Protein 8JJ6 (pdb70)

Solvent-accessible surface area: 72058 Å² total; per-residue (Å²): 82,96,69,12,0,89,111,62,75,16,29,10,12,136,51,0,88,149,63,9,67,144,40,128,88,64,102,129,17,6,81,100,14,22,84,98,10,11,14,113,20,111,12,0,96,4,0,14,37,0,0,44,40,12,63,10,63,44,45,68,0,8,46,36,0,5,56,58,2,56,63,96,0,47,118,58,1,49,45,4,19,95,102,64,162,50,148,118,60,61,125,68,0,79,44,1,0,112,93,0,15,42,0,11,101,2,76,19,0,44,54,1,0,22,18,0,0,86,47,4,80,142,0,36,74,169,16,9,74,98,0,43,82,42,148,96,7,22,140,52,17,28,13,63,0,23,46,25,4,0,60,78,9,44,20,20,0,12,81,52,2,63,80,30,5,164,60,14,35,109,84,21,73,59,43,5,22,44,61,104,12,19,32,172,83,48,17,13,52,55,38,5,120,74,31,18,117,35,127,3,3,96,83,0,9,147,0,0,14,136,28,55,98,0,5,82,12,2,19,88,34,2,67,34,37,2,24,133,62,152,43,47,16,18,0,0,0,4,10,8,0,0,4,9,1,43,68,118,125,13,28,90,0,9,112,90,14,103,1,28,125,2,3,128,16,3,26,28,0,16,163,94,130,37,2,56,45,123,82,2,136,74,0,69,40,66,7,89,61,38,163,197,58,97,64,94,31,13,2,19,6,0,4,1,0,10,3,4,8,0,24,9,2,0,0,61,0,0,11,116,23,2,50,94,10,6,66,128,72,36,14,0,42,96,8,113,43,0,49,13,1,0,63,0,0,15,1,0,37,7,0,40,82,13,11,15,51,125,98,40,153,53,50,188,59,85,54,82,0,3,8,71,0,0,0,10,0,0,10,6,19,0,18,20,77,16,29,80,13,26,89,154,34,105,79,72,128,181,88,79,49,93,28,45,122,88,37,49,151,32,2,29,113,16,1,75,92,37,79,21,0,0,14,0,3,2,11,6,1,11,49,5,0,118,94,149,29,62,62,2,0,59,15,2,3,72,19,0,45,118,10,71,68,40,50,0,1,24,48,43,10,0,7,10,0,0,4,12,0,24,74,12,25,107,46,0,46,102,89,115,4,0,22,34,0,0,75,34,0,0,34,53,0,5,108,148,60,77,30,0,7,43,0,0,0,0,0,0,5,64,4,19,65,113,3,31,94,92,20,10,123,54,2,39,132,56,0,69,42,83,65,166,10,34,156,42,2,89,100,19,55,60,61,0,24,120,79,34,132,125,46,121,155,211,127,148,75,61,77,140,29,49,118,95,0,51,119,75,0,47,52,80,5,16,0,10,15,46,58,0,52,92,2,10,129,79,8,90,147,3,61,10,78,65,140,99,8,35,74,41,5,9,128,47,7,8,1,4,1,16,3,1,18,7,0,19,94,4,7,64,80,0,49,30,103,65,69,100,9,67,82,25,4,21,78,29,0,26,68,12,1,79,149,66,16,44,56,199,88,0,45,47,10,51,129,115,103,58,124,20,32,80,35,2,103,101,0,21,76,63,92,31,0,62,63,0,0,100,118,2,22,126,70,55,88,142,7,122,4,0,70,54,0,40,125,49,17,86,104,111,95,72,64,14,1,91,107,56,74,13,28,13,13,134,50,1,91,145,62,9,64,144,41,133,103,61,85,140,19,6,90,104,13,30,89,95,8,12,16,110,20,111,12,0,104,6,0,10,37,0,0,40,56,22,60,12,65,45,47,68,0,10,49,36,0,4,58,59,1,51,67,85,0,46,118,52,0,48,48,7,17,92,127,43,165,49,132,107,68,57,112,67,0,88,42,2,1,105,108,0,17,38,1,10,118,2,77,24,0,45,55,1,0,24,20,0,0,92,48,4,78,155,1,46,93,167,19,11,98,102,0,48,90,39,132,118,8,22,170,48,15,28,10,66,0,26,38,25,2,0,56,107,41,92,75,37,0,12,97,48,2,61,78,27,6,158,56,15,45,100,82,24,70,58,42,5,30,38,72,101,7,24,28,168,82,46,17,13,50,54,35,4,122,72,33,17,119,34,126,3,3,94,90,0,10,152,0,0,17,140,26,61,92,0,4,75,14,2,16,90,38,2,63,53,35,1,53,171,64,151,40,49,18,15,0,0,0,4,9,8,0,0,7,10,1,45,62,124,128,14,28,91,0,9,113,94,15,106,2,25,128,1,4,126,19,2,26,29,0,17,157,94,122,36,2,42,47,61,74,3,53,71,0,56,39,69,8,85,62,38,146,190,52,93,68,105,30,14,0,25,7,0,3,1,0,10,2,7,7,0,20,11,1,0,0,62,0,0,11,106,28,5,49,90,8,6,66,123,68,30,9,0,24,31,7,68,50,0,46,15,2,0,65,0,0,19,1,0,30,14,0,47,76,16,10,76,77,113,100,41,151,51,58,182,56,79,50,87,2,1,9,67,0,0,0,9,2,0,11,5,18,0,21,16,83,14,28,75,10,24,127,139,51,109,74,97,156,193,58,95,52,102,30,42,128,84,36,49,160,31,3,33,115,14,2,73,95,44,81,17,0,0,16,0,2,3,11,7,2,12,48,2,0,106,89,157,29,65,64,1,0,56,18,3,5,87,6,2,38,117,12,72,65,44,56,0,0,22,46,42,10,0,7,10,0,1,3,10,0,28,72,10,22,95,43,1,50,91,95,118,3,1,28,40,0,1,74,34,0,0,32,60,0,4,110,143,54,82,25,0,6,44,0,0,0,1,1,0,2,68,5,8,87,101,4,34,108,82,22,16,121,56,3,41,131,54,0,73,42,97,54,178,15,35,160,40,3,97,98,19,54,66,66,0,25,136,69,43,131,108,93,122,168,253,130,167,97,75,56,125,34,48,126,86,0,48,127,69,0,46,54,74,5,15,0,10,10,50,54,0,54,80,1,10,126,71,6,91,150,8,59,9,70,71,140,71,7,39,73,28,4,10,119,47,7,6,1,4,1,14,3,1,15,6,0,17,99,6,4,66,88,2,48,36,104,65,60,89,8,71,80,16,4,17,77,34,0,33,67,13,1,70,134,73,20,56,50,181,90,0,40,34,13,24,121,142,140,61,136,34,42,72,37,0,106,90,0,22,69,59,80,29,0,64,69,0,0,105,122,3,21,142,70,55,82,143,6,114,0,0,74,63,0,41,125,49,14,79,106,107,211,131,49,80,136,51,71,27,145,24,0,83,43,0,73,141,60,7,101,121,15,104,151,49,124,139,51,60,164,82,176,193,113,45,71,77,40,29,23,145,23,0,51,44,0,50,137,63,7,119,119,21,107,158,46,130,143,43,63,165,75,168

Nearest PDB structures (foldseek):
  8jj6-assembly2_C  TM=9.996E-01  e=1.569E-20  Homo sapiens
  8uha-assembly1_W  TM=9.336E-01  e=2.426E-18  Homo sapiens
  8uhg-assembly1_W  TM=9.211E-01  e=1.443E-16  Homo sapiens
  7pks-assembly1_W  TM=9.280E-01  e=1.260E-07  Homo sapiens
  8jj6-assembly2_C  TM=1.007E+00  e=2.203E-22  Homo sapiens

Sequence (1462 aa):
MFAGLQDLGVANGEDLKETLTNCTEPLKAIEQFQTENGVLLPSLQSALPFLDLHGTPRLEFHQSVFDELRDKLLERVSAIASEGKAEERYKKLEDLLEKSFSLVKMPSLQPVVMCVMKHLPKVPEKKLKLVMADKELYRACAVEVKRQIWQDNQALFGDEVSPLLKQYILEKESALFSTELSVLHNFFSPSPKTRRQGEVVQRLTRMVGKNVKLYDMVLQFLRTLFLRTRNVHYCTLRAELLMSLHDLDVGEICTVDPCHKFTWCLDACIRERFVDSKRARELQGFLDGVKKGQEQVLGDLSMILCDPFAINTLALSTVRHLQELVGQETLPRDSPDLLLLLRLLALGQGAWDMIDSQVFKEPKMEVELITRFLPMLMSFLVDDYTFNVDQKLPAEEKAPVSYPNTLPESFTKFLQEQRMACEVGLYYVLHITKQRNKNALLRLLPGLVETFGDLAFGDIFLHLLTGNLALLADEFALEDFCSSLFDGFFLTASPRKENVHRHALRLLIHLHPRVAPSKLEALQKALEPTGQSGEAVKELYSQLGEKLEQLDHRGEDDAEVQQECLHKFSTRDYIMEPSIFNTLKRYFQAGGSPENVIQLLSENYTAVAQTVNLLAEWLIQTGVEPVQVQETVENHLKSLLIKHFDPRKADSIFTEEGETPAWLEQMIAHTTWRDLFYKLAEAHPDCLMLNFTVKLISDAMFAGLQDLGVANGEDLKETLTNCTEPLKAIEQFQTENGVLLPSLQSALPFLDLHGTPRLEFHQSVFDELRDKLLERVSAIASEGKAEERYKKLEDLLEKSFSLVKMPSLQPVVMCVMKHLPKVPEKKLKLVMADKELYRACAVEVKRQIWQDNQALFGDEVSPLLKQYILEKESALFSTELSVLHNFFSPSPKTRRQGEVVQRLTRMVGKNVKLYDMVLQFLRTLFLRTRNVHYCTLRAELLMSLHDLDVGEICTVDPCHKFTWCLDACIRERFVDSKRARELQGFLDGVKKGQEQVLGDLSMILCDPFAINTLALSTVRHLQELVGQETLPRDSPDLLLLLRLLALGQGAWDMIDSQVFKEPKMEVELITRFLPMLMSFLVDDYTFNVDQKLPAEEKAPVSYPNTLPESFTKFLQEQRMACEVGLYYVLHITKQRNKNALLRLLPGLVETFGDLAFGDIFLHLLTGNLALLADEFALEDFCSSLFDGFFLTASPRKENVHRHALRLLIHLHPRVAPSKLEALQKALEPTGQSGEAVKELYSQLGEKLEQLDHRGEDDAEVQQECLHKFSTRDYIMEPSIFNTLKRYFQAGGSPENVIQLLSENYTAVAQTVNLLAEWLIQTGVEPVQVQETVENHLKSLLIKHFDPRKADSIFTEEGETPAWLEQMIAHTTWRDLFYKLAEAHPDCLMLNFTVKLISDALVIPPGMSEEEEALQKKFMKLKKKKKALMALLVIPPGMSEEEEALQKKFMKLKKKKKALMAL

GO terms:
  GO:0005515 protein binding (F, IPI)
  GO:0005634 nucleus (C, IDA)
  GO:0160239 transcription pausing by RNA polymerase II (P, IDA)
  GO:0140870 RNA polymerase inhibitor activity (F, IDA)
  GO:0032021 NELF complex (C, IDA)
  GO:0005634 nucleus (C, EXP)
  GO:0005654 nucleoplasm (C, TAS)
  GO:0005737 cytoplasm (C, IDA)
  GO:0005654 nucleoplasm (C, IDA)
  GO:0034244 negative regulation of transcription elongation by RNA polymerase II (P, IDA)

Radius of gyration: 52.85 Å; Cα contacts (8 Å, |Δi|>4): 1600; chains: 6; bounding box: 181×110×110 Å

Structure (mmCIF, N/CA/C/O backbone):
data_8JJ6
#
_entry.id   8JJ6
#
_cell.length_a   156.614
_cell.length_b   166.709
_cell.length_c   75.025
_cell.angle_alpha   90.000
_cell.angle_beta   90.000
_cell.angle_gamma   90.000
#
_symmetry.space_group_name_H-M   'P 21 21 2'
#
loop_
_entity.id
_entity.type
_entity.pdbx_description
1 polymer 'Negative elongation factor B'
2 polymer 'Negative elongation factor complex member C/D'
3 polymer NELF-E
4 water water
#
loop_
_atom_site.group_PDB
_atom_site.id
_atom_site.type_symbol
_atom_site.label_atom_id
_atom_site.label_alt_id
_atom_site.label_comp_id
_atom_site.label_asym_id
_atom_site.label_entity_id
_atom_site.label_seq_id
_atom_site.pdbx_PDB_ins_code
_atom_site.Cartn_x
_atom_site.Cartn_y
_atom_site.Cartn_z
_atom_site.occupancy
_atom_site.B_iso_or_equiv
_atom_site.auth_seq_id
_atom_site.auth_comp_id
_atom_site.auth_asym_id
_atom_site.auth_atom_id
_atom_site.pdbx_PDB_model_num
ATOM 1 N N . MET A 1 1 ? -74.34200 62.13300 -48.64300 1.000 51.12000 1 MET A N 1
ATOM 2 C CA . MET A 1 1 ? -74.45500 62.80200 -49.92700 1.000 49.45000 1 MET A CA 1
ATOM 3 C C . MET A 1 1 ? -73.70900 62.03900 -51.00200 1.000 48.91000 1 MET A C 1
ATOM 4 O O . MET A 1 1 ? -73.01900 62.66700 -51.79000 1.000 56.41000 1 MET A O 1
ATOM 9 N N . PHE A 1 2 ? -73.84000 60.70600 -51.04700 1.000 44.43000 2 PHE A N 1
ATOM 10 C CA . PHE A 1 2 ? -72.88300 59.87500 -51.78300 1.000 47.04000 2 PHE A CA 1
ATOM 11 C C . PHE A 1 2 ? -73.55400 58.61000 -52.31800 1.000 44.03000 2 PHE A C 1
ATOM 12 O O . PHE A 1 2 ? -74.73600 58.34100 -52.07600 1.000 39.21000 2 PHE A O 1
ATOM 20 N N . ALA A 1 3 ? -72.75000 57.81800 -53.03300 1.000 42.02000 3 ALA A N 1
ATOM 21 C CA . ALA A 1 3 ? -73.23900 56.64800 -53.75300 1.000 40.22000 3 ALA A CA 1
ATOM 22 C C . ALA A 1 3 ? -73.67100 55.52200 -52.82300 1.000 40.55000 3 ALA A C 1
ATOM 23 O O . ALA A 1 3 ? -74.58700 54.76500 -53.16900 1.000 40.30000 3 ALA A O 1
ATOM 25 N N . GLY A 1 4 ? -73.02500 55.37600 -51.65900 1.000 37.06000 4 GLY A N 1
ATOM 26 C CA . GLY A 1 4 ? -73.28700 54.22900 -50.80000 1.000 30.43000 4 GLY A CA 1
ATOM 27 C C . GLY A 1 4 ? -74.72700 54.10800 -50.33600 1.000 36.69000 4 GLY A C 1
ATOM 28 O O . GLY A 1 4 ? -75.14400 53.03000 -49.90200 1.000 37.69000 4 GLY A O 1
ATOM 29 N N . LEU A 1 5 ? -75.49600 55.19900 -50.40100 1.000 37.49000 5 LEU A N 1
ATOM 30 C CA . LEU A 1 5 ? -76.90600 55.14600 -50.03600 1.000 30.86000 5 LEU A CA 1
ATOM 31 C C . LEU A 1 5 ? -77.66700 54.11700 -50.87200 1.000 36.94000 5 LEU A C 1
ATOM 32 O O . LEU A 1 5 ? -78.56500 53.42900 -50.36300 1.000 37.04000 5 LEU A O 1
ATOM 37 N N . GLN A 1 6 ? -77.33300 53.99300 -52.16000 1.000 36.86000 6 GLN A N 1
ATOM 38 C CA . GLN A 1 6 ? -78.07300 53.06300 -53.00400 1.000 35.26000 6 GLN A CA 1
ATOM 39 C C . GLN A 1 6 ? -77.87100 51.62700 -52.56400 1.000 42.92000 6 GLN A C 1
ATOM 40 O O . GLN A 1 6 ? -78.79000 50.80800 -52.67500 1.000 47.03000 6 GLN A O 1
ATOM 46 N N . ASP A 1 7 ? -76.68400 51.30600 -52.05300 1.000 40.71000 7 ASP A N 1
ATOM 47 C CA . ASP A 1 7 ? -76.43100 49.97800 -51.51700 1.000 39.85000 7 ASP A CA 1
ATOM 48 C C . ASP A 1 7 ? -77.47400 49.54600 -50.49000 1.000 43.46000 7 ASP A C 1
ATOM 49 O O . ASP A 1 7 ? -77.70200 48.34500 -50.32400 1.000 49.29000 7 ASP A O 1
ATOM 54 N N . LEU A 1 8 ? -78.10200 50.49200 -49.77400 1.000 44.51000 8 LEU A N 1
ATOM 55 C CA . LEU A 1 8 ? -79.11600 50.17900 -48.76300 1.000 40.89000 8 LEU A CA 1
ATOM 56 C C . LEU A 1 8 ? -80.54100 50.50500 -49.23300 1.000 39.20000 8 LEU A C 1
ATOM 57 O O . LEU A 1 8 ? -81.45700 50.65400 -48.41000 1.000 34.70000 8 LEU A O 1
ATOM 62 N N . GLY A 1 9 ? -80.75200 50.61600 -50.53800 1.000 37.97000 9 GLY A N 1
ATOM 63 C CA . GLY A 1 9 ? -82.07700 50.91600 -51.02700 1.000 41.37000 9 GLY A CA 1
ATOM 64 C C . GLY A 1 9 ? -82.56500 52.32400 -50.77200 1.000 40.06000 9 GLY A C 1
ATOM 65 O O . GLY A 1 9 ? -83.77500 52.55100 -50.78400 1.000 42.74000 9 GLY A O 1
ATOM 66 N N . VAL A 1 10 ? -81.66900 53.28700 -50.56000 1.000 36.94000 10 VAL A N 1
ATOM 67 C CA . VAL A 1 10 ? -82.05200 54.65600 -50.23800 1.000 35.15000 10 VAL A CA 1
ATOM 68 C C . VAL A 1 10 ? -81.64600 55.55800 -51.39000 1.000 36.47000 10 VAL A C 1
ATOM 69 O O . VAL A 1 10 ? -80.48600 55.54400 -51.81600 1.000 41.66000 10 VAL A O 1
ATOM 73 N N . ALA A 1 11 ? -82.59100 56.34500 -51.89100 1.000 37.81000 11 ALA A N 1
ATOM 74 C CA . ALA A 1 11 ? -82.28900 57.22900 -53.01000 1.000 40.57000 11 ALA A CA 1
ATOM 75 C C . ALA A 1 11 ? -81.25400 58.27900 -52.61300 1.000 36.08000 11 ALA A C 1
ATOM 76 O O . ALA A 1 11 ? -81.19000 58.71900 -51.45900 1.000 32.02000 11 ALA A O 1
ATOM 78 N N . ASN A 1 12 ? -80.42700 58.66700 -53.58100 1.000 35.54000 12 ASN A N 1
ATOM 79 C CA . ASN A 1 12 ? -79.54500 59.81500 -53.41900 1.000 35.67000 12 ASN A CA 1
ATOM 80 C C . ASN A 1 12 ? -79.79900 60.81200 -54.54100 1.000 33.60000 12 ASN A C 1
ATOM 81 O O . ASN A 1 12 ? -80.78600 60.70800 -55.27400 1.000 32.82000 12 ASN A O 1
ATOM 86 N N . GLY A 1 13 ? -78.88300 61.77700 -54.67200 1.000 31.31000 13 GLY A N 1
ATOM 87 C CA . GLY A 1 13 ? -79.10400 62.89500 -55.57500 1.000 33.33000 13 GLY A CA 1
ATOM 88 C C . GLY A 1 13 ? -79.27600 62.48500 -57.02500 1.000 36.55000 13 GLY A C 1
ATOM 89 O O . GLY A 1 13 ? -80.02800 63.11800 -57.77200 1.000 36.31000 13 GLY A O 1
ATOM 90 N N . GLU A 1 14 ? -78.57200 61.44200 -57.45500 1.000 36.76000 14 GLU A N 1
ATOM 91 C CA . GLU A 1 14 ? -78.76200 60.97800 -58.82200 1.000 42.08000 14 GLU A CA 1
ATOM 92 C C . GLU A 1 14 ? -80.11800 60.30400 -58.98400 1.000 38.03000 14 GLU A C 1
ATOM 93 O O . GLU A 1 14 ? -80.77500 60.45800 -60.01800 1.000 35.81000 14 GLU A O 1
ATOM 99 N N . ASP A 1 15 ? -80.56100 59.56900 -57.96300 1.000 37.15000 15 ASP A N 1
ATOM 100 C CA . ASP A 1 15 ? -81.92200 59.05400 -57.97000 1.000 33.61000 15 ASP A CA 1
ATOM 101 C C . ASP A 1 15 ? -82.93600 60.19100 -58.04900 1.000 37.23000 15 ASP A C 1
ATOM 102 O O . ASP A 1 15 ? -83.93600 60.09600 -58.77400 1.000 35.06000 15 ASP A O 1
ATOM 107 N N . LEU A 1 16 ? -82.69000 61.28500 -57.31800 1.000 33.94000 16 LEU A N 1
ATOM 108 C CA . LEU A 1 16 ? -83.62200 62.40500 -57.35900 1.000 31.05000 16 LEU A CA 1
ATOM 109 C C . LEU A 1 16 ? -83.67000 63.00300 -58.75000 1.000 36.55000 16 LEU A C 1
ATOM 110 O O . LEU A 1 16 ? -84.75600 63.26000 -59.28500 1.000 36.75000 16 LEU A O 1
ATOM 115 N N . LYS A 1 17 ? -82.49300 63.19400 -59.36000 1.000 38.58000 17 LYS A N 1
ATOM 116 C CA . LYS A 1 17 ? -82.39300 63.79900 -60.68600 1.000 36.44000 17 LYS A CA 1
ATOM 117 C C . LYS A 1 17 ? -83.14500 62.98300 -61.72700 1.000 36.68000 17 LYS A C 1
ATOM 118 O O . LYS A 1 17 ? -83.91900 63.52600 -62.52600 1.000 34.53000 17 LYS A O 1
ATOM 124 N N . GLU A 1 18 ? -82.91900 61.67100 -61.74200 1.000 33.78000 18 GLU A N 1
ATOM 125 C CA . GLU A 1 18 ? -83.63400 60.82200 -62.68200 1.000 37.69000 18 GLU A CA 1
ATOM 126 C C . GLU A 1 18 ? -85.13700 60.83100 -62.40200 1.000 38.73000 18 GLU A C 1
ATOM 127 O O . GLU A 1 18 ? -85.94100 60.68000 -63.32700 1.000 40.74000 18 GLU A O 1
ATOM 133 N N . THR A 1 19 ? -85.54100 61.04600 -61.14400 1.000 42.31000 19 THR A N 1
ATOM 134 C CA . THR A 1 19 ? -86.96800 61.09600 -60.83100 1.000 37.95000 19 THR A CA 1
ATOM 135 C C . THR A 1 19 ? -87.61400 62.37700 -61.35100 1.000 37.59000 19 THR A C 1
ATOM 136 O O . THR A 1 19 ? -88.72300 62.34100 -61.89600 1.000 36.42000 19 THR A O 1
ATOM 140 N N . LEU A 1 20 ? -86.92700 63.51400 -61.21600 1.000 35.64000 20 LEU A N 1
ATOM 141 C CA . LEU A 1 20 ? -87.50400 64.79400 -61.60700 1.000 35.69000 20 LEU A CA 1
ATOM 142 C C . LEU A 1 20 ? -87.41900 65.06000 -63.11300 1.000 39.65000 20 LEU A C 1
ATOM 143 O O . LEU A 1 20 ? -88.32600 65.69200 -63.67300 1.000 41.93000 20 LEU A O 1
ATOM 148 N N . THR A 1 21 ? -86.34900 64.60300 -63.77200 1.000 38.82000 21 THR A N 1
ATOM 149 C CA . THR A 1 21 ? -86.15300 64.83600 -65.20200 1.000 38.20000 21 THR A CA 1
ATOM 150 C C . THR A 1 21 ? -87.24400 64.16200 -66.02400 1.000 34.44000 21 THR A C 1
ATOM 151 O O . THR A 1 21 ? -87.52100 62.97200 -65.85100 1.000 34.95000 21 THR A O 1
ATOM 155 N N . ASN A 1 22 ? -87.85600 64.92300 -66.92900 1.000 34.84000 22 ASN A N 1
ATOM 156 C CA . ASN A 1 22 ? -88.91200 64.40800 -67.79700 1.000 34.71000 22 ASN A CA 1
ATOM 157 C C . ASN A 1 22 ? -90.08400 63.83500 -67.00700 1.000 40.27000 22 ASN A C 1
ATOM 158 O O . ASN A 1 22 ? -90.78900 62.94100 -67.49300 1.000 42.04000 22 ASN A O 1
ATOM 163 N N . CYS A 1 23 ? -90.31400 64.33400 -65.79200 1.000 37.90000 23 CYS A N 1
ATOM 164 C CA . CYS A 1 23 ? -91.45200 63.86700 -65.01400 1.000 38.01000 23 CYS A CA 1
ATOM 165 C C . CYS A 1 23 ? -92.73200 64.48300 -65.56100 1.000 40.67000 23 CYS A C 1
ATOM 166 O O . CYS A 1 23 ? -92.79700 65.69900 -65.78000 1.000 41.78000 23 CYS A O 1
ATOM 169 N N . THR A 1 24 ? -93.75300 63.65300 -65.78400 1.000 35.35000 24 THR A N 1
ATOM 170 C CA . THR A 1 24 ? -95.00300 64.20900 -66.27800 1.000 37.11000 24 THR A CA 1
ATOM 171 C C . THR A 1 24 ? -95.74800 65.00400 -65.20400 1.000 45.04000 24 THR A C 1
ATOM 172 O O . THR A 1 24 ? -96.59600 65.83600 -65.55100 1.000 47.55000 24 THR A O 1
ATOM 176 N N . GLU A 1 25 ? -95.45800 64.77400 -63.91700 1.000 39.91000 25 GLU A N 1
ATOM 177 C CA . GLU A 1 25 ? -96.12100 65.48000 -62.81800 1.000 41.29000 25 GLU A CA 1
ATOM 178 C C . GLU A 1 25 ? -95.09300 65.82500 -61.74800 1.000 40.65000 25 GLU A C 1
ATOM 179 O O . GLU A 1 25 ? -95.08000 65.24100 -60.65400 1.000 35.22000 25 GLU A O 1
ATOM 185 N N . PRO A 1 26 ? -94.23100 66.80800 -62.02300 1.000 40.14000 26 PRO A N 1
ATOM 186 C CA . PRO A 1 26 ? -93.09300 67.05700 -61.12100 1.000 38.48000 26 PRO A CA 1
ATOM 187 C C . PRO A 1 26 ? -93.48600 67.37400 -59.68400 1.000 37.13000 26 PRO A C 1
ATOM 188 O O . PRO A 1 26 ? -92.87100 66.83700 -58.75000 1.000 33.81000 26 PRO A O 1
ATOM 192 N N . LEU A 1 27 ? -94.48900 68.22800 -59.46900 1.000 37.17000 27 LEU A N 1
ATOM 193 C CA . LEU A 1 27 ? -94.80400 68.62100 -58.09600 1.000 40.32000 27 LEU A CA 1
ATOM 194 C C . LEU A 1 27 ? -95.31300 67.43200 -57.28100 1.000 34.18000 27 LEU A C 1
ATOM 195 O O . LEU A 1 27 ? -94.93500 67.26500 -56.11800 1.000 31.64000 27 LEU A O 1
ATOM 200 N N . LYS A 1 28 ? -96.16700 66.59700 -57.87300 1.000 36.02000 28 LYS A N 1
ATOM 201 C CA . LYS A 1 28 ? -96.54900 65.35700 -57.21500 1.000 30.70000 28 LYS A CA 1
ATOM 202 C C . LYS A 1 28 ? -95.30900 64.51100 -56.90400 1.000 32.56000 28 LYS A C 1
ATOM 203 O O . LYS A 1 28 ? -95.15500 64.00600 -55.78700 1.000 31.07000 28 LYS A O 1
ATOM 209 N N . ALA A 1 29 ? -94.38000 64.39600 -57.85900 1.000 32.60000 29 ALA A N 1
ATOM 210 C CA . ALA A 1 29 ? -93.13900 63.66800 -57.58700 1.000 34.53000 29 ALA A CA 1
ATOM 211 C C . ALA A 1 29 ? -92.40800 64.24100 -56.38400 1.000 32.57000 29 ALA A C 1
ATOM 212 O O . ALA A 1 29 ? -91.88500 63.48700 -55.54900 1.000 29.73000 29 ALA A O 1
ATOM 214 N N . ILE A 1 30 ? -92.35000 65.57100 -56.28200 1.000 31.06000 30 ILE A N 1
ATOM 215 C CA . ILE A 1 30 ? -91.63900 66.17900 -55.16900 1.000 28.85000 30 ILE A CA 1
ATOM 216 C C . ILE A 1 30 ? -92.31200 65.81800 -53.86000 1.000 31.68000 30 ILE A C 1
ATOM 217 O O . ILE A 1 30 ? -91.65800 65.35800 -52.91500 1.000 32.72000 30 ILE A O 1
ATOM 222 N N . GLU A 1 31 ? -93.63300 65.98600 -53.79100 1.000 36.88000 31 GLU A N 1
ATOM 223 C CA . GLU A 1 31 ? -94.32000 65.76200 -52.52500 1.000 34.09000 31 GLU A CA 1
ATOM 224 C C . GLU A 1 31 ? -94.19000 64.31100 -52.09300 1.000 32.73000 31 GLU A C 1
ATOM 225 O O . GLU A 1 31 ? -94.07200 64.02300 -50.89700 1.000 34.48000 31 GLU A O 1
ATOM 231 N N . GLN A 1 32 ? -94.12200 63.38700 -53.05200 1.000 30.34000 32 GLN A N 1
ATOM 232 C CA . GLN A 1 32 ? -93.94100 61.98700 -52.68800 1.000 34.65000 32 GLN A CA 1
ATOM 233 C C . GLN A 1 32 ? -92.53000 61.73100 -52.16900 1.000 37.32000 32 GLN A C 1
ATOM 234 O O . GLN A 1 32 ? -92.34900 61.08500 -51.12500 1.000 34.05000 32 GLN A O 1
ATOM 240 N N . PHE A 1 33 ? -91.52000 62.22800 -52.89100 1.000 30.94000 33 PHE A N 1
ATOM 241 C CA . PHE A 1 33 ? -90.16000 62.21300 -52.37100 1.000 28.85000 33 PHE A CA 1
ATOM 242 C C . PHE A 1 33 ? -90.10000 62.75000 -50.94500 1.000 31.45000 33 PHE A C 1
ATOM 243 O O . PHE A 1 33 ? -89.44700 62.16100 -50.07900 1.000 31.24000 33 PHE A O 1
ATOM 251 N N . GLN A 1 34 ? -90.79900 63.85000 -50.67000 1.000 29.25000 34 GLN A N 1
ATOM 252 C CA . GLN A 1 34 ? -90.75700 64.40600 -49.32500 1.000 30.46000 34 GLN A CA 1
ATOM 253 C C . GLN A 1 34 ? -91.24900 63.40500 -48.28800 1.000 34.87000 34 GLN A C 1
ATOM 254 O O . GLN A 1 34 ? -90.68000 63.31000 -47.19600 1.000 35.77000 34 GLN A O 1
ATOM 260 N N . THR A 1 35 ? -92.29800 62.64400 -48.60200 1.000 35.44000 35 THR A N 1
ATOM 261 C CA . THR A 1 35 ? -92.81600 61.74800 -47.57500 1.000 35.18000 35 THR A CA 1
ATOM 262 C C . THR A 1 35 ? -92.01300 60.45500 -47.53100 1.000 30.48000 35 THR A C 1
ATOM 263 O O . THR A 1 35 ? -91.79700 59.89900 -46.45600 1.000 34.97000 35 THR A O 1
ATOM 267 N N . GLU A 1 36 ? -91.51000 59.99000 -48.67100 1.000 34.59000 36 GLU A N 1
ATOM 268 C CA . GLU A 1 36 ? -90.78600 58.72100 -48.68400 1.000 35.41000 36 GLU A CA 1
ATOM 269 C C . GLU A 1 36 ? -89.40000 58.81400 -48.06300 1.000 31.23000 36 GLU A C 1
ATOM 270 O O . GLU A 1 36 ? -88.85400 57.78100 -47.65700 1.000 28.03000 36 GLU A O 1
ATOM 276 N N . ASN A 1 37 ? -88.82600 60.01300 -47.96500 1.000 29.41000 37 ASN A N 1
ATOM 277 C CA . ASN A 1 37 ? -87.44000 60.16700 -47.54200 1.000 26.99000 37 ASN A CA 1
ATOM 278 C C . ASN A 1 37 ? -87.27900 61.05000 -46.31600 1.000 27.63000 37 ASN A C 1
ATOM 279 O O . ASN A 1 37 ? -86.16000 61.47000 -46.01900 1.000 26.28000 37 ASN A O 1
ATOM 284 N N . GLY A 1 38 ? -88.35900 61.35200 -45.60200 1.000 29.88000 38 GLY A N 1
ATOM 285 C CA . GLY A 1 38 ? -88.26700 62.01200 -44.31500 1.000 29.27000 38 GLY A CA 1
ATOM 286 C C . GLY A 1 38 ? -88.06700 61.01700 -43.18400 1.000 28.42000 38 GLY A C 1
ATOM 287 O O . GLY A 1 38 ? -87.96900 59.80500 -43.38800 1.000 29.17000 38 GLY A O 1
ATOM 288 N N . VAL A 1 39 ? -88.01200 61.54900 -41.96300 1.000 28.65000 39 VAL A N 1
ATOM 289 C CA . VAL A 1 39 ? -87.94100 60.68100 -40.79000 1.000 29.26000 39 VAL A CA 1
ATOM 290 C C . VAL A 1 39 ? -89.21200 59.84200 -40.73300 1.000 28.47000 39 VAL A C 1
ATOM 291 O O . VAL A 1 39 ? -90.32100 60.38100 -40.71500 1.000 28.83000 39 VAL A O 1
ATOM 295 N N . LEU A 1 40 ? -89.05500 58.51600 -40.71800 1.000 29.39000 40 LEU A N 1
ATOM 296 C CA . LEU A 1 40 ? -90.18300 57.59300 -40.86500 1.000 28.86000 40 LEU A CA 1
ATOM 297 C C . LEU A 1 40 ? -90.80400 57.25000 -39.50700 1.000 30.27000 40 LEU A C 1
ATOM 298 O O . LEU A 1 40 ? -90.88600 56.09800 -39.07400 1.000 28.02000 40 LEU A O 1
ATOM 303 N N . LEU A 1 41 ? -91.27600 58.29400 -38.84900 1.000 33.33000 41 LEU A N 1
ATOM 304 C CA . LEU A 1 41 ? -91.89800 58.18300 -37.53400 1.000 32.49000 41 LEU A CA 1
ATOM 305 C C . LEU A 1 41 ? -93.32500 58.67700 -37.65800 1.000 33.63000 41 LEU A C 1
ATOM 306 O O . LEU A 1 41 ? -93.54100 59.89300 -37.83400 1.000 36.05000 41 LEU A O 1
ATOM 311 N N . PRO A 1 42 ? -94.32700 57.79700 -37.59100 1.000 36.66000 42 PRO A N 1
ATOM 312 C CA . PRO A 1 42 ? -95.69600 58.24900 -37.89200 1.000 32.37000 42 PRO A CA 1
ATOM 313 C C . PRO A 1 42 ? -96.17800 59.37700 -36.99700 1.000 33.35000 42 PRO A C 1
ATOM 314 O O . PRO A 1 42 ? -96.87700 60.27700 -37.48200 1.000 36.33000 42 PRO A O 1
ATOM 318 N N . SER A 1 43 ? -95.77700 59.38900 -35.71900 1.000 30.66000 43 SER A N 1
ATOM 319 C CA . SER A 1 43 ? -96.21300 60.43400 -34.79300 1.000 33.53000 43 SER A CA 1
ATOM 320 C C . SER A 1 43 ? -95.70100 61.81700 -35.17400 1.000 34.85000 43 SER A C 1
ATOM 321 O O . SER A 1 43 ? -96.26000 62.81900 -34.71200 1.000 34.87000 43 SER A O 1
ATOM 324 N N . LEU A 1 44 ? -94.64500 61.90000 -35.98200 1.000 31.66000 44 LEU A N 1
ATOM 325 C CA . LEU A 1 44 ? -94.20500 63.19500 -36.48200 1.000 35.43000 44 LEU A CA 1
ATOM 326 C C . LEU A 1 44 ? -95.14600 63.79900 -37.52800 1.000 39.32000 44 LEU A C 1
ATOM 327 O O . LEU A 1 44 ? -95.16200 65.02300 -37.69500 1.000 41.38000 44 LEU A O 1
ATOM 332 N N . GLN A 1 45 ? -95.90900 62.98700 -38.25700 1.000 33.95000 45 GLN A N 1
ATOM 333 C CA . GLN A 1 45 ? -96.62800 63.54400 -39.39600 1.000 39.92000 45 GLN A CA 1
ATOM 334 C C . GLN A 1 45 ? -97.67300 64.57400 -38.96800 1.000 43.48000 45 GLN A C 1
ATOM 335 O O . GLN A 1 45 ? -97.92700 65.54100 -39.70100 1.000 43.39000 45 GLN A O 1
ATOM 341 N N . SER A 1 46 ? -98.25300 64.41800 -37.77800 1.000 38.25000 46 SER A N 1
ATOM 342 C CA . SER A 1 46 ? -99.24400 65.37400 -37.29700 1.000 36.97000 46 SER A CA 1
ATOM 343 C C . SER A 1 46 ? -98.61500 66.62500 -36.69400 1.000 35.75000 46 SER A C 1
ATOM 344 O O . SER A 1 46 ? -99.23500 67.69100 -36.70800 1.000 35.36000 46 SER A O 1
ATOM 347 N N . ALA A 1 47 ? -97.40100 66.51800 -36.16000 1.000 36.42000 47 ALA A N 1
ATOM 348 C CA . ALA A 1 47 ? -96.76100 67.62900 -35.47100 1.000 35.22000 47 ALA A CA 1
ATOM 349 C C . ALA A 1 47 ? -95.82800 68.45300 -36.35500 1.000 35.75000 47 ALA A C 1
ATOM 350 O O . ALA A 1 47 ? -95.56500 69.61500 -36.02300 1.000 32.97000 47 ALA A O 1
ATOM 352 N N . LEU A 1 48 ? -95.30400 67.88300 -37.44400 1.000 32.00000 48 LEU A N 1
ATOM 353 C CA . LEU A 1 48 ? -94.45300 68.66000 -38.34100 1.000 37.72000 48 LEU A CA 1
ATOM 354 C C . LEU A 1 48 ? -95.14200 69.90500 -38.90200 1.000 43.12000 48 LEU A C 1
ATOM 355 O O . LEU A 1 48 ? -94.45200 70.92800 -39.07200 1.000 40.72000 48 LEU A O 1
ATOM 360 N N . PRO A 1 49 ? -96.44400 69.89300 -39.24200 1.000 40.17000 49 PRO A N 1
ATOM 361 C CA . PRO A 1 49 ? -97.11300 71.16800 -39.55400 1.000 38.15000 49 PRO A CA 1
ATOM 362 C C . PRO A 1 49 ? -96.88800 72.24000 -38.50500 1.000 42.48000 49 PRO A C 1
ATOM 363 O O . PRO A 1 49 ? -96.64100 73.39700 -38.86100 1.000 46.20000 49 PRO A O 1
ATOM 367 N N . PHE A 1 50 ? -96.94700 71.88100 -37.21900 1.000 38.76000 50 PHE A N 1
ATOM 368 C CA . PHE A 1 50 ? -96.79400 72.87100 -36.15800 1.000 39.73000 50 PHE A CA 1
ATOM 369 C C . PHE A 1 50 ? -95.42700 73.53500 -36.23000 1.000 42.30000 50 PHE A C 1
ATOM 370 O O . PHE A 1 50 ? -95.29700 74.74400 -36.00400 1.000 43.08000 50 PHE A O 1
ATOM 378 N N . LEU A 1 51 ? -94.39400 72.75800 -36.55500 1.000 44.54000 51 LEU A N 1
ATOM 379 C CA . LEU A 1 51 ? -93.08000 73.33200 -36.80700 1.000 41.50000 51 LEU A CA 1
ATOM 380 C C . LEU A 1 51 ? -93.07100 74.16200 -38.08600 1.000 44.08000 51 LEU A C 1
ATOM 381 O O . LEU A 1 51 ? -92.48700 75.25200 -38.12000 1.000 46.19000 51 LEU A O 1
ATOM 386 N N . ASP A 1 52 ? -93.69000 73.65400 -39.15800 1.000 41.66000 52 ASP A N 1
ATOM 387 C CA . ASP A 1 52 ? -93.70700 74.40000 -40.41200 1.000 42.40000 52 ASP A CA 1
ATOM 388 C C . ASP A 1 52 ? -94.37400 75.75200 -40.23400 1.000 46.53000 52 ASP A C 1
ATOM 389 O O . ASP A 1 52 ? -93.99800 76.73300 -40.88600 1.000 52.12000 52 ASP A O 1
ATOM 394 N N . LEU A 1 53 ? -95.35800 75.81400 -39.34900 1.000 46.25000 53 LEU A N 1
ATOM 395 C CA . LEU A 1 53 ? -96.10500 77.03600 -39.11600 1.000 50.03000 53 LEU A CA 1
ATOM 396 C C . LEU A 1 53 ? -95.24000 78.12700 -38.49700 1.000 51.94000 53 LEU A C 1
ATOM 397 O O . LEU A 1 53 ? -95.51700 79.31600 -38.68900 1.000 54.74000 53 LEU A O 1
ATOM 402 N N . HIS A 1 54 ? -94.19900 77.75300 -37.75700 1.000 48.45000 54 HIS A N 1
ATOM 403 C CA . HIS A 1 54 ? -93.29300 78.71500 -37.15200 1.000 45.25000 54 HIS A CA 1
ATOM 404 C C . HIS A 1 54 ? -92.09100 79.03900 -38.03700 1.000 49.53000 54 HIS A C 1
ATOM 405 O O . HIS A 1 54 ? -91.15100 79.69100 -37.57500 1.000 48.41000 54 HIS A O 1
ATOM 412 N N . GLY A 1 55 ? -92.09700 78.60100 -39.29400 1.000 47.41000 55 GLY A N 1
ATOM 413 C CA . GLY A 1 55 ? -91.00000 78.91300 -40.18300 1.000 50.67000 55 GLY A CA 1
ATOM 414 C C . GLY A 1 55 ? -89.68700 78.22500 -39.87800 1.000 54.18000 55 GLY A C 1
ATOM 415 O O . GLY A 1 55 ? -88.68200 78.52000 -40.53700 1.000 57.33000 55 GLY A O 1
ATOM 416 N N . THR A 1 56 ? -89.65100 77.31800 -38.91200 1.000 47.98000 56 THR A N 1
ATOM 417 C CA . THR A 1 56 ? -88.41500 76.58600 -38.64900 1.000 50.10000 56 THR A CA 1
ATOM 418 C C . THR A 1 56 ? -88.16000 75.56500 -39.75600 1.000 44.54000 56 THR A C 1
ATOM 419 O O . THR A 1 56 ? -89.04700 74.75700 -40.07200 1.000 44.95000 56 THR A O 1
ATOM 423 N N . PRO A 1 57 ? -86.98900 75.57800 -40.37700 1.000 40.21000 57 PRO A N 1
ATOM 424 C CA . PRO A 1 57 ? -86.74500 74.66500 -41.50100 1.000 41.25000 57 PRO A CA 1
ATOM 425 C C . PRO A 1 57 ? -86.70500 73.22500 -41.03200 1.000 36.11000 57 PRO A C 1
ATOM 426 O O . PRO A 1 57 ? -86.28600 72.91800 -39.91600 1.000 35.74000 57 PRO A O 1
ATOM 430 N N . ARG A 1 58 ? -87.13300 72.32500 -41.90900 1.000 34.32000 58 ARG A N 1
ATOM 431 C CA . ARG A 1 58 ? -87.01200 70.91500 -41.57100 1.000 34.97000 58 ARG A CA 1
ATOM 432 C C . ARG A 1 58 ? -85.54900 70.50600 -41.43200 1.000 33.53000 58 ARG A C 1
ATOM 433 O O . ARG A 1 58 ? -85.22900 69.57100 -40.68600 1.000 33.14000 58 ARG A O 1
ATOM 441 N N . LEU A 1 59 ? -84.64900 71.20200 -42.12100 1.000 30.78000 59 LEU A N 1
ATOM 442 C CA . LEU A 1 59 ? -83.23600 70.86100 -42.02900 1.000 32.37000 59 LEU A CA 1
ATOM 443 C C . LEU A 1 59 ? -82.71400 71.01100 -40.60200 1.000 30.51000 59 LEU A C 1
ATOM 444 O O . LEU A 1 59 ? -81.90600 70.19900 -40.14300 1.000 26.73000 59 LEU A O 1
ATOM 449 N N . GLU A 1 60 ? -83.19000 72.02200 -39.87300 1.000 36.00000 60 GLU A N 1
ATOM 450 C CA . GLU A 1 60 ? -82.72500 72.23000 -38.50100 1.000 37.54000 60 GLU A CA 1
ATOM 451 C C . GLU A 1 60 ? -83.27600 71.17000 -37.55900 1.000 34.09000 60 GLU A C 1
ATOM 452 O O . GLU A 1 60 ? -82.60300 70.77500 -36.60200 1.000 34.36000 60 GLU A O 1
ATOM 458 N N . PHE A 1 61 ? -84.50100 70.70600 -37.80200 1.000 29.38000 61 PHE A N 1
ATOM 459 C CA . PHE A 1 61 ? -85.00800 69.57300 -37.04100 1.000 29.49000 61 PHE A CA 1
ATOM 460 C C . PHE A 1 61 ? -84.22100 68.30300 -37.36400 1.000 31.65000 61 PHE A C 1
ATOM 461 O O . PHE A 1 61 ? -83.73300 67.61300 -36.46100 1.000 29.74000 61 PHE A O 1
ATOM 469 N N . HIS A 1 62 ? -84.06700 67.98500 -38.65300 1.000 30.20000 62 HIS A N 1
ATOM 470 C CA . HIS A 1 62 ? -83.37900 66.75100 -39.02500 1.000 30.82000 62 HIS A CA 1
ATOM 471 C C . HIS A 1 62 ? -81.92500 66.75800 -38.55800 1.000 30.11000 62 HIS A C 1
ATOM 472 O O . HIS A 1 62 ? -81.43200 65.76300 -38.00900 1.000 26.44000 62 HIS A O 1
ATOM 479 N N . GLN A 1 63 ? -81.23600 67.88500 -38.72300 1.000 30.77000 63 GLN A N 1
ATOM 480 C CA . GLN A 1 63 ? -79.83300 67.94200 -38.34100 1.000 31.42000 63 GLN A CA 1
ATOM 481 C C . GLN A 1 63 ? -79.65200 67.73900 -36.84200 1.000 34.34000 63 GLN A C 1
ATOM 482 O O . GLN A 1 63 ? -78.72900 67.02900 -36.41600 1.000 33.32000 63 GLN A O 1
ATOM 488 N N . SER A 1 64 ? -80.50900 68.35100 -36.02100 1.000 28.75000 64 SER A N 1
ATOM 489 C CA . SER A 1 64 ? -80.25600 68.26700 -34.59200 1.000 30.97000 64 SER A CA 1
ATOM 490 C C . SER A 1 64 ? -80.60500 66.88600 -34.06300 1.000 29.59000 64 SER A C 1
ATOM 491 O O . SER A 1 64 ? -79.91700 66.37800 -33.17500 1.000 30.02000 64 SER A O 1
ATOM 494 N N . VAL A 1 65 ? -81.63400 66.24600 -34.61600 1.000 27.53000 65 VAL A N 1
ATOM 495 C CA . VAL A 1 65 ? -81.85000 64.82800 -34.34500 1.000 27.33000 65 VAL A CA 1
ATOM 496 C C . VAL A 1 65 ? -80.60200 64.03300 -34.70700 1.000 31.86000 65 VAL A C 1
ATOM 497 O O . VAL A 1 65 ? -80.12200 63.20200 -33.92500 1.000 31.55000 65 VAL A O 1
ATOM 501 N N . PHE A 1 66 ? -80.04200 64.30100 -35.89500 1.000 30.23000 66 PHE A N 1
ATOM 502 C CA . PHE A 1 66 ? -78.90700 63.52600 -36.37900 1.000 27.34000 66 PHE A CA 1
ATOM 503 C C . PHE A 1 66 ? -77.70700 63.65300 -35.46100 1.000 29.54000 66 PHE A C 1
ATOM 504 O O . PHE A 1 66 ? -76.97400 62.68100 -35.26800 1.000 36.42000 66 PHE A O 1
ATOM 512 N N . ASP A 1 67 ? -77.46600 64.83700 -34.90300 1.000 31.00000 67 ASP A N 1
ATOM 513 C CA . ASP A 1 67 ? -76.30400 64.99400 -34.02900 1.000 32.94000 67 ASP A CA 1
ATOM 514 C C . ASP A 1 67 ? -76.45100 64.15900 -32.75900 1.000 37.16000 67 ASP A C 1
ATOM 515 O O . ASP A 1 67 ? -75.51700 63.46100 -32.34900 1.000 39.03000 67 ASP A O 1
ATOM 520 N N . GLU A 1 68 ? -77.62500 64.20300 -32.12800 1.000 34.92000 68 GLU A N 1
ATOM 521 C CA . GLU A 1 68 ? -77.83200 63.43700 -30.90700 1.000 33.51000 68 GLU A CA 1
ATOM 522 C C . GLU A 1 68 ? -77.71900 61.95000 -31.17900 1.000 36.03000 68 GLU A C 1
ATOM 523 O O . GLU A 1 68 ? -76.87400 61.25400 -30.60100 1.000 38.50000 68 GLU A O 1
ATOM 529 N N . LEU A 1 69 ? -78.56500 61.45000 -32.07200 1.000 31.28000 69 LEU A N 1
ATOM 530 C CA . LEU A 1 69 ? -78.55700 60.03600 -32.39800 1.000 31.20000 69 LEU A CA 1
ATOM 531 C C . LEU A 1 69 ? -77.16500 59.54400 -32.79300 1.000 33.47000 69 LEU A C 1
ATOM 532 O O . LEU A 1 69 ? -76.78000 58.41900 -32.45600 1.000 34.12000 69 LEU A O 1
ATOM 537 N N . ARG A 1 70 ? -76.38600 60.36500 -33.50300 1.000 34.41000 70 ARG A N 1
ATOM 538 C CA . ARG A 1 70 ? -75.05300 59.90800 -33.88900 1.000 33.39000 70 ARG A CA 1
ATOM 539 C C . ARG A 1 70 ? -74.15500 59.78500 -32.67400 1.000 35.14000 70 ARG A C 1
ATOM 540 O O . ARG A 1 70 ? -73.43900 58.79100 -32.51500 1.000 35.14000 70 ARG A O 1
ATOM 548 N N . ASP A 1 71 ? -74.18700 60.78500 -31.79400 1.000 39.46000 71 ASP A N 1
ATOM 549 C CA . ASP A 1 71 ? -73.39300 60.70100 -30.57300 1.000 38.25000 71 ASP A CA 1
ATOM 550 C C . ASP A 1 71 ? -73.83900 59.52700 -29.71500 1.000 38.17000 71 ASP A C 1
ATOM 551 O O . ASP A 1 71 ? -72.99900 58.78400 -29.19500 1.000 36.63000 71 ASP A O 1
ATOM 556 N N . LYS A 1 72 ? -75.15600 59.32600 -29.56600 1.000 36.60000 72 LYS A N 1
ATOM 557 C CA . LYS A 1 72 ? -75.61800 58.18500 -28.77900 1.000 37.10000 72 LYS A CA 1
ATOM 558 C C . LYS A 1 72 ? -75.09900 56.88000 -29.36700 1.000 36.68000 72 LYS A C 1
ATOM 559 O O . LYS A 1 72 ? -74.63900 56.00300 -28.62800 1.000 36.87000 72 LYS A O 1
ATOM 565 N N . LEU A 1 73 ? -75.12900 56.74500 -30.70000 1.000 34.12000 73 LEU A N 1
ATOM 566 C CA . LEU A 1 73 ? -74.63400 55.51200 -31.30200 1.000 32.71000 73 LEU A CA 1
ATOM 567 C C . LEU A 1 73 ? -73.12100 55.37300 -31.13000 1.000 35.89000 73 LEU A C 1
ATOM 568 O O . LEU A 1 73 ? -72.62600 54.25900 -30.92600 1.000 35.86000 73 LEU A O 1
ATOM 573 N N . LEU A 1 74 ? -72.35700 56.47300 -31.20200 1.000 33.45000 74 LEU A N 1
ATOM 574 C CA . LEU A 1 74 ? -70.92800 56.34800 -30.90500 1.000 35.09000 74 LEU A CA 1
ATOM 575 C C . LEU A 1 74 ? -70.73200 55.80900 -29.48900 1.000 38.45000 74 LEU A C 1
ATOM 576 O O . LEU A 1 74 ? -70.01300 54.82300 -29.28200 1.000 37.22000 74 LEU A O 1
ATOM 581 N N . GLU A 1 75 ? -71.42400 56.41200 -28.51100 1.000 38.22000 75 GLU A N 1
ATOM 582 C CA . GLU A 1 75 ? -71.35200 55.95000 -27.12800 1.000 36.30000 75 GLU A CA 1
ATOM 583 C C . GLU A 1 75 ? -71.73400 54.48400 -27.01800 1.000 38.26000 75 GLU A C 1
ATOM 584 O O . GLU A 1 75 ? -71.06600 53.71300 -26.32300 1.000 42.85000 75 GLU A O 1
ATOM 590 N N . ARG A 1 76 ? -72.78700 54.07100 -27.72600 1.000 41.00000 76 ARG A N 1
ATOM 591 C CA . ARG A 1 76 ? -73.23000 52.68300 -27.65100 1.000 37.40000 76 ARG A CA 1
ATOM 592 C C . ARG A 1 76 ? -72.17500 51.71900 -28.18700 1.000 36.09000 76 ARG A C 1
ATOM 593 O O . ARG A 1 76 ? -72.04300 50.60200 -27.68400 1.000 35.78000 76 ARG A O 1
ATOM 601 N N . VAL A 1 77 ? -71.41400 52.12200 -29.20000 1.000 37.70000 77 VAL A N 1
ATOM 602 C CA . VAL A 1 77 ? -70.38000 51.23300 -29.71200 1.000 43.98000 77 VAL A CA 1
ATOM 603 C C . VAL A 1 77 ? -69.30000 51.00500 -28.64800 1.000 46.17000 77 VAL A C 1
ATOM 604 O O . VAL A 1 77 ? -68.88600 49.86500 -28.40000 1.000 43.80000 77 VAL A O 1
ATOM 608 N N . SER A 1 78 ? -68.85400 52.07500 -27.97800 1.000 41.02000 78 SER A N 1
ATOM 609 C CA . SER A 1 78 ? -67.92700 51.92300 -26.86000 1.000 41.33000 78 SER A CA 1
ATOM 610 C C . SER A 1 78 ? -68.52900 51.06000 -25.76100 1.000 47.30000 78 SER A C 1
ATOM 611 O O . SER A 1 78 ? -67.85000 50.20000 -25.18600 1.000 50.80000 78 SER A O 1
ATOM 614 N N . ALA A 1 79 ? -69.81000 51.26900 -25.46000 1.000 48.31000 79 ALA A N 1
ATOM 615 C CA . ALA A 1 79 ? -70.46600 50.46200 -24.43900 1.000 48.29000 79 ALA A CA 1
ATOM 616 C C . ALA A 1 79 ? -70.49600 48.98900 -24.82400 1.000 50.97000 79 ALA A C 1
ATOM 617 O O . ALA A 1 79 ? -70.29700 48.12000 -23.97300 1.000 56.00000 79 ALA A O 1
ATOM 619 N N . ILE A 1 80 ? -70.74000 48.68300 -26.10100 1.000 50.71000 80 ILE A N 1
ATOM 620 C CA . ILE A 1 80 ? -70.85800 47.28200 -26.49300 1.000 49.43000 80 ILE A CA 1
ATOM 621 C C . ILE A 1 80 ? -69.49800 46.59500 -26.46700 1.000 53.36000 80 ILE A C 1
ATOM 622 O O . ILE A 1 80 ? -69.40300 45.41500 -26.11900 1.000 59.71000 80 ILE A O 1
ATOM 627 N N . ALA A 1 81 ? -68.42500 47.32600 -26.77600 1.000 53.36000 81 ALA A N 1
ATOM 628 C CA . ALA A 1 81 ? -67.08800 46.74300 -26.79000 1.000 53.26000 81 ALA A CA 1
ATOM 629 C C . ALA A 1 81 ? -66.52700 46.49200 -25.38600 1.000 61.23000 81 ALA A C 1
ATOM 630 O O . ALA A 1 81 ? -65.58300 45.70400 -25.24400 1.000 59.84000 81 ALA A O 1
ATOM 632 N N . SER A 1 82 ? -67.07400 47.13300 -24.34800 1.000 56.43000 82 SER A N 1
ATOM 633 C CA . SER A 1 82 ? -66.66900 46.87300 -22.96200 1.000 60.44000 82 SER A CA 1
ATOM 634 C C . SER A 1 82 ? -67.89100 46.43900 -22.14100 1.000 64.74000 82 SER A C 1
ATOM 635 O O . SER A 1 82 ? -68.32900 47.12500 -21.21600 1.000 64.99000 82 SER A O 1
ATOM 638 N N . GLU A 1 83 ? -68.43500 45.27100 -22.49100 1.000 70.00000 83 GLU A N 1
ATOM 639 C CA . GLU A 1 83 ? -69.68300 44.75700 -21.93300 1.000 77.47000 83 GLU A CA 1
ATOM 640 C C . GLU A 1 83 ? -69.80700 43.28600 -22.30400 1.000 87.97000 83 GLU A C 1
ATOM 641 O O . GLU A 1 83 ? -69.27800 42.84800 -23.33200 1.000 84.76000 83 GLU A O 1
ATOM 647 N N . GLY A 1 84 ? -70.47500 42.52800 -21.42900 1.000 93.87000 84 GLY A N 1
ATOM 648 C CA . GLY A 1 84 ? -70.98500 41.20900 -21.75800 1.000 98.05000 84 GLY A CA 1
ATOM 649 C C . GLY A 1 84 ? -70.00300 40.19300 -22.31400 1.000 99.39000 84 GLY A C 1
ATOM 650 O O . GLY A 1 84 ? -68.77700 40.36200 -22.24100 1.000 88.54000 84 GLY A O 1
ATOM 651 N N . LYS A 1 85 ? -70.55500 39.12000 -22.87800 1.000 99.46000 85 LYS A N 1
ATOM 652 C CA . LYS A 1 85 ? -69.76100 38.00200 -23.37100 1.000 97.50000 85 LYS A CA 1
ATOM 653 C C . LYS A 1 85 ? -69.21000 38.30400 -24.76300 1.000 91.58000 85 LYS A C 1
ATOM 654 O O . LYS A 1 85 ? -69.84200 39.00000 -25.56400 1.000 88.59000 85 LYS A O 1
ATOM 660 N N . ALA A 1 86 ? -68.02400 37.75000 -25.04800 1.000 93.52000 86 ALA A N 1
ATOM 661 C CA . ALA A 1 86 ? -67.23100 38.17900 -26.20500 1.000 90.97000 86 ALA A CA 1
ATOM 662 C C . ALA A 1 86 ? -68.00000 38.04800 -27.51700 1.000 88.75000 86 ALA A C 1
ATOM 663 O O . ALA A 1 86 ? -68.04100 38.98900 -28.31800 1.000 82.06000 86 ALA A O 1
ATOM 665 N N . GLU A 1 87 ? -68.59400 36.88000 -27.77500 1.000 90.12000 87 GLU A N 1
ATOM 666 C CA . GLU A 1 87 ? -69.15100 36.67100 -29.10700 1.000 87.93000 87 GLU A CA 1
ATOM 667 C C . GLU A 1 87 ? -70.40600 37.51000 -29.33400 1.000 83.67000 87 GLU A C 1
ATOM 668 O O . GLU A 1 87 ? -70.61200 38.00900 -30.44500 1.000 75.54000 87 GLU A O 1
ATOM 674 N N . GLU A 1 88 ? -71.23800 37.70300 -28.30300 1.000 90.21000 88 GLU A N 1
ATOM 675 C CA . GLU A 1 88 ? -72.30200 38.70300 -28.40100 1.000 85.59000 88 GLU A CA 1
ATOM 676 C C . GLU A 1 88 ? -71.72100 40.09700 -28.62300 1.000 77.89000 88 GLU A C 1
ATOM 677 O O . GLU A 1 88 ? -72.26600 40.90300 -29.38800 1.000 73.22000 88 GLU A O 1
ATOM 683 N N . ARG A 1 89 ? -70.60400 40.38700 -27.95900 1.000 75.73000 89 ARG A N 1
ATOM 684 C CA . ARG A 1 89 ? -69.94500 41.68000 -28.07400 1.000 71.51000 89 ARG A CA 1
ATOM 685 C C . ARG A 1 89 ? -69.57800 41.98600 -29.52200 1.000 72.60000 89 ARG A C 1
ATOM 686 O O . ARG A 1 89 ? -70.06300 42.95900 -30.12100 1.000 66.76000 89 ARG A O 1
ATOM 694 N N . TYR A 1 90 ? -68.72500 41.15200 -30.10700 1.000 69.12000 90 TYR A N 1
ATOM 695 C CA . TYR A 1 90 ? -68.22700 41.44700 -31.43700 1.000 58.07000 90 TYR A CA 1
ATOM 696 C C . TYR A 1 90 ? -69.22800 41.08500 -32.52600 1.000 57.12000 90 TYR A C 1
ATOM 697 O O . TYR A 1 90 ? -69.12800 41.63900 -33.62400 1.000 55.19000 90 TYR A O 1
ATOM 706 N N . LYS A 1 91 ? -70.20000 40.20100 -32.25600 1.000 57.22000 91 LYS A N 1
ATOM 707 C CA . LYS A 1 91 ? -71.24300 39.94100 -33.25000 1.000 55.11000 91 LYS A CA 1
ATOM 708 C C . LYS A 1 91 ? -72.05600 41.19700 -33.51600 1.000 51.72000 91 LYS A C 1
ATOM 709 O O . LYS A 1 91 ? -72.29400 41.56500 -34.67200 1.000 48.93000 91 LYS A O 1
ATOM 715 N N . LYS A 1 92 ? -72.48000 41.87800 -32.45200 1.000 48.25000 92 LYS A N 1
ATOM 716 C CA . LYS A 1 92 ? -73.20300 43.12900 -32.63100 1.000 50.14000 92 LYS A CA 1
ATOM 717 C C . LYS A 1 92 ? -72.37300 44.13600 -33.42500 1.000 47.12000 92 LYS A C 1
ATOM 718 O O . LYS A 1 92 ? -72.89000 44.79400 -34.33400 1.000 44.83000 92 LYS A O 1
ATOM 724 N N . LEU A 1 93 ? -71.07800 44.25000 -33.11900 1.000 47.91000 93 LEU A N 1
ATOM 725 C CA . LEU A 1 93 ? -70.24800 45.23600 -33.80400 1.000 41.86000 93 LEU A CA 1
ATOM 726 C C . LEU A 1 93 ? -69.91800 44.81800 -35.23000 1.000 40.79000 93 LEU A C 1
ATOM 727 O O . LEU A 1 93 ? -69.78200 45.67600 -36.10600 1.000 41.13000 93 LEU A O 1
ATOM 732 N N . GLU A 1 94 ? -69.77600 43.51900 -35.48700 1.000 45.99000 94 GLU A N 1
ATOM 733 C CA . GLU A 1 94 ? -69.57700 43.05600 -36.85700 1.000 43.25000 94 GLU A CA 1
ATOM 734 C C . GLU A 1 94 ? -70.82600 43.29300 -37.69900 1.000 46.28000 94 GLU A C 1
ATOM 735 O O . GLU A 1 94 ? -70.74200 43.78000 -38.83300 1.000 40.10000 94 GLU A O 1
ATOM 741 N N . ASP A 1 95 ? -72.00100 42.95300 -37.15700 1.000 48.05000 95 ASP A N 1
ATOM 742 C CA . ASP A 1 95 ? -73.24300 43.22500 -37.87200 1.000 38.85000 95 ASP A CA 1
ATOM 743 C C . ASP A 1 95 ? -73.34800 44.70200 -38.23500 1.000 39.57000 95 ASP A C 1
ATOM 744 O O . ASP A 1 95 ? -73.62700 45.05300 -39.39000 1.000 43.72000 95 ASP A O 1
ATOM 749 N N . LEU A 1 96 ? -73.08500 45.58600 -37.27300 1.000 32.24000 96 LEU A N 1
ATOM 750 C CA . LEU A 1 96 ? -73.16600 47.00800 -37.56400 1.000 30.45000 96 LEU A CA 1
ATOM 751 C C . LEU A 1 96 ? -72.13600 47.42800 -38.61400 1.000 33.87000 96 LEU A C 1
ATOM 752 O O . LEU A 1 96 ? -72.39500 48.33800 -39.40900 1.000 31.07000 96 LEU A O 1
ATOM 757 N N . LEU A 1 97 ? -70.98500 46.75900 -38.66300 1.000 33.81000 97 LEU A N 1
ATOM 758 C CA . LEU A 1 97 ? -69.99300 47.06500 -39.69300 1.000 36.70000 97 LEU A CA 1
ATOM 759 C C . LEU A 1 97 ? -70.49300 46.68300 -41.09200 1.000 37.47000 97 LEU A C 1
ATOM 760 O O . LEU A 1 97 ? -70.37500 47.46700 -42.04400 1.000 33.74000 97 LEU A O 1
ATOM 765 N N . GLU A 1 98 ? -71.05100 45.47700 -41.23500 1.000 37.55000 98 GLU A N 1
ATOM 766 C CA . GLU A 1 98 ? -71.61400 45.06100 -42.51400 1.000 35.03000 98 GLU A CA 1
ATOM 767 C C . GLU A 1 98 ? -72.71900 46.00600 -42.98500 1.000 35.78000 98 GLU A C 1
ATOM 768 O O . GLU A 1 98 ? -72.83800 46.27600 -44.18400 1.000 37.07000 98 GLU A O 1
ATOM 774 N N . LYS A 1 99 ? -73.54800 46.51500 -42.06800 1.000 35.09000 99 LYS A N 1
ATOM 775 C CA . LYS A 1 99 ? -74.58800 47.46100 -42.47400 1.000 36.90000 99 LYS A CA 1
ATOM 776 C C . LYS A 1 99 ? -73.97500 48.77900 -42.94800 1.000 37.50000 99 LYS A C 1
ATOM 777 O O . LYS A 1 99 ? -74.16500 49.19200 -44.09800 1.000 42.70000 99 LYS A O 1
ATOM 783 N N . SER A 1 100 ? -73.19000 49.42500 -42.08900 1.000 32.88000 100 SER A N 1
ATOM 784 C CA . SER A 1 100 ? -72.80100 50.82300 -42.25400 1.000 33.56000 100 SER A CA 1
ATOM 785 C C . SER A 1 100 ? -71.57500 51.05000 -43.13900 1.000 36.72000 100 SER A C 1
ATOM 786 O O . SER A 1 100 ? -71.29900 52.20100 -43.50000 1.000 33.44000 100 SER A O 1
ATOM 789 N N . PHE A 1 101 ? -70.80900 50.00900 -43.46300 1.000 35.12000 101 PHE A N 1
ATOM 790 C CA . PHE A 1 101 ? -69.54100 50.23900 -44.13700 1.000 31.42000 101 PHE A CA 1
ATOM 791 C C . PHE A 1 101 ? -69.72300 50.83000 -45.53500 1.000 36.43000 101 PHE A C 1
ATOM 792 O O . PHE A 1 101 ? -68.84700 51.56000 -46.00700 1.000 36.92000 101 PHE A O 1
ATOM 800 N N . SER A 1 102 ? -70.83200 50.52500 -46.22600 1.000 40.16000 102 SER A N 1
ATOM 801 C CA . SER A 1 102 ? -71.03000 51.10400 -47.56000 1.000 35.95000 102 SER A CA 1
ATOM 802 C C . SER A 1 102 ? -71.30100 52.59600 -47.51800 1.000 32.97000 102 SER A C 1
ATOM 803 O O . SER A 1 102 ? -71.35400 53.23600 -48.57100 1.000 29.83000 102 SER A O 1
ATOM 806 N N . LEU A 1 103 ? -71.42900 53.17000 -46.32800 1.000 35.36000 103 LEU A N 1
ATOM 807 C CA . LEU A 1 103 ? -71.60700 54.60100 -46.15900 1.000 35.77000 103 LEU A CA 1
ATOM 808 C C . LEU A 1 103 ? -70.33500 55.28900 -45.67200 1.000 36.06000 103 LEU A C 1
ATOM 809 O O . LEU A 1 103 ? -70.37600 56.47700 -45.33900 1.000 37.48000 103 LEU A O 1
ATOM 814 N N . VAL A 1 104 ? -69.20400 54.57600 -45.65700 1.000 33.66000 104 VAL A N 1
ATOM 815 C CA . VAL A 1 104 ? -67.95400 55.07200 -45.08200 1.000 36.49000 104 VAL A CA 1
ATOM 816 C C . VAL A 1 104 ? -67.44400 56.36400 -45.73400 1.000 42.22000 104 VAL A C 1
ATOM 817 O O . VAL A 1 104 ? -66.65200 57.09700 -45.12100 1.000 37.53000 104 VAL A O 1
ATOM 821 N N . LYS A 1 105 ? -67.84700 56.66900 -46.97000 1.000 40.56000 105 LYS A N 1
ATOM 822 C CA . LYS A 1 105 ? -67.33100 57.89900 -47.55700 1.000 40.35000 105 LYS A CA 1
ATOM 823 C C . LYS A 1 105 ? -68.27200 59.08300 -47.40600 1.000 40.01000 105 LYS A C 1
ATOM 824 O O . LYS A 1 105 ? -67.90800 60.19200 -47.80400 1.000 43.37000 105 LYS A O 1
ATOM 830 N N . MET A 1 106 ? -69.43700 58.89600 -46.80300 1.000 37.51000 106 MET A N 1
ATOM 831 C CA . MET A 1 106 ? -70.25000 60.04000 -46.41200 1.000 36.97000 106 MET A CA 1
ATOM 832 C C . MET A 1 106 ? -69.60700 60.74400 -45.21800 1.000 39.37000 106 MET A C 1
ATOM 833 O O . MET A 1 106 ? -69.32400 60.09700 -44.20100 1.000 35.51000 106 MET A O 1
ATOM 838 N N . PRO A 1 107 ? -69.35800 62.05600 -45.29400 1.000 40.16000 107 PRO A N 1
ATOM 839 C CA . PRO A 1 107 ? -68.69100 62.73200 -44.16400 1.000 32.57000 107 PRO A CA 1
ATOM 840 C C . PRO A 1 107 ? -69.44700 62.62300 -42.85300 1.000 33.47000 107 PRO A C 1
ATOM 841 O O . PRO A 1 107 ? -68.82300 62.48800 -41.79500 1.000 42.78000 107 PRO A O 1
ATOM 845 N N . SER A 1 108 ? -70.77500 62.64300 -42.88400 1.000 33.66000 108 SER A N 1
ATOM 846 C CA . SER A 1 108 ? -71.51600 62.65600 -41.63000 1.000 34.29000 108 SER A CA 1
ATOM 847 C C . SER A 1 108 ? -71.47900 61.30000 -40.93000 1.000 34.69000 108 SER A C 1
ATOM 848 O O . SER A 1 108 ? -71.59800 61.23300 -39.69600 1.000 31.52000 108 SER A O 1
ATOM 851 N N . LEU A 1 109 ? -71.31700 60.21800 -41.69500 1.000 32.83000 109 LEU A N 1
ATOM 852 C CA . LEU A 1 109 ? -71.39400 58.87000 -41.15800 1.000 33.37000 109 LEU A CA 1
ATOM 853 C C . LEU A 1 109 ? -70.04500 58.18800 -40.99200 1.000 36.31000 109 LEU A C 1
ATOM 854 O O . LEU A 1 109 ? -69.93800 57.26700 -40.17400 1.000 35.51000 109 LEU A O 1
ATOM 859 N N . GLN A 1 110 ? -69.02200 58.60800 -41.73200 1.000 36.72000 110 GLN A N 1
ATOM 860 C CA . GLN A 1 110 ? -67.70800 57.98600 -41.59800 1.000 33.74000 110 GLN A CA 1
ATOM 861 C C . GLN A 1 110 ? -67.22700 57.85000 -40.15300 1.000 35.43000 110 GLN A C 1
ATOM 862 O O . GLN A 1 110 ? -66.61800 56.81200 -39.83700 1.000 30.80000 110 GLN A O 1
ATOM 868 N N . PRO A 1 111 ? -67.45500 58.82000 -39.24400 1.000 34.97000 111 PRO A N 1
ATOM 869 C CA . PRO A 1 111 ? -67.05600 58.59900 -37.84400 1.000 29.26000 111 PRO A CA 1
ATOM 870 C C . PRO A 1 111 ? -67.68900 57.37200 -37.22200 1.000 31.20000 111 PRO A C 1
ATOM 871 O O . PRO A 1 111 ? -67.01600 56.66800 -36.45800 1.000 31.93000 111 PRO A O 1
ATOM 875 N N . VAL A 1 112 ? -68.95900 57.08700 -37.51900 1.000 28.14000 112 VAL A N 1
ATOM 876 C CA . VAL A 1 112 ? -69.55700 55.87100 -36.98500 1.000 24.99000 112 VAL A CA 1
ATOM 877 C C . VAL A 1 112 ? -68.77600 54.65700 -37.46300 1.000 31.42000 112 VAL A C 1
ATOM 878 O O . VAL A 1 112 ? -68.42200 53.77100 -36.67400 1.000 32.79000 112 VAL A O 1
ATOM 882 N N . VAL A 1 113 ? -68.48500 54.59700 -38.76300 1.000 32.24000 113 VAL A N 1
ATOM 883 C CA . VAL A 1 113 ? -67.82600 53.40700 -39.28900 1.000 33.32000 113 VAL A CA 1
ATOM 884 C C . VAL A 1 113 ? -66.42100 53.29300 -38.71300 1.000 35.79000 113 VAL A C 1
ATOM 885 O O . VAL A 1 113 ? -65.97600 52.20400 -38.31300 1.000 32.84000 113 VAL A O 1
ATOM 889 N N . MET A 1 114 ? -65.71200 54.42200 -38.64300 1.000 34.20000 114 MET A N 1
ATOM 890 C CA . MET A 1 114 ? -64.37600 54.43600 -38.06700 1.000 29.63000 114 MET A CA 1
ATOM 891 C C . MET A 1 114 ? -64.39900 53.91300 -36.63700 1.000 33.97000 114 MET A C 1
ATOM 892 O O . MET A 1 114 ? -63.62600 53.01400 -36.27800 1.000 35.34000 114 MET A O 1
ATOM 897 N N . CYS A 1 115 ? -65.32500 54.43100 -35.81800 1.000 34.10000 115 CYS A N 1
ATOM 898 C CA . CYS A 1 115 ? -65.42800 53.99200 -34.42700 1.000 31.28000 115 CYS A CA 1
ATOM 899 C C . CYS A 1 115 ? -65.68500 52.49400 -34.33200 1.000 33.20000 115 CYS A C 1
ATOM 900 O O . CYS A 1 115 ? -65.13000 51.81100 -33.46100 1.000 32.32000 115 CYS A O 1
ATOM 903 N N . VAL A 1 116 ? -66.52700 51.96200 -35.21700 1.000 35.17000 116 VAL A N 1
ATOM 904 C CA . VAL A 1 116 ? -66.87100 50.55100 -35.13000 1.000 32.31000 116 VAL A CA 1
ATOM 905 C C . VAL A 1 116 ? -65.65800 49.69700 -35.43700 1.000 35.71000 116 VAL A C 1
ATOM 906 O O . VAL A 1 116 ? -65.36900 48.73800 -34.71000 1.000 40.55000 116 VAL A O 1
ATOM 910 N N . MET A 1 117 ? -64.90600 50.03900 -36.49200 1.000 33.85000 117 MET A N 1
ATOM 911 C CA . MET A 1 117 ? -63.66400 49.31600 -36.75200 1.000 29.92000 117 MET A CA 1
ATOM 912 C C . MET A 1 117 ? -62.67400 49.50200 -35.60900 1.000 35.58000 117 MET A C 1
ATOM 913 O O . MET A 1 117 ? -62.04500 48.53400 -35.16300 1.000 36.19000 117 MET A O 1
ATOM 918 N N . LYS A 1 118 ? -62.54200 50.74100 -35.10900 1.000 32.17000 118 LYS A N 1
ATOM 919 C CA . LYS A 1 118 ? -61.64100 51.02400 -33.99700 1.000 34.95000 118 LYS A CA 1
ATOM 920 C C . LYS A 1 118 ? -61.84700 50.07900 -32.82000 1.000 34.91000 118 LYS A C 1
ATOM 921 O O . LYS A 1 118 ? -60.88900 49.77000 -32.10600 1.000 40.12000 118 LYS A O 1
ATOM 927 N N . HIS A 1 119 ? -63.07100 49.60900 -32.59600 1.000 33.98000 119 HIS A N 1
ATOM 928 C CA . HIS A 1 119 ? -63.36800 48.76300 -31.44600 1.000 35.99000 119 HIS A CA 1
ATOM 929 C C . HIS A 1 119 ? -63.47400 47.29200 -31.81500 1.000 38.84000 119 HIS A C 1
ATOM 930 O O . HIS A 1 119 ? -63.89000 46.47800 -30.98400 1.000 42.23000 119 HIS A O 1
ATOM 937 N N . LEU A 1 120 ? -63.11500 46.93100 -33.03700 1.000 37.95000 120 LEU A N 1
ATOM 938 C CA . LEU A 1 120 ? -63.22800 45.55000 -33.47100 1.000 40.52000 120 LEU A CA 1
ATOM 939 C C . LEU A 1 120 ? -61.85100 44.90800 -33.54800 1.000 40.42000 120 LEU A C 1
ATOM 940 O O . LEU A 1 120 ? -61.07400 45.23000 -34.46500 1.000 36.56000 120 LEU A O 1
ATOM 945 N N . PRO A 1 121 ? -61.51900 43.98600 -32.64800 1.000 40.24000 121 PRO A N 1
ATOM 946 C CA . PRO A 1 121 ? -60.19700 43.34100 -32.70600 1.000 42.09000 121 PRO A CA 1
ATOM 947 C C . PRO A 1 121 ? -59.85300 42.74900 -34.06200 1.000 40.18000 121 PRO A C 1
ATOM 948 O O . PRO A 1 121 ? -58.68800 42.83200 -34.47700 1.000 41.85000 121 PRO A O 1
ATOM 952 N N . LYS A 1 122 ? -60.82500 42.15100 -34.77400 1.000 38.32000 122 LYS A N 1
ATOM 953 C CA . LYS A 1 122 ? -60.55300 41.51200 -36.06600 1.000 39.83000 122 LYS A CA 1
ATOM 954 C C . LYS A 1 122 ? -61.52800 42.05400 -37.12400 1.000 40.68000 122 LYS A C 1
ATOM 955 O O . LYS A 1 122 ? -62.49100 41.39000 -37.50600 1.000 47.60000 122 LYS A O 1
ATOM 961 N N . VAL A 1 123 ? -61.26800 43.26600 -37.61000 1.000 38.91000 123 VAL A N 1
ATOM 962 C CA . VAL A 1 123 ? -62.04000 43.74000 -38.76300 1.000 37.37000 123 VAL A CA 1
ATOM 963 C C . VAL A 1 123 ? -61.89800 42.73100 -39.88300 1.000 40.90000 123 VAL A C 1
ATOM 964 O O . VAL A 1 123 ? -60.78800 42.20400 -40.09600 1.000 46.35000 123 VAL A O 1
ATOM 968 N N . PRO A 1 124 ? -62.96600 42.40000 -40.60500 1.000 44.67000 124 PRO A N 1
ATOM 969 C CA . PRO A 1 124 ? -62.86300 41.35900 -41.63200 1.000 47.02000 124 PRO A CA 1
ATOM 970 C C . PRO A 1 124 ? -62.00000 41.81200 -42.79700 1.000 49.20000 124 PRO A C 1
ATOM 971 O O . PRO A 1 124 ? -62.02800 42.97500 -43.20600 1.000 49.37000 124 PRO A O 1
ATOM 975 N N . GLU A 1 125 ? -61.23700 40.86700 -43.34100 1.000 47.21000 125 GLU A N 1
ATOM 976 C CA . GLU A 1 125 ? -60.14900 41.22100 -44.24100 1.000 48.19000 125 GLU A CA 1
ATOM 977 C C . GLU A 1 125 ? -60.64900 41.82800 -45.53600 1.000 50.80000 125 GLU A C 1
ATOM 978 O O . GLU A 1 125 ? -59.91400 42.60900 -46.16200 1.000 45.14000 125 GLU A O 1
ATOM 984 N N . LYS A 1 126 ? -61.87400 41.47900 -45.94900 1.000 47.31000 126 LYS A N 1
ATOM 985 C CA . LYS A 1 126 ? -62.50500 42.17300 -47.06500 1.000 43.57000 126 LYS A CA 1
ATOM 986 C C . LYS A 1 126 ? -62.58900 43.66500 -46.78000 1.000 44.48000 126 LYS A C 1
ATOM 987 O O . LYS A 1 126 ? -62.19400 44.49900 -47.60500 1.000 43.58000 126 LYS A O 1
ATOM 993 N N . LYS A 1 127 ? -63.08500 44.01500 -45.59600 1.000 40.58000 127 LYS A N 1
ATOM 994 C CA . LYS A 1 127 ? -63.16300 45.41600 -45.22000 1.000 40.60000 127 LYS A CA 1
ATOM 995 C C . LYS A 1 127 ? -61.77300 46.03900 -45.12700 1.000 39.83000 127 LYS A C 1
ATOM 996 O O . LYS A 1 127 ? -61.56100 47.17400 -45.57600 1.000 38.42000 127 LYS A O 1
ATOM 1002 N N . LEU A 1 128 ? -60.81000 45.31200 -44.54900 1.000 42.89000 128 LEU A N 1
ATOM 1003 C CA . LEU A 1 128 ? -59.46700 45.87000 -44.40800 1.000 40.60000 128 LEU A CA 1
ATOM 1004 C C . LEU A 1 128 ? -58.88200 46.20900 -45.76400 1.000 41.17000 128 LEU A C 1
ATOM 1005 O O . LEU A 1 128 ? -58.30600 47.28700 -45.94600 1.000 43.94000 128 LEU A O 1
ATOM 1010 N N . LYS A 1 129 ? -59.04200 45.31700 -46.74200 1.000 42.52000 129 LYS A N 1
ATOM 1011 C CA . LYS A 1 129 ? -58.46600 45.58000 -48.05800 1.000 48.15000 129 LYS A CA 1
ATOM 1012 C C . LYS A 1 129 ? -59.14700 46.76300 -48.73600 1.000 44.50000 129 LYS A C 1
ATOM 1013 O O . LYS A 1 129 ? -58.47400 47.60700 -49.35700 1.000 46.95000 129 LYS A O 1
ATOM 1019 N N . LEU A 1 130 ? -60.47500 46.88400 -48.56000 1.000 40.87000 130 LEU A N 1
ATOM 1020 C CA . LEU A 1 130 ? -61.17500 48.05000 -49.08500 1.000 37.84000 130 LEU A CA 1
ATOM 1021 C C . LEU A 1 130 ? -60.71500 49.33200 -48.40800 1.000 41.56000 130 LEU A C 1
ATOM 1022 O O . LEU A 1 130 ? -60.71500 50.38500 -49.04400 1.000 45.35000 130 LEU A O 1
ATOM 1027 N N . VAL A 1 131 ? -60.35100 49.27700 -47.12400 1.000 41.64000 131 VAL A N 1
ATOM 1028 C CA . VAL A 1 131 ? -59.78600 50.45300 -46.47000 1.000 40.24000 131 VAL A CA 1
ATOM 1029 C C . VAL A 1 131 ? -58.40000 50.75200 -47.02400 1.000 43.16000 131 VAL A C 1
ATOM 1030 O O . VAL A 1 131 ? -58.05400 51.90700 -47.30000 1.000 41.42000 131 VAL A O 1
ATOM 1034 N N . MET A 1 132 ? -57.57900 49.71300 -47.18100 1.000 45.54000 132 MET A N 1
ATOM 1035 C CA . MET A 1 132 ? -56.20400 49.92600 -47.61100 1.000 46.45000 132 MET A CA 1
ATOM 1036 C C . MET A 1 132 ? -56.15000 50.50100 -49.01900 1.000 48.44000 132 MET A C 1
ATOM 1037 O O . MET A 1 132 ? -55.25300 51.29300 -49.33000 1.000 46.21000 132 MET A O 1
ATOM 1042 N N . ALA A 1 133 ? -57.12400 50.14700 -49.86500 1.000 46.70000 133 ALA A N 1
ATOM 1043 C CA . ALA A 1 133 ? -57.11000 50.58600 -51.25700 1.000 43.14000 133 ALA A CA 1
ATOM 1044 C C . ALA A 1 133 ? -57.31100 52.09400 -51.38100 1.000 47.99000 133 ALA A C 1
ATOM 1045 O O . ALA A 1 133 ? -56.72100 52.73500 -52.25900 1.000 57.11000 133 ALA A O 1
ATOM 1047 N N . ASP A 1 134 ? -58.11600 52.68900 -50.51600 1.000 44.49000 134 ASP A N 1
ATOM 1048 C CA . ASP A 1 134 ? -58.42000 54.10700 -50.63800 1.000 52.20000 134 ASP A CA 1
ATOM 1049 C C . ASP A 1 134 ? -57.56200 54.91300 -49.66600 1.000 51.24000 134 ASP A C 1
ATOM 1050 O O . ASP A 1 134 ? -57.59200 54.68100 -48.45700 1.000 46.92000 134 ASP A O 1
ATOM 1055 N N . LYS A 1 135 ? -56.82800 55.88600 -50.20700 1.000 54.00000 135 LYS A N 1
ATOM 1056 C CA . LYS A 1 135 ? -55.82700 56.61700 -49.43200 1.000 63.33000 135 LYS A CA 1
ATOM 1057 C C . LYS A 1 135 ? -56.44200 57.40100 -48.28000 1.000 63.66000 135 LYS A C 1
ATOM 1058 O O . LYS A 1 135 ? -55.86100 57.46100 -47.18200 1.000 61.09000 135 LYS A O 1
ATOM 1064 N N . GLU A 1 136 ? -57.62500 58.00900 -48.50100 1.000 58.70000 136 GLU A N 1
ATOM 1065 C CA . GLU A 1 136 ? -58.13900 58.84900 -47.42700 1.000 63.46000 136 GLU A CA 1
ATOM 1066 C C . GLU A 1 136 ? -58.91500 58.05500 -46.38700 1.000 53.46000 136 GLU A C 1
ATOM 1067 O O . GLU A 1 136 ? -58.97100 58.47700 -45.22900 1.000 55.01000 136 GLU A O 1
ATOM 1073 N N . LEU A 1 137 ? -59.46600 56.89200 -46.74100 1.000 48.58000 137 LEU A N 1
ATOM 1074 C CA . LEU A 1 137 ? -59.94500 55.98900 -45.69800 1.000 48.94000 137 LEU A CA 1
ATOM 1075 C C . LEU A 1 137 ? -58.78800 55.55200 -44.81000 1.000 52.21000 137 LEU A C 1
ATOM 1076 O O . LEU A 1 137 ? -58.80600 55.73700 -43.58400 1.000 48.98000 137 LEU A O 1
ATOM 1081 N N . TYR A 1 138 ? -57.74900 55.00300 -45.44100 1.000 51.80000 138 TYR A N 1
ATOM 1082 C CA . TYR A 1 138 ? -56.59700 54.48500 -44.71900 1.000 44.05000 138 TYR A CA 1
ATOM 1083 C C . TYR A 1 138 ? -55.98600 55.54900 -43.83100 1.000 46.14000 138 TYR A C 1
ATOM 1084 O O . TYR A 1 138 ? -55.72900 55.31100 -42.64500 1.000 47.87000 138 TYR A O 1
ATOM 1093 N N . ARG A 1 139 ? -55.74300 56.73200 -44.38500 1.000 48.17000 139 ARG A N 1
ATOM 1094 C CA . ARG A 1 139 ? -55.00000 57.72000 -43.62000 1.000 51.44000 139 ARG A CA 1
ATOM 1095 C C . ARG A 1 139 ? -55.80400 58.21900 -42.43000 1.000 53.03000 139 ARG A C 1
ATOM 1096 O O . ARG A 1 139 ? -55.23200 58.45900 -41.35200 1.000 48.36000 139 ARG A O 1
ATOM 1104 N N . ALA A 1 140 ? -57.11900 58.33200 -42.58200 1.000 50.48000 140 ALA A N 1
ATOM 1105 C CA . ALA A 1 140 ? -57.95200 58.88900 -41.52000 1.000 50.64000 140 ALA A CA 1
ATOM 1106 C C . ALA A 1 140 ? -58.74200 57.78700 -40.82500 1.000 51.34000 140 ALA A C 1
ATOM 1107 O O . ALA A 1 140 ? -59.96900 57.75100 -40.86100 1.000 60.69000 140 ALA A O 1
ATOM 1109 N N . CYS A 1 141 ? -58.01300 56.88200 -40.17900 1.000 43.80000 141 CYS A N 1
ATOM 1110 C CA . CYS A 1 141 ? -58.65200 55.83200 -39.41000 1.000 42.11000 141 CYS A CA 1
ATOM 1111 C C . CYS A 1 141 ? -57.69200 55.41500 -38.31300 1.000 35.80000 141 CYS A C 1
ATOM 1112 O O . CYS A 1 141 ? -56.49100 55.66200 -38.39200 1.000 44.68000 141 CYS A O 1
ATOM 1115 N N . ALA A 1 142 ? -58.23700 54.80500 -37.27300 1.000 35.40000 142 ALA A N 1
ATOM 1116 C CA . ALA A 1 142 ? -57.50000 54.68100 -36.02700 1.000 31.61000 142 ALA A CA 1
ATOM 1117 C C . ALA A 1 142 ? -56.37300 53.66700 -36.15100 1.000 35.50000 142 ALA A C 1
ATOM 1118 O O . ALA A 1 142 ? -56.45600 52.69200 -36.90700 1.000 38.51000 142 ALA A O 1
ATOM 1120 N N . VAL A 1 143 ? -55.31100 53.91100 -35.38100 1.000 33.95000 143 VAL A N 1
ATOM 1121 C CA . VAL A 1 143 ? -54.13600 53.05400 -35.39200 1.000 35.98000 143 VAL A CA 1
ATOM 1122 C C . VAL A 1 143 ? -54.47600 51.62000 -35.02300 1.000 32.65000 143 VAL A C 1
ATOM 1123 O O . VAL A 1 143 ? -53.74200 50.69700 -35.39800 1.000 32.32000 143 VAL A O 1
ATOM 1127 N N . GLU A 1 144 ? -55.57200 51.40400 -34.29100 1.000 33.01000 144 GLU A N 1
ATOM 1128 C CA . GLU A 1 144 ? -56.00200 50.03800 -34.01100 1.000 33.09000 144 GLU A CA 1
ATOM 1129 C C . GLU A 1 144 ? -56.32700 49.29900 -35.29800 1.000 31.08000 144 GLU A C 1
ATOM 1130 O O . GLU A 1 144 ? -56.08400 48.08900 -35.40400 1.000 29.28000 144 GLU A O 1
ATOM 1136 N N . VAL A 1 145 ? -56.86900 50.01600 -36.28300 1.000 29.05000 145 VAL A N 1
ATOM 1137 C CA . VAL A 1 145 ? -57.17600 49.42900 -37.58100 1.000 32.38000 145 VAL A CA 1
ATOM 1138 C C . VAL A 1 145 ? -55.90400 49.27300 -38.40900 1.000 30.53000 145 VAL A C 1
ATOM 1139 O O . VAL A 1 145 ? -55.66500 48.21600 -39.00900 1.000 27.56000 145 VAL A O 1
ATOM 1143 N N . LYS A 1 146 ? -55.06600 50.32000 -38.43800 1.000 29.67000 146 LYS A N 1
ATOM 1144 C CA . LYS A 1 146 ? -53.81000 50.26600 -39.19100 1.000 32.05000 146 LYS A CA 1
ATOM 1145 C C . LYS A 1 146 ? -52.96700 49.06200 -38.78200 1.000 30.98000 146 LYS A C 1
ATOM 1146 O O . LYS A 1 146 ? -52.46200 48.32600 -39.64200 1.000 25.10000 146 LYS A O 1
ATOM 1152 N N . ARG A 1 147 ? -52.83200 48.83200 -37.46600 1.000 27.33000 147 ARG A N 1
ATOM 1153 C CA . ARG A 1 147 ? -52.04400 47.70400 -36.98800 1.000 27.17000 147 ARG A CA 1
ATOM 1154 C C . ARG A 1 147 ? -52.55500 46.39500 -37.58300 1.000 29.78000 147 ARG A C 1
ATOM 1155 O O . ARG A 1 147 ? -51.76600 45.51800 -37.95600 1.000 30.50000 147 ARG A O 1
ATOM 1163 N N . GLN A 1 148 ? -53.87200 46.26000 -37.72400 1.000 29.83000 148 GLN A N 1
ATOM 1164 C CA . GLN A 1 148 ? -54.40300 45.04600 -38.32500 1.000 28.50000 148 GLN A CA 1
ATOM 1165 C C . GLN A 1 148 ? -54.07000 44.95500 -39.80300 1.000 29.10000 148 GLN A C 1
ATOM 1166 O O . GLN A 1 148 ? -53.90200 43.85400 -40.32300 1.000 30.60000 148 GLN A O 1
ATOM 1172 N N . ILE A 1 149 ? -54.00100 46.09000 -40.49600 1.000 31.20000 149 ILE A N 1
ATOM 1173 C CA . ILE A 1 149 ? -53.53400 46.10200 -41.87900 1.000 27.03000 149 ILE A CA 1
ATOM 1174 C C . ILE A 1 149 ? -52.05100 45.75900 -41.94100 1.000 29.39000 149 ILE A C 1
ATOM 1175 O O . ILE A 1 149 ? -51.63700 44.83500 -42.65100 1.000 30.31000 149 ILE A O 1
ATOM 1180 N N . TRP A 1 150 ? -51.23100 46.49500 -41.18000 1.000 30.35000 150 TRP A N 1
ATOM 1181 C CA . TRP A 1 150 ? -49.78400 46.29800 -41.20100 1.000 28.17000 150 TRP A CA 1
ATOM 1182 C C . TRP A 1 150 ? -49.41800 44.85200 -40.90800 1.000 30.30000 150 TRP A C 1
ATOM 1183 O O . TRP A 1 150 ? -48.53200 44.28400 -41.55900 1.000 27.62000 150 TRP A O 1
ATOM 1194 N N . GLN A 1 151 ? -50.12200 44.23100 -39.95600 1.000 29.07000 151 GLN A N 1
ATOM 1195 C CA . GLN A 1 151 ? -49.81300 42.87200 -39.54200 1.000 30.76000 151 GLN A CA 1
ATOM 1196 C C . GLN A 1 151 ? -49.77100 41.89400 -40.70200 1.000 35.21000 151 GLN A C 1
ATOM 1197 O O . GLN A 1 151 ? -49.07800 40.87100 -40.60800 1.000 35.14000 151 GLN A O 1
ATOM 1203 N N . ASP A 1 152 ? -50.49700 42.18600 -41.78900 1.000 34.10000 152 ASP A N 1
ATOM 1204 C CA . ASP A 1 152 ? -50.61200 41.27500 -42.92200 1.000 39.38000 152 ASP A CA 1
ATOM 1205 C C . ASP A 1 152 ? -50.19600 41.91300 -44.24900 1.000 44.57000 152 ASP A C 1
ATOM 1206 O O . ASP A 1 152 ? -50.45900 41.33000 -45.31500 1.000 48.27000 152 ASP A O 1
ATOM 1211 N N . ASN A 1 153 ? -49.55900 43.09400 -44.21900 1.000 39.67000 153 ASN A N 1
ATOM 1212 C CA . ASN A 1 153 ? -48.93100 43.70700 -45.39900 1.000 34.64000 153 ASN A CA 1
ATOM 1213 C C . ASN A 1 153 ? -47.61400 44.33500 -44.93500 1.000 34.81000 153 ASN A C 1
ATOM 1214 O O . ASN A 1 153 ? -47.56200 45.50900 -44.56200 1.000 35.27000 153 ASN A O 1
ATOM 1219 N N . GLN A 1 154 ? -46.54100 43.54700 -44.96700 1.000 37.23000 154 GLN A N 1
ATOM 1220 C CA . GLN A 1 154 ? -45.26300 44.03600 -44.45700 1.000 30.71000 154 GLN A CA 1
ATOM 1221 C C . GLN A 1 154 ? -44.74500 45.20500 -45.28200 1.000 30.37000 154 GLN A C 1
ATOM 1222 O O . GLN A 1 154 ? -44.20800 46.17200 -44.73100 1.000 32.46000 154 GLN A O 1
ATOM 1228 N N . ALA A 1 155 ? -44.89200 45.14000 -46.60300 1.000 29.11000 155 ALA A N 1
ATOM 1229 C CA . ALA A 1 155 ? -44.38200 46.21800 -47.43800 1.000 25.55000 155 ALA A CA 1
ATOM 1230 C C . ALA A 1 155 ? -45.03900 47.55100 -47.09900 1.000 31.16000 155 ALA A C 1
ATOM 1231 O O . ALA A 1 155 ? -44.37700 48.59800 -47.13000 1.000 28.84000 155 ALA A O 1
ATOM 1233 N N . LEU A 1 156 ? -46.33900 47.53900 -46.77000 1.000 29.54000 156 LEU A N 1
ATOM 1234 C CA . LEU A 1 156 ? -47.00000 48.78000 -46.37700 1.000 29.50000 156 LEU A CA 1
ATOM 1235 C C . LEU A 1 156 ? -46.45700 49.28000 -45.04300 1.000 29.61000 156 LEU A C 1
ATOM 1236 O O . LEU A 1 156 ? -46.16700 50.47500 -44.88800 1.000 27.03000 156 LEU A O 1
ATOM 1241 N N . PHE A 1 157 ? -46.34500 48.38200 -44.05500 1.000 29.47000 157 PHE A N 1
ATOM 1242 C CA . PHE A 1 157 ? -45.63900 48.70900 -42.81800 1.000 29.09000 157 PHE A CA 1
ATOM 1243 C C . PHE A 1 157 ? -44.28900 49.36100 -43.11200 1.000 29.63000 157 PHE A C 1
ATOM 1244 O O . PHE A 1 157 ? -44.00500 50.47500 -42.65000 1.000 25.85000 157 PHE A O 1
ATOM 1252 N N . GLY A 1 158 ? -43.45500 48.67800 -43.91100 1.000 27.70000 158 GLY A N 1
ATOM 1253 C CA . GLY A 1 158 ? -42.15000 49.21700 -44.25700 1.000 25.93000 158 GLY A CA 1
ATOM 1254 C C . GLY A 1 158 ? -42.22400 50.60400 -44.86000 1.000 26.26000 158 GLY A C 1
ATOM 1255 O O . GLY A 1 158 ? -41.41800 51.47800 -44.52900 1.000 26.46000 158 GLY A O 1
ATOM 1256 N N . ASP A 1 159 ? -43.20000 50.83200 -45.73900 1.000 24.32000 159 ASP A N 1
ATOM 1257 C CA . ASP A 1 159 ? -43.36900 52.16100 -46.31100 1.000 27.10000 159 ASP A CA 1
ATOM 1258 C C . ASP A 1 159 ? -43.77000 53.18300 -45.27600 1.000 29.11000 159 ASP A C 1
ATOM 1259 O O . ASP A 1 159 ? -43.57200 54.37900 -45.49700 1.000 35.29000 159 ASP A O 1
ATOM 1264 N N . GLU A 1 160 ? -44.34800 52.74200 -44.16700 1.000 27.70000 160 GLU A N 1
ATOM 1265 C CA . GLU A 1 160 ? -44.64300 53.66100 -43.08900 1.000 25.93000 160 GLU A CA 1
ATOM 1266 C C . GLU A 1 160 ? -43.43600 53.87700 -42.18500 1.000 30.62000 160 GLU A C 1
ATOM 1267 O O . GLU A 1 160 ? -43.24800 54.98900 -41.67900 1.000 31.02000 160 GLU A O 1
ATOM 1273 N N . VAL A 1 161 ? -42.59300 52.85800 -41.97000 1.000 27.14000 161 VAL A N 1
ATOM 1274 C CA . VAL A 1 161 ? -41.51000 53.06500 -41.02200 1.000 29.23000 161 VAL A CA 1
ATOM 1275 C C . VAL A 1 161 ? -40.26000 53.63700 -41.68900 1.000 30.97000 161 VAL A C 1
ATOM 1276 O O . VAL A 1 161 ? -39.44300 54.27700 -41.00300 1.000 28.98000 161 VAL A O 1
ATOM 1280 N N . SER A 1 162 ? -40.10700 53.46800 -43.00700 1.000 32.50000 162 SER A N 1
ATOM 1281 C CA . SER A 1 162 ? -38.93500 54.01500 -43.69500 1.000 29.77000 162 SER A CA 1
ATOM 1282 C C . SER A 1 162 ? -38.77200 55.52300 -43.52100 1.000 29.16000 162 SER A C 1
ATOM 1283 O O . SER A 1 162 ? -37.65600 55.96300 -43.18900 1.000 30.37000 162 SER A O 1
ATOM 1286 N N . PRO A 1 163 ? -39.79600 56.36200 -43.71900 1.000 29.15000 163 PRO A N 1
ATOM 1287 C CA . PRO A 1 163 ? -39.58900 57.80200 -43.50500 1.000 24.55000 163 PRO A CA 1
ATOM 1288 C C . PRO A 1 163 ? -39.27300 58.16100 -42.06500 1.000 26.25000 163 PRO A C 1
ATOM 1289 O O . PRO A 1 163 ? -38.63200 59.19000 -41.83200 1.000 27.68000 163 PRO A O 1
ATOM 1293 N N . LEU A 1 164 ? -39.72000 57.36400 -41.08600 1.000 25.64000 164 LEU A N 1
ATOM 1294 C CA . LEU A 1 164 ? -39.37300 57.64800 -39.69900 1.000 25.08000 164 LEU A CA 1
ATOM 1295 C C . LEU A 1 164 ? -37.91100 57.34500 -39.44900 1.000 26.47000 164 LEU A C 1
ATOM 1296 O O . LEU A 1 164 ? -37.20000 58.14100 -38.82400 1.000 29.80000 164 LEU A O 1
ATOM 1301 N N . LEU A 1 165 ? -37.44100 56.19300 -39.93400 1.000 25.94000 165 LEU A N 1
ATOM 1302 C CA . LEU A 1 165 ? -36.02000 55.89600 -39.84700 1.000 22.22000 165 LEU A CA 1
ATOM 1303 C C . LEU A 1 165 ? -35.20600 56.99700 -40.49700 1.000 27.45000 165 LEU A C 1
ATOM 1304 O O . LEU A 1 165 ? -34.22300 57.47800 -39.91800 1.000 26.72000 165 LEU A O 1
ATOM 1309 N N . LYS A 1 166 ? -35.62200 57.43200 -41.69400 1.000 28.14000 166 LYS A N 1
ATOM 1310 C CA . LYS A 1 166 ? -34.86100 58.44400 -42.41700 1.000 24.71000 166 LYS A CA 1
ATOM 1311 C C . LYS A 1 166 ? -34.71800 59.71400 -41.58700 1.000 27.98000 166 LYS A C 1
ATOM 1312 O O . LYS A 1 166 ? -33.62000 60.27900 -41.48400 1.000 28.08000 166 LYS A O 1
ATOM 1318 N N . GLN A 1 167 ? -35.82100 60.17100 -40.98700 1.000 27.34000 167 GLN A N 1
ATOM 1319 C CA . GLN A 1 167 ? -35.79200 61.33900 -40.11600 1.000 28.64000 167 GLN A CA 1
ATOM 1320 C C . GLN A 1 167 ? -34.82900 61.12100 -38.96000 1.000 30.96000 167 GLN A C 1
ATOM 1321 O O . GLN A 1 167 ? -33.97600 61.97300 -38.67100 1.000 30.94000 167 GLN A O 1
ATOM 1327 N N . TYR A 1 168 ? -34.94900 59.97000 -38.29700 1.000 27.58000 168 TYR A N 1
ATOM 1328 C CA . TYR A 1 168 ? -34.07300 59.62400 -37.18200 1.000 28.46000 168 TYR A CA 1
ATOM 1329 C C . TYR A 1 168 ? -32.59800 59.76200 -37.56700 1.000 26.36000 168 TYR A C 1
ATOM 1330 O O . TYR A 1 168 ? -31.83100 60.48300 -36.92500 1.000 27.63000 168 TYR A O 1
ATOM 1339 N N . ILE A 1 169 ? -32.19300 59.07500 -38.62800 1.000 24.71000 169 ILE A N 1
ATOM 1340 C CA . ILE A 1 169 ? -30.79700 59.07500 -39.03300 1.000 23.75000 169 ILE A CA 1
ATOM 1341 C C . ILE A 1 169 ? -30.34000 60.48400 -39.37200 1.000 25.56000 169 ILE A C 1
ATOM 1342 O O . ILE A 1 169 ? -29.21300 60.87900 -39.06000 1.000 27.23000 169 ILE A O 1
ATOM 1347 N N . LEU A 1 170 ? -31.20400 61.26800 -40.00700 1.000 29.30000 170 LEU A N 1
ATOM 1348 C CA . LEU A 1 170 ? -30.83800 62.64400 -40.30900 1.000 25.95000 170 LEU A CA 1
ATOM 1349 C C . LEU A 1 170 ? -30.68200 63.44700 -39.03000 1.000 27.93000 170 LEU A C 1
ATOM 1350 O O . LEU A 1 170 ? -29.80300 64.31100 -38.94000 1.000 28.41000 170 LEU A O 1
ATOM 1355 N N . GLU A 1 171 ? -31.52800 63.18300 -38.02800 1.000 28.03000 171 GLU A N 1
ATOM 1356 C CA . GLU A 1 171 ? -31.41900 63.93000 -36.78300 1.000 24.20000 171 GLU A CA 1
ATOM 1357 C C . GLU A 1 171 ? -30.10900 63.59500 -36.08500 1.000 26.39000 171 GLU A C 1
ATOM 1358 O O . GLU A 1 171 ? -29.45100 64.47800 -35.51800 1.000 28.03000 171 GLU A O 1
ATOM 1364 N N . LYS A 1 172 ? -29.69500 62.33100 -36.14800 1.000 22.92000 172 LYS A N 1
ATOM 1365 C CA . LYS A 1 172 ? -28.44600 61.94200 -35.51700 1.000 22.17000 172 LYS A CA 1
ATOM 1366 C C . LYS A 1 172 ? -27.26000 62.60500 -36.19900 1.000 26.77000 172 LYS A C 1
ATOM 1367 O O . LYS A 1 172 ? -26.30600 63.02000 -35.53300 1.000 28.07000 172 LYS A O 1
ATOM 1373 N N . GLU A 1 173 ? -27.29200 62.71700 -37.52800 1.000 26.72000 173 GLU A N 1
ATOM 1374 C CA . GLU A 1 173 ? -26.21500 63.42400 -38.20000 1.000 26.49000 173 GLU A CA 1
ATOM 1375 C C . GLU A 1 173 ? -26.23800 64.91300 -37.86900 1.000 28.67000 173 GLU A C 1
ATOM 1376 O O . GLU A 1 173 ? -25.19000 65.51100 -37.60500 1.000 28.48000 173 GLU A O 1
ATOM 1382 N N . SER A 1 174 ? -27.41900 65.53000 -37.84300 1.000 29.34000 174 SER A N 1
ATOM 1383 C CA . SER A 1 174 ? -27.46500 66.94700 -37.49200 1.000 29.62000 174 SER A CA 1
ATOM 1384 C C . SER A 1 174 ? -26.93100 67.19800 -36.09300 1.000 29.05000 174 SER A C 1
ATOM 1385 O O . SER A 1 174 ? -26.41000 68.28200 -35.82200 1.000 33.07000 174 SER A O 1
ATOM 1388 N N . ALA A 1 175 ? -27.04600 66.21400 -35.19600 1.000 28.67000 175 ALA A N 1
ATOM 1389 C CA . ALA A 1 175 ? -26.64000 66.41100 -33.80900 1.000 27.80000 175 ALA A CA 1
ATOM 1390 C C . ALA A 1 175 ? -25.13300 66.30600 -33.64000 1.000 30.55000 175 ALA A C 1
ATOM 1391 O O . ALA A 1 175 ? -24.55900 66.98700 -32.78000 1.000 28.77000 175 ALA A O 1
ATOM 1393 N N . LEU A 1 176 ? -24.49400 65.45000 -34.43900 1.000 26.93000 176 LEU A N 1
ATOM 1394 C CA . LEU A 1 176 ? -23.05200 65.29700 -34.42600 1.000 27.48000 176 LEU A CA 1
ATOM 1395 C C . LEU A 1 176 ? -22.34000 66.42900 -35.16300 1.000 32.83000 176 LEU A C 1
ATOM 1396 O O . LEU A 1 176 ? -21.12500 66.59800 -34.98700 1.000 34.89000 176 LEU A O 1
ATOM 1401 N N . PHE A 1 177 ? -23.07100 67.21100 -35.96600 1.000 32.83000 177 PHE A N 1
ATOM 1402 C CA . PHE A 1 177 ? -22.51200 68.30200 -36.76000 1.000 34.59000 177 PHE A CA 1
ATOM 1403 C C . PHE A 1 177 ? -23.18500 69.64100 -36.49200 1.000 41.98000 177 PHE A C 1
ATOM 1404 O O . PHE A 1 177 ? -23.00300 70.57200 -37.28500 1.000 50.26000 177 PHE A O 1
ATOM 1412 N N . SER A 1 178 ? -23.97600 69.76000 -35.42100 1.000 46.51000 178 SER A N 1
ATOM 1413 C CA . SER A 1 178 ? -24.51100 71.06100 -35.01700 1.000 57.10000 178 SER A CA 1
ATOM 1414 C C . SER A 1 178 ? -23.38200 71.93300 -34.49300 1.000 58.72000 178 SER A C 1
ATOM 1415 O O . SER A 1 178 ? -22.55500 71.47300 -33.69800 1.000 58.90000 178 SER A O 1
ATOM 1418 N N . THR A 1 179 ? -23.34400 73.19400 -34.92000 1.000 65.41000 179 THR A N 1
ATOM 1419 C CA . THR A 1 179 ? -22.29800 74.07000 -34.40500 1.000 73.66000 179 THR A CA 1
ATOM 1420 C C . THR A 1 179 ? -22.71700 74.56600 -33.02400 1.000 71.88000 179 THR A C 1
ATOM 1421 O O . THR A 1 179 ? -22.81000 75.77100 -32.77200 1.000 78.24000 179 THR A O 1
ATOM 1425 N N . GLU A 1 180 ? -22.98900 73.61500 -32.13500 1.000 64.93000 180 GLU A N 1
ATOM 1426 C CA . GLU A 1 180 ? -23.14900 73.83900 -30.70700 1.000 57.50000 180 GLU A CA 1
ATOM 1427 C C . GLU A 1 180 ? -22.02600 73.05800 -30.03000 1.000 60.26000 180 GLU A C 1
ATOM 1428 O O . GLU A 1 180 ? -22.21400 71.94500 -29.53500 1.000 61.59000 180 GLU A O 1
ATOM 1434 N N . LEU A 1 181 ? -20.83400 73.64400 -30.04700 1.000 57.96000 181 LEU A N 1
ATOM 1435 C CA . LEU A 1 181 ? -19.64700 73.05200 -29.44500 1.000 52.06000 181 LEU A CA 1
ATOM 1436 C C . LEU A 1 181 ? -19.58300 73.41300 -27.96500 1.000 55.96000 181 LEU A C 1
ATOM 1437 O O . LEU A 1 181 ? -19.52200 74.59600 -27.61100 1.000 64.76000 181 LEU A O 1
ATOM 1442 N N . SER A 1 182 ? -19.56500 72.40500 -27.10100 1.000 49.71000 182 SER A N 1
ATOM 1443 C CA . SER A 1 182 ? -19.67500 72.68600 -25.68100 1.000 44.18000 182 SER A CA 1
ATOM 1444 C C . SER A 1 182 ? -19.05400 71.55100 -24.89400 1.000 45.52000 182 SER A C 1
ATOM 1445 O O . SER A 1 182 ? -19.08500 70.39000 -25.32100 1.000 43.92000 182 SER A O 1
ATOM 1448 N N . VAL A 1 183 ? -18.48500 71.90300 -23.73900 1.000 50.16000 183 VAL A N 1
ATOM 1449 C CA . VAL A 1 183 ? -18.09000 70.88800 -22.76400 1.000 54.90000 183 VAL A CA 1
ATOM 1450 C C . VAL A 1 183 ? -19.20300 70.61500 -21.75800 1.000 51.78000 183 VAL A C 1
ATOM 1451 O O . VAL A 1 183 ? -19.20100 69.54800 -21.12300 1.000 47.70000 183 VAL A O 1
ATOM 1455 N N . LEU A 1 184 ? -20.17300 71.53200 -21.63000 1.000 49.00000 184 LEU A N 1
ATOM 1456 C CA . LEU A 1 184 ? -21.30300 71.31900 -20.72800 1.000 51.15000 184 LEU A CA 1
ATOM 1457 C C . LEU A 1 184 ? -22.25200 70.23600 -21.24300 1.000 47.05000 184 LEU A C 1
ATOM 1458 O O . LEU A 1 184 ? -22.64800 69.34300 -20.48300 1.000 52.20000 184 LEU A O 1
ATOM 1463 N N . HIS A 1 185 ? -22.64200 70.29700 -22.51900 1.000 42.04000 185 HIS A N 1
ATOM 1464 C CA . HIS A 1 185 ? -23.55100 69.30400 -23.07200 1.000 36.58000 185 HIS A CA 1
ATOM 1465 C C . HIS A 1 185 ? -23.06100 68.86300 -24.43500 1.000 39.61000 185 HIS A C 1
ATOM 1466 O O . HIS A 1 185 ? -22.52500 69.67200 -25.19300 1.000 46.70000 185 HIS A O 1
ATOM 1473 N N . ASN A 1 186 ? -23.24600 67.58200 -24.74600 1.000 34.27000 186 ASN A N 1
ATOM 1474 C CA . ASN A 1 186 ? -22.86800 67.05800 -26.04900 1.000 28.14000 186 ASN A CA 1
ATOM 1475 C C . ASN A 1 186 ? -23.82800 65.93300 -26.43900 1.000 30.62000 186 ASN A C 1
ATOM 1476 O O . ASN A 1 186 ? -24.84500 65.69000 -25.77600 1.000 27.74000 186 ASN A O 1
ATOM 1481 N N . PHE A 1 187 ? -23.45500 65.21800 -27.50900 1.000 28.41000 187 PHE A N 1
ATOM 1482 C CA . PHE A 1 187 ? -24.29100 64.19000 -28.12000 1.000 25.96000 187 PHE A CA 1
ATOM 1483 C C . PHE A 1 187 ? -24.76100 63.13100 -27.12700 1.000 26.70000 187 PHE A C 1
ATOM 1484 O O . PHE A 1 187 ? -25.86100 62.57700 -27.28900 1.000 22.36000 187 PHE A O 1
ATOM 1492 N N . PHE A 1 188 ? -23.94600 62.81600 -26.11800 1.000 24.12000 188 PHE A N 1
ATOM 1493 C CA . PHE A 1 188 ? -24.25600 61.73700 -25.19100 1.000 25.39000 188 PHE A CA 1
ATOM 1494 C C . PHE A 1 188 ? -24.91500 62.24800 -23.90800 1.000 26.64000 188 PHE A C 1
ATOM 1495 O O . PHE A 1 188 ? -25.12600 61.47200 -22.96000 1.000 23.72000 188 PHE A O 1
ATOM 1503 N N . SER A 1 189 ? -25.28200 63.52600 -23.87700 1.000 26.76000 189 SER A N 1
ATOM 1504 C CA . SER A 1 189 ? -25.80800 64.15100 -22.66700 1.000 27.15000 189 SER A CA 1
ATOM 1505 C C . SER A 1 189 ? -27.24100 63.74900 -22.30800 1.000 26.77000 189 SER A C 1
ATOM 1506 O O . SER A 1 189 ? -27.50700 63.51400 -21.12600 1.000 23.71000 189 SER A O 1
ATOM 1509 N N . PRO A 1 190 ? -28.19800 63.66400 -23.24600 1.000 24.32000 190 PRO A N 1
ATOM 1510 C CA . PRO A 1 190 ? -29.58000 63.38900 -22.82700 1.000 21.53000 190 PRO A CA 1
ATOM 1511 C C . PRO A 1 190 ? -29.77600 61.95500 -22.34500 1.000 24.54000 190 PRO A C 1
ATOM 1512 O O . PRO A 1 190 ? -29.25500 60.99800 -22.92600 1.000 22.54000 190 PRO A O 1
ATOM 1516 N N . SER A 1 191 ? -30.56000 61.82200 -21.26600 1.000 22.15000 191 SER A N 1
ATOM 1517 C CA . SER A 1 191 ? -30.81400 60.53400 -20.65000 1.000 22.02000 191 SER A CA 1
ATOM 1518 C C . SER A 1 191 ? -31.55200 59.60700 -21.60500 1.000 22.87000 191 SER A C 1
ATOM 1519 O O . SER A 1 191 ? -32.18800 60.05700 -22.56500 1.000 21.03000 191 SER A O 1
ATOM 1522 N N . PRO A 1 192 ? -31.50300 58.30500 -21.34800 1.000 23.41000 192 PRO A N 1
ATOM 1523 C CA . PRO A 1 192 ? -32.36900 57.39400 -22.11600 1.000 26.79000 192 PRO A CA 1
ATOM 1524 C C . PRO A 1 192 ? -33.84100 57.80200 -22.06900 1.000 23.75000 192 PRO A C 1
ATOM 1525 O O . PRO A 1 192 ? -34.51700 57.84700 -23.11200 1.000 23.73000 192 PRO A O 1
ATOM 1529 N N . LYS A 1 193 ? -34.34400 58.14400 -20.88300 1.000 23.08000 193 LYS A N 1
ATOM 1530 C CA . LYS A 1 193 ? -35.74000 58.54400 -20.76700 1.000 24.82000 193 LYS A CA 1
ATOM 1531 C C . LYS A 1 193 ? -36.04100 59.76900 -21.61100 1.000 22.26000 193 LYS A C 1
ATOM 1532 O O . LYS A 1 193 ? -37.08100 59.83500 -22.26300 1.000 23.78000 193 LYS A O 1
ATOM 1538 N N . THR A 1 194 ? -35.14700 60.75300 -21.60500 1.000 24.65000 194 THR A N 1
ATOM 1539 C CA . THR A 1 194 ? -35.31200 61.90500 -22.48100 1.000 20.60000 194 THR A CA 1
ATOM 1540 C C . THR A 1 194 ? -35.28100 61.49500 -23.94600 1.000 21.84000 194 THR A C 1
ATOM 1541 O O . THR A 1 194 ? -36.13300 61.90900 -24.74100 1.000 23.79000 194 THR A O 1
ATOM 1545 N N . ARG A 1 195 ? -34.28100 60.71100 -24.33800 1.000 22.11000 195 ARG A N 1
ATOM 1546 C CA . ARG A 1 195 ? -34.18800 60.36200 -25.74800 1.000 24.21000 195 ARG A CA 1
ATOM 1547 C C . ARG A 1 195 ? -35.42400 59.59000 -26.17400 1.000 26.10000 195 ARG A C 1
ATOM 1548 O O . ARG A 1 195 ? -35.89100 59.74800 -27.31100 1.000 26.69000 195 ARG A O 1
ATOM 1556 N N . ARG A 1 196 ? -35.99800 58.78800 -25.26400 1.000 22.27000 196 ARG A N 1
ATOM 1557 C CA . ARG A 1 196 ? -37.16000 57.99700 -25.64100 1.000 21.75000 196 ARG A CA 1
ATOM 1558 C C . ARG A 1 196 ? -38.42000 58.83200 -25.76300 1.000 22.22000 196 ARG A C 1
ATOM 1559 O O . ARG A 1 196 ? -39.49200 58.27400 -26.02300 1.000 31.48000 196 ARG A O 1
ATOM 1567 N N . GLN A 1 197 ? -38.33300 60.13800 -25.59600 1.000 21.77000 197 GLN A N 1
ATOM 1568 C CA . GLN A 1 197 ? -39.49200 60.98600 -25.80400 1.000 27.90000 197 GLN A CA 1
ATOM 1569 C C . GLN A 1 197 ? -39.48400 61.59800 -27.18600 1.000 28.58000 197 GLN A C 1
ATOM 1570 O O . GLN A 1 197 ? -40.46400 62.25500 -27.56300 1.000 28.06000 197 GLN A O 1
ATOM 1576 N N . GLY A 1 198 ? -38.40900 61.36500 -27.94900 1.000 24.65000 198 GLY A N 1
ATOM 1577 C CA . GLY A 1 198 ? -38.33600 61.83700 -29.31500 1.000 18.21000 198 GLY A CA 1
ATOM 1578 C C . GLY A 1 198 ? -39.50700 61.36500 -30.15500 1.000 26.75000 198 GLY A C 1
ATOM 1579 O O . GLY A 1 198 ? -40.19200 60.37800 -29.85800 1.000 27.04000 198 GLY A O 1
ATOM 1580 N N . GLU A 1 199 ? -39.74200 62.09700 -31.23900 1.000 24.36000 199 GLU A N 1
ATOM 1581 C CA . GLU A 1 199 ? -40.96800 61.87300 -31.97600 1.000 23.29000 199 GLU A CA 1
ATOM 1582 C C . GLU A 1 199 ? -40.89800 60.62100 -32.84400 1.000 24.63000 199 GLU A C 1
ATOM 1583 O O . GLU A 1 199 ? -41.92200 59.95000 -33.01700 1.000 28.50000 199 GLU A O 1
ATOM 1589 N N . VAL A 1 200 ? -39.72500 60.25800 -33.36200 1.000 19.79000 200 VAL A N 1
ATOM 1590 C CA . VAL A 1 200 ? -39.63400 59.04200 -34.16500 1.000 17.57000 200 VAL A CA 1
ATOM 1591 C C . VAL A 1 200 ? -39.83700 57.80300 -33.29800 1.000 24.10000 200 VAL A C 1
ATOM 1592 O O . VAL A 1 200 ? -40.63200 56.91800 -33.64000 1.000 25.32000 200 VAL A O 1
ATOM 1596 N N . VAL A 1 201 ? -39.11600 57.70700 -32.17100 1.000 24.28000 201 VAL A N 1
ATOM 1597 C CA . VAL A 1 201 ? -39.21200 56.49100 -31.36700 1.000 23.87000 201 VAL A CA 1
ATOM 1598 C C . VAL A 1 201 ? -40.58200 56.40000 -30.69400 1.000 25.38000 201 VAL A C 1
ATOM 1599 O O . VAL A 1 201 ? -41.09400 55.29900 -30.43600 1.000 23.32000 201 VAL A O 1
ATOM 1603 N N . GLN A 1 202 ? -41.21400 57.53800 -30.41600 1.000 25.40000 202 GLN A N 1
ATOM 1604 C CA . GLN A 1 202 ? -42.56500 57.47300 -29.87400 1.000 24.14000 202 GLN A CA 1
ATOM 1605 C C . GLN A 1 202 ? -43.55700 57.05300 -30.94100 1.000 28.88000 202 GLN A C 1
ATOM 1606 O O . GLN A 1 202 ? -44.47600 56.26400 -30.66400 1.000 32.17000 202 GLN A O 1
ATOM 1612 N N . ARG A 1 203 ? -43.39100 57.56100 -32.16900 1.000 22.83000 203 ARG A N 1
ATOM 1613 C CA . ARG A 1 203 ? -44.27300 57.12800 -33.23600 1.000 23.25000 203 ARG A CA 1
ATOM 1614 C C . ARG A 1 203 ? -44.10100 55.63800 -33.50500 1.000 25.89000 203 ARG A C 1
ATOM 1615 O O . ARG A 1 203 ? -45.09500 54.92300 -33.69300 1.000 26.86000 203 ARG A O 1
ATOM 1623 N N . LEU A 1 204 ? -42.85800 55.13600 -33.49200 1.000 24.60000 204 LEU A N 1
ATOM 1624 C CA . LEU A 1 204 ? -42.66000 53.70100 -33.70100 1.000 23.89000 204 LEU A CA 1
ATOM 1625 C C . LEU A 1 204 ? -43.29300 52.89200 -32.56900 1.000 26.30000 204 LEU A C 1
ATOM 1626 O O . LEU A 1 204 ? -43.89700 51.83700 -32.80700 1.000 24.81000 204 LEU A O 1
ATOM 1631 N N . THR A 1 205 ? -43.16900 53.37300 -31.32700 1.000 25.94000 205 THR A N 1
ATOM 1632 C CA . THR A 1 205 ? -43.79900 52.68100 -30.20700 1.000 27.51000 205 THR A CA 1
ATOM 1633 C C . THR A 1 205 ? -45.30900 52.61200 -30.38600 1.000 27.28000 205 THR A C 1
ATOM 1634 O O . THR A 1 205 ? -45.92200 51.56400 -30.14100 1.000 25.49000 205 THR A O 1
ATOM 1638 N N . ARG A 1 206 ? -45.92100 53.71900 -30.83300 1.000 28.24000 206 ARG A N 1
ATOM 1639 C CA . ARG A 1 206 ? -47.36400 53.74800 -31.05200 1.000 27.06000 206 ARG A CA 1
ATOM 1640 C C . ARG A 1 206 ? -47.77700 52.83500 -32.19900 1.000 26.49000 206 ARG A C 1
ATOM 1641 O O . ARG A 1 206 ? -48.79600 52.14800 -32.10900 1.000 30.64000 206 ARG A O 1
ATOM 1649 N N . MET A 1 207 ? -46.99600 52.79900 -33.28000 1.000 27.73000 207 MET A N 1
ATOM 1650 C CA . MET A 1 207 ? -47.32100 51.90300 -34.38400 1.000 25.26000 207 MET A CA 1
ATOM 1651 C C . MET A 1 207 ? -47.27100 50.44800 -33.95400 1.000 25.57000 207 MET A C 1
ATOM 1652 O O . MET A 1 207 ? -48.07100 49.64100 -34.43000 1.000 30.18000 207 MET A O 1
ATOM 1657 N N . VAL A 1 208 ? -46.35300 50.09100 -33.05900 1.000 27.07000 208 VAL A N 1
ATOM 1658 C CA . VAL A 1 208 ? -46.21800 48.69300 -32.65900 1.000 27.43000 208 VAL A CA 1
ATOM 1659 C C . VAL A 1 208 ? -47.31700 48.30100 -31.67800 1.000 26.38000 208 VAL A C 1
ATOM 1660 O O . VAL A 1 208 ? -47.85400 47.18800 -31.74400 1.000 27.35000 208 VAL A O 1
ATOM 1664 N N . GLY A 1 209 ? -47.68300 49.20200 -30.77000 1.000 27.55000 209 GLY A N 1
ATOM 1665 C CA . GLY A 1 209 ? -48.68800 48.84900 -29.77800 1.000 26.97000 209 GLY A CA 1
ATOM 1666 C C . GLY A 1 209 ? -48.22600 47.66300 -28.95600 1.000 27.85000 209 GLY A C 1
ATOM 1667 O O . GLY A 1 209 ? -47.13300 47.67600 -28.37600 1.000 29.97000 209 GLY A O 1
ATOM 1668 N N . LYS A 1 210 ? -49.05700 46.61700 -28.91400 1.000 28.24000 210 LYS A N 1
ATOM 1669 C CA . LYS A 1 210 ? -48.71800 45.35400 -28.26700 1.000 25.98000 210 LYS A CA 1
ATOM 1670 C C . LYS A 1 210 ? -48.55600 44.21800 -29.26800 1.000 25.90000 210 LYS A C 1
ATOM 1671 O O . LYS A 1 210 ? -48.59900 43.04200 -28.88600 1.000 29.85000 210 LYS A O 1
ATOM 1677 N N . ASN A 1 211 ? -48.36500 44.53700 -30.53700 1.000 23.13000 211 ASN A N 1
ATOM 1678 C CA . ASN A 1 211 ? -48.37700 43.53200 -31.58800 1.000 25.07000 211 ASN A CA 1
ATOM 1679 C C . ASN A 1 211 ? -46.95300 42.99000 -31.74900 1.000 27.12000 211 ASN A C 1
ATOM 1680 O O . ASN A 1 211 ? -46.07100 43.67600 -32.27500 1.000 25.46000 211 ASN A O 1
ATOM 1685 N N . VAL A 1 212 ? -46.72600 41.76100 -31.28400 1.000 28.62000 212 VAL A N 1
ATOM 1686 C CA . VAL A 1 212 ? -45.39600 41.15100 -31.36000 1.000 28.21000 212 VAL A CA 1
ATOM 1687 C C . VAL A 1 212 ? -44.91900 41.08000 -32.79600 1.000 28.47000 212 VAL A C 1
ATOM 1688 O O . VAL A 1 212 ? -43.72700 41.23500 -33.08700 1.000 33.70000 212 VAL A O 1
ATOM 1692 N N . LYS A 1 213 ? -45.83800 40.81500 -33.70800 1.000 28.08000 213 LYS A N 1
ATOM 1693 C CA . LYS A 1 213 ? -45.49500 40.63400 -35.10700 1.000 29.75000 213 LYS A CA 1
ATOM 1694 C C . LYS A 1 213 ? -44.99800 41.93900 -35.72400 1.000 28.63000 213 LYS A C 1
ATOM 1695 O O . LYS A 1 213 ? -44.07800 41.93600 -36.54800 1.000 29.00000 213 LYS A O 1
ATOM 1701 N N . LEU A 1 214 ? -45.60600 43.06500 -35.35300 1.000 24.86000 214 LEU A N 1
ATOM 1702 C CA . LEU A 1 214 ? -45.11100 44.34400 -35.84200 1.000 25.55000 214 LEU A CA 1
ATOM 1703 C C . LEU A 1 214 ? -43.73100 44.64300 -35.27300 1.000 29.40000 214 LEU A C 1
ATOM 1704 O O . LEU A 1 214 ? -42.85000 45.13800 -35.99100 1.000 26.65000 214 LEU A O 1
ATOM 1709 N N . TYR A 1 215 ? -43.53200 44.33500 -33.98600 1.000 27.90000 215 TYR A N 1
ATOM 1710 C CA . TYR A 1 215 ? -42.23100 44.50400 -33.35100 1.000 26.71000 215 TYR A CA 1
ATOM 1711 C C . TYR A 1 215 ? -41.15500 43.67600 -34.05400 1.000 28.87000 215 TYR A C 1
ATOM 1712 O O . TYR A 1 215 ? -40.06000 44.18100 -34.34400 1.000 25.99000 215 TYR A O 1
ATOM 1721 N N . ASP A 1 216 ? -41.45100 42.41100 -34.37300 1.000 31.41000 216 ASP A N 1
ATOM 1722 C CA . ASP A 1 216 ? -40.46100 41.62000 -35.10800 1.000 32.80000 216 ASP A CA 1
ATOM 1723 C C . ASP A 1 216 ? -40.12100 42.27200 -36.43800 1.000 26.92000 216 ASP A C 1
ATOM 1724 O O . ASP A 1 216 ? -38.95500 42.29200 -36.83300 1.000 27.25000 216 ASP A O 1
ATOM 1729 N N . MET A 1 217 ? -41.12400 42.81200 -37.14000 1.000 26.52000 217 MET A N 1
ATOM 1730 C CA . MET A 1 217 ? -40.86300 43.45400 -38.42400 1.000 25.18000 217 MET A CA 1
ATOM 1731 C C . MET A 1 217 ? -39.94400 44.65800 -38.25200 1.000 28.48000 217 MET A C 1
ATOM 1732 O O . MET A 1 217 ? -39.03500 44.87200 -39.06500 1.000 27.52000 217 MET A O 1
ATOM 1737 N N . VAL A 1 218 ? -40.14100 45.44000 -37.17900 1.000 30.43000 218 VAL A N 1
ATOM 1738 C CA . VAL A 1 218 ? -39.28300 46.59800 -36.94200 1.000 26.45000 218 VAL A CA 1
ATOM 1739 C C . VAL A 1 218 ? -37.86900 46.14900 -36.59900 1.000 26.26000 218 VAL A C 1
ATOM 1740 O O . VAL A 1 218 ? -36.89300 46.69000 -37.13300 1.000 25.42000 218 VAL A O 1
ATOM 1744 N N . LEU A 1 219 ? -37.72800 45.15200 -35.71600 1.000 25.28000 219 LEU A N 1
ATOM 1745 C CA . LEU A 1 219 ? -36.40300 44.56800 -35.51200 1.000 24.96000 219 LEU A CA 1
ATOM 1746 C C . LEU A 1 219 ? -35.78900 44.17300 -36.84900 1.000 23.62000 219 LEU A C 1
ATOM 1747 O O . LEU A 1 219 ? -34.66200 44.56200 -37.15700 1.000 28.45000 219 LEU A O 1
ATOM 1752 N N . GLN A 1 220 ? -36.54700 43.46600 -37.69200 1.000 24.89000 220 GLN A N 1
ATOM 1753 C CA . GLN A 1 220 ? -35.99800 42.99000 -38.95700 1.000 29.08000 220 GLN A CA 1
ATOM 1754 C C . GLN A 1 220 ? -35.51700 44.15600 -39.82500 1.000 31.12000 220 GLN A C 1
ATOM 1755 O O . GLN A 1 220 ? -34.39200 44.12500 -40.34900 1.000 29.53000 220 GLN A O 1
ATOM 1761 N N . PHE A 1 221 ? -36.33300 45.21700 -39.94500 1.000 27.78000 221 PHE A N 1
ATOM 1762 C CA . PHE A 1 221 ? -35.91500 46.41400 -40.68500 1.000 27.65000 221 PHE A CA 1
ATOM 1763 C C . PHE A 1 221 ? -34.58700 46.97800 -40.16700 1.000 28.03000 221 PHE A C 1
ATOM 1764 O O . PHE A 1 221 ? -33.68700 47.29900 -40.95800 1.000 26.02000 221 PHE A O 1
ATOM 1772 N N . LEU A 1 222 ? -34.45900 47.12200 -38.84000 1.000 24.16000 222 LEU A N 1
ATOM 1773 C CA . LEU A 1 222 ? -33.26300 47.72900 -38.26700 1.000 24.00000 222 LEU A CA 1
ATOM 1774 C C . LEU A 1 222 ? -32.04900 46.86300 -38.51900 1.000 25.75000 222 LEU A C 1
ATOM 1775 O O . LEU A 1 222 ? -30.97000 47.37900 -38.83100 1.000 28.10000 222 LEU A O 1
ATOM 1780 N N . ARG A 1 223 ? -32.20800 45.54300 -38.39300 1.000 25.20000 223 ARG A N 1
ATOM 1781 C CA . ARG A 1 223 ? -31.11900 44.62600 -38.71100 1.000 26.97000 223 ARG A CA 1
ATOM 1782 C C . ARG A 1 223 ? -30.67100 44.78400 -40.16100 1.000 29.89000 223 ARG A C 1
ATOM 1783 O O . ARG A 1 223 ? -29.47200 44.90500 -40.44300 1.000 27.66000 223 ARG A O 1
ATOM 1791 N N . THR A 1 224 ? -31.63100 44.78500 -41.09800 1.000 29.57000 224 THR A N 1
ATOM 1792 C CA . THR A 1 224 ? -31.30600 44.89400 -42.51900 1.000 26.33000 224 THR A CA 1
ATOM 1793 C C . THR A 1 224 ? -30.57200 46.19200 -42.82500 1.000 28.45000 224 THR A C 1
ATOM 1794 O O . THR A 1 224 ? -29.55400 46.19600 -43.53000 1.000 26.09000 224 THR A O 1
ATOM 1798 N N . LEU A 1 225 ? -31.10100 47.31300 -42.32900 1.000 30.36000 225 LEU A N 1
ATOM 1799 C CA . LEU A 1 225 ? -30.46300 48.60400 -42.56400 1.000 28.45000 225 LEU A CA 1
ATOM 1800 C C . LEU A 1 225 ? -29.11900 48.71300 -41.84300 1.000 27.48000 225 LEU A C 1
ATOM 1801 O O . LEU A 1 225 ? -28.16900 49.29900 -42.38000 1.000 27.54000 225 LEU A O 1
ATOM 1806 N N . PHE A 1 226 ? -29.01000 48.16300 -40.63200 1.000 23.96000 226 PHE A N 1
ATOM 1807 C CA . PHE A 1 226 ? -27.70800 48.14400 -39.97100 1.000 25.82000 226 PHE A CA 1
ATOM 1808 C C . PHE A 1 226 ? -26.68800 47.38500 -40.81600 1.000 27.97000 226 PHE A C 1
ATOM 1809 O O . PHE A 1 226 ? -25.57500 47.86300 -41.05200 1.000 29.60000 226 PHE A O 1
ATOM 1817 N N . LEU A 1 227 ? -27.06200 46.20200 -41.29600 1.000 29.20000 227 LEU A N 1
ATOM 1818 C CA . LEU A 1 227 ? -26.18400 45.42400 -42.15600 1.000 27.72000 227 LEU A CA 1
ATOM 1819 C C . LEU A 1 227 ? -25.78700 46.21300 -43.40400 1.000 31.48000 227 LEU A C 1
ATOM 1820 O O . LEU A 1 227 ? -24.60400 46.32700 -43.73400 1.000 35.10000 227 LEU A O 1
ATOM 1825 N N . ARG A 1 228 ? -26.76400 46.78100 -44.10200 1.000 29.12000 228 ARG A N 1
ATOM 1826 C CA . ARG A 1 228 ? -26.48400 47.43100 -45.37900 1.000 30.15000 228 ARG A CA 1
ATOM 1827 C C . ARG A 1 228 ? -25.64500 48.69600 -45.22300 1.000 30.15000 228 ARG A C 1
ATOM 1828 O O . ARG A 1 228 ? -24.85100 49.02000 -46.10700 1.000 32.44000 228 ARG A O 1
ATOM 1836 N N . THR A 1 229 ? -25.81000 49.43600 -44.12900 1.000 33.39000 229 THR A N 1
ATOM 1837 C CA . THR A 1 229 ? -25.18800 50.74800 -44.00400 1.000 28.11000 229 THR A CA 1
ATOM 1838 C C . THR A 1 229 ? -24.09400 50.82000 -42.95000 1.000 24.83000 229 THR A C 1
ATOM 1839 O O . THR A 1 229 ? -23.30200 51.76500 -42.97600 1.000 29.11000 229 THR A O 1
ATOM 1843 N N . ARG A 1 230 ? -24.03300 49.87800 -42.02100 1.000 24.49000 230 ARG A N 1
ATOM 1844 C CA . ARG A 1 230 ? -23.08200 49.93600 -40.91100 1.000 28.75000 230 ARG A CA 1
ATOM 1845 C C . ARG A 1 230 ? -23.30100 51.15000 -40.01300 1.000 29.14000 230 ARG A C 1
ATOM 1846 O O . ARG A 1 230 ? -22.42800 51.50500 -39.22000 1.000 29.79000 230 ARG A O 1
ATOM 1854 N N . ASN A 1 231 ? -24.45600 51.79600 -40.10400 1.000 25.52000 231 ASN A N 1
ATOM 1855 C CA . ASN A 1 231 ? -24.71900 52.98800 -39.31400 1.000 23.32000 231 ASN A CA 1
ATOM 1856 C C . ASN A 1 231 ? -25.13300 52.56600 -37.90000 1.000 25.34000 231 ASN A C 1
ATOM 1857 O O . ASN A 1 231 ? -26.21100 51.99700 -37.69400 1.000 23.01000 231 ASN A O 1
ATOM 1862 N N . VAL A 1 232 ? -24.27500 52.83600 -36.91300 1.000 26.98000 232 VAL A N 1
ATOM 1863 C CA . VAL A 1 232 ? -24.51700 52.29000 -35.57800 1.000 22.69000 232 VAL A CA 1
ATOM 1864 C C . VAL A 1 232 ? -25.70400 52.93900 -34.89500 1.000 25.00000 232 VAL A C 1
ATOM 1865 O O . VAL A 1 232 ? -26.13100 52.45500 -33.84200 1.000 24.35000 232 VAL A O 1
ATOM 1869 N N . HIS A 1 233 ? -26.26400 54.01200 -35.46200 1.000 25.30000 233 HIS A N 1
ATOM 1870 C CA . HIS A 1 233 ? -27.38300 54.64500 -34.78400 1.000 22.31000 233 HIS A CA 1
ATOM 1871 C C . HIS A 1 233 ? -28.64900 53.81300 -34.87300 1.000 24.78000 233 HIS A C 1
ATOM 1872 O O . HIS A 1 233 ? -29.53100 53.95900 -34.01600 1.000 28.02000 233 HIS A O 1
ATOM 1879 N N . TYR A 1 234 ? -28.74700 52.91000 -35.84900 1.000 22.06000 234 TYR A N 1
ATOM 1880 C CA . TYR A 1 234 ? -29.87000 51.98200 -35.84800 1.000 23.83000 234 TYR A CA 1
ATOM 1881 C C . TYR A 1 234 ? -29.85100 51.09300 -34.61500 1.000 25.25000 234 TYR A C 1
ATOM 1882 O O . TYR A 1 234 ? -30.90200 50.60500 -34.18400 1.000 26.68000 234 TYR A O 1
ATOM 1891 N N . CYS A 1 235 ? -28.67800 50.86200 -34.03000 1.000 23.14000 235 CYS A N 1
ATOM 1892 C CA . CYS A 1 235 ? -28.65900 50.05200 -32.81700 1.000 22.19000 235 CYS A CA 1
ATOM 1893 C C . CYS A 1 235 ? -29.29500 50.80300 -31.65700 1.000 22.79000 235 CYS A C 1
ATOM 1894 O O . CYS A 1 235 ? -30.05800 50.21500 -30.88400 1.000 21.10000 235 CYS A O 1
ATOM 1897 N N . THR A 1 236 ? -29.01500 52.10600 -31.52700 1.000 22.51000 236 THR A N 1
ATOM 1898 C CA . THR A 1 236 ? -29.65700 52.87500 -30.46500 1.000 22.75000 236 THR A CA 1
ATOM 1899 C C . THR A 1 236 ? -31.17300 52.76500 -30.56100 1.000 22.71000 236 THR A C 1
ATOM 1900 O O . THR A 1 236 ? -31.85500 52.59200 -29.54600 1.000 22.03000 236 THR A O 1
ATOM 1904 N N . LEU A 1 237 ? -31.71300 52.84600 -31.77900 1.000 25.46000 237 LEU A N 1
ATOM 1905 C CA . LEU A 1 237 ? -33.16000 52.85700 -31.94200 1.000 21.72000 237 LEU A CA 1
ATOM 1906 C C . LEU A 1 237 ? -33.76000 51.51600 -31.56200 1.000 22.27000 237 LEU A C 1
ATOM 1907 O O . LEU A 1 237 ? -34.79500 51.47300 -30.89400 1.000 26.24000 237 LEU A O 1
ATOM 1912 N N . ARG A 1 238 ? -33.10900 50.41200 -31.94000 1.000 21.78000 238 ARG A N 1
ATOM 1913 C CA . ARG A 1 238 ? -33.55300 49.10100 -31.47500 1.000 21.57000 238 ARG A CA 1
ATOM 1914 C C . ARG A 1 238 ? -33.59000 49.02100 -29.95100 1.000 21.58000 238 ARG A C 1
ATOM 1915 O O . ARG A 1 238 ? -34.46800 48.36900 -29.38100 1.000 20.03000 238 ARG A O 1
ATOM 1923 N N . ALA A 1 239 ? -32.62600 49.64400 -29.27400 1.000 22.40000 239 ALA A N 1
ATOM 1924 C CA . ALA A 1 239 ? -32.66600 49.67300 -27.81400 1.000 21.23000 239 ALA A CA 1
ATOM 1925 C C . ALA A 1 239 ? -33.78400 50.57900 -27.32100 1.000 23.64000 239 ALA A C 1
ATOM 1926 O O . ALA A 1 239 ? -34.57300 50.19500 -26.45300 1.000 21.03000 239 ALA A O 1
ATOM 1928 N N . GLU A 1 240 ? -33.87300 51.78800 -27.87900 1.000 25.37000 240 GLU A N 1
ATOM 1929 C CA . GLU A 1 240 ? -34.88700 52.73600 -27.44400 1.000 21.65000 240 GLU A CA 1
ATOM 1930 C C . GLU A 1 240 ? -36.27600 52.15500 -27.62300 1.000 25.74000 240 GLU A C 1
ATOM 1931 O O . GLU A 1 240 ? -37.15300 52.34700 -26.77000 1.000 30.80000 240 GLU A O 1
ATOM 1937 N N . LEU A 1 241 ? -36.49500 51.42600 -28.71500 1.000 23.74000 241 LEU A N 1
ATOM 1938 C CA . LEU A 1 241 ? -37.81100 50.84900 -28.96200 1.000 21.85000 241 LEU A CA 1
ATOM 1939 C C . LEU A 1 241 ? -38.19400 49.88300 -27.84500 1.000 25.81000 241 LEU A C 1
ATOM 1940 O O . LEU A 1 241 ? -39.18900 50.08800 -27.13600 1.000 25.23000 241 LEU A O 1
ATOM 1945 N N . LEU A 1 242 ? -37.38100 48.84100 -27.64600 1.000 23.48000 242 LEU A N 1
ATOM 1946 C CA . LEU A 1 242 ? -37.66200 47.86500 -26.60000 1.000 24.52000 242 LEU A CA 1
ATOM 1947 C C . LEU A 1 242 ? -37.79800 48.53500 -25.23800 1.000 25.23000 242 LEU A C 1
ATOM 1948 O O . LEU A 1 242 ? -38.66000 48.15400 -24.43900 1.000 31.31000 242 LEU A O 1
ATOM 1953 N N . MET A 1 243 ? -36.98400 49.55300 -24.95900 1.000 25.32000 243 MET A N 1
ATOM 1954 C CA . MET A 1 243 ? -37.08300 50.21400 -23.66100 1.000 25.55000 243 MET A CA 1
ATOM 1955 C C . MET A 1 243 ? -38.35100 51.06400 -23.55500 1.000 31.07000 243 MET A C 1
ATOM 1956 O O . MET A 1 243 ? -38.90500 51.19700 -22.45200 1.000 25.69000 243 MET A O 1
ATOM 1961 N N . SER A 1 244 ? -38.83200 51.63100 -24.68000 1.000 26.21000 244 SER A N 1
ATOM 1962 C CA . SER A 1 244 ? -40.11200 52.34400 -24.67200 1.000 23.75000 244 SER A CA 1
ATOM 1963 C C . SER A 1 244 ? -41.25500 51.41500 -24.29100 1.000 25.54000 244 SER A C 1
ATOM 1964 O O . SER A 1 244 ? -42.09200 51.74700 -23.44700 1.000 26.28000 244 SER A O 1
ATOM 1967 N N . LEU A 1 245 ? -41.32000 50.25000 -24.92200 1.000 23.59000 245 LEU A N 1
ATOM 1968 C CA . LEU A 1 245 ? -42.33300 49.28500 -24.53300 1.000 25.76000 245 LEU A CA 1
ATOM 1969 C C . LEU A 1 245 ? -42.11900 48.81900 -23.09700 1.000 28.11000 245 LEU A C 1
ATOM 1970 O O . LEU A 1 245 ? -43.09200 48.55200 -22.37700 1.000 30.72000 245 LEU A O 1
ATOM 1975 N N . HIS A 1 246 ? -40.87200 48.75400 -22.63700 1.000 25.49000 246 HIS A N 1
ATOM 1976 C CA . HIS A 1 246 ? -40.66900 48.49900 -21.21400 1.000 29.31000 246 HIS A CA 1
ATOM 1977 C C . HIS A 1 246 ? -41.36200 49.55600 -20.34300 1.000 28.39000 246 HIS A C 1
ATOM 1978 O O . HIS A 1 246 ? -42.12500 49.22000 -19.43400 1.000 27.78000 246 HIS A O 1
ATOM 1985 N N . ASP A 1 247 ? -41.10900 50.84300 -20.60200 1.000 29.28000 247 ASP A N 1
ATOM 1986 C CA . ASP A 1 247 ? -41.70800 51.88900 -19.77400 1.000 26.75000 247 ASP A CA 1
ATOM 1987 C C . ASP A 1 247 ? -43.22600 51.92900 -19.91200 1.000 28.51000 247 ASP A C 1
ATOM 1988 O O . ASP A 1 247 ? -43.92200 52.33900 -18.98100 1.000 31.26000 247 ASP A O 1
ATOM 1993 N N . LEU A 1 248 ? -43.76500 51.53900 -21.05400 1.000 29.05000 248 LEU A N 1
ATOM 1994 C CA . LEU A 1 248 ? -45.20900 51.45100 -21.19100 1.000 29.91000 248 LEU A CA 1
ATOM 1995 C C . LEU A 1 248 ? -45.76000 50.14200 -20.65700 1.000 34.00000 248 LEU A C 1
ATOM 1996 O O . LEU A 1 248 ? -46.95800 49.87600 -20.81000 1.000 40.97000 248 LEU A O 1
ATOM 2001 N N . ASP A 1 249 ? -44.91800 49.32100 -20.03500 1.000 33.26000 249 ASP A N 1
ATOM 2002 C CA . ASP A 1 249 ? -45.36100 48.09100 -19.39400 1.000 35.75000 249 ASP A CA 1
ATOM 2003 C C . ASP A 1 249 ? -45.97800 47.11000 -20.39400 1.000 32.01000 249 ASP A C 1
ATOM 2004 O O . ASP A 1 249 ? -46.80000 46.27700 -20.03100 1.000 34.99000 249 ASP A O 1
ATOM 2009 N N . VAL A 1 250 ? -45.56500 47.17400 -21.65700 1.000 31.90000 250 VAL A N 1
ATOM 2010 C CA . VAL A 1 250 ? -46.11200 46.31500 -22.70700 1.000 30.54000 250 VAL A CA 1
ATOM 2011 C C . VAL A 1 250 ? -45.55100 44.90400 -22.57000 1.000 37.60000 250 VAL A C 1
ATOM 2012 O O . VAL A 1 250 ? -44.59900 44.53400 -23.27500 1.000 40.76000 250 VAL A O 1
ATOM 2016 N N . GLY A 1 251 ? -46.13800 44.09700 -21.67900 1.000 32.14000 251 GLY A N 1
ATOM 2017 C CA . GLY A 1 251 ? -45.58700 42.77900 -21.40900 1.000 29.32000 251 GLY A CA 1
ATOM 2018 C C . GLY A 1 251 ? -45.66500 41.81200 -22.57500 1.000 34.73000 251 GLY A C 1
ATOM 2019 O O . GLY A 1 251 ? -44.89900 40.83900 -22.61800 1.000 33.20000 251 GLY A O 1
ATOM 2020 N N . GLU A 1 252 ? -46.56400 42.05500 -23.53000 1.000 32.47000 252 GLU A N 1
ATOM 2021 C CA . GLU A 1 252 ? -46.72900 41.11000 -24.63200 1.000 31.98000 252 GLU A CA 1
ATOM 2022 C C . GLU A 1 252 ? -45.47200 41.01600 -25.48400 1.000 34.34000 252 GLU A C 1
ATOM 2023 O O . GLU A 1 252 ? -45.23100 39.98300 -26.12400 1.000 35.96000 252 GLU A O 1
ATOM 2029 N N . ILE A 1 253 ? -44.65900 42.06800 -25.50300 1.000 32.08000 253 ILE A N 1
ATOM 2030 C CA . ILE A 1 253 ? -43.38400 42.04500 -26.20600 1.000 32.43000 253 ILE A CA 1
ATOM 2031 C C . ILE A 1 253 ? -42.22100 41.77500 -25.25500 1.000 33.74000 253 ILE A C 1
ATOM 2032 O O . ILE A 1 253 ? -41.35700 40.93500 -25.53600 1.000 28.12000 253 ILE A O 1
ATOM 2037 N N . CYS A 1 254 ? -42.21200 42.45700 -24.10600 1.000 31.30000 254 CYS A N 1
ATOM 2038 C CA . CYS A 1 254 ? -41.03400 42.42600 -23.25000 1.000 32.26000 254 CYS A CA 1
ATOM 2039 C C . CYS A 1 254 ? -40.80200 41.04000 -22.65700 1.000 31.20000 254 CYS A C 1
ATOM 2040 O O . CYS A 1 254 ? -39.64900 40.62300 -22.48600 1.000 36.16000 254 CYS A O 1
ATOM 2043 N N . THR A 1 255 ? -41.86800 40.29400 -22.38000 1.000 32.65000 255 THR A N 1
ATOM 2044 C CA . THR A 1 255 ? -41.69100 38.98600 -21.76000 1.000 32.15000 255 THR A CA 1
ATOM 2045 C C . THR A 1 255 ? -41.21700 37.92900 -22.74900 1.000 31.67000 255 THR A C 1
ATOM 2046 O O . THR A 1 255 ? -40.94300 36.80400 -22.31900 1.000 35.97000 255 THR A O 1
ATOM 2050 N N . VAL A 1 256 ? -41.12300 38.25000 -24.04400 1.000 29.17000 256 VAL A N 1
ATOM 2051 C CA . VAL A 1 256 ? -40.76100 37.28100 -25.07800 1.000 33.84000 256 VAL A CA 1
ATOM 2052 C C . VAL A 1 256 ? -39.55500 37.71800 -25.89800 1.000 34.28000 256 VAL A C 1
ATOM 2053 O O . VAL A 1 256 ? -39.09000 36.95200 -26.75400 1.000 36.40000 256 VAL A O 1
ATOM 2057 N N . ASP A 1 257 ? -39.03900 38.92300 -25.68300 1.000 32.68000 257 ASP A N 1
ATOM 2058 C CA . ASP A 1 257 ? -37.76400 39.29900 -26.27200 1.000 30.30000 257 ASP A CA 1
ATOM 2059 C C . ASP A 1 257 ? -36.66100 38.86800 -25.31400 1.000 31.21000 257 ASP A C 1
ATOM 2060 O O . ASP A 1 257 ? -36.53100 39.46700 -24.24300 1.000 33.96000 257 ASP A O 1
ATOM 2065 N N . PRO A 1 258 ? -35.85400 37.86700 -25.65300 1.000 31.41000 258 PRO A N 1
ATOM 2066 C CA . PRO A 1 258 ? -34.81800 37.40200 -24.70700 1.000 34.64000 258 PRO A CA 1
ATOM 2067 C C . PRO A 1 258 ? -33.74500 38.44200 -24.39600 1.000 36.94000 258 PRO A C 1
ATOM 2068 O O . PRO A 1 258 ? -32.96600 38.23600 -23.45400 1.000 35.07000 258 PRO A O 1
ATOM 2072 N N . CYS A 1 259 ? -33.67400 39.54600 -25.13500 1.000 30.79000 259 CYS A N 1
ATOM 2073 C CA . CYS A 1 259 ? -32.75300 40.61200 -24.77300 1.000 29.64000 259 CYS A CA 1
ATOM 2074 C C . CYS A 1 259 ? -33.34500 41.62600 -23.78700 1.000 29.31000 259 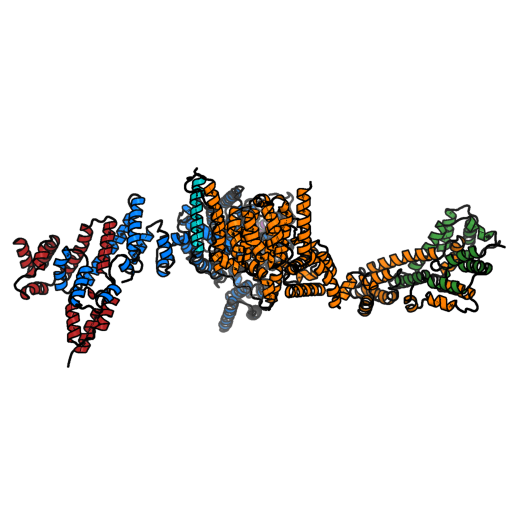CYS A C 1
ATOM 2075 O O . CYS A 1 259 ? -32.68300 42.62100 -23.48200 1.000 26.12000 259 CYS A O 1
ATOM 2078 N N . HIS A 1 260 ? -34.55400 41.39300 -23.26200 1.000 31.20000 260 HIS A N 1
ATOM 2079 C CA . HIS A 1 260 ? -35.24900 42.42700 -22.49300 1.000 29.96000 260 HIS A CA 1
ATOM 2080 C C . HIS A 1 260 ? -34.52800 42.74800 -21.19100 1.000 25.03000 260 HIS A C 1
ATOM 2081 O O . HIS A 1 260 ? -34.17800 43.89800 -20.94100 1.000 26.06000 260 HIS A O 1
ATOM 2088 N N . LYS A 1 261 ? -34.31800 41.74900 -20.33700 1.000 27.90000 261 LYS A N 1
ATOM 2089 C CA . LYS A 1 261 ? -33.64300 42.01400 -19.06700 1.000 29.42000 261 LYS A CA 1
ATOM 2090 C C . LYS A 1 261 ? -32.23500 42.56300 -19.28800 1.000 30.16000 261 LYS A C 1
ATOM 2091 O O . LYS A 1 261 ? -31.79000 43.46000 -18.55800 1.000 33.29000 261 LYS A O 1
ATOM 2097 N N . PHE A 1 262 ? -31.51900 42.04500 -20.29400 1.000 32.79000 262 PHE A N 1
ATOM 2098 C CA . PHE A 1 262 ? -30.21300 42.60100 -20.64200 1.000 26.63000 262 PHE A CA 1
ATOM 2099 C C . PHE A 1 262 ? -30.32200 44.09200 -20.92900 1.000 25.12000 262 PHE A C 1
ATOM 2100 O O . PHE A 1 262 ? -29.62200 44.90400 -20.31800 1.000 30.83000 262 PHE A O 1
ATOM 2108 N N . THR A 1 263 ? -31.22900 44.47600 -21.82800 1.000 25.36000 263 THR A N 1
ATOM 2109 C CA . THR A 1 263 ? -31.30800 45.87500 -22.23700 1.000 24.56000 263 THR A CA 1
ATOM 2110 C C . THR A 1 263 ? -31.67800 46.77800 -21.06600 1.000 26.20000 263 THR A C 1
ATOM 2111 O O . THR A 1 263 ? -31.17100 47.89800 -20.94600 1.000 25.88000 263 THR A O 1
ATOM 2115 N N . TRP A 1 264 ? -32.55100 46.29500 -20.18800 1.000 25.22000 264 TRP A N 1
ATOM 2116 C CA . TRP A 1 264 ? -32.99600 47.05700 -19.02600 1.000 25.31000 264 TRP A CA 1
ATOM 2117 C C . TRP A 1 264 ? -31.83700 47.32200 -18.07000 1.000 25.81000 264 TRP A C 1
ATOM 2118 O O . TRP A 1 264 ? -31.66300 48.44600 -17.57500 1.000 23.15000 264 TRP A O 1
ATOM 2129 N N . CYS A 1 265 ? -31.01900 46.29700 -17.82400 1.000 25.70000 265 CYS A N 1
ATOM 2130 C CA . CYS A 1 265 ? -29.83000 46.46000 -16.99800 1.000 25.21000 265 CYS A CA 1
ATOM 2131 C C . CYS A 1 265 ? -28.85000 47.45500 -17.62200 1.000 26.70000 265 CYS A C 1
ATOM 2132 O O . CYS A 1 265 ? -28.41100 48.41000 -16.96900 1.000 23.12000 265 CYS A O 1
ATOM 2135 N N . LEU A 1 266 ? -28.50200 47.23700 -18.89700 1.000 26.92000 266 LEU A N 1
ATOM 2136 C CA . LEU A 1 266 ? -27.59100 48.12600 -19.61500 1.000 26.79000 266 LEU A CA 1
ATOM 2137 C C . LEU A 1 266 ? -28.07500 49.57800 -19.63300 1.000 25.41000 266 LEU A C 1
ATOM 2138 O O . LEU A 1 266 ? -27.25200 50.50500 -19.64400 1.000 22.92000 266 LEU A O 1
ATOM 2143 N N . ASP A 1 267 ? -29.40100 49.78700 -19.64100 1.000 26.38000 267 ASP A N 1
ATOM 2144 C CA . ASP A 1 267 ? -30.00400 51.11700 -19.70200 1.000 23.70000 267 ASP A CA 1
ATOM 2145 C C . ASP A 1 267 ? -29.75100 51.91000 -18.42800 1.000 26.95000 267 ASP A C 1
ATOM 2146 O O . ASP A 1 267 ? -29.63800 53.14300 -18.47400 1.000 27.70000 267 ASP A O 1
ATOM 2151 N N . ALA A 1 268 ? -29.68700 51.23700 -17.28100 1.000 22.36000 268 ALA A N 1
ATOM 2152 C CA . ALA A 1 268 ? -29.38600 51.96300 -16.05700 1.000 23.70000 268 ALA A CA 1
ATOM 2153 C C . ALA A 1 268 ? -27.93200 52.42600 -16.04300 1.000 24.26000 268 ALA A C 1
ATOM 2154 O O . ALA A 1 268 ? -27.63300 53.54400 -15.60700 1.000 21.92000 268 ALA A O 1
ATOM 2156 N N . CYS A 1 269 ? -27.01300 51.57200 -16.51600 1.000 26.81000 269 CYS A N 1
ATOM 2157 C CA . CYS A 1 269 ? -25.60800 51.96300 -16.62800 1.000 25.30000 269 CYS A CA 1
ATOM 2158 C C . CYS A 1 269 ? -25.44200 53.14200 -17.56800 1.000 20.21000 269 CYS A C 1
ATOM 2159 O O . CYS A 1 269 ? -24.73300 54.10100 -17.24900 1.000 19.77000 269 CYS A O 1
ATOM 2162 N N . ILE A 1 270 ? -26.10700 53.10400 -18.72200 1.000 18.81000 270 ILE A N 1
ATOM 2163 C CA . ILE A 1 270 ? -26.06400 54.25100 -19.62200 1.000 19.52000 270 ILE A CA 1
ATOM 2164 C C . ILE A 1 270 ? -26.52400 55.52700 -18.91300 1.000 22.29000 270 ILE A C 1
ATOM 2165 O O . ILE A 1 270 ? -25.96300 56.60700 -19.13300 1.000 25.37000 270 ILE A O 1
ATOM 2170 N N . ARG A 1 271 ? -27.55000 55.43900 -18.06300 1.000 20.49000 271 ARG A N 1
ATOM 2171 C CA . ARG A 1 271 ? -28.06600 56.65600 -17.44300 1.000 22.16000 271 ARG A CA 1
ATOM 2172 C C . ARG A 1 271 ? -27.04600 57.26500 -16.48500 1.000 23.14000 271 ARG A C 1
ATOM 2173 O O . ARG A 1 271 ? -26.97500 58.48800 -16.34200 1.000 25.01000 271 ARG A O 1
ATOM 2181 N N . GLU A 1 272 ? -26.24400 56.43800 -15.83800 1.000 22.59000 272 GLU A N 1
ATOM 2182 C CA . GLU A 1 272 ? -25.21400 56.90300 -14.92800 1.000 26.39000 272 GLU A CA 1
ATOM 2183 C C . GLU A 1 272 ? -23.89900 57.15600 -15.62400 1.000 25.48000 272 GLU A C 1
ATOM 2184 O O . GLU A 1 272 ? -22.94900 57.58900 -14.96700 1.000 27.87000 272 GLU A O 1
ATOM 2190 N N . ARG A 1 273 ? -23.82300 56.88100 -16.92700 1.000 24.56000 273 ARG A N 1
ATOM 2191 C CA . ARG A 1 273 ? -22.56500 56.87300 -17.67200 1.000 21.83000 273 ARG A CA 1
ATOM 2192 C C . ARG A 1 273 ? -21.50400 56.10500 -16.89600 1.000 20.78000 273 ARG A C 1
ATOM 2193 O O . ARG A 1 273 ? -20.37200 56.56300 -16.72300 1.000 22.01000 273 ARG A O 1
ATOM 2201 N N . PHE A 1 274 ? -21.89900 54.94400 -16.37700 1.000 21.04000 274 PHE A N 1
ATOM 2202 C CA . PHE A 1 274 ? -20.96600 54.09100 -15.65600 1.000 22.43000 274 PHE A CA 1
ATOM 2203 C C . PHE A 1 274 ? -21.58000 52.72400 -15.39300 1.000 23.17000 274 PHE A C 1
ATOM 2204 O O . PHE A 1 274 ? -22.74600 52.61200 -15.00400 1.000 23.58000 274 PHE A O 1
ATOM 2212 N N . VAL A 1 275 ? -20.77300 51.69400 -15.58000 1.000 24.24000 275 VAL A N 1
ATOM 2213 C CA . VAL A 1 275 ? -21.13800 50.33000 -15.23600 1.000 26.95000 275 VAL A CA 1
ATOM 2214 C C . VAL A 1 275 ? -20.54600 50.03700 -13.85700 1.000 32.22000 275 VAL A C 1
ATOM 2215 O O . VAL A 1 275 ? -19.33100 49.82000 -13.72300 1.000 30.87000 275 VAL A O 1
ATOM 2219 N N . ASP A 1 276 ? -21.39100 50.04500 -12.82100 1.000 28.84000 276 ASP A N 1
ATOM 2220 C CA . ASP A 1 276 ? -20.92100 49.68600 -11.48900 1.000 29.74000 276 ASP A CA 1
ATOM 2221 C C . ASP A 1 276 ? -20.72900 48.17800 -11.40900 1.000 31.44000 276 ASP A C 1
ATOM 2222 O O . ASP A 1 276 ? -21.05500 47.43000 -12.33700 1.000 32.34000 276 ASP A O 1
ATOM 2227 N N . SER A 1 277 ? -20.21100 47.71600 -10.27600 1.000 36.57000 277 SER A N 1
ATOM 2228 C CA . SER A 1 277 ? -19.81800 46.31600 -10.19500 1.000 38.47000 277 SER A CA 1
ATOM 2229 C C . SER A 1 277 ? -21.02700 45.38500 -10.26200 1.000 37.26000 277 SER A C 1
ATOM 2230 O O . SER A 1 277 ? -20.96100 44.32900 -10.90700 1.000 34.62000 277 SER A O 1
ATOM 2233 N N . LYS A 1 278 ? -22.15000 45.77500 -9.64400 1.000 32.24000 278 LYS A N 1
ATOM 2234 C CA . LYS A 1 278 ? -23.31300 44.89000 -9.60300 1.000 34.24000 278 LYS A CA 1
ATOM 2235 C C . LYS A 1 278 ? -23.92300 44.69600 -10.98500 1.000 34.89000 278 LYS A C 1
ATOM 2236 O O . LYS A 1 278 ? -24.15700 43.55700 -11.42000 1.000 34.79000 278 LYS A O 1
ATOM 2242 N N . ARG A 1 279 ? -24.21900 45.79100 -11.68700 1.000 33.35000 279 ARG A N 1
ATOM 2243 C CA . ARG A 1 279 ? -24.81900 45.62300 -13.00400 1.000 32.62000 279 ARG A CA 1
ATOM 2244 C C . ARG A 1 279 ? -23.84400 44.96300 -13.97800 1.000 35.22000 279 ARG A C 1
ATOM 2245 O O . ARG A 1 279 ? -24.27500 44.19300 -14.84800 1.000 37.63000 279 ARG A O 1
ATOM 2253 N N . ALA A 1 280 ? -22.53500 45.22100 -13.84600 1.000 32.70000 280 ALA A N 1
ATOM 2254 C CA . ALA A 1 280 ? -21.56300 44.45700 -14.62500 1.000 30.81000 280 ALA A CA 1
ATOM 2255 C C . ALA A 1 280 ? -21.77200 42.96200 -14.43000 1.000 31.20000 280 ALA A C 1
ATOM 2256 O O . ALA A 1 280 ? -21.85600 42.19700 -15.39900 1.000 28.44000 280 ALA A O 1
ATOM 2258 N N . ARG A 1 281 ? -21.86800 42.52900 -13.17200 1.000 33.27000 281 ARG A N 1
ATOM 2259 C CA . ARG A 1 281 ? -21.96900 41.10200 -12.90700 1.000 30.33000 281 ARG A CA 1
ATOM 2260 C C . ARG A 1 281 ? -23.29200 40.53700 -13.39600 1.000 28.99000 281 ARG A C 1
ATOM 2261 O O . ARG A 1 281 ? -23.35400 39.35800 -13.76000 1.000 27.80000 281 ARG A O 1
ATOM 2269 N N . GLU A 1 282 ? -24.33900 41.37000 -13.46100 1.000 31.45000 282 GLU A N 1
ATOM 2270 C CA . GLU A 1 282 ? -25.61200 40.93500 -14.03500 1.000 29.76000 282 GLU A CA 1
ATOM 2271 C C . GLU A 1 282 ? -25.52500 40.81700 -15.55500 1.000 30.45000 282 GLU A C 1
ATOM 2272 O O . GLU A 1 282 ? -25.96100 39.81500 -16.13400 1.000 29.00000 282 GLU A O 1
ATOM 2278 N N . LEU A 1 283 ? -24.97600 41.83400 -16.22400 1.000 26.85000 283 LEU A N 1
ATOM 2279 C CA . LEU A 1 283 ? -24.67300 41.69700 -17.64500 1.000 32.47000 283 LEU A CA 1
ATOM 2280 C C . LEU A 1 283 ? -23.88300 40.42300 -17.93600 1.000 31.95000 283 LEU A C 1
ATOM 2281 O O . LEU A 1 283 ? -24.15200 39.72600 -18.92500 1.000 31.80000 283 LEU A O 1
ATOM 2286 N N . GLN A 1 284 ? -22.88900 40.11300 -17.09600 1.000 30.30000 284 GLN A N 1
ATOM 2287 C CA . GLN A 1 284 ? -22.12200 38.88600 -17.28700 1.000 31.82000 284 GLN A CA 1
ATOM 2288 C C . GLN A 1 284 ? -23.02500 37.66700 -17.27200 1.000 32.25000 284 GLN A C 1
ATOM 2289 O O . GLN A 1 284 ? -22.85800 36.75800 -18.08900 1.000 32.68000 284 GLN A O 1
ATOM 2295 N N . GLY A 1 285 ? -24.00400 37.64600 -16.36500 1.000 28.33000 285 GLY A N 1
ATOM 2296 C CA . GLY A 1 285 ? -24.85300 36.47700 -16.21500 1.000 26.26000 285 GLY A CA 1
ATOM 2297 C C . GLY A 1 285 ? -25.79500 36.27000 -17.38200 1.000 31.12000 285 GLY A C 1
ATOM 2298 O O . GLY A 1 285 ? -26.04900 35.13400 -17.78700 1.000 31.32000 285 GLY A O 1
ATOM 2299 N N . PHE A 1 286 ? -26.33900 37.35800 -17.92700 1.000 29.86000 286 PHE A N 1
ATOM 2300 C CA . PHE A 1 286 ? -27.10200 37.23900 -19.16100 1.000 30.65000 286 PHE A CA 1
ATOM 2301 C C . PHE A 1 286 ? -26.22300 36.72500 -20.29100 1.000 35.68000 286 PHE A C 1
ATOM 2302 O O . PHE A 1 286 ? -26.64400 35.86700 -21.07400 1.000 37.48000 286 PHE A O 1
ATOM 2310 N N . LEU A 1 287 ? -24.99800 37.23400 -20.39700 1.000 32.85000 287 LEU A N 1
ATOM 2311 C CA . LEU A 1 287 ? -24.08600 36.70800 -21.40300 1.000 36.98000 287 LEU A CA 1
ATOM 2312 C C . LEU A 1 287 ? -23.87700 35.21400 -21.20600 1.000 38.98000 287 LEU A C 1
ATOM 2313 O O . LEU A 1 287 ? -24.07700 34.41300 -22.12700 1.000 41.66000 287 LEU A O 1
ATOM 2318 N N . ASP A 1 288 ? -23.47800 34.82000 -19.99300 1.000 40.77000 288 ASP A N 1
ATOM 2319 C CA . ASP A 1 288 ? -23.21400 33.41700 -19.71400 1.000 37.56000 288 ASP A CA 1
ATOM 2320 C C . ASP A 1 288 ? -24.47700 32.57500 -19.80600 1.000 39.70000 288 ASP A C 1
ATOM 2321 O O . ASP A 1 288 ? -24.38600 31.36400 -20.02500 1.000 43.91000 288 ASP A O 1
ATOM 2326 N N . GLY A 1 289 ? -25.64700 33.18800 -19.67600 1.000 37.29000 289 GLY A N 1
ATOM 2327 C CA . GLY A 1 289 ? -26.88600 32.45300 -19.80800 1.000 40.09000 289 GLY A CA 1
ATOM 2328 C C . GLY A 1 289 ? -27.37500 32.30100 -21.23800 1.000 50.69000 289 GLY A C 1
ATOM 2329 O O . GLY A 1 289 ? -28.58400 32.29700 -21.49300 1.000 54.49000 289 GLY A O 1
ATOM 2330 N N . VAL A 1 290 ? -26.46700 32.18700 -22.19400 1.000 48.65000 290 VAL A N 1
ATOM 2331 C CA . VAL A 1 290 ? -26.86500 31.93400 -23.56800 1.000 48.16000 290 VAL A CA 1
ATOM 2332 C C . VAL A 1 290 ? -26.79900 30.43000 -23.77000 1.000 50.81000 290 VAL A C 1
ATOM 2333 O O . VAL A 1 290 ? -25.72000 29.83600 -23.71900 1.000 53.41000 290 VAL A O 1
ATOM 2337 N N . LYS A 1 291 ? -27.95800 29.81200 -23.97100 1.000 57.85000 291 LYS A N 1
ATOM 2338 C CA . LYS A 1 291 ? -28.03600 28.36200 -24.04800 1.000 65.62000 291 LYS A CA 1
ATOM 2339 C C . LYS A 1 291 ? -27.62900 27.87600 -25.43400 1.000 66.56000 291 LYS A C 1
ATOM 2340 O O . LYS A 1 291 ? -27.90000 28.52900 -26.45200 1.000 61.35000 291 LYS A O 1
ATOM 2346 N N . LYS A 1 292 ? -26.96000 26.71900 -25.45900 1.000 65.88000 292 LYS A N 1
ATOM 2347 C CA . LYS A 1 292 ? -26.48000 26.15800 -26.71500 1.000 65.67000 292 LYS A CA 1
ATOM 2348 C C . LYS A 1 292 ? -27.64700 25.93100 -27.66800 1.000 64.59000 292 LYS A C 1
ATOM 2349 O O . LYS A 1 292 ? -28.75500 25.58400 -27.24700 1.000 62.40000 292 LYS A O 1
ATOM 2355 N N . GLY A 1 293 ? -27.39900 26.15100 -28.96100 1.000 61.68000 293 GLY A N 1
ATOM 2356 C CA . GLY A 1 293 ? -28.42600 26.06600 -29.96900 1.000 61.20000 293 GLY A CA 1
ATOM 2357 C C . GLY A 1 293 ? -29.19300 27.35200 -30.20900 1.000 65.17000 293 GLY A C 1
ATOM 2358 O O . GLY A 1 293 ? -29.77000 27.52200 -31.29000 1.000 64.49000 293 GLY A O 1
ATOM 2359 N N . GLN A 1 294 ? -29.22800 28.25700 -29.23400 1.000 67.38000 294 GLN A N 1
ATOM 2360 C CA . GLN A 1 294 ? -29.76700 29.59900 -29.42600 1.000 65.97000 294 GLN A CA 1
ATOM 2361 C C . GLN A 1 294 ? -28.64300 30.63200 -29.45600 1.000 61.55000 294 GLN A C 1
ATOM 2362 O O . GLN A 1 294 ? -28.77400 31.72900 -28.91100 1.000 61.31000 294 GLN A O 1
ATOM 2368 N N . GLU A 1 295 ? -27.52500 30.29800 -30.11000 1.000 54.64000 295 GLU A N 1
ATOM 2369 C CA . GLU A 1 295 ? -26.37700 31.19300 -30.08600 1.000 52.51000 295 GLU A CA 1
ATOM 2370 C C . GLU A 1 295 ? -26.61300 32.47500 -30.86300 1.000 52.46000 295 GLU A C 1
ATOM 2371 O O . GLU A 1 295 ? -25.82600 33.41400 -30.71200 1.000 50.05000 295 GLU A O 1
ATOM 2377 N N . GLN A 1 296 ? -27.65900 32.55300 -31.68500 1.000 49.55000 296 GLN A N 1
ATOM 2378 C CA . GLN A 1 296 ? -27.85000 33.78600 -32.43700 1.000 47.62000 296 GLN A CA 1
ATOM 2379 C C . GLN A 1 296 ? -28.40300 34.92700 -31.58200 1.000 47.15000 296 GLN A C 1
ATOM 2380 O O . GLN A 1 296 ? -28.42700 36.06900 -32.06400 1.000 45.13000 296 GLN A O 1
ATOM 2386 N N . VAL A 1 297 ? -28.83700 34.67000 -30.33900 1.000 39.82000 297 VAL A N 1
ATOM 2387 C CA . VAL A 1 297 ? -29.15800 35.81000 -29.48200 1.000 43.21000 297 VAL A CA 1
ATOM 2388 C C . VAL A 1 297 ? -27.91400 36.61500 -29.16600 1.000 39.18000 297 VAL A C 1
ATOM 2389 O O . VAL A 1 297 ? -28.02700 37.80500 -28.85300 1.000 39.15000 297 VAL A O 1
ATOM 2393 N N . LEU A 1 298 ? -26.73300 35.98900 -29.21800 1.000 38.54000 298 LEU A N 1
ATOM 2394 C CA . LEU A 1 298 ? -25.47300 36.73000 -29.15100 1.000 38.45000 298 LEU A CA 1
ATOM 2395 C C . LEU A 1 298 ? -25.44100 37.87100 -30.15400 1.000 37.73000 298 LEU A C 1
ATOM 2396 O O . LEU A 1 298 ? -25.04000 38.99400 -29.81600 1.000 36.95000 298 LEU A O 1
ATOM 2401 N N . GLY A 1 299 ? -25.83600 37.59700 -31.40000 1.000 33.91000 299 GLY A N 1
ATOM 2402 C CA . GLY A 1 299 ? -25.89000 38.65600 -32.38600 1.000 35.04000 299 GLY A CA 1
ATOM 2403 C C . GLY A 1 299 ? -26.71900 39.83600 -31.91900 1.000 38.29000 299 GLY A C 1
ATOM 2404 O O . GLY A 1 299 ? -26.34800 40.99300 -32.13600 1.000 35.66000 299 GLY A O 1
ATOM 2405 N N . ASP A 1 300 ? -27.83800 39.56000 -31.23300 1.000 39.13000 300 ASP A N 1
ATOM 2406 C CA . ASP A 1 300 ? -28.71400 40.64800 -30.82500 1.000 35.11000 300 ASP A CA 1
ATOM 2407 C C . ASP A 1 300 ? -28.24000 41.34400 -29.54800 1.000 39.53000 300 ASP A C 1
ATOM 2408 O O . ASP A 1 300 ? -28.39100 42.56800 -29.42800 1.000 37.47000 300 ASP A O 1
ATOM 2413 N N . LEU A 1 301 ? -27.69600 40.59400 -28.57300 1.000 37.06000 301 LEU A N 1
ATOM 2414 C CA . LEU A 1 301 ? -26.99100 41.22700 -27.45900 1.000 32.20000 301 LEU A CA 1
ATOM 2415 C C . LEU A 1 301 ? -25.89800 42.16600 -27.96500 1.000 31.55000 301 LEU A C 1
ATOM 2416 O O . LEU A 1 301 ? -25.71000 43.26700 -27.42900 1.000 28.54000 301 LEU A O 1
ATOM 2421 N N . SER A 1 302 ? -25.16800 41.73800 -29.00200 1.000 31.92000 302 SER A N 1
ATOM 2422 C CA . SER A 1 302 ? -24.11900 42.56200 -29.59800 1.000 28.77000 302 SER A CA 1
ATOM 2423 C C . SER A 1 302 ? -24.67600 43.88100 -30.10300 1.000 31.32000 302 SER A C 1
ATOM 2424 O O . SER A 1 302 ? -24.09900 44.94900 -29.86100 1.000 28.94000 302 SER A O 1
ATOM 2427 N N . MET A 1 303 ? -25.77100 43.81300 -30.86000 1.000 29.29000 303 MET A N 1
ATOM 2428 C CA . MET A 1 303 ? -26.32900 45.00900 -31.46200 1.000 25.09000 303 MET A CA 1
ATOM 2429 C C . MET A 1 303 ? -26.66700 46.03200 -30.38700 1.000 27.63000 303 MET A C 1
ATOM 2430 O O . MET A 1 303 ? -26.34500 47.21800 -30.52200 1.000 24.88000 303 MET A O 1
ATOM 2435 N N . ILE A 1 304 ? -27.27000 45.57300 -29.28100 1.000 28.50000 304 ILE A N 1
ATOM 2436 C CA . ILE A 1 304 ? -27.64800 46.46500 -28.19100 1.000 22.88000 304 ILE A CA 1
ATOM 2437 C C . ILE A 1 304 ? -26.40800 47.05200 -27.53900 1.000 25.38000 304 ILE A C 1
ATOM 2438 O O . ILE A 1 304 ? -26.41600 48.20500 -27.08000 1.000 21.64000 304 ILE A O 1
ATOM 2443 N N . LEU A 1 305 ? -25.32000 46.28200 -27.49100 1.000 24.12000 305 LEU A N 1
ATOM 2444 C CA . LEU A 1 305 ? -24.06800 46.84700 -27.01300 1.000 23.87000 305 LEU A CA 1
ATOM 2445 C C . LEU A 1 305 ? -23.42600 47.76500 -28.04200 1.000 23.97000 305 LEU A C 1
ATOM 2446 O O . LEU A 1 305 ? -22.64500 48.64200 -27.66900 1.000 26.68000 305 LEU A O 1
ATOM 2451 N N . CYS A 1 306 ? -23.74400 47.59500 -29.32000 1.000 25.46000 306 CYS A N 1
ATOM 2452 C CA . CYS A 1 306 ? -23.21400 48.45700 -30.36200 1.000 22.73000 306 CYS A CA 1
ATOM 2453 C C . CYS A 1 306 ? -23.86100 49.83700 -30.36800 1.000 25.23000 306 CYS A C 1
ATOM 2454 O O . CYS A 1 306 ? -23.34900 50.74100 -31.03800 1.000 27.90000 306 CYS A O 1
ATOM 2457 N N . ASP A 1 307 ? -24.97500 50.00800 -29.67500 1.000 22.83000 307 ASP A N 1
ATOM 2458 C CA . ASP A 1 307 ? -25.49000 51.31300 -29.28700 1.000 20.24000 307 ASP A CA 1
ATOM 2459 C C . ASP A 1 307 ? -24.32300 52.22900 -28.92300 1.000 19.80000 307 ASP A C 1
ATOM 2460 O O . ASP A 1 307 ? -23.58800 51.94400 -27.97400 1.000 19.69000 307 ASP A O 1
ATOM 2465 N N . PRO A 1 308 ? -24.08100 53.29700 -29.69700 1.000 19.72000 308 PRO A N 1
ATOM 2466 C CA . PRO A 1 308 ? -23.07900 54.29500 -29.29300 1.000 17.43000 308 PRO A CA 1
ATOM 2467 C C . PRO A 1 308 ? -23.22100 54.75800 -27.86900 1.000 19.36000 308 PRO A C 1
ATOM 2468 O O . PRO A 1 308 ? -22.20900 55.01600 -27.21600 1.000 22.72000 308 PRO A O 1
ATOM 2472 N N . PHE A 1 309 ? -24.45300 54.89900 -27.37100 1.000 20.51000 309 PHE A N 1
ATOM 2473 C CA . PHE A 1 309 ? -24.62200 55.27300 -25.97700 1.000 17.12000 309 PHE A CA 1
ATOM 2474 C C . PHE A 1 309 ? -24.10500 54.18700 -25.05900 1.000 19.23000 309 PHE A C 1
ATOM 2475 O O . PHE A 1 309 ? -23.56600 54.49400 -23.99000 1.000 25.21000 309 PHE A O 1
ATOM 2483 N N . ALA A 1 310 ? -24.21700 52.92100 -25.46600 1.000 18.91000 310 ALA A N 1
ATOM 2484 C CA . ALA A 1 310 ? -23.62100 51.85600 -24.67000 1.000 17.32000 310 ALA A CA 1
ATOM 2485 C C . ALA A 1 310 ? -22.10800 51.88500 -24.78800 1.000 19.43000 310 ALA A C 1
ATOM 2486 O O . ALA A 1 310 ? -21.40500 51.82600 -23.77000 1.000 20.80000 310 ALA A O 1
ATOM 2488 N N . ILE A 1 311 ? -21.58900 51.98300 -26.02600 1.000 19.75000 311 ILE A N 1
ATOM 2489 C CA . ILE A 1 311 ? -20.14200 52.09100 -26.24100 1.000 22.03000 311 ILE A CA 1
ATOM 2490 C C . ILE A 1 311 ? -19.56500 53.23700 -25.41300 1.000 20.98000 311 ILE A C 1
ATOM 2491 O O . ILE A 1 311 ? -18.55200 53.08400 -24.73200 1.000 22.16000 311 ILE A O 1
ATOM 2496 N N . ASN A 1 312 ? -20.21600 54.39800 -25.43800 1.000 20.51000 312 ASN A N 1
ATOM 2497 C CA . ASN A 1 312 ? -19.68100 55.52900 -24.69700 1.000 19.69000 312 ASN A CA 1
ATOM 2498 C C . ASN A 1 312 ? -19.58800 55.22500 -23.20600 1.000 21.54000 312 ASN A C 1
ATOM 2499 O O . ASN A 1 312 ? -18.61100 55.61400 -22.56000 1.000 22.53000 312 ASN A O 1
ATOM 2504 N N . THR A 1 313 ? -20.58300 54.51900 -22.64000 1.000 18.86000 313 THR A N 1
ATOM 2505 C CA . THR A 1 313 ? -20.54400 54.20700 -21.20700 1.000 18.89000 313 THR A CA 1
ATOM 2506 C C . THR A 1 313 ? -19.49700 53.14300 -20.87800 1.000 22.53000 313 THR A C 1
ATOM 2507 O O . THR A 1 313 ? -18.85300 53.20200 -19.82300 1.000 24.58000 313 THR A O 1
ATOM 2511 N N . LEU A 1 314 ? -19.30700 52.15100 -21.74800 1.000 19.71000 314 LEU A N 1
ATOM 2512 C CA . LEU A 1 314 ? -18.26100 51.17100 -21.47200 1.000 21.45000 314 LEU A CA 1
ATOM 2513 C C . LEU A 1 314 ? -16.87100 51.80900 -21.55200 1.000 23.07000 314 LEU A C 1
ATOM 2514 O O . LEU A 1 314 ? -16.03100 51.62000 -20.66000 1.000 21.23000 314 LEU A O 1
ATOM 2519 N N . ALA A 1 315 ? -16.60700 52.58200 -22.60500 1.000 21.86000 315 ALA A N 1
ATOM 2520 C CA . ALA A 1 315 ? -15.30100 53.21400 -22.71800 1.000 22.42000 315 ALA A CA 1
ATOM 2521 C C . ALA A 1 315 ? -15.04700 54.15400 -21.54000 1.000 24.54000 315 ALA A C 1
ATOM 2522 O O . ALA A 1 315 ? -13.99200 54.07800 -20.90000 1.000 24.82000 315 ALA A O 1
ATOM 2524 N N . LEU A 1 316 ? -16.02800 55.00400 -21.19300 1.000 20.93000 316 LEU A N 1
ATOM 2525 C CA . LEU A 1 316 ? -15.89100 55.83700 -19.99400 1.000 21.98000 316 LEU A CA 1
ATOM 2526 C C . LEU A 1 316 ? -15.59300 54.99500 -18.76300 1.000 25.59000 316 LEU A C 1
ATOM 2527 O O . LEU A 1 316 ? -14.79100 55.39000 -17.91500 1.000 29.26000 316 LEU A O 1
ATOM 2532 N N . SER A 1 317 ? -16.23700 53.83500 -18.63600 1.000 24.36000 317 SER A N 1
ATOM 2533 C CA . SER A 1 317 ? -16.01000 53.03300 -17.44000 1.000 25.61000 317 SER A CA 1
ATOM 2534 C C . SER A 1 317 ? -14.62100 52.41500 -17.45000 1.000 26.22000 317 SER A C 1
ATOM 2535 O O . SER A 1 317 ? -13.96700 52.33200 -16.40400 1.000 25.43000 317 SER A O 1
ATOM 2538 N N . THR A 1 318 ? -14.15000 51.99000 -18.62500 1.000 29.17000 318 THR A N 1
ATOM 2539 C CA . THR A 1 318 ? -12.80200 51.43800 -18.73400 1.000 28.38000 318 THR A CA 1
ATOM 2540 C C . THR A 1 318 ? -11.75800 52.46500 -18.29500 1.000 26.21000 318 THR A C 1
ATOM 2541 O O . THR A 1 318 ? -10.85900 52.16100 -17.50000 1.000 22.97000 318 THR A O 1
ATOM 2545 N N . VAL A 1 319 ? -11.88600 53.69900 -18.78600 1.000 26.10000 319 VAL A N 1
ATOM 2546 C CA . VAL A 1 319 ? -10.92300 54.74400 -18.47900 1.000 22.29000 319 VAL A CA 1
ATOM 2547 C C . VAL A 1 319 ? -10.99600 55.08800 -17.00800 1.000 23.63000 319 VAL A C 1
ATOM 2548 O O . VAL A 1 319 ? -10.00200 55.51800 -16.42100 1.000 30.23000 319 VAL A O 1
ATOM 2552 N N . ARG A 1 320 ? -12.14600 54.87000 -16.36600 1.000 26.12000 320 ARG A N 1
ATOM 2553 C CA . ARG A 1 320 ? -12.22000 55.17100 -14.94000 1.000 29.30000 320 ARG A CA 1
ATOM 2554 C C . ARG A 1 320 ? -11.52900 54.10800 -14.10700 1.000 33.02000 320 ARG A C 1
ATOM 2555 O O . ARG A 1 320 ? -10.91600 54.42800 -13.08300 1.000 33.05000 320 ARG A O 1
ATOM 2563 N N . HIS A 1 321 ? -11.62000 52.84200 -14.52300 1.000 30.65000 321 HIS A N 1
ATOM 2564 C CA . HIS A 1 321 ? -10.96300 51.78700 -13.76900 1.000 26.03000 321 HIS A CA 1
ATOM 2565 C C . HIS A 1 321 ? -9.44400 51.91300 -13.85300 1.000 34.73000 321 HIS A C 1
ATOM 2566 O O . HIS A 1 321 ? -8.74900 51.70400 -12.84800 1.000 36.98000 321 HIS A O 1
ATOM 2573 N N . LEU A 1 322 ? -8.90400 52.23800 -15.04300 1.000 30.23000 322 LEU A N 1
ATOM 2574 C CA . LEU A 1 322 ? -7.46900 52.51600 -15.15100 1.000 30.43000 322 LEU A CA 1
ATOM 2575 C C . LEU A 1 322 ? -7.05800 53.59700 -14.15400 1.000 32.70000 322 LEU A C 1
ATOM 2576 O O . LEU A 1 322 ? -6.10800 53.42500 -13.38400 1.000 32.35000 322 LEU A O 1
ATOM 2581 N N . GLN A 1 323 ? -7.79300 54.70800 -14.13800 1.000 32.02000 323 GLN A N 1
ATOM 2582 C CA . GLN A 1 323 ? -7.47200 55.82900 -13.26400 1.000 32.10000 323 GLN A CA 1
ATOM 2583 C C . GLN A 1 323 ? -7.41800 55.40500 -11.79800 1.000 31.65000 323 GLN A C 1
ATOM 2584 O O . GLN A 1 323 ? -6.55300 55.86600 -11.04300 1.000 34.81000 323 GLN A O 1
ATOM 2590 N N . GLU A 1 324 ? -8.33400 54.54600 -11.36700 1.000 28.66000 324 GLU A N 1
ATOM 2591 C CA . GLU A 1 324 ? -8.34700 54.14700 -9.97200 1.000 37.97000 324 GLU A CA 1
ATOM 2592 C C . GLU A 1 324 ? -7.60700 52.84100 -9.73900 1.000 39.07000 324 GLU A C 1
ATOM 2593 O O . GLU A 1 324 ? -7.52500 52.38800 -8.59600 1.000 42.73000 324 GLU A O 1
ATOM 2599 N N . LEU A 1 325 ? -7.05300 52.23700 -10.79100 1.000 35.82000 325 LEU A N 1
ATOM 2600 C CA . LEU A 1 325 ? -6.06300 51.18800 -10.59100 1.000 34.95000 325 LEU A CA 1
ATOM 2601 C C . LEU A 1 325 ? -4.68600 51.79400 -10.41500 1.000 32.21000 325 LEU A C 1
ATOM 2602 O O . LEU A 1 325 ? -3.79100 51.14400 -9.87200 1.000 35.03000 325 LEU A O 1
ATOM 2607 N N . VAL A 1 326 ? -4.49000 53.01600 -10.90200 1.000 30.59000 326 VAL A N 1
ATOM 2608 C CA . VAL A 1 326 ? -3.23200 53.70500 -10.66900 1.000 31.61000 326 VAL A CA 1
ATOM 2609 C C . VAL A 1 326 ? -3.10400 54.05900 -9.19400 1.000 33.80000 326 VAL A C 1
ATOM 2610 O O . VAL A 1 326 ? -2.09200 53.76000 -8.54900 1.000 33.86000 326 VAL A O 1
ATOM 2614 N N . GLY A 1 327 ? -4.15800 54.65000 -8.62700 1.000 32.80000 327 GLY A N 1
ATOM 2615 C CA . GLY A 1 327 ? -4.17700 54.91400 -7.20200 1.000 24.54000 327 GLY A CA 1
ATOM 2616 C C . GLY A 1 327 ? -4.00200 53.66600 -6.36400 1.000 29.95000 327 GLY A C 1
ATOM 2617 O O . GLY A 1 327 ? -3.32200 53.69000 -5.34400 1.000 34.71000 327 GLY A O 1
ATOM 2618 N N . GLN A 1 328 ? -4.60600 52.55800 -6.77500 1.000 37.72000 328 GLN A N 1
ATOM 2619 C CA . GLN A 1 328 ? -4.43100 51.30600 -6.03900 1.000 38.33000 328 GLN A CA 1
ATOM 2620 C C . GLN A 1 328 ? -3.14000 50.57500 -6.39800 1.000 35.30000 328 GLN A C 1
ATOM 2621 O O . GLN A 1 328 ? -2.88700 49.50400 -5.83100 1.000 33.45000 328 GLN A O 1
ATOM 2627 N N . GLU A 1 329 ? -2.33500 51.13400 -7.30900 1.000 35.62000 329 GLU A N 1
ATOM 2628 C CA . GLU A 1 329 ? -1.09000 50.53200 -7.81200 1.000 37.46000 329 GLU A CA 1
ATOM 2629 C C . GLU A 1 329 ? -1.24800 49.05600 -8.20100 1.000 37.42000 329 GLU A C 1
ATOM 2630 O O . GLU A 1 329 ? -0.43200 48.20700 -7.83200 1.000 35.59000 329 GLU A O 1
ATOM 2636 N N . THR A 1 330 ? -2.28100 48.76100 -8.99800 1.000 31.97000 330 THR A N 1
ATOM 2637 C CA . THR A 1 330 ? -2.62100 47.40100 -9.41300 1.000 32.18000 330 THR A CA 1
ATOM 2638 C C . THR A 1 330 ? -2.49400 47.25000 -10.92600 1.000 29.24000 330 THR A C 1
ATOM 2639 O O . THR A 1 330 ? -2.78000 48.18200 -11.67300 1.000 35.00000 330 THR A O 1
ATOM 2643 N N . LEU A 1 331 ? -2.06600 46.07300 -11.38800 1.000 28.44000 331 LEU A N 1
ATOM 2644 C CA . LEU A 1 331 ? -1.99300 45.90300 -12.84000 1.000 29.27000 331 LEU A CA 1
ATOM 2645 C C . LEU A 1 331 ? -3.36900 45.53400 -13.41800 1.000 31.10000 331 LEU A C 1
ATOM 2646 O O . LEU A 1 331 ? -4.20300 44.93400 -12.73100 1.000 28.39000 331 LEU A O 1
ATOM 2651 N N . PRO A 1 332 ? -3.63600 45.89000 -14.67700 1.000 28.73000 332 PRO A N 1
ATOM 2652 C CA . PRO A 1 332 ? -4.90000 45.46300 -15.30300 1.000 25.39000 332 PRO A CA 1
ATOM 2653 C C . PRO A 1 332 ? -5.22300 43.97700 -15.15100 1.000 24.49000 332 PRO A C 1
ATOM 2654 O O . PRO A 1 332 ? -6.38800 43.61300 -14.94400 1.000 27.74000 332 PRO A O 1
ATOM 2658 N N . ARG A 1 333 ? -4.22900 43.10400 -15.25300 1.000 24.93000 333 ARG A N 1
ATOM 2659 C CA . ARG A 1 333 ? -4.50900 41.68000 -15.17700 1.000 24.31000 333 ARG A CA 1
ATOM 2660 C C . ARG A 1 333 ? -5.15000 41.30400 -13.84700 1.000 26.93000 333 ARG A C 1
ATOM 2661 O O . ARG A 1 333 ? -5.82600 40.27700 -13.74900 1.000 28.27000 333 ARG A O 1
ATOM 2669 N N . ASP A 1 334 ? -4.96700 42.12300 -12.82200 1.000 28.41000 334 ASP A N 1
ATOM 2670 C CA . ASP A 1 334 ? -5.43200 41.79700 -11.48700 1.000 28.86000 334 ASP A CA 1
ATOM 2671 C C . ASP A 1 334 ? -6.72200 42.53200 -11.13300 1.000 27.65000 334 ASP A C 1
ATOM 2672 O O . ASP A 1 334 ? -7.03200 42.69700 -9.94500 1.000 26.13000 334 ASP A O 1
ATOM 2677 N N . SER A 1 335 ? -7.48400 42.95400 -12.14600 1.000 22.49000 335 SER A N 1
ATOM 2678 C CA . SER A 1 335 ? -8.76700 43.62300 -11.94200 1.000 27.36000 335 SER A CA 1
ATOM 2679 C C . SER A 1 335 ? -9.86500 42.87200 -12.67100 1.000 29.56000 335 SER A C 1
ATOM 2680 O O . SER A 1 335 ? -10.03000 43.05300 -13.88600 1.000 32.84000 335 SER A O 1
ATOM 2683 N N . PRO A 1 336 ? -10.65900 42.04000 -11.99000 1.000 35.65000 336 PRO A N 1
ATOM 2684 C CA . PRO A 1 336 ? -11.68800 41.27700 -12.72100 1.000 32.02000 336 PRO A CA 1
ATOM 2685 C C . PRO A 1 336 ? -12.79200 42.16400 -13.24400 1.000 34.36000 336 PRO A C 1
ATOM 2686 O O . PRO A 1 336 ? -13.39800 41.84800 -14.28100 1.000 33.16000 336 PRO A O 1
ATOM 2690 N N . ASP A 1 337 ? -13.06800 43.27400 -12.55700 1.000 31.65000 337 ASP A N 1
ATOM 2691 C CA . ASP A 1 337 ? -14.06000 44.20300 -13.06900 1.000 29.16000 337 ASP A CA 1
ATOM 2692 C C . ASP A 1 337 ? -13.65300 44.72600 -14.42900 1.000 30.80000 337 ASP A C 1
ATOM 2693 O O . ASP A 1 337 ? -14.48800 44.81500 -15.33400 1.000 36.13000 337 ASP A O 1
ATOM 2698 N N . LEU A 1 338 ? -12.35900 45.01300 -14.61300 1.000 35.59000 338 LEU A N 1
ATOM 2699 C CA . LEU A 1 338 ? -11.88300 45.57200 -15.87900 1.000 31.15000 338 LEU A CA 1
ATOM 2700 C C . LEU A 1 338 ? -12.02600 44.57800 -17.02300 1.000 30.14000 338 LEU A C 1
ATOM 2701 O O . LEU A 1 338 ? -12.43200 44.94800 -18.13300 1.000 34.47000 338 LEU A O 1
ATOM 2706 N N . LEU A 1 339 ? -11.71700 43.30900 -16.77800 1.000 27.76000 339 LEU A N 1
ATOM 2707 C CA . LEU A 1 339 ? -11.84900 42.32700 -17.84400 1.000 31.98000 339 LEU A CA 1
ATOM 2708 C C . LEU A 1 339 ? -13.30100 42.19300 -18.30600 1.000 32.08000 339 LEU A C 1
ATOM 2709 O O . LEU A 1 339 ? -13.55600 41.88900 -19.47700 1.000 31.30000 339 LEU A O 1
ATOM 2714 N N . LEU A 1 340 ? -14.26100 42.45600 -17.41400 1.000 33.61000 340 LEU A N 1
ATOM 2715 C CA . LEU A 1 340 ? -15.67000 42.30900 -17.76200 1.000 27.42000 340 LEU A CA 1
ATOM 2716 C C . LEU A 1 340 ? -16.12400 43.43000 -18.68700 1.000 29.29000 340 LEU A C 1
ATOM 2717 O O . LEU A 1 340 ? -16.80000 43.18500 -19.69900 1.000 26.09000 340 LEU A O 1
ATOM 2722 N N . LEU A 1 341 ? -15.76300 44.67200 -18.35500 1.000 28.40000 341 LEU A N 1
ATOM 2723 C CA . LEU A 1 341 ? -16.01800 45.77700 -19.27200 1.000 29.16000 341 LEU A CA 1
ATOM 2724 C C . LEU A 1 341 ? -15.40500 45.50500 -20.64200 1.000 31.08000 341 LEU A C 1
ATOM 2725 O O . LEU A 1 341 ? -16.03900 45.75100 -21.67200 1.000 29.16000 341 LEU A O 1
ATOM 2730 N N . LEU A 1 342 ? -14.17000 44.99700 -20.67700 1.000 32.81000 342 LEU A N 1
ATOM 2731 C CA . LEU A 1 342 ? -13.54300 44.70100 -21.96000 1.000 26.80000 342 LEU A CA 1
ATOM 2732 C C . LEU A 1 342 ? -14.32100 43.64200 -22.72300 1.000 26.06000 342 LEU A C 1
ATOM 2733 O O . LEU A 1 342 ? -14.45800 43.73200 -23.94400 1.000 31.06000 342 LEU A O 1
ATOM 2738 N N . ARG A 1 343 ? -14.84600 42.62700 -22.03200 1.000 27.92000 343 ARG A N 1
ATOM 2739 C CA . ARG A 1 343 ? -15.65400 41.62200 -22.72300 1.000 32.73000 343 ARG A CA 1
ATOM 2740 C C . ARG A 1 343 ? -16.89200 42.25300 -23.37300 1.000 30.86000 343 ARG A C 1
ATOM 2741 O O . ARG A 1 343 ? -17.15000 42.04800 -24.56700 1.000 33.36000 343 ARG A O 1
ATOM 2749 N N . LEU A 1 344 ? -17.65700 43.04300 -22.60800 1.000 25.75000 344 LEU A N 1
ATOM 2750 C CA . LEU A 1 344 ? -18.82300 43.72700 -23.16600 1.000 20.78000 344 LEU A CA 1
ATOM 2751 C C . LEU A 1 344 ? -18.42500 44.65800 -24.29300 1.000 23.87000 344 LEU A C 1
ATOM 2752 O O . LEU A 1 344 ? -19.03700 44.65200 -25.36300 1.000 27.78000 344 LEU A O 1
ATOM 2757 N N . LEU A 1 345 ? -17.38000 45.45400 -24.08200 1.000 29.10000 345 LEU A N 1
ATOM 2758 C CA . LEU A 1 345 ? -16.96100 46.41300 -25.09800 1.000 25.22000 345 LEU A CA 1
ATOM 2759 C C . LEU A 1 345 ? -16.57900 45.72000 -26.39300 1.000 26.65000 345 LEU A C 1
ATOM 2760 O O . LEU A 1 345 ? -16.89700 46.21300 -27.47900 1.000 30.62000 345 LEU A O 1
ATOM 2765 N N . ALA A 1 346 ? -15.90800 44.57100 -26.30800 1.000 28.56000 346 ALA A N 1
ATOM 2766 C CA . ALA A 1 346 ? -15.48600 43.87400 -27.52500 1.000 29.68000 346 ALA A CA 1
ATOM 2767 C C . ALA A 1 346 ? -16.68100 43.39800 -28.34500 1.000 32.26000 346 ALA A C 1
ATOM 2768 O O . ALA A 1 346 ? -16.65500 43.45900 -29.57800 1.000 32.16000 346 ALA A O 1
ATOM 2770 N N . LEU A 1 347 ? -17.72500 42.90000 -27.67000 1.000 35.59000 347 LEU A N 1
ATOM 2771 C CA . LEU A 1 347 ? -18.94600 42.45900 -28.34300 1.000 31.26000 347 LEU A CA 1
ATOM 2772 C C . LEU A 1 347 ? -19.60500 43.60300 -29.09300 1.000 29.60000 347 LEU A C 1
ATOM 2773 O O . LEU A 1 347 ? -19.94400 43.47600 -30.27500 1.000 30.51000 347 LEU A O 1
ATOM 2778 N N . GLY A 1 348 ? -19.83000 44.72000 -28.39900 1.000 28.81000 348 GLY A N 1
ATOM 2779 C CA . GLY A 1 348 ? -20.43000 45.87500 -29.04500 1.000 27.56000 348 GLY A CA 1
ATOM 2780 C C . GLY A 1 348 ? -19.68900 46.27000 -30.30000 1.000 30.69000 348 GLY A C 1
ATOM 2781 O O . GLY A 1 348 ? -20.28400 46.44400 -31.36800 1.000 32.92000 348 GLY A O 1
ATOM 2782 N N . GLN A 1 349 ? -18.36700 46.38100 -30.20200 1.000 32.83000 349 GLN A N 1
ATOM 2783 C CA . GLN A 1 349 ? -17.59700 46.79900 -31.36200 1.000 33.90000 349 GLN A CA 1
ATOM 2784 C C . GLN A 1 349 ? -17.57600 45.75300 -32.46100 1.000 34.58000 349 GLN A C 1
ATOM 2785 O O . GLN A 1 349 ? -17.30800 46.10300 -33.61200 1.000 37.31000 349 GLN A O 1
ATOM 2791 N N . GLY A 1 350 ? -17.87300 44.49500 -32.14600 1.000 34.29000 350 GLY A N 1
ATOM 2792 C CA . GLY A 1 350 ? -17.91300 43.46800 -33.16200 1.000 37.23000 350 GLY A CA 1
ATOM 2793 C C . GLY A 1 350 ? -19.26500 43.17000 -33.76900 1.000 37.32000 350 GLY A C 1
ATOM 2794 O O . GLY A 1 350 ? -19.33300 42.37000 -34.71300 1.000 37.94000 350 GLY A O 1
ATOM 2795 N N . ALA A 1 351 ? -20.33400 43.80400 -33.26800 1.000 32.62000 351 ALA A N 1
ATOM 2796 C CA . ALA A 1 351 ? -21.69700 43.46600 -33.67000 1.000 27.86000 351 ALA A CA 1
ATOM 2797 C C . ALA A 1 351 ? -21.85400 43.30600 -35.18400 1.000 28.50000 351 ALA A C 1
ATOM 2798 O O . ALA A 1 351 ? -22.37900 42.29500 -35.65300 1.000 30.69000 351 ALA A O 1
ATOM 2800 N N . TRP A 1 352 ? -21.42300 44.29500 -35.96900 1.000 26.72000 352 TRP A N 1
ATOM 2801 C CA . TRP A 1 352 ? -21.64200 44.21500 -37.41200 1.000 27.24000 352 TRP A CA 1
ATOM 2802 C C . TRP A 1 352 ? -20.86500 43.06100 -38.03800 1.000 32.59000 352 TRP A C 1
ATOM 2803 O O . TRP A 1 352 ? -21.34000 42.43100 -38.98700 1.000 32.16000 352 TRP A O 1
ATOM 2814 N N . ASP A 1 353 ? -19.65800 42.78400 -37.55200 1.000 35.34000 353 ASP A N 1
ATOM 2815 C CA . ASP A 1 353 ? -18.93300 41.63800 -38.08000 1.000 34.15000 353 ASP A CA 1
ATOM 2816 C C . ASP A 1 353 ? -19.71200 40.35700 -37.82900 1.000 35.86000 353 ASP A C 1
ATOM 2817 O O . ASP A 1 353 ? -19.79900 39.49600 -38.71100 1.000 41.73000 353 ASP A O 1
ATOM 2822 N N . MET A 1 354 ? -20.30400 40.22500 -36.63700 1.000 33.58000 354 MET A N 1
ATOM 2823 C CA . MET A 1 354 ? -21.10500 39.04800 -36.31400 1.000 29.69000 354 MET A CA 1
ATOM 2824 C C . MET A 1 354 ? -22.29600 38.90400 -37.25900 1.000 35.85000 354 MET A C 1
ATOM 2825 O O . MET A 1 354 ? -22.51000 37.84100 -37.85200 1.000 44.37000 354 MET A O 1
ATOM 2830 N N . ILE A 1 355 ? -23.08300 39.96700 -37.41800 1.000 29.47000 355 ILE A N 1
ATOM 2831 C CA . ILE A 1 355 ? -24.31200 39.84600 -38.19300 1.000 35.61000 355 ILE A CA 1
ATOM 2832 C C . ILE A 1 355 ? -23.98600 39.51200 -39.64000 1.000 38.25000 355 ILE A C 1
ATOM 2833 O O . ILE A 1 355 ? -24.71200 38.74400 -40.28500 1.000 41.26000 355 ILE A O 1
ATOM 2838 N N . ASP A 1 356 ? -22.87300 40.05000 -40.15200 1.000 40.03000 356 ASP A N 1
ATOM 2839 C CA . ASP A 1 356 ? -22.41100 39.92100 -41.53400 1.000 39.89000 356 ASP A CA 1
ATOM 2840 C C . ASP A 1 356 ? -22.32400 38.46000 -41.93500 1.000 42.70000 356 ASP A C 1
ATOM 2841 O O . ASP A 1 356 ? -23.16700 37.97500 -42.70000 1.000 46.81000 356 ASP A O 1
ATOM 2846 N N . SER A 1 357 ? -21.32000 37.74900 -41.42800 1.000 41.36000 357 SER A N 1
ATOM 2847 C CA . SER A 1 357 ? -21.24600 36.30200 -41.59600 1.000 52.09000 357 SER A CA 1
ATOM 2848 C C . SER A 1 357 ? -21.49700 35.70000 -40.23100 1.000 48.44000 357 SER A C 1
ATOM 2849 O O . SER A 1 357 ? -20.68100 35.85400 -39.31500 1.000 54.55000 357 SER A O 1
ATOM 2852 N N . GLN A 1 358 ? -22.61700 35.00300 -40.12300 1.000 45.02000 358 GLN A N 1
ATOM 2853 C CA . GLN A 1 358 ? -23.23600 34.63900 -38.86300 1.000 44.80000 358 GLN A CA 1
ATOM 2854 C C . GLN A 1 358 ? -22.39400 33.66800 -38.04400 1.000 37.96000 358 GLN A C 1
ATOM 2855 O O . GLN A 1 358 ? -22.82900 32.54400 -37.77200 1.000 41.80000 358 GLN A O 1
ATOM 2861 N N . VAL A 1 359 ? -21.21500 34.08600 -37.61100 1.000 34.87000 359 VAL A N 1
ATOM 2862 C CA . VAL A 1 359 ? -20.42300 33.29600 -36.67500 1.000 39.64000 359 VAL A CA 1
ATOM 2863 C C . VAL A 1 359 ? -20.68100 33.84400 -35.27700 1.000 37.80000 359 VAL A C 1
ATOM 2864 O O . VAL A 1 359 ? -20.21400 34.93000 -34.92200 1.000 37.99000 359 VAL A O 1
ATOM 2868 N N . PHE A 1 360 ? -21.43300 33.10100 -34.47900 1.000 36.29000 360 PHE A N 1
ATOM 2869 C CA . PHE A 1 360 ? -21.91800 33.61800 -33.20100 1.000 38.61000 360 PHE A CA 1
ATOM 2870 C C . PHE A 1 360 ? -21.06700 33.10400 -32.04400 1.000 37.19000 360 PHE A C 1
ATOM 2871 O O . PHE A 1 360 ? -21.50700 32.36200 -31.18600 1.000 39.37000 360 PHE A O 1
ATOM 2879 N N . LYS A 1 361 ? -19.81600 33.54100 -32.03700 1.000 42.10000 361 LYS A N 1
ATOM 2880 C CA . LYS A 1 361 ? -18.87900 33.25300 -30.96500 1.000 43.48000 361 LYS A CA 1
ATOM 2881 C C . LYS A 1 361 ? -18.39400 34.57600 -30.39400 1.000 43.51000 361 LYS A C 1
ATOM 2882 O O . LYS A 1 361 ? -18.13900 35.52800 -31.14600 1.000 41.30000 361 LYS A O 1
ATOM 2888 N N . GLU A 1 362 ? -18.28200 34.64000 -29.07100 1.000 40.25000 362 GLU A N 1
ATOM 2889 C CA . GLU A 1 362 ? -17.65900 35.79700 -28.45500 1.000 37.83000 362 GLU A CA 1
ATOM 2890 C C . GLU A 1 362 ? -16.26000 35.97000 -29.02800 1.000 41.70000 362 GLU A C 1
ATOM 2891 O O . GLU A 1 362 ? -15.58900 34.98300 -29.33900 1.000 42.27000 362 GLU A O 1
ATOM 2897 N N . PRO A 1 363 ? -15.79700 37.19500 -29.19500 1.000 46.95000 363 PRO A N 1
ATOM 2898 C CA . PRO A 1 363 ? -14.47100 37.39800 -29.77800 1.000 42.07000 363 PRO A CA 1
ATOM 2899 C C . PRO A 1 363 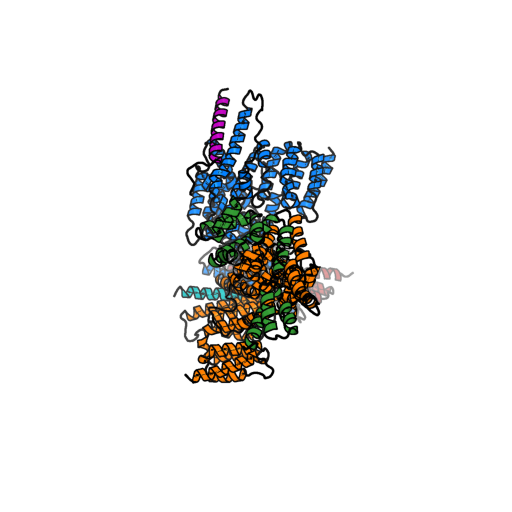? -13.36900 36.93700 -28.83400 1.000 41.01000 363 PRO A C 1
ATOM 2900 O O . PRO A 1 363 ? -13.50000 36.97100 -27.60700 1.000 36.03000 363 PRO A O 1
ATOM 2904 N N . LYS A 1 364 ? -12.26800 36.49800 -29.43400 1.000 44.95000 364 LYS A N 1
ATOM 2905 C CA . LYS A 1 364 ? -11.08500 36.17100 -28.66000 1.000 46.00000 364 LYS A CA 1
ATOM 2906 C C . LYS A 1 364 ? -10.54800 37.42800 -27.98600 1.000 42.00000 364 LYS A C 1
ATOM 2907 O O . LYS A 1 364 ? -10.37500 38.46400 -28.63000 1.000 39.95000 364 LYS A O 1
ATOM 2913 N N . MET A 1 365 ? -10.29800 37.34200 -26.68100 1.000 43.63000 365 MET A N 1
ATOM 2914 C CA . MET A 1 365 ? -9.67300 38.44100 -25.95000 1.000 40.53000 365 MET A CA 1
ATOM 2915 C C . MET A 1 365 ? -8.15300 38.37600 -26.08700 1.000 41.00000 365 MET A C 1
ATOM 2916 O O . MET A 1 365 ? -7.52900 37.37900 -25.70500 1.000 42.18000 365 MET A O 1
ATOM 2921 N N . GLU A 1 366 ? -7.55400 39.44400 -26.60300 1.000 42.10000 366 GLU A N 1
ATOM 2922 C CA . GLU A 1 366 ? -6.10800 39.49300 -26.81400 1.000 38.88000 366 GLU A CA 1
ATOM 2923 C C . GLU A 1 366 ? -5.38800 39.68200 -25.47600 1.000 36.32000 366 GLU A C 1
ATOM 2924 O O . GLU A 1 366 ? -5.51600 40.72800 -24.82500 1.000 37.53000 366 GLU A O 1
ATOM 2930 N N . VAL A 1 367 ? -4.63700 38.65400 -25.07100 1.000 37.42000 367 VAL A N 1
ATOM 2931 C CA . VAL A 1 367 ? -3.80400 38.68400 -23.86600 1.000 33.43000 367 VAL A CA 1
ATOM 2932 C C . VAL A 1 367 ? -2.95000 39.94900 -23.80500 1.000 34.04000 367 VAL A C 1
ATOM 2933 O O . VAL A 1 367 ? -2.80000 40.57100 -22.74400 1.000 32.52000 367 VAL A O 1
ATOM 2937 N N . GLU A 1 368 ? -2.34800 40.33600 -24.92800 1.000 35.81000 368 GLU A N 1
ATOM 2938 C CA . GLU A 1 368 ? -1.38700 41.42700 -24.85200 1.000 36.71000 368 GLU A CA 1
ATOM 2939 C C . GLU A 1 368 ? -2.04800 42.78000 -24.62100 1.000 34.13000 368 GLU A C 1
ATOM 2940 O O . GLU A 1 368 ? -1.38000 43.70200 -24.14800 1.000 36.70000 368 GLU A O 1
ATOM 2946 N N . LEU A 1 369 ? -3.33600 42.92200 -24.93200 1.000 32.52000 369 LEU A N 1
ATOM 2947 C CA . LEU A 1 369 ? -4.02200 44.16900 -24.63400 1.000 26.93000 369 LEU A CA 1
ATOM 2948 C C . LEU A 1 369 ? -4.11500 44.38400 -23.13300 1.000 33.70000 369 LEU A C 1
ATOM 2949 O O . LEU A 1 369 ? -4.11700 45.52500 -22.66000 1.000 33.47000 369 LEU A O 1
ATOM 2954 N N . ILE A 1 370 ? -4.18300 43.30200 -22.36600 1.000 32.81000 370 ILE A N 1
ATOM 2955 C CA . ILE A 1 370 ? -4.27400 43.43300 -20.92200 1.000 31.16000 370 ILE A CA 1
ATOM 2956 C C . ILE A 1 370 ? -2.88200 43.53900 -20.29000 1.000 32.01000 370 ILE A C 1
ATOM 2957 O O . ILE A 1 370 ? -2.69100 44.25800 -19.30300 1.000 26.81000 370 ILE A O 1
ATOM 2962 N N . THR A 1 371 ? -1.88400 42.84500 -20.85100 1.000 32.13000 371 THR A N 1
ATOM 2963 C CA . THR A 1 371 ? -0.54900 42.83500 -20.25700 1.000 32.70000 371 THR A CA 1
ATOM 2964 C C . THR A 1 371 ? 0.37500 43.90500 -20.82100 1.000 31.94000 371 THR A C 1
ATOM 2965 O O . THR A 1 371 ? 1.33600 44.29100 -20.15300 1.000 33.31000 371 THR A O 1
ATOM 2969 N N . ARG A 1 372 ? 0.14600 44.37500 -22.03800 1.000 34.67000 372 ARG A N 1
ATOM 2970 C CA . ARG A 1 372 ? 1.03700 45.36600 -22.62700 1.000 34.08000 372 ARG A CA 1
ATOM 2971 C C . ARG A 1 372 ? 0.34800 46.69700 -22.89500 1.000 33.17000 372 ARG A C 1
ATOM 2972 O O . ARG A 1 372 ? 0.86500 47.74500 -22.49900 1.000 33.52000 372 ARG A O 1
ATOM 2980 N N . PHE A 1 373 ? -0.83800 46.69300 -23.50900 1.000 29.60000 373 PHE A N 1
ATOM 2981 C CA . PHE A 1 373 ? -1.40300 47.96200 -23.95900 1.000 29.43000 373 PHE A CA 1
ATOM 2982 C C . PHE A 1 373 ? -1.97100 48.77400 -22.80700 1.000 28.79000 373 PHE A C 1
ATOM 2983 O O . PHE A 1 373 ? -1.62700 49.95000 -22.64000 1.000 29.09000 373 PHE A O 1
ATOM 2991 N N . LEU A 1 374 ? -2.89600 48.18800 -22.05300 1.000 25.13000 374 LEU A N 1
ATOM 2992 C CA . LEU A 1 374 ? -3.42100 48.88400 -20.88900 1.000 25.73000 374 LEU A CA 1
ATOM 2993 C C . LEU A 1 374 ? -2.30800 49.29200 -19.93000 1.000 27.79000 374 LEU A C 1
ATOM 2994 O O . LEU A 1 374 ? -2.40100 50.39100 -19.35300 1.000 26.30000 374 LEU A O 1
ATOM 2999 N N . PRO A 1 375 ? -1.26500 48.48700 -19.70000 1.000 25.30000 375 PRO A N 1
ATOM 3000 C CA . PRO A 1 375 ? -0.15900 48.99100 -18.88600 1.000 28.32000 375 PRO A CA 1
ATOM 3001 C C . PRO A 1 375 ? 0.50200 50.23800 -19.44900 1.000 31.06000 375 PRO A C 1
ATOM 3002 O O . PRO A 1 375 ? 0.87200 51.13300 -18.67300 1.000 30.94000 375 PRO A O 1
ATOM 3006 N N . MET A 1 376 ? 0.64700 50.35000 -20.76900 1.000 29.21000 376 MET A N 1
ATOM 3007 C CA . MET A 1 376 ? 1.23600 51.57300 -21.30200 1.000 28.79000 376 MET A CA 1
ATOM 3008 C C . MET A 1 376 ? 0.30000 52.75100 -21.11600 1.000 29.92000 376 MET A C 1
ATOM 3009 O O . MET A 1 376 ? 0.74700 53.85900 -20.80300 1.000 35.72000 376 MET A O 1
ATOM 3014 N N . LEU A 1 377 ? -1.00400 52.52400 -21.26400 1.000 34.27000 377 LEU A N 1
ATOM 3015 C CA . LEU A 1 377 ? -1.97100 53.57400 -20.97000 1.000 30.85000 377 LEU A CA 1
ATOM 3016 C C . LEU A 1 377 ? -1.78500 54.11000 -19.55500 1.000 31.06000 377 LEU A C 1
ATOM 3017 O O . LEU A 1 377 ? -1.64300 55.31800 -19.36600 1.000 35.26000 377 LEU A O 1
ATOM 3022 N N . MET A 1 378 ? -1.77900 53.22900 -18.54000 1.000 29.60000 378 MET A N 1
ATOM 3023 C CA . MET A 1 378 ? -1.60800 53.70000 -17.16300 1.000 33.85000 378 MET A CA 1
ATOM 3024 C C . MET A 1 378 ? -0.26100 54.37900 -16.92900 1.000 35.60000 378 MET A C 1
ATOM 3025 O O . MET A 1 378 ? -0.17500 55.29500 -16.09500 1.000 28.86000 378 MET A O 1
ATOM 3030 N N . SER A 1 379 ? 0.78300 53.96700 -17.66100 1.000 34.10000 379 SER A N 1
ATOM 3031 C CA . SER A 1 379 ? 2.07400 54.64400 -17.56400 1.000 32.79000 379 SER A CA 1
ATOM 3032 C C . SER A 1 379 ? 1.95500 56.12200 -17.92500 1.000 38.39000 379 SER A C 1
ATOM 3033 O O . SER A 1 379 ? 2.49600 56.98700 -17.22100 1.000 38.94000 379 SER A O 1
ATOM 3036 N N . PHE A 1 380 ? 1.23100 56.43900 -19.00800 1.000 31.43000 380 PHE A N 1
ATOM 3037 C CA . PHE A 1 380 ? 1.00700 57.84200 -19.34300 1.000 33.15000 380 PHE A CA 1
ATOM 3038 C C . PHE A 1 380 ? 0.37200 58.58900 -18.17500 1.000 39.93000 380 PHE A C 1
ATOM 3039 O O . PHE A 1 380 ? 0.73300 59.74200 -17.90200 1.000 42.40000 380 PHE A O 1
ATOM 3047 N N . LEU A 1 381 ? -0.56900 57.94900 -17.46600 1.000 38.35000 381 LEU A N 1
ATOM 3048 C CA . LEU A 1 381 ? -1.12600 58.55600 -16.26000 1.000 35.67000 381 LEU A CA 1
ATOM 3049 C C . LEU A 1 381 ? -0.06500 58.75600 -15.20000 1.000 38.06000 381 LEU A C 1
ATOM 3050 O O . LEU A 1 381 ? 0.06000 59.84500 -14.63200 1.000 38.45000 381 LEU A O 1
ATOM 3055 N N . VAL A 1 382 ? 0.67400 57.69500 -14.87900 1.000 36.99000 382 VAL A N 1
ATOM 3056 C CA . VAL A 1 382 ? 1.65000 57.79400 -13.80800 1.000 37.74000 382 VAL A CA 1
ATOM 3057 C C . VAL A 1 382 ? 2.72500 58.80000 -14.18300 1.000 44.44000 382 VAL A C 1
ATOM 3058 O O . VAL A 1 382 ? 3.21100 59.56100 -13.33100 1.000 48.42000 382 VAL A O 1
ATOM 3062 N N . ASP A 1 383 ? 3.09500 58.83700 -15.46700 1.000 35.28000 383 ASP A N 1
ATOM 3063 C CA . ASP A 1 383 ? 4.00000 59.87100 -15.94600 1.000 33.00000 383 ASP A CA 1
ATOM 3064 C C . ASP A 1 383 ? 3.45900 61.24300 -15.59000 1.000 39.31000 383 ASP A C 1
ATOM 3065 O O . ASP A 1 383 ? 4.14300 62.06000 -14.96700 1.000 45.03000 383 ASP A O 1
ATOM 3070 N N . ASP A 1 384 ? 2.21000 61.49900 -15.96500 1.000 38.78000 384 ASP A N 1
ATOM 3071 C CA . ASP A 1 384 ? 1.61700 62.80800 -15.76400 1.000 35.38000 384 ASP A CA 1
ATOM 3072 C C . ASP A 1 384 ? 1.44900 63.12300 -14.28600 1.000 45.04000 384 ASP A C 1
ATOM 3073 O O . ASP A 1 384 ? 1.55100 64.29100 -13.88900 1.000 46.77000 384 ASP A O 1
ATOM 3078 N N . TYR A 1 385 ? 1.19400 62.10700 -13.45500 1.000 42.55000 385 TYR A N 1
ATOM 3079 C CA . TYR A 1 385 ? 1.17700 62.34500 -12.01600 1.000 47.09000 385 TYR A CA 1
ATOM 3080 C C . TYR A 1 385 ? 2.56600 62.71100 -11.51400 1.000 43.04000 385 TYR A C 1
ATOM 3081 O O . TYR A 1 385 ? 2.71600 63.59000 -10.65700 1.000 35.41000 385 TYR A O 1
ATOM 3090 N N . THR A 1 386 ? 3.59200 62.04500 -12.05000 1.000 42.39000 386 THR A N 1
ATOM 3091 C CA . THR A 1 386 ? 4.95600 62.32700 -11.62000 1.000 47.54000 386 THR A CA 1
ATOM 3092 C C . THR A 1 386 ? 5.40000 63.71500 -12.07900 1.000 52.33000 386 THR A C 1
ATOM 3093 O O . THR A 1 386 ? 6.08100 64.43100 -11.33600 1.000 54.11000 386 THR A O 1
ATOM 3097 N N . PHE A 1 387 ? 4.99700 64.13400 -13.28000 1.000 51.27000 387 PHE A N 1
ATOM 3098 C CA . PHE A 1 387 ? 5.32300 65.48500 -13.72600 1.000 52.92000 387 PHE A CA 1
ATOM 3099 C C . PHE A 1 387 ? 4.72600 66.53200 -12.79300 1.000 57.52000 387 PHE A C 1
ATOM 3100 O O . PHE A 1 387 ? 5.41100 67.48200 -12.39500 1.000 64.72000 387 PHE A O 1
ATOM 3108 N N . ASN A 1 388 ? 3.44500 66.37800 -12.43600 1.000 54.37000 388 ASN A N 1
ATOM 3109 C CA . ASN A 1 388 ? 2.79700 67.32300 -11.52800 1.000 51.25000 388 ASN A CA 1
ATOM 3110 C C . ASN A 1 388 ? 3.57100 67.46100 -10.21600 1.000 63.15000 388 ASN A C 1
ATOM 3111 O O . ASN A 1 388 ? 3.81600 68.57600 -9.73700 1.000 68.57000 388 ASN A O 1
ATOM 3116 N N . VAL A 1 389 ? 3.96500 66.33500 -9.61600 1.000 56.60000 389 VAL A N 1
ATOM 3117 C CA . VAL A 1 389 ? 4.68100 66.38800 -8.34700 1.000 59.29000 389 VAL A CA 1
ATOM 3118 C C . VAL A 1 389 ? 6.11100 66.89200 -8.54900 1.000 63.92000 389 VAL A C 1
ATOM 3119 O O . VAL A 1 389 ? 6.67000 67.56800 -7.67800 1.000 62.93000 389 VAL A O 1
ATOM 3123 N N . ASP A 1 390 ? 6.71800 66.60300 -9.70000 1.000 66.80000 390 ASP A N 1
ATOM 3124 C CA . ASP A 1 390 ? 8.04300 67.14300 -9.98900 1.000 67.32000 390 ASP A CA 1
ATOM 3125 C C . ASP A 1 390 ? 8.03900 68.66700 -10.01600 1.000 70.45000 390 ASP A C 1
ATOM 3126 O O . ASP A 1 390 ? 9.06500 69.29700 -9.73600 1.000 73.89000 390 ASP A O 1
ATOM 3131 N N . GLN A 1 391 ? 6.90800 69.28200 -10.34800 1.000 67.54000 391 GLN A N 1
ATOM 3132 C CA . GLN A 1 391 ? 6.88300 70.73700 -10.35600 1.000 72.54000 391 GLN A CA 1
ATOM 3133 C C . GLN A 1 391 ? 6.71900 71.29700 -8.94800 1.000 74.94000 391 GLN A C 1
ATOM 3134 O O . GLN A 1 391 ? 7.33600 72.31200 -8.60800 1.000 82.58000 391 GLN A O 1
ATOM 3140 N N . LYS A 1 392 ? 5.91300 70.64300 -8.10900 1.000 70.15000 392 LYS A N 1
ATOM 3141 C CA . LYS A 1 392 ? 5.72000 71.09500 -6.73200 1.000 71.13000 392 LYS A CA 1
ATOM 3142 C C . LYS A 1 392 ? 6.95800 70.84100 -5.86400 1.000 77.50000 392 LYS A C 1
ATOM 3143 O O . LYS A 1 392 ? 6.91200 70.97800 -4.63500 1.000 75.51000 392 LYS A O 1
ATOM 3149 N N . LEU A 1 393 ? 8.06400 70.45100 -6.48800 1.000 74.15000 393 LEU A N 1
ATOM 3150 C CA . LEU A 1 393 ? 9.26700 70.24000 -5.71700 1.000 78.22000 393 LEU A CA 1
ATOM 3151 C C . LEU A 1 393 ? 10.31100 71.29300 -6.05900 1.000 86.26000 393 LEU A C 1
ATOM 3152 O O . LEU A 1 393 ? 10.41600 71.72400 -7.21200 1.000 84.88000 393 LEU A O 1
ATOM 3157 N N . PRO A 1 394 ? 11.08900 71.74300 -5.06500 1.000 97.40000 394 PRO A N 1
ATOM 3158 C CA . PRO A 1 394 ? 12.03300 72.83800 -5.30600 1.000 97.26000 394 PRO A CA 1
ATOM 3159 C C . PRO A 1 394 ? 13.36000 72.33800 -5.84000 1.000 99.75000 394 PRO A C 1
ATOM 3160 O O . PRO A 1 394 ? 13.58600 71.12500 -5.93100 1.000 90.70000 394 PRO A O 1
ATOM 3164 N N . ALA A 1 395 ? 14.23900 73.28200 -6.17300 1.000 108.67000 395 ALA A N 1
ATOM 3165 C CA . ALA A 1 395 ? 15.54500 73.01000 -6.77500 1.000 114.17000 395 ALA A CA 1
ATOM 3166 C C . ALA A 1 395 ? 15.39600 72.14100 -8.02700 1.000 112.50000 395 ALA A C 1
ATOM 3167 O O . ALA A 1 395 ? 15.91400 71.02400 -8.12200 1.000 111.18000 395 ALA A O 1
ATOM 3169 N N . GLU A 1 396 ? 14.64400 72.68000 -8.99300 1.000 110.11000 396 GLU A N 1
ATOM 3170 C CA . GLU A 1 396 ? 14.63300 72.09700 -10.33000 1.000 113.10000 396 GLU A CA 1
ATOM 3171 C C . GLU A 1 396 ? 16.02800 72.12000 -10.94600 1.000 115.72000 396 GLU A C 1
ATOM 3172 O O . GLU A 1 396 ? 16.35000 71.26300 -11.78000 1.000 113.72000 396 GLU A O 1
ATOM 3178 N N . GLU A 1 397 ? 16.81900 73.12200 -10.57800 1.000 114.03000 397 GLU A N 1
ATOM 3179 C CA . GLU A 1 397 ? 18.20400 73.20500 -11.01200 1.000 114.56000 397 GLU A CA 1
ATOM 3180 C C . GLU A 1 397 ? 18.34900 73.11300 -12.51500 1.000 107.78000 397 GLU A C 1
ATOM 3181 O O . GLU A 1 397 ? 17.64600 73.76300 -13.24400 1.000 101.26000 397 GLU A O 1
ATOM 3187 N N . LYS A 1 398 ? 19.32600 72.33900 -12.95800 1.000 109.98000 398 LYS A N 1
ATOM 3188 C CA . LYS A 1 398 ? 19.45700 72.03900 -14.37900 1.000 111.87000 398 LYS A CA 1
ATOM 3189 C C . LYS A 1 398 ? 18.42700 70.98700 -14.77600 1.000 112.60000 398 LYS A C 1
ATOM 3190 O O . LYS A 1 398 ? 18.13900 70.05400 -14.01400 1.000 109.61000 398 LYS A O 1
ATOM 3196 N N . ALA A 1 399 ? 17.88300 71.13600 -15.98500 1.000 110.26000 399 ALA A N 1
ATOM 3197 C CA . ALA A 1 399 ? 16.75400 70.34400 -16.46200 1.000 108.67000 399 ALA A CA 1
ATOM 3198 C C . ALA A 1 399 ? 15.56600 70.46700 -15.50700 1.000 106.82000 399 ALA A C 1
ATOM 3199 O O . ALA A 1 399 ? 15.23100 69.50200 -14.80200 1.000 99.76000 399 ALA A O 1
ATOM 3201 N N . PRO A 1 400 ? 14.90900 71.64800 -15.43800 1.000 106.25000 400 PRO A N 1
ATOM 3202 C CA . PRO A 1 400 ? 13.53500 71.66800 -14.93000 1.000 102.18000 400 PRO A CA 1
ATOM 3203 C C . PRO A 1 400 ? 12.72300 70.74200 -15.81200 1.000 96.68000 400 PRO A C 1
ATOM 3204 O O . PRO A 1 400 ? 12.55700 71.02100 -17.00400 1.000 95.32000 400 PRO A O 1
ATOM 3208 N N . VAL A 1 401 ? 12.25500 69.63200 -15.23900 1.000 92.98000 401 VAL A N 1
ATOM 3209 C CA . VAL A 1 401 ? 11.80800 68.45100 -15.97600 1.000 88.45000 401 VAL A CA 1
ATOM 3210 C C . VAL A 1 401 ? 11.01200 68.79200 -17.23600 1.000 79.52000 401 VAL A C 1
ATOM 3211 O O . VAL A 1 401 ? 10.08500 69.61000 -17.20700 1.000 77.30000 401 VAL A O 1
ATOM 3215 N N . SER A 1 402 ? 11.40000 68.18400 -18.35600 1.000 75.98000 402 SER A N 1
ATOM 3216 C CA . SER A 1 402 ? 10.67000 68.32700 -19.60900 1.000 75.96000 402 SER A CA 1
ATOM 3217 C C . SER A 1 402 ? 9.52100 67.32800 -19.65400 1.000 71.01000 402 SER A C 1
ATOM 3218 O O . SER A 1 402 ? 9.69100 66.15700 -19.29500 1.000 69.17000 402 SER A O 1
ATOM 3221 N N . TYR A 1 403 ? 8.34400 67.79100 -20.08600 1.000 60.54000 403 TYR A N 1
ATOM 3222 C CA . TYR A 1 403 ? 7.21100 66.88300 -20.16100 1.000 54.28000 403 TYR A CA 1
ATOM 3223 C C . TYR A 1 403 ? 7.52900 65.78300 -21.16900 1.000 50.13000 403 TYR A C 1
ATOM 3224 O O . TYR A 1 403 ? 7.98800 66.08500 -22.28100 1.000 49.56000 403 TYR A O 1
ATOM 3233 N N . PRO A 1 404 ? 7.34000 64.51100 -20.81300 1.000 44.23000 404 PRO A N 1
ATOM 3234 C CA . PRO A 1 404 ? 7.67100 63.41700 -21.74300 1.000 45.34000 404 PRO A CA 1
ATOM 3235 C C . PRO A 1 404 ? 6.80400 63.47700 -22.98800 1.000 42.63000 404 PRO A C 1
ATOM 3236 O O . PRO A 1 404 ? 5.58100 63.41000 -22.90800 1.000 47.87000 404 PRO A O 1
ATOM 3240 N N . ASN A 1 405 ? 7.44100 63.61500 -24.15000 1.000 40.14000 405 ASN A N 1
ATOM 3241 C CA . ASN A 1 405 ? 6.67100 63.69200 -25.38800 1.000 44.82000 405 ASN A CA 1
ATOM 3242 C C . ASN A 1 405 ? 6.99900 62.51600 -26.30000 1.000 52.52000 405 ASN A C 1
ATOM 3243 O O . ASN A 1 405 ? 7.19700 62.68300 -27.51200 1.000 54.04000 405 ASN A O 1
ATOM 3248 N N . THR A 1 406 ? 7.04200 61.32100 -25.72100 1.000 50.55000 406 THR A N 1
ATOM 3249 C CA . THR A 1 406 ? 7.47200 60.11500 -26.40800 1.000 48.87000 406 THR A CA 1
ATOM 3250 C C . THR A 1 406 ? 6.36500 59.07800 -26.36200 1.000 46.76000 406 THR A C 1
ATOM 3251 O O . THR A 1 406 ? 5.73000 58.88100 -25.31900 1.000 45.13000 406 THR A O 1
ATOM 3255 N N . LEU A 1 407 ? 6.15300 58.41500 -27.49500 1.000 40.08000 407 LEU A N 1
ATOM 3256 C CA . LEU A 1 407 ? 5.17700 57.33800 -27.61500 1.000 34.88000 407 LEU A CA 1
ATOM 3257 C C . LEU A 1 407 ? 5.88800 56.02800 -27.92400 1.000 35.45000 407 LEU A C 1
ATOM 3258 O O . LEU A 1 407 ? 6.48500 55.89800 -29.00800 1.000 38.83000 407 LEU A O 1
ATOM 3263 N N . PRO A 1 408 ? 5.85200 55.03200 -27.04000 1.000 43.41000 408 PRO A N 1
ATOM 3264 C CA . PRO A 1 408 ? 6.44500 53.72500 -27.37400 1.000 40.14000 408 PRO A CA 1
ATOM 3265 C C . PRO A 1 408 ? 5.88700 53.17300 -28.68300 1.000 41.48000 408 PRO A C 1
ATOM 3266 O O . PRO A 1 408 ? 4.68000 53.17100 -28.91500 1.000 43.92000 408 PRO A O 1
ATOM 3270 N N . GLU A 1 409 ? 6.77500 52.72500 -29.56600 1.000 50.28000 409 GLU A N 1
ATOM 3271 C CA . GLU A 1 409 ? 6.31100 52.29300 -30.88100 1.000 46.84000 409 GLU A CA 1
ATOM 3272 C C . GLU A 1 409 ? 5.21200 51.24200 -30.77000 1.000 45.20000 409 GLU A C 1
ATOM 3273 O O . GLU A 1 409 ? 4.28600 51.22000 -31.59100 1.000 47.30000 409 GLU A O 1
ATOM 3279 N N . SER A 1 410 ? 5.28200 50.38100 -29.75400 1.000 38.84000 410 SER A N 1
ATOM 3280 C CA . SER A 1 410 ? 4.29200 49.32500 -29.62700 1.000 34.57000 410 SER A CA 1
ATOM 3281 C C . SER A 1 410 ? 2.91200 49.90400 -29.38400 1.000 38.01000 410 SER A C 1
ATOM 3282 O O . SER A 1 410 ? 1.90800 49.33100 -29.82800 1.000 37.02000 410 SER A O 1
ATOM 3285 N N . PHE A 1 411 ? 2.85300 51.04300 -28.69300 1.000 37.25000 411 PHE A N 1
ATOM 3286 C CA . PHE A 1 411 ? 1.59000 51.72800 -28.44700 1.000 30.78000 411 PHE A CA 1
ATOM 3287 C C . PHE A 1 411 ? 0.85900 51.97900 -29.75000 1.000 31.33000 411 PHE A C 1
ATOM 3288 O O . PHE A 1 411 ? -0.25400 51.48200 -29.95400 1.000 31.96000 411 PHE A O 1
ATOM 3296 N N . THR A 1 412 ? 1.49000 52.72900 -30.66400 1.000 30.61000 412 THR A N 1
ATOM 3297 C CA . THR A 1 412 ? 0.79400 53.11200 -31.88700 1.000 32.65000 412 THR A CA 1
ATOM 3298 C C . THR A 1 412 ? 0.48700 51.90000 -32.74400 1.000 34.72000 412 THR A C 1
ATOM 3299 O O . THR A 1 412 ? -0.50900 51.89600 -33.47800 1.000 34.25000 412 THR A O 1
ATOM 3303 N N . LYS A 1 413 ? 1.30200 50.84900 -32.63100 1.000 33.66000 413 LYS A N 1
ATOM 3304 C CA . LYS A 1 413 ? 0.96200 49.59900 -33.29900 1.000 36.59000 413 LYS A CA 1
ATOM 3305 C C . LYS A 1 413 ? -0.37700 49.04700 -32.80200 1.000 34.66000 413 LYS A C 1
ATOM 3306 O O . LYS A 1 413 ? -1.20900 48.62800 -33.61000 1.000 35.20000 413 LYS A O 1
ATOM 3312 N N . PHE A 1 414 ? -0.60900 49.04200 -31.47800 1.000 32.76000 414 PHE A N 1
ATOM 3313 C CA . PHE A 1 414 ? -1.91500 48.63100 -30.95800 1.000 31.41000 414 PHE A CA 1
ATOM 3314 C C . PHE A 1 414 ? -3.01100 49.53400 -31.49800 1.000 35.44000 414 PHE A C 1
ATOM 3315 O O . PHE A 1 414 ? -4.08100 49.05700 -31.91300 1.000 33.76000 414 PHE A O 1
ATOM 3323 N N . LEU A 1 415 ? -2.75700 50.84700 -31.49900 1.000 30.99000 415 LEU A N 1
ATOM 3324 C CA . LEU A 1 415 ? -3.75300 51.80000 -31.96900 1.000 29.47000 415 LEU A CA 1
ATOM 3325 C C . LEU A 1 415 ? -4.16200 51.49700 -33.40600 1.000 34.98000 415 LEU A C 1
ATOM 3326 O O . LEU A 1 415 ? -5.33700 51.62600 -33.76700 1.000 32.09000 415 LEU A O 1
ATOM 3331 N N . GLN A 1 416 ? -3.21700 51.07500 -34.24200 1.000 36.29000 416 GLN A N 1
ATOM 3332 C CA . GLN A 1 416 ? -3.54100 50.91000 -35.64600 1.000 40.05000 416 GLN A CA 1
ATOM 3333 C C . GLN A 1 416 ? -3.89400 49.46900 -36.01900 1.000 41.77000 416 GLN A C 1
ATOM 3334 O O . GLN A 1 416 ? -4.29900 49.22500 -37.16100 1.000 44.06000 416 GLN A O 1
ATOM 3340 N N . GLU A 1 417 ? -3.86000 48.52500 -35.07500 1.000 36.96000 417 GLU A N 1
ATOM 3341 C CA . GLU A 1 417 ? -4.17700 47.14400 -35.41400 1.000 35.57000 417 GLU A CA 1
ATOM 3342 C C . GLU A 1 417 ? -5.23700 46.48400 -34.54000 1.000 37.09000 417 GLU A C 1
ATOM 3343 O O . GLU A 1 417 ? -5.49600 45.29300 -34.72700 1.000 42.48000 417 GLU A O 1
ATOM 3349 N N . GLN A 1 418 ? -5.87500 47.20300 -33.61600 1.000 35.30000 418 GLN A N 1
ATOM 3350 C CA . GLN A 1 418 ? -6.80200 46.57800 -32.67900 1.000 31.17000 418 GLN A CA 1
ATOM 3351 C C . GLN A 1 418 ? -7.96400 47.50700 -32.34100 1.000 34.66000 418 GLN A C 1
ATOM 3352 O O . GLN A 1 418 ? -7.76900 48.54600 -31.69300 1.000 27.88000 418 GLN A O 1
ATOM 3358 N N . ARG A 1 419 ? -9.17300 47.09100 -32.75100 1.000 35.29000 419 ARG A N 1
ATOM 3359 C CA . ARG A 1 419 ? -10.40100 47.84500 -32.48900 1.000 33.95000 419 ARG A CA 1
ATOM 3360 C C . ARG A 1 419 ? -10.46700 48.34300 -31.05000 1.000 30.46000 419 ARG A C 1
ATOM 3361 O O . ARG A 1 419 ? -10.73200 49.52300 -30.79000 1.000 29.50000 419 ARG A O 1
ATOM 3369 N N . MET A 1 420 ? -10.24700 47.45300 -30.09700 1.000 27.41000 420 MET A N 1
ATOM 3370 C CA . MET A 1 420 ? -10.53500 47.83800 -28.73200 1.000 27.08000 420 MET A CA 1
ATOM 3371 C C . MET A 1 420 ? -9.43800 48.69900 -28.12200 1.000 27.78000 420 MET A C 1
ATOM 3372 O O . MET A 1 420 ? -9.74500 49.59000 -27.32600 1.000 27.34000 420 MET A O 1
ATOM 3377 N N . ALA A 1 421 ? -8.17000 48.45600 -28.48000 1.000 30.58000 421 ALA A N 1
ATOM 3378 C CA . ALA A 1 421 ? -7.09100 49.31400 -28.01000 1.000 22.84000 421 ALA A CA 1
ATOM 3379 C C . ALA A 1 421 ? -7.27900 50.72200 -28.52600 1.000 24.28000 421 ALA A C 1
ATOM 3380 O O . ALA A 1 421 ? -7.14200 51.70400 -27.78500 1.000 26.08000 421 ALA A O 1
ATOM 3382 N N . CYS A 1 422 ? -7.61700 50.83300 -29.79900 1.000 23.52000 422 CYS A N 1
ATOM 3383 C CA . CYS A 1 422 ? -7.88400 52.12900 -30.37400 1.000 22.18000 422 CYS A CA 1
ATOM 3384 C C . CYS A 1 422 ? -8.97700 52.84800 -29.60100 1.000 30.01000 422 CYS A C 1
ATOM 3385 O O . CYS A 1 422 ? -8.82900 54.02200 -29.22800 1.000 27.99000 422 CYS A O 1
ATOM 3388 N N . GLU A 1 423 ? -10.08300 52.14000 -29.33800 1.000 29.60000 423 GLU A N 1
ATOM 3389 C CA . GLU A 1 423 ? -11.23700 52.74800 -28.69600 1.000 27.09000 423 GLU A CA 1
ATOM 3390 C C . GLU A 1 423 ? -10.89000 53.27700 -27.31500 1.000 29.62000 423 GLU A C 1
ATOM 3391 O O . GLU A 1 423 ? -11.30500 54.38900 -26.95300 1.000 29.64000 423 GLU A O 1
ATOM 3397 N N . VAL A 1 424 ? -10.14900 52.50200 -26.50800 1.000 23.75000 424 VAL A N 1
ATOM 3398 C CA . VAL A 1 424 ? -9.99800 53.02500 -25.15700 1.000 25.97000 424 VAL A CA 1
ATOM 3399 C C . VAL A 1 424 ? -8.91500 54.07400 -25.14900 1.000 25.42000 424 VAL A C 1
ATOM 3400 O O . VAL A 1 424 ? -8.98700 55.02500 -24.35900 1.000 24.75000 424 VAL A O 1
ATOM 3404 N N . GLY A 1 425 ? -7.95100 53.97400 -26.07200 1.000 24.33000 425 GLY A N 1
ATOM 3405 C CA . GLY A 1 425 ? -6.98900 55.05200 -26.22800 1.000 20.29000 425 GLY A CA 1
ATOM 3406 C C . GLY A 1 425 ? -7.65300 56.34900 -26.64600 1.000 23.69000 425 GLY A C 1
ATOM 3407 O O . GLY A 1 425 ? -7.32800 57.42500 -26.12700 1.000 21.60000 425 GLY A O 1
ATOM 3408 N N . LEU A 1 426 ? -8.59400 56.26500 -27.59500 1.000 25.11000 426 LEU A N 1
ATOM 3409 C CA . LEU A 1 426 ? -9.38100 57.43700 -27.95800 1.000 26.72000 426 LEU A CA 1
ATOM 3410 C C . LEU A 1 426 ? -10.02700 58.07600 -26.73500 1.000 25.68000 426 LEU A C 1
ATOM 3411 O O . LEU A 1 426 ? -9.97600 59.29900 -26.56700 1.000 26.22000 426 LEU A O 1
ATOM 3416 N N . TYR A 1 427 ? -10.63100 57.26400 -25.86200 1.000 25.70000 427 TYR A N 1
ATOM 3417 C CA . TYR A 1 427 ? -11.32500 57.82300 -24.70400 1.000 23.43000 427 TYR A CA 1
ATOM 3418 C C . TYR A 1 427 ? -10.34800 58.34100 -23.66200 1.000 24.82000 427 TYR A C 1
ATOM 3419 O O . TYR A 1 427 ? -10.65600 59.29800 -22.93200 1.000 23.53000 427 TYR A O 1
ATOM 3428 N N . TYR A 1 428 ? -9.16900 57.73500 -23.57500 1.000 22.72000 428 TYR A N 1
ATOM 3429 C CA . TYR A 1 428 ? -8.15400 58.33000 -22.73100 1.000 27.13000 428 TYR A CA 1
ATOM 3430 C C . TYR A 1 428 ? -7.70700 59.69300 -23.28500 1.000 26.60000 428 TYR A C 1
ATOM 3431 O O . TYR A 1 428 ? -7.42600 60.61600 -22.51300 1.000 22.98000 428 TYR A O 1
ATOM 3440 N N . VAL A 1 429 ? -7.65700 59.84500 -24.60900 1.000 27.91000 429 VAL A N 1
ATOM 3441 C CA . VAL A 1 429 ? -7.41900 61.16500 -25.20000 1.000 28.39000 429 VAL A CA 1
ATOM 3442 C C . VAL A 1 429 ? -8.55700 62.12200 -24.86800 1.000 24.66000 429 VAL A C 1
ATOM 3443 O O . VAL A 1 429 ? -8.32300 63.29400 -24.55000 1.000 25.52000 429 VAL A O 1
ATOM 3447 N N . LEU A 1 430 ? -9.80700 61.65000 -24.95300 1.000 25.10000 430 LEU A N 1
ATOM 3448 C CA . LEU A 1 430 ? -10.95100 62.49300 -24.60100 1.000 23.90000 430 LEU A CA 1
ATOM 3449 C C . LEU A 1 430 ? -10.87800 62.94800 -23.15200 1.000 26.76000 430 LEU A C 1
ATOM 3450 O O . LEU A 1 430 ? -11.27300 64.07200 -22.82200 1.000 27.40000 430 LEU A O 1
ATOM 3455 N N . HIS A 1 431 ? -10.35800 62.09100 -22.27700 1.000 26.37000 431 HIS A N 1
ATOM 3456 C CA . HIS A 1 431 ? -10.22200 62.44800 -20.87600 1.000 26.76000 431 HIS A CA 1
ATOM 3457 C C . HIS A 1 431 ? -9.20000 63.56700 -20.67300 1.000 32.80000 431 HIS A C 1
ATOM 3458 O O . HIS A 1 431 ? -9.49800 64.58100 -20.03300 1.000 36.76000 431 HIS A O 1
ATOM 3465 N N . ILE A 1 432 ? -7.98800 63.41300 -21.20400 1.000 29.78000 432 ILE A N 1
ATOM 3466 C CA . ILE A 1 432 ? -6.98200 64.43500 -20.93600 1.000 30.29000 432 ILE A CA 1
ATOM 3467 C C . ILE A 1 432 ? -7.34800 65.76600 -21.59300 1.000 33.85000 432 ILE A C 1
ATOM 3468 O O . ILE A 1 432 ? -7.02400 66.83000 -21.05400 1.000 36.55000 432 ILE A O 1
ATOM 3473 N N . THR A 1 433 ? -8.02900 65.75000 -22.74600 1.000 34.54000 433 THR A N 1
ATOM 3474 C CA . THR A 1 433 ? -8.52500 67.00400 -23.32000 1.000 29.44000 433 THR A CA 1
ATOM 3475 C C . THR A 1 433 ? -9.48500 67.70000 -22.36800 1.000 36.13000 433 THR A C 1
ATOM 3476 O O . THR A 1 433 ? -9.34900 68.89900 -22.09700 1.000 33.77000 433 THR A O 1
ATOM 3480 N N . LYS A 1 434 ? -10.49300 66.95300 -21.88000 1.000 37.81000 434 LYS A N 1
ATOM 3481 C CA . LYS A 1 434 ? -11.44600 67.46800 -20.90400 1.000 31.95000 434 LYS A CA 1
ATOM 3482 C C . LYS A 1 434 ? -10.74200 68.01800 -19.66700 1.000 38.77000 434 LYS A C 1
ATOM 3483 O O . LYS A 1 434 ? -11.25400 68.93400 -19.01800 1.000 40.97000 434 LYS A O 1
ATOM 3489 N N . GLN A 1 435 ? -9.57800 67.47200 -19.31900 1.000 41.32000 435 GLN A N 1
ATOM 3490 C CA . GLN A 1 435 ? -8.75500 68.01200 -18.24300 1.000 40.13000 435 GLN A CA 1
ATOM 3491 C C . GLN A 1 435 ? -7.88700 69.17000 -18.69900 1.000 37.52000 435 GLN A C 1
ATOM 3492 O O . GLN A 1 435 ? -7.07600 69.65700 -17.90600 1.000 37.21000 435 GLN A O 1
ATOM 3498 N N . ARG A 1 436 ? -8.07300 69.63000 -19.94300 1.000 38.67000 436 ARG A N 1
ATOM 3499 C CA . ARG A 1 436 ? -7.19500 70.57300 -20.64400 1.000 40.06000 436 ARG A CA 1
ATOM 3500 C C . ARG A 1 436 ? -5.73500 70.36600 -20.26800 1.000 32.00000 436 ARG A C 1
ATOM 3501 O O . ARG A 1 436 ? -5.02200 71.30200 -19.90400 1.000 31.12000 436 ARG A O 1
ATOM 3509 N N . ASN A 1 437 ? -5.30100 69.11800 -20.35400 1.000 31.04000 437 ASN A N 1
ATOM 3510 C CA . ASN A 1 437 ? -3.90100 68.74800 -20.22500 1.000 31.04000 437 ASN A CA 1
ATOM 3511 C C . ASN A 1 437 ? -3.24300 68.91000 -21.59600 1.000 32.35000 437 ASN A C 1
ATOM 3512 O O . ASN A 1 437 ? -3.06400 67.95700 -22.36100 1.000 31.79000 437 ASN A O 1
ATOM 3517 N N . LYS A 1 438 ? -2.89600 70.15800 -21.91500 1.000 29.80000 438 LYS A N 1
ATOM 3518 C CA . LYS A 1 438 ? -2.24400 70.45000 -23.18600 1.000 30.95000 438 LYS A CA 1
ATOM 3519 C C . LYS A 1 438 ? -0.99900 69.58800 -23.40300 1.000 35.76000 438 LYS A C 1
ATOM 3520 O O . LYS A 1 438 ? -0.71000 69.19000 -24.54000 1.000 35.27000 438 LYS A O 1
ATOM 3526 N N . ASN A 1 439 ? -0.26100 69.26200 -22.34100 1.000 29.36000 439 ASN A N 1
ATOM 3527 C CA . ASN A 1 439 ? 0.94700 68.46200 -22.53700 1.000 35.90000 439 ASN A CA 1
ATOM 3528 C C . ASN A 1 439 ? 0.60700 67.02500 -22.90500 1.000 36.37000 439 ASN A C 1
ATOM 3529 O O . ASN A 1 439 ? 1.17000 66.47200 -23.86100 1.000 34.87000 439 ASN A O 1
ATOM 3534 N N . ALA A 1 440 ? -0.29000 66.39100 -22.13700 1.000 33.22000 440 ALA A N 1
ATOM 3535 C CA . ALA A 1 440 ? -0.68400 65.02200 -22.46100 1.000 31.96000 440 ALA A CA 1
ATOM 3536 C C . ALA A 1 440 ? -1.27100 64.94600 -23.86300 1.000 27.96000 440 ALA A C 1
ATOM 3537 O O . ALA A 1 440 ? -0.94400 64.04200 -24.63800 1.000 27.63000 440 ALA A O 1
ATOM 3539 N N . LEU A 1 441 ? -2.10400 65.91700 -24.21800 1.000 25.73000 441 LEU A N 1
ATOM 3540 C CA . LEU A 1 441 ? -2.75900 65.90200 -25.51300 1.000 23.51000 441 LEU A CA 1
ATOM 3541 C C . LEU A 1 441 ? -1.73900 65.92100 -26.64300 1.000 31.48000 441 LEU A C 1
ATOM 3542 O O . LEU A 1 441 ? -1.76000 65.05500 -27.52700 1.000 33.08000 441 LEU A O 1
ATOM 3547 N N . LEU A 1 442 ? -0.82200 66.89800 -26.62600 1.000 33.55000 442 LEU A N 1
ATOM 3548 C CA . LEU A 1 442 ? 0.20700 66.97400 -27.66100 1.000 29.02000 442 LEU A CA 1
ATOM 3549 C C . LEU A 1 442 ? 1.09800 65.73300 -27.68200 1.000 30.47000 442 LEU A C 1
ATOM 3550 O O . LEU A 1 442 ? 1.65700 65.39300 -28.73400 1.000 32.56000 442 LEU A O 1
ATOM 3555 N N . ARG A 1 443 ? 1.24900 65.04200 -26.54700 1.000 26.40000 443 ARG A N 1
ATOM 3556 C CA . ARG A 1 443 ? 2.02400 63.80700 -26.55800 1.000 24.28000 443 ARG A CA 1
ATOM 3557 C C . ARG A 1 443 ? 1.28500 62.70800 -27.30900 1.000 30.74000 443 ARG A C 1
ATOM 3558 O O . ARG A 1 443 ? 1.89900 61.97000 -28.08600 1.000 32.80000 443 ARG A O 1
ATOM 3566 N N . LEU A 1 444 ? -0.04200 62.61600 -27.14300 1.000 29.81000 444 LEU A N 1
ATOM 3567 C CA . LEU A 1 444 ? -0.79300 61.50400 -27.72700 1.000 29.49000 444 LEU A CA 1
ATOM 3568 C C . LEU A 1 444 ? -1.32600 61.78000 -29.12400 1.000 31.35000 444 LEU A C 1
ATOM 3569 O O . LEU A 1 444 ? -1.54300 60.83200 -29.89300 1.000 26.11000 444 LEU A O 1
ATOM 3574 N N . LEU A 1 445 ? -1.56300 63.04400 -29.46400 1.000 33.54000 445 LEU A N 1
ATOM 3575 C CA . LEU A 1 445 ? -2.12400 63.37100 -30.77200 1.000 30.45000 445 LEU A CA 1
ATOM 3576 C C . LEU A 1 445 ? -1.34100 62.74100 -31.91500 1.000 30.55000 445 LEU A C 1
ATOM 3577 O O . LEU A 1 445 ? -1.95800 62.04700 -32.73400 1.000 35.52000 445 LEU A O 1
ATOM 3582 N N . PRO A 1 446 ? -0.01900 62.89000 -32.02200 1.000 30.62000 446 PRO A N 1
ATOM 3583 C CA . PRO A 1 446 ? 0.71400 62.06000 -32.98700 1.000 29.99000 446 PRO A CA 1
ATOM 3584 C C . PRO A 1 446 ? 0.43500 60.59200 -32.69500 1.000 36.17000 446 PRO A C 1
ATOM 3585 O O . PRO A 1 446 ? 0.29900 60.18400 -31.54300 1.000 42.10000 446 PRO A O 1
ATOM 3589 N N . GLY A 1 447 ? 0.30200 59.78600 -33.71800 1.000 31.65000 447 GLY A N 1
ATOM 3590 C CA . GLY A 1 447 ? -0.11100 58.43000 -33.42200 1.000 38.03000 447 GLY A CA 1
ATOM 3591 C C . GLY A 1 447 ? -1.61000 58.22700 -33.25800 1.000 33.25000 447 GLY A C 1
ATOM 3592 O O . GLY A 1 447 ? -2.04400 57.08500 -33.08800 1.000 30.33000 447 GLY A O 1
ATOM 3593 N N . LEU A 1 448 ? -2.41000 59.28900 -33.29900 1.000 30.04000 448 LEU A N 1
ATOM 3594 C CA . LEU A 1 448 ? -3.80100 59.17700 -33.70200 1.000 27.38000 448 LEU A CA 1
ATOM 3595 C C . LEU A 1 448 ? -3.96300 59.31100 -35.20800 1.000 32.08000 448 LEU A C 1
ATOM 3596 O O . LEU A 1 448 ? -5.08100 59.18500 -35.72200 1.000 33.91000 448 LEU A O 1
ATOM 3601 N N . VAL A 1 449 ? -2.86100 59.53900 -35.92200 1.000 35.65000 449 VAL A N 1
ATOM 3602 C CA . VAL A 1 449 ? -2.89800 59.84700 -37.34900 1.000 35.40000 449 VAL A CA 1
ATOM 3603 C C . VAL A 1 449 ? -3.23200 58.61300 -38.17100 1.000 36.22000 449 VAL A C 1
ATOM 3604 O O . VAL A 1 449 ? -3.73200 58.72400 -39.29900 1.000 36.49000 449 VAL A O 1
ATOM 3608 N N . GLU A 1 450 ? -2.96700 57.42700 -37.61900 1.000 38.88000 450 GLU A N 1
ATOM 3609 C CA . GLU A 1 450 ? -3.20700 56.14000 -38.26500 1.000 37.36000 450 GLU A CA 1
ATOM 3610 C C . GLU A 1 450 ? -3.81900 55.22300 -37.21400 1.000 37.56000 450 GLU A C 1
ATOM 3611 O O . GLU A 1 450 ? -3.13100 54.81900 -36.27100 1.000 40.46000 450 GLU A O 1
ATOM 3617 N N . THR A 1 451 ? -5.10600 54.90200 -37.35100 1.000 36.33000 451 THR A N 1
ATOM 3618 C CA . THR A 1 451 ? -5.78200 54.06700 -36.36000 1.000 37.03000 451 THR A CA 1
ATOM 3619 C C . THR A 1 451 ? -6.63500 53.02000 -37.06300 1.000 36.82000 451 THR A C 1
ATOM 3620 O O . THR A 1 451 ? -7.07500 53.21700 -38.19800 1.000 39.68000 451 THR A O 1
ATOM 3624 N N . PHE A 1 452 ? -6.85500 51.89700 -36.37600 1.000 40.80000 452 PHE A N 1
ATOM 3625 C CA . PHE A 1 452 ? -7.68400 50.81400 -36.90500 1.000 39.63000 452 PHE A CA 1
ATOM 3626 C C . PHE A 1 452 ? -9.02400 51.34500 -37.38900 1.000 38.54000 452 PHE A C 1
ATOM 3627 O O . PHE A 1 452 ? -9.77500 51.95800 -36.62400 1.000 36.04000 452 PHE A O 1
ATOM 3635 N N . GLY A 1 453 ? -9.32500 51.09300 -38.65900 1.000 38.43000 453 GLY A N 1
ATOM 3636 C CA . GLY A 1 453 ? -10.61900 51.46300 -39.18000 1.000 32.95000 453 GLY A CA 1
ATOM 3637 C C . GLY A 1 453 ? -10.88200 52.94200 -39.22800 1.000 35.40000 453 GLY A C 1
ATOM 3638 O O . GLY A 1 453 ? -12.04800 53.34200 -39.25500 1.000 38.00000 453 GLY A O 1
ATOM 3639 N N . ASP A 1 454 ? -9.83200 53.76800 -39.24100 1.000 36.21000 454 ASP A N 1
ATOM 3640 C CA . ASP A 1 454 ? -9.97200 55.22800 -39.19000 1.000 37.90000 454 ASP A CA 1
ATOM 3641 C C . ASP A 1 454 ? -10.87000 55.65300 -38.02900 1.000 34.07000 454 ASP A C 1
ATOM 3642 O O . ASP A 1 454 ? -11.66600 56.59200 -38.13500 1.000 32.00000 454 ASP A O 1
ATOM 3647 N N . LEU A 1 455 ? -10.74700 54.93900 -36.90900 1.000 33.68000 455 LEU A N 1
ATOM 3648 C CA . LEU A 1 455 ? -11.61500 55.21300 -35.77200 1.000 31.98000 455 LEU A CA 1
ATOM 3649 C C . LEU A 1 455 ? -11.36100 56.59800 -35.20100 1.000 29.64000 455 LEU A C 1
ATOM 3650 O O . LEU A 1 455 ? -12.29900 57.26400 -34.75000 1.000 27.35000 455 LEU A O 1
ATOM 3655 N N . ALA A 1 456 ? -10.11200 57.06200 -35.22400 1.000 28.43000 456 ALA A N 1
ATOM 3656 C CA . ALA A 1 456 ? -9.88800 58.41700 -34.74300 1.000 28.20000 456 ALA A CA 1
ATOM 3657 C C . ALA A 1 456 ? -10.46500 59.46700 -35.68000 1.000 28.33000 456 ALA A C 1
ATOM 3658 O O . ALA A 1 456 ? -10.39200 60.65800 -35.37300 1.000 29.05000 456 ALA A O 1
ATOM 3660 N N . PHE A 1 457 ? -11.05300 59.07500 -36.80700 1.000 29.12000 457 PHE A N 1
ATOM 3661 C CA . PHE A 1 457 ? -11.72200 60.03900 -37.66500 1.000 30.61000 457 PHE A CA 1
ATOM 3662 C C . PHE A 1 457 ? -13.21400 59.76800 -37.76900 1.000 27.22000 457 PHE A C 1
ATOM 3663 O O . PHE A 1 457 ? -13.87800 60.32900 -38.64900 1.000 24.88000 457 PHE A O 1
ATOM 3671 N N . GLY A 1 458 ? -13.75700 58.94000 -36.88200 1.000 27.19000 458 GLY A N 1
ATOM 3672 C CA . GLY A 1 458 ? -15.18800 58.73800 -36.84500 1.000 23.20000 458 GLY A CA 1
ATOM 3673 C C . GLY A 1 458 ? -15.92200 59.97800 -36.37100 1.000 28.33000 458 GLY A C 1
ATOM 3674 O O . GLY A 1 458 ? -15.37100 60.84100 -35.68400 1.000 31.46000 458 GLY A O 1
ATOM 3675 N N . ASP A 1 459 ? -17.19400 60.06800 -36.75200 1.000 27.87000 459 ASP A N 1
ATOM 3676 C CA . ASP A 1 459 ? -17.97700 61.24000 -36.39200 1.000 28.72000 459 ASP A CA 1
ATOM 3677 C C . ASP A 1 459 ? -18.12200 61.35800 -34.88000 1.000 30.81000 459 ASP A C 1
ATOM 3678 O O . ASP A 1 459 ? -18.07000 62.46400 -34.32400 1.000 31.34000 459 ASP A O 1
ATOM 3683 N N . ILE A 1 460 ? -18.26400 60.23100 -34.18900 1.000 27.81000 460 ILE A N 1
ATOM 3684 C CA . ILE A 1 460 ? -18.50100 60.29300 -32.75100 1.000 29.76000 460 ILE A CA 1
ATOM 3685 C C . ILE A 1 460 ? -17.26500 60.82800 -32.02800 1.000 28.35000 460 ILE A C 1
ATOM 3686 O O . ILE A 1 460 ? -17.35900 61.77000 -31.23200 1.000 28.96000 460 ILE A O 1
ATOM 3691 N N . PHE A 1 461 ? -16.09000 60.25300 -32.29400 1.000 27.48000 461 PHE A N 1
ATOM 3692 C CA . PHE A 1 461 ? -14.89700 60.73800 -31.60600 1.000 27.80000 461 PHE A CA 1
ATOM 3693 C C . PHE A 1 461 ? -14.60600 62.18800 -31.97200 1.000 30.29000 461 PHE A C 1
ATOM 3694 O O . PHE A 1 461 ? -14.23500 62.98800 -31.10300 1.000 29.21000 461 PHE A O 1
ATOM 3702 N N . LEU A 1 462 ? -14.77800 62.55000 -33.25200 1.000 28.61000 462 LEU A N 1
ATOM 3703 C CA . LEU A 1 462 ? -14.46300 63.91600 -33.66500 1.000 28.25000 462 LEU A CA 1
ATOM 3704 C C . LEU A 1 462 ? -15.46000 64.91400 -33.10900 1.000 28.46000 462 LEU A C 1
ATOM 3705 O O . LEU A 1 462 ? -15.09900 66.07500 -32.89100 1.000 28.61000 462 LEU A O 1
ATOM 3710 N N . HIS A 1 463 ? -16.71300 64.49300 -32.88800 1.000 29.10000 463 HIS A N 1
ATOM 3711 C CA . HIS A 1 463 ? -17.68800 65.38200 -32.26200 1.000 26.29000 463 HIS A CA 1
ATOM 3712 C C . HIS A 1 463 ? -17.31100 65.64600 -30.82000 1.000 28.92000 463 HIS A C 1
ATOM 3713 O O . HIS A 1 463 ? -17.37200 66.78900 -30.35700 1.000 33.21000 463 HIS A O 1
ATOM 3720 N N . LEU A 1 464 ? -16.90900 64.59900 -30.09800 1.000 28.09000 464 LEU A N 1
ATOM 3721 C CA . LEU A 1 464 ? -16.53400 64.76800 -28.70100 1.000 26.31000 464 LEU A CA 1
ATOM 3722 C C . LEU A 1 464 ? -15.20000 65.48700 -28.57700 1.000 27.76000 464 LEU A C 1
ATOM 3723 O O . LEU A 1 464 ? -15.03700 66.35600 -27.71200 1.000 28.93000 464 LEU A O 1
ATOM 3728 N N . LEU A 1 465 ? -14.23000 65.13300 -29.42500 1.000 28.19000 465 LEU A N 1
ATOM 3729 C CA . LEU A 1 465 ? -12.91400 65.76100 -29.33900 1.000 27.44000 465 LEU A CA 1
ATOM 3730 C C . LEU A 1 465 ? -13.01200 67.25900 -29.58500 1.000 28.44000 465 LEU A C 1
ATOM 3731 O O . LEU A 1 465 ? -12.45500 68.05700 -28.82300 1.000 25.59000 465 LEU A O 1
ATOM 3736 N N . THR A 1 466 ? -13.73600 67.66400 -30.63700 1.000 28.40000 466 THR A N 1
ATOM 3737 C CA . THR A 1 466 ? -13.87200 69.09200 -30.90700 1.000 28.70000 466 THR A CA 1
ATOM 3738 C C . THR A 1 466 ? -14.69800 69.77900 -29.83900 1.000 32.39000 466 THR A C 1
ATOM 3739 O O . THR A 1 466 ? -14.43300 70.93600 -29.49800 1.000 38.17000 466 THR A O 1
ATOM 3743 N N . GLY A 1 467 ? -15.69000 69.09100 -29.28900 1.000 30.80000 467 GLY A N 1
ATOM 3744 C CA . GLY A 1 467 ? -16.43100 69.67800 -28.18600 1.000 38.93000 467 GLY A CA 1
ATOM 3745 C C . GLY A 1 467 ? -15.55000 69.92500 -26.98000 1.000 37.88000 467 GLY A C 1
ATOM 3746 O O . GLY A 1 467 ? -15.57200 71.00500 -26.38400 1.000 36.95000 467 GLY A O 1
ATOM 3747 N N . ASN A 1 468 ? -14.74700 68.92700 -26.61400 1.000 37.18000 468 ASN A N 1
ATOM 3748 C CA . ASN A 1 468 ? -13.82500 69.11300 -25.50600 1.000 33.40000 468 ASN A CA 1
ATOM 3749 C C . ASN A 1 468 ? -12.74100 70.13900 -25.83600 1.000 39.47000 468 ASN A C 1
ATOM 3750 O O . ASN A 1 468 ? -12.23200 70.80700 -24.92900 1.000 43.66000 468 ASN A O 1
ATOM 3755 N N . LEU A 1 469 ? -12.40800 70.33400 -27.11900 1.000 36.07000 469 LEU A N 1
ATOM 3756 C CA . LEU A 1 469 ? -11.35500 71.29700 -27.43700 1.000 33.97000 469 LEU A CA 1
ATOM 3757 C C . LEU A 1 469 ? -11.77600 72.73600 -27.20900 1.000 40.40000 469 LEU A C 1
ATOM 3758 O O . LEU A 1 469 ? -10.94000 73.62800 -27.35100 1.000 46.35000 469 LEU A O 1
ATOM 3763 N N . ALA A 1 470 ? -13.04100 72.99500 -26.89200 1.000 48.23000 470 ALA A N 1
ATOM 3764 C CA . ALA A 1 470 ? -13.43000 74.35500 -26.54200 1.000 49.23000 470 ALA A CA 1
ATOM 3765 C C . ALA A 1 470 ? -12.87400 74.74300 -25.18000 1.000 47.17000 470 ALA A C 1
ATOM 3766 O O . ALA A 1 470 ? -12.51700 75.90500 -24.95600 1.000 47.94000 470 ALA A O 1
ATOM 3768 N N . LEU A 1 471 ? -12.76800 73.78000 -24.27100 1.000 45.12000 471 LEU A N 1
ATOM 3769 C CA . LEU A 1 471 ? -12.15100 74.04000 -22.97900 1.000 51.82000 471 LEU A CA 1
ATOM 3770 C C . LEU A 1 471 ? -10.70900 74.55500 -23.11800 1.000 48.74000 471 LEU A C 1
ATOM 3771 O O . LEU A 1 471 ? -10.17200 75.15400 -22.17800 1.000 47.81000 471 LEU A O 1
ATOM 3776 N N . LEU A 1 472 ? -10.08700 74.34900 -24.27700 1.000 43.65000 472 LEU A N 1
ATOM 3777 C CA . LEU A 1 472 ? -8.72500 74.77300 -24.56900 1.000 43.77000 472 LEU A CA 1
ATOM 3778 C C . LEU A 1 472 ? -8.69600 75.89000 -25.61700 1.000 47.95000 472 LEU A C 1
ATOM 3779 O O . LEU A 1 472 ? -7.70200 76.07300 -26.32800 1.000 43.34000 472 LEU A O 1
ATOM 3784 N N . ALA A 1 473 ? -9.78200 76.65600 -25.71600 1.000 46.46000 473 ALA A N 1
ATOM 3785 C CA . ALA A 1 473 ? -9.92900 77.55800 -26.84700 1.000 47.69000 473 ALA A CA 1
ATOM 3786 C C . ALA A 1 473 ? -8.84400 78.63200 -26.88000 1.000 51.51000 473 ALA A C 1
ATOM 3787 O O . ALA A 1 473 ? -8.50100 79.12600 -27.95900 1.000 57.43000 473 ALA A O 1
ATOM 3789 N N . ASP A 1 474 ? -8.28500 79.01000 -25.73100 1.000 55.97000 474 ASP A N 1
ATOM 3790 C CA . ASP A 1 474 ? -7.27900 80.07000 -25.74900 1.000 57.22000 474 ASP A CA 1
ATOM 3791 C C . ASP A 1 474 ? -5.99200 79.59000 -26.40500 1.000 55.47000 474 ASP A C 1
ATOM 3792 O O . ASP A 1 474 ? -5.36400 80.32900 -27.17500 1.000 49.68000 474 ASP A O 1
ATOM 3797 N N . GLU A 1 475 ? -5.61700 78.33600 -26.15800 1.000 52.94000 475 GLU A N 1
ATOM 3798 C CA . GLU A 1 475 ? -4.40100 77.77300 -26.72700 1.000 49.45000 475 GLU A CA 1
ATOM 3799 C C . GLU A 1 475 ? -4.32300 77.90800 -28.24900 1.000 49.65000 475 GLU A C 1
ATOM 3800 O O . GLU A 1 475 ? -3.23900 77.73800 -28.81800 1.000 48.36000 475 GLU A O 1
ATOM 3806 N N . PHE A 1 476 ? -5.42600 78.21100 -28.92700 1.000 46.69000 476 PHE A N 1
ATOM 3807 C CA . PHE A 1 476 ? -5.38400 78.28900 -30.37900 1.000 49.50000 476 PHE A CA 1
ATOM 3808 C C . PHE A 1 476 ? -4.77000 79.58800 -30.88300 1.000 50.43000 476 PHE A C 1
ATOM 3809 O O . PHE A 1 476 ? -4.57900 79.73900 -32.09500 1.000 51.16000 476 PHE A O 1
ATOM 3817 N N . ALA A 1 477 ? -4.46400 80.52300 -29.98500 1.000 53.01000 477 ALA A N 1
ATOM 3818 C CA . ALA A 1 477 ? -3.71800 81.70900 -30.38100 1.000 52.70000 477 ALA A CA 1
ATOM 3819 C C . ALA A 1 477 ? -2.29600 81.34100 -30.78300 1.000 46.88000 477 ALA A C 1
ATOM 3820 O O . ALA A 1 477 ? -1.81300 81.77700 -31.83500 1.000 52.00000 477 ALA A O 1
ATOM 3822 N N . LEU A 1 478 ? -1.61900 80.53300 -29.96600 1.000 46.63000 478 LEU A N 1
ATOM 3823 C CA . LEU A 1 478 ? -0.31800 79.98700 -30.34200 1.000 49.76000 478 LEU A CA 1
ATOM 3824 C C . LEU A 1 478 ? -0.45500 79.10600 -31.58200 1.000 47.28000 478 LEU A C 1
ATOM 3825 O O . LEU A 1 478 ? -1.36300 78.28300 -31.67500 1.000 50.58000 478 LEU A O 1
ATOM 3830 N N . GLU A 1 479 ? 0.46200 79.26500 -32.53500 1.000 46.89000 479 GLU A N 1
ATOM 3831 C CA . GLU A 1 479 ? 0.31200 78.57700 -33.81100 1.000 46.79000 479 GLU A CA 1
ATOM 3832 C C . GLU A 1 479 ? 0.89800 77.16100 -33.80900 1.000 47.87000 479 GLU A C 1
ATOM 3833 O O . GLU A 1 479 ? 0.47400 76.32900 -34.62300 1.000 51.82000 479 GLU A O 1
ATOM 3839 N N . ASP A 1 480 ? 1.81300 76.80700 -32.89600 1.000 46.37000 480 ASP A N 1
ATOM 3840 C CA . ASP A 1 480 ? 2.22700 75.40000 -32.92200 1.000 56.03000 480 ASP A CA 1
ATOM 3841 C C . ASP A 1 480 ? 1.21900 74.48800 -32.20800 1.000 48.57000 480 ASP A C 1
ATOM 3842 O O . ASP A 1 480 ? 1.10300 73.30900 -32.56500 1.000 49.69000 480 ASP A O 1
ATOM 3847 N N . PHE A 1 481 ? 0.41600 75.01100 -31.27600 1.000 48.14000 481 PHE A N 1
ATOM 3848 C CA . PHE A 1 481 ? -0.76000 74.24300 -30.86800 1.000 45.78000 481 PHE A CA 1
ATOM 3849 C C . PHE A 1 481 ? -1.76600 74.15400 -32.00900 1.000 45.02000 481 PHE A C 1
ATOM 3850 O O . PHE A 1 481 ? -2.36700 73.09800 -32.25100 1.000 40.19000 481 PHE A O 1
ATOM 3858 N N . CYS A 1 482 ? -1.94300 75.26100 -32.72700 1.000 43.86000 482 CYS A N 1
ATOM 3859 C CA . CYS A 1 482 ? -2.88500 75.30200 -33.83500 1.000 42.87000 482 CYS A CA 1
ATOM 3860 C C . CYS A 1 482 ? -2.49900 74.30900 -34.92300 1.000 41.07000 482 CYS A C 1
ATOM 3861 O O . CYS A 1 482 ? -3.34700 73.56900 -35.44000 1.000 38.22000 482 CYS A O 1
ATOM 3864 N N . SER A 1 483 ? -1.22200 74.28000 -35.28600 1.000 44.37000 483 SER A N 1
ATOM 3865 C CA . SER A 1 483 ? -0.77500 73.37200 -36.32900 1.000 43.67000 483 SER A CA 1
ATOM 3866 C C . SER A 1 483 ? -0.63500 71.95100 -35.82700 1.000 40.10000 483 SER A C 1
ATOM 3867 O O . SER A 1 483 ? -0.66300 71.02400 -36.63800 1.000 36.67000 483 SER A O 1
ATOM 3870 N N . SER A 1 484 ? -0.48000 71.75600 -34.51500 1.000 39.63000 484 SER A N 1
ATOM 3871 C CA . SER A 1 484 ? -0.48800 70.39800 -33.98700 1.000 38.83000 484 SER A CA 1
ATOM 3872 C C . SER A 1 484 ? -1.84200 69.73600 -34.18500 1.000 39.42000 484 SER A C 1
ATOM 3873 O O . SER A 1 484 ? -1.91500 68.53500 -34.44800 1.000 39.76000 484 SER A O 1
ATOM 3876 N N . LEU A 1 485 ? -2.92300 70.50100 -34.06100 1.000 38.33000 485 LEU A N 1
ATOM 3877 C CA . LEU A 1 485 ? -4.26300 69.95800 -34.20800 1.000 36.39000 485 LEU A CA 1
ATOM 3878 C C . LEU A 1 485 ? -4.72800 69.93400 -35.65600 1.000 38.65000 485 LEU A C 1
ATOM 3879 O O . LEU A 1 485 ? -5.41300 68.99200 -36.07700 1.000 35.89000 485 LEU A O 1
ATOM 3884 N N . PHE A 1 486 ? -4.38900 70.95900 -36.43300 1.000 40.79000 486 PHE A N 1
ATOM 3885 C CA . PHE A 1 486 ? -4.82800 70.97600 -37.82300 1.000 37.30000 486 PHE A CA 1
ATOM 3886 C C . PHE A 1 486 ? -3.81700 70.27600 -38.73300 1.000 33.86000 486 PHE A C 1
ATOM 3887 O O . PHE A 1 486 ? -4.11500 69.23600 -39.32000 1.000 33.98000 486 PHE A O 1
ATOM 3895 N N . ASP A 1 487 ? -2.60200 70.80100 -38.81400 1.000 36.69000 487 ASP A N 1
ATOM 3896 C CA . ASP A 1 487 ? -1.59600 70.19600 -39.68200 1.000 36.29000 487 ASP A CA 1
ATOM 3897 C C . ASP A 1 487 ? -1.15300 68.81700 -39.19000 1.000 38.37000 487 ASP A C 1
ATOM 3898 O O . ASP A 1 487 ? -0.81400 67.95400 -40.00600 1.000 38.93000 487 ASP A O 1
ATOM 3903 N N . GLY A 1 488 ? -1.14100 68.58300 -37.87300 1.000 41.52000 488 GLY A N 1
ATOM 3904 C CA . GLY A 1 488 ? -0.71400 67.29300 -37.35600 1.000 34.14000 488 GLY A CA 1
ATOM 3905 C C . GLY A 1 488 ? -1.79800 66.23300 -37.29000 1.000 40.04000 488 GLY A C 1
ATOM 3906 O O . GLY A 1 488 ? -1.46800 65.04500 -37.23100 1.000 44.55000 488 GLY A O 1
ATOM 3907 N N . PHE A 1 489 ? -3.08200 66.62700 -37.29700 1.000 36.71000 489 PHE A N 1
ATOM 3908 C CA . PHE A 1 489 ? -4.17700 65.67500 -37.11500 1.000 33.31000 489 PHE A CA 1
ATOM 3909 C C . PHE A 1 489 ? -5.28900 65.81800 -38.14800 1.000 33.60000 489 PHE A C 1
ATOM 3910 O O . PHE A 1 489 ? -5.51400 64.90000 -38.94400 1.000 34.39000 489 PHE A O 1
ATOM 3918 N N . PHE A 1 490 ? -6.00800 66.94300 -38.13600 1.000 30.48000 490 PHE A N 1
ATOM 3919 C CA . PHE A 1 490 ? -7.18900 67.06400 -38.99300 1.000 33.41000 490 PHE A CA 1
ATOM 3920 C C . PHE A 1 490 ? -6.82800 67.02600 -40.47300 1.000 33.31000 490 PHE A C 1
ATOM 3921 O O . PHE A 1 490 ? -7.48500 66.34000 -41.26600 1.000 34.37000 490 PHE A O 1
ATOM 3929 N N . LEU A 1 491 ? -5.79900 67.77200 -40.87300 1.000 31.78000 491 LEU A N 1
ATOM 3930 C CA . LEU A 1 491 ? -5.45400 67.84200 -42.28500 1.000 29.36000 491 LEU A CA 1
ATOM 3931 C C . LEU A 1 491 ? -4.76100 66.58200 -42.77600 1.000 31.61000 491 LEU A C 1
ATOM 3932 O O . LEU A 1 491 ? -4.55400 66.43000 -43.98200 1.000 36.66000 491 LEU A O 1
ATOM 3937 N N . THR A 1 492 ? -4.42100 65.67500 -41.87400 1.000 30.37000 492 THR A N 1
ATOM 3938 C CA . THR A 1 492 ? -3.96900 64.35000 -42.26600 1.000 32.78000 492 THR A CA 1
ATOM 3939 C C . THR A 1 492 ? -5.02100 63.62100 -43.08600 1.000 36.73000 492 THR A C 1
ATOM 3940 O O . THR A 1 492 ? -4.69500 62.90400 -44.03500 1.000 39.21000 492 THR A O 1
ATOM 3944 N N . ALA A 1 493 ? -6.28900 63.78200 -42.73300 1.000 37.08000 493 ALA A N 1
ATOM 3945 C CA . ALA A 1 493 ? -7.34800 62.99600 -43.33800 1.000 41.56000 493 ALA A CA 1
ATOM 3946 C C . ALA A 1 493 ? -8.40200 63.83100 -44.04600 1.000 42.66000 493 ALA A C 1
ATOM 3947 O O . ALA A 1 493 ? -9.28800 63.25000 -44.68900 1.000 45.28000 493 ALA A O 1
ATOM 3949 N N . SER A 1 494 ? -8.33600 65.16000 -43.95700 1.000 38.99000 494 SER A N 1
ATOM 3950 C CA . SER A 1 494 ? -9.38800 65.99000 -44.53800 1.000 42.17000 494 SER A CA 1
ATOM 3951 C C . SER A 1 494 ? -9.48700 65.92100 -46.06700 1.000 43.92000 494 SER A C 1
ATOM 3952 O O . SER A 1 494 ? -10.61700 66.03600 -46.57300 1.000 46.79000 494 SER A O 1
ATOM 3955 N N . PRO A 1 495 ? -8.41000 65.73600 -46.84900 1.000 49.07000 495 PRO A N 1
ATOM 3956 C CA . PRO A 1 495 ? -8.61700 65.52200 -48.29700 1.000 50.90000 495 PRO A CA 1
ATOM 3957 C C . PRO A 1 495 ? -9.32300 64.21100 -48.64800 1.000 52.29000 495 PRO A C 1
ATOM 3958 O O . PRO A 1 495 ? -10.05100 64.17000 -49.65300 1.000 46.09000 495 PRO A O 1
ATOM 3962 N N . ARG A 1 496 ? -9.13800 63.14100 -47.85800 1.000 48.25000 496 ARG A N 1
ATOM 3963 C CA . ARG A 1 496 ? -9.65100 61.83100 -48.24700 1.000 45.14000 496 ARG A CA 1
ATOM 3964 C C . ARG A 1 496 ? -11.01200 61.52700 -47.64800 1.000 42.90000 496 ARG A C 1
ATOM 3965 O O . ARG A 1 496 ? -11.82400 60.86200 -48.29800 1.000 47.79000 496 ARG A O 1
ATOM 3973 N N . LYS A 1 497 ? -11.28300 61.98100 -46.42600 1.000 41.08000 497 LYS A N 1
ATOM 3974 C CA . LYS A 1 497 ? -12.53200 61.67500 -45.73300 1.000 39.24000 497 LYS A CA 1
ATOM 3975 C C . LYS A 1 497 ? -13.36500 62.94600 -45.61000 1.000 36.16000 497 LYS A C 1
ATOM 3976 O O . LYS A 1 497 ? -12.95100 63.90000 -44.94500 1.000 39.33000 497 LYS A O 1
ATOM 3982 N N . GLU A 1 498 ? -14.54400 62.94800 -46.23200 1.000 35.86000 498 GLU A N 1
ATOM 3983 C CA . GLU A 1 498 ? -15.37000 64.15200 -46.23700 1.000 37.45000 498 GLU A CA 1
ATOM 3984 C C . GLU A 1 498 ? -15.71500 64.61000 -44.82200 1.000 39.11000 498 GLU A C 1
ATOM 3985 O O . GLU A 1 498 ? -15.61300 65.80000 -44.50900 1.000 38.44000 498 GLU A O 1
ATOM 3991 N N . ASN A 1 499 ? -16.12300 63.68600 -43.94600 1.000 38.46000 499 ASN A N 1
ATOM 3992 C CA . ASN A 1 499 ? -16.59600 64.10100 -42.62600 1.000 36.82000 499 ASN A CA 1
ATOM 3993 C C . ASN A 1 499 ? -15.48700 64.76000 -41.81400 1.000 34.97000 499 ASN A C 1
ATOM 3994 O O . ASN A 1 499 ? -15.76300 65.57500 -40.92000 1.000 29.97000 499 ASN A O 1
ATOM 3999 N N . VAL A 1 500 ? -14.23200 64.41500 -42.09300 1.000 29.96000 500 VAL A N 1
ATOM 4000 C CA . VAL A 1 500 ? -13.15100 65.09100 -41.40200 1.000 30.79000 500 VAL A CA 1
ATOM 4001 C C . VAL A 1 500 ? -13.02400 66.51800 -41.90900 1.000 34.29000 500 VAL A C 1
ATOM 4002 O O . VAL A 1 500 ? -12.79600 67.45400 -41.13100 1.000 31.86000 500 VAL A O 1
ATOM 4006 N N . HIS A 1 501 ? -13.18300 66.70400 -43.22400 1.000 38.95000 501 HIS A N 1
ATOM 4007 C CA . HIS A 1 501 ? -13.29100 68.03400 -43.81400 1.000 34.90000 501 HIS A CA 1
ATOM 4008 C C . HIS A 1 501 ? -14.37200 68.83200 -43.10000 1.000 32.13000 501 HIS A C 1
ATOM 4009 O O . HIS A 1 501 ? -14.15800 69.97400 -42.68000 1.000 33.04000 501 HIS A O 1
ATOM 4016 N N . ARG A 1 502 ? -15.52300 68.20600 -42.89200 1.000 32.73000 502 ARG A N 1
ATOM 4017 C CA . ARG A 1 502 ? -16.63900 68.88700 -42.25600 1.000 31.53000 502 ARG A CA 1
ATOM 4018 C C . ARG A 1 502 ? -16.31600 69.24500 -40.81500 1.000 28.97000 502 ARG A C 1
ATOM 4019 O O . ARG A 1 502 ? -16.50300 70.38900 -40.39500 1.000 32.13000 502 ARG A O 1
ATOM 4027 N N . HIS A 1 503 ? -15.82200 68.28200 -40.04100 1.000 30.04000 503 HIS A N 1
ATOM 4028 C CA . HIS A 1 503 ? -15.47800 68.56300 -38.64700 1.000 31.69000 503 HIS A CA 1
ATOM 4029 C C . HIS A 1 503 ? -14.45800 69.68400 -38.53700 1.000 29.96000 503 HIS A C 1
ATOM 4030 O O . HIS A 1 503 ? -14.63300 70.61600 -37.74400 1.000 28.11000 503 HIS A O 1
ATOM 4037 N N . ALA A 1 504 ? -13.39100 69.61800 -39.34000 1.000 30.98000 504 ALA A N 1
ATOM 4038 C CA . ALA A 1 504 ? -12.36100 70.65200 -39.29600 1.000 32.30000 504 ALA A CA 1
ATOM 4039 C C . ALA A 1 504 ? -12.95200 72.04200 -39.52000 1.000 33.22000 504 ALA A C 1
ATOM 4040 O O . ALA A 1 504 ? -12.68600 72.97200 -38.75200 1.000 36.65000 504 ALA A O 1
ATOM 4042 N N . LEU A 1 505 ? -13.77200 72.20500 -40.55400 1.000 32.05000 505 LEU A N 1
ATOM 4043 C CA . LEU A 1 505 ? -14.41200 73.50000 -40.76100 1.000 35.93000 505 LEU A CA 1
ATOM 4044 C C . LEU A 1 505 ? -15.34600 73.86100 -39.59700 1.000 37.16000 505 LEU A C 1
ATOM 4045 O O . LEU A 1 505 ? -15.45200 75.03400 -39.21100 1.000 38.73000 505 LEU A O 1
ATOM 4050 N N . ARG A 1 506 ? -16.01700 72.87400 -39.01000 1.000 30.50000 506 ARG A N 1
ATOM 4051 C CA . ARG A 1 506 ? -16.92700 73.18000 -37.91300 1.000 36.03000 506 ARG A CA 1
ATOM 4052 C C . ARG A 1 506 ? -16.15900 73.63800 -36.67000 1.000 40.77000 506 ARG A C 1
ATOM 4053 O O . ARG A 1 506 ? -16.63800 74.48800 -35.90800 1.000 40.94000 506 ARG A O 1
ATOM 4061 N N . LEU A 1 507 ? -14.96000 73.09500 -36.45000 1.000 38.88000 507 LEU A N 1
ATOM 4062 C CA . LEU A 1 507 ? -14.15600 73.53600 -35.31400 1.000 39.33000 507 LEU A CA 1
ATOM 4063 C C . LEU A 1 507 ? -13.62500 74.94300 -35.54400 1.000 42.69000 507 LEU A C 1
ATOM 4064 O O . LEU A 1 507 ? -13.63400 75.77700 -34.63000 1.000 44.92000 507 LEU A O 1
ATOM 4069 N N . LEU A 1 508 ? -13.16400 75.22200 -36.76600 1.000 38.75000 508 LEU A N 1
ATOM 4070 C CA . LEU A 1 508 ? -12.69000 76.55600 -37.11400 1.000 40.01000 508 LEU A CA 1
ATOM 4071 C C . LEU A 1 508 ? -13.76800 77.61000 -36.90300 1.000 43.46000 508 LEU A C 1
ATOM 4072 O O . LEU A 1 508 ? -13.52400 78.64400 -36.27300 1.000 45.76000 508 LEU A O 1
ATOM 4077 N N . ILE A 1 509 ? -14.96100 77.37700 -37.44800 1.000 42.97000 509 ILE A N 1
ATOM 4078 C CA . ILE A 1 509 ? -16.04600 78.34300 -37.29400 1.000 47.69000 509 ILE A CA 1
ATOM 4079 C C . ILE A 1 509 ? -16.25700 78.68900 -35.82000 1.000 45.50000 509 ILE A C 1
ATOM 4080 O O . ILE A 1 509 ? -16.37900 79.86000 -35.44900 1.000 49.99000 509 ILE A O 1
ATOM 4085 N N . HIS A 1 510 ? -16.27600 77.67500 -34.95400 1.000 42.87000 510 HIS A N 1
ATOM 4086 C CA . HIS A 1 510 ? -16.48100 77.92800 -33.52900 1.000 45.91000 510 HIS A CA 1
ATOM 4087 C C . HIS A 1 510 ? -15.32400 78.70700 -32.92300 1.000 47.16000 510 HIS A C 1
ATOM 4088 O O . HIS A 1 510 ? -15.52900 79.51600 -32.00900 1.000 44.77000 510 HIS A O 1
ATOM 4095 N N . LEU A 1 511 ? -14.11100 78.47500 -33.42000 1.000 49.65000 511 LEU A N 1
ATOM 4096 C CA . LEU A 1 511 ? -12.89500 79.03200 -32.85000 1.000 47.65000 511 LEU A CA 1
ATOM 4097 C C . LEU A 1 511 ? -12.31600 80.16300 -33.67800 1.000 51.94000 511 LEU A C 1
ATOM 4098 O O . LEU A 1 511 ? -11.17400 80.55800 -33.43700 1.000 55.62000 511 LEU A O 1
ATOM 4103 N N . HIS A 1 512 ? -13.07200 80.70500 -34.63200 1.000 53.55000 512 HIS A N 1
ATOM 4104 C CA . HIS A 1 512 ? -12.46700 81.63100 -35.58400 1.000 62.87000 512 HIS A CA 1
ATOM 4105 C C . HIS A 1 512 ? -11.77900 82.82500 -34.92600 1.000 67.94000 512 HIS A C 1
ATOM 4106 O O . HIS A 1 512 ? -10.64300 83.13400 -35.33400 1.000 69.18000 512 HIS A O 1
ATOM 4113 N N . PRO A 1 513 ? -12.33600 83.49800 -33.90800 1.000 64.01000 513 PRO A N 1
ATOM 4114 C CA . PRO A 1 513 ? -11.63200 84.68200 -33.39600 1.000 71.86000 513 PRO A CA 1
ATOM 4115 C C . PRO A 1 513 ? -10.32100 84.34300 -32.70300 1.000 68.41000 513 PRO A C 1
ATOM 4116 O O . PRO A 1 513 ? -9.35600 85.11200 -32.81000 1.000 69.61000 513 PRO A O 1
ATOM 4120 N N . ARG A 1 514 ? -10.24500 83.20200 -32.02000 1.000 62.80000 514 ARG A N 1
ATOM 4121 C CA . ARG A 1 514 ? -9.05600 82.88700 -31.24600 1.000 57.89000 514 ARG A CA 1
ATOM 4122 C C . ARG A 1 514 ? -7.86000 82.50900 -32.11300 1.000 59.33000 514 ARG A C 1
ATOM 4123 O O . ARG A 1 514 ? -6.73300 82.46800 -31.60100 1.000 59.24000 514 ARG A O 1
ATOM 4131 N N . VAL A 1 515 ? -8.06400 82.25400 -33.39900 1.000 55.40000 515 VAL A N 1
ATOM 4132 C CA . VAL A 1 515 ? -7.02100 81.70100 -34.25600 1.000 53.50000 515 VAL A CA 1
ATOM 4133 C C . VAL A 1 515 ? -6.27100 82.83000 -34.94100 1.000 54.78000 515 VAL A C 1
ATOM 4134 O O . VAL A 1 515 ? -6.88200 83.77600 -35.45000 1.000 58.64000 515 VAL A O 1
ATOM 4138 N N . ALA A 1 516 ? -4.94200 82.72400 -34.96000 1.000 55.23000 516 ALA A N 1
ATOM 4139 C CA . ALA A 1 516 ? -4.10200 83.79300 -35.48500 1.000 54.03000 516 ALA A CA 1
ATOM 4140 C C . ALA A 1 516 ? -4.44300 84.05800 -36.94600 1.000 51.88000 516 ALA A C 1
ATOM 4141 O O . ALA A 1 516 ? -4.38600 83.13200 -37.76800 1.000 51.84000 516 ALA A O 1
ATOM 4143 N N . PRO A 1 517 ? -4.77300 85.30100 -37.31000 1.000 57.52000 517 PRO A N 1
ATOM 4144 C CA . PRO A 1 517 ? -5.37800 85.57200 -38.63800 1.000 57.55000 517 PRO A CA 1
ATOM 4145 C C . PRO A 1 517 ? -4.60100 85.02900 -39.82600 1.000 57.61000 517 PRO A C 1
ATOM 4146 O O . PRO A 1 517 ? -5.21800 84.54600 -40.78400 1.000 59.23000 517 PRO A O 1
ATOM 4150 N N . SER A 1 518 ? -3.27000 85.11700 -39.81500 1.000 55.37000 518 SER A N 1
ATOM 4151 C CA . SER A 1 518 ? -2.52100 84.57000 -40.93800 1.000 55.66000 518 SER A CA 1
ATOM 4152 C C . SER A 1 518 ? -2.60600 83.04600 -40.96100 1.000 54.16000 518 SER A C 1
ATOM 4153 O O . SER A 1 518 ? -2.54900 82.43900 -42.04100 1.000 48.40000 518 SER A O 1
ATOM 4156 N N . LYS A 1 519 ? -2.77200 82.41100 -39.79400 1.000 48.73000 519 LYS A N 1
ATOM 4157 C CA . LYS A 1 519 ? -2.99900 80.96900 -39.78500 1.000 51.02000 519 LYS A CA 1
ATOM 4158 C C . LYS A 1 519 ? -4.41500 80.63800 -40.23300 1.000 45.91000 519 LYS A C 1
ATOM 4159 O O . LYS A 1 519 ? -4.62800 79.66200 -40.96100 1.000 38.66000 519 LYS A O 1
ATOM 4165 N N . LEU A 1 520 ? -5.39000 81.44000 -39.79600 1.000 48.90000 520 LEU A N 1
ATOM 4166 C CA . LEU A 1 520 ? -6.76800 81.28300 -40.24700 1.000 46.52000 520 LEU A CA 1
ATOM 4167 C C . LEU A 1 520 ? -6.84000 81.25500 -41.76200 1.000 49.92000 520 LEU A C 1
ATOM 4168 O O . LEU A 1 520 ? -7.48200 80.37900 -42.36000 1.000 46.78000 520 LEU A O 1
ATOM 4173 N N . GLU A 1 521 ? -6.16600 82.20100 -42.40400 1.000 50.61000 521 GLU A N 1
ATOM 4174 C CA . GLU A 1 521 ? -6.25500 82.29100 -43.85000 1.000 48.45000 521 GLU A CA 1
ATOM 4175 C C . GLU A 1 521 ? -5.60100 81.07900 -44.50600 1.000 43.78000 521 GLU A C 1
ATOM 4176 O O . GLU A 1 521 ? -6.13700 80.51400 -45.46900 1.000 50.51000 521 GLU A O 1
ATOM 4182 N N . ALA A 1 522 ? -4.48700 80.60900 -43.93300 1.000 38.90000 522 ALA A N 1
ATOM 4183 C CA . ALA A 1 522 ? -3.83000 79.41000 -44.44800 1.000 39.00000 522 ALA A CA 1
ATOM 4184 C C . ALA A 1 522 ? -4.71400 78.17800 -44.30400 1.000 42.52000 522 ALA A C 1
ATOM 4185 O O . ALA A 1 522 ? -4.87100 77.39900 -45.25000 1.000 40.62000 522 ALA A O 1
ATOM 4187 N N . LEU A 1 523 ? -5.27500 77.97000 -43.11200 1.000 41.91000 523 LEU A N 1
ATOM 4188 C CA . LEU A 1 523 ? -6.20000 76.86300 -42.90600 1.000 36.06000 523 LEU A CA 1
ATOM 4189 C C . LEU A 1 523 ? -7.39800 76.97800 -43.82700 1.000 41.64000 523 LEU A C 1
ATOM 4190 O O . LEU A 1 523 ? -7.82400 75.98600 -44.43700 1.000 38.86000 523 LEU A O 1
ATOM 4195 N N . GLN A 1 524 ? -7.96100 78.18500 -43.93800 1.000 43.46000 524 GLN A N 1
ATOM 4196 C CA . GLN A 1 524 ? -9.06500 78.39600 -44.86400 1.000 42.33000 524 GLN A CA 1
ATOM 4197 C C . GLN A 1 524 ? -8.71000 77.88100 -46.25300 1.000 45.78000 524 GLN A C 1
ATOM 4198 O O . GLN A 1 524 ? -9.48000 77.13400 -46.86300 1.000 50.96000 524 GLN A O 1
ATOM 4204 N N . LYS A 1 525 ? -7.52200 78.23200 -46.75300 1.000 45.17000 525 LYS A N 1
ATOM 4205 C CA . LYS A 1 525 ? -7.11200 77.74800 -48.06800 1.000 47.87000 525 LYS A CA 1
ATOM 4206 C C . LYS A 1 525 ? -6.97500 76.22900 -48.08400 1.000 45.79000 525 LYS A C 1
ATOM 4207 O O . LYS A 1 525 ? -7.36300 75.57700 -49.05900 1.000 53.80000 525 LYS A O 1
ATOM 4213 N N . ALA A 1 526 ? -6.43600 75.63900 -47.01700 1.000 43.78000 526 ALA A N 1
ATOM 4214 C CA . ALA A 1 526 ? -6.28700 74.18500 -46.99100 1.000 38.37000 526 ALA A CA 1
ATOM 4215 C C . ALA A 1 526 ? -7.61100 73.44400 -46.87300 1.000 39.91000 526 ALA A C 1
ATOM 4216 O O . ALA A 1 526 ? -7.63200 72.23100 -47.09100 1.000 36.16000 526 ALA A O 1
ATOM 4218 N N . LEU A 1 527 ? -8.70900 74.11600 -46.53000 1.000 37.55000 527 LEU A N 1
ATOM 4219 C CA . LEU A 1 527 ? -9.98500 73.43300 -46.37400 1.000 40.52000 527 LEU A CA 1
ATOM 4220 C C . LEU A 1 527 ? -10.98000 73.80200 -47.46900 1.000 43.01000 527 LEU A C 1
ATOM 4221 O O . LEU A 1 527 ? -12.18800 73.66800 -47.26800 1.000 41.27000 527 LEU A O 1
ATOM 4226 N N . GLU A 1 528 ? -10.49900 74.25200 -48.62600 1.000 47.76000 528 GLU A N 1
ATOM 4227 C CA . GLU A 1 528 ? -11.40000 74.64700 -49.69900 1.000 50.36000 528 GLU A CA 1
ATOM 4228 C C . GLU A 1 528 ? -12.18500 73.45000 -50.21800 1.000 46.26000 528 GLU A C 1
ATOM 4229 O O . GLU A 1 528 ? -11.70400 72.31800 -50.18100 1.000 49.34000 528 GLU A O 1
ATOM 4235 N N . PRO A 1 529 ? -13.39500 73.67900 -50.71200 1.000 50.71000 529 PRO A N 1
ATOM 4236 C CA . PRO A 1 529 ? -14.14500 72.59200 -51.34600 1.000 55.31000 529 PRO A CA 1
ATOM 4237 C C . PRO A 1 529 ? -13.39400 72.05200 -52.55400 1.000 53.56000 529 PRO A C 1
ATOM 4238 O O . PRO A 1 529 ? -13.00600 72.79500 -53.45400 1.000 45.79000 529 PRO A O 1
ATOM 4242 N N . THR A 1 530 ? -13.18000 70.74200 -52.54800 1.000 62.01000 530 THR A N 1
ATOM 4243 C CA . THR A 1 530 ? -12.33000 70.05300 -53.50500 1.000 66.41000 530 THR A CA 1
ATOM 4244 C C . THR A 1 530 ? -13.05600 69.73500 -54.81900 1.000 71.60000 530 THR A C 1
ATOM 4245 O O . THR A 1 530 ? -12.59100 68.88200 -55.59000 1.000 77.27000 530 THR A O 1
ATOM 4249 N N . GLY A 1 531 ? -14.17200 70.41200 -55.10000 1.000 67.76000 531 GLY A N 1
ATOM 4250 C CA . GLY A 1 531 ? -14.84000 70.25900 -56.38200 1.000 75.44000 531 GLY A CA 1
ATOM 4251 C C . GLY A 1 531 ? -15.69900 69.01400 -56.48700 1.000 77.75000 531 GLY A C 1
ATOM 4252 O O . GLY A 1 531 ? -16.78400 69.03600 -57.07900 1.000 72.68000 531 GLY A O 1
ATOM 4253 N N . GLN A 1 532 ? -15.20500 67.91500 -55.92200 1.000 78.24000 532 GLN A N 1
ATOM 4254 C CA . GLN A 1 532 ? -15.94900 66.67300 -55.79400 1.000 78.10000 532 GLN A CA 1
ATOM 4255 C C . GLN A 1 532 ? -16.59700 66.53000 -54.41600 1.000 77.14000 532 GLN A C 1
ATOM 4256 O O . GLN A 1 532 ? -17.01700 65.42800 -54.04400 1.000 80.21000 532 GLN A O 1
ATOM 4262 N N . SER A 1 533 ? -16.69300 67.61700 -53.65700 1.000 69.49000 533 SER A N 1
ATOM 4263 C CA . SER A 1 533 ? -17.21800 67.56500 -52.30400 1.000 63.19000 533 SER A CA 1
ATOM 4264 C C . SER A 1 533 ? -18.71700 67.86800 -52.29100 1.000 61.27000 533 SER A C 1
ATOM 4265 O O . SER A 1 533 ? -19.28900 68.38100 -53.25500 1.000 57.82000 533 SER A O 1
ATOM 4268 N N . GLY A 1 534 ? -19.35000 67.55600 -51.15900 1.000 58.55000 534 GLY A N 1
ATOM 4269 C CA . GLY A 1 534 ? -20.78900 67.62600 -51.04700 1.000 53.79000 534 GLY A CA 1
ATOM 4270 C C . GLY A 1 534 ? -21.28300 68.96300 -50.53000 1.000 51.12000 534 GLY A C 1
ATOM 4271 O O . GLY A 1 534 ? -20.51400 69.85300 -50.17000 1.000 46.85000 534 GLY A O 1
ATOM 4272 N N . GLU A 1 535 ? -22.61400 69.08100 -50.48200 1.000 50.62000 535 GLU A N 1
ATOM 4273 C CA . GLU A 1 535 ? -23.25400 70.34400 -50.12600 1.000 46.06000 535 GLU A CA 1
ATOM 4274 C C . GLU A 1 535 ? -22.89900 70.78900 -48.71200 1.000 45.45000 535 GLU A C 1
ATOM 4275 O O . GLU A 1 535 ? -22.78900 71.99400 -48.45800 1.000 45.96000 535 GLU A O 1
ATOM 4281 N N . ALA A 1 536 ? -22.70100 69.84000 -47.78600 1.000 50.41000 536 ALA A N 1
ATOM 4282 C CA . ALA A 1 536 ? -22.47600 70.18200 -46.37800 1.000 48.15000 536 ALA A CA 1
ATOM 4283 C C . ALA A 1 536 ? -21.18000 70.96900 -46.17500 1.000 44.66000 536 ALA A C 1
ATOM 4284 O O . ALA A 1 536 ? -21.18300 72.00000 -45.49100 1.000 45.65000 536 ALA A O 1
ATOM 4286 N N . VAL A 1 537 ? -20.05900 70.50200 -46.74600 1.000 39.06000 537 VAL A N 1
ATOM 4287 C CA . VAL A 1 537 ? -18.81600 71.25900 -46.58000 1.000 39.94000 537 VAL A CA 1
ATOM 4288 C C . VAL A 1 537 ? -18.82400 72.53100 -47.41400 1.000 42.59000 537 VAL A C 1
ATOM 4289 O O . VAL A 1 537 ? -18.13800 73.49500 -47.06600 1.000 42.95000 537 VAL A O 1
ATOM 4293 N N . LYS A 1 538 ? -19.60200 72.58800 -48.49500 1.000 44.28000 538 LYS A N 1
ATOM 4294 C CA . LYS A 1 538 ? -19.67600 73.84400 -49.22900 1.000 44.95000 538 LYS A CA 1
ATOM 4295 C C . LYS A 1 538 ? -20.38000 74.91800 -48.40500 1.000 48.19000 538 LYS A C 1
ATOM 4296 O O . LYS A 1 538 ? -19.90100 76.05600 -48.32400 1.000 50.79000 538 LYS A O 1
ATOM 4302 N N . GLU A 1 539 ? -21.49600 74.56900 -47.75500 1.000 48.49000 539 GLU A N 1
ATOM 4303 C CA . GLU A 1 539 ? -22.19800 75.54500 -46.92300 1.000 50.95000 539 GLU A CA 1
ATOM 4304 C C . GLU A 1 539 ? -21.35900 75.92800 -45.71500 1.000 51.61000 539 GLU A C 1
ATOM 4305 O O . GLU A 1 539 ? -21.35300 77.09000 -45.29000 1.000 55.35000 539 GLU A O 1
ATOM 4311 N N . LEU A 1 540 ? -20.62600 74.96600 -45.16200 1.000 49.25000 540 LEU A N 1
ATOM 4312 C CA . LEU A 1 540 ? -19.73100 75.26800 -44.05500 1.000 49.33000 540 LEU A CA 1
ATOM 4313 C C . LEU A 1 540 ? -18.59700 76.19200 -44.50200 1.000 46.80000 540 LEU A C 1
ATOM 4314 O O . LEU A 1 540 ? -18.24800 77.14100 -43.79300 1.000 47.58000 540 LEU A O 1
ATOM 4319 N N . TYR A 1 541 ? -18.02200 75.94400 -45.68600 1.000 45.85000 541 TYR A N 1
ATOM 4320 C CA . TYR A 1 541 ? -16.97500 76.82700 -46.19500 1.000 46.33000 541 TYR A CA 1
ATOM 4321 C C . TYR A 1 541 ? -17.49600 78.23700 -46.41400 1.000 50.34000 541 TYR A C 1
ATOM 4322 O O . TYR A 1 541 ? -16.75100 79.20500 -46.24000 1.000 52.13000 541 TYR A O 1
ATOM 4331 N N . SER A 1 542 ? -18.76600 78.37400 -46.79900 1.000 54.13000 542 SER A N 1
ATOM 4332 C CA . SER A 1 542 ? -19.36600 79.69800 -46.91500 1.000 52.33000 542 SER A CA 1
ATOM 4333 C C . SER A 1 542 ? -19.51300 80.35500 -45.54800 1.000 59.26000 542 SER A C 1
ATOM 4334 O O . SER A 1 542 ? -19.27800 81.56100 -45.40800 1.000 63.88000 542 SER A O 1
ATOM 4337 N N . GLN A 1 543 ? -19.91100 79.57900 -44.52800 1.000 57.30000 543 GLN A N 1
ATOM 4338 C CA . GLN A 1 543 ? -20.07100 80.13500 -43.18600 1.000 54.20000 543 GLN A CA 1
ATOM 4339 C C . GLN A 1 543 ? -18.75700 80.69400 -42.66800 1.000 57.99000 543 GLN A C 1
ATOM 4340 O O . GLN A 1 543 ? -18.73600 81.74400 -42.01800 1.000 66.46000 543 GLN A O 1
ATOM 4346 N N . LEU A 1 544 ? -17.65000 79.99700 -42.92900 1.000 58.99000 544 LEU A N 1
ATOM 4347 C CA . LEU A 1 544 ? -16.33300 80.56000 -42.64700 1.000 66.17000 544 LEU A CA 1
ATOM 4348 C C . LEU A 1 544 ? -16.16700 81.92200 -43.30700 1.000 71.91000 544 LEU A C 1
ATOM 4349 O O . LEU A 1 544 ? -15.69400 82.87500 -42.68000 1.000 77.97000 544 LEU A O 1
ATOM 4354 N N . GLY A 1 545 ? -16.55000 82.02500 -44.58400 1.000 66.73000 545 GLY A N 1
ATOM 4355 C CA . GLY A 1 545 ? -16.33900 83.26400 -45.31800 1.000 68.29000 545 GLY A CA 1
ATOM 4356 C C . GLY A 1 545 ? -16.96800 84.46700 -44.64200 1.000 71.63000 545 GLY A C 1
ATOM 4357 O O . GLY A 1 545 ? -16.30700 85.47900 -44.40700 1.000 79.38000 545 GLY A O 1
ATOM 4358 N N . GLU A 1 546 ? -18.25200 84.37000 -44.30800 1.000 73.48000 546 GLU A N 1
ATOM 4359 C CA . GLU A 1 546 ? -18.93200 85.50900 -43.70200 1.000 77.03000 546 GLU A CA 1
ATOM 4360 C C . GLU A 1 546 ? -18.38600 85.82400 -42.31200 1.000 83.05000 546 GLU A C 1
ATOM 4361 O O . GLU A 1 546 ? -18.26200 87.00000 -41.94600 1.000 88.23000 546 GLU A O 1
ATOM 4367 N N . LYS A 1 547 ? -18.04400 84.79800 -41.52500 1.000 81.84000 547 LYS A N 1
ATOM 4368 C CA . LYS A 1 547 ? -17.50600 85.06400 -40.19300 1.000 84.97000 547 LYS A CA 1
ATOM 4369 C C . LYS A 1 547 ? -16.14200 85.74500 -40.25700 1.000 89.56000 547 LYS A C 1
ATOM 4370 O O . LYS A 1 547 ? -15.81800 86.56000 -39.38200 1.000 93.28000 547 LYS A O 1
ATOM 4376 N N . LEU A 1 548 ? -15.34000 85.44200 -41.28800 1.000 86.08000 548 LEU A N 1
ATOM 4377 C CA . LEU A 1 548 ? -13.99900 86.00900 -41.41200 1.000 86.18000 548 LEU A CA 1
ATOM 4378 C C . LEU A 1 548 ? -13.99900 87.42200 -41.98500 1.000 90.79000 548 LEU A C 1
ATOM 4379 O O . LEU A 1 548 ? -13.00800 88.14300 -41.81900 1.000 88.08000 548 LEU A O 1
ATOM 4384 N N . GLU A 1 549 ? -15.07600 87.82600 -42.66000 1.000 90.96000 549 GLU A N 1
ATOM 4385 C CA . GLU A 1 549 ? -15.24700 89.20800 -43.09100 1.000 92.42000 549 GLU A CA 1
ATOM 4386 C C . GLU A 1 549 ? -15.97500 90.05200 -42.05100 1.000 101.89000 549 GLU A C 1
ATOM 4387 O O . GLU A 1 549 ? -15.79500 91.27700 -42.01900 1.000 103.10000 549 GLU A O 1
ATOM 4393 N N . GLN A 1 550 ? -16.79900 89.42000 -41.20300 1.000 102.98000 550 GLN A N 1
ATOM 4394 C CA . GLN A 1 550 ? -17.44000 90.12400 -40.09600 1.000 103.30000 550 GLN A CA 1
ATOM 4395 C C . GLN A 1 550 ? -16.46500 90.40000 -38.95900 1.000 106.87000 550 GLN A C 1
ATOM 4396 O O . GLN A 1 550 ? -16.59500 91.42000 -38.27300 1.000 111.48000 550 GLN A O 1
ATOM 4402 N N . LEU A 1 551 ? -15.49100 89.51000 -38.74300 1.000 103.99000 551 LEU A N 1
ATOM 4403 C CA . LEU A 1 551 ? -14.48000 89.73200 -37.71500 1.000 107.83000 551 LEU A CA 1
ATOM 4404 C C . LEU A 1 551 ? -13.56200 90.91000 -38.04900 1.000 113.73000 551 LEU A C 1
ATOM 4405 O O . LEU A 1 551 ? -12.93400 91.46500 -37.13800 1.000 114.94000 551 LEU A O 1
ATOM 4410 N N . ASP A 1 552 ? -13.49000 91.32100 -39.32300 1.000 111.86000 552 ASP A N 1
ATOM 4411 C CA . ASP A 1 552 ? -12.57300 92.37300 -39.76300 1.000 117.97000 552 ASP A CA 1
ATOM 4412 C C . ASP A 1 552 ? -13.02400 93.78300 -39.37700 1.000 119.84000 552 ASP A C 1
ATOM 4413 O O . ASP A 1 552 ? -12.27500 94.74000 -39.61700 1.000 118.61000 552 ASP A O 1
ATOM 4418 N N . HIS A 1 553 ? -14.21500 93.93900 -38.78700 1.000 121.90000 553 HIS A N 1
ATOM 4419 C CA . HIS A 1 553 ? -14.71400 95.24600 -38.36600 1.000 123.52000 553 HIS A CA 1
ATOM 4420 C C . HIS A 1 553 ? -14.25300 95.64000 -36.96500 1.000 124.46000 553 HIS A C 1
ATOM 4421 O O . HIS A 1 553 ? -14.47700 96.78600 -36.55400 1.000 123.12000 553 HIS A O 1
ATOM 4428 N N . ARG A 1 554 ? -13.63200 94.72200 -36.22700 1.000 124.67000 554 ARG A N 1
ATOM 4429 C CA . ARG A 1 554 ? -13.04800 95.00300 -34.91500 1.000 128.51000 554 ARG A CA 1
ATOM 4430 C C . ARG A 1 554 ? -11.85300 95.96000 -35.04200 1.000 127.61000 554 ARG A C 1
ATOM 4431 O O . ARG A 1 554 ? -11.61100 96.81200 -34.17700 1.000 119.83000 554 ARG A O 1
ATOM 4439 N N . GLY B 2 2 ? -88.87300 98.57500 -63.34300 1.000 95.74000 37 GLY D N 1
ATOM 4440 C CA . GLY B 2 2 ? -90.19100 97.99100 -63.50100 1.000 100.36000 37 GLY D CA 1
ATOM 4441 C C . GLY B 2 2 ? -90.37500 96.66100 -62.79100 1.000 105.35000 37 GLY D C 1
ATOM 4442 O O . GLY B 2 2 ? -90.77700 96.62800 -61.62300 1.000 105.02000 37 GLY D O 1
ATOM 4443 N N . GLU B 2 3 ? -90.07300 95.56100 -63.48300 1.000 105.59000 38 GLU D N 1
ATOM 4444 C CA . GLU B 2 3 ? -90.42400 94.23800 -62.98200 1.000 101.74000 38 GLU D CA 1
ATOM 4445 C C . GLU B 2 3 ? -89.29400 93.60600 -62.17500 1.000 98.83000 38 GLU D C 1
ATOM 4446 O O . GLU B 2 3 ? -88.10400 93.84200 -62.41300 1.000 95.98000 38 GLU D O 1
ATOM 4452 N N . ASP B 2 4 ? -89.70700 92.78200 -61.21200 1.000 96.28000 39 ASP D N 1
ATOM 4453 C CA . ASP B 2 4 ? -88.86700 92.09800 -60.23900 1.000 87.35000 39 ASP D CA 1
ATOM 4454 C C . ASP B 2 4 ? -87.98100 91.02000 -60.84700 1.000 81.25000 39 ASP D C 1
ATOM 4455 O O . ASP B 2 4 ? -87.00100 90.62900 -60.20300 1.000 78.02000 39 ASP D O 1
ATOM 4460 N N . ASP B 2 5 ? -88.27800 90.58200 -62.07800 1.000 81.05000 40 ASP D N 1
ATOM 4461 C CA . ASP B 2 5 ? -88.08200 89.18900 -62.49000 1.000 76.12000 40 ASP D CA 1
ATOM 4462 C C . ASP B 2 5 ? -86.69500 88.63700 -62.16700 1.000 73.78000 40 ASP D C 1
ATOM 4463 O O . ASP B 2 5 ? -86.56700 87.46900 -61.78100 1.000 75.71000 40 ASP D O 1
ATOM 4468 N N . ALA B 2 6 ? -85.64200 89.43100 -62.33800 1.000 67.52000 41 ALA D N 1
ATOM 4469 C CA . ALA B 2 6 ? -84.31800 88.84700 -62.17200 1.000 62.87000 41 ALA D CA 1
ATOM 4470 C C . ALA B 2 6 ? -83.89800 88.78200 -60.70500 1.000 63.57000 41 ALA D C 1
ATOM 4471 O O . ALA B 2 6 ? -83.11400 87.90400 -60.32900 1.000 59.27000 41 ALA D O 1
ATOM 4473 N N . GLU B 2 7 ? -84.40800 89.68500 -59.86400 1.000 66.66000 42 GLU D N 1
ATOM 4474 C CA . GLU B 2 7 ? -84.14400 89.60100 -58.42800 1.000 69.62000 42 GLU D CA 1
ATOM 4475 C C . GLU B 2 7 ? -84.80700 88.36200 -57.82800 1.000 66.12000 42 GLU D C 1
ATOM 4476 O O . GLU B 2 7 ? -84.14200 87.53600 -57.18900 1.000 64.79000 42 GLU D O 1
ATOM 4482 N N . VAL B 2 8 ? -86.12100 88.21400 -58.05200 1.000 66.94000 43 VAL D N 1
ATOM 4483 C CA . VAL B 2 8 ? -86.88200 87.05100 -57.59300 1.000 61.80000 43 VAL D CA 1
ATOM 4484 C C . VAL B 2 8 ? -86.23600 85.74900 -58.05600 1.000 60.55000 43 VAL D C 1
ATOM 4485 O O . VAL B 2 8 ? -86.17600 84.76700 -57.30800 1.000 58.15000 43 VAL D O 1
ATOM 4489 N N . GLN B 2 9 ? -85.72500 85.72400 -59.28500 1.000 59.66000 44 GLN D N 1
ATOM 4490 C CA . GLN B 2 9 ? -85.17500 84.48500 -59.83000 1.000 58.37000 44 GLN D CA 1
ATOM 4491 C C . GLN B 2 9 ? -84.02300 83.95300 -58.98300 1.000 57.66000 44 GLN D C 1
ATOM 4492 O O . GLN B 2 9 ? -83.94700 82.75100 -58.68400 1.000 56.78000 44 GLN D O 1
ATOM 4498 N N . GLN B 2 10 ? -83.11000 84.84200 -58.60400 1.000 61.82000 45 GLN D N 1
ATOM 4499 C CA . GLN B 2 10 ? -81.91300 84.49200 -57.85500 1.000 60.44000 45 GLN D CA 1
ATOM 4500 C C . GLN B 2 10 ? -82.20400 84.26000 -56.36900 1.000 60.73000 45 GLN D C 1
ATOM 4501 O O . GLN B 2 10 ? -81.60500 83.36300 -55.74700 1.000 57.87000 45 GLN D O 1
ATOM 4507 N N . GLU B 2 11 ? -83.14500 85.02500 -55.80200 1.000 56.49000 46 GLU D N 1
ATOM 4508 C CA . GLU B 2 11 ? -83.69300 84.68700 -54.49600 1.000 53.44000 46 GLU D CA 1
ATOM 4509 C C . GLU B 2 11 ? -84.09600 83.21600 -54.43300 1.000 55.81000 46 GLU D C 1
ATOM 4510 O O . GLU B 2 11 ? -83.84000 82.53500 -53.43200 1.000 56.49000 46 GLU D O 1
ATOM 4516 N N . CYS B 2 12 ? -84.70400 82.70500 -55.51100 1.000 55.26000 47 CYS D N 1
ATOM 4517 C CA . CYS B 2 12 ? -85.14400 81.31400 -55.57200 1.000 46.65000 47 CYS D CA 1
ATOM 4518 C C . CYS B 2 12 ? -83.99600 80.36700 -55.86100 1.000 46.53000 47 CYS D C 1
ATOM 4519 O O . CYS B 2 12 ? -83.91800 79.28400 -55.26800 1.000 47.07000 47 CYS D O 1
ATOM 4522 N N . LEU B 2 13 ? -83.11000 80.74100 -56.78600 1.000 49.42000 48 LEU D N 1
ATOM 4523 C CA . LEU B 2 13 ? -81.96800 79.88700 -57.06300 1.000 47.74000 48 LEU D CA 1
ATOM 4524 C C . LEU B 2 13 ? -81.10300 79.70700 -55.82800 1.000 47.15000 48 LEU D C 1
ATOM 4525 O O . LEU B 2 13 ? -80.37100 78.71700 -55.72400 1.000 44.15000 48 LEU D O 1
ATOM 4530 N N . HIS B 2 14 ? -81.14700 80.66100 -54.89700 1.000 45.83000 49 HIS D N 1
ATOM 4531 C CA . HIS B 2 14 ? -80.36000 80.51700 -53.68300 1.000 45.64000 49 HIS D CA 1
ATOM 4532 C C . HIS B 2 14 ? -80.90300 79.38400 -52.83400 1.000 44.65000 49 HIS D C 1
ATOM 4533 O O . HIS B 2 14 ? -80.17600 78.44700 -52.48300 1.000 46.36000 49 HIS D O 1
ATOM 4540 N N . LYS B 2 15 ? -82.18400 79.47100 -52.47200 1.000 41.63000 50 LYS D N 1
ATOM 4541 C CA . LYS B 2 15 ? -82.82300 78.37700 -51.75100 1.000 42.12000 50 LYS D CA 1
ATOM 4542 C C . LYS B 2 15 ? -82.60700 77.03100 -52.45400 1.000 38.28000 50 LYS D C 1
ATOM 4543 O O . LYS B 2 15 ? -82.37700 76.00900 -51.79600 1.000 34.54000 50 LYS D O 1
ATOM 4549 N N . PHE B 2 16 ? -82.63000 77.01300 -53.79100 1.000 39.37000 51 PHE D N 1
ATOM 4550 C CA . PHE B 2 16 ? -82.44400 75.74400 -54.49200 1.000 38.40000 51 PHE D CA 1
ATOM 4551 C C . PHE B 2 16 ? -81.08500 75.14000 -54.18100 1.000 37.18000 51 PHE D C 1
ATOM 4552 O O . PHE B 2 16 ? -80.91400 73.91600 -54.25900 1.000 37.15000 51 PHE D O 1
ATOM 4560 N N . SER B 2 17 ? -80.11400 75.98400 -53.82200 1.000 38.84000 52 SER D N 1
ATOM 4561 C CA . SER B 2 17 ? -78.75100 75.54600 -53.54000 1.000 38.25000 52 SER D CA 1
ATOM 4562 C C . SER B 2 17 ? -78.56900 75.03600 -52.12100 1.000 38.51000 52 SER D C 1
ATOM 4563 O O . SER B 2 17 ? -77.61600 74.29500 -51.86000 1.000 37.16000 52 SER D O 1
ATOM 4566 N N . THR B 2 18 ? -79.43900 75.42200 -51.20000 1.000 32.35000 53 THR D N 1
ATOM 4567 C CA . THR B 2 18 ? -79.21100 75.07300 -49.81800 1.000 30.24000 53 THR D CA 1
ATOM 4568 C C . THR B 2 18 ? -79.40300 73.57300 -49.60500 1.000 30.93000 53 THR D C 1
ATOM 4569 O O . THR B 2 18 ? -79.96100 72.86500 -50.44400 1.000 36.81000 53 THR D O 1
ATOM 4573 N N . ARG B 2 19 ? -78.89100 73.08700 -48.47600 1.000 32.24000 54 ARG D N 1
ATOM 4574 C CA . ARG B 2 19 ? -78.87100 71.65700 -48.19500 1.000 31.17000 54 ARG D CA 1
ATOM 4575 C C . ARG B 2 19 ? -80.28300 71.10500 -48.12200 1.000 30.45000 54 ARG D C 1
ATOM 4576 O O . ARG B 2 19 ? -81.13400 71.64200 -47.40400 1.000 30.27000 54 ARG D O 1
ATOM 4584 N N . ASP B 2 20 ? -80.52600 70.04000 -48.88500 1.000 24.42000 55 ASP D N 1
ATOM 4585 C CA . ASP B 2 20 ? -81.76800 69.27100 -48.80300 1.000 27.23000 55 ASP D CA 1
ATOM 4586 C C . ASP B 2 20 ? -82.99800 70.15000 -48.93700 1.000 26.14000 55 ASP D C 1
ATOM 4587 O O . ASP B 2 20 ? -83.99300 69.94900 -48.24200 1.000 29.61000 55 ASP D O 1
ATOM 4592 N N . TYR B 2 21 ? -82.94000 71.13700 -49.83300 1.000 25.53000 56 TYR D N 1
ATOM 4593 C CA . TYR B 2 21 ? -84.12400 71.96300 -50.05200 1.000 28.45000 56 TYR D CA 1
ATOM 4594 C C . TYR B 2 21 ? -85.27000 71.16800 -50.66200 1.000 27.49000 56 TYR D C 1
ATOM 4595 O O . TYR B 2 21 ? -86.42900 71.57000 -50.53300 1.000 27.30000 56 TYR D O 1
ATOM 4604 N N . ILE B 2 22 ? -84.97300 70.04300 -51.31200 1.000 26.32000 57 ILE D N 1
ATOM 4605 C CA . ILE B 2 22 ? -86.02400 69.18200 -51.82300 1.000 26.10000 57 ILE D CA 1
ATOM 4606 C C . ILE B 2 22 ? -86.95600 68.74200 -50.70200 1.000 27.47000 57 ILE D C 1
ATOM 4607 O O . ILE B 2 22 ? -88.14800 68.51500 -50.94300 1.000 30.05000 57 ILE D O 1
ATOM 4612 N N . MET B 2 23 ? -86.46100 68.66400 -49.46400 1.000 27.92000 58 MET D N 1
ATOM 4613 C CA . MET B 2 23 ? -87.31400 68.34200 -48.32800 1.000 25.73000 58 MET D CA 1
ATOM 4614 C C . MET B 2 23 ? -88.03300 69.55900 -47.77300 1.000 25.90000 58 MET D C 1
ATOM 4615 O O . MET B 2 23 ? -88.73600 69.44300 -46.77500 1.000 30.08000 58 MET D O 1
ATOM 4620 N N . GLU B 2 24 ? -87.89800 70.70300 -48.38100 1.000 27.65000 59 GLU D N 1
ATOM 4621 C CA . GLU B 2 24 ? -88.54100 71.65900 -47.48600 1.000 28.38000 59 GLU D CA 1
ATOM 4622 C C . GLU B 2 24 ? -89.98100 71.92700 -47.92300 1.000 31.02000 59 GLU D C 1
ATOM 4623 O O . GLU B 2 24 ? -90.25800 72.01800 -49.11700 1.000 32.69000 59 GLU D O 1
ATOM 4629 N N . PRO B 2 25 ? -90.92300 72.03400 -46.98300 1.000 36.55000 60 PRO D N 1
ATOM 4630 C CA . PRO B 2 25 ? -92.30100 72.40200 -47.36200 1.000 36.08000 60 PRO D CA 1
ATOM 4631 C C . PRO B 2 25 ? -92.39000 73.65900 -48.21400 1.000 33.68000 60 PRO D C 1
ATOM 4632 O O . PRO B 2 25 ? -93.22600 73.72100 -49.12400 1.000 40.08000 60 PRO D O 1
ATOM 4636 N N . SER B 2 26 ? -91.54000 74.65400 -47.96700 1.000 32.41000 61 SER D N 1
ATOM 4637 C CA . SER B 2 26 ? -91.58600 75.89600 -48.72500 1.000 34.39000 61 SER D CA 1
ATOM 4638 C C . SER B 2 26 ? -91.21400 75.73400 -50.20000 1.000 40.23000 61 SER D C 1
ATOM 4639 O O . SER B 2 26 ? -91.36000 76.70900 -50.95200 1.000 40.26000 61 SER D O 1
ATOM 4642 N N . ILE B 2 27 ? -90.76700 74.54400 -50.63700 1.000 35.09000 62 ILE D N 1
ATOM 4643 C CA . ILE B 2 27 ? -90.24600 74.40600 -52.00000 1.000 38.00000 62 ILE D CA 1
ATOM 4644 C C . ILE B 2 27 ? -91.34200 74.63700 -53.03100 1.000 36.84000 62 ILE D C 1
ATOM 4645 O O . ILE B 2 27 ? -91.06100 75.11500 -54.13700 1.000 38.64000 62 ILE D O 1
ATOM 4650 N N . PHE B 2 28 ? -92.59800 74.32800 -52.69700 1.000 35.42000 63 PHE D N 1
ATOM 4651 C CA . PHE B 2 28 ? -93.67500 74.52400 -53.66400 1.000 40.66000 63 PHE D CA 1
ATOM 4652 C C . PHE B 2 28 ? -93.94500 76.00600 -53.86900 1.000 38.11000 63 PHE D C 1
ATOM 4653 O O . PHE B 2 28 ? -93.99700 76.48800 -55.00500 1.000 39.48000 63 PHE D O 1
ATOM 4661 N N . ASN B 2 29 ? -94.05400 76.75200 -52.77500 1.000 42.29000 64 ASN D N 1
ATOM 4662 C CA . ASN B 2 29 ? -94.13900 78.20300 -52.88000 1.000 48.51000 64 ASN D CA 1
ATOM 4663 C C . ASN B 2 29 ? -92.94500 78.78000 -53.64200 1.000 44.68000 64 ASN D C 1
ATOM 4664 O O . ASN B 2 29 ? -93.10100 79.70400 -54.44600 1.000 46.71000 64 ASN D O 1
ATOM 4669 N N . THR B 2 30 ? -91.74700 78.24900 -53.41000 1.000 39.85000 65 THR D N 1
ATOM 4670 C CA . THR B 2 30 ? -90.56800 78.83600 -54.03300 1.000 41.13000 65 THR D CA 1
ATOM 4671 C C . THR B 2 30 ? -90.53800 78.55900 -55.52800 1.000 44.30000 65 THR D C 1
ATOM 4672 O O . THR B 2 30 ? -90.07200 79.39400 -56.31200 1.000 37.93000 65 THR D O 1
ATOM 4676 N N . LEU B 2 31 ? -91.01300 77.38200 -55.93800 1.000 44.10000 66 LEU D N 1
ATOM 4677 C CA . LEU B 2 31 ? -91.02400 77.04500 -57.35400 1.000 42.32000 66 LEU D CA 1
ATOM 4678 C C . LEU B 2 31 ? -92.02300 77.90900 -58.11300 1.000 46.72000 66 LEU D C 1
ATOM 4679 O O . LEU B 2 31 ? -91.76800 78.29800 -59.26100 1.000 44.32000 66 LEU D O 1
ATOM 4684 N N . LYS B 2 32 ? -93.15700 78.23100 -57.48000 1.000 42.17000 67 LYS D N 1
ATOM 4685 C CA . LYS B 2 32 ? -94.13800 79.09200 -58.12500 1.000 48.64000 67 LYS D CA 1
ATOM 4686 C C . LYS B 2 32 ? -93.61000 80.51900 -58.27000 1.000 50.33000 67 LYS D C 1
ATOM 4687 O O . LYS B 2 32 ? -93.76200 81.13100 -59.33600 1.000 53.60000 67 LYS D O 1
ATOM 4693 N N . ARG B 2 33 ? -92.97800 81.06400 -57.22300 1.000 47.59000 68 ARG D N 1
ATOM 4694 C CA . ARG B 2 33 ? -92.34400 82.37700 -57.35000 1.000 48.37000 68 ARG D CA 1
ATOM 4695 C C . ARG B 2 33 ? -91.32600 82.38200 -58.48300 1.000 49.29000 68 ARG D C 1
ATOM 4696 O O . ARG B 2 33 ? -91.25300 83.34100 -59.26100 1.000 57.20000 68 ARG D O 1
ATOM 4704 N N . TYR B 2 34 ? -90.55400 81.30000 -58.60200 1.000 44.86000 69 TYR D N 1
ATOM 4705 C CA . TYR B 2 34 ? -89.53900 81.17500 -59.64200 1.000 45.50000 69 TYR D CA 1
ATOM 4706 C C . TYR B 2 34 ? -90.14200 81.24900 -61.04100 1.000 49.52000 69 TYR D C 1
ATOM 4707 O O . TYR B 2 34 ? -89.61900 81.94300 -61.91800 1.000 49.64000 69 TYR D O 1
ATOM 4716 N N . PHE B 2 35 ? -91.23500 80.53300 -61.27700 1.000 55.03000 70 PHE D N 1
ATOM 4717 C CA . PHE B 2 35 ? -91.76900 80.45700 -62.63000 1.000 52.12000 70 PHE D CA 1
ATOM 4718 C C . PHE B 2 35 ? -92.59800 81.69100 -62.99000 1.000 51.29000 70 PHE D C 1
ATOM 4719 O O . PHE B 2 35 ? -92.45200 82.21900 -64.09800 1.000 48.57000 70 PHE D O 1
ATOM 4727 N N . GLN B 2 36 ? -93.43200 82.19000 -62.05900 1.000 51.59000 71 GLN D N 1
ATOM 4728 C CA . GLN B 2 36 ? -94.12700 83.46900 -62.25300 1.000 56.07000 71 GLN D CA 1
ATOM 4729 C C . GLN B 2 36 ? -93.16100 84.60900 -62.56200 1.000 58.85000 71 GLN D C 1
ATOM 4730 O O . GLN B 2 36 ? -93.58500 85.65100 -63.07800 1.000 56.85000 71 GLN D O 1
ATOM 4736 N N . ALA B 2 37 ? -91.88100 84.44400 -62.22600 1.000 57.15000 72 ALA D N 1
ATOM 4737 C CA . ALA B 2 37 ? -90.82700 85.37700 -62.59300 1.000 63.34000 72 ALA D CA 1
ATOM 4738 C C . ALA B 2 37 ? -90.03600 84.89000 -63.79500 1.000 63.21000 72 ALA D C 1
ATOM 4739 O O . ALA B 2 37 ? -88.89000 85.31500 -63.99500 1.000 61.35000 72 ALA D O 1
ATOM 4741 N N . GLY B 2 38 ? -90.61500 83.98100 -64.57400 1.000 55.90000 73 GLY D N 1
ATOM 4742 C CA . GLY B 2 38 ? -90.01900 83.54000 -65.81600 1.000 58.67000 73 GLY D CA 1
ATOM 4743 C C . GLY B 2 38 ? -88.66300 82.89500 -65.68700 1.000 56.88000 73 GLY D C 1
ATOM 4744 O O . GLY B 2 38 ? -87.72500 83.24900 -66.39900 1.000 65.82000 73 GLY D O 1
ATOM 4745 N N . GLY B 2 39 ? -88.54300 81.91300 -64.78100 1.000 58.12000 74 GLY D N 1
ATOM 4746 C CA . GLY B 2 39 ? -87.30200 81.18700 -64.62400 1.000 55.05000 74 GLY D CA 1
ATOM 4747 C C . GLY B 2 39 ? -87.26900 79.94700 -65.49300 1.000 52.92000 74 GLY D C 1
ATOM 4748 O O . GLY B 2 39 ? -88.20500 79.14600 -65.48500 1.000 53.20000 74 GLY D O 1
ATOM 4749 N N . SER B 2 40 ? -86.19300 79.80600 -66.25900 1.000 65.58000 75 SER D N 1
ATOM 4750 C CA . SER B 2 40 ? -85.93200 78.55900 -66.96400 1.000 66.61000 75 SER D CA 1
ATOM 4751 C C . SER B 2 40 ? -85.78500 77.42600 -65.95000 1.000 67.24000 75 SER D C 1
ATOM 4752 O O . SER B 2 40 ? -85.25500 77.64100 -64.85000 1.000 64.07000 75 SER D O 1
ATOM 4755 N N . PRO B 2 41 ? -86.24900 76.22000 -66.26600 1.000 67.37000 76 PRO D N 1
ATOM 4756 C CA . PRO B 2 41 ? -86.30700 75.18200 -65.23400 1.000 66.45000 76 PRO D CA 1
ATOM 4757 C C . PRO B 2 41 ? -85.13800 74.20200 -65.24700 1.000 63.71000 76 PRO D C 1
ATOM 4758 O O . PRO B 2 41 ? -84.88600 73.54800 -64.22900 1.000 61.41000 76 PRO D O 1
ATOM 4762 N N . GLU B 2 42 ? -84.40800 74.09000 -66.36000 1.000 69.26000 77 GLU D N 1
ATOM 4763 C CA . GLU B 2 42 ? -83.47100 72.97100 -66.51200 1.000 74.89000 77 GLU D CA 1
ATOM 4764 C C . GLU B 2 42 ? -82.42900 72.93500 -65.39400 1.000 73.01000 77 GLU D C 1
ATOM 4765 O O . GLU B 2 42 ? -82.10400 71.85700 -64.87200 1.000 69.83000 77 GLU D O 1
ATOM 4771 N N . ASN B 2 43 ? -81.91000 74.09300 -64.99000 1.000 63.74000 78 ASN D N 1
ATOM 4772 C CA . ASN B 2 43 ? -80.89800 74.07000 -63.94200 1.000 64.87000 78 ASN D CA 1
ATOM 4773 C C . ASN B 2 43 ? -81.47100 73.91000 -62.53400 1.000 54.10000 78 ASN D C 1
ATOM 4774 O O . ASN B 2 43 ? -80.69300 73.79000 -61.57900 1.000 49.18000 78 ASN D O 1
ATOM 4779 N N . VAL B 2 44 ? -82.79600 73.88400 -62.38000 1.000 47.38000 79 VAL D N 1
ATOM 4780 C CA . VAL B 2 44 ? -83.37600 73.67000 -61.06000 1.000 44.28000 79 VAL D CA 1
ATOM 4781 C C . VAL B 2 44 ? -83.20800 72.22000 -60.62400 1.000 42.43000 79 VAL D C 1
ATOM 4782 O O . VAL B 2 44 ? -82.84800 71.94300 -59.47200 1.000 38.19000 79 VAL D O 1
ATOM 4786 N N . ILE B 2 45 ? -83.46600 71.27400 -61.52900 1.000 39.07000 80 ILE D N 1
ATOM 4787 C CA . ILE B 2 45 ? -83.20500 69.87100 -61.22900 1.000 36.83000 80 ILE D CA 1
ATOM 4788 C C . ILE B 2 45 ? -81.74800 69.67100 -60.82700 1.000 41.55000 80 ILE D C 1
ATOM 4789 O O . ILE B 2 45 ? -81.43300 68.82400 -59.98200 1.000 40.60000 80 ILE D O 1
ATOM 4794 N N . GLN B 2 46 ? -80.83200 70.42000 -61.44800 1.000 41.78000 81 GLN D N 1
ATOM 4795 C CA . GLN B 2 46 ? -7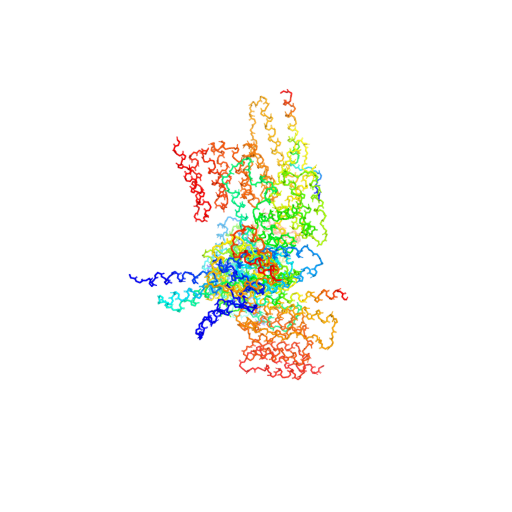9.41700 70.27600 -61.12100 1.000 38.83000 81 GLN D CA 1
ATOM 4796 C C . GLN B 2 46 ? -79.14300 70.70200 -59.68600 1.000 40.54000 81 GLN D C 1
ATOM 4797 O O . GLN B 2 46 ? -78.51400 69.96500 -58.91500 1.000 37.03000 81 GLN D O 1
ATOM 4803 N N . LEU B 2 47 ? -79.61600 71.89300 -59.31000 1.000 36.43000 82 LEU D N 1
ATOM 4804 C CA . LEU B 2 47 ? -79.35700 72.41000 -57.97300 1.000 35.27000 82 LEU D CA 1
ATOM 4805 C C . LEU B 2 47 ? -79.95000 71.50200 -56.89800 1.000 37.04000 82 LEU D C 1
ATOM 4806 O O . LEU B 2 47 ? -79.28500 71.18000 -55.90500 1.000 34.74000 82 LEU D O 1
ATOM 4811 N N . LEU B 2 48 ? -81.19600 71.05800 -57.08900 1.000 33.67000 83 LEU D N 1
ATOM 4812 C CA . LEU B 2 48 ? -81.85000 70.26000 -56.05800 1.000 33.00000 83 LEU D CA 1
ATOM 4813 C C . LEU B 2 48 ? -81.15500 68.91900 -55.85100 1.000 30.74000 83 LEU D C 1
ATOM 4814 O O . LEU B 2 48 ? -81.00600 68.45700 -54.71500 1.000 31.28000 83 LEU D O 1
ATOM 4819 N N . SER B 2 49 ? -80.72000 68.27200 -56.92500 1.000 32.89000 84 SER D N 1
ATOM 4820 C CA . SER B 2 49 ? -80.09900 66.96800 -56.74000 1.000 33.46000 84 SER D CA 1
ATOM 4821 C C . SER B 2 49 ? -78.62800 67.07800 -56.32900 1.000 38.62000 84 SER D C 1
ATOM 4822 O O . SER B 2 49 ? -78.14800 66.24300 -55.54600 1.000 35.64000 84 SER D O 1
ATOM 4825 N N . GLU B 2 50 ? -77.89500 68.08400 -56.83200 1.000 41.58000 85 GLU D N 1
ATOM 4826 C CA . GLU B 2 50 ? -76.49400 68.23000 -56.43400 1.000 40.06000 85 GLU D CA 1
ATOM 4827 C C . GLU B 2 50 ? -76.36700 68.48400 -54.93700 1.000 44.64000 85 GLU D C 1
ATOM 4828 O O . GLU B 2 50 ? -75.40600 68.02600 -54.30600 1.000 44.73000 85 GLU D O 1
ATOM 4834 N N . ASN B 2 51 ? -77.32900 69.19400 -54.35000 1.000 39.31000 86 ASN D N 1
ATOM 4835 C CA . ASN B 2 51 ? -77.27100 69.57200 -52.94900 1.000 35.22000 86 ASN D CA 1
ATOM 4836 C C . ASN B 2 51 ? -78.12200 68.68000 -52.05200 1.000 32.56000 86 ASN D C 1
ATOM 4837 O O . ASN B 2 51 ? -78.46300 69.07800 -50.93600 1.000 30.56000 86 ASN D O 1
ATOM 4842 N N . TYR B 2 52 ? -78.47200 67.48800 -52.51300 1.000 32.86000 87 TYR D N 1
ATOM 4843 C CA . TYR B 2 52 ? -79.20200 66.54000 -51.68900 1.000 32.76000 87 TYR D CA 1
ATOM 4844 C C . TYR B 2 52 ? -78.22500 65.64200 -50.93500 1.000 34.43000 87 TYR D C 1
ATOM 4845 O O . TYR B 2 52 ? -77.39800 64.94700 -51.54500 1.000 32.85000 87 TYR D O 1
ATOM 4854 N N . THR B 2 53 ? -78.36500 65.63500 -49.61100 1.000 32.95000 88 THR D N 1
ATOM 4855 C CA . THR B 2 53 ? -77.51300 64.91400 -48.68300 1.000 34.84000 88 THR D CA 1
ATOM 4856 C C . THR B 2 53 ? -78.25300 63.80400 -47.95900 1.000 37.17000 88 THR D C 1
ATOM 4857 O O . THR B 2 53 ? -77.61000 62.90400 -47.39300 1.000 40.01000 88 THR D O 1
ATOM 4861 N N . ALA B 2 54 ? -79.58500 63.84700 -47.97800 1.000 29.03000 89 ALA D N 1
ATOM 4862 C CA . ALA B 2 54 ? -80.41000 62.83900 -47.34200 1.000 26.68000 89 ALA D CA 1
ATOM 4863 C C . ALA B 2 54 ? -80.16200 62.79800 -45.83300 1.000 27.25000 89 ALA D C 1
ATOM 4864 O O . ALA B 2 54 ? -80.06000 61.72600 -45.23700 1.000 25.22000 89 ALA D O 1
ATOM 4866 N N . VAL B 2 55 ? -80.06900 63.97500 -45.20700 1.000 25.12000 90 VAL D N 1
ATOM 4867 C CA . VAL B 2 55 ? -79.93600 64.01700 -43.75300 1.000 27.88000 90 VAL D CA 1
ATOM 4868 C C . VAL B 2 55 ? -81.04700 63.20100 -43.10100 1.000 29.54000 90 VAL D C 1
ATOM 4869 O O . VAL B 2 55 ? -80.79500 62.35800 -42.22700 1.000 30.35000 90 VAL D O 1
ATOM 4873 N N . ALA B 2 56 ? -82.29200 63.41700 -43.53400 1.000 26.36000 91 ALA D N 1
ATOM 4874 C CA . ALA B 2 56 ? -83.40700 62.74700 -42.87800 1.000 22.63000 91 ALA D CA 1
ATOM 4875 C C . ALA B 2 56 ? -83.32000 61.23200 -43.04300 1.000 25.34000 91 ALA D C 1
ATOM 4876 O O . ALA B 2 56 ? -83.54500 60.48600 -42.08400 1.000 25.80000 91 ALA D O 1
ATOM 4878 N N . GLN B 2 57 ? -82.96500 60.74400 -44.23800 1.000 27.98000 92 GLN D N 1
ATOM 4879 C CA . GLN B 2 57 ? -82.79100 59.29900 -44.37900 1.000 27.09000 92 GLN D CA 1
ATOM 4880 C C . GLN B 2 57 ? -81.63100 58.80900 -43.53400 1.000 26.84000 92 GLN D C 1
ATOM 4881 O O . GLN B 2 57 ? -81.61700 57.66200 -43.08200 1.000 28.43000 92 GLN D O 1
ATOM 4887 N N . THR B 2 58 ? -80.65900 59.67300 -43.30900 1.000 26.97000 93 THR D N 1
ATOM 4888 C CA . THR B 2 58 ? -79.51200 59.33100 -42.48800 1.000 27.63000 93 THR D CA 1
ATOM 4889 C C . THR B 2 58 ? -79.89700 59.19300 -41.01200 1.000 32.02000 93 THR D C 1
ATOM 4890 O O . THR B 2 58 ? -79.31700 58.36000 -40.29000 1.000 27.53000 93 THR D O 1
ATOM 4894 N N . VAL B 2 59 ? -80.91800 59.94500 -40.57400 1.000 29.29000 94 VAL D N 1
ATOM 4895 C CA . VAL B 2 59 ? -81.51800 59.73200 -39.26100 1.000 26.89000 94 VAL D CA 1
ATOM 4896 C C . VAL B 2 59 ? -82.21100 58.37100 -39.18900 1.000 29.36000 94 VAL D C 1
ATOM 4897 O O . VAL B 2 59 ? -82.11500 57.66800 -38.17600 1.000 30.34000 94 VAL D O 1
ATOM 4901 N N . ASN B 2 60 ? -82.93400 57.98000 -40.24500 1.000 28.21000 95 ASN D N 1
ATOM 4902 C CA . ASN B 2 60 ? -83.56900 56.66100 -40.25300 1.000 27.03000 95 ASN D CA 1
ATOM 4903 C C . ASN B 2 60 ? -82.52300 55.56900 -40.07900 1.000 28.34000 95 ASN D C 1
ATOM 4904 O O . ASN B 2 60 ? -82.69800 54.64000 -39.28700 1.000 28.06000 95 ASN D O 1
ATOM 4909 N N . LEU B 2 61 ? -81.42000 55.67600 -40.81900 1.000 31.35000 96 LEU D N 1
ATOM 4910 C CA . LEU B 2 61 ? -80.34200 54.70300 -40.72600 1.000 29.83000 96 LEU D CA 1
ATOM 4911 C C . LEU B 2 61 ? -79.79600 54.61600 -39.30400 1.000 32.57000 96 LEU D C 1
ATOM 4912 O O . LEU B 2 61 ? -79.65600 53.52000 -38.74300 1.000 29.04000 96 LEU D O 1
ATOM 4917 N N . LEU B 2 62 ? -79.46800 55.76500 -38.70600 1.000 31.35000 97 LEU D N 1
ATOM 4918 C CA . LEU B 2 62 ? -78.93100 55.74000 -37.35000 1.000 29.74000 97 LEU D CA 1
ATOM 4919 C C . LEU B 2 62 ? -79.90400 55.05900 -36.40300 1.000 33.77000 97 LEU D C 1
ATOM 4920 O O . LEU B 2 62 ? -79.49300 54.27500 -35.53200 1.000 33.58000 97 LEU D O 1
ATOM 4925 N N . ALA B 2 63 ? -81.20400 55.32200 -36.58200 1.000 27.17000 98 ALA D N 1
ATOM 4926 C CA . ALA B 2 63 ? -82.20600 54.74900 -35.69700 1.000 26.06000 98 ALA D CA 1
ATOM 4927 C C . ALA B 2 63 ? -82.25100 53.23400 -35.82100 1.000 29.57000 98 ALA D C 1
ATOM 4928 O O . ALA B 2 63 ? -82.27800 52.52100 -34.81200 1.000 30.89000 98 ALA D O 1
ATOM 4930 N N . GLU B 2 64 ? -82.25800 52.70900 -37.04400 1.000 30.67000 99 GLU D N 1
ATOM 4931 C CA . GLU B 2 64 ? -82.31400 51.25600 -37.14400 1.000 34.59000 99 GLU D CA 1
ATOM 4932 C C . GLU B 2 64 ? -81.00900 50.62800 -36.68200 1.000 35.50000 99 GLU D C 1
ATOM 4933 O O . GLU B 2 64 ? -81.02100 49.54400 -36.08000 1.000 35.56000 99 GLU D O 1
ATOM 4939 N N . TRP B 2 65 ? -79.88500 51.31000 -36.89100 1.000 34.26000 100 TRP D N 1
ATOM 4940 C CA . TRP B 2 65 ? -78.63200 50.78100 -36.37500 1.000 32.34000 100 TRP D CA 1
ATOM 4941 C C . TRP B 2 65 ? -78.68700 50.68600 -34.85500 1.000 37.75000 100 TRP D C 1
ATOM 4942 O O . TRP B 2 65 ? -78.40700 49.62500 -34.27900 1.000 38.22000 100 TRP D O 1
ATOM 4953 N N . LEU B 2 66 ? -79.08500 51.78000 -34.18900 1.000 35.59000 101 LEU D N 1
ATOM 4954 C CA . LEU B 2 66 ? -79.19500 51.76400 -32.73300 1.000 32.75000 101 LEU D CA 1
ATOM 4955 C C . LEU B 2 66 ? -80.09800 50.62500 -32.27300 1.000 37.09000 101 LEU D C 1
ATOM 4956 O O . LEU B 2 66 ? -79.76000 49.87900 -31.33800 1.000 36.55000 101 LEU D O 1
ATOM 4961 N N . ILE B 2 67 ? -81.23600 50.45900 -32.94800 1.000 34.98000 102 ILE D N 1
ATOM 4962 C CA . ILE B 2 67 ? -82.19400 49.42000 -32.59300 1.000 33.51000 102 ILE D CA 1
ATOM 4963 C C . ILE B 2 67 ? -81.58700 48.03800 -32.78600 1.000 36.67000 102 ILE D C 1
ATOM 4964 O O . ILE B 2 67 ? -81.80300 47.13200 -31.96700 1.000 34.98000 102 ILE D O 1
ATOM 4969 N N . GLN B 2 68 ? -80.80700 47.85400 -33.86200 1.000 40.96000 103 GLN D N 1
ATOM 4970 C CA . GLN B 2 68 ? -80.16600 46.56200 -34.09100 1.000 39.55000 103 GLN D CA 1
ATOM 4971 C C . GLN B 2 68 ? -79.12400 46.25900 -33.01500 1.000 40.14000 103 GLN D C 1
ATOM 4972 O O . GLN B 2 68 ? -78.93900 45.09100 -32.65700 1.000 47.17000 103 GLN D O 1
ATOM 4978 N N . THR B 2 69 ? -78.47900 47.28100 -32.44500 1.000 34.31000 104 THR D N 1
ATOM 4979 C CA . THR B 2 69 ? -77.53800 47.03200 -31.36100 1.000 36.74000 104 THR D CA 1
ATOM 4980 C C . THR B 2 69 ? -78.21300 46.82800 -30.00600 1.000 43.70000 104 THR D C 1
ATOM 4981 O O . THR B 2 69 ? -77.51500 46.61600 -29.00700 1.000 44.50000 104 THR D O 1
ATOM 4985 N N . GLY B 2 70 ? -79.53300 46.91900 -29.92100 1.000 40.22000 105 GLY D N 1
ATOM 4986 C CA . GLY B 2 70 ? -80.23700 46.57000 -28.70600 1.000 41.91000 105 GLY D CA 1
ATOM 4987 C C . GLY B 2 70 ? -81.00600 47.69200 -28.03100 1.000 40.88000 105 GLY D C 1
ATOM 4988 O O . GLY B 2 70 ? -81.70300 47.41800 -27.03700 1.000 37.03000 105 GLY D O 1
ATOM 4989 N N . VAL B 2 71 ? -80.91300 48.94000 -28.50200 1.000 36.92000 106 VAL D N 1
ATOM 4990 C CA . VAL B 2 71 ? -81.80000 49.98200 -27.99700 1.000 31.81000 106 VAL D CA 1
ATOM 4991 C C . VAL B 2 71 ? -83.25600 49.60600 -28.27500 1.000 31.88000 106 VAL D C 1
ATOM 4992 O O . VAL B 2 71 ? -83.59600 49.05300 -29.32900 1.000 30.06000 106 VAL D O 1
ATOM 4996 N N . GLU B 2 72 ? -84.11400 49.87600 -27.30200 1.000 34.41000 107 GLU D N 1
ATOM 4997 C CA . GLU B 2 72 ? -85.54800 49.69800 -27.47300 1.000 33.77000 107 GLU D CA 1
ATOM 4998 C C . GLU B 2 72 ? -86.05800 50.67500 -28.52400 1.000 32.07000 107 GLU D C 1
ATOM 4999 O O . GLU B 2 72 ? -85.72500 51.86000 -28.45700 1.000 30.36000 107 GLU D O 1
ATOM 5005 N N . PRO B 2 73 ? -86.85600 50.22600 -29.50600 1.000 36.89000 108 PRO D N 1
ATOM 5006 C CA . PRO B 2 73 ? -87.31100 51.17000 -30.55200 1.000 30.49000 108 PRO D CA 1
ATOM 5007 C C . PRO B 2 73 ? -88.05300 52.37100 -30.00400 1.000 34.15000 108 PRO D C 1
ATOM 5008 O O . PRO B 2 73 ? -87.77500 53.50800 -30.41400 1.000 35.85000 108 PRO D O 1
ATOM 5012 N N . VAL B 2 74 ? -88.97500 52.16100 -29.06000 1.000 37.00000 109 VAL D N 1
ATOM 5013 C CA . VAL B 2 74 ? -89.77700 53.27800 -28.58100 1.000 40.62000 109 VAL D CA 1
ATOM 5014 C C . VAL B 2 74 ? -88.89900 54.36900 -27.97500 1.000 35.83000 109 VAL D C 1
ATOM 5015 O O . VAL B 2 74 ? -89.31500 55.52300 -27.87300 1.000 36.59000 109 VAL D O 1
ATOM 5019 N N . GLN B 2 75 ? -87.67300 54.03700 -27.60300 1.000 36.01000 110 GLN D N 1
ATOM 5020 C CA . GLN B 2 75 ? -86.79200 55.01700 -26.99000 1.000 35.25000 110 GLN D CA 1
ATOM 5021 C C . GLN B 2 75 ? -86.10600 55.89500 -28.02700 1.000 39.83000 110 GLN D C 1
ATOM 5022 O O . GLN B 2 75 ? -85.92800 57.09500 -27.79900 1.000 44.53000 110 GLN D O 1
ATOM 5028 N N . VAL B 2 76 ? -85.67700 55.31700 -29.15600 1.000 37.87000 111 VAL D N 1
ATOM 5029 C CA . VAL B 2 76 ? -85.21100 56.14500 -30.25900 1.000 35.41000 111 VAL D CA 1
ATOM 5030 C C . VAL B 2 76 ? -86.33000 57.06800 -30.71600 1.000 39.25000 111 VAL D C 1
ATOM 5031 O O . VAL B 2 76 ? -86.10700 58.25400 -30.99900 1.000 40.65000 111 VAL D O 1
ATOM 5035 N N . GLN B 2 77 ? -87.55500 56.54400 -30.77100 1.000 36.58000 112 GLN D N 1
ATOM 5036 C CA . GLN B 2 77 ? -88.69800 57.37400 -31.13200 1.000 37.23000 112 GLN D CA 1
ATOM 5037 C C . GLN B 2 77 ? -88.85300 58.55300 -30.17400 1.000 37.56000 112 GLN D C 1
ATOM 5038 O O . GLN B 2 77 ? -89.14500 59.67700 -30.60000 1.000 32.21000 112 GLN D O 1
ATOM 5044 N N . GLU B 2 78 ? -88.64100 58.31900 -28.87100 1.000 40.75000 113 GLU D N 1
ATOM 5045 C CA . GLU B 2 78 ? -88.84100 59.37300 -27.88300 1.000 33.18000 113 GLU D CA 1
ATOM 5046 C C . GLU B 2 78 ? -87.76000 60.44000 -27.97900 1.000 34.98000 113 GLU D C 1
ATOM 5047 O O . GLU B 2 78 ? -88.05300 61.63500 -27.85200 1.000 36.18000 113 GLU D O 1
ATOM 5053 N N . THR B 2 79 ? -86.51100 60.04300 -28.23600 1.000 34.33000 114 THR D N 1
ATOM 5054 C CA . THR B 2 79 ? -85.47600 61.03700 -28.52300 1.000 32.81000 114 THR D CA 1
ATOM 5055 C C . THR B 2 79 ? -85.85600 61.91300 -29.71400 1.000 33.26000 114 THR D C 1
ATOM 5056 O O . THR B 2 79 ? -85.76000 63.14400 -29.65000 1.000 34.71000 114 THR D O 1
ATOM 5060 N N . VAL B 2 80 ? -86.29700 61.29400 -30.81400 1.000 32.53000 115 VAL D N 1
ATOM 5061 C CA . VAL B 2 80 ? -86.66100 62.06700 -31.99900 1.000 29.75000 115 VAL D CA 1
ATOM 5062 C C . VAL B 2 80 ? -87.79500 63.03100 -31.68500 1.000 35.07000 115 VAL D C 1
ATOM 5063 O O . VAL B 2 80 ? -87.75100 64.20500 -32.07500 1.000 29.58000 115 VAL D O 1
ATOM 5067 N N . GLU B 2 81 ? -88.82900 62.54800 -30.97500 1.000 37.61000 116 GLU D N 1
ATOM 5068 C CA . GLU B 2 81 ? -89.97400 63.39200 -30.64600 1.000 30.86000 116 GLU D CA 1
ATOM 5069 C C . GLU B 2 81 ? -89.55100 64.55100 -29.75400 1.000 33.11000 116 GLU D C 1
ATOM 5070 O O . GLU B 2 81 ? -89.98800 65.69400 -29.95800 1.000 33.18000 116 GLU D O 1
ATOM 5076 N N . ASN B 2 82 ? -88.66500 64.29800 -28.78900 1.000 29.67000 117 ASN D N 1
ATOM 5077 C CA . ASN B 2 82 ? -88.27600 65.40100 -27.92200 1.000 32.68000 117 ASN D CA 1
ATOM 5078 C C . ASN B 2 82 ? -87.49200 66.46200 -28.67400 1.000 33.16000 117 ASN D C 1
ATOM 5079 O O . ASN B 2 82 ? -87.49100 67.62000 -28.25200 1.000 37.06000 117 ASN D O 1
ATOM 5084 N N . HIS B 2 83 ? -86.83500 66.11000 -29.77900 1.000 28.06000 118 HIS D N 1
ATOM 5085 C CA . HIS B 2 83 ? -86.15100 67.15100 -30.52700 1.000 30.65000 118 HIS D CA 1
ATOM 5086 C C . HIS B 2 83 ? -87.14200 68.06100 -31.23600 1.000 36.22000 118 HIS D C 1
ATOM 5087 O O . HIS B 2 83 ? -86.96500 69.28700 -31.25000 1.000 36.71000 118 HIS D O 1
ATOM 5094 N N . LEU B 2 84 ? -88.19100 67.48100 -31.84000 1.000 37.08000 119 LEU D N 1
ATOM 5095 C CA . LEU B 2 84 ? -89.27000 68.31000 -32.36400 1.000 33.27000 119 LEU D CA 1
ATOM 5096 C C . LEU B 2 84 ? -89.84400 69.16700 -31.26000 1.000 36.12000 119 LEU D C 1
ATOM 5097 O O . LEU B 2 84 ? -90.11300 70.35500 -31.46200 1.000 39.01000 119 LEU D O 1
ATOM 5102 N N . LYS B 2 85 ? -90.02400 68.57700 -30.07700 1.000 33.79000 120 LYS D N 1
ATOM 5103 C CA . LYS B 2 85 ? -90.67500 69.29800 -28.99700 1.000 35.61000 120 LYS D CA 1
ATOM 5104 C C . LYS B 2 85 ? -89.79900 70.42600 -28.51100 1.000 36.47000 120 LYS D C 1
ATOM 5105 O O . LYS B 2 85 ? -90.29100 71.51100 -28.17900 1.000 40.67000 120 LYS D O 1
ATOM 5111 N N . SER B 2 86 ? -88.49300 70.19400 -28.48600 1.000 39.20000 121 SER D N 1
ATOM 5112 C CA . SER B 2 86 ? -87.58100 71.23700 -28.05100 1.000 38.38000 121 SER D CA 1
ATOM 5113 C C . SER B 2 86 ? -87.59800 72.41500 -29.01300 1.000 41.67000 121 SER D C 1
ATOM 5114 O O . SER B 2 86 ? -87.61300 73.57100 -28.58200 1.000 46.78000 121 SER D O 1
ATOM 5117 N N . LEU B 2 87 ? -87.61300 72.14400 -30.32100 1.000 37.90000 122 LEU D N 1
ATOM 5118 C CA . LEU B 2 87 ? -87.61100 73.23000 -31.29400 1.000 42.96000 122 LEU D CA 1
ATOM 5119 C C . LEU B 2 87 ? -88.88300 74.05000 -31.19100 1.000 43.61000 122 LEU D C 1
ATOM 5120 O O . LEU B 2 87 ? -88.84100 75.28300 -31.19200 1.000 49.06000 122 LEU D O 1
ATOM 5125 N N . LEU B 2 88 ? -90.01900 73.36900 -31.09000 1.000 43.26000 123 LEU D N 1
ATOM 5126 C CA . LEU B 2 88 ? -91.31100 74.03100 -31.03100 1.000 42.38000 123 LEU D CA 1
ATOM 5127 C C . LEU B 2 88 ? -91.41600 74.94000 -29.81400 1.000 48.91000 123 LEU D C 1
ATOM 5128 O O . LEU B 2 88 ? -92.00900 76.02000 -29.88900 1.000 53.32000 123 LEU D O 1
ATOM 5133 N N . ILE B 2 89 ? -90.84200 74.52600 -28.68200 1.000 45.77000 124 ILE D N 1
ATOM 5134 C CA . ILE B 2 89 ? -90.89500 75.36000 -27.48500 1.000 46.16000 124 ILE D CA 1
ATOM 5135 C C . ILE B 2 89 ? -89.97900 76.57200 -27.62900 1.000 51.25000 124 ILE D C 1
ATOM 5136 O O . ILE B 2 89 ? -90.29200 77.66200 -27.12900 1.000 53.63000 124 ILE D O 1
ATOM 5141 N N . LYS B 2 90 ? -88.84400 76.41300 -28.31700 1.000 53.43000 125 LYS D N 1
ATOM 5142 C CA . LYS B 2 90 ? -87.88400 77.50700 -28.43000 1.000 52.88000 125 LYS D CA 1
ATOM 5143 C C . LYS B 2 90 ? -88.42800 78.62700 -29.29800 1.000 57.83000 125 LYS D C 1
ATOM 5144 O O . LYS B 2 90 ? -88.27800 79.81100 -28.96600 1.000 63.01000 125 LYS D O 1
ATOM 5150 N N . HIS B 2 91 ? -89.05900 78.27200 -30.41300 1.000 53.45000 126 HIS D N 1
ATOM 5151 C CA . HIS B 2 91 ? -89.49100 79.23300 -31.41200 1.000 51.66000 126 HIS D CA 1
ATOM 5152 C C . HIS B 2 91 ? -90.96300 79.57800 -31.29300 1.000 54.97000 126 HIS D C 1
ATOM 5153 O O . HIS B 2 91 ? -91.52000 80.16400 -32.22800 1.000 54.42000 126 HIS D O 1
ATOM 5160 N N . PHE B 2 92 ? -91.61500 79.22100 -30.18400 1.000 61.18000 127 PHE D N 1
ATOM 5161 C CA . PHE B 2 92 ? -93.06900 79.35700 -30.11500 1.000 58.97000 127 PHE D CA 1
ATOM 5162 C C . PHE B 2 92 ? -93.46600 80.82400 -30.16900 1.000 60.96000 127 PHE D C 1
ATOM 5163 O O . PHE B 2 92 ? -93.10000 81.60800 -29.28700 1.000 66.37000 127 PHE D O 1
ATOM 5171 N N . ASP B 2 93 ? -94.23300 81.18600 -31.18700 1.000 57.74000 128 ASP D N 1
ATOM 5172 C CA . ASP B 2 93 ? -94.71200 82.54700 -31.34900 1.000 64.38000 128 ASP D CA 1
ATOM 5173 C C . ASP B 2 93 ? -96.23000 82.54800 -31.20900 1.000 65.93000 128 ASP D C 1
ATOM 5174 O O . ASP B 2 93 ? -96.91700 81.84300 -31.97000 1.000 67.88000 128 ASP D O 1
ATOM 5179 N N . PRO B 2 94 ? -96.80300 83.29400 -30.26200 1.000 66.97000 129 PRO D N 1
ATOM 5180 C CA . PRO B 2 94 ? -98.26400 83.24100 -30.09400 1.000 65.54000 129 PRO D CA 1
ATOM 5181 C C . PRO B 2 94 ? -99.01100 83.80600 -31.28300 1.000 69.83000 129 PRO D C 1
ATOM 5182 O O . PRO B 2 94 ? -100.11500 83.33400 -31.58800 1.000 70.50000 129 PRO D O 1
ATOM 5186 N N . ARG B 2 95 ? -98.43500 84.79400 -31.97800 1.000 68.22000 130 ARG D N 1
ATOM 5187 C CA . ARG B 2 95 ? -99.13000 85.39700 -33.11000 1.000 69.85000 130 ARG D CA 1
ATOM 5188 C C . ARG B 2 95 ? -99.24300 84.42400 -34.27700 1.000 68.16000 130 ARG D C 1
ATOM 5189 O O . ARG B 2 95 ? -100.26200 84.40600 -34.97900 1.000 68.59000 130 ARG D O 1
ATOM 5197 N N . LYS B 2 96 ? -98.20900 83.60800 -34.50100 1.000 65.92000 131 LYS D N 1
ATOM 5198 C CA . LYS B 2 96 ? -98.30300 82.56500 -35.51900 1.000 69.89000 131 LYS D CA 1
ATOM 5199 C C . LYS B 2 96 ? -99.38800 81.55600 -35.17100 1.000 68.47000 131 LYS D C 1
ATOM 5200 O O . LYS B 2 96 ? -100.18000 81.15700 -36.03300 1.000 68.61000 131 LYS D O 1
ATOM 5206 N N . ALA B 2 97 ? -99.43100 81.13900 -33.90500 1.000 64.87000 132 ALA D N 1
ATOM 5207 C CA . ALA B 2 97 ? -100.42100 80.17500 -33.44200 1.000 65.30000 132 ALA D CA 1
ATOM 5208 C C . ALA B 2 97 ? -101.83800 80.68100 -33.66200 1.000 70.03000 132 ALA D C 1
ATOM 5209 O O . ALA B 2 97 ? -102.68500 79.96700 -34.21200 1.000 70.84000 132 ALA D O 1
ATOM 5211 N N . ASP B 2 98 ? -102.11400 81.91500 -33.23100 1.000 73.67000 133 ASP D N 1
ATOM 5212 C CA . ASP B 2 98 ? -103.42000 82.52700 -33.45700 1.000 75.73000 133 ASP D CA 1
ATOM 5213 C C . ASP B 2 98 ? -103.73000 82.68200 -34.93800 1.000 78.66000 133 ASP D C 1
ATOM 5214 O O . ASP B 2 98 ? -104.90400 82.78500 -35.31000 1.000 82.86000 133 ASP D O 1
ATOM 5219 N N . SER B 2 99 ? -102.70400 82.69800 -35.79000 1.000 81.69000 134 SER D N 1
ATOM 5220 C CA . SER B 2 99 ? -102.94400 82.78000 -37.22500 1.000 84.97000 134 SER D CA 1
ATOM 5221 C C . SER B 2 99 ? -103.52900 81.48500 -37.76200 1.000 82.58000 134 SER D C 1
ATOM 5222 O O . SER B 2 99 ? -104.30600 81.51700 -38.71700 1.000 88.58000 134 SER D O 1
ATOM 5225 N N . ILE B 2 100 ? -103.16100 80.34300 -37.17100 1.000 81.74000 135 ILE D N 1
ATOM 5226 C CA . ILE B 2 100 ? -103.80800 79.07000 -37.49200 1.000 81.67000 135 ILE D CA 1
ATOM 5227 C C . ILE B 2 100 ? -105.31100 79.21300 -37.39400 1.000 89.43000 135 ILE D C 1
ATOM 5228 O O . ILE B 2 100 ? -106.06700 78.59500 -38.15900 1.000 88.45000 135 ILE D O 1
ATOM 5233 N N . PHE B 2 101 ? -105.76700 80.05200 -36.47100 1.000 92.41000 136 PHE D N 1
ATOM 5234 C CA . PHE B 2 101 ? -107.17900 80.18300 -36.16500 1.000 91.50000 136 PHE D CA 1
ATOM 5235 C C . PHE B 2 101 ? -107.88500 81.16000 -37.09800 1.000 97.46000 136 PHE D C 1
ATOM 5236 O O . PHE B 2 101 ? -108.93900 80.83400 -37.64900 1.000 98.65000 136 PHE D O 1
ATOM 5244 N N . THR B 2 102 ? -107.31800 82.35500 -37.29500 1.000 100.07000 137 THR D N 1
ATOM 5245 C CA . THR B 2 102 ? -107.95500 83.36000 -38.14000 1.000 101.35000 137 THR D CA 1
ATOM 5246 C C . THR B 2 102 ? -107.74400 83.10700 -39.63600 1.000 105.79000 137 THR D C 1
ATOM 5247 O O . THR B 2 102 ? -108.38100 83.78200 -40.45700 1.000 104.27000 137 THR D O 1
ATOM 5251 N N . GLU B 2 103 ? -106.88600 82.14800 -40.01400 1.000 105.39000 138 GLU D N 1
ATOM 5252 C CA . GLU B 2 103 ? -106.80000 81.73600 -41.41500 1.000 108.36000 138 GLU D CA 1
ATOM 5253 C C . GLU B 2 103 ? -107.96700 80.83600 -41.82000 1.000 109.62000 138 GLU D C 1
ATOM 5254 O O . GLU B 2 103 ? -108.25700 80.71700 -43.01800 1.000 109.17000 138 GLU D O 1
ATOM 5260 N N . GLU B 2 104 ? -108.65200 80.22800 -40.84400 1.000 107.33000 139 GLU D N 1
ATOM 5261 C CA . GLU B 2 104 ? -109.88700 79.47600 -41.04900 1.000 104.97000 139 GLU D CA 1
ATOM 5262 C C . GLU B 2 104 ? -110.53400 79.21300 -39.69200 1.000 108.21000 139 GLU D C 1
ATOM 5263 O O . GLU B 2 104 ? -109.87200 78.70200 -38.78000 1.000 109.09000 139 GLU D O 1
ATOM 5269 N N . GLY B 2 105 ? -111.81600 79.57500 -39.54200 1.000 105.46000 140 GLY D N 1
ATOM 5270 C CA . GLY B 2 105 ? -112.49900 79.37800 -38.26600 1.000 102.25000 140 GLY D CA 1
ATOM 5271 C C . GLY B 2 105 ? -112.44900 77.94100 -37.77600 1.000 102.96000 140 GLY D C 1
ATOM 5272 O O . GLY B 2 105 ? -112.22500 77.68600 -36.58900 1.000 98.24000 140 GLY D O 1
ATOM 5273 N N . GLU B 2 106 ? -112.66300 76.98600 -38.68000 1.000 103.88000 141 GLU D N 1
ATOM 5274 C CA . GLU B 2 106 ? -112.44100 75.57700 -38.37700 1.000 101.51000 141 GLU D CA 1
ATOM 5275 C C . GLU B 2 106 ? -110.96300 75.32900 -38.06200 1.000 95.29000 141 GLU D C 1
ATOM 5276 O O . GLU B 2 106 ? -110.07400 76.02400 -38.56200 1.000 93.85000 141 GLU D O 1
ATOM 5282 N N . THR B 2 107 ? -110.69200 74.32600 -37.20500 1.000 88.90000 142 THR D N 1
ATOM 5283 C CA . THR B 2 107 ? -109.29400 74.02000 -36.91300 1.000 82.19000 142 THR D CA 1
ATOM 5284 C C . THR B 2 107 ? -108.70500 73.06800 -37.95600 1.000 77.53000 142 THR D C 1
ATOM 5285 O O . THR B 2 107 ? -109.43500 72.30000 -38.59400 1.000 75.70000 142 THR D O 1
ATOM 5289 N N . PRO B 2 108 ? -107.38800 73.10400 -38.15000 1.000 67.30000 143 PRO D N 1
ATOM 5290 C CA . PRO B 2 108 ? -106.76900 72.19600 -39.12000 1.000 67.26000 143 PRO D CA 1
ATOM 5291 C C . PRO B 2 108 ? -106.78000 70.76300 -38.61300 1.000 61.21000 143 PRO D C 1
ATOM 5292 O O . PRO B 2 108 ? -106.92300 70.48700 -37.41800 1.000 57.20000 143 PRO D O 1
ATOM 5296 N N . ALA B 2 109 ? -106.64200 69.83400 -39.56300 1.000 58.57000 144 ALA D N 1
ATOM 5297 C CA . ALA B 2 109 ? -106.79500 68.42300 -39.22200 1.000 60.74000 144 ALA D CA 1
ATOM 5298 C C . ALA B 2 109 ? -105.66300 67.92800 -38.32700 1.000 54.87000 144 ALA D C 1
ATOM 5299 O O . ALA B 2 109 ? -105.85400 66.98700 -37.55300 1.000 53.30000 144 ALA D O 1
ATOM 5301 N N . TRP B 2 110 ? -104.49100 68.55300 -38.40300 1.000 46.72000 145 TRP D N 1
ATOM 5302 C CA . TRP B 2 110 ? -103.33700 68.03600 -37.69400 1.000 45.24000 145 TRP D CA 1
ATOM 5303 C C . TRP B 2 110 ? -103.39000 68.34100 -36.20300 1.000 49.41000 145 TRP D C 1
ATOM 5304 O O . TRP B 2 110 ? -102.76700 67.61700 -35.41200 1.000 46.00000 145 TRP D O 1
ATOM 5315 N N . LEU B 2 111 ? -104.11000 69.39600 -35.80600 1.000 47.90000 146 LEU D N 1
ATOM 5316 C CA . LEU B 2 111 ? -104.26700 69.70100 -34.38900 1.000 42.44000 146 LEU D CA 1
ATOM 5317 C C . LEU B 2 111 ? -104.97300 68.55800 -33.67300 1.000 42.86000 146 LEU D C 1
ATOM 5318 O O . LEU B 2 111 ? -104.48200 68.04100 -32.66500 1.000 39.75000 146 LEU D O 1
ATOM 5323 N N . GLU B 2 112 ? -106.12100 68.13000 -34.20300 1.000 50.73000 147 GLU D N 1
ATOM 5324 C CA . GLU B 2 112 ? -106.85200 67.01900 -33.60800 1.000 49.85000 147 GLU D CA 1
ATOM 5325 C C . GLU B 2 112 ? -106.08000 65.71700 -33.73300 1.000 44.77000 147 GLU D C 1
ATOM 5326 O O . GLU B 2 112 ? -106.39900 64.74000 -33.04600 1.000 47.89000 147 GLU D O 1
ATOM 5332 N N . GLN B 2 113 ? -105.06000 65.68700 -34.57000 1.000 39.44000 148 GLN D N 1
ATOM 5333 C CA . GLN B 2 113 ? -104.27800 64.47200 -34.68900 1.000 44.35000 148 GLN D CA 1
ATOM 5334 C C . GLN B 2 113 ? -103.11100 64.46500 -33.71600 1.000 42.01000 148 GLN D C 1
ATOM 5335 O O . GLN B 2 113 ? -102.79400 63.41800 -33.13900 1.000 38.20000 148 GLN D O 1
ATOM 5341 N N . MET B 2 114 ? -102.45900 65.61800 -33.54600 1.000 41.50000 149 MET D N 1
ATOM 5342 C CA . MET B 2 114 ? -101.44400 65.76500 -32.51000 1.000 38.47000 149 MET D CA 1
ATOM 5343 C C . MET B 2 114 ? -101.98300 65.32600 -31.15100 1.000 39.58000 149 MET D C 1
ATOM 5344 O O . MET B 2 114 ? -101.29400 64.62600 -30.39900 1.000 34.89000 149 MET D O 1
ATOM 5349 N N . ILE B 2 115 ? -103.23200 65.70200 -30.84300 1.000 37.36000 150 ILE D N 1
ATOM 5350 C CA . ILE B 2 115 ? -103.84400 65.48300 -29.53400 1.000 31.76000 150 ILE D CA 1
ATOM 5351 C C . ILE B 2 115 ? -104.02200 64.00000 -29.22400 1.000 36.11000 150 ILE D C 1
ATOM 5352 O O . ILE B 2 115 ? -104.17200 63.61700 -28.05700 1.000 35.58000 150 ILE D O 1
ATOM 5357 N N . ALA B 2 116 ? -104.00600 63.13800 -30.23600 1.000 32.04000 151 ALA D N 1
ATOM 5358 C CA . ALA B 2 116 ? -104.15400 61.72400 -29.93300 1.000 31.75000 151 ALA D CA 1
ATOM 5359 C C . ALA B 2 116 ? -102.90100 61.16400 -29.26700 1.000 33.30000 151 ALA D C 1
ATOM 5360 O O . ALA B 2 116 ? -102.99700 60.23500 -28.46100 1.000 37.81000 151 ALA D O 1
ATOM 5362 N N . HIS B 2 117 ? -101.72700 61.71800 -29.56700 1.000 31.67000 152 HIS D N 1
ATOM 5363 C CA . HIS B 2 117 ? -100.48700 61.28900 -28.92500 1.000 34.09000 152 HIS D CA 1
ATOM 5364 C C . HIS B 2 117 ? -100.29700 61.99100 -27.58400 1.000 33.68000 152 HIS D C 1
ATOM 5365 O O . HIS B 2 117 ? -100.49300 63.20700 -27.45800 1.000 30.99000 152 HIS D O 1
ATOM 5372 N N . THR B 2 118 ? -99.89900 61.22100 -26.57800 1.000 29.55000 153 THR D N 1
ATOM 5373 C CA . THR B 2 118 ? -99.84000 61.82700 -25.26400 1.000 30.56000 153 THR D CA 1
ATOM 5374 C C . THR B 2 118 ? -98.58700 62.68600 -25.09600 1.000 29.70000 153 THR D C 1
ATOM 5375 O O . THR B 2 118 ? -98.61400 63.64600 -24.32800 1.000 33.86000 153 THR D O 1
ATOM 5379 N N . THR B 2 119 ? -97.51200 62.42600 -25.84000 1.000 28.68000 154 THR D N 1
ATOM 5380 C CA . THR B 2 119 ? -96.38000 63.34300 -25.76600 1.000 27.76000 154 THR D CA 1
ATOM 5381 C C . THR B 2 119 ? -96.73900 64.72700 -26.31100 1.000 32.33000 154 THR D C 1
ATOM 5382 O O . THR B 2 119 ? -96.33300 65.74200 -25.73200 1.000 33.80000 154 THR D O 1
ATOM 5386 N N . TRP B 2 120 ? -97.52900 64.80400 -27.39500 1.000 31.45000 155 TRP D N 1
ATOM 5387 C CA . TRP B 2 120 ? -97.91800 66.11900 -27.90900 1.000 32.26000 155 TRP D CA 1
ATOM 5388 C C . TRP B 2 120 ? -98.82100 66.86000 -26.92500 1.000 33.48000 155 TRP D C 1
ATOM 5389 O O . TRP B 2 120 ? -98.66700 68.06800 -26.73100 1.000 34.07000 155 TRP D O 1
ATOM 5400 N N . ARG B 2 121 ? -99.75200 66.15500 -26.28000 1.000 33.44000 156 ARG D N 1
ATOM 5401 C CA . ARG B 2 121 ? -100.53800 66.79100 -25.23100 1.000 36.69000 156 ARG D CA 1
ATOM 5402 C C . ARG B 2 121 ? -99.64600 67.34100 -24.12600 1.000 39.06000 156 ARG D C 1
ATOM 5403 O O . ARG B 2 121 ? -99.91100 68.42900 -23.59800 1.000 40.58000 156 ARG D O 1
ATOM 5411 N N . ASP B 2 122 ? -98.57300 66.62000 -23.77200 1.000 37.47000 157 ASP D N 1
ATOM 5412 C CA . ASP B 2 122 ? -97.63300 67.17100 -22.79800 1.000 39.56000 157 ASP D CA 1
ATOM 5413 C C . ASP B 2 122 ? -97.00800 68.45600 -23.32200 1.000 42.68000 157 ASP D C 1
ATOM 5414 O O . ASP B 2 122 ? -96.84400 69.42800 -22.57400 1.000 41.68000 157 ASP D O 1
ATOM 5419 N N . LEU B 2 123 ? -96.64900 68.47900 -24.60900 1.000 38.19000 158 LEU D N 1
ATOM 5420 C CA . LEU B 2 123 ? -96.08400 69.69300 -25.18100 1.000 39.10000 158 LEU D CA 1
ATOM 5421 C C . LEU B 2 123 ? -97.07200 70.84800 -25.09200 1.000 38.39000 158 LEU D C 1
ATOM 5422 O O . LEU B 2 123 ? -96.68600 71.98900 -24.82200 1.000 40.43000 158 LEU D O 1
ATOM 5427 N N . PHE B 2 124 ? -98.35100 70.57800 -25.31200 1.000 37.46000 159 PHE D N 1
ATOM 5428 C CA . PHE B 2 124 ? -99.31800 71.66500 -25.26900 1.000 39.95000 159 PHE D CA 1
ATOM 5429 C C . PHE B 2 124 ? -99.49700 72.18700 -23.84700 1.000 42.33000 159 PHE D C 1
ATOM 5430 O O . PHE B 2 124 ? -99.56600 73.40500 -23.63500 1.000 38.72000 159 PHE D O 1
ATOM 5438 N N . TYR B 2 125 ? -99.53400 71.28000 -22.86200 1.000 44.68000 160 TYR D N 1
ATOM 5439 C CA . TYR B 2 125 ? -99.57000 71.67500 -21.45500 1.000 44.52000 160 TYR D CA 1
ATOM 5440 C C . TYR B 2 125 ? -98.34700 72.52300 -21.08000 1.000 48.61000 160 TYR D C 1
ATOM 5441 O O . TYR B 2 125 ? -98.48200 73.59900 -20.48500 1.000 51.08000 160 TYR D O 1
ATOM 5450 N N . LYS B 2 126 ? -97.13700 72.05000 -21.40900 1.000 46.03000 161 LYS D N 1
ATOM 5451 C CA . LYS B 2 126 ? -95.95100 72.85000 -21.11000 1.000 48.97000 161 LYS D CA 1
ATOM 5452 C C . LYS B 2 126 ? -95.99100 74.18200 -21.84500 1.000 50.16000 161 LYS D C 1
ATOM 5453 O O . LYS B 2 126 ? -95.43800 75.17600 -21.36200 1.000 57.19000 161 LYS D O 1
ATOM 5459 N N . LEU B 2 127 ? -96.63400 74.22300 -23.01400 1.000 49.09000 162 LEU D N 1
ATOM 5460 C CA . LEU B 2 127 ? -96.77300 75.48300 -23.73300 1.000 49.31000 162 LEU D CA 1
ATOM 5461 C C . LEU B 2 127 ? -97.79900 76.38500 -23.06200 1.000 53.62000 162 LEU D C 1
ATOM 5462 O O . LEU B 2 127 ? -97.61900 77.60700 -23.01200 1.000 57.96000 162 LEU D O 1
ATOM 5467 N N . ALA B 2 128 ? -98.87800 75.80200 -22.53400 1.000 49.30000 163 ALA D N 1
ATOM 5468 C CA . ALA B 2 128 ? -99.93200 76.59500 -21.91400 1.000 49.21000 163 ALA D CA 1
ATOM 5469 C C . ALA B 2 128 ? -99.49100 77.24900 -20.60700 1.000 57.17000 163 ALA D C 1
ATOM 5470 O O . ALA B 2 128 ? -100.10900 78.23300 -20.18700 1.000 60.13000 163 ALA D O 1
ATOM 5472 N N . GLU B 2 129 ? -98.45500 76.72800 -19.94700 1.000 51.43000 164 GLU D N 1
ATOM 5473 C CA . GLU B 2 129 ? -97.93000 77.41300 -18.77300 1.000 57.64000 164 GLU D CA 1
ATOM 5474 C C . GLU B 2 129 ? -97.03700 78.58200 -19.17000 1.000 59.71000 164 GLU D C 1
ATOM 5475 O O . GLU B 2 129 ? -97.22400 79.71100 -18.70100 1.000 65.94000 164 GLU D O 1
ATOM 5481 N N . ALA B 2 130 ? -96.05000 78.32200 -20.02800 1.000 53.08000 165 ALA D N 1
ATOM 5482 C CA . ALA B 2 130 ? -95.09200 79.35500 -20.40600 1.000 61.69000 165 ALA D CA 1
ATOM 5483 C C . ALA B 2 130 ? -95.74100 80.52500 -21.13500 1.000 62.62000 165 ALA D C 1
ATOM 5484 O O . ALA B 2 130 ? -95.11700 81.58300 -21.26600 1.000 63.90000 165 ALA D O 1
ATOM 5486 N N . HIS B 2 131 ? -96.96600 80.35900 -21.62300 1.000 61.91000 166 HIS D N 1
ATOM 5487 C CA . HIS B 2 131 ? -97.68000 81.40800 -22.35000 1.000 64.38000 166 HIS D CA 1
ATOM 5488 C C . HIS B 2 131 ? -99.15000 81.32300 -21.96800 1.000 66.91000 166 HIS D C 1
ATOM 5489 O O . HIS B 2 131 ? -99.99400 80.91700 -22.77500 1.000 65.63000 166 HIS D O 1
ATOM 5496 N N . PRO B 2 132 ? -99.49600 81.72200 -20.73600 1.000 68.34000 167 PRO D N 1
ATOM 5497 C CA . PRO B 2 132 ? -100.84800 81.43200 -20.22600 1.000 65.21000 167 PRO D CA 1
ATOM 5498 C C . PRO B 2 132 ? -101.94900 82.17500 -20.95200 1.000 69.34000 167 PRO D C 1
ATOM 5499 O O . PRO B 2 132 ? -103.08700 81.68400 -20.99300 1.000 68.13000 167 PRO D O 1
ATOM 5503 N N . ASP B 2 133 ? -101.65800 83.33400 -21.53800 1.000 70.51000 168 ASP D N 1
ATOM 5504 C CA . ASP B 2 133 ? -102.68800 84.15400 -22.16500 1.000 74.42000 168 ASP D CA 1
ATOM 5505 C C . ASP B 2 133 ? -102.58900 84.14500 -23.68600 1.000 72.02000 168 ASP D C 1
ATOM 5506 O O . ASP B 2 133 ? -102.84700 85.15600 -24.34300 1.000 72.18000 168 ASP D O 1
ATOM 5511 N N . CYS B 2 134 ? -102.22200 82.99500 -24.25600 1.000 72.60000 169 CYS D N 1
ATOM 5512 C CA . CYS B 2 134 ? -102.29000 82.78000 -25.69400 1.000 65.10000 169 CYS D CA 1
ATOM 5513 C C . CYS B 2 134 ? -103.58100 82.05500 -26.04300 1.000 62.68000 169 CYS D C 1
ATOM 5514 O O . CYS B 2 134 ? -103.99300 81.12200 -25.34900 1.000 57.75000 169 CYS D O 1
ATOM 5517 N N . LEU B 2 135 ? -104.20100 82.47600 -27.14400 1.000 64.33000 170 LEU D N 1
ATOM 5518 C CA . LEU B 2 135 ? -105.50900 81.94400 -27.49100 1.000 63.60000 170 LEU D CA 1
ATOM 5519 C C . LEU B 2 135 ? -105.42200 80.52500 -28.04900 1.000 62.69000 170 LEU D C 1
ATOM 5520 O O . LEU B 2 135 ? -106.29100 79.69500 -27.76000 1.000 61.93000 170 LEU D O 1
ATOM 5525 N N . MET B 2 136 ? -104.41200 80.22000 -28.86700 1.000 63.37000 171 MET D N 1
ATOM 5526 C CA . MET B 2 136 ? -104.40900 78.91300 -29.51700 1.000 58.26000 171 MET D CA 1
ATOM 5527 C C . MET B 2 136 ? -104.17800 77.80900 -28.49700 1.000 53.88000 171 MET D C 1
ATOM 5528 O O . MET B 2 136 ? -104.79200 76.73800 -28.57400 1.000 48.53000 171 MET D O 1
ATOM 5533 N N . LEU B 2 137 ? -103.31700 78.06200 -27.51800 1.000 55.45000 172 LEU D N 1
ATOM 5534 C CA . LEU B 2 137 ? -103.09800 77.08300 -26.45900 1.000 56.49000 172 LEU D CA 1
ATOM 5535 C C . LEU B 2 137 ? -104.34800 76.88300 -25.60400 1.000 55.41000 172 LEU D C 1
ATOM 5536 O O . LEU B 2 137 ? -104.75000 75.74100 -25.34200 1.000 58.42000 172 LEU D O 1
ATOM 5541 N N . ASN B 2 138 ? -104.99000 77.98100 -25.16700 1.000 58.08000 173 ASN D N 1
ATOM 5542 C CA . ASN B 2 138 ? -106.20300 77.84000 -24.35500 1.000 59.14000 173 ASN D CA 1
ATOM 5543 C C . ASN B 2 138 ? -107.27400 77.06400 -25.10300 1.000 53.85000 173 ASN D C 1
ATOM 5544 O O . ASN B 2 138 ? -107.97400 76.23600 -24.51400 1.000 59.23000 173 ASN D O 1
ATOM 5549 N N . PHE B 2 139 ? -107.38600 77.28700 -26.41100 1.000 51.62000 174 PHE D N 1
ATOM 5550 C CA . PHE B 2 139 ? -108.29200 76.48700 -27.22900 1.000 52.37000 174 PHE D CA 1
ATOM 5551 C C . PHE B 2 139 ? -107.88000 75.01900 -27.22600 1.000 50.80000 174 PHE D C 1
ATOM 5552 O O . PHE B 2 139 ? -108.71600 74.12500 -27.04400 1.000 47.74000 174 PHE D O 1
ATOM 5560 N N . THR B 2 140 ? -106.58200 74.75500 -27.41500 1.000 53.60000 175 THR D N 1
ATOM 5561 C CA . THR B 2 140 ? -106.09900 73.38100 -27.55100 1.000 51.47000 175 THR D CA 1
ATOM 5562 C C . THR B 2 140 ? -106.25000 72.60700 -26.25100 1.000 49.04000 175 THR D C 1
ATOM 5563 O O . THR B 2 140 ? -106.64900 71.43700 -26.26200 1.000 44.78000 175 THR D O 1
ATOM 5567 N N . VAL B 2 141 ? -105.92200 73.24300 -25.12200 1.000 51.58000 176 VAL D N 1
ATOM 5568 C CA . VAL B 2 141 ? -106.08600 72.59800 -23.82200 1.000 53.08000 176 VAL D CA 1
ATOM 5569 C C . VAL B 2 141 ? -107.55200 72.27400 -23.56800 1.000 52.78000 176 VAL D C 1
ATOM 5570 O O . VAL B 2 141 ? -107.88400 71.21800 -23.01600 1.000 52.43000 176 VAL D O 1
ATOM 5574 N N . LYS B 2 142 ? -108.45400 73.17200 -23.98300 1.000 54.42000 177 LYS D N 1
ATOM 5575 C CA . LYS B 2 142 ? -109.88400 72.90800 -23.86200 1.000 53.77000 177 LYS D CA 1
ATOM 5576 C C . LYS B 2 142 ? -110.31800 71.78800 -24.80300 1.000 52.04000 177 LYS D C 1
ATOM 5577 O O . LYS B 2 142 ? -111.13700 70.94000 -24.43000 1.000 49.21000 177 LYS D O 1
ATOM 5583 N N . LEU B 2 143 ? -109.76300 71.75400 -26.01700 1.000 50.68000 178 LEU D N 1
ATOM 5584 C CA . LEU B 2 143 ? -110.04300 70.64800 -26.92700 1.000 46.18000 178 LEU D CA 1
ATOM 5585 C C . LEU B 2 143 ? -109.66100 69.31600 -26.30000 1.000 48.60000 178 LEU D C 1
ATOM 5586 O O . LEU B 2 143 ? -110.42800 68.34700 -26.36600 1.000 47.37000 178 LEU D O 1
ATOM 5591 N N . ILE B 2 144 ? -108.47600 69.25800 -25.67700 1.000 50.12000 179 ILE D N 1
ATOM 5592 C CA . ILE B 2 144 ? -108.03000 68.05600 -24.97200 1.000 47.11000 179 ILE D CA 1
ATOM 5593 C C . ILE B 2 144 ? -108.98500 67.72000 -23.83300 1.000 55.04000 179 ILE D C 1
ATOM 5594 O O . ILE B 2 144 ? -109.46400 66.58600 -23.71600 1.000 53.59000 179 ILE D O 1
ATOM 5599 N N . SER B 2 145 ? -109.24600 68.70000 -22.95800 1.000 52.02000 180 SER D N 1
ATOM 5600 C CA . SER B 2 145 ? -110.15800 68.49100 -21.83800 1.000 48.53000 180 SER D CA 1
ATOM 5601 C C . SER B 2 145 ? -111.52100 68.02700 -22.32300 1.000 53.50000 180 SER D C 1
ATOM 5602 O O . SER B 2 145 ? -112.09100 67.07500 -21.78000 1.000 56.16000 180 SER D O 1
ATOM 5605 N N . ASP B 2 146 ? -112.05400 68.67700 -23.36200 1.000 52.56000 181 ASP D N 1
ATOM 5606 C CA . ASP B 2 146 ? -113.39500 68.36800 -23.85300 1.000 55.52000 181 ASP D CA 1
ATOM 5607 C C . ASP B 2 146 ? -113.44700 66.96500 -24.45300 1.000 54.81000 181 ASP D C 1
ATOM 5608 O O . ASP B 2 146 ? -114.51400 66.49900 -24.87200 1.000 52.16000 181 ASP D O 1
ATOM 5613 N N . ALA B 2 147 ? -112.29700 66.29600 -24.51500 1.000 54.85000 182 ALA D N 1
ATOM 5614 C CA . ALA B 2 147 ? -112.23500 64.91300 -24.96700 1.000 57.05000 182 ALA D CA 1
ATOM 5615 C C . ALA B 2 147 ? -112.54200 63.97900 -23.79500 1.000 63.27000 182 ALA D C 1
ATOM 5616 O O . ALA B 2 147 ? -111.78800 63.04400 -23.51900 1.000 68.28000 182 ALA D O 1
ATOM 5618 N N . MET C 1 1 ? 28.30200 21.28100 -86.01400 1.000 45.06000 1 MET B N 1
ATOM 5619 C CA . MET C 1 1 ? 28.75100 20.63100 -87.22800 1.000 49.03000 1 MET B CA 1
ATOM 5620 C C . MET C 1 1 ? 28.23900 21.39000 -88.44900 1.000 48.65000 1 MET B C 1
ATOM 5621 O O . MET C 1 1 ? 27.84100 20.75100 -89.41000 1.000 55.97000 1 MET B O 1
ATOM 5626 N N . PHE C 1 2 ? 28.27200 22.73000 -88.42300 1.000 43.83000 2 PHE B N 1
ATOM 5627 C CA . PHE C 1 2 ? 27.34500 23.55500 -89.21800 1.000 46.24000 2 PHE B CA 1
ATOM 5628 C C . PHE C 1 2 ? 28.05600 24.79300 -89.76800 1.000 42.97000 2 PHE B C 1
ATOM 5629 O O . PHE C 1 2 ? 29.26200 24.99000 -89.58800 1.000 38.13000 2 PHE B O 1
ATOM 5637 N N . ALA C 1 3 ? 27.25600 25.65900 -90.40100 1.000 42.48000 3 ALA B N 1
ATOM 5638 C CA . ALA C 1 3 ? 27.74200 26.81200 -91.15600 1.000 42.48000 3 ALA B CA 1
ATOM 5639 C C . ALA C 1 3 ? 28.17900 27.97000 -90.25900 1.000 42.79000 3 ALA B C 1
ATOM 5640 O O . ALA C 1 3 ? 29.14900 28.67100 -90.58200 1.000 37.07000 3 ALA B O 1
ATOM 5642 N N . GLY C 1 4 ? 27.46700 28.20800 -89.15100 1.000 38.03000 4 GLY B N 1
ATOM 5643 C CA . GLY C 1 4 ? 27.76500 29.33100 -88.27900 1.000 32.19000 4 GLY B CA 1
ATOM 5644 C C . GLY C 1 4 ? 29.21500 29.42900 -87.83800 1.000 36.86000 4 GLY B C 1
ATOM 5645 O O . GLY C 1 4 ? 29.65900 30.49900 -87.40400 1.000 36.60000 4 GLY B O 1
ATOM 5646 N N . LEU C 1 5 ? 29.96600 28.32400 -87.94300 1.000 34.54000 5 LEU B N 1
ATOM 5647 C CA . LEU C 1 5 ? 31.38100 28.35100 -87.58600 1.000 30.63000 5 LEU B CA 1
ATOM 5648 C C . LEU C 1 5 ? 32.14400 29.39700 -88.39900 1.000 33.80000 5 LEU B C 1
ATOM 5649 O O . LEU C 1 5 ? 33.03900 30.07700 -87.87500 1.000 32.14000 5 LEU B O 1
ATOM 5654 N N . GLN C 1 6 ? 31.81300 29.53600 -89.68600 1.000 35.47000 6 GLN B N 1
ATOM 5655 C CA . GLN C 1 6 ? 32.51800 30.50500 -90.51500 1.000 34.37000 6 GLN B CA 1
ATOM 5656 C C . GLN C 1 6 ? 32.28500 31.92700 -90.03600 1.000 37.48000 6 GLN B C 1
ATOM 5657 O O . GLN C 1 6 ? 33.16500 32.77900 -90.18200 1.000 44.86000 6 GLN B O 1
ATOM 5663 N N . ASP C 1 7 ? 31.11900 32.20200 -89.46100 1.000 35.99000 7 ASP B N 1
ATOM 5664 C CA . ASP C 1 7 ? 30.86800 33.51700 -88.88800 1.000 37.43000 7 ASP B CA 1
ATOM 5665 C C . ASP C 1 7 ? 31.93200 33.90800 -87.87300 1.000 39.02000 7 ASP B C 1
ATOM 5666 O O . ASP C 1 7 ? 32.13800 35.10000 -87.63100 1.000 43.90000 7 ASP B O 1
ATOM 5671 N N . LEU C 1 8 ? 32.58800 32.93200 -87.23700 1.000 42.02000 8 LEU B N 1
ATOM 5672 C CA . LEU C 1 8 ? 33.54900 33.19300 -86.16600 1.000 37.84000 8 LEU B CA 1
ATOM 5673 C C . LEU C 1 8 ? 34.99200 32.92800 -86.59300 1.000 34.53000 8 LEU B C 1
ATOM 5674 O O . LEU C 1 8 ? 35.88200 32.82000 -85.74100 1.000 31.51000 8 LEU B O 1
ATOM 5679 N N . GLY C 1 9 ? 35.24400 32.82200 -87.89200 1.000 35.73000 9 GLY B N 1
ATOM 5680 C CA . GLY C 1 9 ? 36.57000 32.54400 -88.38100 1.000 36.84000 9 GLY B CA 1
ATOM 5681 C C . GLY C 1 9 ? 37.03500 31.11700 -88.22300 1.000 36.70000 9 GLY B C 1
ATOM 5682 O O . GLY C 1 9 ? 38.23800 30.86500 -88.30800 1.000 40.63000 9 GLY B O 1
ATOM 5683 N N . VAL C 1 10 ? 36.13300 30.16500 -88.01700 1.000 34.23000 10 VAL B N 1
ATOM 5684 C CA . VAL C 1 10 ? 36.51900 28.78800 -87.73700 1.000 35.69000 10 VAL B CA 1
ATOM 5685 C C . VAL C 1 10 ? 36.12300 27.91500 -88.91600 1.000 32.95000 10 VAL B C 1
ATOM 5686 O O . VAL C 1 10 ? 34.96500 27.93300 -89.34700 1.000 36.14000 10 VAL B O 1
ATOM 5690 N N . ALA C 1 11 ? 37.08400 27.16000 -89.44300 1.000 34.85000 11 ALA B N 1
ATOM 5691 C CA . ALA C 1 11 ? 36.80000 26.28300 -90.57200 1.000 37.74000 11 ALA B CA 1
ATOM 5692 C C . ALA C 1 11 ? 35.73500 25.26000 -90.19300 1.000 34.32000 11 ALA B C 1
ATOM 5693 O O . ALA C 1 11 ? 35.56900 24.90600 -89.02300 1.000 34.42000 11 ALA B O 1
ATOM 5695 N N . ASN C 1 12 ? 34.99200 24.79600 -91.19100 1.000 33.01000 12 ASN B N 1
ATOM 5696 C CA . ASN C 1 12 ? 34.05200 23.70400 -90.98200 1.000 32.36000 12 ASN B CA 1
ATOM 5697 C C . ASN C 1 12 ? 34.27300 22.68200 -92.09000 1.000 35.38000 12 ASN B C 1
ATOM 5698 O O . ASN C 1 12 ? 35.27500 22.73100 -92.81700 1.000 31.54000 12 ASN B O 1
ATOM 5703 N N . GLY C 1 13 ? 33.31000 21.75800 -92.23000 1.000 31.52000 13 GLY B N 1
ATOM 5704 C CA . GLY C 1 13 ? 33.49000 20.63500 -93.13400 1.000 29.77000 13 GLY B CA 1
ATOM 5705 C C . GLY C 1 13 ? 33.70900 21.05200 -94.57500 1.000 36.39000 13 GLY B C 1
ATOM 5706 O O . GLY C 1 13 ? 34.41500 20.37600 -95.32600 1.000 34.21000 13 GLY B O 1
ATOM 5707 N N . GLU C 1 14 ? 33.09700 22.15500 -94.99300 1.000 40.20000 14 GLU B N 1
ATOM 5708 C CA . GLU C 1 14 ? 33.28000 22.57200 -96.37400 1.000 40.46000 14 GLU B CA 1
ATOM 5709 C C . GLU C 1 14 ? 34.59900 23.29000 -96.55600 1.000 37.56000 14 GLU B C 1
ATOM 5710 O O . GLU C 1 14 ? 35.21500 23.17100 -97.61100 1.000 40.37000 14 GLU B O 1
ATOM 5716 N N . ASP C 1 15 ? 35.06200 24.01300 -95.53800 1.000 40.14000 15 ASP B N 1
ATOM 5717 C CA . ASP C 1 15 ? 36.43400 24.49800 -95.56600 1.000 38.26000 15 ASP B CA 1
ATOM 5718 C C . ASP C 1 15 ? 37.41400 23.33200 -95.64300 1.000 38.72000 15 ASP B C 1
ATOM 5719 O O . ASP C 1 15 ? 38.44000 23.41100 -96.33000 1.000 37.12000 15 ASP B O 1
ATOM 5724 N N . LEU C 1 16 ? 37.10000 22.23400 -94.95200 1.000 38.68000 16 LEU B N 1
ATOM 5725 C CA . LEU C 1 16 ? 37.98100 21.07400 -94.94000 1.000 34.86000 16 LEU B CA 1
ATOM 5726 C C . LEU C 1 16 ? 38.06600 20.45300 -96.32100 1.000 36.50000 16 LEU B C 1
ATOM 5727 O O . LEU C 1 16 ? 39.16500 20.23900 -96.85000 1.000 38.19000 16 LEU B O 1
ATOM 5732 N N . LYS C 1 17 ? 36.90300 20.16600 -96.91600 1.000 35.67000 17 LYS B N 1
ATOM 5733 C CA . LYS C 1 17 ? 36.82900 19.59300 -98.25500 1.000 34.62000 17 LYS B CA 1
ATOM 5734 C C . LYS C 1 17 ? 37.54600 20.46300 -99.28000 1.000 36.78000 17 LYS B C 1
ATOM 5735 O O . LYS C 1 17 ? 38.26600 19.95100 -100.14400 1.000 38.74000 17 LYS B O 1
ATOM 5741 N N . GLU C 1 18 ? 37.37800 21.78000 -99.19200 1.000 33.92000 18 GLU B N 1
ATOM 5742 C CA . GLU C 1 18 ? 38.11200 22.66700 -100.09100 1.000 39.98000 18 GLU B CA 1
ATOM 5743 C C . GLU C 1 18 ? 39.62000 22.55100 -99.87400 1.000 37.16000 18 GLU B C 1
ATOM 5744 O O . GLU C 1 18 ? 40.39200 22.57400 -100.83500 1.000 42.55000 18 GLU B O 1
ATOM 5750 N N . THR C 1 19 ? 40.06400 22.41100 -98.62100 1.000 41.26000 19 THR B N 1
ATOM 5751 C CA . THR C 1 19 ? 41.49700 22.30100 -98.35500 1.000 36.50000 19 THR B CA 1
ATOM 5752 C C . THR C 1 19 ? 42.06800 21.01000 -98.92700 1.000 36.64000 19 THR B C 1
ATOM 5753 O O . THR C 1 19 ? 43.14300 21.02100 -99.53700 1.000 37.43000 19 THR B O 1
ATOM 5757 N N . LEU C 1 20 ? 41.34800 19.89400 -98.76900 1.000 35.72000 20 LEU B N 1
ATOM 5758 C CA . LEU C 1 20 ? 41.86500 18.59200 -99.17500 1.000 32.92000 20 LEU B CA 1
ATOM 5759 C C . LEU C 1 20 ? 41.75700 18.34300 -100.67700 1.000 36.52000 20 LEU B C 1
ATOM 5760 O O . LEU C 1 20 ? 42.61100 17.64600 -101.23800 1.000 40.39000 20 LEU B O 1
ATOM 5765 N N . THR C 1 21 ? 40.72300 18.87800 -101.33600 1.000 38.88000 21 THR B N 1
ATOM 5766 C CA . THR C 1 21 ? 40.52200 18.64500 -102.76500 1.000 36.03000 21 THR B CA 1
ATOM 5767 C C . THR C 1 21 ? 41.64400 19.28500 -103.56600 1.000 31.74000 21 THR B C 1
ATOM 5768 O O . THR C 1 21 ? 41.98300 20.45100 -103.35200 1.000 33.69000 21 THR B O 1
ATOM 5772 N N . ASN C 1 22 ? 42.22400 18.51900 -104.48100 1.000 30.53000 22 ASN B N 1
ATOM 5773 C CA . ASN C 1 22 ? 43.28200 19.02100 -105.35000 1.000 33.04000 22 ASN B CA 1
ATOM 5774 C C . ASN C 1 22 ? 44.44600 19.62900 -104.56700 1.000 36.08000 22 ASN B C 1
ATOM 5775 O O . ASN C 1 22 ? 45.02800 20.63200 -104.97900 1.000 38.60000 22 ASN B O 1
ATOM 5780 N N . CYS C 1 23 ? 44.79800 19.03200 -103.42700 1.000 38.01000 23 CYS B N 1
ATOM 5781 C CA . CYS C 1 23 ? 45.94800 19.51000 -102.66000 1.000 42.14000 23 CYS B CA 1
ATOM 5782 C C . CYS C 1 23 ? 47.21800 18.84600 -103.18200 1.000 45.00000 23 CYS B C 1
ATOM 5783 O O . CYS C 1 23 ? 47.25100 17.62400 -103.38200 1.000 43.33000 23 CYS B O 1
ATOM 5786 N N . THR C 1 24 ? 48.26200 19.65200 -103.40700 1.000 40.16000 24 THR B N 1
ATOM 5787 C CA . THR C 1 24 ? 49.50200 19.06600 -103.89900 1.000 40.42000 24 THR B CA 1
ATOM 5788 C C . THR C 1 24 ? 50.23700 18.29600 -102.80200 1.000 44.40000 24 THR B C 1
ATOM 5789 O O . THR C 1 24 ? 50.98200 17.35900 -103.11100 1.000 44.16000 24 THR B O 1
ATOM 5793 N N . GLU C 1 25 ? 50.02500 18.64500 -101.52600 1.000 43.20000 25 GLU B N 1
ATOM 5794 C CA . GLU C 1 25 ? 50.65800 17.95300 -100.39800 1.000 44.39000 25 GLU B CA 1
ATOM 5795 C C . GLU C 1 25 ? 49.61200 17.60000 -99.34000 1.000 41.25000 25 GLU B C 1
ATOM 5796 O O . GLU C 1 25 ? 49.62000 18.14500 -98.22700 1.000 37.08000 25 GLU B O 1
ATOM 5802 N N . PRO C 1 26 ? 48.72900 16.63400 -99.64200 1.000 42.37000 26 PRO B N 1
ATOM 5803 C CA . PRO C 1 26 ? 47.55400 16.39600 -98.77200 1.000 43.29000 26 PRO B CA 1
ATOM 5804 C C . PRO C 1 26 ? 47.88200 16.09100 -97.31400 1.000 37.62000 26 PRO B C 1
ATOM 5805 O O . PRO C 1 26 ? 47.23400 16.64200 -96.41900 1.000 34.85000 26 PRO B O 1
ATOM 5809 N N . LEU C 1 27 ? 48.86200 15.22800 -97.03700 1.000 38.87000 27 LEU B N 1
ATOM 5810 C CA . LEU C 1 27 ? 49.11500 14.83700 -95.64700 1.000 38.85000 27 LEU B CA 1
ATOM 5811 C C . LEU C 1 27 ? 49.78800 15.94300 -94.84600 1.000 34.61000 27 LEU B C 1
ATOM 5812 O O . LEU C 1 27 ? 49.60100 16.03000 -93.62600 1.000 32.45000 27 LEU B O 1
ATOM 5817 N N . LYS C 1 28 ? 50.58700 16.78600 -95.50200 1.000 36.36000 28 LYS B N 1
ATOM 5818 C CA . LYS C 1 28 ? 51.01200 18.01200 -94.84600 1.000 33.90000 28 LYS B CA 1
ATOM 5819 C C . LYS C 1 28 ? 49.79500 18.86300 -94.49900 1.000 36.10000 28 LYS B C 1
ATOM 5820 O O . LYS C 1 28 ? 49.68900 19.38600 -93.38400 1.000 35.32000 28 LYS B O 1
ATOM 5826 N N . ALA C 1 29 ? 48.82300 18.94000 -95.41600 1.000 35.76000 29 ALA B N 1
ATOM 5827 C CA . ALA C 1 29 ? 47.63400 19.74900 -95.16900 1.000 33.28000 29 ALA B CA 1
ATOM 5828 C C . ALA C 1 29 ? 46.82300 19.19500 -94.00500 1.000 32.45000 29 ALA B C 1
ATOM 5829 O O . ALA C 1 29 ? 46.32400 19.96300 -93.16600 1.000 30.33000 29 ALA B O 1
ATOM 5831 N N . ILE C 1 30 ? 46.69600 17.86700 -93.92100 1.000 29.94000 30 ILE B N 1
ATOM 5832 C CA . ILE C 1 30 ? 45.98600 17.27400 -92.79100 1.000 29.06000 30 ILE B CA 1
ATOM 5833 C C . ILE C 1 30 ? 46.70200 17.60300 -91.49000 1.000 30.64000 30 ILE B C 1
ATOM 5834 O O . ILE C 1 30 ? 46.07700 18.02500 -90.50900 1.000 31.84000 30 ILE B O 1
ATOM 5839 N N . GLU C 1 31 ? 48.02700 17.43100 -91.46600 1.000 32.33000 31 GLU B N 1
ATOM 5840 C CA . GLU C 1 31 ? 48.78800 17.67300 -90.24200 1.000 35.35000 31 GLU B CA 1
ATOM 5841 C C . GLU C 1 31 ? 48.57500 19.09600 -89.74200 1.000 34.48000 31 GLU B C 1
ATOM 5842 O O . GLU C 1 31 ? 48.32400 19.31800 -88.55100 1.000 31.61000 31 GLU B O 1
ATOM 5848 N N . GLN C 1 32 ? 48.60900 20.06600 -90.65000 1.000 33.49000 32 GLN B N 1
ATOM 5849 C CA . GLN C 1 32 ? 48.38900 21.44800 -90.25400 1.000 35.94000 32 GLN B CA 1
ATOM 5850 C C . GLN C 1 32 ? 46.97200 21.66100 -89.73000 1.000 38.61000 32 GLN B C 1
ATOM 5851 O O . GLN C 1 32 ? 46.78100 22.28400 -88.67700 1.000 37.14000 32 GLN B O 1
ATOM 5857 N N . PHE C 1 33 ? 45.96600 21.16200 -90.46000 1.000 31.25000 33 PHE B N 1
ATOM 5858 C CA . PHE C 1 33 ? 44.58700 21.24100 -89.98800 1.000 29.23000 33 PHE B CA 1
ATOM 5859 C C . PHE C 1 33 ? 44.46300 20.70600 -88.57100 1.000 32.17000 33 PHE B C 1
ATOM 5860 O O . PHE C 1 33 ? 43.87200 21.35100 -87.70000 1.000 33.73000 33 PHE B O 1
ATOM 5868 N N . GLN C 1 34 ? 45.03100 19.52700 -88.31300 1.000 33.07000 34 GLN B N 1
ATOM 5869 C CA . GLN C 1 34 ? 45.06300 19.02300 -86.94400 1.000 32.73000 34 GLN B CA 1
ATOM 5870 C C . GLN C 1 34 ? 45.62300 20.06800 -85.98900 1.000 36.25000 34 GLN B C 1
ATOM 5871 O O . GLN C 1 34 ? 45.07600 20.29000 -84.90200 1.000 40.85000 34 GLN B O 1
ATOM 5877 N N . THR C 1 35 ? 46.69700 20.74300 -86.39500 1.000 36.89000 35 THR B N 1
ATOM 5878 C CA . THR C 1 35 ? 47.38300 21.66000 -85.49600 1.000 36.35000 35 THR B CA 1
ATOM 5879 C C . THR C 1 35 ? 46.52600 22.88400 -85.20500 1.000 34.34000 35 THR B C 1
ATOM 5880 O O . THR C 1 35 ? 46.40900 23.30800 -84.05300 1.000 35.77000 35 THR B O 1
ATOM 5884 N N . GLU C 1 36 ? 45.91700 23.47500 -86.22400 1.000 35.14000 36 GLU B N 1
ATOM 5885 C CA . GLU C 1 36 ? 45.29500 24.76500 -85.96800 1.000 40.69000 36 GLU B CA 1
ATOM 5886 C C . GLU C 1 36 ? 43.82300 24.67200 -85.60600 1.000 33.25000 36 GLU B C 1
ATOM 5887 O O . GLU C 1 36 ? 43.19400 25.71500 -85.38900 1.000 30.67000 36 GLU B O 1
ATOM 5893 N N . ASN C 1 37 ? 43.28700 23.46100 -85.44700 1.000 31.42000 37 ASN B N 1
ATOM 5894 C CA . ASN C 1 37 ? 41.88300 23.29300 -85.10100 1.000 28.31000 37 ASN B CA 1
ATOM 5895 C C . ASN C 1 37 ? 41.66900 22.42100 -83.87400 1.000 31.22000 37 ASN B C 1
ATOM 5896 O O . ASN C 1 37 ? 40.52400 22.03300 -83.60000 1.000 28.98000 37 ASN B O 1
ATOM 5901 N N . GLY C 1 38 ? 42.73000 22.09400 -83.13100 1.000 31.23000 38 GLY B N 1
ATOM 5902 C CA . GLY C 1 38 ? 42.57800 21.45700 -81.84000 1.000 27.46000 38 GLY B CA 1
ATOM 5903 C C . GLY C 1 38 ? 42.40100 22.47300 -80.72700 1.000 26.07000 38 GLY B C 1
ATOM 5904 O O . GLY C 1 38 ? 42.33300 23.68000 -80.95100 1.000 27.73000 38 GLY B O 1
ATOM 5905 N N . VAL C 1 39 ? 42.32700 21.96200 -79.49800 1.000 26.73000 39 VAL B N 1
ATOM 5906 C CA . VAL C 1 39 ? 42.30200 22.83700 -78.32800 1.000 27.13000 39 VAL B CA 1
ATOM 5907 C C . VAL C 1 39 ? 43.56100 23.68400 -78.32500 1.000 28.24000 39 VAL B C 1
ATOM 5908 O O . VAL C 1 39 ? 44.67600 23.15200 -78.37000 1.000 32.47000 39 VAL B O 1
ATOM 5912 N N . LEU C 1 40 ? 43.39700 25.00100 -78.28000 1.000 29.94000 40 LEU B N 1
ATOM 5913 C CA . LEU C 1 40 ? 44.53000 25.91800 -78.43000 1.000 29.58000 40 LEU B CA 1
ATOM 5914 C C . LEU C 1 40 ? 45.19400 26.23400 -77.09100 1.000 30.81000 40 LEU B C 1
ATOM 5915 O O . LEU C 1 40 ? 45.33800 27.38400 -76.69200 1.000 35.25000 40 LEU B O 1
ATOM 5920 N N . LEU C 1 41 ? 45.62400 25.19000 -76.39700 1.000 31.40000 41 LEU B N 1
ATOM 5921 C CA . LEU C 1 41 ? 46.24000 25.30400 -75.08300 1.000 31.79000 41 LEU B CA 1
ATOM 5922 C C . LEU C 1 41 ? 47.68700 24.85600 -75.16900 1.000 31.58000 41 LEU B C 1
ATOM 5923 O O . LEU C 1 41 ? 47.95300 23.65500 -75.33700 1.000 32.36000 41 LEU B O 1
ATOM 5928 N N . PRO C 1 42 ? 48.64700 25.76000 -75.05100 1.000 32.37000 42 PRO B N 1
ATOM 5929 C CA . PRO C 1 42 ? 50.03900 25.36100 -75.29500 1.000 30.43000 42 PRO B CA 1
ATOM 5930 C C . PRO C 1 42 ? 50.52700 24.23200 -74.39200 1.000 35.87000 42 PRO B C 1
ATOM 5931 O O . PRO C 1 42 ? 51.32300 23.40600 -74.85100 1.000 44.90000 42 PRO B O 1
ATOM 5935 N N . SER C 1 43 ? 50.05800 24.12900 -73.14500 1.000 32.59000 43 SER B N 1
ATOM 5936 C CA . SER C 1 43 ? 50.52400 23.04900 -72.27500 1.000 33.71000 43 SER B CA 1
ATOM 5937 C C . SER C 1 43 ? 50.03600 21.67200 -72.71800 1.000 37.64000 43 SER B C 1
ATOM 5938 O O . SER C 1 43 ? 50.60900 20.65300 -72.29400 1.000 31.99000 43 SER B O 1
ATOM 5941 N N . LEU C 1 44 ? 48.98900 21.61700 -73.54900 1.000 36.97000 44 LEU B N 1
ATOM 5942 C CA . LEU C 1 44 ? 48.47400 20.33300 -74.01100 1.000 36.40000 44 LEU B CA 1
ATOM 5943 C C . LEU C 1 44 ? 49.42000 19.66200 -75.00000 1.000 38.93000 44 LEU B C 1
ATOM 5944 O O . LEU C 1 44 ? 49.45300 18.42800 -75.09000 1.000 38.18000 44 LEU B O 1
ATOM 5949 N N . GLN C 1 45 ? 50.19700 20.45500 -75.73700 1.000 36.66000 45 GLN B N 1
ATOM 5950 C CA . GLN C 1 45 ? 50.98400 19.91900 -76.83800 1.000 38.97000 45 GLN B CA 1
ATOM 5951 C C . GLN C 1 45 ? 51.97300 18.86300 -76.35600 1.000 39.34000 45 GLN B C 1
ATOM 5952 O O . GLN C 1 45 ? 52.02700 17.75200 -76.89500 1.000 44.08000 45 GLN B O 1
ATOM 5958 N N . SER C 1 46 ? 52.75400 19.18700 -75.32800 1.000 41.30000 46 SER B N 1
ATOM 5959 C CA . SER C 1 46 ? 53.68400 18.22500 -74.74000 1.000 38.58000 46 SER B CA 1
ATOM 5960 C C . SER C 1 46 ? 52.99400 16.94700 -74.25200 1.000 41.85000 46 SER B C 1
ATOM 5961 O O . SER C 1 46 ? 53.58500 15.86200 -74.32000 1.000 39.85000 46 SER B O 1
ATOM 5964 N N . ALA C 1 47 ? 51.75800 17.04400 -73.75400 1.000 39.16000 47 ALA B N 1
ATOM 5965 C CA . ALA C 1 47 ? 51.14600 15.92300 -73.04600 1.000 37.92000 47 ALA B CA 1
ATOM 5966 C C . ALA C 1 47 ? 50.26400 15.03100 -73.91300 1.000 37.43000 47 ALA B C 1
ATOM 5967 O O . ALA C 1 47 ? 50.05000 13.86900 -73.54500 1.000 34.06000 47 ALA B O 1
ATOM 5969 N N . LEU C 1 48 ? 49.73200 15.53600 -75.02900 1.000 35.63000 48 LEU B N 1
ATOM 5970 C CA . LEU C 1 48 ? 48.83800 14.71000 -75.84400 1.000 41.58000 48 LEU B CA 1
ATOM 5971 C C . LEU C 1 48 ? 49.49800 13.46800 -76.42100 1.000 39.56000 48 LEU B C 1
ATOM 5972 O O . LEU C 1 48 ? 48.80700 12.43800 -76.52900 1.000 37.75000 48 LEU B O 1
ATOM 5977 N N . PRO C 1 49 ? 50.77500 13.48500 -76.82500 1.000 39.74000 49 PRO B N 1
ATOM 5978 C CA . PRO C 1 49 ? 51.46600 12.21700 -77.12900 1.000 38.83000 49 PRO B CA 1
ATOM 5979 C C . PRO C 1 49 ? 51.29800 11.14300 -76.06400 1.000 43.30000 49 PRO B C 1
ATOM 5980 O O . PRO C 1 49 ? 51.21200 9.96000 -76.40800 1.000 49.66000 49 PRO B O 1
ATOM 5984 N N . PHE C 1 50 ? 51.24200 11.52200 -74.78400 1.000 40.02000 50 PHE B N 1
ATOM 5985 C CA . PHE C 1 50 ? 51.11600 10.54500 -73.70800 1.000 41.89000 50 PHE B CA 1
ATOM 5986 C C . PHE C 1 50 ? 49.73100 9.91700 -73.68700 1.000 45.65000 50 PHE B C 1
ATOM 5987 O O . PHE C 1 50 ? 49.58200 8.74600 -73.32100 1.000 46.63000 50 PHE B O 1
ATOM 5995 N N . LEU C 1 51 ? 48.70600 10.68600 -74.04700 1.000 47.28000 51 LEU B N 1
ATOM 5996 C CA . LEU C 1 51 ? 47.38800 10.10300 -74.25900 1.000 45.70000 51 LEU B CA 1
ATOM 5997 C C . LEU C 1 51 ? 47.32100 9.33200 -75.57600 1.000 44.81000 51 LEU B C 1
ATOM 5998 O O . LEU C 1 51 ? 46.61300 8.32100 -75.66600 1.000 46.38000 51 LEU B O 1
ATOM 6003 N N . ASP C 1 52 ? 48.04900 9.78400 -76.60100 1.000 40.86000 52 ASP B N 1
ATOM 6004 C CA . ASP C 1 52 ? 48.07100 9.06300 -77.87100 1.000 44.32000 52 ASP B CA 1
ATOM 6005 C C . ASP C 1 52 ? 48.72100 7.69900 -77.71700 1.000 51.16000 52 ASP B C 1
ATOM 6006 O O . ASP C 1 52 ? 48.28500 6.71600 -78.32900 1.000 55.85000 52 ASP B O 1
ATOM 6011 N N . LEU C 1 53 ? 49.77900 7.63200 -76.91500 1.000 50.87000 53 LEU B N 1
ATOM 6012 C CA . LEU C 1 53 ? 50.49700 6.38700 -76.68400 1.000 49.37000 53 LEU B CA 1
ATOM 6013 C C . LEU C 1 53 ? 49.58100 5.27200 -76.17900 1.000 51.88000 53 LEU B C 1
ATOM 6014 O O . LEU C 1 53 ? 49.77600 4.09900 -76.52200 1.000 55.54000 53 LEU B O 1
ATOM 6019 N N . HIS C 1 54 ? 48.59200 5.61100 -75.34900 1.000 44.06000 54 HIS B N 1
ATOM 6020 C CA . HIS C 1 54 ? 47.68700 4.64000 -74.75200 1.000 47.20000 54 HIS B CA 1
ATOM 6021 C C . HIS C 1 54 ? 46.45100 4.38900 -75.60600 1.000 55.65000 54 HIS B C 1
ATOM 6022 O O . HIS C 1 54 ? 45.45200 3.84200 -75.10500 1.000 51.68000 54 HIS B O 1
ATOM 6029 N N . GLY C 1 55 ? 46.49500 4.80100 -76.87200 1.000 53.44000 55 GLY B N 1
ATOM 6030 C CA . GLY C 1 55 ? 45.42100 4.57300 -77.81400 1.000 55.99000 55 GLY B CA 1
ATOM 6031 C C . GLY C 1 55 ? 44.10200 5.23800 -77.47300 1.000 56.50000 55 GLY B C 1
ATOM 6032 O O . GLY C 1 55 ? 43.07300 4.88500 -78.05700 1.000 60.77000 55 GLY B O 1
ATOM 6033 N N . THR C 1 56 ? 44.10100 6.18400 -76.53700 1.000 47.59000 56 THR B N 1
ATOM 6034 C CA . THR C 1 56 ? 42.86800 6.91400 -76.26400 1.000 48.43000 56 THR B CA 1
ATOM 6035 C C . THR C 1 56 ? 42.64800 7.96500 -77.34800 1.000 44.03000 56 THR B C 1
ATOM 6036 O O . THR C 1 56 ? 43.56000 8.74000 -77.65100 1.000 45.18000 56 THR B O 1
ATOM 6040 N N . PRO C 1 57 ? 41.49100 7.99100 -77.98700 1.000 41.18000 57 PRO B N 1
ATOM 6041 C CA . PRO C 1 57 ? 41.30800 8.92000 -79.10300 1.000 40.63000 57 PRO B CA 1
ATOM 6042 C C . PRO C 1 57 ? 41.18800 10.34900 -78.60600 1.000 36.56000 57 PRO B C 1
ATOM 6043 O O . PRO C 1 57 ? 40.77000 10.61400 -77.47800 1.000 35.81000 57 PRO B O 1
ATOM 6047 N N . ARG C 1 58 ? 41.57600 11.28100 -79.47000 1.000 34.48000 58 ARG B N 1
ATOM 6048 C CA . ARG C 1 58 ? 41.42300 12.68800 -79.13000 1.000 35.78000 58 ARG B CA 1
ATOM 6049 C C . ARG C 1 58 ? 39.95800 13.07900 -78.99400 1.000 33.77000 58 ARG B C 1
ATOM 6050 O O . ARG C 1 58 ? 39.61000 13.94800 -78.18300 1.000 31.70000 58 ARG B O 1
ATOM 6058 N N . LEU C 1 59 ? 39.08500 12.45400 -79.77400 1.000 31.66000 59 LEU B N 1
ATOM 6059 C CA . LEU C 1 59 ? 37.67500 12.78900 -79.67500 1.000 34.59000 59 LEU B CA 1
ATOM 6060 C C . LEU C 1 59 ? 37.15300 12.58100 -78.25300 1.000 37.53000 59 LEU B C 1
ATOM 6061 O O . LEU C 1 59 ? 36.33400 13.36600 -77.76300 1.000 36.12000 59 LEU B O 1
ATOM 6066 N N . GLU C 1 60 ? 37.65900 11.55900 -77.55600 1.000 38.41000 60 GLU B N 1
ATOM 6067 C CA . GLU C 1 60 ? 37.21400 11.31000 -76.18700 1.000 39.98000 60 GLU B CA 1
ATOM 6068 C C . GLU C 1 60 ? 37.71800 12.38200 -75.23400 1.000 37.50000 60 GLU B C 1
ATOM 6069 O O . GLU C 1 60 ? 37.00000 12.78700 -74.31200 1.000 34.27000 60 GLU B O 1
ATOM 6075 N N . PHE C 1 61 ? 38.95900 12.83100 -75.42000 1.000 32.75000 61 PHE B N 1
ATOM 6076 C CA . PHE C 1 61 ? 39.44500 13.95800 -74.63500 1.000 31.75000 61 PHE B CA 1
ATOM 6077 C C . PHE C 1 61 ? 38.63700 15.21400 -74.94500 1.000 31.17000 61 PHE B C 1
ATOM 6078 O O . PHE C 1 61 ? 38.11200 15.86800 -74.03700 1.000 30.06000 61 PHE B O 1
ATOM 6086 N N . HIS C 1 62 ? 38.48200 15.53400 -76.23200 1.000 29.58000 62 HIS B N 1
ATOM 6087 C CA . HIS C 1 62 ? 37.77600 16.75400 -76.61100 1.000 30.11000 62 HIS B CA 1
ATOM 6088 C C . HIS C 1 62 ? 36.32200 16.73800 -76.15000 1.000 28.83000 62 HIS B C 1
ATOM 6089 O O . HIS C 1 62 ? 35.80400 17.75200 -75.66900 1.000 25.81000 62 HIS B O 1
ATOM 6096 N N . GLN C 1 63 ? 35.65000 15.59600 -76.26500 1.000 28.68000 63 GLN B N 1
ATOM 6097 C CA . GLN C 1 63 ? 34.24400 15.57600 -75.90500 1.000 30.85000 63 GLN B CA 1
ATOM 6098 C C . GLN C 1 63 ? 34.05900 15.77300 -74.41300 1.000 35.74000 63 GLN B C 1
ATOM 6099 O O . GLN C 1 63 ? 33.17700 16.52900 -73.98900 1.000 35.91000 63 GLN B O 1
ATOM 6105 N N . SER C 1 64 ? 34.89400 15.12300 -73.60100 1.000 32.47000 64 SER B N 1
ATOM 6106 C CA . SER C 1 64 ? 34.68400 15.18000 -72.16500 1.000 29.68000 64 SER B CA 1
ATOM 6107 C C . SER C 1 64 ? 35.02100 16.56000 -71.62900 1.000 29.40000 64 SER B C 1
ATOM 6108 O O . SER C 1 64 ? 34.36700 17.04800 -70.70400 1.000 35.27000 64 SER B O 1
ATOM 6111 N N . VAL C 1 65 ? 36.00700 17.22500 -72.22500 1.000 28.53000 65 VAL B N 1
ATOM 6112 C CA . VAL C 1 65 ? 36.24400 18.63100 -71.91400 1.000 28.62000 65 VAL B CA 1
ATOM 6113 C C . VAL C 1 65 ? 35.02700 19.47400 -72.29000 1.000 34.91000 65 VAL B C 1
ATOM 6114 O O . VAL C 1 65 ? 34.60600 20.37000 -71.54300 1.000 34.43000 65 VAL B O 1
ATOM 6118 N N . PHE C 1 66 ? 34.44700 19.19900 -73.46300 1.000 30.10000 66 PHE B N 1
ATOM 6119 C CA . PHE C 1 66 ? 33.30200 19.97000 -73.92400 1.000 31.02000 66 PHE B CA 1
ATOM 6120 C C . PHE C 1 66 ? 32.12600 19.87700 -72.96000 1.000 35.26000 66 PHE B C 1
ATOM 6121 O O . PHE C 1 66 ? 31.44800 20.87800 -72.70100 1.000 36.80000 66 PHE B O 1
ATOM 6129 N N . ASP C 1 67 ? 31.84300 18.67600 -72.44700 1.000 39.17000 67 ASP B N 1
ATOM 6130 C CA . ASP C 1 67 ? 30.69200 18.50400 -71.56600 1.000 37.49000 67 ASP B CA 1
ATOM 6131 C C . ASP C 1 67 ? 30.87000 19.28900 -70.27500 1.000 37.23000 67 ASP B C 1
ATOM 6132 O O . ASP C 1 67 ? 29.93000 19.94000 -69.80300 1.000 35.72000 67 ASP B O 1
ATOM 6137 N N . GLU C 1 68 ? 32.07400 19.26400 -69.70500 1.000 34.04000 68 GLU B N 1
ATOM 6138 C CA . GLU C 1 68 ? 32.31800 20.03400 -68.49300 1.000 36.49000 68 GLU B CA 1
ATOM 6139 C C . GLU C 1 68 ? 32.25200 21.52500 -68.77300 1.000 35.42000 68 GLU B C 1
ATOM 6140 O O . GLU C 1 68 ? 31.56800 22.27000 -68.06400 1.000 40.96000 68 GLU B O 1
ATOM 6146 N N . LEU C 1 69 ? 32.94100 21.98400 -69.81000 1.000 30.81000 69 LEU B N 1
ATOM 6147 C CA . LEU C 1 69 ? 32.97300 23.41700 -70.06300 1.000 33.49000 69 LEU B CA 1
ATOM 6148 C C . LEU C 1 69 ? 31.58300 23.96900 -70.36700 1.000 33.17000 69 LEU B C 1
ATOM 6149 O O . LEU C 1 69 ? 31.26700 25.10400 -69.99200 1.000 31.20000 69 LEU B O 1
ATOM 6154 N N . ARG C 1 70 ? 30.73200 23.17300 -71.03300 1.000 35.34000 70 ARG B N 1
ATOM 6155 C CA . ARG C 1 70 ? 29.40000 23.64500 -71.40700 1.000 32.43000 70 ARG B CA 1
ATOM 6156 C C . ARG C 1 70 ? 28.49800 23.77500 -70.19600 1.000 35.00000 70 ARG B C 1
ATOM 6157 O O . ARG C 1 70 ? 27.76400 24.76200 -70.06800 1.000 35.40000 70 ARG B O 1
ATOM 6165 N N . ASP C 1 71 ? 28.52000 22.77700 -69.30900 1.000 39.64000 71 ASP B N 1
ATOM 6166 C CA . ASP C 1 71 ? 27.77500 22.87800 -68.05700 1.000 37.11000 71 ASP B CA 1
ATOM 6167 C C . ASP C 1 71 ? 28.21900 24.09500 -67.26100 1.000 39.05000 71 ASP B C 1
ATOM 6168 O O . ASP C 1 71 ? 27.38600 24.86200 -66.75900 1.000 37.61000 71 ASP B O 1
ATOM 6173 N N . LYS C 1 72 ? 29.53600 24.29200 -67.14000 1.000 33.85000 72 LYS B N 1
ATOM 6174 C CA . LYS C 1 72 ? 30.02200 25.43200 -66.37300 1.000 34.59000 72 LYS B CA 1
ATOM 6175 C C . LYS C 1 72 ? 29.55500 26.74200 -66.99200 1.000 36.07000 72 LYS B C 1
ATOM 6176 O O . LYS C 1 72 ? 29.21800 27.69000 -66.27500 1.000 39.47000 72 LYS B O 1
ATOM 6182 N N . LEU C 1 73 ? 29.49700 26.81000 -68.32200 1.000 33.47000 73 LEU B N 1
ATOM 6183 C CA . LEU C 1 73 ? 28.96000 28.01700 -68.93100 1.000 33.45000 73 LEU B CA 1
ATOM 6184 C C . LEU C 1 73 ? 27.45300 28.12900 -68.69700 1.000 34.99000 73 LEU B C 1
ATOM 6185 O O . LEU C 1 73 ? 26.94400 29.22900 -68.46000 1.000 33.17000 73 LEU B O 1
ATOM 6190 N N . LEU C 1 74 ? 26.71100 27.01700 -68.74200 1.000 33.36000 74 LEU B N 1
ATOM 6191 C CA . LEU C 1 74 ? 25.28500 27.15100 -68.45300 1.000 35.44000 74 LEU B CA 1
ATOM 6192 C C . LEU C 1 74 ? 25.08300 27.68700 -67.03900 1.000 38.66000 74 LEU B C 1
ATOM 6193 O O . LEU C 1 74 ? 24.32700 28.64200 -66.83300 1.000 39.28000 74 LEU B O 1
ATOM 6198 N N . GLU C 1 75 ? 25.80500 27.13300 -66.06200 1.000 38.14000 75 GLU B N 1
ATOM 6199 C CA . GLU C 1 75 ? 25.61200 27.57300 -64.68700 1.000 38.30000 75 GLU B CA 1
ATOM 6200 C C . GLU C 1 75 ? 26.08000 29.00000 -64.49300 1.000 37.83000 75 GLU B C 1
ATOM 6201 O O . GLU C 1 75 ? 25.49300 29.74100 -63.69800 1.000 43.95000 75 GLU B O 1
ATOM 6207 N N . ARG C 1 76 ? 27.12000 29.41200 -65.20300 1.000 37.61000 76 ARG B N 1
ATOM 6208 C CA . ARG C 1 76 ? 27.56000 30.78600 -65.03700 1.000 38.80000 76 ARG B CA 1
ATOM 6209 C C . ARG C 1 76 ? 26.54500 31.76400 -65.62600 1.000 38.87000 76 ARG B C 1
ATOM 6210 O O . ARG C 1 76 ? 26.37700 32.87700 -65.11000 1.000 39.75000 76 ARG B O 1
ATOM 6218 N N . VAL C 1 77 ? 25.82300 31.35200 -66.66400 1.000 37.23000 77 VAL B N 1
ATOM 6219 C CA . VAL C 1 77 ? 24.79900 32.22000 -67.22900 1.000 41.97000 77 VAL B CA 1
ATOM 6220 C C . VAL C 1 77 ? 23.68000 32.47200 -66.20900 1.000 44.07000 77 VAL B C 1
ATOM 6221 O O . VAL C 1 77 ? 23.25000 33.61700 -66.02500 1.000 44.18000 77 VAL B O 1
ATOM 6225 N N . SER C 1 78 ? 23.22600 31.42400 -65.49600 1.000 39.57000 78 SER B N 1
ATOM 6226 C CA . SER C 1 78 ? 22.23900 31.61200 -64.42400 1.000 44.88000 78 SER B CA 1
ATOM 6227 C C . SER C 1 78 ? 22.81300 32.42600 -63.26900 1.000 51.50000 78 SER B C 1
ATOM 6228 O O . SER C 1 78 ? 22.09300 33.19700 -62.61800 1.000 51.06000 78 SER B O 1
ATOM 6231 N N . ALA C 1 79 ? 24.10500 32.24900 -62.98700 1.000 51.58000 79 ALA B N 1
ATOM 6232 C CA . ALA C 1 79 ? 24.74400 32.99900 -61.91200 1.000 48.79000 79 ALA B CA 1
ATOM 6233 C C . ALA C 1 79 ? 24.89300 34.47400 -62.26800 1.000 52.91000 79 ALA B C 1
ATOM 6234 O O . ALA C 1 79 ? 24.76800 35.33500 -61.39500 1.000 55.58000 79 ALA B O 1
ATOM 6236 N N . ILE C 1 80 ? 25.16700 34.79100 -63.53800 1.000 47.41000 80 ILE B N 1
ATOM 6237 C CA . ILE C 1 80 ? 25.25800 36.19600 -63.93000 1.000 48.25000 80 ILE B CA 1
ATOM 6238 C C . ILE C 1 80 ? 23.87000 36.83600 -63.96300 1.000 55.82000 80 ILE B C 1
ATOM 6239 O O . ILE C 1 80 ? 23.72000 38.04100 -63.71300 1.000 57.48000 80 ILE B O 1
ATOM 6244 N N . ALA C 1 81 ? 22.83400 36.03900 -64.23700 1.000 52.34000 81 ALA B N 1
ATOM 6245 C CA . ALA C 1 81 ? 21.46500 36.53000 -64.24600 1.000 49.35000 81 ALA B CA 1
ATOM 6246 C C . ALA C 1 81 ? 20.97700 36.95600 -62.85800 1.000 60.47000 81 ALA B C 1
ATOM 6247 O O . ALA C 1 81 ? 20.01800 37.73200 -62.76600 1.000 57.91000 81 ALA B O 1
ATOM 6249 N N . SER C 1 82 ? 21.61500 36.46800 -61.76400 1.000 62.30000 82 SER B N 1
ATOM 6250 C CA . SER C 1 82 ? 21.29400 36.88700 -60.38800 1.000 62.09000 82 SER B CA 1
ATOM 6251 C C . SER C 1 82 ? 22.60000 37.11100 -59.60200 1.000 67.91000 82 SER B C 1
ATOM 6252 O O . SER C 1 82 ? 22.93800 36.36400 -58.67900 1.000 67.23000 82 SER B O 1
ATOM 6255 N N . GLU C 1 83 ? 23.32100 38.16500 -59.96600 1.000 73.16000 83 GLU B N 1
ATOM 6256 C CA . GLU C 1 83 ? 24.60800 38.44200 -59.32800 1.000 86.56000 83 GLU B CA 1
ATOM 6257 C C . GLU C 1 83 ? 24.95800 39.87900 -58.95600 1.000 97.69000 83 GLU B C 1
ATOM 6258 O O . GLU C 1 83 ? 24.97000 40.22000 -57.77600 1.000 97.53000 83 GLU B O 1
ATOM 6264 N N . GLY C 1 84 ? 25.24800 40.71500 -59.95200 1.000 96.83000 84 GLY B N 1
ATOM 6265 C CA . GLY C 1 84 ? 25.65700 42.07100 -59.68900 1.000 95.67000 84 GLY B CA 1
ATOM 6266 C C . GLY C 1 84 ? 24.65900 43.10000 -60.17500 1.000 93.73000 84 GLY B C 1
ATOM 6267 O O . GLY C 1 84 ? 23.47200 42.81100 -60.39100 1.000 92.76000 84 GLY B O 1
ATOM 6268 N N . LYS C 1 85 ? 25.14900 44.32700 -60.35000 1.000 93.42000 85 LYS B N 1
ATOM 6269 C CA . LYS C 1 85 ? 24.29400 45.44000 -60.74800 1.000 98.06000 85 LYS B CA 1
ATOM 6270 C C . LYS C 1 85 ? 23.75200 45.23000 -62.16700 1.000 94.14000 85 LYS B C 1
ATOM 6271 O O . LYS C 1 85 ? 24.43100 44.68000 -63.04000 1.000 90.65000 85 LYS B O 1
ATOM 6277 N N . ALA C 1 86 ? 22.51900 45.70700 -62.39100 1.000 94.73000 86 ALA B N 1
ATOM 6278 C CA . ALA C 1 86 ? 21.71200 45.26200 -63.53400 1.000 91.40000 86 ALA B CA 1
ATOM 6279 C C . ALA C 1 86 ? 22.42100 45.44700 -64.87600 1.000 87.81000 86 ALA B C 1
ATOM 6280 O O . ALA C 1 86 ? 22.27900 44.60800 -65.77400 1.000 80.79000 86 ALA B O 1
ATOM 6282 N N . GLU C 1 87 ? 23.17900 46.53600 -65.04300 1.000 92.70000 87 GLU B N 1
ATOM 6283 C CA . GLU C 1 87 ? 23.74900 46.83700 -66.35800 1.000 89.19000 87 GLU B CA 1
ATOM 6284 C C . GLU C 1 87 ? 24.93100 45.92700 -66.68000 1.000 83.61000 87 GLU B C 1
ATOM 6285 O O . GLU C 1 87 ? 25.00700 45.36900 -67.78000 1.000 79.11000 87 GLU B O 1
ATOM 6291 N N . GLU C 1 88 ? 25.87600 45.77500 -65.74700 1.000 84.82000 88 GLU B N 1
ATOM 6292 C CA . GLU C 1 88 ? 26.88900 44.73900 -65.93400 1.000 85.45000 88 GLU B CA 1
ATOM 6293 C C . GLU C 1 88 ? 26.24700 43.35600 -65.98600 1.000 82.96000 88 GLU B C 1
ATOM 6294 O O . GLU C 1 88 ? 26.75300 42.45400 -66.67200 1.000 75.00000 88 GLU B O 1
ATOM 6300 N N . ARG C 1 89 ? 25.11300 43.19000 -65.29500 1.000 81.96000 89 ARG B N 1
ATOM 6301 C CA . ARG C 1 89 ? 24.41100 41.91200 -65.27400 1.000 73.90000 89 ARG B CA 1
ATOM 6302 C C . ARG C 1 89 ? 23.93800 41.52500 -66.66900 1.000 71.56000 89 ARG B C 1
ATOM 6303 O O . ARG C 1 89 ? 24.27700 40.44900 -67.18000 1.000 72.42000 89 ARG B O 1
ATOM 6311 N N . TYR C 1 90 ? 23.18600 42.40300 -67.32200 1.000 71.23000 90 TYR B N 1
ATOM 6312 C CA . TYR C 1 90 ? 22.60500 42.03400 -68.60300 1.000 63.00000 90 TYR B CA 1
ATOM 6313 C C . TYR C 1 90 ? 23.52200 42.33000 -69.78700 1.000 58.38000 90 TYR B C 1
ATOM 6314 O O . TYR C 1 90 ? 23.39600 41.65800 -70.81600 1.000 55.12000 90 TYR B O 1
ATOM 6323 N N . LYS C 1 91 ? 24.46200 43.27700 -69.66500 1.000 57.82000 91 LYS B N 1
ATOM 6324 C CA . LYS C 1 91 ? 25.38500 43.53400 -70.76900 1.000 51.47000 91 LYS B CA 1
ATOM 6325 C C . LYS C 1 91 ? 26.30400 42.34000 -71.02100 1.000 51.20000 91 LYS B C 1
ATOM 6326 O O . LYS C 1 91 ? 26.58800 41.99900 -72.17800 1.000 45.66000 91 LYS B O 1
ATOM 6332 N N . LYS C 1 92 ? 26.78000 41.68800 -69.96000 1.000 51.11000 92 LYS B N 1
ATOM 6333 C CA . LYS C 1 92 ? 27.56600 40.47700 -70.15700 1.000 46.70000 92 LYS B CA 1
ATOM 6334 C C . LYS C 1 92 ? 26.77900 39.43300 -70.94200 1.000 42.83000 92 LYS B C 1
ATOM 6335 O O . LYS C 1 92 ? 27.32000 38.76900 -71.83100 1.000 40.21000 92 LYS B O 1
ATOM 6341 N N . LEU C 1 93 ? 25.49600 39.27900 -70.63500 1.000 44.87000 93 LEU B N 1
ATOM 6342 C CA . LEU C 1 93 ? 24.70200 38.29100 -71.35100 1.000 41.93000 93 LEU B CA 1
ATOM 6343 C C . LEU C 1 93 ? 24.39500 38.75500 -72.76800 1.000 38.93000 93 LEU B C 1
ATOM 6344 O O . LEU C 1 93 ? 24.45400 37.95900 -73.70900 1.000 35.79000 93 LEU B O 1
ATOM 6349 N N . GLU C 1 94 ? 24.07300 40.03800 -72.94100 1.000 44.57000 94 GLU B N 1
ATOM 6350 C CA . GLU C 1 94 ? 23.92100 40.59300 -74.28100 1.000 42.71000 94 GLU B CA 1
ATOM 6351 C C . GLU C 1 94 ? 25.15000 40.28200 -75.13300 1.000 43.34000 94 GLU B C 1
ATOM 6352 O O . GLU C 1 94 ? 25.03900 39.67800 -76.20800 1.000 33.58000 94 GLU B O 1
ATOM 6358 N N . ASP C 1 95 ? 26.34200 40.64600 -74.63400 1.000 47.29000 95 ASP B N 1
ATOM 6359 C CA . ASP C 1 95 ? 27.57900 40.36300 -75.35900 1.000 34.66000 95 ASP B CA 1
ATOM 6360 C C . ASP C 1 95 ? 27.69300 38.88400 -75.69300 1.000 33.79000 95 ASP B C 1
ATOM 6361 O O . ASP C 1 95 ? 27.99800 38.51900 -76.83200 1.000 40.25000 95 ASP B O 1
ATOM 6366 N N . LEU C 1 96 ? 27.42700 38.01300 -74.72600 1.000 30.28000 96 LEU B N 1
ATOM 6367 C CA . LEU C 1 96 ? 27.52400 36.58600 -74.99800 1.000 30.44000 96 LEU B CA 1
ATOM 6368 C C . LEU C 1 96 ? 26.50700 36.13200 -76.05300 1.000 35.94000 96 LEU B C 1
ATOM 6369 O O . LEU C 1 96 ? 26.78200 35.21300 -76.82900 1.000 35.25000 96 LEU B O 1
ATOM 6374 N N . LEU C 1 97 ? 25.33900 36.76800 -76.12000 1.000 35.53000 97 LEU B N 1
ATOM 6375 C CA . LEU C 1 97 ? 24.37400 36.41500 -77.16000 1.000 35.45000 97 LEU B CA 1
ATOM 6376 C C . LEU C 1 97 ? 24.88100 36.81400 -78.54400 1.000 35.68000 97 LEU B C 1
ATOM 6377 O O . LEU C 1 97 ? 24.74600 36.05400 -79.51100 1.000 33.45000 97 LEU B O 1
ATOM 6382 N N . GLU C 1 98 ? 25.45600 38.01300 -78.65400 1.000 37.41000 98 GLU B N 1
ATOM 6383 C CA . GLU C 1 98 ? 25.97000 38.48400 -79.93200 1.000 38.41000 98 GLU B CA 1
ATOM 6384 C C . GLU C 1 98 ? 27.01100 37.52500 -80.50200 1.000 40.52000 98 GLU B C 1
ATOM 6385 O O . GLU C 1 98 ? 27.05200 37.30200 -81.71900 1.000 42.95000 98 GLU B O 1
ATOM 6391 N N . LYS C 1 99 ? 27.84600 36.92600 -79.63900 1.000 34.51000 99 LYS B N 1
ATOM 6392 C CA . LYS C 1 99 ? 28.88100 36.02700 -80.14300 1.000 34.53000 99 LYS B CA 1
ATOM 6393 C C . LYS C 1 99 ? 28.31200 34.65200 -80.46000 1.000 36.31000 99 LYS B C 1
ATOM 6394 O O . LYS C 1 99 ? 28.48900 34.15000 -81.57400 1.000 47.46000 99 LYS B O 1
ATOM 6400 N N . SER C 1 100 ? 27.57400 34.05400 -79.52100 1.000 34.04000 100 SER B N 1
ATOM 6401 C CA . SER C 1 100 ? 27.15500 32.65400 -79.63900 1.000 37.04000 100 SER B CA 1
ATOM 6402 C C . SER C 1 100 ? 25.97400 32.41500 -80.59100 1.000 39.56000 100 SER B C 1
ATOM 6403 O O . SER C 1 100 ? 25.75300 31.26800 -80.99900 1.000 36.72000 100 SER B O 1
ATOM 6406 N N . PHE C 1 101 ? 25.20600 33.45000 -80.94700 1.000 37.04000 101 PHE B N 1
ATOM 6407 C CA . PHE C 1 101 ? 23.96600 33.21100 -81.67700 1.000 36.44000 101 PHE B CA 1
ATOM 6408 C C . PHE C 1 101 ? 24.20900 32.64700 -83.08000 1.000 40.63000 101 PHE B C 1
ATOM 6409 O O . PHE C 1 101 ? 23.35300 31.92800 -83.60900 1.000 39.97000 101 PHE B O 1
ATOM 6417 N N . SER C 1 102 ? 25.35000 32.96300 -83.70600 1.000 39.37000 102 SER B N 1
ATOM 6418 C CA . SER C 1 102 ? 25.64400 32.40900 -85.02600 1.000 37.24000 102 SER B CA 1
ATOM 6419 C C . SER C 1 102 ? 25.72000 30.89100 -85.00000 1.000 38.91000 102 SER B C 1
ATOM 6420 O O . SER C 1 102 ? 25.64300 30.25200 -86.05800 1.000 31.24000 102 SER B O 1
ATOM 6423 N N . LEU C 1 103 ? 25.86700 30.30300 -83.81200 1.000 40.36000 103 LEU B N 1
ATOM 6424 C CA . LEU C 1 103 ? 26.01700 28.86500 -83.64800 1.000 40.00000 103 LEU B CA 1
ATOM 6425 C C . LEU C 1 103 ? 24.73200 28.18200 -83.20100 1.000 36.01000 103 LEU B C 1
ATOM 6426 O O . LEU C 1 103 ? 24.77000 26.99800 -82.85200 1.000 35.08000 103 LEU B O 1
ATOM 6431 N N . VAL C 1 104 ? 23.60000 28.89300 -83.22600 1.000 35.10000 104 VAL B N 1
ATOM 6432 C CA . VAL C 1 104 ? 22.35500 28.41100 -82.62100 1.000 36.33000 104 VAL B CA 1
ATOM 6433 C C . VAL C 1 104 ? 21.83900 27.13600 -83.27900 1.000 37.81000 104 VAL B C 1
ATOM 6434 O O . VAL C 1 104 ? 21.08400 26.37400 -82.65800 1.000 33.37000 104 VAL B O 1
ATOM 6438 N N . LYS C 1 105 ? 22.21900 26.87600 -84.53300 1.000 39.15000 105 LYS B N 1
ATOM 6439 C CA . LYS C 1 105 ? 21.74300 25.67000 -85.19400 1.000 36.07000 105 LYS B CA 1
ATOM 6440 C C . LYS C 1 105 ? 22.64100 24.46400 -84.95600 1.000 38.06000 105 LYS B C 1
ATOM 6441 O O . LYS C 1 105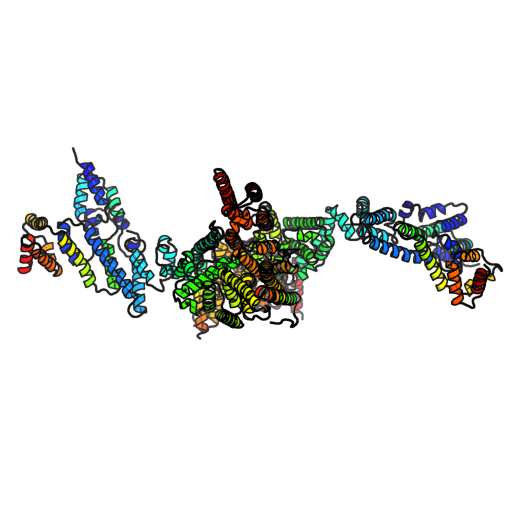 ? 22.23700 23.34900 -85.29000 1.000 38.20000 105 LYS B O 1
ATOM 6447 N N . MET C 1 106 ? 23.83100 24.65100 -84.38200 1.000 35.44000 106 MET B N 1
ATOM 6448 C CA . MET C 1 106 ? 24.67300 23.52100 -83.98700 1.000 35.63000 106 MET B CA 1
ATOM 6449 C C . MET C 1 106 ? 24.04800 22.78900 -82.80600 1.000 33.45000 106 MET B C 1
ATOM 6450 O O . MET C 1 106 ? 23.88000 23.39000 -81.73700 1.000 31.43000 106 MET B O 1
ATOM 6455 N N . PRO C 1 107 ? 23.70700 21.50800 -82.93400 1.000 34.39000 107 PRO B N 1
ATOM 6456 C CA . PRO C 1 107 ? 23.02800 20.82900 -81.82100 1.000 33.27000 107 PRO B CA 1
ATOM 6457 C C . PRO C 1 107 ? 23.78900 20.87600 -80.51500 1.000 33.02000 107 PRO B C 1
ATOM 6458 O O . PRO C 1 107 ? 23.16300 20.89300 -79.45100 1.000 41.57000 107 PRO B O 1
ATOM 6462 N N . SER C 1 108 ? 25.11200 20.93400 -80.54100 1.000 31.93000 108 SER B N 1
ATOM 6463 C CA . SER C 1 108 ? 25.82500 20.85300 -79.28000 1.000 30.58000 108 SER B CA 1
ATOM 6464 C C . SER C 1 108 ? 25.89700 22.19300 -78.55100 1.000 31.11000 108 SER B C 1
ATOM 6465 O O . SER C 1 108 ? 26.05700 22.20200 -77.32100 1.000 28.31000 108 SER B O 1
ATOM 6468 N N . LEU C 1 109 ? 25.76700 23.31700 -79.27000 1.000 28.82000 109 LEU B N 1
ATOM 6469 C CA . LEU C 1 109 ? 25.83600 24.63900 -78.65900 1.000 27.58000 109 LEU B CA 1
ATOM 6470 C C . LEU C 1 109 ? 24.48500 25.32600 -78.52900 1.000 33.01000 109 LEU B C 1
ATOM 6471 O O . LEU C 1 109 ? 24.36100 26.28100 -77.74800 1.000 31.06000 109 LEU B O 1
ATOM 6476 N N . GLN C 1 110 ? 23.47900 24.87800 -79.27100 1.000 34.45000 110 GLN B N 1
ATOM 6477 C CA . GLN C 1 110 ? 22.15200 25.46400 -79.13200 1.000 33.97000 110 GLN B CA 1
ATOM 6478 C C . GLN C 1 110 ? 21.67900 25.56500 -77.68400 1.000 32.78000 110 GLN B C 1
ATOM 6479 O O . GLN C 1 110 ? 21.09400 26.60100 -77.32900 1.000 31.82000 110 GLN B O 1
ATOM 6485 N N . PRO C 1 111 ? 21.88600 24.57500 -76.81100 1.000 31.11000 111 PRO B N 1
ATOM 6486 C CA . PRO C 1 111 ? 21.50900 24.78100 -75.40000 1.000 29.08000 111 PRO B CA 1
ATOM 6487 C C . PRO C 1 111 ? 22.13300 26.02700 -74.78300 1.000 32.46000 111 PRO B C 1
ATOM 6488 O O . PRO C 1 111 ? 21.48700 26.70700 -73.97900 1.000 34.15000 111 PRO B O 1
ATOM 6492 N N . VAL C 1 112 ? 23.37500 26.35200 -75.13500 1.000 32.57000 112 VAL B N 1
ATOM 6493 C CA . VAL C 1 112 ? 23.98700 27.56000 -74.60000 1.000 29.61000 112 VAL B CA 1
ATOM 6494 C C . VAL C 1 112 ? 23.20400 28.78500 -75.05900 1.000 34.12000 112 VAL B C 1
ATOM 6495 O O . VAL C 1 112 ? 22.81800 29.64200 -74.25100 1.000 33.33000 112 VAL B O 1
ATOM 6499 N N . VAL C 1 113 ? 22.92900 28.87200 -76.36300 1.000 32.58000 113 VAL B N 1
ATOM 6500 C CA . VAL C 1 113 ? 22.21000 30.03600 -76.87000 1.000 32.86000 113 VAL B CA 1
ATOM 6501 C C . VAL C 1 113 ? 20.80500 30.08600 -76.27700 1.000 36.64000 113 VAL B C 1
ATOM 6502 O O . VAL C 1 113 ? 20.32700 31.15300 -75.85700 1.000 36.58000 113 VAL B O 1
ATOM 6506 N N . MET C 1 114 ? 20.12800 28.93500 -76.21500 1.000 32.23000 114 MET B N 1
ATOM 6507 C CA . MET C 1 114 ? 18.80700 28.89400 -75.60600 1.000 30.02000 114 MET B CA 1
ATOM 6508 C C . MET C 1 114 ? 18.85400 29.44100 -74.18500 1.000 35.79000 114 MET B C 1
ATOM 6509 O O . MET C 1 114 ? 18.02400 30.28100 -73.80800 1.000 39.42000 114 MET B O 1
ATOM 6514 N N . CYS C 1 115 ? 19.85900 29.02500 -73.40300 1.000 34.24000 115 CYS B N 1
ATOM 6515 C CA . CYS C 1 115 ? 19.93400 29.44300 -72.00800 1.000 28.88000 115 CYS B CA 1
ATOM 6516 C C . CYS C 1 115 ? 20.14200 30.94500 -71.89200 1.000 33.07000 115 CYS B C 1
ATOM 6517 O O . CYS C 1 115 ? 19.56600 31.59100 -71.00500 1.000 31.27000 115 CYS B O 1
ATOM 6520 N N . VAL C 1 116 ? 20.95600 31.52200 -72.77800 1.000 31.00000 116 VAL B N 1
ATOM 6521 C CA . VAL C 1 116 ? 21.24200 32.94800 -72.68400 1.000 32.34000 116 VAL B CA 1
ATOM 6522 C C . VAL C 1 116 ? 19.98600 33.75300 -72.96900 1.000 37.91000 116 VAL B C 1
ATOM 6523 O O . VAL C 1 116 ? 19.64100 34.67900 -72.22400 1.000 40.72000 116 VAL B O 1
ATOM 6527 N N . MET C 1 117 ? 19.28200 33.41500 -74.05500 1.000 35.51000 117 MET B N 1
ATOM 6528 C CA . MET C 1 117 ? 18.05700 34.13600 -74.38200 1.000 31.85000 117 MET B CA 1
ATOM 6529 C C . MET C 1 117 ? 17.01800 33.97700 -73.27600 1.000 36.55000 117 MET B C 1
ATOM 6530 O O . MET C 1 117 ? 16.25900 34.91400 -72.98800 1.000 35.09000 117 MET B O 1
ATOM 6535 N N . LYS C 1 118 ? 16.99600 32.80700 -72.62200 1.000 30.90000 118 LYS B N 1
ATOM 6536 C CA . LYS C 1 118 ? 16.02100 32.56100 -71.56600 1.000 35.88000 118 LYS B CA 1
ATOM 6537 C C . LYS C 1 118 ? 16.20400 33.51400 -70.39200 1.000 36.33000 118 LYS B C 1
ATOM 6538 O O . LYS C 1 118 ? 15.22000 33.97900 -69.80700 1.000 38.10000 118 LYS B O 1
ATOM 6544 N N . HIS C 1 119 ? 17.45000 33.80700 -70.02300 1.000 37.68000 119 HIS B N 1
ATOM 6545 C CA . HIS C 1 119 ? 17.74700 34.64300 -68.86600 1.000 33.57000 119 HIS B CA 1
ATOM 6546 C C . HIS C 1 119 ? 17.86300 36.11300 -69.22200 1.000 35.11000 119 HIS B C 1
ATOM 6547 O O . HIS C 1 119 ? 18.29000 36.91100 -68.38300 1.000 42.15000 119 HIS B O 1
ATOM 6554 N N . LEU C 1 120 ? 17.50800 36.48900 -70.44300 1.000 37.65000 120 LEU B N 1
ATOM 6555 C CA . LEU C 1 120 ? 17.62600 37.87300 -70.87700 1.000 44.69000 120 LEU B CA 1
ATOM 6556 C C . LEU C 1 120 ? 16.24400 38.50100 -70.94700 1.000 42.49000 120 LEU B C 1
ATOM 6557 O O . LEU C 1 120 ? 15.46600 38.15700 -71.85200 1.000 39.53000 120 LEU B O 1
ATOM 6562 N N . PRO C 1 121 ? 15.89900 39.42600 -70.05000 1.000 45.04000 121 PRO B N 1
ATOM 6563 C CA . PRO C 1 121 ? 14.56200 40.03600 -70.11100 1.000 48.47000 121 PRO B CA 1
ATOM 6564 C C . PRO C 1 121 ? 14.23600 40.66100 -71.45700 1.000 44.80000 121 PRO B C 1
ATOM 6565 O O . PRO C 1 121 ? 13.06600 40.63800 -71.86500 1.000 44.50000 121 PRO B O 1
ATOM 6569 N N . LYS C 1 122 ? 15.22700 41.19700 -72.17900 1.000 41.36000 122 LYS B N 1
ATOM 6570 C CA . LYS C 1 122 ? 14.96000 41.89700 -73.43800 1.000 40.25000 122 LYS B CA 1
ATOM 6571 C C . LYS C 1 122 ? 15.93400 41.41900 -74.52300 1.000 43.65000 122 LYS B C 1
ATOM 6572 O O . LYS C 1 122 ? 16.87700 42.12200 -74.89500 1.000 49.69000 122 LYS B O 1
ATOM 6578 N N . VAL C 1 123 ? 15.69800 40.21800 -75.04300 1.000 40.25000 123 VAL B N 1
ATOM 6579 C CA . VAL C 1 123 ? 16.48900 39.77000 -76.19200 1.000 40.20000 123 VAL B CA 1
ATOM 6580 C C . VAL C 1 123 ? 16.32400 40.78100 -77.31600 1.000 39.48000 123 VAL B C 1
ATOM 6581 O O . VAL C 1 123 ? 15.18400 41.14200 -77.64600 1.000 43.64000 123 VAL B O 1
ATOM 6585 N N . PRO C 1 124 ? 17.40300 41.28100 -77.91500 1.000 42.21000 124 PRO B N 1
ATOM 6586 C CA . PRO C 1 124 ? 17.26500 42.30400 -78.95700 1.000 42.62000 124 PRO B CA 1
ATOM 6587 C C . PRO C 1 124 ? 16.37900 41.82800 -80.10100 1.000 49.57000 124 PRO B C 1
ATOM 6588 O O . PRO C 1 124 ? 16.36500 40.64500 -80.45700 1.000 48.41000 124 PRO B O 1
ATOM 6592 N N . GLU C 1 125 ? 15.64200 42.77900 -80.69100 1.000 50.58000 125 GLU B N 1
ATOM 6593 C CA . GLU C 1 125 ? 14.55400 42.41800 -81.59500 1.000 52.65000 125 GLU B CA 1
ATOM 6594 C C . GLU C 1 125 ? 15.04800 41.67200 -82.83400 1.000 54.57000 125 GLU B C 1
ATOM 6595 O O . GLU C 1 125 ? 14.31700 40.82600 -83.37400 1.000 47.83000 125 GLU B O 1
ATOM 6601 N N . LYS C 1 126 ? 16.27200 41.97100 -83.30200 1.000 49.95000 126 LYS B N 1
ATOM 6602 C CA . LYS C 1 126 ? 16.80600 41.30100 -84.48900 1.000 46.43000 126 LYS B CA 1
ATOM 6603 C C . LYS C 1 126 ? 16.90600 39.79400 -84.28100 1.000 46.45000 126 LYS B C 1
ATOM 6604 O O . LYS C 1 126 ? 16.54500 39.00300 -85.16400 1.000 43.77000 126 LYS B O 1
ATOM 6610 N N . LYS C 1 127 ? 17.41200 39.37300 -83.12600 1.000 44.96000 127 LYS B N 1
ATOM 6611 C CA . LYS C 1 127 ? 17.47200 37.94700 -82.85400 1.000 42.70000 127 LYS B CA 1
ATOM 6612 C C . LYS C 1 127 ? 16.07500 37.35700 -82.67600 1.000 41.45000 127 LYS B C 1
ATOM 6613 O O . LYS C 1 127 ? 15.80200 36.24900 -83.15300 1.000 40.54000 127 LYS B O 1
ATOM 6619 N N . LEU C 1 128 ? 15.17100 38.08300 -82.00900 1.000 43.13000 128 LEU B N 1
ATOM 6620 C CA . LEU C 1 128 ? 13.79200 37.61100 -81.89500 1.000 42.40000 128 LEU B CA 1
ATOM 6621 C C . LEU C 1 128 ? 13.21000 37.30100 -83.26500 1.000 44.11000 128 LEU B C 1
ATOM 6622 O O . LEU C 1 128 ? 12.65900 36.21300 -83.48700 1.000 39.96000 128 LEU B O 1
ATOM 6627 N N . LYS C 1 129 ? 13.34200 38.25200 -84.20200 1.000 46.23000 129 LYS B N 1
ATOM 6628 C CA . LYS C 1 129 ? 12.86900 38.04100 -85.56700 1.000 44.91000 129 LYS B CA 1
ATOM 6629 C C . LYS C 1 129 ? 13.48900 36.78400 -86.15900 1.000 44.60000 129 LYS B C 1
ATOM 6630 O O . LYS C 1 129 ? 12.78500 35.94200 -86.73200 1.000 45.61000 129 LYS B O 1
ATOM 6636 N N . LEU C 1 130 ? 14.80900 36.62100 -85.98700 1.000 42.80000 130 LEU B N 1
ATOM 6637 C CA . LEU C 1 130 ? 15.51200 35.47100 -86.55100 1.000 39.99000 130 LEU B CA 1
ATOM 6638 C C . LEU C 1 130 ? 15.06600 34.15900 -85.92300 1.000 42.53000 130 LEU B C 1
ATOM 6639 O O . LEU C 1 130 ? 15.03100 33.13200 -86.60600 1.000 46.42000 130 LEU B O 1
ATOM 6644 N N . VAL C 1 131 ? 14.73600 34.16200 -84.63300 1.000 42.56000 131 VAL B N 1
ATOM 6645 C CA . VAL C 1 131 ? 14.20300 32.95600 -84.00700 1.000 41.38000 131 VAL B CA 1
ATOM 6646 C C . VAL C 1 131 ? 12.80900 32.65500 -84.54100 1.000 41.73000 131 VAL B C 1
ATOM 6647 O O . VAL C 1 131 ? 12.45900 31.49500 -84.80000 1.000 41.36000 131 VAL B O 1
ATOM 6651 N N . MET C 1 132 ? 11.98900 33.69200 -84.71400 1.000 43.93000 132 MET B N 1
ATOM 6652 C CA . MET C 1 132 ? 10.61900 33.48600 -85.17200 1.000 45.32000 132 MET B CA 1
ATOM 6653 C C . MET C 1 132 ? 10.58800 32.88900 -86.57000 1.000 44.67000 132 MET B C 1
ATOM 6654 O O . MET C 1 132 ? 9.72000 32.06100 -86.87100 1.000 40.32000 132 MET B O 1
ATOM 6659 N N . ALA C 1 133 ? 11.54600 33.27000 -87.42300 1.000 41.22000 133 ALA B N 1
ATOM 6660 C CA . ALA C 1 133 ? 11.53100 32.81000 -88.80700 1.000 36.80000 133 ALA B CA 1
ATOM 6661 C C . ALA C 1 133 ? 11.82200 31.32100 -88.93500 1.000 42.28000 133 ALA B C 1
ATOM 6662 O O . ALA C 1 133 ? 11.39600 30.68700 -89.90700 1.000 46.69000 133 ALA B O 1
ATOM 6664 N N . ASP C 1 134 ? 12.52100 30.73400 -87.98100 1.000 43.73000 134 ASP B N 1
ATOM 6665 C CA . ASP C 1 134 ? 12.94200 29.35200 -88.11200 1.000 49.32000 134 ASP B CA 1
ATOM 6666 C C . ASP C 1 134 ? 12.08800 28.48500 -87.19800 1.000 47.24000 134 ASP B C 1
ATOM 6667 O O . ASP C 1 134 ? 12.14600 28.62300 -85.97300 1.000 46.64000 134 ASP B O 1
ATOM 6672 N N . LYS C 1 135 ? 11.33500 27.56500 -87.80000 1.000 50.49000 135 LYS B N 1
ATOM 6673 C CA . LYS C 1 135 ? 10.31100 26.84000 -87.05900 1.000 59.31000 135 LYS B CA 1
ATOM 6674 C C . LYS C 1 135 ? 10.90300 26.03100 -85.90300 1.000 55.76000 135 LYS B C 1
ATOM 6675 O O . LYS C 1 135 ? 10.25700 25.88200 -84.85800 1.000 53.86000 135 LYS B O 1
ATOM 6681 N N . GLU C 1 136 ? 12.13100 25.53000 -86.04800 1.000 54.35000 136 GLU B N 1
ATOM 6682 C CA . GLU C 1 136 ? 12.68900 24.63300 -85.03300 1.000 56.99000 136 GLU B CA 1
ATOM 6683 C C . GLU C 1 136 ? 13.46100 25.36100 -83.94000 1.000 49.37000 136 GLU B C 1
ATOM 6684 O O . GLU C 1 136 ? 13.50800 24.86500 -82.80900 1.000 47.87000 136 GLU B O 1
ATOM 6690 N N . LEU C 1 137 ? 14.05700 26.52000 -84.23400 1.000 47.92000 137 LEU B N 1
ATOM 6691 C CA . LEU C 1 137 ? 14.45500 27.42400 -83.15900 1.000 46.34000 137 LEU B CA 1
ATOM 6692 C C . LEU C 1 137 ? 13.24900 27.81300 -82.30500 1.000 48.04000 137 LEU B C 1
ATOM 6693 O O . LEU C 1 137 ? 13.24200 27.62400 -81.08300 1.000 46.21000 137 LEU B O 1
ATOM 6698 N N . TYR C 1 138 ? 12.21900 28.37500 -82.94600 1.000 47.78000 138 TYR B N 1
ATOM 6699 C CA . TYR C 1 138 ? 11.03200 28.83200 -82.23100 1.000 43.42000 138 TYR B CA 1
ATOM 6700 C C . TYR C 1 138 ? 10.45500 27.74100 -81.34800 1.000 40.94000 138 TYR B C 1
ATOM 6701 O O . TYR C 1 138 ? 10.16000 27.97300 -80.17500 1.000 39.42000 138 TYR B O 1
ATOM 6710 N N . ARG C 1 139 ? 10.30700 26.53400 -81.89100 1.000 45.19000 139 ARG B N 1
ATOM 6711 C CA . ARG C 1 139 ? 9.63800 25.47800 -81.13800 1.000 51.10000 139 ARG B CA 1
ATOM 6712 C C . ARG C 1 139 ? 10.42500 25.09200 -79.88800 1.000 55.67000 139 ARG B C 1
ATOM 6713 O O . ARG C 1 139 ? 9.84100 24.92500 -78.80500 1.000 53.59000 139 ARG B O 1
ATOM 6721 N N . ALA C 1 140 ? 11.74300 24.95700 -80.00700 1.000 52.18000 140 ALA B N 1
ATOM 6722 C CA . ALA C 1 140 ? 12.56400 24.48000 -78.89300 1.000 52.00000 140 ALA B CA 1
ATOM 6723 C C . ALA C 1 140 ? 13.27700 25.64100 -78.20800 1.000 51.93000 140 ALA B C 1
ATOM 6724 O O . ALA C 1 140 ? 14.50400 25.69500 -78.12500 1.000 57.27000 140 ALA B O 1
ATOM 6726 N N . CYS C 1 141 ? 12.49300 26.58500 -77.70600 1.000 44.90000 141 CYS B N 1
ATOM 6727 C CA . CYS C 1 141 ? 13.05800 27.68500 -76.94900 1.000 44.80000 141 CYS B CA 1
ATOM 6728 C C . CYS C 1 141 ? 12.07500 28.07100 -75.85800 1.000 40.48000 141 CYS B C 1
ATOM 6729 O O . CYS C 1 141 ? 10.88300 27.76700 -75.93200 1.000 44.34000 141 CYS B O 1
ATOM 6732 N N . ALA C 1 142 ? 12.59600 28.72800 -74.83100 1.000 40.08000 142 ALA B N 1
ATOM 6733 C CA . ALA C 1 142 ? 11.87600 28.81600 -73.57100 1.000 41.08000 142 ALA B CA 1
ATOM 6734 C C . ALA C 1 142 ? 10.71300 29.79500 -73.67200 1.000 38.20000 142 ALA B C 1
ATOM 6735 O O . ALA C 1 142 ? 10.76800 30.79500 -74.39400 1.000 37.51000 142 ALA B O 1
ATOM 6737 N N . VAL C 1 143 ? 9.65300 29.48700 -72.92000 1.000 32.88000 143 VAL B N 1
ATOM 6738 C CA . VAL C 1 143 ? 8.45800 30.32000 -72.88500 1.000 34.74000 143 VAL B CA 1
ATOM 6739 C C . VAL C 1 143 ? 8.80200 31.76400 -72.55000 1.000 32.20000 143 VAL B C 1
ATOM 6740 O O . VAL C 1 143 ? 8.08100 32.68600 -72.94600 1.000 31.79000 143 VAL B O 1
ATOM 6744 N N . GLU C 1 144 ? 9.90000 31.98900 -71.82400 1.000 31.44000 144 GLU B N 1
ATOM 6745 C CA . GLU C 1 144 ? 10.32300 33.35800 -71.54500 1.000 30.59000 144 GLU B CA 1
ATOM 6746 C C . GLU C 1 144 ? 10.68600 34.08800 -72.82900 1.000 30.63000 144 GLU B C 1
ATOM 6747 O O . GLU C 1 144 ? 10.49500 35.30600 -72.93100 1.000 27.36000 144 GLU B O 1
ATOM 6753 N N . VAL C 1 145 ? 11.20800 33.35400 -73.81200 1.000 31.57000 145 VAL B N 1
ATOM 6754 C CA . VAL C 1 145 ? 11.53200 33.92900 -75.11300 1.000 34.30000 145 VAL B CA 1
ATOM 6755 C C . VAL C 1 145 ? 10.26800 34.08400 -75.96100 1.000 32.03000 145 VAL B C 1
ATOM 6756 O O . VAL C 1 145 ? 9.96700 35.17900 -76.46400 1.000 29.32000 145 VAL B O 1
ATOM 6760 N N . LYS C 1 146 ? 9.49600 32.99900 -76.10200 1.000 30.47000 146 LYS B N 1
ATOM 6761 C CA . LYS C 1 146 ? 8.22900 33.06200 -76.83000 1.000 32.44000 146 LYS B CA 1
ATOM 6762 C C . LYS C 1 146 ? 7.40500 34.25400 -76.37000 1.000 30.43000 146 LYS B C 1
ATOM 6763 O O . LYS C 1 146 ? 6.91700 35.05200 -77.18200 1.000 28.25000 146 LYS B O 1
ATOM 6769 N N . ARG C 1 147 ? 7.28300 34.39900 -75.05300 1.000 29.73000 147 ARG B N 1
ATOM 6770 C CA . ARG C 1 147 ? 6.54900 35.49800 -74.45100 1.000 27.99000 147 ARG B CA 1
ATOM 6771 C C . ARG C 1 147 ? 6.94500 36.83300 -75.08300 1.000 31.03000 147 ARG B C 1
ATOM 6772 O O . ARG C 1 147 ? 6.08800 37.64600 -75.45500 1.000 31.82000 147 ARG B O 1
ATOM 6780 N N . GLN C 1 148 ? 8.24900 37.05400 -75.25700 1.000 32.29000 148 GLN B N 1
ATOM 6781 C CA . GLN C 1 148 ? 8.71000 38.30700 -75.84300 1.000 30.48000 148 GLN B CA 1
ATOM 6782 C C . GLN C 1 148 ? 8.41400 38.38700 -77.33200 1.000 29.91000 148 GLN B C 1
ATOM 6783 O O . GLN C 1 148 ? 8.21600 39.48200 -77.86000 1.000 30.02000 148 GLN B O 1
ATOM 6789 N N . ILE C 1 149 ? 8.41100 37.25500 -78.03100 1.000 30.53000 149 ILE B N 1
ATOM 6790 C CA . ILE C 1 149 ? 7.95400 37.24900 -79.41600 1.000 27.68000 149 ILE B CA 1
ATOM 6791 C C . ILE C 1 149 ? 6.47700 37.60900 -79.47900 1.000 29.13000 149 ILE B C 1
ATOM 6792 O O . ILE C 1 149 ? 6.08900 38.58700 -80.12300 1.000 30.50000 149 ILE B O 1
ATOM 6797 N N . TRP C 1 150 ? 5.64100 36.83700 -78.76800 1.000 31.18000 150 TRP B N 1
ATOM 6798 C CA . TRP C 1 150 ? 4.19100 37.04100 -78.77300 1.000 29.53000 150 TRP B CA 1
ATOM 6799 C C . TRP C 1 150 ? 3.80500 38.47500 -78.43900 1.000 30.50000 150 TRP B C 1
ATOM 6800 O O . TRP C 1 150 ? 2.85000 39.01800 -79.00800 1.000 28.63000 150 TRP B O 1
ATOM 6811 N N . GLN C 1 151 ? 4.53200 39.10000 -77.51100 1.000 29.88000 151 GLN B N 1
ATOM 6812 C CA . GLN C 1 151 ? 4.23100 40.46600 -77.11600 1.000 30.55000 151 GLN B CA 1
ATOM 6813 C C . GLN C 1 151 ? 4.26000 41.43100 -78.28400 1.000 35.99000 151 GLN B C 1
ATOM 6814 O O . GLN C 1 151 ? 3.63200 42.49600 -78.20600 1.000 31.80000 151 GLN B O 1
ATOM 6820 N N . ASP C 1 152 ? 4.97500 41.08000 -79.36200 1.000 36.99000 152 ASP B N 1
ATOM 6821 C CA . ASP C 1 152 ? 5.20300 41.99400 -80.47100 1.000 41.06000 152 ASP B CA 1
ATOM 6822 C C . ASP C 1 152 ? 4.70100 41.42400 -81.79700 1.000 45.23000 152 ASP B C 1
ATOM 6823 O O . ASP C 1 152 ? 4.86100 42.07400 -82.84100 1.000 50.75000 152 ASP B O 1
ATOM 6828 N N . ASN C 1 153 ? 4.08500 40.23700 -81.78400 1.000 38.79000 153 ASN B N 1
ATOM 6829 C CA . ASN C 1 153 ? 3.46100 39.63500 -82.96400 1.000 36.18000 153 ASN B CA 1
ATOM 6830 C C . ASN C 1 153 ? 2.14400 39.03600 -82.47700 1.000 34.83000 153 ASN B C 1
ATOM 6831 O O . ASN C 1 153 ? 2.10200 37.89400 -82.00900 1.000 34.94000 153 ASN B O 1
ATOM 6836 N N . GLN C 1 154 ? 1.06700 39.81400 -82.57800 1.000 35.77000 154 GLN B N 1
ATOM 6837 C CA . GLN C 1 154 ? -0.21400 39.35500 -82.04700 1.000 32.77000 154 GLN B CA 1
ATOM 6838 C C . GLN C 1 154 ? -0.75300 38.18100 -82.84000 1.000 31.53000 154 GLN B C 1
ATOM 6839 O O . GLN C 1 154 ? -1.24900 37.20500 -82.26700 1.000 30.41000 154 GLN B O 1
ATOM 6845 N N . ALA C 1 155 ? -0.69100 38.27300 -84.16400 1.000 35.56000 155 ALA B N 1
ATOM 6846 C CA . ALA C 1 155 ? -1.19900 37.20000 -85.00600 1.000 33.18000 155 ALA B CA 1
ATOM 6847 C C . ALA C 1 155 ? -0.59600 35.85300 -84.62000 1.000 31.50000 155 ALA B C 1
ATOM 6848 O O . ALA C 1 155 ? -1.29200 34.82700 -84.63400 1.000 28.06000 155 ALA B O 1
ATOM 6850 N N . LEU C 1 156 ? 0.69400 35.84100 -84.25500 1.000 29.00000 156 LEU B N 1
ATOM 6851 C CA . LEU C 1 156 ? 1.33600 34.58900 -83.85900 1.000 31.85000 156 LEU B CA 1
ATOM 6852 C C . LEU C 1 156 ? 0.79800 34.08000 -82.52500 1.000 31.48000 156 LEU B C 1
ATOM 6853 O O . LEU C 1 156 ? 0.55600 32.87700 -82.37000 1.000 28.51000 156 LEU B O 1
ATOM 6858 N N . PHE C 1 157 ? 0.64000 34.97500 -81.53900 1.000 31.46000 157 PHE B N 1
ATOM 6859 C CA . PHE C 1 157 ? -0.05200 34.61300 -80.30100 1.000 29.79000 157 PHE B CA 1
ATOM 6860 C C . PHE C 1 157 ? -1.40100 33.96000 -80.59100 1.000 29.99000 157 PHE B C 1
ATOM 6861 O O . PHE C 1 157 ? -1.69700 32.86200 -80.10300 1.000 26.76000 157 PHE B O 1
ATOM 6869 N N . GLY C 1 158 ? -2.23100 34.63200 -81.39700 1.000 29.83000 158 GLY B N 1
ATOM 6870 C CA . GLY C 1 158 ? -3.52600 34.08200 -81.73900 1.000 26.25000 158 GLY B CA 1
ATOM 6871 C C . GLY C 1 158 ? -3.41800 32.70000 -82.34100 1.000 25.50000 158 GLY B C 1
ATOM 6872 O O . GLY C 1 158 ? -4.17800 31.79700 -81.98300 1.000 26.20000 158 GLY B O 1
ATOM 6873 N N . ASP C 1 159 ? -2.45100 32.51000 -83.24100 1.000 26.17000 159 ASP B N 1
ATOM 6874 C CA . ASP C 1 159 ? -2.22800 31.19800 -83.84200 1.000 27.41000 159 ASP B CA 1
ATOM 6875 C C . ASP C 1 159 ? -1.84300 30.18000 -82.79800 1.000 27.73000 159 ASP B C 1
ATOM 6876 O O . ASP C 1 159 ? -2.09600 28.98500 -82.96700 1.000 32.62000 159 ASP B O 1
ATOM 6881 N N . GLU C 1 160 ? -1.22300 30.63300 -81.71700 1.000 30.22000 160 GLU B N 1
ATOM 6882 C CA . GLU C 1 160 ? -0.91700 29.74100 -80.61300 1.000 28.56000 160 GLU B CA 1
ATOM 6883 C C . GLU C 1 160 ? -2.14000 29.47100 -79.74900 1.000 29.18000 160 GLU B C 1
ATOM 6884 O O . GLU C 1 160 ? -2.34800 28.33300 -79.32200 1.000 30.72000 160 GLU B O 1
ATOM 6890 N N . VAL C 1 161 ? -2.96800 30.48600 -79.47700 1.000 26.67000 161 VAL B N 1
ATOM 6891 C CA . VAL C 1 161 ? -4.05100 30.27100 -78.52900 1.000 27.76000 161 VAL B CA 1
ATOM 6892 C C . VAL C 1 161 ? -5.30600 29.69800 -79.18700 1.000 30.39000 161 VAL B C 1
ATOM 6893 O O . VAL C 1 161 ? -6.14700 29.11200 -78.48900 1.000 29.61000 161 VAL B O 1
ATOM 6897 N N . SER C 1 162 ? -5.45000 29.83000 -80.50800 1.000 31.15000 162 SER B N 1
ATOM 6898 C CA . SER C 1 162 ? -6.64800 29.32500 -81.17800 1.000 25.77000 162 SER B CA 1
ATOM 6899 C C . SER C 1 162 ? -6.83700 27.82000 -81.04400 1.000 26.35000 162 SER B C 1
ATOM 6900 O O . SER C 1 162 ? -7.96100 27.39300 -80.72900 1.000 29.23000 162 SER B O 1
ATOM 6903 N N . PRO C 1 163 ? -5.83700 26.96600 -81.27700 1.000 26.27000 163 PRO B N 1
ATOM 6904 C CA . PRO C 1 163 ? -6.07900 25.52600 -81.08000 1.000 24.00000 163 PRO B CA 1
ATOM 6905 C C . PRO C 1 163 ? -6.35500 25.16100 -79.62600 1.000 28.69000 163 PRO B C 1
ATOM 6906 O O . PRO C 1 163 ? -6.99600 24.13500 -79.36700 1.000 28.57000 163 PRO B O 1
ATOM 6910 N N . LEU C 1 164 ? -5.88000 25.96200 -78.66300 1.000 25.44000 164 LEU B N 1
ATOM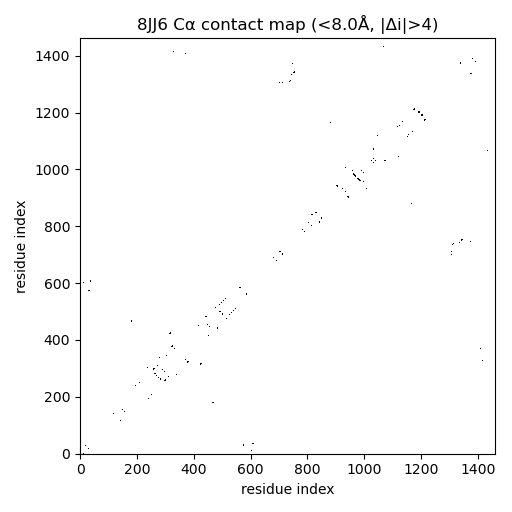 6911 C CA . LEU C 1 164 ? -6.20300 25.69900 -77.26700 1.000 25.62000 164 LEU B CA 1
ATOM 6912 C C . LEU C 1 164 ? -7.67600 25.95500 -76.99800 1.000 28.06000 164 LEU B C 1
ATOM 6913 O O . LEU C 1 164 ? -8.37200 25.09300 -76.44300 1.000 28.74000 164 LEU B O 1
ATOM 6918 N N . LEU C 1 165 ? -8.16700 27.14300 -77.37900 1.000 26.54000 165 LEU B N 1
ATOM 6919 C CA . LEU C 1 165 ? -9.58900 27.42100 -77.25200 1.000 22.85000 165 LEU B CA 1
ATOM 6920 C C . LEU C 1 165 ? -10.39100 26.33500 -77.93600 1.000 28.06000 165 LEU B C 1
ATOM 6921 O O . LEU C 1 165 ? -11.38400 25.84100 -77.38600 1.000 31.01000 165 LEU B O 1
ATOM 6926 N N . LYS C 1 166 ? -9.95100 25.92400 -79.13000 1.000 27.81000 166 LYS B N 1
ATOM 6927 C CA . LYS C 1 166 ? -10.71800 24.95600 -79.90400 1.000 27.72000 166 LYS B CA 1
ATOM 6928 C C . LYS C 1 166 ? -10.87600 23.64700 -79.14000 1.000 30.51000 166 LYS B C 1
ATOM 6929 O O . LYS C 1 166 ? -11.97500 23.07500 -79.09500 1.000 30.51000 166 LYS B O 1
ATOM 6935 N N . GLN C 1 167 ? -9.78300 23.16000 -78.53900 1.000 29.49000 167 GLN B N 1
ATOM 6936 C CA . GLN C 1 167 ? -9.85200 21.98300 -77.68000 1.000 28.82000 167 GLN B CA 1
ATOM 6937 C C . GLN C 1 167 ? -10.77400 22.23400 -76.50100 1.000 29.72000 167 GLN B C 1
ATOM 6938 O O . GLN C 1 167 ? -11.56600 21.36300 -76.11400 1.000 29.69000 167 GLN B O 1
ATOM 6944 N N . TYR C 1 168 ? -10.69300 23.42900 -75.92800 1.000 27.59000 168 TYR B N 1
ATOM 6945 C CA . TYR C 1 168 ? -11.51200 23.75800 -74.76800 1.000 27.89000 168 TYR B CA 1
ATOM 6946 C C . TYR C 1 168 ? -13.00000 23.61600 -75.08500 1.000 28.64000 168 TYR B C 1
ATOM 6947 O O . TYR C 1 168 ? -13.71500 22.83200 -74.45300 1.000 28.55000 168 TYR B O 1
ATOM 6956 N N . ILE C 1 169 ? -13.49500 24.35800 -76.07400 1.000 27.28000 169 ILE B N 1
ATOM 6957 C CA . ILE C 1 169 ? -14.93500 24.34800 -76.24400 1.000 31.03000 169 ILE B CA 1
ATOM 6958 C C . ILE C 1 169 ? -15.41200 23.03200 -76.84100 1.000 30.38000 169 ILE B C 1
ATOM 6959 O O . ILE C 1 169 ? -16.61600 22.74300 -76.80300 1.000 31.38000 169 ILE B O 1
ATOM 6964 N N . LEU C 1 170 ? -14.49700 22.21800 -77.37100 1.000 32.98000 170 LEU B N 1
ATOM 6965 C CA . LEU C 1 170 ? -14.84400 20.85500 -77.76700 1.000 28.18000 170 LEU B CA 1
ATOM 6966 C C . LEU C 1 170 ? -14.92300 19.94300 -76.55200 1.000 29.27000 170 LEU B C 1
ATOM 6967 O O . LEU C 1 170 ? -15.79000 19.06400 -76.48500 1.000 29.44000 170 LEU B O 1
ATOM 6972 N N . GLU C 1 171 ? -14.04600 20.15100 -75.56700 1.000 30.84000 171 GLU B N 1
ATOM 6973 C CA . GLU C 1 171 ? -14.14700 19.36400 -74.34300 1.000 31.32000 171 GLU B CA 1
ATOM 6974 C C . GLU C 1 171 ? -15.44500 19.67700 -73.61900 1.000 28.44000 171 GLU B C 1
ATOM 6975 O O . GLU C 1 171 ? -16.10000 18.77100 -73.09300 1.000 30.09000 171 GLU B O 1
ATOM 6981 N N . LYS C 1 172 ? -15.85700 20.94600 -73.61900 1.000 25.75000 172 LYS B N 1
ATOM 6982 C CA . LYS C 1 172 ? -17.13000 21.29500 -73.00800 1.000 23.88000 172 LYS B CA 1
ATOM 6983 C C . LYS C 1 172 ? -18.28700 20.59900 -73.71000 1.000 26.69000 172 LYS B C 1
ATOM 6984 O O . LYS C 1 172 ? -19.16300 20.03200 -73.05600 1.000 29.45000 172 LYS B O 1
ATOM 6990 N N . GLU C 1 173 ? -18.29300 20.59900 -75.04200 1.000 30.89000 173 GLU B N 1
ATOM 6991 C CA . GLU C 1 173 ? -19.35800 19.91000 -75.76800 1.000 34.80000 173 GLU B CA 1
ATOM 6992 C C . GLU C 1 173 ? -19.36000 18.40800 -75.47200 1.000 34.30000 173 GLU B C 1
ATOM 6993 O O . GLU C 1 173 ? -20.42700 17.79700 -75.34100 1.000 33.52000 173 GLU B O 1
ATOM 6999 N N . SER C 1 174 ? -18.18100 17.79700 -75.33000 1.000 32.96000 174 SER B N 1
ATOM 7000 C CA . SER C 1 174 ? -18.15300 16.37300 -74.99200 1.000 33.75000 174 SER B CA 1
ATOM 7001 C C . SER C 1 174 ? -18.68600 16.10200 -73.59000 1.000 33.06000 174 SER B C 1
ATOM 7002 O O . SER C 1 174 ? -19.20500 15.01000 -73.33000 1.000 32.98000 174 SER B O 1
ATOM 7005 N N . ALA C 1 175 ? -18.55800 17.07000 -72.67300 1.000 32.09000 175 ALA B N 1
ATOM 7006 C CA . ALA C 1 175 ? -18.98200 16.85200 -71.29500 1.000 31.38000 175 ALA B CA 1
ATOM 7007 C C . ALA C 1 175 ? -20.49000 16.97400 -71.15000 1.000 31.50000 175 ALA B C 1
ATOM 7008 O O . ALA C 1 175 ? -21.09300 16.27000 -70.33200 1.000 29.33000 175 ALA B O 1
ATOM 7010 N N . LEU C 1 176 ? -21.10300 17.85400 -71.94400 1.000 28.04000 176 LEU B N 1
ATOM 7011 C CA . LEU C 1 176 ? -22.54700 18.01000 -71.97200 1.000 29.33000 176 LEU B CA 1
ATOM 7012 C C . LEU C 1 176 ? -23.25800 16.87100 -72.69600 1.000 33.73000 176 LEU B C 1
ATOM 7013 O O . LEU C 1 176 ? -24.44800 16.63900 -72.43100 1.000 35.95000 176 LEU B O 1
ATOM 7018 N N . PHE C 1 177 ? -22.56500 16.14800 -73.57900 1.000 33.57000 177 PHE B N 1
ATOM 7019 C CA . PHE C 1 177 ? -23.11000 15.00900 -74.31400 1.000 35.78000 177 PHE B CA 1
ATOM 7020 C C . PHE C 1 177 ? -22.35400 13.70800 -74.02800 1.000 45.75000 177 PHE B C 1
ATOM 7021 O O . PHE C 1 177 ? -22.16100 12.88600 -74.92800 1.000 47.15000 177 PHE B O 1
ATOM 7029 N N . SER C 1 178 ? -21.90400 13.49000 -72.78400 1.000 51.21000 178 SER B N 1
ATOM 7030 C CA . SER C 1 178 ? -21.23400 12.24500 -72.39500 1.000 57.05000 178 SER B CA 1
ATOM 7031 C C . SER C 1 178 ? -22.26200 11.26000 -71.85000 1.000 63.07000 178 SER B C 1
ATOM 7032 O O . SER C 1 178 ? -23.09800 11.63200 -71.01900 1.000 64.42000 178 SER B O 1
ATOM 7035 N N . THR C 1 179 ? -22.20900 10.00700 -72.31400 1.000 71.80000 179 THR B N 1
ATOM 7036 C CA . THR C 1 179 ? -23.07400 8.98600 -71.72100 1.000 77.55000 179 THR B CA 1
ATOM 7037 C C . THR C 1 179 ? -22.51400 8.61900 -70.35100 1.000 76.23000 179 THR B C 1
ATOM 7038 O O . THR C 1 179 ? -22.03100 7.50500 -70.12800 1.000 82.92000 179 THR B O 1
ATOM 7042 N N . GLU C 1 180 ? -22.54000 9.58600 -69.45200 1.000 66.21000 180 GLU B N 1
ATOM 7043 C CA . GLU C 1 180 ? -22.23700 9.41200 -68.05600 1.000 59.83000 180 GLU B CA 1
ATOM 7044 C C . GLU C 1 180 ? -23.34200 10.23500 -67.40400 1.000 62.61000 180 GLU B C 1
ATOM 7045 O O . GLU C 1 180 ? -23.15200 11.39000 -67.01600 1.000 63.96000 180 GLU B O 1
ATOM 7051 N N . LEU C 1 181 ? -24.53100 9.64400 -67.34700 1.000 63.20000 181 LEU B N 1
ATOM 7052 C CA . LEU C 1 181 ? -25.73800 10.33400 -66.89300 1.000 56.21000 181 LEU B CA 1
ATOM 7053 C C . LEU C 1 181 ? -26.02300 10.04800 -65.41800 1.000 59.43000 181 LEU B C 1
ATOM 7054 O O . LEU C 1 181 ? -27.07400 9.52600 -65.05200 1.000 71.65000 181 LEU B O 1
ATOM 7059 N N . SER C 1 182 ? -25.09300 10.41400 -64.54900 1.000 56.50000 182 SER B N 1
ATOM 7060 C CA . SER C 1 182 ? -25.31200 10.23100 -63.12200 1.000 57.73000 182 SER B CA 1
ATOM 7061 C C . SER C 1 182 ? -26.08000 11.41800 -62.53400 1.000 54.32000 182 SER B C 1
ATOM 7062 O O . SER C 1 182 ? -26.26600 12.45100 -63.18200 1.000 52.38000 182 SER B O 1
ATOM 7065 N N . VAL C 1 183 ? -26.56000 11.24700 -61.29600 1.000 57.45000 183 VAL B N 1
ATOM 7066 C CA . VAL C 1 183 ? -27.02200 12.37400 -60.47800 1.000 61.87000 183 VAL B CA 1
ATOM 7067 C C . VAL C 1 183 ? -26.07300 12.62000 -59.30500 1.000 56.09000 183 VAL B C 1
ATOM 7068 O O . VAL C 1 183 ? -26.10600 13.71100 -58.70500 1.000 57.11000 183 VAL B O 1
ATOM 7072 N N . LEU C 1 184 ? -25.17300 11.67400 -59.01900 1.000 53.78000 184 LEU B N 1
ATOM 7073 C CA . LEU C 1 184 ? -24.03800 11.96200 -58.14900 1.000 56.45000 184 LEU B CA 1
ATOM 7074 C C . LEU C 1 184 ? -23.13500 13.03800 -58.75100 1.000 52.82000 184 LEU B C 1
ATOM 7075 O O . LEU C 1 184 ? -22.77900 14.00400 -58.06800 1.000 51.82000 184 LEU B O 1
ATOM 7080 N N . HIS C 1 185 ? -22.76200 12.90400 -60.02500 1.000 47.73000 185 HIS B N 1
ATOM 7081 C CA . HIS C 1 185 ? -21.90700 13.88800 -60.67600 1.000 46.07000 185 HIS B CA 1
ATOM 7082 C C . HIS C 1 185 ? -22.54400 14.35700 -61.97900 1.000 46.09000 185 HIS B C 1
ATOM 7083 O O . HIS C 1 185 ? -23.29300 13.61200 -62.61800 1.000 49.32000 185 HIS B O 1
ATOM 7090 N N . ASN C 1 186 ? -22.26900 15.61000 -62.34700 1.000 34.15000 186 ASN B N 1
ATOM 7091 C CA . ASN C 1 186 ? -22.68700 16.15900 -63.63000 1.000 28.44000 186 ASN B CA 1
ATOM 7092 C C . ASN C 1 186 ? -21.74600 17.29900 -64.01500 1.000 30.46000 186 ASN B C 1
ATOM 7093 O O . ASN C 1 186 ? -20.73200 17.55200 -63.35100 1.000 27.52000 186 ASN B O 1
ATOM 7098 N N . PHE C 1 187 ? -22.14300 18.02500 -65.06900 1.000 28.99000 187 PHE B N 1
ATOM 7099 C CA . PHE C 1 187 ? -21.31400 19.06000 -65.67500 1.000 26.76000 187 PHE B CA 1
ATOM 7100 C C . PHE C 1 187 ? -20.87100 20.13800 -64.68100 1.000 27.33000 187 PHE B C 1
ATOM 7101 O O . PHE C 1 187 ? -19.82500 20.78000 -64.88800 1.000 21.71000 187 PHE B O 1
ATOM 7109 N N . PHE C 1 188 ? -21.63900 20.37600 -63.61800 1.000 21.42000 188 PHE B N 1
ATOM 7110 C CA . PHE C 1 188 ? -21.29500 21.46100 -62.71000 1.000 24.86000 188 PHE B CA 1
ATOM 7111 C C . PHE C 1 188 ? -20.63700 20.95900 -61.41800 1.000 26.94000 188 PHE B C 1
ATOM 7112 O O . PHE C 1 188 ? -20.38400 21.75300 -60.50000 1.000 25.76000 188 PHE B O 1
ATOM 7120 N N . SER C 1 189 ? -20.31600 19.66500 -61.34900 1.000 26.43000 189 SER B N 1
ATOM 7121 C CA . SER C 1 189 ? -19.75900 19.03500 -60.15400 1.000 24.23000 189 SER B CA 1
ATOM 7122 C C . SER C 1 189 ? -18.32000 19.44200 -59.83800 1.000 24.39000 189 SER B C 1
ATOM 7123 O O . SER C 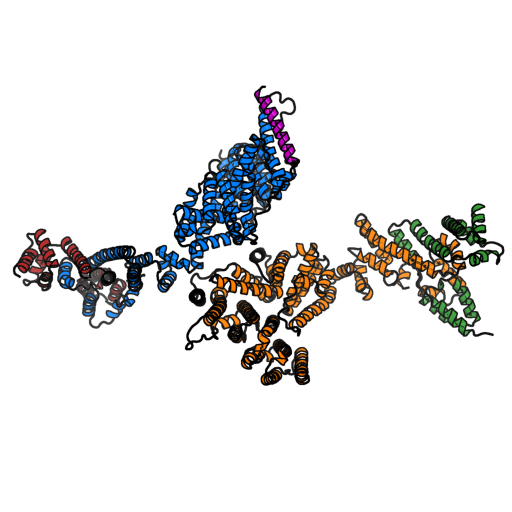1 189 ? -17.99600 19.58600 -58.65900 1.000 23.14000 189 SER B O 1
ATOM 7126 N N . PRO C 1 190 ? -17.41700 19.59700 -60.81500 1.000 22.37000 190 PRO B N 1
ATOM 7127 C CA . PRO C 1 190 ? -16.02500 19.89000 -60.46100 1.000 19.86000 190 PRO B CA 1
ATOM 7128 C C . PRO C 1 190 ? -15.84600 21.29500 -59.90600 1.000 23.12000 190 PRO B C 1
ATOM 7129 O O . PRO C 1 190 ? -16.36400 22.27500 -60.44600 1.000 21.95000 190 PRO B O 1
ATOM 7133 N N . SER C 1 191 ? -15.07000 21.38300 -58.82000 1.000 26.06000 191 SER B N 1
ATOM 7134 C CA . SER C 1 191 ? -14.81200 22.65300 -58.15900 1.000 24.99000 191 SER B CA 1
ATOM 7135 C C . SER C 1 191 ? -14.04100 23.59800 -59.07100 1.000 22.74000 191 SER B C 1
ATOM 7136 O O . SER C 1 191 ? -13.39900 23.16600 -60.02900 1.000 21.31000 191 SER B O 1
ATOM 7139 N N . PRO C 1 192 ? -14.07200 24.89600 -58.77100 1.000 21.54000 192 PRO B N 1
ATOM 7140 C CA . PRO C 1 192 ? -13.22400 25.83900 -59.52700 1.000 23.81000 192 PRO B CA 1
ATOM 7141 C C . PRO C 1 192 ? -11.74000 25.49900 -59.47900 1.000 21.92000 192 PRO B C 1
ATOM 7142 O O . PRO C 1 192 ? -11.07100 25.42100 -60.52200 1.000 22.31000 192 PRO B O 1
ATOM 7146 N N . LYS C 1 193 ? -11.20400 25.31800 -58.27500 1.000 25.88000 193 LYS B N 1
ATOM 7147 C CA . LYS C 1 193 ? -9.87000 24.76600 -58.09300 1.000 26.01000 193 LYS B CA 1
ATOM 7148 C C . LYS C 1 193 ? -9.58100 23.62600 -59.07200 1.000 25.24000 193 LYS B C 1
ATOM 7149 O O . LYS C 1 193 ? -8.55500 23.62000 -59.76300 1.000 27.19000 193 LYS B O 1
ATOM 7155 N N . THR C 1 194 ? -10.49100 22.65400 -59.15300 1.000 26.05000 194 THR B N 1
ATOM 7156 C CA . THR C 1 194 ? -10.26200 21.49200 -60.00800 1.000 26.35000 194 THR B CA 1
ATOM 7157 C C . THR C 1 194 ? -10.34400 21.85100 -61.48500 1.000 24.60000 194 THR B C 1
ATOM 7158 O O . THR C 1 194 ? -9.51700 21.40300 -62.28700 1.000 28.60000 194 THR B O 1
ATOM 7162 N N . ARG C 1 195 ? -11.34000 22.63500 -61.87500 1.000 20.41000 195 ARG B N 1
ATOM 7163 C CA . ARG C 1 195 ? -11.40600 22.99800 -63.28000 1.000 24.10000 195 ARG B CA 1
ATOM 7164 C C . ARG C 1 195 ? -10.16300 23.77300 -63.67800 1.000 27.85000 195 ARG B C 1
ATOM 7165 O O . ARG C 1 195 ? -9.64000 23.57400 -64.78300 1.000 30.25000 195 ARG B O 1
ATOM 7173 N N . ARG C 1 196 ? -9.62100 24.58800 -62.76800 1.000 26.44000 196 ARG B N 1
ATOM 7174 C CA . ARG C 1 196 ? -8.44700 25.36800 -63.14800 1.000 24.98000 196 ARG B CA 1
ATOM 7175 C C . ARG C 1 196 ? -7.19100 24.51600 -63.30800 1.000 25.43000 196 ARG B C 1
ATOM 7176 O O . ARG C 1 196 ? -6.11900 25.08000 -63.56600 1.000 33.23000 196 ARG B O 1
ATOM 7184 N N . GLN C 1 197 ? -7.28800 23.19000 -63.19300 1.000 27.13000 197 GLN B N 1
ATOM 7185 C CA . GLN C 1 197 ? -6.16700 22.29000 -63.44200 1.000 30.38000 197 GLN B CA 1
ATOM 7186 C C . GLN C 1 197 ? -6.23700 21.63500 -64.81600 1.000 30.80000 197 GLN B C 1
ATOM 7187 O O . GLN C 1 197 ? -5.35900 20.82500 -65.14000 1.000 29.53000 197 GLN B O 1
ATOM 7193 N N . GLY C 1 198 ? -7.24200 21.97600 -65.63100 1.000 25.41000 198 GLY B N 1
ATOM 7194 C CA . GLY C 1 198 ? -7.30200 21.44800 -66.98100 1.000 19.86000 198 GLY B CA 1
ATOM 7195 C C . GLY C 1 198 ? -6.12000 21.91100 -67.80900 1.000 27.70000 198 GLY B C 1
ATOM 7196 O O . GLY C 1 198 ? -5.52500 22.95900 -67.55500 1.000 28.75000 198 GLY B O 1
ATOM 7197 N N . GLU C 1 199 ? -5.76900 21.12000 -68.82300 1.000 25.97000 199 GLU B N 1
ATOM 7198 C CA . GLU C 1 199 ? -4.54000 21.44600 -69.52400 1.000 26.74000 199 GLU B CA 1
ATOM 7199 C C . GLU C 1 199 ? -4.64900 22.75200 -70.30900 1.000 26.39000 199 GLU B C 1
ATOM 7200 O O . GLU C 1 199 ? -3.65300 23.48700 -70.39400 1.000 29.07000 199 GLU B O 1
ATOM 7206 N N . VAL C 1 200 ? -5.82900 23.08600 -70.85600 1.000 23.58000 200 VAL B N 1
ATOM 7207 C CA . VAL C 1 200 ? -5.94400 24.30700 -71.66000 1.000 20.86000 200 VAL B CA 1
ATOM 7208 C C . VAL C 1 200 ? -5.74300 25.54300 -70.79400 1.000 24.44000 200 VAL B C 1
ATOM 7209 O O . VAL C 1 200 ? -4.92700 26.41500 -71.11900 1.000 27.49000 200 VAL B O 1
ATOM 7213 N N . VAL C 1 201 ? -6.46300 25.64300 -69.67200 1.000 25.06000 201 VAL B N 1
ATOM 7214 C CA . VAL C 1 201 ? -6.31600 26.86500 -68.89200 1.000 24.68000 201 VAL B CA 1
ATOM 7215 C C . VAL C 1 201 ? -4.93800 26.92600 -68.22800 1.000 24.66000 201 VAL B C 1
ATOM 7216 O O . VAL C 1 201 ? -4.40100 28.01600 -67.98800 1.000 25.54000 201 VAL B O 1
ATOM 7220 N N . GLN C 1 202 ? -4.32300 25.78000 -67.95000 1.000 25.64000 202 GLN B N 1
ATOM 7221 C CA . GLN C 1 202 ? -2.94100 25.80000 -67.47200 1.000 27.08000 202 GLN B CA 1
ATOM 7222 C C . GLN C 1 202 ? -1.98800 26.28100 -68.56200 1.000 29.84000 202 GLN B C 1
ATOM 7223 O O . GLN C 1 202 ? -1.09600 27.10400 -68.30000 1.000 30.61000 202 GLN B O 1
ATOM 7229 N N . ARG C 1 203 ? -2.15200 25.76200 -69.79000 1.000 22.82000 203 ARG B N 1
ATOM 7230 C CA . ARG C 1 203 ? -1.33000 26.21800 -70.90600 1.000 25.85000 203 ARG B CA 1
ATOM 7231 C C . ARG C 1 203 ? -1.48100 27.72000 -71.10300 1.000 30.94000 203 ARG B C 1
ATOM 7232 O O . ARG C 1 203 ? -0.48500 28.43400 -71.30700 1.000 27.46000 203 ARG B O 1
ATOM 7240 N N . LEU C 1 204 ? -2.72500 28.22100 -71.03400 1.000 28.58000 204 LEU B N 1
ATOM 7241 C CA . LEU C 1 204 ? -2.94200 29.65000 -71.22100 1.000 25.89000 204 LEU B CA 1
ATOM 7242 C C . LEU C 1 204 ? -2.32000 30.43900 -70.07700 1.000 27.33000 204 LEU B C 1
ATOM 7243 O O . LEU C 1 204 ? -1.73700 31.50900 -70.29400 1.000 27.32000 204 LEU B O 1
ATOM 7248 N N . THR C 1 205 ? -2.41600 29.92200 -68.85000 1.000 25.50000 205 THR B N 1
ATOM 7249 C CA . THR C 1 205 ? -1.80100 30.62300 -67.73000 1.000 27.57000 205 THR B CA 1
ATOM 7250 C C . THR C 1 205 ? -0.29100 30.68500 -67.89400 1.000 26.93000 205 THR B C 1
ATOM 7251 O O . THR C 1 205 ? 0.32100 31.73700 -67.68600 1.000 27.05000 205 THR B O 1
ATOM 7255 N N . ARG C 1 206 ? 0.32900 29.57100 -68.29900 1.000 27.68000 206 ARG B N 1
ATOM 7256 C CA . ARG C 1 206 ? 1.77400 29.58500 -68.53700 1.000 29.93000 206 ARG B CA 1
ATOM 7257 C C . ARG C 1 206 ? 2.14500 30.47600 -69.71900 1.000 27.01000 206 ARG B C 1
ATOM 7258 O O . ARG C 1 206 ? 3.16900 31.15400 -69.68300 1.000 28.89000 206 ARG B O 1
ATOM 7266 N N . MET C 1 207 ? 1.33400 30.50100 -70.77600 1.000 26.69000 207 MET B N 1
ATOM 7267 C CA . MET C 1 207 ? 1.66400 31.39900 -71.87100 1.000 24.56000 207 MET B CA 1
ATOM 7268 C C . MET C 1 207 ? 1.62800 32.84400 -71.41300 1.000 24.41000 207 MET B C 1
ATOM 7269 O O . MET C 1 207 ? 2.46200 33.64800 -71.83000 1.000 30.65000 207 MET B O 1
ATOM 7274 N N . VAL C 1 208 ? 0.69700 33.19300 -70.53100 1.000 27.11000 208 VAL B N 1
ATOM 7275 C CA . VAL C 1 208 ? 0.57800 34.59100 -70.13200 1.000 28.08000 208 VAL B CA 1
ATOM 7276 C C . VAL C 1 208 ? 1.68400 34.99200 -69.15000 1.000 24.79000 208 VAL B C 1
ATOM 7277 O O . VAL C 1 208 ? 2.16100 36.13400 -69.18500 1.000 24.92000 208 VAL B O 1
ATOM 7281 N N . GLY C 1 209 ? 2.12300 34.07800 -68.28300 1.000 25.06000 209 GLY B N 1
ATOM 7282 C CA . GLY C 1 209 ? 3.07900 34.42900 -67.24600 1.000 24.41000 209 GLY B CA 1
ATOM 7283 C C . GLY C 1 209 ? 2.63400 35.64100 -66.45100 1.000 25.46000 209 GLY B C 1
ATOM 7284 O O . GLY C 1 209 ? 1.53100 35.64900 -65.89000 1.000 28.04000 209 GLY B O 1
ATOM 7285 N N . LYS C 1 210 ? 3.46300 36.68400 -66.41300 1.000 22.62000 210 LYS B N 1
ATOM 7286 C CA . LYS C 1 210 ? 3.10700 37.94200 -65.76900 1.000 22.58000 210 LYS B CA 1
ATOM 7287 C C . LYS C 1 210 ? 2.93700 39.07000 -66.78400 1.000 23.92000 210 LYS B C 1
ATOM 7288 O O . LYS C 1 210 ? 3.12200 40.24000 -66.45900 1.000 28.32000 210 LYS B O 1
ATOM 7294 N N . ASN C 1 211 ? 2.57500 38.74900 -68.01000 1.000 23.17000 211 ASN B N 1
ATOM 7295 C CA . ASN C 1 211 ? 2.64300 39.72200 -69.09200 1.000 26.44000 211 ASN B CA 1
ATOM 7296 C C . ASN C 1 211 ? 1.23800 40.27000 -69.31100 1.000 25.78000 211 ASN B C 1
ATOM 7297 O O . ASN C 1 211 ? 0.39500 39.62000 -69.93500 1.000 25.88000 211 ASN B O 1
ATOM 7302 N N . VAL C 1 212 ? 0.99800 41.48100 -68.80500 1.000 25.81000 212 VAL B N 1
ATOM 7303 C CA . VAL C 1 212 ? -0.34500 42.04500 -68.84100 1.000 26.66000 212 VAL B CA 1
ATOM 7304 C C . VAL C 1 212 ? -0.80500 42.20800 -70.27600 1.000 30.67000 212 VAL B C 1
ATOM 7305 O O . VAL C 1 212 ? -1.98200 41.98000 -70.58900 1.000 32.52000 212 VAL B O 1
ATOM 7309 N N . LYS C 1 213 ? 0.11800 42.53400 -71.18000 1.000 31.78000 213 LYS B N 1
ATOM 7310 C CA . LYS C 1 213 ? -0.25400 42.75400 -72.56800 1.000 27.34000 213 LYS B CA 1
ATOM 7311 C C . LYS C 1 213 ? -0.60900 41.43500 -73.26600 1.000 27.26000 213 LYS B C 1
ATOM 7312 O O . LYS C 1 213 ? -1.44200 41.42100 -74.18400 1.000 27.93000 213 LYS B O 1
ATOM 7318 N N . LEU C 1 214 ? -0.00700 40.31400 -72.85000 1.000 26.09000 214 LEU B N 1
ATOM 7319 C CA . LEU C 1 214 ? -0.46200 39.02700 -73.36900 1.000 26.16000 214 LEU B CA 1
ATOM 7320 C C . LEU C 1 214 ? -1.81800 38.65900 -72.78800 1.000 30.03000 214 LEU B C 1
ATOM 7321 O O . LEU C 1 214 ? -2.68400 38.12200 -73.49200 1.000 27.26000 214 LEU B O 1
ATOM 7326 N N . TYR C 1 215 ? -2.00900 38.94400 -71.49600 1.000 30.03000 215 TYR B N 1
ATOM 7327 C CA . TYR C 1 215 ? -3.28900 38.70800 -70.84700 1.000 25.99000 215 TYR B CA 1
ATOM 7328 C C . TYR C 1 215 ? -4.39200 39.52600 -71.50900 1.000 28.62000 215 TYR B C 1
ATOM 7329 O O . TYR C 1 215 ? -5.49700 39.02400 -71.75100 1.000 28.76000 215 TYR B O 1
ATOM 7338 N N . ASP C 1 216 ? -4.10300 40.78300 -71.84400 1.000 29.04000 216 ASP B N 1
ATOM 7339 C CA . ASP C 1 216 ? -5.10800 41.57500 -72.53900 1.000 31.33000 216 ASP B CA 1
ATOM 7340 C C . ASP C 1 216 ? -5.41600 41.00700 -73.91700 1.000 25.31000 216 ASP B C 1
ATOM 7341 O O . ASP C 1 216 ? -6.57300 41.02800 -74.33700 1.000 26.06000 216 ASP B O 1
ATOM 7346 N N . MET C 1 217 ? -4.41900 40.47100 -74.62000 1.000 25.49000 217 MET B N 1
ATOM 7347 C CA . MET C 1 217 ? -4.69300 39.87100 -75.92400 1.000 24.97000 217 MET B CA 1
ATOM 7348 C C . MET C 1 217 ? -5.60800 38.65600 -75.78900 1.000 28.94000 217 MET B C 1
ATOM 7349 O O . MET C 1 217 ? -6.53300 38.47700 -76.59500 1.000 28.07000 217 MET B O 1
ATOM 7354 N N . VAL C 1 218 ? -5.37700 37.81000 -74.76700 1.000 28.28000 218 VAL B N 1
ATOM 7355 C CA . VAL C 1 218 ? -6.25400 36.65800 -74.54100 1.000 25.07000 218 VAL B CA 1
ATOM 7356 C C . VAL C 1 218 ? -7.66700 37.11400 -74.19500 1.000 26.54000 218 VAL B C 1
ATOM 7357 O O . VAL C 1 218 ? -8.64800 36.57300 -74.72000 1.000 24.40000 218 VAL B O 1
ATOM 7361 N N . LEU C 1 219 ? -7.80200 38.11200 -73.31200 1.000 25.92000 219 LEU B N 1
ATOM 7362 C CA . LEU C 1 219 ? -9.12700 38.66800 -73.05700 1.000 24.61000 219 LEU B CA 1
ATOM 7363 C C . LEU C 1 219 ? -9.78100 39.14000 -74.35300 1.000 24.36000 219 LEU B C 1
ATOM 7364 O O . LEU C 1 219 ? -10.94600 38.82400 -74.61400 1.000 30.02000 219 LEU B O 1
ATOM 7369 N N . GLN C 1 220 ? -9.03500 39.84100 -75.20900 1.000 26.17000 220 GLN B N 1
ATOM 7370 C CA . GLN C 1 220 ? -9.61700 40.31500 -76.46500 1.000 31.53000 220 GLN B CA 1
ATOM 7371 C C . GLN C 1 220 ? -10.09100 39.14900 -77.34000 1.000 32.36000 220 GLN B C 1
ATOM 7372 O O . GLN C 1 220 ? -11.21300 39.17500 -77.86700 1.000 30.00000 220 GLN B O 1
ATOM 7378 N N . PHE C 1 221 ? -9.26500 38.10200 -77.47600 1.000 30.36000 221 PHE B N 1
ATOM 7379 C CA . PHE C 1 221 ? -9.66300 36.90800 -78.22600 1.000 30.03000 221 PHE B CA 1
ATOM 7380 C C . PHE C 1 221 ? -10.98300 36.32800 -77.72100 1.000 29.45000 221 PHE B C 1
ATOM 7381 O O . PHE C 1 221 ? -11.87600 36.00900 -78.51500 1.000 26.43000 221 PHE B O 1
ATOM 7389 N N . LEU C 1 222 ? -11.11300 36.16500 -76.39800 1.000 29.66000 222 LEU B N 1
ATOM 7390 C CA . LEU C 1 222 ? -12.31300 35.55300 -75.84200 1.000 27.17000 222 LEU B CA 1
ATOM 7391 C C . LEU C 1 222 ? -13.53000 36.42200 -76.09600 1.000 29.23000 222 LEU B C 1
ATOM 7392 O O . LEU C 1 222 ? -14.59000 35.91300 -76.47400 1.000 32.02000 222 LEU B O 1
ATOM 7397 N N . ARG C 1 223 ? -13.39700 37.73600 -75.91100 1.000 29.94000 223 ARG B N 1
ATOM 7398 C CA . ARG C 1 223 ? -14.50900 38.63300 -76.20900 1.000 30.97000 223 ARG B CA 1
ATOM 7399 C C . ARG C 1 223 ? -14.93800 38.50700 -77.66800 1.000 30.24000 223 ARG B C 1
ATOM 7400 O O . ARG C 1 223 ? -16.13300 38.42200 -77.97000 1.000 29.80000 223 ARG B O 1
ATOM 7408 N N . THR C 1 224 ? -13.97100 38.46600 -78.58800 1.000 32.37000 224 THR B N 1
ATOM 7409 C CA . THR C 1 224 ? -14.28900 38.34700 -80.00600 1.000 28.26000 224 THR B CA 1
ATOM 7410 C C . THR C 1 224 ? -15.04900 37.06300 -80.28600 1.000 29.39000 224 THR B C 1
ATOM 7411 O O . THR C 1 224 ? -16.09700 37.07800 -80.94500 1.000 29.07000 224 THR B O 1
ATOM 7415 N N . LEU C 1 225 ? -14.52600 35.93600 -79.79900 1.000 28.90000 225 LEU B N 1
ATOM 7416 C CA . LEU C 1 225 ? -15.17000 34.65400 -80.04900 1.000 29.66000 225 LEU B CA 1
ATOM 7417 C C . LEU C 1 225 ? -16.50800 34.54900 -79.31100 1.000 29.75000 225 LEU B C 1
ATOM 7418 O O . LEU C 1 225 ? -17.47100 33.96500 -79.83200 1.000 28.17000 225 LEU B O 1
ATOM 7423 N N . PHE C 1 226 ? -16.59700 35.11500 -78.10700 1.000 24.67000 226 PHE B N 1
ATOM 7424 C CA . PHE C 1 226 ? -17.88600 35.16800 -77.43700 1.000 24.40000 226 PHE B CA 1
ATOM 7425 C C . PHE C 1 226 ? -18.90000 35.92400 -78.28600 1.000 30.30000 226 PHE B C 1
ATOM 7426 O O . PHE C 1 226 ? -20.01500 35.44200 -78.52800 1.000 29.87000 226 PHE B O 1
ATOM 7434 N N . LEU C 1 227 ? -18.51900 37.10900 -78.76900 1.000 31.51000 227 LEU B N 1
ATOM 7435 C CA . LEU C 1 227 ? -19.42600 37.91000 -79.58400 1.000 28.26000 227 LEU B CA 1
ATOM 7436 C C . LEU C 1 227 ? -19.83500 37.15800 -80.84900 1.000 30.12000 227 LEU B C 1
ATOM 7437 O O . LEU C 1 227 ? -21.02200 37.04700 -81.16300 1.000 32.58000 227 LEU B O 1
ATOM 7442 N N . ARG C 1 228 ? -18.87000 36.57900 -81.55700 1.000 29.91000 228 ARG B N 1
ATOM 7443 C CA . ARG C 1 228 ? -19.18900 35.98300 -82.84700 1.000 31.22000 228 ARG B CA 1
ATOM 7444 C C . ARG C 1 228 ? -19.93400 34.65000 -82.72000 1.000 30.52000 228 ARG B C 1
ATOM 7445 O O . ARG C 1 228 ? -20.73500 34.31500 -83.59600 1.000 31.17000 228 ARG B O 1
ATOM 7453 N N . THR C 1 229 ? -19.70600 33.87300 -81.65900 1.000 31.11000 229 THR B N 1
ATOM 7454 C CA . THR C 1 229 ? -20.33300 32.55600 -81.56100 1.000 28.96000 229 THR B CA 1
ATOM 7455 C C . THR C 1 229 ? -21.45500 32.46300 -80.53400 1.000 27.83000 229 THR B C 1
ATOM 7456 O O . THR C 1 229 ? -22.23600 31.50200 -80.58200 1.000 23.76000 229 THR B O 1
ATOM 7460 N N . ARG C 1 230 ? -21.54400 33.40900 -79.60200 1.000 26.99000 230 ARG B N 1
ATOM 7461 C CA . ARG C 1 230 ? -22.50000 33.37200 -78.50100 1.000 30.98000 230 ARG B CA 1
ATOM 7462 C C . ARG C 1 230 ? -22.24800 32.21000 -77.53800 1.000 30.81000 230 ARG B C 1
ATOM 7463 O O . ARG C 1 230 ? -23.09900 31.93100 -76.68200 1.000 28.73000 230 ARG B O 1
ATOM 7471 N N . ASN C 1 231 ? -21.10400 31.53100 -77.63500 1.000 23.75000 231 ASN B N 1
ATOM 7472 C CA . ASN C 1 231 ? -20.85600 30.34600 -76.82800 1.000 22.99000 231 ASN B CA 1
ATOM 7473 C C . ASN C 1 231 ? -20.44200 30.76000 -75.41400 1.000 25.44000 231 ASN B C 1
ATOM 7474 O O . ASN C 1 231 ? -19.34500 31.29600 -75.20300 1.000 22.05000 231 ASN B O 1
ATOM 7479 N N . VAL C 1 232 ? -21.29900 30.48000 -74.43000 1.000 21.80000 232 VAL B N 1
ATOM 7480 C CA . VAL C 1 232 ? -21.04800 31.01900 -73.10200 1.000 22.63000 232 VAL B CA 1
ATOM 7481 C C . VAL C 1 232 ? -19.85900 30.36600 -72.41300 1.000 24.58000 232 VAL B C 1
ATOM 7482 O O . VAL C 1 232 ? -19.40800 30.88000 -71.38600 1.000 23.29000 232 VAL B O 1
ATOM 7486 N N . HIS C 1 233 ? -19.31600 29.26800 -72.94300 1.000 22.02000 233 HIS B N 1
ATOM 7487 C CA . HIS C 1 233 ? -18.16500 28.68500 -72.26600 1.000 20.69000 233 HIS B CA 1
ATOM 7488 C C . HIS C 1 233 ? -16.89600 29.51800 -72.42000 1.000 23.76000 233 HIS B C 1
ATOM 7489 O O . HIS C 1 233 ? -15.94900 29.31600 -71.65100 1.000 23.00000 233 HIS B O 1
ATOM 7496 N N . TYR C 1 234 ? -16.83200 30.44700 -73.38000 1.000 22.64000 234 TYR B N 1
ATOM 7497 C CA . TYR C 1 234 ? -15.69800 31.36100 -73.35900 1.000 22.11000 234 TYR B CA 1
ATOM 7498 C C . TYR C 1 234 ? -15.74300 32.23700 -72.12100 1.000 25.19000 234 TYR B C 1
ATOM 7499 O O . TYR C 1 234 ? -14.70000 32.72400 -71.67000 1.000 28.20000 234 TYR B O 1
ATOM 7508 N N . CYS C 1 235 ? -16.92200 32.43900 -71.53600 1.000 24.41000 235 CYS B N 1
ATOM 7509 C CA . CYS C 1 235 ? -16.95100 33.25800 -70.33200 1.000 23.89000 235 CYS B CA 1
ATOM 7510 C C . CYS C 1 235 ? -16.32500 32.51600 -69.16300 1.000 23.83000 235 CYS B C 1
ATOM 7511 O O . CYS C 1 235 ? -15.58600 33.11300 -68.37000 1.000 25.74000 235 CYS B O 1
ATOM 7514 N N . THR C 1 236 ? -16.59900 31.21400 -69.04300 1.000 22.33000 236 THR B N 1
ATOM 7515 C CA . THR C 1 236 ? -15.95900 30.41600 -67.99700 1.000 24.07000 236 THR B CA 1
ATOM 7516 C C . THR C 1 236 ? -14.43700 30.51400 -68.08500 1.000 23.95000 236 THR B C 1
ATOM 7517 O O . THR C 1 236 ? -13.75800 30.73000 -67.07400 1.000 20.99000 236 THR B O 1
ATOM 7521 N N . LEU C 1 237 ? -13.89100 30.39900 -69.30500 1.000 24.85000 237 LEU B N 1
ATOM 7522 C CA . LEU C 1 237 ? -12.44500 30.40900 -69.48900 1.000 21.79000 237 LEU B CA 1
ATOM 7523 C C . LEU C 1 237 ? -11.84700 31.74100 -69.06200 1.000 22.43000 237 LEU B C 1
ATOM 7524 O O . LEU C 1 237 ? -10.80300 31.77500 -68.40400 1.000 23.15000 237 LEU B O 1
ATOM 7529 N N . ARG C 1 238 ? -12.50700 32.84900 -69.41300 1.000 23.84000 238 ARG B N 1
ATOM 7530 C CA . ARG C 1 238 ? -12.05600 34.16600 -68.97500 1.000 22.94000 238 ARG B CA 1
ATOM 7531 C C . ARG C 1 238 ? -12.03300 34.28100 -67.45400 1.000 23.51000 238 ARG B C 1
ATOM 7532 O O . ARG C 1 238 ? -11.17600 34.96800 -66.89000 1.000 21.87000 238 ARG B O 1
ATOM 7540 N N . ALA C 1 239 ? -12.99200 33.65900 -66.77500 1.000 21.11000 239 ALA B N 1
ATOM 7541 C CA . ALA C 1 239 ? -12.94000 33.61900 -65.32100 1.000 21.40000 239 ALA B CA 1
ATOM 7542 C C . ALA C 1 239 ? -11.80700 32.72300 -64.84100 1.000 24.17000 239 ALA B C 1
ATOM 7543 O O . ALA C 1 239 ? -11.00300 33.11700 -63.98500 1.000 21.08000 239 ALA B O 1
ATOM 7545 N N . GLU C 1 240 ? -11.74000 31.50400 -65.38600 1.000 26.64000 240 GLU B N 1
ATOM 7546 C CA . GLU C 1 240 ? -10.72100 30.54200 -64.98000 1.000 26.31000 240 GLU B CA 1
ATOM 7547 C C . GLU C 1 240 ? -9.32500 31.11500 -65.15900 1.000 26.57000 240 GLU B C 1
ATOM 7548 O O . GLU C 1 240 ? -8.46300 30.95900 -64.28400 1.000 29.94000 240 GLU B O 1
ATOM 7554 N N . LEU C 1 241 ? -9.08700 31.79300 -66.28000 1.000 23.51000 241 LEU B N 1
ATOM 7555 C CA . LEU C 1 241 ? -7.78200 32.39400 -66.51300 1.000 21.65000 241 LEU B CA 1
ATOM 7556 C C . LEU C 1 241 ? -7.41200 33.33500 -65.37300 1.000 25.19000 241 LEU B C 1
ATOM 7557 O O . LEU C 1 241 ? -6.40800 33.13000 -64.68500 1.000 26.74000 241 LEU B O 1
ATOM 7562 N N . LEU C 1 242 ? -8.23900 34.35400 -65.13000 1.000 25.26000 242 LEU B N 1
ATOM 7563 C CA . LEU C 1 242 ? -7.94500 35.32500 -64.07900 1.000 24.04000 242 LEU B CA 1
ATOM 7564 C C . LEU C 1 242 ? -7.79900 34.65200 -62.72800 1.000 26.97000 242 LEU B C 1
ATOM 7565 O O . LEU C 1 242 ? -6.90200 35.00000 -61.95300 1.000 33.19000 242 LEU B O 1
ATOM 7570 N N . MET C 1 243 ? -8.65200 33.67500 -62.42400 1.000 26.48000 243 MET B N 1
ATOM 7571 C CA . MET C 1 243 ? -8.52800 33.02300 -61.12400 1.000 27.12000 243 MET B CA 1
ATOM 7572 C C . MET C 1 243 ? -7.24600 32.20000 -61.03100 1.000 30.27000 243 MET B C 1
ATOM 7573 O O . MET C 1 243 ? -6.67600 32.08200 -59.93700 1.000 28.19000 243 MET B O 1
ATOM 7578 N N . SER C 1 244 ? -6.77500 31.63200 -62.15900 1.000 29.00000 244 SER B N 1
ATOM 7579 C CA . SER C 1 244 ? -5.49500 30.91800 -62.17100 1.000 22.97000 244 SER B CA 1
ATOM 7580 C C . SER C 1 244 ? -4.35500 31.85400 -61.80800 1.000 25.16000 244 SER B C 1
ATOM 7581 O O . SER C 1 244 ? -3.48200 31.52100 -61.00300 1.000 25.03000 244 SER B O 1
ATOM 7584 N N . LEU C 1 245 ? -4.33800 33.03300 -62.41200 1.000 25.05000 245 LEU B N 1
ATOM 7585 C CA . LEU C 1 245 ? -3.30800 33.98700 -62.07100 1.000 26.75000 245 LEU B CA 1
ATOM 7586 C C . LEU C 1 245 ? -3.48100 34.43700 -60.63400 1.000 28.04000 245 LEU B C 1
ATOM 7587 O O . LEU C 1 245 ? -2.49400 34.66100 -59.92100 1.000 28.45000 245 LEU B O 1
ATOM 7592 N N . HIS C 1 246 ? -4.72000 34.50700 -60.16500 1.000 29.24000 246 HIS B N 1
ATOM 7593 C CA . HIS C 1 246 ? -4.91600 34.76300 -58.74100 1.000 31.79000 246 HIS B CA 1
ATOM 7594 C C . HIS C 1 246 ? -4.19100 33.72000 -57.88100 1.000 30.90000 246 HIS B C 1
ATOM 7595 O O . HIS C 1 246 ? -3.37600 34.07000 -57.01900 1.000 28.61000 246 HIS B O 1
ATOM 7602 N N . ASP C 1 247 ? -4.46200 32.42800 -58.11900 1.000 28.91000 247 ASP B N 1
ATOM 7603 C CA . ASP C 1 247 ? -3.86100 31.37100 -57.31200 1.000 24.65000 247 ASP B CA 1
ATOM 7604 C C . ASP C 1 247 ? -2.34000 31.33400 -57.43600 1.000 28.79000 247 ASP B C 1
ATOM 7605 O O . ASP C 1 247 ? -1.64800 31.01100 -56.47100 1.000 31.86000 247 ASP B O 1
ATOM 7610 N N . LEU C 1 248 ? -1.79200 31.65800 -58.59100 1.000 28.29000 248 LEU B N 1
ATOM 7611 C CA . LEU C 1 248 ? -0.34500 31.75000 -58.67600 1.000 28.60000 248 LEU B CA 1
ATOM 7612 C C . LEU C 1 248 ? 0.20100 33.07700 -58.13400 1.000 32.78000 248 LEU B C 1
ATOM 7613 O O . LEU C 1 248 ? 1.39000 33.35400 -58.31100 1.000 38.90000 248 LEU B O 1
ATOM 7618 N N . ASP C 1 249 ? -0.62800 33.89000 -57.47300 1.000 34.16000 249 ASP B N 1
ATOM 7619 C CA . ASP C 1 249 ? -0.20300 35.14300 -56.82500 1.000 34.40000 249 ASP B CA 1
ATOM 7620 C C . ASP C 1 249 ? 0.38600 36.14700 -57.82200 1.000 35.27000 249 ASP B C 1
ATOM 7621 O O . ASP C 1 249 ? 1.16700 37.02400 -57.45400 1.000 36.31000 249 ASP B O 1
ATOM 7626 N N . VAL C 1 250 ? -0.01900 36.06400 -59.08600 1.000 31.78000 250 VAL B N 1
ATOM 7627 C CA . VAL C 1 250 ? 0.51700 36.93000 -60.12700 1.000 30.43000 250 VAL B CA 1
ATOM 7628 C C . VAL C 1 250 ? -0.04200 38.34500 -60.02600 1.000 36.20000 250 VAL B C 1
ATOM 7629 O O . VAL C 1 250 ? -0.96300 38.71400 -60.76900 1.000 35.43000 250 VAL B O 1
ATOM 7633 N N . GLY C 1 251 ? 0.54100 39.16000 -59.13100 1.000 33.08000 251 GLY B N 1
ATOM 7634 C CA . GLY C 1 251 ? 0.01600 40.49900 -58.88900 1.000 31.54000 251 GLY B CA 1
ATOM 7635 C C . GLY C 1 251 ? 0.01900 41.40900 -60.10700 1.000 33.16000 251 GLY B C 1
ATOM 7636 O O . GLY C 1 251 ? -0.85800 42.26700 -60.24400 1.000 32.23000 251 GLY B O 1
ATOM 7637 N N . GLU C 1 252 ? 0.99500 41.24000 -61.00700 1.000 33.83000 252 GLU B N 1
ATOM 7638 C CA . GLU C 1 252 ? 1.14100 42.13300 -62.15500 1.000 28.94000 252 GLU B CA 1
ATOM 7639 C C . GLU C 1 252 ? -0.09000 42.16000 -63.03600 1.000 34.81000 252 GLU B C 1
ATOM 7640 O O . GLU C 1 252 ? -0.25900 43.10900 -63.81300 1.000 37.80000 252 GLU B O 1
ATOM 7646 N N . ILE C 1 253 ? -0.94200 41.14400 -62.96300 1.000 33.45000 253 ILE B N 1
ATOM 7647 C CA . ILE C 1 253 ? -2.21200 41.16300 -63.68000 1.000 30.32000 253 ILE B CA 1
ATOM 7648 C C . ILE C 1 253 ? -3.38000 41.43100 -62.74300 1.000 29.46000 253 ILE B C 1
ATOM 7649 O O . ILE C 1 253 ? -4.21700 42.29400 -63.01400 1.000 28.27000 253 ILE B O 1
ATOM 7654 N N . CYS C 1 254 ? -3.42600 40.73600 -61.60200 1.000 32.60000 254 CYS B N 1
ATOM 7655 C CA . CYS C 1 254 ? -4.62800 40.79500 -60.77400 1.000 33.32000 254 CYS B CA 1
ATOM 7656 C C . CYS C 1 254 ? -4.85500 42.18400 -60.19500 1.000 31.10000 254 CYS B C 1
ATOM 7657 O O . CYS C 1 254 ? -6.00200 42.63400 -60.12200 1.000 32.24000 254 CYS B O 1
ATOM 7660 N N . THR C 1 255 ? -3.78700 42.90200 -59.84600 1.000 32.67000 255 THR B N 1
ATOM 7661 C CA . THR C 1 255 ? -3.95100 44.21100 -59.22300 1.000 31.06000 255 THR B CA 1
ATOM 7662 C C . THR C 1 255 ? -4.37600 45.28900 -60.20700 1.000 31.48000 255 THR B C 1
ATOM 7663 O O . THR C 1 255 ? -4.69500 46.39600 -59.76000 1.000 35.36000 255 THR B O 1
ATOM 7667 N N . VAL C 1 256 ? -4.40100 45.00100 -61.51300 1.000 31.07000 256 VAL B N 1
ATOM 7668 C CA . VAL C 1 256 ? -4.81400 45.96900 -62.52900 1.000 31.60000 256 VAL B CA 1
ATOM 7669 C C . VAL C 1 256 ? -6.04900 45.52700 -63.30600 1.000 29.14000 256 VAL B C 1
ATOM 7670 O O . VAL C 1 256 ? -6.54700 46.29200 -64.13800 1.000 32.63000 256 VAL B O 1
ATOM 7674 N N . ASP C 1 257 ? -6.56400 44.32600 -63.08300 1.000 31.02000 257 ASP B N 1
ATOM 7675 C CA . ASP C 1 257 ? -7.83100 43.95900 -63.70600 1.000 30.95000 257 ASP B CA 1
ATOM 7676 C C . ASP C 1 257 ? -8.96300 44.41900 -62.79200 1.000 33.46000 257 ASP B C 1
ATOM 7677 O O . ASP C 1 257 ? -9.09900 43.88100 -61.68300 1.000 34.44000 257 ASP B O 1
ATOM 7682 N N . PRO C 1 258 ? -9.79500 45.37700 -63.20300 1.000 32.86000 258 PRO B N 1
ATOM 7683 C CA . PRO C 1 258 ? -10.84900 45.87800 -62.29800 1.000 35.66000 258 PRO B CA 1
ATOM 7684 C C . PRO C 1 258 ? -11.84000 44.81700 -61.86500 1.000 37.25000 258 PRO B C 1
ATOM 7685 O O . PRO C 1 258 ? -12.52000 45.00100 -60.84500 1.000 35.88000 258 PRO B O 1
ATOM 7689 N N . CYS C 1 259 ? -11.95500 43.71900 -62.59700 1.000 33.00000 259 CYS B N 1
ATOM 7690 C CA . CYS C 1 259 ? -12.88600 42.67600 -62.20400 1.000 33.41000 259 CYS B CA 1
ATOM 7691 C C . CYS C 1 259 ? -12.28400 41.66300 -61.24200 1.000 29.91000 259 CYS B C 1
ATOM 7692 O O . CYS C 1 259 ? -12.97600 40.70100 -60.88200 1.000 25.05000 259 CYS B O 1
ATOM 7695 N N . HIS C 1 260 ? -11.03400 41.86200 -60.80700 1.000 30.55000 260 HIS B N 1
ATOM 7696 C CA . HIS C 1 260 ? -10.34100 40.83800 -60.02000 1.000 30.05000 260 HIS B CA 1
ATOM 7697 C C . HIS C 1 260 ? -11.08400 40.51400 -58.73000 1.000 27.21000 260 HIS B C 1
ATOM 7698 O O . HIS C 1 260 ? -11.47200 39.36800 -58.50000 1.000 26.99000 260 HIS B O 1
ATOM 7705 N N . LYS C 1 261 ? -11.27400 41.50600 -57.86100 1.000 27.86000 261 LYS B N 1
ATOM 7706 C CA . LYS C 1 261 ? -11.93800 41.21500 -56.59300 1.000 30.14000 261 LYS B CA 1
ATOM 7707 C C . LYS C 1 261 ? -13.34600 40.65100 -56.81600 1.000 31.11000 261 LYS B C 1
ATOM 7708 O O . LYS C 1 261 ? -13.75900 39.70900 -56.12600 1.000 27.37000 261 LYS B O 1
ATOM 7714 N N . PHE C 1 262 ? -14.08700 41.19300 -57.79600 1.000 31.66000 262 PHE B N 1
ATOM 7715 C CA . PHE C 1 262 ? -15.39700 40.63800 -58.13800 1.000 25.57000 262 PHE B CA 1
ATOM 7716 C C . PHE C 1 262 ? -15.30100 39.14700 -58.45500 1.000 25.22000 262 PHE B C 1
ATOM 7717 O O . PHE C 1 262 ? -16.03400 38.33300 -57.88700 1.000 28.94000 262 PHE B O 1
ATOM 7725 N N . THR C 1 263 ? -14.39200 38.76400 -59.34700 1.000 22.77000 263 THR B N 1
ATOM 7726 C CA . THR C 1 263 ? -14.32600 37.36900 -59.73700 1.000 21.36000 263 THR B CA 1
ATOM 7727 C C . THR C 1 263 ? -13.95000 36.49200 -58.55300 1.000 24.75000 263 THR B C 1
ATOM 7728 O O . THR C 1 263 ? -14.49800 35.39800 -58.37300 1.000 28.10000 263 THR B O 1
ATOM 7732 N N . TRP C 1 264 ? -13.05300 36.97900 -57.70900 1.000 24.10000 264 TRP B N 1
ATOM 7733 C CA . TRP C 1 264 ? -12.59000 36.21200 -56.55700 1.000 27.18000 264 TRP B CA 1
ATOM 7734 C C . TRP C 1 264 ? -13.73000 35.95200 -55.56000 1.000 29.43000 264 TRP B C 1
ATOM 7735 O O . TRP C 1 264 ? -13.89700 34.83000 -55.05600 1.000 24.99000 264 TRP B O 1
ATOM 7746 N N . CYS C 1 265 ? -14.53600 36.98000 -55.28000 1.000 26.14000 265 CYS B N 1
ATOM 7747 C CA . CYS C 1 265 ? -15.72300 36.78700 -54.45900 1.000 22.30000 265 CYS B CA 1
ATOM 7748 C C . CYS C 1 265 ? -16.67900 35.78300 -55.09900 1.000 29.15000 265 CYS B C 1
ATOM 7749 O O . CYS C 1 265 ? -17.13300 34.83400 -54.44300 1.000 26.73000 265 CYS B O 1
ATOM 7752 N N . LEU C 1 266 ? -16.99800 35.98000 -56.39000 1.000 27.67000 266 LEU B N 1
ATOM 7753 C CA . LEU C 1 266 ? -17.92300 35.08200 -57.08100 1.000 25.79000 266 LEU B CA 1
ATOM 7754 C C . LEU C 1 266 ? -17.40700 33.64200 -57.12300 1.000 27.13000 266 LEU B C 1
ATOM 7755 O O . LEU C 1 266 ? -18.20700 32.70400 -57.11000 1.000 23.59000 266 LEU B O 1
ATOM 7760 N N . ASP C 1 267 ? -16.07700 33.44900 -57.15300 1.000 30.86000 267 ASP B N 1
ATOM 7761 C CA . ASP C 1 267 ? -15.50000 32.10000 -57.13700 1.000 25.96000 267 ASP B CA 1
ATOM 7762 C C . ASP C 1 267 ? -15.86500 31.34700 -55.85700 1.000 28.61000 267 ASP B C 1
ATOM 7763 O O . ASP C 1 267 ? -16.14600 30.13800 -55.90100 1.000 25.39000 267 ASP B O 1
ATOM 7768 N N . ALA C 1 268 ? -15.85800 32.03100 -54.70300 1.000 23.19000 268 ALA B N 1
ATOM 7769 C CA . ALA C 1 268 ? -16.24600 31.34800 -53.47200 1.000 26.32000 268 ALA B CA 1
ATOM 7770 C C . ALA C 1 268 ? -17.68300 30.82900 -53.55400 1.000 27.87000 268 ALA B C 1
ATOM 7771 O O . ALA C 1 268 ? -17.97300 29.70300 -53.12500 1.000 25.52000 268 ALA B O 1
ATOM 7773 N N . CYS C 1 269 ? -18.59600 31.62800 -54.12000 1.000 23.85000 269 CYS B N 1
ATOM 7774 C CA . CYS C 1 269 ? -19.98900 31.20300 -54.19300 1.000 22.02000 269 CYS B CA 1
ATOM 7775 C C . CYS C 1 269 ? -20.12500 29.96300 -55.05300 1.000 19.70000 269 CYS B C 1
ATOM 7776 O O . CYS C 1 269 ? -20.73600 28.97300 -54.64300 1.000 22.18000 269 CYS B O 1
ATOM 7779 N N . ILE C 1 270 ? -19.52800 29.99600 -56.24000 1.000 18.63000 270 ILE B N 1
ATOM 7780 C CA . ILE C 1 270 ? -19.58200 28.86800 -57.15900 1.000 18.76000 270 ILE B CA 1
ATOM 7781 C C . ILE C 1 270 ? -19.12000 27.58100 -56.48400 1.000 21.95000 270 ILE B C 1
ATOM 7782 O O . ILE C 1 270 ? -19.69000 26.50000 -56.72000 1.000 22.39000 270 ILE B O 1
ATOM 7787 N N . ARG C 1 271 ? -18.09200 27.66700 -55.62700 1.000 21.50000 271 ARG B N 1
ATOM 7788 C CA . ARG C 1 271 ? -17.58100 26.45500 -55.00100 1.000 20.89000 271 ARG B CA 1
ATOM 7789 C C . ARG C 1 271 ? -18.59700 25.88900 -54.03000 1.000 22.68000 271 ARG B C 1
ATOM 7790 O O . ARG C 1 271 ? -18.73100 24.66100 -53.89900 1.000 21.36000 271 ARG B O 1
ATOM 7798 N N . GLU C 1 272 ? -19.31600 26.77400 -53.34000 1.000 21.97000 272 GLU B N 1
ATOM 7799 C CA . GLU C 1 272 ? -20.37500 26.34900 -52.43900 1.000 27.25000 272 GLU B CA 1
ATOM 7800 C C . GLU C 1 272 ? -21.66100 26.05500 -53.17100 1.000 24.86000 272 GLU B C 1
ATOM 7801 O O . GLU C 1 272 ? -22.58500 25.52100 -52.55300 1.000 28.47000 272 GLU B O 1
ATOM 7807 N N . ARG C 1 273 ? -21.73700 26.39700 -54.45700 1.000 21.93000 273 ARG B N 1
ATOM 7808 C CA . ARG C 1 273 ? -22.99300 26.38300 -55.19700 1.000 23.89000 273 ARG B CA 1
ATOM 7809 C C . ARG C 1 273 ? -24.07300 27.16200 -54.44100 1.000 22.52000 273 ARG B C 1
ATOM 7810 O O . ARG C 1 273 ? -25.23100 26.74500 -54.35100 1.000 22.72000 273 ARG B O 1
ATOM 7818 N N . PHE C 1 274 ? -23.68200 28.30300 -53.87600 1.000 19.46000 274 PHE B N 1
ATOM 7819 C CA . PHE C 1 274 ? -24.62200 29.13800 -53.14500 1.000 21.34000 274 PHE B CA 1
ATOM 7820 C C . PHE C 1 274 ? -24.01800 30.51300 -52.91400 1.000 26.26000 274 PHE B C 1
ATOM 7821 O O . PHE C 1 274 ? -22.83000 30.63900 -52.59600 1.000 26.74000 274 PHE B O 1
ATOM 7829 N N . VAL C 1 275 ? -24.84200 31.54100 -53.06700 1.000 23.23000 275 VAL B N 1
ATOM 7830 C CA . VAL C 1 275 ? -24.42800 32.91000 -52.79400 1.000 27.43000 275 VAL B CA 1
ATOM 7831 C C . VAL C 1 275 ? -25.01900 33.24700 -51.42800 1.000 30.86000 275 VAL B C 1
ATOM 7832 O O . VAL C 1 275 ? -26.22600 33.47100 -51.30400 1.000 32.05000 275 VAL B O 1
ATOM 7836 N N . ASP C 1 276 ? -24.18400 33.24000 -50.39000 1.000 25.92000 276 ASP B N 1
ATOM 7837 C CA . ASP C 1 276 ? -24.66500 33.58600 -49.06200 1.000 30.12000 276 ASP B CA 1
ATOM 7838 C C . ASP C 1 276 ? -24.84300 35.08900 -48.95700 1.000 29.38000 276 ASP B C 1
ATOM 7839 O O . ASP C 1 276 ? -24.45700 35.84800 -49.84500 1.000 30.88000 276 ASP B O 1
ATOM 7844 N N . SER C 1 277 ? -25.42500 35.52000 -47.84200 1.000 34.19000 277 SER B N 1
ATOM 7845 C CA . SER C 1 277 ? -25.79700 36.92700 -47.70900 1.000 39.56000 277 SER B CA 1
ATOM 7846 C C . SER C 1 277 ? -24.57300 37.84600 -47.80100 1.000 40.87000 277 SER B C 1
ATOM 7847 O O . SER C 1 277 ? -24.61500 38.88500 -48.47700 1.000 38.68000 277 SER B O 1
ATOM 7850 N N . LYS C 1 278 ? -23.46300 37.45600 -47.16900 1.000 34.36000 278 LYS B N 1
ATOM 7851 C CA . LYS C 1 278 ? -22.27700 38.30600 -47.12300 1.000 34.47000 278 LYS B CA 1
ATOM 7852 C C . LYS C 1 278 ? -21.65900 38.50300 -48.50800 1.000 35.03000 278 LYS B C 1
ATOM 7853 O O . LYS C 1 278 ? -21.37400 39.63500 -48.91700 1.000 32.94000 278 LYS B O 1
ATOM 7859 N N . ARG C 1 279 ? -21.43000 37.42400 -49.25100 1.000 34.21000 279 ARG B N 1
ATOM 7860 C CA . ARG C 1 279 ? -20.84100 37.62600 -50.57200 1.000 34.96000 279 ARG B CA 1
ATOM 7861 C C . ARG C 1 279 ? -21.84300 38.26600 -51.52700 1.000 34.32000 279 ARG B C 1
ATOM 7862 O O . ARG C 1 279 ? -21.44600 39.00000 -52.44400 1.000 35.71000 279 ARG B O 1
ATOM 7870 N N . ALA C 1 280 ? -23.14000 38.02000 -51.32900 1.000 32.73000 280 ALA B N 1
ATOM 7871 C CA . ALA C 1 280 ? -24.13400 38.76400 -52.09300 1.000 34.53000 280 ALA B CA 1
ATOM 7872 C C . ALA C 1 280 ? -23.92800 40.26700 -51.92700 1.000 32.85000 280 ALA B C 1
ATOM 7873 O O . ALA C 1 280 ? -23.88000 41.02300 -52.91100 1.000 27.06000 280 ALA B O 1
ATOM 7875 N N . ARG C 1 281 ? -23.76700 40.70800 -50.67400 1.000 35.43000 281 ARG B N 1
ATOM 7876 C CA . ARG C 1 281 ? -23.64800 42.13200 -50.38400 1.000 32.95000 281 ARG B CA 1
ATOM 7877 C C . ARG C 1 281 ? -22.32900 42.69800 -50.87500 1.000 30.55000 281 ARG B C 1
ATOM 7878 O O . ARG C 1 281 ? -22.25700 43.89000 -51.19700 1.000 30.59000 281 ARG B O 1
ATOM 7886 N N . GLU C 1 282 ? -21.29000 41.85800 -50.95400 1.000 32.55000 282 GLU B N 1
ATOM 7887 C CA . GLU C 1 282 ? -20.00100 42.27700 -51.49800 1.000 30.66000 282 GLU B CA 1
ATOM 7888 C C . GLU C 1 282 ? -20.07200 42.40500 -53.01200 1.000 33.16000 282 GLU B C 1
ATOM 7889 O O . GLU C 1 282 ? -19.59700 43.39500 -53.58300 1.000 32.03000 282 GLU B O 1
ATOM 7895 N N . LEU C 1 283 ? -20.67600 41.41500 -53.67700 1.000 30.35000 283 LEU B N 1
ATOM 7896 C CA . LEU C 1 283 ? -20.92500 41.54000 -55.10300 1.000 28.44000 283 LEU B CA 1
ATOM 7897 C C . LEU C 1 283 ? -21.72300 42.80300 -55.40600 1.000 32.11000 283 LEU B C 1
ATOM 7898 O O . LEU C 1 283 ? -21.44600 43.50200 -56.39100 1.000 32.29000 283 LEU B O 1
ATOM 7903 N N . GLN C 1 284 ? -22.72100 43.11400 -54.56800 1.000 30.54000 284 GLN B N 1
ATOM 7904 C CA . GLN C 1 284 ? -23.48900 44.34000 -54.76600 1.000 32.66000 284 GLN B CA 1
ATOM 7905 C C . GLN C 1 284 ? -22.58600 45.56800 -54.76200 1.000 33.90000 284 GLN B C 1
ATOM 7906 O O . GLN C 1 284 ? -22.76600 46.48200 -55.57300 1.000 32.00000 284 GLN B O 1
ATOM 7912 N N . GLY C 1 285 ? -21.60600 45.60300 -53.85500 1.000 30.18000 285 GLY B N 1
ATOM 7913 C CA . GLY C 1 285 ? -20.79300 46.79600 -53.70300 1.000 27.06000 285 GLY B CA 1
ATOM 7914 C C . GLY C 1 285 ? -19.84400 47.00200 -54.86100 1.000 32.12000 285 GLY B C 1
ATOM 7915 O O . GLY C 1 285 ? -19.62700 48.13200 -55.30100 1.000 34.22000 285 GLY B O 1
ATOM 7916 N N . PHE C 1 286 ? -19.26000 45.91900 -55.37000 1.000 30.51000 286 PHE B N 1
ATOM 7917 C CA . PHE C 1 286 ? -18.49900 46.03100 -56.60600 1.000 35.06000 286 PHE B CA 1
ATOM 7918 C C . PHE C 1 286 ? -19.38200 46.55900 -57.73100 1.000 36.14000 286 PHE B C 1
ATOM 7919 O O . PHE C 1 286 ? -18.99400 47.47800 -58.46500 1.000 39.77000 286 PHE B O 1
ATOM 7927 N N . LEU C 1 287 ? -20.57900 45.98700 -57.87800 1.000 31.82000 287 LEU B N 1
ATOM 7928 C CA . LEU C 1 287 ? -21.54100 46.50500 -58.84200 1.000 36.41000 287 LEU B CA 1
ATOM 7929 C C . LEU C 1 287 ? -21.74500 48.00300 -58.66900 1.000 39.16000 287 LEU B C 1
ATOM 7930 O O . LEU C 1 287 ? -21.58400 48.78300 -59.61300 1.000 44.96000 287 LEU B O 1
ATOM 7935 N N . ASP C 1 288 ? -22.09900 48.42100 -57.45600 1.000 41.00000 288 ASP B N 1
ATOM 7936 C CA . ASP C 1 288 ? -22.34000 49.82700 -57.18900 1.000 38.37000 288 ASP B CA 1
ATOM 7937 C C . ASP C 1 288 ? -21.07100 50.65500 -57.33500 1.000 41.10000 288 ASP B C 1
ATOM 7938 O O . ASP C 1 288 ? -21.15600 51.84500 -57.65100 1.000 46.99000 288 ASP B O 1
ATOM 7943 N N . GLY C 1 289 ? -19.90100 50.04900 -57.15300 1.000 41.16000 289 GLY B N 1
ATOM 7944 C CA . GLY C 1 289 ? -18.65000 50.76700 -57.29900 1.000 43.30000 289 GLY B CA 1
ATOM 7945 C C . GLY C 1 289 ? -18.15200 50.87800 -58.73100 1.000 53.82000 289 GLY B C 1
ATOM 7946 O O . GLY C 1 289 ? -16.95600 50.70400 -58.99600 1.000 57.76000 289 GLY B O 1
ATOM 7947 N N . VAL C 1 290 ? -19.04500 51.15300 -59.67400 1.000 52.78000 290 VAL B N 1
ATOM 7948 C CA . VAL C 1 290 ? -18.65000 51.42800 -61.04800 1.000 51.72000 290 VAL B CA 1
ATOM 7949 C C . VAL C 1 290 ? -18.73800 52.93100 -61.24200 1.000 55.79000 290 VAL B C 1
ATOM 7950 O O . VAL C 1 290 ? -19.82800 53.50600 -61.19200 1.000 55.21000 290 VAL B O 1
ATOM 7954 N N . LYS C 1 291 ? -17.58300 53.56700 -61.43100 1.000 63.54000 291 LYS B N 1
ATOM 7955 C CA . LYS C 1 291 ? -17.49600 55.02000 -61.49100 1.000 68.18000 291 LYS B CA 1
ATOM 7956 C C . LYS C 1 291 ? -18.00900 55.53000 -62.83000 1.000 71.71000 291 LYS B C 1
ATOM 7957 O O . LYS C 1 291 ? -17.87000 54.86700 -63.86700 1.000 65.74000 291 LYS B O 1
ATOM 7963 N N . LYS C 1 292 ? -18.61600 56.71900 -62.80200 1.000 70.66000 292 LYS B N 1
ATOM 7964 C CA . LYS C 1 292 ? -19.09200 57.31600 -64.04100 1.000 71.92000 292 LYS B CA 1
ATOM 7965 C C . LYS C 1 292 ? -17.92700 57.50000 -65.00900 1.000 71.64000 292 LYS B C 1
ATOM 7966 O O . LYS C 1 292 ? -16.79400 57.78700 -64.60700 1.000 70.47000 292 LYS B O 1
ATOM 7972 N N . GLY C 1 293 ? -18.20200 57.28400 -66.29400 1.000 65.57000 293 GLY B N 1
ATOM 7973 C CA . GLY C 1 293 ? -17.16100 57.20800 -67.29200 1.000 71.00000 293 GLY B CA 1
ATOM 7974 C C . GLY C 1 293 ? -16.43700 55.88000 -67.35500 1.000 71.80000 293 GLY B C 1
ATOM 7975 O O . GLY C 1 293 ? -15.69000 55.64100 -68.31200 1.000 65.50000 293 GLY B O 1
ATOM 7976 N N . GLN C 1 294 ? -16.62000 55.01300 -66.35600 1.000 73.44000 294 GLN B N 1
ATOM 7977 C CA . GLN C 1 294 ? -16.08100 53.66000 -66.36800 1.000 69.04000 294 GLN B CA 1
ATOM 7978 C C . GLN C 1 294 ? -17.15200 52.62600 -66.68400 1.000 62.91000 294 GLN B C 1
ATOM 7979 O O . GLN C 1 294 ? -17.06300 51.48500 -66.22400 1.000 61.28000 294 GLN B O 1
ATOM 7985 N N . GLU C 1 295 ? -18.16400 53.00300 -67.47200 1.000 61.26000 295 GLU B N 1
ATOM 7986 C CA . GLU C 1 295 ? -19.34400 52.15800 -67.61600 1.000 58.70000 295 GLU B CA 1
ATOM 7987 C C . GLU C 1 295 ? -19.03900 50.83400 -68.30300 1.000 52.62000 295 GLU B C 1
ATOM 7988 O O . GLU C 1 295 ? -19.77600 49.86400 -68.09700 1.000 49.12000 295 GLU B O 1
ATOM 7994 N N . GLN C 1 296 ? -17.97300 50.75900 -69.09800 1.000 48.73000 296 GLN B N 1
ATOM 7995 C CA . GLN C 1 296 ? -17.71800 49.53400 -69.84500 1.000 46.43000 296 GLN B CA 1
ATOM 7996 C C . GLN C 1 296 ? -17.19800 48.39200 -68.97400 1.000 48.28000 296 GLN B C 1
ATOM 7997 O O . GLN C 1 296 ? -17.14000 47.25700 -69.46200 1.000 48.29000 296 GLN B O 1
ATOM 8003 N N . VAL C 1 297 ? -16.81000 48.64000 -67.71600 1.000 44.46000 297 VAL B N 1
ATOM 8004 C CA . VAL C 1 297 ? -16.43900 47.50800 -66.87600 1.000 42.17000 297 VAL B CA 1
ATOM 8005 C C . VAL C 1 297 ? -17.65300 46.66300 -66.56800 1.000 41.91000 297 VAL B C 1
ATOM 8006 O O . VAL C 1 297 ? -17.51400 45.49600 -66.18400 1.000 40.41000 297 VAL B O 1
ATOM 8010 N N . LEU C 1 298 ? -18.84300 47.25000 -66.69600 1.000 41.85000 298 LEU B N 1
ATOM 8011 C CA . LEU C 1 298 ? -20.08400 46.50700 -66.54400 1.000 38.01000 298 LEU B CA 1
ATOM 8012 C C . LEU C 1 298 ? -20.20800 45.40800 -67.59400 1.000 38.22000 298 LEU B C 1
ATOM 8013 O O . LEU C 1 298 ? -20.70700 44.31300 -67.30300 1.000 38.86000 298 LEU B O 1
ATOM 8018 N N . GLY C 1 299 ? -19.75000 45.66600 -68.81300 1.000 37.36000 299 GLY B N 1
ATOM 8019 C CA . GLY C 1 299 ? -19.68000 44.59600 -69.78800 1.000 37.74000 299 GLY B CA 1
ATOM 8020 C C . GLY C 1 299 ? -18.80100 43.44600 -69.33000 1.000 39.90000 299 GLY B C 1
ATOM 8021 O O . GLY C 1 299 ? -19.15100 42.27900 -69.51500 1.000 36.05000 299 GLY B O 1
ATOM 8022 N N . ASP C 1 300 ? -17.64200 43.75300 -68.72300 1.000 39.00000 300 ASP B N 1
ATOM 8023 C CA . ASP C 1 300 ? -16.77800 42.65100 -68.32100 1.000 39.51000 300 ASP B CA 1
ATOM 8024 C C . ASP C 1 300 ? -17.25000 41.98400 -67.03000 1.000 40.59000 300 ASP B C 1
ATOM 8025 O O . ASP C 1 300 ? -17.09900 40.76600 -66.88200 1.000 39.64000 300 ASP B O 1
ATOM 8030 N N . LEU C 1 301 ? -17.80800 42.75300 -66.08400 1.000 38.25000 301 LEU B N 1
ATOM 8031 C CA . LEU C 1 301 ? -18.45600 42.14200 -64.92600 1.000 34.34000 301 LEU B CA 1
ATOM 8032 C C . LEU C 1 301 ? -19.54800 41.16600 -65.36400 1.000 37.08000 301 LEU B C 1
ATOM 8033 O O . LEU C 1 301 ? -19.70500 40.08300 -64.77900 1.000 32.49000 301 LEU B O 1
ATOM 8038 N N . SER C 1 302 ? -20.30200 41.52100 -66.40900 1.000 32.26000 302 SER B N 1
ATOM 8039 C CA . SER C 1 302 ? -21.42100 40.67600 -66.79700 1.000 31.24000 302 SER B CA 1
ATOM 8040 C C . SER C 1 302 ? -20.96000 39.45500 -67.57800 1.000 31.31000 302 SER B C 1
ATOM 8041 O O . SER C 1 302 ? -21.60400 38.40000 -67.50700 1.000 29.63000 302 SER B O 1
ATOM 8044 N N . MET C 1 303 ? -19.85100 39.56600 -68.30900 1.000 32.29000 303 MET B N 1
ATOM 8045 C CA . MET C 1 303 ? -19.29100 38.38200 -68.93900 1.000 26.67000 303 MET B CA 1
ATOM 8046 C C . MET C 1 303 ? -18.93200 37.34900 -67.88300 1.000 29.33000 303 MET B C 1
ATOM 8047 O O . MET C 1 303 ? -19.22200 36.15500 -68.04600 1.000 26.41000 303 MET B O 1
ATOM 8052 N N . ILE C 1 304 ? -18.35700 37.80100 -66.76000 1.000 29.34000 304 ILE B N 1
ATOM 8053 C CA . ILE C 1 304 ? -17.94200 36.87900 -65.71100 1.000 22.67000 304 ILE B CA 1
ATOM 8054 C C . ILE C 1 304 ? -19.15600 36.21800 -65.08600 1.000 25.22000 304 ILE B C 1
ATOM 8055 O O . ILE C 1 304 ? -19.11000 35.04000 -64.70900 1.000 25.55000 304 ILE B O 1
ATOM 8060 N N . LEU C 1 305 ? -20.26900 36.95900 -64.97300 1.000 25.00000 305 LEU B N 1
ATOM 8061 C CA . LEU C 1 305 ? -21.50400 36.36600 -64.47600 1.000 23.51000 305 LEU B CA 1
ATOM 8062 C C . LEU C 1 305 ? -22.19000 35.50700 -65.52200 1.000 25.01000 305 LEU B C 1
ATOM 8063 O O . LEU C 1 305 ? -23.02600 34.66500 -65.17200 1.000 25.61000 305 LEU B O 1
ATOM 8068 N N . CYS C 1 306 ? -21.86200 35.70600 -66.79200 1.000 25.94000 306 CYS B N 1
ATOM 8069 C CA . CYS C 1 306 ? -22.42300 34.89000 -67.85500 1.000 23.59000 306 CYS B CA 1
ATOM 8070 C C . CYS C 1 306 ? -21.82800 33.49000 -67.89800 1.000 25.33000 306 CYS B C 1
ATOM 8071 O O . CYS C 1 306 ? -22.46200 32.58700 -68.45600 1.000 27.45000 306 CYS B O 1
ATOM 8074 N N . ASP C 1 307 ? -20.61900 33.30400 -67.35500 1.000 22.17000 307 ASP B N 1
ATOM 8075 C CA . ASP C 1 307 ? -20.06500 32.00400 -66.98900 1.000 22.89000 307 ASP B CA 1
ATOM 8076 C C . ASP C 1 307 ? -21.19800 31.10300 -66.51700 1.000 20.72000 307 ASP B C 1
ATOM 8077 O O . ASP C 1 307 ? -21.82600 31.39700 -65.49700 1.000 18.47000 307 ASP B O 1
ATOM 8082 N N . PRO C 1 308 ? -21.49700 30.02400 -67.25600 1.000 19.83000 308 PRO B N 1
ATOM 8083 C CA . PRO C 1 308 ? -22.53700 29.07300 -66.82900 1.000 17.53000 308 PRO B CA 1
ATOM 8084 C C . PRO C 1 308 ? -22.39200 28.59200 -65.41200 1.000 19.04000 308 PRO B C 1
ATOM 8085 O O . PRO C 1 308 ? -23.40900 28.32200 -64.75900 1.000 19.74000 308 PRO B O 1
ATOM 8089 N N . PHE C 1 309 ? -21.16300 28.45600 -64.91400 1.000 18.46000 309 PHE B N 1
ATOM 8090 C CA . PHE C 1 309 ? -20.99300 28.04500 -63.52400 1.000 19.72000 309 PHE B CA 1
ATOM 8091 C C . PHE C 1 309 ? -21.51100 29.11600 -62.57800 1.000 19.38000 309 PHE B C 1
ATOM 8092 O O . PHE C 1 309 ? -22.06800 28.80000 -61.51700 1.000 16.62000 309 PHE B O 1
ATOM 8100 N N . ALA C 1 310 ? -21.33300 30.39000 -62.94200 1.000 18.38000 310 ALA B N 1
ATOM 8101 C CA . ALA C 1 310 ? -21.91400 31.45000 -62.12500 1.000 20.41000 310 ALA B CA 1
ATOM 8102 C C . ALA C 1 310 ? -23.43300 31.44300 -62.24000 1.000 20.18000 310 ALA B C 1
ATOM 8103 O O . ALA C 1 310 ? -24.13400 31.56800 -61.22600 1.000 21.55000 310 ALA B O 1
ATOM 8105 N N . ILE C 1 311 ? -23.95300 31.29200 -63.46600 1.000 18.93000 311 ILE B N 1
ATOM 8106 C CA . ILE C 1 311 ? -25.39700 31.22100 -63.67900 1.000 20.44000 311 ILE B CA 1
ATOM 8107 C C . ILE C 1 311 ? -25.99500 30.05600 -62.88300 1.000 20.50000 311 ILE B C 1
ATOM 8108 O O . ILE C 1 311 ? -26.95300 30.22600 -62.12000 1.000 18.83000 311 ILE B O 1
ATOM 8113 N N . ASN C 1 312 ? -25.42000 28.85900 -63.02100 1.000 18.57000 312 ASN B N 1
ATOM 8114 C CA . ASN C 1 312 ? -25.93100 27.73800 -62.24300 1.000 20.35000 312 ASN B CA 1
ATOM 8115 C C . ASN C 1 312 ? -26.02700 28.08600 -60.76300 1.000 22.46000 312 ASN B C 1
ATOM 8116 O O . ASN C 1 312 ? -27.05500 27.82800 -60.12600 1.000 24.96000 312 ASN B O 1
ATOM 8121 N N . THR C 1 313 ? -24.97200 28.68000 -60.19600 1.000 19.72000 313 THR B N 1
ATOM 8122 C CA . THR C 1 313 ? -24.99300 29.00500 -58.77000 1.000 21.05000 313 THR B CA 1
ATOM 8123 C C . THR C 1 313 ? -26.06500 30.04300 -58.44900 1.000 22.54000 313 THR B C 1
ATOM 8124 O O . THR C 1 313 ? -26.74500 29.93700 -57.42400 1.000 24.94000 313 THR B O 1
ATOM 8128 N N . LEU C 1 314 ? -26.24300 31.05100 -59.31000 1.000 19.84000 314 LEU B N 1
ATOM 8129 C CA . LEU C 1 314 ? -27.23800 32.07600 -59.01500 1.000 18.60000 314 LEU B CA 1
ATOM 8130 C C . LEU C 1 314 ? -28.65600 31.51800 -59.10200 1.000 22.46000 314 LEU B C 1
ATOM 8131 O O . LEU C 1 314 ? -29.51100 31.84200 -58.27000 1.000 21.78000 314 LEU B O 1
ATOM 8136 N N . ALA C 1 315 ? -28.93100 30.68800 -60.11000 1.000 23.87000 315 ALA B N 1
ATOM 8137 C CA . ALA C 1 315 ? -30.25800 30.10600 -60.24500 1.000 20.93000 315 ALA B CA 1
ATOM 8138 C C . ALA C 1 315 ? -30.56500 29.16700 -59.08500 1.000 24.07000 315 ALA B C 1
ATOM 8139 O O . ALA C 1 315 ? -31.68200 29.18400 -58.55300 1.000 23.09000 315 ALA B O 1
ATOM 8141 N N . LEU C 1 316 ? -29.58000 28.36000 -58.66200 1.000 21.25000 316 LEU B N 1
ATOM 8142 C CA . LEU C 1 316 ? -29.76000 27.51300 -57.48400 1.000 21.36000 316 LEU B CA 1
ATOM 8143 C C . LEU C 1 316 ? -30.05400 28.34500 -56.24400 1.000 25.69000 316 LEU B C 1
ATOM 8144 O O . LEU C 1 316 ? -30.85200 27.94100 -55.39300 1.000 30.82000 316 LEU B O 1
ATOM 8149 N N . SER C 1 317 ? -29.40500 29.49800 -56.10600 1.000 23.00000 317 SER B N 1
ATOM 8150 C CA . SER C 1 317 ? -29.60700 30.28900 -54.90200 1.000 23.38000 317 SER B CA 1
ATOM 8151 C C . SER C 1 317 ? -30.96700 30.96200 -54.92400 1.000 25.04000 317 SER B C 1
ATOM 8152 O O . SER C 1 317 ? -31.63000 31.07400 -53.88800 1.000 26.60000 317 SER B O 1
ATOM 8155 N N . THR C 1 318 ? -31.39900 31.40300 -56.10200 1.000 25.59000 318 THR B N 1
ATOM 8156 C CA . THR C 1 318 ? -32.75200 31.92300 -56.27000 1.000 26.47000 318 THR B CA 1
ATOM 8157 C C . THR C 1 318 ? -33.79200 30.91000 -55.79600 1.000 28.97000 318 THR B C 1
ATOM 8158 O O . THR C 1 318 ? -34.69700 31.24100 -55.01200 1.000 26.75000 318 THR B O 1
ATOM 8162 N N . VAL C 1 319 ? -33.65400 29.65600 -56.23900 1.000 26.21000 319 VAL B N 1
ATOM 8163 C CA . VAL C 1 319 ? -34.64400 28.63200 -55.93200 1.000 23.13000 319 VAL B CA 1
ATOM 8164 C C . VAL C 1 319 ? -34.58700 28.25100 -54.46200 1.000 26.49000 319 VAL B C 1
ATOM 8165 O O . VAL C 1 319 ? -35.58800 27.80800 -53.89100 1.000 32.76000 319 VAL B O 1
ATOM 8169 N N . ARG C 1 320 ? -33.45100 28.44300 -53.79800 1.000 30.41000 320 ARG B N 1
ATOM 8170 C CA . ARG C 1 320 ? -33.45500 28.11000 -52.37900 1.000 33.10000 320 ARG B CA 1
ATOM 8171 C C . ARG C 1 320 ? -34.06400 29.20900 -51.53400 1.000 31.87000 320 ARG B C 1
ATOM 8172 O O . ARG C 1 320 ? -34.67100 28.91500 -50.49700 1.000 31.23000 320 ARG B O 1
ATOM 8180 N N . HIS C 1 321 ? -33.94000 30.46300 -51.96200 1.000 27.67000 321 HIS B N 1
ATOM 8181 C CA . HIS C 1 321 ? -34.63200 31.53000 -51.25600 1.000 31.03000 321 HIS B CA 1
ATOM 8182 C C . HIS C 1 321 ? -36.15200 31.38700 -51.38000 1.000 34.83000 321 HIS B C 1
ATOM 8183 O O . HIS C 1 321 ? -36.88100 31.60500 -50.40200 1.000 34.65000 321 HIS B O 1
ATOM 8190 N N . LEU C 1 322 ? -36.65500 31.01400 -52.56000 1.000 31.28000 322 LEU B N 1
ATOM 8191 C CA . LEU C 1 322 ? -38.08600 30.75500 -52.67700 1.000 30.25000 322 LEU B CA 1
ATOM 8192 C C . LEU C 1 322 ? -38.52700 29.69600 -51.66800 1.000 31.48000 322 LEU B C 1
ATOM 8193 O O . LEU C 1 322 ? -39.42700 29.92900 -50.85300 1.000 31.90000 322 LEU B O 1
ATOM 8198 N N . GLN C 1 323 ? -37.89200 28.52500 -51.70900 1.000 30.33000 323 GLN B N 1
ATOM 8199 C CA . GLN C 1 323 ? -38.15700 27.48300 -50.72200 1.000 32.20000 323 GLN B CA 1
ATOM 8200 C C . GLN C 1 323 ? -38.10400 28.03400 -49.29400 1.000 34.90000 323 GLN B C 1
ATOM 8201 O O . GLN C 1 323 ? -38.97900 27.74200 -48.47200 1.000 35.13000 323 GLN B O 1
ATOM 8207 N N . GLU C 1 324 ? -37.09100 28.84700 -48.98400 1.000 33.59000 324 GLU B N 1
ATOM 8208 C CA . GLU C 1 324 ? -36.97500 29.37800 -47.63300 1.000 36.29000 324 GLU B CA 1
ATOM 8209 C C . GLU C 1 324 ? -38.04600 30.41600 -47.35200 1.000 37.85000 324 GLU B C 1
ATOM 8210 O O . GLU C 1 324 ? -38.47200 30.56700 -46.19900 1.000 40.59000 324 GLU B O 1
ATOM 8216 N N . LEU C 1 325 ? -38.47600 31.15100 -48.37800 1.000 33.35000 325 LEU B N 1
ATOM 8217 C CA . LEU C 1 325 ? -39.50400 32.15700 -48.16200 1.000 33.49000 325 LEU B CA 1
ATOM 8218 C C . LEU C 1 325 ? -40.84900 31.50800 -47.89600 1.000 35.12000 325 LEU B C 1
ATOM 8219 O O . LEU C 1 325 ? -41.67200 32.07500 -47.16600 1.000 37.05000 325 LEU B O 1
ATOM 8224 N N . VAL C 1 326 ? -41.07900 30.32000 -48.46500 1.000 34.70000 326 VAL B N 1
ATOM 8225 C CA . VAL C 1 326 ? -42.33600 29.61300 -48.22600 1.000 35.26000 326 VAL B CA 1
ATOM 8226 C C . VAL C 1 326 ? -42.45500 29.25300 -46.75600 1.000 33.20000 326 VAL B C 1
ATOM 8227 O O . VAL C 1 326 ? -43.51100 29.44000 -46.14000 1.000 33.42000 326 VAL B O 1
ATOM 8231 N N . GLY C 1 327 ? -41.36700 28.75100 -46.16600 1.000 34.47000 327 GLY B N 1
ATOM 8232 C CA . GLY C 1 327 ? -41.38100 28.43700 -44.74800 1.000 29.99000 327 GLY B CA 1
ATOM 8233 C C . GLY C 1 327 ? -41.58200 29.66600 -43.88800 1.000 33.72000 327 GLY B C 1
ATOM 8234 O O . GLY C 1 327 ? -42.21600 29.60300 -42.83600 1.000 35.27000 327 GLY B O 1
ATOM 8235 N N . GLN C 1 328 ? -41.06800 30.80400 -44.33000 1.000 36.08000 328 GLN B N 1
ATOM 8236 C CA . GLN C 1 328 ? -41.27700 32.03300 -43.57900 1.000 41.44000 328 GLN B CA 1
ATOM 8237 C C . GLN C 1 328 ? -42.57900 32.73700 -43.93100 1.000 39.31000 328 GLN B C 1
ATOM 8238 O O . GLN C 1 328 ? -42.87000 33.78500 -43.34000 1.000 36.45000 328 GLN B O 1
ATOM 8244 N N . GLU C 1 329 ? -43.36600 32.18600 -44.85300 1.000 35.83000 329 GLU B N 1
ATOM 8245 C CA . GLU C 1 329 ? -44.59400 32.81500 -45.32600 1.000 37.48000 329 GLU B CA 1
ATOM 8246 C C . GLU C 1 329 ? -44.36400 34.29900 -45.67000 1.000 36.40000 329 GLU B C 1
ATOM 8247 O O . GLU C 1 329 ? -45.03000 35.20300 -45.16000 1.000 31.42000 329 GLU B O 1
ATOM 8253 N N . THR C 1 330 ? -43.40200 34.53500 -46.56900 1.000 31.50000 330 THR B N 1
ATOM 8254 C CA . THR C 1 330 ? -42.96000 35.88100 -46.92500 1.000 30.14000 330 THR B CA 1
ATOM 8255 C C . THR C 1 330 ? -43.03400 36.08700 -48.43700 1.000 25.60000 330 THR B C 1
ATOM 8256 O O . THR C 1 330 ? -42.69600 35.19100 -49.20800 1.000 30.63000 330 THR B O 1
ATOM 8260 N N . LEU C 1 331 ? -43.46200 37.24600 -48.86400 1.000 23.17000 331 LEU B N 1
ATOM 8261 C CA . LEU C 1 331 ? -43.54700 37.43900 -50.30800 1.000 27.76000 331 LEU B CA 1
ATOM 8262 C C . LEU C 1 331 ? -42.18100 37.79100 -50.91100 1.000 27.67000 331 LEU B C 1
ATOM 8263 O O . LEU C 1 331 ? -41.36100 38.45900 -50.27400 1.000 27.54000 331 LEU B O 1
ATOM 8268 N N . PRO C 1 332 ? -41.91500 37.35100 -52.13800 1.000 26.29000 332 PRO B N 1
ATOM 8269 C CA . PRO C 1 332 ? -40.69000 37.77400 -52.84000 1.000 25.12000 332 PRO B CA 1
ATOM 8270 C C . PRO C 1 332 ? -40.36800 39.26300 -52.73500 1.000 23.33000 332 PRO B C 1
ATOM 8271 O O . PRO C 1 332 ? -39.20400 39.62700 -52.58700 1.000 26.70000 332 PRO B O 1
ATOM 8275 N N . ARG C 1 333 ? -41.36800 40.13600 -52.81700 1.000 25.02000 333 ARG B N 1
ATOM 8276 C CA . ARG C 1 333 ? -41.10100 41.56800 -52.73300 1.000 25.33000 333 ARG B CA 1
ATOM 8277 C C . ARG C 1 333 ? -40.44700 41.96000 -51.41700 1.000 25.47000 333 ARG B C 1
ATOM 8278 O O . ARG C 1 333 ? -39.79700 43.00400 -51.33800 1.000 24.82000 333 ARG B O 1
ATOM 8286 N N . ASP C 1 334 ? -40.60500 41.15300 -50.38000 1.000 29.28000 334 ASP B N 1
ATOM 8287 C CA . ASP C 1 334 ? -40.11100 41.49400 -49.05800 1.000 28.58000 334 ASP B CA 1
ATOM 8288 C C . ASP C 1 334 ? -38.80900 40.78400 -48.73500 1.000 29.26000 334 ASP B C 1
ATOM 8289 O O . ASP C 1 334 ? -38.49100 40.59700 -47.55800 1.000 31.25000 334 ASP B O 1
ATOM 8294 N N . SER C 1 335 ? -38.05100 40.38600 -49.75400 1.000 23.09000 335 SER B N 1
ATOM 8295 C CA . SER C 1 335 ? -36.78500 39.69200 -49.54300 1.000 29.25000 335 SER B CA 1
ATOM 8296 C C . SER C 1 335 ? -35.67900 40.44300 -50.26100 1.000 29.79000 335 SER B C 1
ATOM 8297 O O . SER C 1 335 ? -35.49100 40.24500 -51.47100 1.000 32.54000 335 SER B O 1
ATOM 8300 N N . PRO C 1 336 ? -34.90700 41.27700 -49.55200 1.000 34.36000 336 PRO B N 1
ATOM 8301 C CA . PRO C 1 336 ? -33.84400 42.04900 -50.22600 1.000 31.00000 336 PRO B CA 1
ATOM 8302 C C . PRO C 1 336 ? -32.76300 41.16500 -50.80000 1.000 34.78000 336 PRO B C 1
ATOM 8303 O O . PRO C 1 336 ? -32.21600 41.46200 -51.87500 1.000 30.92000 336 PRO B O 1
ATOM 8307 N N . ASP C 1 337 ? -32.45300 40.06900 -50.10100 1.000 32.05000 337 ASP B N 1
ATOM 8308 C CA . ASP C 1 337 ? -31.49800 39.10200 -50.62800 1.000 31.55000 337 ASP B CA 1
ATOM 8309 C C . ASP C 1 337 ? -31.97700 38.52500 -51.94700 1.000 29.71000 337 ASP B C 1
ATOM 8310 O O . ASP C 1 337 ? -31.19100 38.38700 -52.89000 1.000 32.37000 337 ASP B O 1
ATOM 8315 N N . LEU C 1 338 ? -33.26800 38.21400 -52.04900 1.000 34.56000 338 LEU B N 1
ATOM 8316 C CA . LEU C 1 338 ? -33.78800 37.66900 -53.30200 1.000 34.65000 338 LEU B CA 1
ATOM 8317 C C . LEU C 1 338 ? -33.66300 38.66700 -54.44400 1.000 31.72000 338 LEU B C 1
ATOM 8318 O O . LEU C 1 338 ? -33.28900 38.29300 -55.56200 1.000 35.68000 338 LEU B O 1
ATOM 8323 N N . LEU C 1 339 ? -33.94200 39.94500 -54.18900 1.000 28.55000 339 LEU B N 1
ATOM 8324 C CA . LEU C 1 339 ? -33.81700 40.90200 -55.28400 1.000 34.28000 339 LEU B CA 1
ATOM 8325 C C . LEU C 1 339 ? -32.36100 41.07400 -55.72300 1.000 32.72000 339 LEU B C 1
ATOM 8326 O O . LEU C 1 339 ? -32.09600 41.32200 -56.90300 1.000 32.43000 339 LEU B O 1
ATOM 8331 N N . LEU C 1 340 ? -31.40500 40.89500 -54.81100 1.000 37.80000 340 LEU B N 1
ATOM 8332 C CA . LEU C 1 340 ? -29.99900 41.02500 -55.18100 1.000 31.66000 340 LEU B CA 1
ATOM 8333 C C . LEU C 1 340 ? -29.57100 39.89600 -56.11400 1.000 33.70000 340 LEU B C 1
ATOM 8334 O O . LEU C 1 340 ? -28.91100 40.13600 -57.13800 1.000 29.37000 340 LEU B O 1
ATOM 8339 N N . LEU C 1 341 ? -29.93400 38.65100 -55.77200 1.000 32.24000 341 LEU B N 1
ATOM 8340 C CA . LEU C 1 341 ? -29.63300 37.53300 -56.65800 1.000 28.35000 341 LEU B CA 1
ATOM 8341 C C . LEU C 1 341 ? -30.23300 37.76500 -58.04100 1.000 30.85000 341 LEU B C 1
ATOM 8342 O O . LEU C 1 341 ? -29.56100 37.56300 -59.05500 1.000 29.67000 341 LEU B O 1
ATOM 8347 N N . LEU C 1 342 ? -31.48500 38.22700 -58.10200 1.000 30.84000 342 LEU B N 1
ATOM 8348 C CA . LEU C 1 342 ? -32.10500 38.51100 -59.39400 1.000 31.48000 342 LEU B CA 1
ATOM 8349 C C . LEU C 1 342 ? -31.34000 39.58500 -60.16100 1.000 29.27000 342 LEU B C 1
ATOM 8350 O O . LEU C 1 342 ? -31.23400 39.52400 -61.39100 1.000 31.76000 342 LEU B O 1
ATOM 8355 N N . ARG C 1 343 ? -30.81100 40.58500 -59.46000 1.000 26.70000 343 ARG B N 1
ATOM 8356 C CA . ARG C 1 343 ? -30.04400 41.63300 -60.12800 1.000 28.63000 343 ARG B CA 1
ATOM 8357 C C . ARG C 1 343 ? -28.78500 41.06200 -60.78700 1.000 31.23000 343 ARG B C 1
ATOM 8358 O O . ARG C 1 343 ? -28.49800 41.35000 -61.95500 1.000 34.64000 343 ARG B O 1
ATOM 8366 N N . LEU C 1 344 ? -28.04500 40.21000 -60.06900 1.000 26.73000 344 LEU B N 1
ATOM 8367 C CA . LEU C 1 344 ? -26.86800 39.56600 -60.64900 1.000 23.85000 344 LEU B CA 1
ATOM 8368 C C . LEU C 1 344 ? -27.23800 38.62700 -61.79400 1.000 26.77000 344 LEU B C 1
ATOM 8369 O O . LEU C 1 344 ? -26.59300 38.63400 -62.84800 1.000 31.58000 344 LEU B O 1
ATOM 8374 N N . LEU C 1 345 ? -28.25800 37.78700 -61.59900 1.000 28.60000 345 LEU B N 1
ATOM 8375 C CA . LEU C 1 345 ? -28.66100 36.84400 -62.63800 1.000 23.51000 345 LEU B CA 1
ATOM 8376 C C . LEU C 1 345 ? -29.05300 37.56200 -63.91100 1.000 24.78000 345 LEU B C 1
ATOM 8377 O O . LEU C 1 345 ? -28.74100 37.09100 -65.00700 1.000 28.44000 345 LEU B O 1
ATOM 8382 N N . ALA C 1 346 ? -29.74300 38.70100 -63.79400 1.000 28.14000 346 ALA B N 1
ATOM 8383 C CA . ALA C 1 346 ? -30.15600 39.45000 -64.98600 1.000 28.75000 346 ALA B CA 1
ATOM 8384 C C . ALA C 1 346 ? -28.95100 39.94100 -65.79000 1.000 32.76000 346 ALA B C 1
ATOM 8385 O O . ALA C 1 346 ? -28.96100 39.91500 -67.02700 1.000 31.23000 346 ALA B O 1
ATOM 8387 N N . LEU C 1 347 ? -27.90600 40.40400 -65.09400 1.000 32.29000 347 LEU B N 1
ATOM 8388 C CA . LEU C 1 347 ? -26.70200 40.89000 -65.75500 1.000 28.76000 347 LEU B CA 1
ATOM 8389 C C . LEU C 1 347 ? -26.01500 39.77900 -66.52600 1.000 29.69000 347 LEU B C 1
ATOM 8390 O O . LEU C 1 347 ? -25.68400 39.94200 -67.70500 1.000 29.79000 347 LEU B O 1
ATOM 8395 N N . GLY C 1 348 ? -25.75200 38.65100 -65.85600 1.000 31.30000 348 GLY B N 1
ATOM 8396 C CA . GLY C 1 348 ? -25.12200 37.53000 -66.53200 1.000 26.27000 348 GLY B CA 1
ATOM 8397 C C . GLY C 1 348 ? -25.89000 37.09900 -67.76400 1.000 29.35000 348 GLY B C 1
ATOM 8398 O O . GLY C 1 348 ? -25.31600 36.94100 -68.84700 1.000 29.75000 348 GLY B O 1
ATOM 8399 N N . GLN C 1 349 ? -27.20600 36.93100 -67.62600 1.000 30.96000 349 GLN B N 1
ATOM 8400 C CA . GLN C 1 349 ? -27.99900 36.48600 -68.76300 1.000 32.51000 349 GLN B CA 1
ATOM 8401 C C . GLN C 1 349 ? -28.03600 37.49900 -69.88300 1.000 30.48000 349 GLN B C 1
ATOM 8402 O O . GLN C 1 349 ? -28.33000 37.12500 -71.01700 1.000 35.88000 349 GLN B O 1
ATOM 8408 N N . GLY C 1 350 ? -27.74700 38.75900 -69.60100 1.000 29.49000 350 GLY B N 1
ATOM 8409 C CA . GLY C 1 350 ? -27.76900 39.77400 -70.62200 1.000 33.28000 350 GLY B CA 1
ATOM 8410 C C . GLY C 1 350 ? -26.43300 40.12900 -71.22400 1.000 32.88000 350 GLY B C 1
ATOM 8411 O O . GLY C 1 350 ? -26.39000 41.03700 -72.06200 1.000 36.30000 350 GLY B O 1
ATOM 8412 N N . ALA C 1 351 ? -25.35100 39.42800 -70.85300 1.000 30.90000 351 ALA B N 1
ATOM 8413 C CA . ALA C 1 351 ? -24.00200 39.86300 -71.21600 1.000 28.17000 351 ALA B CA 1
ATOM 8414 C C . ALA C 1 351 ? -23.82200 40.00200 -72.72900 1.000 30.33000 351 ALA B C 1
ATOM 8415 O O . ALA C 1 351 ? -23.39600 41.05600 -73.20900 1.000 29.82000 351 ALA B O 1
ATOM 8417 N N . TRP C 1 352 ? -24.13300 38.95200 -73.50100 1.000 26.72000 352 TRP B N 1
ATOM 8418 C CA . TRP C 1 352 ? -23.94500 39.04000 -74.95000 1.000 27.90000 352 TRP B CA 1
ATOM 8419 C C . TRP C 1 352 ? -24.73700 40.19300 -75.55500 1.000 35.67000 352 TRP B C 1
ATOM 8420 O O . TRP C 1 352 ? -24.24800 40.87800 -76.45700 1.000 34.65000 352 TRP B O 1
ATOM 8431 N N . ASP C 1 353 ? -25.97100 40.41100 -75.09800 1.000 37.24000 353 ASP B N 1
ATOM 8432 C CA . ASP C 1 353 ? -26.70800 41.57700 -75.57300 1.000 35.64000 353 ASP B CA 1
ATOM 8433 C C . ASP C 1 353 ? -25.93500 42.85600 -75.28700 1.000 34.68000 353 ASP B C 1
ATOM 8434 O O . ASP C 1 353 ? -25.87500 43.75200 -76.13200 1.000 37.33000 353 ASP B O 1
ATOM 8439 N N . MET C 1 354 ? -25.33900 42.96000 -74.09700 1.000 34.46000 354 MET B N 1
ATOM 8440 C CA . MET C 1 354 ? -24.60300 44.16700 -73.73800 1.000 33.29000 354 MET B CA 1
ATOM 8441 C C . MET C 1 354 ? -23.39700 44.37000 -74.65300 1.000 39.72000 354 MET B C 1
ATOM 8442 O O . MET C 1 354 ? -23.16300 45.47600 -75.15900 1.000 42.63000 354 MET B O 1
ATOM 8447 N N . ILE C 1 355 ? -22.62900 43.30200 -74.88900 1.000 36.99000 355 ILE B N 1
ATOM 8448 C CA . ILE C 1 355 ? -21.41300 43.40700 -75.68600 1.000 36.95000 355 ILE B CA 1
ATOM 8449 C C . ILE C 1 355 ? -21.75900 43.69000 -77.13300 1.000 38.62000 355 ILE B C 1
ATOM 8450 O O . ILE C 1 355 ? -20.98600 44.34200 -77.84300 1.000 43.10000 355 ILE B O 1
ATOM 8455 N N . ASP C 1 356 ? -22.92600 43.22200 -77.58100 1.000 39.58000 356 ASP B N 1
ATOM 8456 C CA . ASP C 1 356 ? -23.31800 43.32600 -78.98300 1.000 39.32000 356 ASP B CA 1
ATOM 8457 C C . ASP C 1 356 ? -23.37500 44.77700 -79.42100 1.000 43.18000 356 ASP B C 1
ATOM 8458 O O . ASP C 1 356 ? -22.65400 45.18900 -80.33700 1.000 50.11000 356 ASP B O 1
ATOM 8463 N N . SER C 1 357 ? -24.22000 45.57400 -78.78000 1.000 40.55000 357 SER B N 1
ATOM 8464 C CA . SER C 1 357 ? -24.15200 47.01200 -78.98500 1.000 51.23000 357 SER B CA 1
ATOM 8465 C C . SER C 1 357 ? -23.99900 47.67200 -77.63300 1.000 52.23000 357 SER B C 1
ATOM 8466 O O . SER C 1 357 ? -24.84900 47.51100 -76.74600 1.000 53.35000 357 SER B O 1
ATOM 8469 N N . GLN C 1 358 ? -22.91700 48.43000 -77.51200 1.000 48.71000 358 GLN B N 1
ATOM 8470 C CA . GLN C 1 358 ? -22.28700 48.79600 -76.26100 1.000 44.38000 358 GLN B CA 1
ATOM 8471 C C . GLN C 1 358 ? -23.13600 49.76900 -75.44200 1.000 45.15000 358 GLN B C 1
ATOM 8472 O O . GLN C 1 358 ? -22.72100 50.90900 -75.17900 1.000 44.37000 358 GLN B O 1
ATOM 8478 N N . VAL C 1 359 ? -24.32000 49.32700 -75.02600 1.000 39.38000 359 VAL B N 1
ATOM 8479 C CA . VAL C 1 359 ? -25.15400 50.08300 -74.09100 1.000 42.35000 359 VAL B CA 1
ATOM 8480 C C . VAL C 1 359 ? -24.90900 49.47800 -72.71600 1.000 36.31000 359 VAL B C 1
ATOM 8481 O O . VAL C 1 359 ? -25.52700 48.49300 -72.32300 1.000 37.74000 359 VAL B O 1
ATOM 8485 N N . PHE C 1 360 ? -23.97300 50.07200 -71.98700 1.000 36.22000 360 PHE B N 1
ATOM 8486 C CA . PHE C 1 360 ? -23.53600 49.51400 -70.71300 1.000 36.53000 360 PHE B CA 1
ATOM 8487 C C . PHE C 1 360 ? -24.37000 50.11400 -69.58800 1.000 37.23000 360 PHE B C 1
ATOM 8488 O O . PHE C 1 360 ? -23.90300 50.89500 -68.76200 1.000 38.69000 360 PHE B O 1
ATOM 8496 N N . LYS C 1 361 ? -25.64800 49.74400 -69.60000 1.000 42.18000 361 LYS B N 1
ATOM 8497 C CA . LYS C 1 361 ? -26.59100 50.07600 -68.54300 1.000 39.12000 361 LYS B CA 1
ATOM 8498 C C . LYS C 1 361 ? -27.15200 48.78000 -67.98800 1.000 39.60000 361 LYS B C 1
ATOM 8499 O O . LYS C 1 361 ? -27.53400 47.88800 -68.75500 1.000 39.80000 361 LYS B O 1
ATOM 8505 N N . GLU C 1 362 ? -27.17700 48.67300 -66.66900 1.000 37.22000 362 GLU B N 1
ATOM 8506 C CA . GLU C 1 362 ? -27.81500 47.53800 -66.02700 1.000 35.97000 362 GLU B CA 1
ATOM 8507 C C . GLU C 1 362 ? -29.22400 47.34300 -66.58900 1.000 39.83000 362 GLU B C 1
ATOM 8508 O O . GLU C 1 362 ? -29.89300 48.32300 -66.95400 1.000 39.47000 362 GLU B O 1
ATOM 8514 N N . PRO C 1 363 ? -29.68400 46.10800 -66.73900 1.000 43.35000 363 PRO B N 1
ATOM 8515 C CA . PRO C 1 363 ? -31.01800 45.90200 -67.31500 1.000 40.78000 363 PRO B CA 1
ATOM 8516 C C . PRO C 1 363 ? -32.11700 46.27000 -66.33100 1.000 39.23000 363 PRO B C 1
ATOM 8517 O O . PRO C 1 363 ? -31.95900 46.19800 -65.10700 1.000 36.52000 363 PRO B O 1
ATOM 8521 N N . LYS C 1 364 ? -33.24200 46.68300 -66.89500 1.000 42.25000 364 LYS B N 1
ATOM 8522 C CA . LYS C 1 364 ? -34.38300 47.06900 -66.09000 1.000 45.93000 364 LYS B CA 1
ATOM 8523 C C . LYS C 1 364 ? -34.98200 45.83000 -65.43700 1.000 46.85000 364 LYS B C 1
ATOM 8524 O O . LYS C 1 364 ? -35.20100 44.80800 -66.10000 1.000 41.22000 364 LYS B O 1
ATOM 8530 N N . MET C 1 365 ? -35.22000 45.91600 -64.12800 1.000 41.87000 365 MET B N 1
ATOM 8531 C CA . MET C 1 365 ? -35.88800 44.84300 -63.41000 1.000 38.32000 365 MET B CA 1
ATOM 8532 C C . MET C 1 365 ? -37.39800 44.95300 -63.61200 1.000 43.98000 365 MET B C 1
ATOM 8533 O O . MET C 1 365 ? -37.98500 46.02500 -63.42600 1.000 47.23000 365 MET B O 1
ATOM 8538 N N . GLU C 1 366 ? -38.02600 43.84800 -64.00400 1.000 42.27000 366 GLU B N 1
ATOM 8539 C CA . GLU C 1 366 ? -39.45900 43.82900 -64.25700 1.000 34.25000 366 GLU B CA 1
ATOM 8540 C C . GLU C 1 366 ? -40.20900 43.66600 -62.93800 1.000 35.10000 366 GLU B C 1
ATOM 8541 O O . GLU C 1 366 ? -40.07600 42.63800 -62.26400 1.000 34.45000 366 GLU B O 1
ATOM 8547 N N . VAL C 1 367 ? -40.97900 44.69500 -62.56700 1.000 37.12000 367 VAL B N 1
ATOM 8548 C CA . VAL C 1 367 ? -41.79400 44.66000 -61.34900 1.000 35.09000 367 VAL B CA 1
ATOM 8549 C C . VAL C 1 367 ? -42.61900 43.38000 -61.29100 1.000 34.59000 367 VAL B C 1
ATOM 8550 O O . VAL C 1 367 ? -42.68000 42.69700 -60.25700 1.000 29.92000 367 VAL B O 1
ATOM 8554 N N . GLU C 1 368 ? -43.26900 43.03600 -62.40900 1.000 33.96000 368 GLU B N 1
ATOM 8555 C CA . GLU C 1 368 ? -44.21600 41.93300 -62.39000 1.000 34.52000 368 GLU B CA 1
ATOM 8556 C C . GLU C 1 368 ? -43.53300 40.58600 -62.19700 1.000 33.30000 368 GLU B C 1
ATOM 8557 O O . GLU C 1 368 ? -44.20500 39.61500 -61.83600 1.000 37.33000 368 GLU B O 1
ATOM 8563 N N . LEU C 1 369 ? -42.22500 40.49500 -62.42100 1.000 30.84000 369 LEU B N 1
ATOM 8564 C CA . LEU C 1 369 ? -41.53700 39.25100 -62.11200 1.000 29.24000 369 LEU B CA 1
ATOM 8565 C C . LEU C 1 369 ? -41.49200 39.02800 -60.61200 1.000 31.20000 369 LEU B C 1
ATOM 8566 O O . LEU C 1 369 ? -41.60600 37.89200 -60.14800 1.000 34.09000 369 LEU B O 1
ATOM 8571 N N . ILE C 1 370 ? -41.33300 40.10300 -59.84000 1.000 31.31000 370 ILE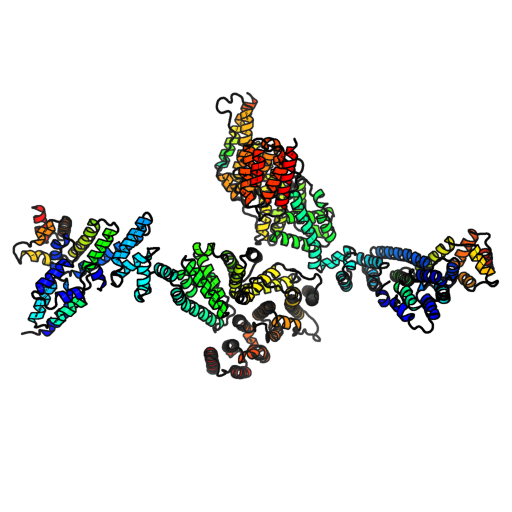 B N 1
ATOM 8572 C CA . ILE C 1 370 ? -41.29300 39.99000 -58.38500 1.000 33.70000 370 ILE B CA 1
ATOM 8573 C C . ILE C 1 370 ? -42.69500 39.80600 -57.79100 1.000 31.54000 370 ILE B C 1
ATOM 8574 O O . ILE C 1 370 ? -42.85900 39.18400 -56.73500 1.000 27.66000 370 ILE B O 1
ATOM 8579 N N . THR C 1 371 ? -43.71000 40.32700 -58.46500 1.000 33.87000 371 THR B N 1
ATOM 8580 C CA . THR C 1 371 ? -45.05500 40.52400 -57.94900 1.000 31.72000 371 THR B CA 1
ATOM 8581 C C . THR C 1 371 ? -46.03700 39.45100 -58.40000 1.000 33.08000 371 THR B C 1
ATOM 8582 O O . THR C 1 371 ? -46.97900 39.13500 -57.66700 1.000 33.26000 371 THR B O 1
ATOM 8586 N N . ARG C 1 372 ? -45.83400 38.86800 -59.57900 1.000 35.79000 372 ARG B N 1
ATOM 8587 C CA . ARG C 1 372 ? -46.71300 37.82900 -60.10600 1.000 34.46000 372 ARG B CA 1
ATOM 8588 C C . ARG C 1 372 ? -45.98900 36.53200 -60.43700 1.000 34.41000 372 ARG B C 1
ATOM 8589 O O . ARG C 1 372 ? -46.48400 35.45000 -60.08900 1.000 30.37000 372 ARG B O 1
ATOM 8597 N N . PHE C 1 373 ? -44.81400 36.58900 -61.07400 1.000 30.85000 373 PHE B N 1
ATOM 8598 C CA . PHE C 1 373 ? -44.23500 35.33500 -61.52600 1.000 27.96000 373 PHE B CA 1
ATOM 8599 C C . PHE C 1 373 ? -43.67200 34.55400 -60.35900 1.000 26.46000 373 PHE B C 1
ATOM 8600 O O . PHE C 1 373 ? -44.02600 33.38700 -60.15200 1.000 26.61000 373 PHE B O 1
ATOM 8608 N N . LEU C 1 374 ? -42.79100 35.17800 -59.58800 1.000 24.39000 374 LEU B N 1
ATOM 8609 C CA . LEU C 1 374 ? -42.25000 34.49200 -58.41700 1.000 29.48000 374 LEU B CA 1
ATOM 8610 C C . LEU C 1 374 ? -43.34300 34.07900 -57.42200 1.000 28.58000 374 LEU B C 1
ATOM 8611 O O . LEU C 1 374 ? -43.25300 32.96100 -56.88800 1.000 27.38000 374 LEU B O 1
ATOM 8616 N N . PRO C 1 375 ? -44.38200 34.87700 -57.14300 1.000 27.04000 375 PRO B N 1
ATOM 8617 C CA . PRO C 1 375 ? -45.47200 34.33700 -56.32500 1.000 28.61000 375 PRO B CA 1
ATOM 8618 C C . PRO C 1 375 ? -46.13700 33.11800 -56.93500 1.000 31.40000 375 PRO B C 1
ATOM 8619 O O . PRO C 1 375 ? -46.51100 32.20800 -56.18600 1.000 29.37000 375 PRO B O 1
ATOM 8623 N N . MET C 1 376 ? -46.29300 33.04900 -58.26500 1.000 31.15000 376 MET B N 1
ATOM 8624 C CA . MET C 1 376 ? -46.87300 31.83500 -58.83600 1.000 27.86000 376 MET B CA 1
ATOM 8625 C C . MET C 1 376 ? -45.96600 30.63300 -58.60800 1.000 30.43000 376 MET B C 1
ATOM 8626 O O . MET C 1 376 ? -46.44300 29.54500 -58.27100 1.000 34.30000 376 MET B O 1
ATOM 8631 N N . LEU C 1 377 ? -44.65100 30.81900 -58.75400 1.000 33.98000 377 LEU B N 1
ATOM 8632 C CA . LEU C 1 377 ? -43.70700 29.73100 -58.51200 1.000 29.44000 377 LEU B CA 1
ATOM 8633 C C . LEU C 1 377 ? -43.82900 29.21600 -57.08700 1.000 29.29000 377 LEU B C 1
ATOM 8634 O O . LEU C 1 377 ? -43.96400 28.01100 -56.86100 1.000 35.42000 377 LEU B O 1
ATOM 8639 N N . MET C 1 378 ? -43.78100 30.11800 -56.10800 1.000 26.85000 378 MET B N 1
ATOM 8640 C CA . MET C 1 378 ? -43.94500 29.69700 -54.72400 1.000 28.28000 378 MET B CA 1
ATOM 8641 C C . MET C 1 378 ? -45.28800 29.00800 -54.50500 1.000 32.29000 378 MET B C 1
ATOM 8642 O O . MET C 1 378 ? -45.38900 28.08800 -53.68800 1.000 31.58000 378 MET B O 1
ATOM 8647 N N . SER C 1 379 ? -46.31800 29.40900 -55.25100 1.000 33.61000 379 SER B N 1
ATOM 8648 C CA . SER C 1 379 ? -47.62200 28.77600 -55.10700 1.000 32.61000 379 SER B CA 1
ATOM 8649 C C . SER C 1 379 ? -47.56500 27.30100 -55.46900 1.000 37.45000 379 SER B C 1
ATOM 8650 O O . SER C 1 379 ? -48.15700 26.46700 -54.77200 1.000 40.43000 379 SER B O 1
ATOM 8653 N N . PHE C 1 380 ? -46.84500 26.95700 -56.54300 1.000 33.28000 380 PHE B N 1
ATOM 8654 C CA . PHE C 1 380 ? -46.65200 25.55000 -56.88100 1.000 34.80000 380 PHE B CA 1
ATOM 8655 C C . PHE C 1 380 ? -46.01700 24.79400 -55.72100 1.000 38.76000 380 PHE B C 1
ATOM 8656 O O . PHE C 1 380 ? -46.38700 23.64800 -55.44200 1.000 41.63000 380 PHE B O 1
ATOM 8664 N N . LEU C 1 381 ? -45.05000 25.41500 -55.04100 1.000 36.88000 381 LEU B N 1
ATOM 8665 C CA . LEU C 1 381 ? -44.44700 24.79800 -53.86100 1.000 38.39000 381 LEU B CA 1
ATOM 8666 C C . LEU C 1 381 ? -45.48100 24.50900 -52.78100 1.000 38.79000 381 LEU B C 1
ATOM 8667 O O . LEU C 1 381 ? -45.58000 23.38100 -52.29000 1.000 41.74000 381 LEU B O 1
ATOM 8672 N N . VAL C 1 382 ? -46.26400 25.52000 -52.39200 1.000 37.00000 382 VAL B N 1
ATOM 8673 C CA . VAL C 1 382 ? -47.17200 25.30000 -51.27900 1.000 39.07000 382 VAL B CA 1
ATOM 8674 C C . VAL C 1 382 ? -48.33500 24.41600 -51.70800 1.000 40.77000 382 VAL B C 1
ATOM 8675 O O . VAL C 1 382 ? -48.93400 23.73800 -50.86800 1.000 44.65000 382 VAL B O 1
ATOM 8679 N N . ASP C 1 383 ? -48.66900 24.38600 -52.99900 1.000 39.49000 383 ASP B N 1
ATOM 8680 C CA . ASP C 1 383 ? -49.60900 23.37500 -53.46700 1.000 40.44000 383 ASP B CA 1
ATOM 8681 C C . ASP C 1 383 ? -49.06100 21.98400 -53.18300 1.000 47.29000 383 ASP B C 1
ATOM 8682 O O . ASP C 1 383 ? -49.75300 21.12700 -52.61600 1.000 49.79000 383 ASP B O 1
ATOM 8687 N N . ASP C 1 384 ? -47.78900 21.76300 -53.52500 1.000 42.10000 384 ASP B N 1
ATOM 8688 C CA . ASP C 1 384 ? -47.18700 20.45600 -53.31000 1.000 40.66000 384 ASP B CA 1
ATOM 8689 C C . ASP C 1 384 ? -47.12400 20.10800 -51.83300 1.000 45.46000 384 ASP B C 1
ATOM 8690 O O . ASP C 1 384 ? -47.37200 18.96000 -51.45000 1.000 48.49000 384 ASP B O 1
ATOM 8695 N N . TYR C 1 385 ? -46.76900 21.07500 -50.99000 1.000 43.69000 385 TYR B N 1
ATOM 8696 C CA . TYR C 1 385 ? -46.79000 20.83300 -49.55300 1.000 49.06000 385 TYR B CA 1
ATOM 8697 C C . TYR C 1 385 ? -48.20000 20.49000 -49.08900 1.000 48.24000 385 TYR B C 1
ATOM 8698 O O . TYR C 1 385 ? -48.40000 19.56500 -48.29300 1.000 43.74000 385 TYR B O 1
ATOM 8707 N N . THR C 1 386 ? -49.19600 21.22000 -49.59600 1.000 48.71000 386 THR B N 1
ATOM 8708 C CA . THR C 1 386 ? -50.57000 20.99600 -49.16600 1.000 50.09000 386 THR B CA 1
ATOM 8709 C C . THR C 1 386 ? -51.06700 19.63300 -49.62000 1.000 54.04000 386 THR B C 1
ATOM 8710 O O . THR C 1 386 ? -51.71300 18.91300 -48.85000 1.000 54.15000 386 THR B O 1
ATOM 8714 N N . PHE C 1 387 ? -50.75000 19.24800 -50.85800 1.000 54.74000 387 PHE B N 1
ATOM 8715 C CA . PHE C 1 387 ? -51.09300 17.91000 -51.32800 1.000 55.57000 387 PHE B CA 1
ATOM 8716 C C . PHE C 1 387 ? -50.41200 16.83500 -50.48700 1.000 53.99000 387 PHE B C 1
ATOM 8717 O O . PHE C 1 387 ? -51.01500 15.80100 -50.18100 1.000 56.78000 387 PHE B O 1
ATOM 8725 N N . ASN C 1 388 ? -49.14900 17.05700 -50.11300 1.000 55.29000 388 ASN B N 1
ATOM 8726 C CA . ASN C 1 388 ? -48.44200 16.09700 -49.26900 1.000 54.17000 388 ASN B CA 1
ATOM 8727 C C . ASN C 1 388 ? -49.14700 15.91200 -47.93100 1.000 62.61000 388 ASN B C 1
ATOM 8728 O O . ASN C 1 388 ? -49.31500 14.78300 -47.45400 1.000 68.63000 388 ASN B O 1
ATOM 8733 N N . VAL C 1 389 ? -49.57300 17.01000 -47.31100 1.000 58.10000 389 VAL B N 1
ATOM 8734 C CA . VAL C 1 389 ? -50.23100 16.91100 -46.01800 1.000 59.09000 389 VAL B CA 1
ATOM 8735 C C . VAL C 1 389 ? -51.64400 16.35600 -46.17000 1.000 64.36000 389 VAL B C 1
ATOM 8736 O O . VAL C 1 389 ? -52.15200 15.67900 -45.26900 1.000 70.35000 389 VAL B O 1
ATOM 8740 N N . ASP C 1 390 ? -52.29100 16.59800 -47.31100 1.000 65.57000 390 ASP B N 1
ATOM 8741 C CA . ASP C 1 390 ? -53.61500 16.02700 -47.55000 1.000 65.32000 390 ASP B CA 1
ATOM 8742 C C . ASP C 1 390 ? -53.56400 14.50600 -47.58200 1.000 72.52000 390 ASP B C 1
ATOM 8743 O O . ASP C 1 390 ? -54.41800 13.82900 -47.00000 1.000 75.65000 390 ASP B O 1
ATOM 8748 N N . GLN C 1 391 ? -52.57100 13.94600 -48.26900 1.000 72.15000 391 GLN B N 1
ATOM 8749 C CA . GLN C 1 391 ? -52.50000 12.50000 -48.37900 1.000 74.30000 391 GLN B CA 1
ATOM 8750 C C . GLN C 1 391 ? -51.96100 11.85000 -47.11600 1.000 80.44000 391 GLN B C 1
ATOM 8751 O O . GLN C 1 391 ? -52.19500 10.65600 -46.90500 1.000 87.88000 391 GLN B O 1
ATOM 8757 N N . LYS C 1 392 ? -51.25500 12.60500 -46.27100 1.000 78.59000 392 LYS B N 1
ATOM 8758 C CA . LYS C 1 392 ? -50.77600 12.11500 -44.98300 1.000 74.98000 392 LYS B CA 1
ATOM 8759 C C . LYS C 1 392 ? -51.78100 12.36700 -43.87200 1.000 80.18000 392 LYS B C 1
ATOM 8760 O O . LYS C 1 392 ? -51.38900 12.63000 -42.72700 1.000 85.10000 392 LYS B O 1
ATOM 8766 N N . LEU C 1 393 ? -53.07300 12.30100 -44.18300 1.000 76.03000 393 LEU B N 1
ATOM 8767 C CA . LEU C 1 393 ? -54.11400 12.61900 -43.21900 1.000 76.93000 393 LEU B CA 1
ATOM 8768 C C . LEU C 1 393 ? -55.40500 11.96200 -43.68200 1.000 86.29000 393 LEU B C 1
ATOM 8769 O O . LEU C 1 393 ? -55.56200 11.66700 -44.87400 1.000 85.78000 393 LEU B O 1
ATOM 8774 N N . PRO C 1 394 ? -56.34100 11.68800 -42.75900 1.000 95.00000 394 PRO B N 1
ATOM 8775 C CA . PRO C 1 394 ? -57.56100 10.96700 -43.14900 1.000 95.94000 394 PRO B CA 1
ATOM 8776 C C . PRO C 1 394 ? -58.68300 11.88000 -43.61300 1.000 97.90000 394 PRO B C 1
ATOM 8777 O O . PRO C 1 394 ? -59.01700 12.87600 -42.96000 1.000 91.13000 394 PRO B O 1
ATOM 8781 N N . ALA C 1 395 ? -59.26300 11.53900 -44.75600 1.000 100.85000 395 ALA B N 1
ATOM 8782 C CA . ALA C 1 395 ? -60.46700 12.19500 -45.24900 1.000 103.47000 395 ALA B CA 1
ATOM 8783 C C . ALA C 1 395 ? -61.33900 11.10800 -45.86500 1.000 112.18000 395 ALA B C 1
ATOM 8784 O O . ALA C 1 395 ? -61.16800 9.91400 -45.58800 1.000 113.11000 395 ALA B O 1
ATOM 8786 N N . GLU C 1 396 ? -62.28500 11.51100 -46.70700 1.000 114.28000 396 GLU B N 1
ATOM 8787 C CA . GLU C 1 396 ? -63.21700 10.56500 -47.29700 1.000 114.41000 396 GLU B CA 1
ATOM 8788 C C . GLU C 1 396 ? -62.65000 9.98200 -48.58900 1.000 115.96000 396 GLU B C 1
ATOM 8789 O O . GLU C 1 396 ? -61.61400 10.41600 -49.10300 1.000 112.46000 396 GLU B O 1
ATOM 8795 N N . GLU C 1 397 ? -63.34500 8.96400 -49.10000 1.000 117.54000 397 GLU B N 1
ATOM 8796 C CA . GLU C 1 397 ? -63.04700 8.36500 -50.39300 1.000 116.55000 397 GLU B CA 1
ATOM 8797 C C . GLU C 1 397 ? -63.88400 8.95300 -51.52500 1.000 116.04000 397 GLU B C 1
ATOM 8798 O O . GLU C 1 397 ? -63.62800 8.63000 -52.69200 1.000 113.63000 397 GLU B O 1
ATOM 8804 N N . LYS C 1 398 ? -64.87600 9.80200 -51.21000 1.000 115.27000 398 LYS B N 1
ATOM 8805 C CA . LYS C 1 398 ? -65.62700 10.52600 -52.23200 1.000 113.12000 398 LYS B CA 1
ATOM 8806 C C . LYS C 1 398 ? -64.91100 11.79700 -52.68600 1.000 112.43000 398 LYS B C 1
ATOM 8807 O O . LYS C 1 398 ? -65.37600 12.45200 -53.62800 1.000 106.19000 398 LYS B O 1
ATOM 8813 N N . ALA C 1 399 ? -63.79100 12.15800 -52.05000 1.000 112.35000 399 ALA B N 1
ATOM 8814 C CA . ALA C 1 399 ? -62.90900 13.22300 -52.53900 1.000 105.41000 399 ALA B CA 1
ATOM 8815 C C . ALA C 1 399 ? -61.45100 12.88500 -52.22300 1.000 103.94000 399 ALA B C 1
ATOM 8816 O O . ALA C 1 399 ? -60.77000 13.61200 -51.49100 1.000 100.76000 399 ALA B O 1
ATOM 8818 N N . PRO C 1 400 ? -60.93000 11.78300 -52.77700 1.000 106.64000 400 PRO B N 1
ATOM 8819 C CA . PRO C 1 400 ? -59.50000 11.48200 -52.59700 1.000 100.65000 400 PRO B CA 1
ATOM 8820 C C . PRO C 1 400 ? -58.67300 12.45600 -53.42500 1.000 95.44000 400 PRO B C 1
ATOM 8821 O O . PRO C 1 400 ? -58.84100 12.55300 -54.64400 1.000 91.01000 400 PRO B O 1
ATOM 8825 N N . VAL C 1 401 ? -57.78000 13.17900 -52.74200 1.000 92.59000 401 VAL B N 1
ATOM 8826 C CA . VAL C 1 401 ? -57.19200 14.39700 -53.28900 1.000 85.22000 401 VAL B CA 1
ATOM 8827 C C . VAL C 1 401 ? -56.62900 14.15400 -54.67900 1.000 78.86000 401 VAL B C 1
ATOM 8828 O O . VAL C 1 401 ? -56.10100 13.07700 -54.98200 1.000 82.89000 401 VAL B O 1
ATOM 8832 N N . SER C 1 402 ? -56.77100 15.15300 -55.54400 1.000 73.75000 402 SER B N 1
ATOM 8833 C CA . SER C 1 402 ? -56.30000 15.06900 -56.92100 1.000 77.68000 402 SER B CA 1
ATOM 8834 C C . SER C 1 402 ? -55.23200 16.13400 -57.13400 1.000 71.95000 402 SER B C 1
ATOM 8835 O O . SER C 1 402 ? -55.51300 17.33100 -56.98400 1.000 70.55000 402 SER B O 1
ATOM 8838 N N . TYR C 1 403 ? -54.01300 15.69600 -57.48000 1.000 56.12000 403 TYR B N 1
ATOM 8839 C CA . TYR C 1 403 ? -52.90300 16.62600 -57.64600 1.000 52.56000 403 TYR B CA 1
ATOM 8840 C C . TYR C 1 403 ? -53.26200 17.70400 -58.66200 1.000 50.04000 403 TYR B C 1
ATOM 8841 O O . TYR C 1 403 ? -53.78700 17.38400 -59.73800 1.000 56.28000 403 TYR B O 1
ATOM 8850 N N . PRO C 1 404 ? -53.00100 18.97400 -58.36800 1.000 40.92000 404 PRO B N 1
ATOM 8851 C CA . PRO C 1 404 ? -53.30000 20.03800 -59.34000 1.000 44.05000 404 PRO B CA 1
ATOM 8852 C C . PRO C 1 404 ? -52.47500 19.87400 -60.60700 1.000 43.87000 404 PRO B C 1
ATOM 8853 O O . PRO C 1 404 ? -51.24800 19.79300 -60.56600 1.000 50.08000 404 PRO B O 1
ATOM 8857 N N . ASN C 1 405 ? -53.15500 19.81700 -61.74300 1.000 40.49000 405 ASN B N 1
ATOM 8858 C CA . ASN C 1 405 ? -52.49900 19.64900 -63.03100 1.000 44.45000 405 ASN B CA 1
ATOM 8859 C C . ASN C 1 405 ? -52.67100 20.89000 -63.90800 1.000 48.54000 405 ASN B C 1
ATOM 8860 O O . ASN C 1 405 ? -52.70800 20.80000 -65.13900 1.000 51.78000 405 ASN B O 1
ATOM 8865 N N . THR C 1 406 ? -52.76200 22.05800 -63.28500 1.000 44.57000 406 THR B N 1
ATOM 8866 C CA . THR C 1 406 ? -53.09900 23.29500 -63.96900 1.000 44.02000 406 THR B CA 1
ATOM 8867 C C . THR C 1 406 ? -51.91900 24.25700 -63.93700 1.000 43.02000 406 THR B C 1
ATOM 8868 O O . THR C 1 406 ? -51.20600 24.34600 -62.92700 1.000 43.37000 406 THR B O 1
ATOM 8872 N N . LEU C 1 407 ? -51.71700 24.96600 -65.05000 1.000 38.86000 407 LEU B N 1
ATOM 8873 C CA . LEU C 1 407 ? -50.77900 26.07800 -65.15000 1.000 34.87000 407 LEU B CA 1
ATOM 8874 C C . LEU C 1 407 ? -51.55400 27.34800 -65.47600 1.000 34.61000 407 LEU B C 1
ATOM 8875 O O . LEU C 1 407 ? -52.23700 27.39700 -66.51300 1.000 42.08000 407 LEU B O 1
ATOM 8880 N N . PRO C 1 408 ? -51.48400 28.39600 -64.66000 1.000 37.36000 408 PRO B N 1
ATOM 8881 C CA . PRO C 1 408 ? -52.14700 29.65800 -65.03100 1.000 38.17000 408 PRO B CA 1
ATOM 8882 C C . PRO C 1 408 ? -51.57200 30.24100 -66.31900 1.000 40.36000 408 PRO B C 1
ATOM 8883 O O . PRO C 1 408 ? -50.36000 30.28100 -66.51900 1.000 38.66000 408 PRO B O 1
ATOM 8887 N N . GLU C 1 409 ? -52.46000 30.70600 -67.20200 1.000 47.61000 409 GLU B N 1
ATOM 8888 C CA . GLU C 1 409 ? -52.01100 31.20300 -68.50000 1.000 41.02000 409 GLU B CA 1
ATOM 8889 C C . GLU C 1 409 ? -50.89300 32.23500 -68.37700 1.000 41.82000 409 GLU B C 1
ATOM 8890 O O . GLU C 1 409 ? -50.03800 32.32800 -69.26900 1.000 43.29000 409 GLU B O 1
ATOM 8896 N N . SER C 1 410 ? -50.87500 33.01900 -67.29000 1.000 37.94000 410 SER B N 1
ATOM 8897 C CA . SER C 1 410 ? -49.84700 34.04700 -67.17400 1.000 33.54000 410 SER B CA 1
ATOM 8898 C C . SER C 1 410 ? -48.48300 33.43800 -66.88400 1.000 35.81000 410 SER B C 1
ATOM 8899 O O . SER C 1 410 ? -47.45300 33.98200 -67.31300 1.000 35.47000 410 SER B O 1
ATOM 8902 N N . PHE C 1 411 ? -48.45400 32.30600 -66.18100 1.000 34.08000 411 PHE B N 1
ATOM 8903 C CA . PHE C 1 411 ? -47.19400 31.61200 -65.93500 1.000 30.52000 411 PHE B CA 1
ATOM 8904 C C . PHE C 1 411 ? -46.46300 31.33900 -67.24100 1.000 29.02000 411 PHE B C 1
ATOM 8905 O O . PHE C 1 411 ? -45.35200 31.83100 -67.46000 1.000 29.73000 411 PHE B O 1
ATOM 8913 N N . THR C 1 412 ? -47.09700 30.58400 -68.14300 1.000 31.35000 412 THR B N 1
ATOM 8914 C CA . THR C 1 412 ? -46.46600 30.26600 -69.42200 1.000 34.21000 412 THR B CA 1
ATOM 8915 C C . THR C 1 412 ? -46.13400 31.51800 -70.20800 1.000 33.21000 412 THR B C 1
ATOM 8916 O O . THR C 1 412 ? -45.16200 31.52900 -70.97200 1.000 30.27000 412 THR B O 1
ATOM 8920 N N . LYS C 1 413 ? -46.92000 32.58200 -70.03900 1.000 33.45000 413 LYS B N 1
ATOM 8921 C CA . LYS C 1 413 ? -46.57400 33.81800 -70.72400 1.000 39.15000 413 LYS B CA 1
ATOM 8922 C C . LYS C 1 413 ? -45.22600 34.35300 -70.23500 1.000 35.62000 413 LYS B C 1
ATOM 8923 O O . LYS C 1 413 ? -44.39400 34.78800 -71.04200 1.000 31.39000 413 LYS B O 1
ATOM 8929 N N . PHE C 1 414 ? -44.97700 34.29900 -68.91800 1.000 33.45000 414 PHE B N 1
ATOM 8930 C CA . PHE C 1 414 ? -43.67500 34.71700 -68.39900 1.000 31.23000 414 PHE B CA 1
ATOM 8931 C C . PHE C 1 414 ? -42.56100 33.84500 -68.96800 1.000 32.61000 414 PHE B C 1
ATOM 8932 O O . PHE C 1 414 ? -41.51600 34.35500 -69.40400 1.000 31.05000 414 PHE B O 1
ATOM 8940 N N . LEU C 1 415 ? -42.76400 32.52400 -68.96500 1.000 29.32000 415 LEU B N 1
ATOM 8941 C CA . LEU C 1 415 ? -41.77000 31.62300 -69.53200 1.000 29.51000 415 LEU B CA 1
ATOM 8942 C C . LEU C 1 415 ? -41.48500 31.95000 -70.99200 1.000 33.90000 415 LEU B C 1
ATOM 8943 O O . LEU C 1 415 ? -40.36800 31.71000 -71.46400 1.000 32.64000 415 LEU B O 1
ATOM 8948 N N . GLN C 1 416 ? -42.48000 32.49600 -71.71700 1.000 32.86000 416 GLN B N 1
ATOM 8949 C CA . GLN C 1 416 ? -42.34600 32.78100 -73.14200 1.000 31.74000 416 GLN B CA 1
ATOM 8950 C C . GLN C 1 416 ? -41.64300 34.09900 -73.43600 1.000 33.34000 416 GLN B C 1
ATOM 8951 O O . GLN C 1 416 ? -40.97100 34.21000 -74.46400 1.000 37.10000 416 GLN B O 1
ATOM 8957 N N . GLU C 1 417 ? -41.79300 35.11600 -72.59100 1.000 32.78000 417 GLU B N 1
ATOM 8958 C CA . GLU C 1 417 ? -41.35200 36.45100 -72.97200 1.000 31.74000 417 GLU B CA 1
ATOM 8959 C C . GLU C 1 417 ? -40.35600 37.08100 -72.00800 1.000 37.37000 417 GLU B C 1
ATOM 8960 O O . GLU C 1 417 ? -40.09900 38.28600 -72.12100 1.000 40.78000 417 GLU B O 1
ATOM 8966 N N . GLN C 1 418 ? -39.76000 36.31600 -71.09000 1.000 35.87000 418 GLN B N 1
ATOM 8967 C CA . GLN C 1 418 ? -38.83900 36.90300 -70.12000 1.000 31.13000 418 GLN B CA 1
ATOM 8968 C C . GLN C 1 418 ? -37.73400 35.91400 -69.76700 1.000 32.62000 418 GLN B C 1
ATOM 8969 O O . GLN C 1 418 ? -38.00200 34.88200 -69.14400 1.000 30.81000 418 GLN B O 1
ATOM 8975 N N . ARG C 1 419 ? -36.48900 36.25200 -70.13400 1.000 32.86000 419 ARG B N 1
ATOM 8976 C CA . ARG C 1 419 ? -35.38500 35.31500 -69.96200 1.000 31.11000 419 ARG B CA 1
ATOM 8977 C C . ARG C 1 419 ? -35.17500 34.96500 -68.49600 1.000 30.03000 419 ARG B C 1
ATOM 8978 O O . ARG C 1 419 ? -34.82300 33.82700 -68.17400 1.000 29.77000 419 ARG B O 1
ATOM 8986 N N . MET C 1 420 ? -35.36300 35.91100 -67.58500 1.000 28.41000 420 MET B N 1
ATOM 8987 C CA . MET C 1 420 ? -35.05100 35.55700 -66.21300 1.000 26.53000 420 MET B CA 1
ATOM 8988 C C . MET C 1 420 ? -36.12100 34.68000 -65.59000 1.000 28.61000 420 MET B C 1
ATOM 8989 O O . MET C 1 420 ? -35.79000 33.80500 -64.77300 1.000 30.63000 420 MET B O 1
ATOM 8994 N N . ALA C 1 421 ? -37.39600 34.90100 -65.95200 1.000 28.45000 421 ALA B N 1
ATOM 8995 C CA . ALA C 1 421 ? -38.47500 34.04300 -65.46800 1.000 25.06000 421 ALA B CA 1
ATOM 8996 C C . ALA C 1 421 ? -38.32000 32.63900 -66.01200 1.000 23.75000 421 ALA B C 1
ATOM 8997 O O . ALA C 1 421 ? -38.58600 31.65500 -65.32000 1.000 23.54000 421 ALA B O 1
ATOM 8999 N N . CYS C 1 422 ? -37.87700 32.53300 -67.25300 1.000 26.46000 422 CYS B N 1
ATOM 9000 C CA . CYS C 1 422 ? -37.65200 31.22600 -67.82600 1.000 26.47000 422 CYS B CA 1
ATOM 9001 C C . CYS C 1 422 ? -36.56700 30.48200 -67.06300 1.000 30.25000 422 CYS B C 1
ATOM 9002 O O . CYS C 1 422 ? -36.74800 29.31700 -66.68500 1.000 30.08000 422 CYS B O 1
ATOM 9005 N N . GLU C 1 423 ? -35.43300 31.15500 -66.81400 1.000 29.66000 423 GLU B N 1
ATOM 9006 C CA . GLU C 1 423 ? -34.29700 30.51400 -66.16000 1.000 30.95000 423 GLU B CA 1
ATOM 9007 C C . GLU C 1 423 ? -34.66300 30.02100 -64.77000 1.000 29.67000 423 GLU B C 1
ATOM 9008 O O . GLU C 1 423 ? -34.24800 28.92600 -64.35900 1.000 27.15000 423 GLU B O 1
ATOM 9014 N N . VAL C 1 424 ? -35.42600 30.82200 -64.02300 1.000 24.02000 424 VAL B N 1
ATOM 9015 C CA . VAL C 1 424 ? -35.76500 30.42500 -62.66300 1.000 24.98000 424 VAL B CA 1
ATOM 9016 C C . VAL C 1 424 ? -36.74300 29.26100 -62.69000 1.000 24.98000 424 VAL B C 1
ATOM 9017 O O . VAL C 1 424 ? -36.59900 28.29600 -61.92600 1.000 22.30000 424 VAL B O 1
ATOM 9021 N N . GLY C 1 425 ? -37.73200 29.31800 -63.60000 1.000 24.26000 425 GLY B N 1
ATOM 9022 C CA . GLY C 1 425 ? -38.65600 28.20500 -63.77400 1.000 20.50000 425 GLY B CA 1
ATOM 9023 C C . GLY C 1 425 ? -37.95500 26.92100 -64.17100 1.000 25.22000 425 GLY B C 1
ATOM 9024 O O . GLY C 1 425 ? -38.24600 25.84500 -63.62900 1.000 24.19000 425 GLY B O 1
ATOM 9025 N N . LEU C 1 426 ? -37.00600 27.01700 -65.11500 1.000 25.02000 426 LEU B N 1
ATOM 9026 C CA . LEU C 1 426 ? -36.20400 25.86000 -65.49000 1.000 26.60000 426 LEU B CA 1
ATOM 9027 C C . LEU C 1 426 ? -35.53300 25.23100 -64.27100 1.000 30.42000 426 LEU B C 1
ATOM 9028 O O . LEU C 1 426 ? -35.56800 24.00400 -64.09500 1.000 28.72000 426 LEU B O 1
ATOM 9033 N N . TYR C 1 427 ? -34.93600 26.05500 -63.40000 1.000 26.25000 427 TYR B N 1
ATOM 9034 C CA . TYR C 1 427 ? -34.29800 25.49900 -62.21300 1.000 24.05000 427 TYR B CA 1
ATOM 9035 C C . TYR C 1 427 ? -35.32000 24.97800 -61.20900 1.000 27.33000 427 TYR B C 1
ATOM 9036 O O . TYR C 1 427 ? -35.01500 24.05400 -60.43900 1.000 26.09000 427 TYR B O 1
ATOM 9045 N N . TYR C 1 428 ? -36.53800 25.53200 -61.20500 1.000 26.52000 428 TYR B N 1
ATOM 9046 C CA . TYR C 1 428 ? -37.58200 24.91500 -60.39200 1.000 29.51000 428 TYR B CA 1
ATOM 9047 C C . TYR C 1 428 ? -37.96800 23.54200 -60.94800 1.000 31.87000 428 TYR B C 1
ATOM 9048 O O . TYR C 1 428 ? -38.22700 22.60900 -60.18000 1.000 29.35000 428 TYR B O 1
ATOM 9057 N N . VAL C 1 429 ? -37.99900 23.39300 -62.28100 1.000 30.27000 429 VAL B N 1
ATOM 9058 C CA . VAL C 1 429 ? -38.19200 22.06400 -62.86500 1.000 31.18000 429 VAL B CA 1
ATOM 9059 C C . VAL C 1 429 ? -37.03700 21.13000 -62.51200 1.000 28.38000 429 VAL B C 1
ATOM 9060 O O . VAL C 1 429 ? -37.25400 19.95500 -62.19000 1.000 28.78000 429 VAL B O 1
ATOM 9064 N N . LEU C 1 430 ? -35.79200 21.61900 -62.60200 1.000 23.35000 430 LEU B N 1
ATOM 9065 C CA . LEU C 1 430 ? -34.65100 20.78700 -62.22400 1.000 28.47000 430 LEU B CA 1
ATOM 9066 C C . LEU C 1 430 ? -34.77300 20.30800 -60.78100 1.000 29.64000 430 LEU B C 1
ATOM 9067 O O . LEU C 1 430 ? -34.47200 19.15100 -60.46800 1.000 27.61000 430 LEU B O 1
ATOM 9072 N N . HIS C 1 431 ? -35.25900 21.17700 -59.90100 1.000 29.49000 431 HIS B N 1
ATOM 9073 C CA . HIS C 1 431 ? -35.34000 20.84500 -58.48900 1.000 31.74000 431 HIS B CA 1
ATOM 9074 C C . HIS C 1 431 ? -36.38700 19.76500 -58.20600 1.000 35.47000 431 HIS B C 1
ATOM 9075 O O . HIS C 1 431 ? -36.12000 18.80700 -57.47200 1.000 35.12000 431 HIS B O 1
ATOM 9082 N N . ILE C 1 432 ? -37.59500 19.90900 -58.75300 1.000 34.44000 432 ILE B N 1
ATOM 9083 C CA . ILE C 1 432 ? -38.61000 18.89300 -58.48300 1.000 37.63000 432 ILE B CA 1
ATOM 9084 C C . ILE C 1 432 ? -38.21500 17.55900 -59.11100 1.000 37.33000 432 ILE B C 1
ATOM 9085 O O . ILE C 1 432 ? -38.51500 16.49900 -58.54600 1.000 37.39000 432 ILE B O 1
ATOM 9090 N N . THR C 1 433 ? -37.52900 17.57100 -60.26600 1.000 35.34000 433 THR B N 1
ATOM 9091 C CA . THR C 1 433 ? -37.06800 16.30600 -60.84500 1.000 34.48000 433 THR B CA 1
ATOM 9092 C C . THR C 1 433 ? -36.09800 15.60200 -59.91000 1.000 35.75000 433 THR B C 1
ATOM 9093 O O . THR C 1 433 ? -36.27600 14.42100 -59.59300 1.000 33.03000 433 THR B O 1
ATOM 9097 N N . LYS C 1 434 ? -35.06500 16.32300 -59.45200 1.000 37.75000 434 LYS B N 1
ATOM 9098 C CA . LYS C 1 434 ? -34.12700 15.75700 -58.48800 1.000 37.94000 434 LYS B CA 1
ATOM 9099 C C . LYS C 1 434 ? -34.85600 15.26400 -57.24300 1.000 37.83000 434 LYS B C 1
ATOM 9100 O O . LYS C 1 434 ? -34.42100 14.29600 -56.60400 1.000 35.95000 434 LYS B O 1
ATOM 9106 N N . GLN C 1 435 ? -35.98800 15.88700 -56.91400 1.000 37.41000 435 GLN B N 1
ATOM 9107 C CA . GLN C 1 435 ? -36.87200 15.40900 -55.86400 1.000 34.46000 435 GLN B CA 1
ATOM 9108 C C . GLN C 1 435 ? -37.72800 14.23800 -56.30400 1.000 35.44000 435 GLN B C 1
ATOM 9109 O O . GLN C 1 435 ? -38.44600 13.68100 -55.47000 1.000 36.99000 435 GLN B O 1
ATOM 9115 N N . ARG C 1 436 ? -37.65300 13.85700 -57.58100 1.000 35.48000 436 ARG B N 1
ATOM 9116 C CA . ARG C 1 436 ? -38.48700 12.81200 -58.18200 1.000 37.12000 436 ARG B CA 1
ATOM 9117 C C . ARG C 1 436 ? -39.96100 12.99700 -57.81800 1.000 35.25000 436 ARG B C 1
ATOM 9118 O O . ARG C 1 436 ? -40.69700 12.05300 -57.52500 1.000 33.73000 436 ARG B O 1
ATOM 9126 N N . ASN C 1 437 ? -40.38600 14.25200 -57.87100 1.000 36.83000 437 ASN B N 1
ATOM 9127 C CA . ASN C 1 437 ? -41.77800 14.67000 -57.81600 1.000 31.93000 437 ASN B CA 1
ATOM 9128 C C . ASN C 1 437 ? -42.39500 14.47500 -59.19600 1.000 34.66000 437 ASN B C 1
ATOM 9129 O O . ASN C 1 437 ? -42.45200 15.39600 -60.01300 1.000 32.16000 437 ASN B O 1
ATOM 9134 N N . LYS C 1 438 ? -42.86700 13.25100 -59.45200 1.000 35.39000 438 LYS B N 1
ATOM 9135 C CA . LYS C 1 438 ? -43.49100 12.93200 -60.73200 1.000 36.16000 438 LYS B CA 1
ATOM 9136 C C . LYS C 1 438 ? -44.72600 13.79200 -60.99400 1.000 36.13000 438 LYS B C 1
ATOM 9137 O O . LYS C 1 438 ? -44.97800 14.19000 -62.13700 1.000 36.86000 438 LYS B O 1
ATOM 9143 N N . ASN C 1 439 ? -45.51200 14.09700 -59.95900 1.000 34.11000 439 ASN B N 1
ATOM 9144 C CA . ASN C 1 439 ? -46.72300 14.88700 -60.19200 1.000 36.90000 439 ASN B CA 1
ATOM 9145 C C . ASN C 1 439 ? -46.38800 16.31600 -60.58200 1.000 39.31000 439 ASN B C 1
ATOM 9146 O O . ASN C 1 439 ? -47.01700 16.88300 -61.49200 1.000 37.60000 439 ASN B O 1
ATOM 9151 N N . ALA C 1 440 ? -45.42000 16.92400 -59.88100 1.000 36.25000 440 ALA B N 1
ATOM 9152 C CA . ALA C 1 440 ? -45.04900 18.30400 -60.17400 1.000 35.33000 440 ALA B CA 1
ATOM 9153 C C . ALA C 1 440 ? -44.39300 18.41200 -61.54200 1.000 34.26000 440 ALA B C 1
ATOM 9154 O O . ALA C 1 440 ? -44.67200 19.34800 -62.30200 1.000 33.52000 440 ALA B O 1
ATOM 9156 N N . LEU C 1 441 ? -43.52500 17.45500 -61.87100 1.000 30.21000 441 LEU B N 1
ATOM 9157 C CA . LEU C 1 441 ? -42.84700 17.47900 -63.15600 1.000 28.79000 441 LEU B CA 1
ATOM 9158 C C . LEU C 1 441 ? -43.85000 17.43100 -64.30400 1.000 33.62000 441 LEU B C 1
ATOM 9159 O O . LEU C 1 441 ? -43.75300 18.21300 -65.25500 1.000 33.38000 441 LEU B O 1
ATOM 9164 N N . LEU C 1 442 ? -44.84400 16.53300 -64.21700 1.000 36.49000 442 LEU B N 1
ATOM 9165 C CA . LEU C 1 442 ? -45.87100 16.43100 -65.25600 1.000 30.40000 442 LEU B CA 1
ATOM 9166 C C . LEU C 1 442 ? -46.75000 17.67300 -65.31300 1.000 29.91000 442 LEU B C 1
ATOM 9167 O O . LEU C 1 442 ? -47.30100 17.98400 -66.37400 1.000 32.51000 442 LEU B O 1
ATOM 9172 N N . ARG C 1 443 ? -46.90000 18.38900 -64.19400 1.000 29.39000 443 ARG B N 1
ATOM 9173 C CA . ARG C 1 443 ? -47.65000 19.64000 -64.21500 1.000 27.07000 443 ARG B CA 1
ATOM 9174 C C . ARG C 1 443 ? -46.87000 20.73400 -64.93100 1.000 31.44000 443 ARG B C 1
ATOM 9175 O O . ARG C 1 443 ? -47.44600 21.50000 -65.71400 1.000 30.68000 443 ARG B O 1
ATOM 9183 N N . LEU C 1 444 ? -45.55100 20.80600 -64.70100 1.000 32.14000 444 LEU B N 1
ATOM 9184 C CA . LEU C 1 444 ? -44.75000 21.90500 -65.24700 1.000 31.10000 444 LEU B CA 1
ATOM 9185 C C . LEU C 1 444 ? -44.32600 21.65800 -66.68500 1.000 30.15000 444 LEU B C 1
ATOM 9186 O O . LEU C 1 444 ? -44.16400 22.61300 -67.45800 1.000 28.98000 444 LEU B O 1
ATOM 9191 N N . LEU C 1 445 ? -44.13900 20.39300 -67.04600 1.000 30.14000 445 LEU B N 1
ATOM 9192 C CA . LEU C 1 445 ? -43.61500 20.06000 -68.36300 1.000 29.81000 445 LEU B CA 1
ATOM 9193 C C . LEU C 1 445 ? -44.39600 20.69200 -69.51000 1.000 31.87000 445 LEU B C 1
ATOM 9194 O O . LEU C 1 445 ? -43.75600 21.18000 -70.45500 1.000 36.97000 445 LEU B O 1
ATOM 9199 N N . PRO C 1 446 ? -45.72800 20.72500 -69.50900 1.000 30.51000 446 PRO B N 1
ATOM 9200 C CA . PRO C 1 446 ? -46.43500 21.39500 -70.61300 1.000 30.44000 446 PRO B CA 1
ATOM 9201 C C . PRO C 1 446 ? -46.05400 22.85700 -70.82800 1.000 34.69000 446 PRO B C 1
ATOM 9202 O O . PRO C 1 446 ? -46.17300 23.35800 -71.95300 1.000 36.34000 446 PRO B O 1
ATOM 9206 N N . GLY C 1 447 ? -45.63300 23.57400 -69.79800 1.000 33.24000 447 GLY B N 1
ATOM 9207 C CA . GLY C 1 447 ? -45.29100 24.95600 -70.06900 1.000 31.16000 447 GLY B CA 1
ATOM 9208 C C . GLY C 1 447 ? -43.90700 25.22000 -70.62500 1.000 32.66000 447 GLY B C 1
ATOM 9209 O O . GLY C 1 447 ? -43.56300 26.37900 -70.86000 1.000 33.33000 447 GLY B O 1
ATOM 9210 N N . LEU C 1 448 ? -43.09000 24.19500 -70.83400 1.000 31.24000 448 LEU B N 1
ATOM 9211 C CA . LEU C 1 448 ? -41.74100 24.37100 -71.34800 1.000 32.17000 448 LEU B CA 1
ATOM 9212 C C . LEU C 1 448 ? -41.66600 24.24700 -72.86300 1.000 36.04000 448 LEU B C 1
ATOM 9213 O O . LEU C 1 448 ? -40.59700 24.46800 -73.44100 1.000 42.22000 448 LEU B O 1
ATOM 9218 N N . VAL C 1 449 ? -42.78100 23.92100 -73.51000 1.000 38.98000 449 VAL B N 1
ATOM 9219 C CA . VAL C 1 449 ? -42.78900 23.61500 -74.93900 1.000 40.21000 449 VAL B CA 1
ATOM 9220 C C . VAL C 1 449 ? -42.38300 24.83400 -75.76500 1.000 39.37000 449 VAL B C 1
ATOM 9221 O O . VAL C 1 449 ? -41.77000 24.70100 -76.83200 1.000 35.34000 449 VAL B O 1
ATOM 9225 N N . GLU C 1 450 ? -42.74000 26.03600 -75.30200 1.000 42.51000 450 GLU B N 1
ATOM 9226 C CA . GLU C 1 450 ? -42.32200 27.29600 -75.91100 1.000 41.69000 450 GLU B CA 1
ATOM 9227 C C . GLU C 1 450 ? -41.72200 28.16400 -74.82100 1.000 35.68000 450 GLU B C 1
ATOM 9228 O O . GLU C 1 450 ? -42.42900 28.57400 -73.89800 1.000 43.57000 450 GLU B O 1
ATOM 9234 N N . THR C 1 451 ? -40.43500 28.45300 -74.93100 1.000 31.24000 451 THR B N 1
ATOM 9235 C CA . THR C 1 451 ? -39.72600 29.22200 -73.92400 1.000 32.12000 451 THR B CA 1
ATOM 9236 C C . THR C 1 451 ? -38.91600 30.31700 -74.59800 1.000 32.92000 451 THR B C 1
ATOM 9237 O O . THR C 1 451 ? -38.44600 30.15300 -75.72700 1.000 37.58000 451 THR B O 1
ATOM 9241 N N . PHE C 1 452 ? -38.75400 31.43800 -73.89700 1.000 35.16000 452 PHE B N 1
ATOM 9242 C CA . PHE C 1 452 ? -37.96400 32.55300 -74.41400 1.000 33.20000 452 PHE B CA 1
ATOM 9243 C C . PHE C 1 452 ? -36.60800 32.06700 -74.90200 1.000 35.67000 452 PHE B C 1
ATOM 9244 O O . PHE C 1 452 ? -35.87700 31.38500 -74.17400 1.000 36.49000 452 PHE B O 1
ATOM 9252 N N . GLY C 1 453 ? -36.27300 32.43000 -76.13800 1.000 35.81000 453 GLY B N 1
ATOM 9253 C CA . GLY C 1 453 ? -34.97400 32.07800 -76.67400 1.000 35.79000 453 GLY B CA 1
ATOM 9254 C C . GLY C 1 453 ? -34.72000 30.59700 -76.76800 1.000 35.51000 453 GLY B C 1
ATOM 9255 O O . GLY C 1 453 ? -33.55800 30.18500 -76.83100 1.000 36.59000 453 GLY B O 1
ATOM 9256 N N . ASP C 1 454 ? -35.78400 29.78500 -76.76400 1.000 32.81000 454 ASP B N 1
ATOM 9257 C CA . ASP C 1 454 ? -35.69000 28.32500 -76.76300 1.000 34.15000 454 ASP B CA 1
ATOM 9258 C C . ASP C 1 454 ? -34.85100 27.81200 -75.59500 1.000 36.04000 454 ASP B C 1
ATOM 9259 O O . ASP C 1 454 ? -34.16500 26.78900 -75.70800 1.000 35.96000 454 ASP B O 1
ATOM 9264 N N . LEU C 1 455 ? -34.90900 28.50600 -74.45400 1.000 37.88000 455 LEU B N 1
ATOM 9265 C CA . LEU C 1 455 ? -33.99900 28.18000 -73.35800 1.000 35.75000 455 LEU B CA 1
ATOM 9266 C C . LEU C 1 455 ? -34.26100 26.79300 -72.78300 1.000 31.97000 455 LEU B C 1
ATOM 9267 O O . LEU C 1 455 ? -33.31600 26.11700 -72.37100 1.000 33.31000 455 LEU B O 1
ATOM 9272 N N . ALA C 1 456 ? -35.50600 26.33200 -72.76400 1.000 27.62000 456 ALA B N 1
ATOM 9273 C CA . ALA C 1 456 ? -35.70400 24.97400 -72.26800 1.000 30.39000 456 ALA B CA 1
ATOM 9274 C C . ALA C 1 456 ? -35.16100 23.91500 -73.21200 1.000 31.33000 456 ALA B C 1
ATOM 9275 O O . ALA C 1 456 ? -35.27800 22.72000 -72.90500 1.000 29.73000 456 ALA B O 1
ATOM 9277 N N . PHE C 1 457 ? -34.58400 24.30200 -74.34800 1.000 26.42000 457 PHE B N 1
ATOM 9278 C CA . PHE C 1 457 ? -33.93100 23.33600 -75.21500 1.000 28.71000 457 PHE B CA 1
ATOM 9279 C C . PHE C 1 457 ? -32.44700 23.61500 -75.34200 1.000 28.34000 457 PHE B C 1
ATOM 9280 O O . PHE C 1 457 ? -31.81000 23.13200 -76.28100 1.000 29.39000 457 PHE B O 1
ATOM 9288 N N . GLY C 1 458 ? -31.89000 24.40200 -74.42600 1.000 28.93000 458 GLY B N 1
ATOM 9289 C CA . GLY C 1 458 ? -30.46000 24.60600 -74.41200 1.000 26.18000 458 GLY B CA 1
ATOM 9290 C C . GLY C 1 458 ? -29.73100 23.37500 -73.91500 1.000 27.98000 458 GLY B C 1
ATOM 9291 O O . GLY C 1 458 ? -30.28100 22.53300 -73.20600 1.000 32.64000 458 GLY B O 1
ATOM 9292 N N . ASP C 1 459 ? -28.46300 23.26400 -74.30100 1.000 27.34000 459 ASP B N 1
ATOM 9293 C CA . ASP C 1 459 ? -27.68000 22.09800 -73.90800 1.000 29.78000 459 ASP B CA 1
ATOM 9294 C C . ASP C 1 459 ? -27.50600 22.01800 -72.39600 1.000 29.67000 459 ASP B C 1
ATOM 9295 O O . ASP C 1 459 ? -27.54600 20.92300 -71.82300 1.000 29.73000 459 ASP B O 1
ATOM 9300 N N . ILE C 1 460 ? -27.31600 23.16200 -71.73100 1.000 26.19000 460 ILE B N 1
ATOM 9301 C CA . ILE C 1 460 ? -27.14100 23.15400 -70.27800 1.000 31.12000 460 ILE B CA 1
ATOM 9302 C C . ILE C 1 460 ? -28.37600 22.55900 -69.60300 1.000 28.00000 460 ILE B C 1
ATOM 9303 O O . ILE C 1 460 ? -28.28700 21.57900 -68.85300 1.000 26.76000 460 ILE B O 1
ATOM 9308 N N . PHE C 1 461 ? -29.54900 23.14900 -69.85000 1.000 25.75000 461 PHE B N 1
ATOM 9309 C CA . PHE C 1 461 ? -30.73800 22.67000 -69.15600 1.000 28.21000 461 PHE B CA 1
ATOM 9310 C C . PHE C 1 461 ? -31.04600 21.21700 -69.51500 1.000 32.04000 461 PHE B C 1
ATOM 9311 O O . PHE C 1 461 ? -31.45200 20.42600 -68.64700 1.000 29.49000 461 PHE B O 1
ATOM 9319 N N . LEU C 1 462 ? -30.86000 20.84900 -70.79100 1.000 26.39000 462 LEU B N 1
ATOM 9320 C CA . LEU C 1 462 ? -31.17200 19.49200 -71.22300 1.000 27.43000 462 LEU B CA 1
ATOM 9321 C C . LEU C 1 462 ? -30.19900 18.46700 -70.65100 1.000 29.69000 462 LEU B C 1
ATOM 9322 O O . LEU C 1 462 ? -30.59500 17.31500 -70.43200 1.000 27.69000 462 LEU B O 1
ATOM 9327 N N . HIS C 1 463 ? -28.93700 18.86200 -70.39600 1.000 29.76000 463 HIS B N 1
ATOM 9328 C CA . HIS C 1 463 ? -27.96100 17.95400 -69.78600 1.000 26.60000 463 HIS B CA 1
ATOM 9329 C C . HIS C 1 463 ? -28.30400 17.66800 -68.33400 1.000 27.03000 463 HIS B C 1
ATOM 9330 O O . HIS C 1 463 ? -28.17700 16.53000 -67.87800 1.000 27.05000 463 HIS B O 1
ATOM 9337 N N . LEU C 1 464 ? -28.69700 18.71000 -67.59400 1.000 29.40000 464 LEU B N 1
ATOM 9338 C CA . LEU C 1 464 ? -29.14900 18.57900 -66.21300 1.000 25.47000 464 LEU B CA 1
ATOM 9339 C C . LEU C 1 464 ? -30.49900 17.88100 -66.12000 1.000 27.31000 464 LEU B C 1
ATOM 9340 O O . LEU C 1 464 ? -30.70100 17.04500 -65.23400 1.000 28.47000 464 LEU B O 1
ATOM 9345 N N . LEU C 1 465 ? -31.44800 18.22100 -67.00100 1.000 27.94000 465 LEU B N 1
ATOM 9346 C CA . LEU C 1 465 ? -32.75900 17.56700 -66.94600 1.000 28.39000 465 LEU B CA 1
ATOM 9347 C C . LEU C 1 465 ? -32.64700 16.07700 -67.22900 1.000 27.75000 465 LEU B C 1
ATOM 9348 O O . LEU C 1 465 ? -33.22500 15.26500 -66.50700 1.000 28.41000 465 LEU B O 1
ATOM 9353 N N . THR C 1 466 ? -31.91100 15.69500 -68.27700 1.000 26.71000 466 THR B N 1
ATOM 9354 C CA . THR C 1 466 ? -31.72500 14.27000 -68.53300 1.000 29.91000 466 THR B CA 1
ATOM 9355 C C . THR C 1 466 ? -30.92000 13.62600 -67.41700 1.000 30.80000 466 THR B C 1
ATOM 9356 O O . THR C 1 466 ? -31.15600 12.47100 -67.05100 1.000 32.08000 466 THR B O 1
ATOM 9360 N N . GLY C 1 467 ? -29.96000 14.35400 -66.86300 1.000 32.87000 467 GLY B N 1
ATOM 9361 C CA . GLY C 1 467 ? -29.19700 13.79100 -65.76700 1.000 37.78000 467 GLY B CA 1
ATOM 9362 C C . GLY C 1 467 ? -30.09500 13.43000 -64.60900 1.000 38.52000 467 GLY B C 1
ATOM 9363 O O . GLY C 1 467 ? -30.07300 12.30100 -64.11700 1.000 39.68000 467 GLY B O 1
ATOM 9364 N N . ASN C 1 468 ? -30.94500 14.37500 -64.20300 1.000 37.45000 468 ASN B N 1
ATOM 9365 C CA . ASN C 1 468 ? -31.86300 14.17600 -63.09400 1.000 32.86000 468 ASN B CA 1
ATOM 9366 C C . ASN C 1 468 ? -33.01100 13.22700 -63.43400 1.000 36.98000 468 ASN B C 1
ATOM 9367 O O . ASN C 1 468 ? -33.66500 12.72500 -62.51300 1.000 39.07000 468 ASN B O 1
ATOM 9372 N N . LEU C 1 469 ? -33.26000 12.94100 -64.71500 1.000 33.98000 469 LEU B N 1
ATOM 9373 C CA . LEU C 1 469 ? -34.35100 12.04000 -65.08200 1.000 34.06000 469 LEU B CA 1
ATOM 9374 C C . LEU C 1 469 ? -34.03000 10.57700 -64.82600 1.000 40.99000 469 LEU B C 1
ATOM 9375 O O . LEU C 1 469 ? -34.85800 9.71700 -65.13400 1.000 42.75000 469 LEU B O 1
ATOM 9380 N N . ALA C 1 470 ? -32.85000 10.26700 -64.29600 1.000 44.41000 470 ALA B N 1
ATOM 9381 C CA . ALA C 1 470 ? -32.51700 8.87900 -64.00900 1.000 47.41000 470 ALA B CA 1
ATOM 9382 C C . ALA C 1 470 ? -33.02200 8.45600 -62.63200 1.000 45.98000 470 ALA B C 1
ATOM 9383 O O . ALA C 1 470 ? -33.25900 7.26800 -62.40400 1.000 49.53000 470 ALA B O 1
ATOM 9385 N N . LEU C 1 471 ? -33.19300 9.40000 -61.70600 1.000 42.07000 471 LEU B N 1
ATOM 9386 C CA . LEU C 1 471 ? -33.89600 9.08300 -60.47100 1.000 47.11000 471 LEU B CA 1
ATOM 9387 C C . LEU C 1 471 ? -35.34800 8.69600 -60.73100 1.000 49.51000 471 LEU B C 1
ATOM 9388 O O . LEU C 1 471 ? -35.98900 8.09300 -59.86000 1.000 53.38000 471 LEU B O 1
ATOM 9393 N N . LEU C 1 472 ? -35.88200 9.04200 -61.90300 1.000 44.19000 472 LEU B N 1
ATOM 9394 C CA . LEU C 1 472 ? -37.22500 8.66800 -62.31600 1.000 43.26000 472 LEU B CA 1
ATOM 9395 C C . LEU C 1 472 ? -37.21200 7.54000 -63.34100 1.000 45.45000 472 LEU B C 1
ATOM 9396 O O . LEU C 1 472 ? -38.16200 7.39400 -64.11800 1.000 47.41000 472 LEU B O 1
ATOM 9401 N N . ALA C 1 473 ? -36.15000 6.73500 -63.34800 1.000 47.95000 473 ALA B N 1
ATOM 9402 C CA . ALA C 1 473 ? -35.95600 5.76200 -64.41600 1.000 53.06000 473 ALA B CA 1
ATOM 9403 C C . ALA C 1 473 ? -37.08700 4.74400 -64.45600 1.000 58.78000 473 ALA B C 1
ATOM 9404 O O . ALA C 1 473 ? -37.54700 4.35900 -65.54100 1.000 59.86000 473 ALA B O 1
ATOM 9406 N N . ASP C 1 474 ? -37.55000 4.30400 -63.27900 1.000 61.40000 474 ASP B N 1
ATOM 9407 C CA . ASP C 1 474 ? -38.64800 3.34400 -63.19900 1.000 59.72000 474 ASP B CA 1
ATOM 9408 C C . ASP C 1 474 ? -39.86100 3.83000 -63.97900 1.000 59.81000 474 ASP B C 1
ATOM 9409 O O . ASP C 1 474 ? -40.51400 3.05000 -64.68400 1.000 58.62000 474 ASP B O 1
ATOM 9414 N N . GLU C 1 475 ? -40.15300 5.12900 -63.89300 1.000 56.07000 475 GLU B N 1
ATOM 9415 C CA . GLU C 1 475 ? -41.37400 5.68600 -64.45600 1.000 54.35000 475 GLU B CA 1
ATOM 9416 C C . GLU C 1 475 ? -41.44900 5.57600 -65.96900 1.000 51.60000 475 GLU B C 1
ATOM 9417 O O . GLU C 1 475 ? -42.50600 5.87600 -66.53600 1.000 52.87000 475 GLU B O 1
ATOM 9423 N N . PHE C 1 476 ? -40.37300 5.17700 -66.64000 1.000 50.29000 476 PHE B N 1
ATOM 9424 C CA . PHE C 1 476 ? -40.41400 5.06900 -68.09200 1.000 53.39000 476 PHE B CA 1
ATOM 9425 C C . PHE C 1 476 ? -41.03300 3.75700 -68.55100 1.000 53.75000 476 PHE B C 1
ATOM 9426 O O . PHE C 1 476 ? -41.20200 3.55500 -69.75700 1.000 53.29000 476 PHE B O 1
ATOM 9434 N N . ALA C 1 477 ? -41.37000 2.86800 -67.61500 1.000 58.43000 477 ALA B N 1
ATOM 9435 C CA . ALA C 1 477 ? -42.18400 1.70400 -67.94700 1.000 58.80000 477 ALA B CA 1
ATOM 9436 C C . ALA C 1 477 ? -43.54000 2.13300 -68.49600 1.000 56.69000 477 ALA B C 1
ATOM 9437 O O . ALA C 1 477 ? -44.01300 1.59800 -69.50500 1.000 61.21000 477 ALA B O 1
ATOM 9439 N N . LEU C 1 478 ? -44.16400 3.11700 -67.85200 1.000 55.89000 478 LEU B N 1
ATOM 9440 C CA . LEU C 1 478 ? -45.47500 3.59900 -68.26600 1.000 62.05000 478 LEU B CA 1
ATOM 9441 C C . LEU C 1 478 ? -45.39500 4.34300 -69.59800 1.000 54.65000 478 LEU B C 1
ATOM 9442 O O . LEU C 1 478 ? -44.53100 5.19600 -69.80200 1.000 52.07000 478 LEU B O 1
ATOM 9447 N N . GLU C 1 479 ? -46.32500 4.03100 -70.50300 1.000 58.93000 479 GLU B N 1
ATOM 9448 C CA . GLU C 1 479 ? -46.33900 4.71200 -71.79100 1.000 56.55000 479 GLU B CA 1
ATOM 9449 C C . GLU C 1 479 ? -46.75500 6.17500 -71.67200 1.000 53.15000 479 GLU B C 1
ATOM 9450 O O . GLU C 1 479 ? -46.35700 6.98800 -72.51000 1.000 56.51000 479 GLU B O 1
ATOM 9456 N N . ASP C 1 480 ? -47.54200 6.53900 -70.65700 1.000 54.37000 480 ASP B N 1
ATOM 9457 C CA . ASP C 1 480 ? -47.98700 7.93000 -70.54300 1.000 57.85000 480 ASP B CA 1
ATOM 9458 C C . ASP C 1 480 ? -46.85200 8.85200 -70.12400 1.000 53.73000 480 ASP B C 1
ATOM 9459 O O . ASP C 1 480 ? -46.65000 9.91500 -70.72700 1.000 52.70000 480 ASP B O 1
ATOM 9464 N N . PHE C 1 481 ? -46.12100 8.47400 -69.07500 1.000 48.83000 481 PHE B N 1
ATOM 9465 C CA . PHE C 1 481 ? -44.93200 9.22200 -68.69500 1.000 46.87000 481 PHE B CA 1
ATOM 9466 C C . PHE C 1 481 ? -43.94600 9.31200 -69.85700 1.000 47.54000 481 PHE B C 1
ATOM 9467 O O . PHE C 1 481 ? -43.34900 10.37000 -70.09400 1.000 45.30000 481 PHE B O 1
ATOM 9475 N N . CYS C 1 482 ? -43.77000 8.21800 -70.59800 1.000 45.01000 482 CYS B N 1
ATOM 9476 C CA . CYS C 1 482 ? -42.94600 8.27000 -71.79700 1.000 44.88000 482 CYS B CA 1
ATOM 9477 C C . CYS C 1 482 ? -43.48800 9.27700 -72.79200 1.000 42.33000 482 CYS B C 1
ATOM 9478 O O . CYS C 1 482 ? -42.73300 10.06700 -73.36500 1.000 44.87000 482 CYS B O 1
ATOM 9481 N N . SER C 1 483 ? -44.79400 9.26100 -73.01600 1.000 42.19000 483 SER B N 1
ATOM 9482 C CA . SER C 1 483 ? -45.36800 10.17700 -73.98700 1.000 45.05000 483 SER B CA 1
ATOM 9483 C C . SER C 1 483 ? -45.25700 11.61500 -73.51900 1.000 42.52000 483 SER B C 1
ATOM 9484 O O . SER C 1 483 ? -45.12800 12.52300 -74.34500 1.000 39.08000 483 SER B O 1
ATOM 9487 N N . SER C 1 484 ? -45.31500 11.84300 -72.20600 1.000 38.60000 484 SER B N 1
ATOM 9488 C CA . SER C 1 484 ? -45.14200 13.19800 -71.70000 1.000 40.20000 484 SER B CA 1
ATOM 9489 C C . SER C 1 484 ? -43.72200 13.69800 -71.94500 1.000 40.29000 484 SER B C 1
ATOM 9490 O O . SER C 1 484 ? -43.52100 14.79800 -72.46200 1.000 41.33000 484 SER B O 1
ATOM 9493 N N . LEU C 1 485 ? -42.72000 12.89600 -71.59400 1.000 38.13000 485 LEU B N 1
ATOM 9494 C CA . LEU C 1 485 ? -41.34600 13.34100 -71.76100 1.000 35.87000 485 LEU B CA 1
ATOM 9495 C C . LEU C 1 485 ? -40.99700 13.49600 -73.23100 1.000 37.45000 485 LEU B C 1
ATOM 9496 O O . LEU C 1 485 ? -40.36200 14.47900 -73.63400 1.000 38.02000 485 LEU B O 1
ATOM 9501 N N . PHE C 1 486 ? -41.39400 12.53400 -74.05600 1.000 41.07000 486 PHE B N 1
ATOM 9502 C CA . PHE C 1 486 ? -40.92800 12.53500 -75.44000 1.000 39.86000 486 PHE B CA 1
ATOM 9503 C C . PHE C 1 486 ? -41.92600 13.21800 -76.37300 1.000 37.20000 486 PHE B C 1
ATOM 9504 O O . PHE C 1 486 ? -41.60900 14.23300 -76.99800 1.000 36.88000 486 PHE B O 1
ATOM 9512 N N . ASP C 1 487 ? -43.13900 12.68800 -76.46100 1.000 37.83000 487 ASP B N 1
ATOM 9513 C CA . ASP C 1 487 ? -44.11900 13.29200 -77.35300 1.000 35.18000 487 ASP B CA 1
ATOM 9514 C C . ASP C 1 487 ? -44.52900 14.68200 -76.88200 1.000 36.90000 487 ASP B C 1
ATOM 9515 O O . ASP C 1 487 ? -44.74400 15.57400 -77.70800 1.000 40.01000 487 ASP B O 1
ATOM 9520 N N . GLY C 1 488 ? -44.63400 14.89400 -75.57000 1.000 40.32000 488 GLY B N 1
ATOM 9521 C CA . GLY C 1 488 ? -45.00800 16.18800 -75.03200 1.000 36.00000 488 GLY B CA 1
ATOM 9522 C C . GLY C 1 488 ? -43.89300 17.21100 -74.90200 1.000 41.08000 488 GLY B C 1
ATOM 9523 O O . GLY C 1 488 ? -44.20100 18.39200 -74.72500 1.000 40.82000 488 GLY B O 1
ATOM 9524 N N . PHE C 1 489 ? -42.61500 16.79900 -74.97400 1.000 37.77000 489 PHE B N 1
ATOM 9525 C CA . PHE C 1 489 ? -41.49200 17.72300 -74.81400 1.000 34.78000 489 PHE B CA 1
ATOM 9526 C C . PHE C 1 489 ? -40.37500 17.52400 -75.84600 1.000 36.53000 489 PHE B C 1
ATOM 9527 O O . PHE C 1 489 ? -40.24200 18.34100 -76.76200 1.000 37.60000 489 PHE B O 1
ATOM 9535 N N . PHE C 1 490 ? -39.56200 16.46600 -75.72900 1.000 32.61000 490 PHE B N 1
ATOM 9536 C CA . PHE C 1 490 ? -38.36600 16.36900 -76.57700 1.000 34.21000 490 PHE B CA 1
ATOM 9537 C C . PHE C 1 490 ? -38.70700 16.41000 -78.06500 1.000 35.58000 490 PHE B C 1
ATOM 9538 O O . PHE C 1 490 ? -38.01500 17.07200 -78.84600 1.000 35.15000 490 PHE B O 1
ATOM 9546 N N . LEU C 1 491 ? -39.76700 15.71500 -78.48000 1.000 33.66000 491 LEU B N 1
ATOM 9547 C CA . LEU C 1 491 ? -40.10200 15.64500 -79.89200 1.000 31.47000 491 LEU B CA 1
ATOM 9548 C C . LEU C 1 491 ? -40.81000 16.89900 -80.38500 1.000 34.46000 491 LEU B C 1
ATOM 9549 O O . LEU C 1 491 ? -41.03500 17.04000 -81.59300 1.000 37.24000 491 LEU B O 1
ATOM 9554 N N . THR C 1 492 ? -41.16000 17.80500 -79.47700 1.000 34.67000 492 THR B N 1
ATOM 9555 C CA . THR C 1 492 ? -41.67700 19.11200 -79.85900 1.000 33.52000 492 THR B CA 1
ATOM 9556 C C . THR C 1 492 ? -40.63700 19.91500 -80.61300 1.000 36.11000 492 THR B C 1
ATOM 9557 O O . THR C 1 492 ? -40.97200 20.68800 -81.51600 1.000 42.45000 492 THR B O 1
ATOM 9561 N N . ALA C 1 493 ? -39.37000 19.75500 -80.24200 1.000 37.12000 493 ALA B N 1
ATOM 9562 C CA . ALA C 1 493 ? -38.27700 20.53000 -80.80100 1.000 42.71000 493 ALA B CA 1
ATOM 9563 C C . ALA C 1 493 ? -37.27700 19.68500 -81.57000 1.000 47.44000 493 ALA B C 1
ATOM 9564 O O . ALA C 1 493 ? -36.39700 20.25200 -82.23500 1.000 48.25000 493 ALA B O 1
ATOM 9566 N N . SER C 1 494 ? -37.39700 18.35600 -81.50800 1.000 42.68000 494 SER B N 1
ATOM 9567 C CA . SER C 1 494 ? -36.36700 17.48900 -82.06900 1.000 43.08000 494 SER B CA 1
ATOM 9568 C C . SER C 1 494 ? -36.16500 17.64900 -83.57700 1.000 50.29000 494 SER B C 1
ATOM 9569 O O . SER C 1 494 ? -34.99700 17.70000 -84.00400 1.000 52.16000 494 SER B O 1
ATOM 9572 N N . PRO C 1 495 ? -37.20200 17.69900 -84.43000 1.000 49.37000 495 PRO B N 1
ATOM 9573 C CA . PRO C 1 495 ? -36.92900 17.91200 -85.86700 1.000 51.29000 495 PRO B CA 1
ATOM 9574 C C . PRO C 1 495 ? -36.19200 19.20700 -86.17500 1.000 51.97000 495 PRO B C 1
ATOM 9575 O O . PRO C 1 495 ? -35.34300 19.23500 -87.08200 1.000 56.94000 495 PRO B O 1
ATOM 9579 N N . ARG C 1 496 ? -36.47900 20.26500 -85.41600 1.000 51.90000 496 ARG B N 1
ATOM 9580 C CA . ARG C 1 496 ? -35.97500 21.59700 -85.68800 1.000 48.10000 496 ARG B CA 1
ATOM 9581 C C . ARG C 1 496 ? -34.57500 21.81900 -85.11300 1.000 49.20000 496 ARG B C 1
ATOM 9582 O O . ARG C 1 496 ? -33.73000 22.43300 -85.77800 1.000 49.67000 496 ARG B O 1
ATOM 9590 N N . LYS C 1 497 ? -34.32100 21.38400 -83.86800 1.000 49.56000 497 LYS B N 1
ATOM 9591 C CA . LYS C 1 497 ? -33.08200 21.67000 -83.13900 1.000 44.59000 497 LYS B CA 1
ATOM 9592 C C . LYS C 1 497 ? -32.21600 20.40700 -83.08100 1.000 42.42000 497 LYS B C 1
ATOM 9593 O O . LYS C 1 497 ? -32.56600 19.43300 -82.40600 1.000 40.58000 497 LYS B O 1
ATOM 9599 N N . GLU C 1 498 ? -31.06600 20.43200 -83.75200 1.000 41.47000 498 GLU B N 1
ATOM 9600 C CA . GLU C 1 498 ? -30.24500 19.22800 -83.79200 1.000 44.92000 498 GLU B CA 1
ATOM 9601 C C . GLU C 1 498 ? -29.84200 18.77600 -82.39200 1.000 42.33000 498 GLU B C 1
ATOM 9602 O O . GLU C 1 498 ? -29.84400 17.57500 -82.10300 1.000 43.65000 498 GLU B O 1
ATOM 9608 N N . ASN C 1 499 ? -29.51400 19.71700 -81.49800 1.000 40.86000 499 ASN B N 1
ATOM 9609 C CA . ASN C 1 499 ? -29.00300 19.32300 -80.18300 1.000 37.34000 499 ASN B CA 1
ATOM 9610 C C . ASN C 1 499 ? -30.06800 18.62500 -79.34200 1.000 36.14000 499 ASN B C 1
ATOM 9611 O O . ASN C 1 499 ? -29.73700 17.83900 -78.44200 1.000 35.10000 499 ASN B O 1
ATOM 9616 N N . VAL C 1 500 ? -31.34200 18.90300 -79.60600 1.000 33.14000 500 VAL B N 1
ATOM 9617 C CA . VAL C 1 500 ? -32.40000 18.24600 -78.85600 1.000 32.28000 500 VAL B CA 1
ATOM 9618 C C . VAL C 1 500 ? -32.52400 16.80200 -79.30400 1.000 35.83000 500 VAL B C 1
ATOM 9619 O O . VAL C 1 500 ? -32.73900 15.89300 -78.48600 1.000 31.40000 500 VAL B O 1
ATOM 9623 N N . HIS C 1 501 ? -32.42000 16.58600 -80.62100 1.000 38.09000 501 HIS B N 1
ATOM 9624 C CA . HIS C 1 501 ? -32.32900 15.25500 -81.21200 1.000 38.24000 501 HIS B CA 1
ATOM 9625 C C . HIS C 1 501 ? -31.26700 14.42600 -80.49600 1.000 36.36000 501 HIS B C 1
ATOM 9626 O O . HIS C 1 501 ? -31.51900 13.30000 -80.04700 1.000 34.03000 501 HIS B O 1
ATOM 9633 N N . ARG C 1 502 ? -30.08200 15.00900 -80.34400 1.000 33.47000 502 ARG B N 1
ATOM 9634 C CA . ARG C 1 502 ? -28.97700 14.36500 -79.65300 1.000 31.25000 502 ARG B CA 1
ATOM 9635 C C . ARG C 1 502 ? -29.34200 14.00600 -78.21500 1.000 31.38000 502 ARG B C 1
ATOM 9636 O O . ARG C 1 502 ? -29.19700 12.85300 -77.79400 1.000 32.00000 502 ARG B O 1
ATOM 9644 N N . HIS C 1 503 ? -29.79400 14.99200 -77.43200 1.000 31.70000 503 HIS B N 1
ATOM 9645 C CA . HIS C 1 503 ? -30.16000 14.71800 -76.04300 1.000 32.93000 503 HIS B CA 1
ATOM 9646 C C . HIS C 1 503 ? -31.24400 13.66000 -75.95000 1.000 32.08000 503 HIS B C 1
ATOM 9647 O O . HIS C 1 503 ? -31.17400 12.76800 -75.09800 1.000 33.79000 503 HIS B O 1
ATOM 9654 N N . ALA C 1 504 ? -32.26500 13.75800 -76.80200 1.000 29.50000 504 ALA B N 1
ATOM 9655 C CA . ALA C 1 504 ? -33.30000 12.73600 -76.83100 1.000 31.36000 504 ALA B CA 1
ATOM 9656 C C . ALA C 1 504 ? -32.70200 11.35500 -77.07700 1.000 31.50000 504 ALA B C 1
ATOM 9657 O O . ALA C 1 504 ? -32.99600 10.39900 -76.35000 1.000 32.94000 504 ALA B O 1
ATOM 9659 N N . LEU C 1 505 ? -31.83400 11.23400 -78.07900 1.000 30.57000 505 LEU B N 1
ATOM 9660 C CA . LEU C 1 505 ? -31.18900 9.94600 -78.31200 1.000 35.92000 505 LEU B CA 1
ATOM 9661 C C . LEU C 1 505 ? -30.29500 9.51700 -77.14200 1.000 38.68000 505 LEU B C 1
ATOM 9662 O O . LEU C 1 505 ? -30.23700 8.32300 -76.81600 1.000 40.21000 505 LEU B O 1
ATOM 9667 N N . ARG C 1 506 ? -29.59800 10.44500 -76.48000 1.000 33.26000 506 ARG B N 1
ATOM 9668 C CA . ARG C 1 506 ? -28.72200 9.94700 -75.42700 1.000 36.09000 506 ARG B CA 1
ATOM 9669 C C . ARG C 1 506 ? -29.48100 9.63900 -74.14500 1.000 37.34000 506 ARG B C 1
ATOM 9670 O O . ARG C 1 506 ? -29.08600 8.72800 -73.41000 1.000 42.38000 506 ARG B O 1
ATOM 9678 N N . LEU C 1 507 ? -30.56700 10.35500 -73.85700 1.000 35.70000 507 LEU B N 1
ATOM 9679 C CA . LEU C 1 507 ? -31.44400 9.91600 -72.78000 1.000 34.40000 507 LEU B CA 1
ATOM 9680 C C . LEU C 1 507 ? -31.96600 8.51300 -73.06800 1.000 39.63000 507 LEU B C 1
ATOM 9681 O O . LEU C 1 507 ? -31.96700 7.64200 -72.19100 1.000 43.28000 507 LEU B O 1
ATOM 9686 N N . LEU C 1 508 ? -32.37600 8.27300 -74.31700 1.000 36.95000 508 LEU B N 1
ATOM 9687 C CA . LEU C 1 508 ? -32.90600 6.97400 -74.72600 1.000 39.83000 508 LEU B CA 1
ATOM 9688 C C . LEU C 1 508 ? -31.89700 5.85500 -74.50600 1.000 42.75000 508 LEU B C 1
ATOM 9689 O O . LEU C 1 508 ? -32.21100 4.82600 -73.90200 1.000 43.94000 508 LEU B O 1
ATOM 9694 N N . ILE C 1 509 ? -30.68800 6.02600 -75.03700 1.000 45.30000 509 ILE B N 1
ATOM 9695 C CA . ILE C 1 509 ? -29.64700 5.01500 -74.89900 1.000 45.43000 509 ILE B CA 1
ATOM 9696 C C . ILE C 1 509 ? -29.46900 4.61700 -73.44200 1.000 46.50000 509 ILE B C 1
ATOM 9697 O O . ILE C 1 509 ? -29.31700 3.43500 -73.11400 1.000 51.32000 509 ILE B O 1
ATOM 9702 N N . HIS C 1 510 ? -29.51300 5.59700 -72.54400 1.000 48.56000 510 HIS B N 1
ATOM 9703 C CA . HIS C 1 510 ? -29.23900 5.35000 -71.13600 1.000 49.40000 510 HIS B CA 1
ATOM 9704 C C . HIS C 1 510 ? -30.40800 4.66500 -70.44200 1.000 50.02000 510 HIS B C 1
ATOM 9705 O O . HIS C 1 510 ? -30.19600 3.83200 -69.54900 1.000 50.26000 510 HIS B O 1
ATOM 9712 N N . LEU C 1 511 ? -31.63300 4.99400 -70.84700 1.000 48.62000 511 LEU B N 1
ATOM 9713 C CA . LEU C 1 511 ? -32.85400 4.44600 -70.27000 1.000 51.45000 511 LEU B CA 1
ATOM 9714 C C . LEU C 1 511 ? -33.37500 3.23800 -71.02800 1.000 58.24000 511 LEU B C 1
ATOM 9715 O O . LEU C 1 511 ? -34.52500 2.83600 -70.82500 1.000 60.87000 511 LEU B O 1
ATOM 9720 N N . HIS C 1 512 ? -32.55500 2.66100 -71.89100 1.000 59.60000 512 HIS B N 1
ATOM 9721 C CA . HIS C 1 512 ? -32.86200 1.54700 -72.77500 1.000 63.11000 512 HIS B CA 1
ATOM 9722 C C . HIS C 1 512 ? -33.78100 0.50200 -72.14200 1.000 67.38000 512 HIS B C 1
ATOM 9723 O O . HIS C 1 512 ? -34.94400 0.37900 -72.55800 1.000 65.92000 512 HIS B O 1
ATOM 9730 N N . PRO C 1 513 ? -33.31600 -0.25300 -71.13700 1.000 66.84000 513 PRO B N 1
ATOM 9731 C CA . PRO C 1 513 ? -34.09300 -1.42400 -70.70000 1.000 70.10000 513 PRO B CA 1
ATOM 9732 C C . PRO C 1 513 ? -35.43100 -1.07400 -70.06800 1.000 68.99000 513 PRO B C 1
ATOM 9733 O O . PRO C 1 513 ? -36.36200 -1.89000 -70.11800 1.000 66.48000 513 PRO B O 1
ATOM 9737 N N . ARG C 1 514 ? -35.55500 0.11600 -69.48100 1.000 69.11000 514 ARG B N 1
ATOM 9738 C CA . ARG C 1 514 ? -36.73400 0.47000 -68.70400 1.000 63.03000 514 ARG B CA 1
ATOM 9739 C C . ARG C 1 514 ? -37.91900 0.89500 -69.56200 1.000 57.63000 514 ARG B C 1
ATOM 9740 O O . ARG C 1 514 ? -39.01400 1.06800 -69.02000 1.000 58.67000 514 ARG B O 1
ATOM 9748 N N . VAL C 1 515 ? -37.74000 1.05300 -70.87500 1.000 60.32000 515 VAL B N 1
ATOM 9749 C CA . VAL C 1 515 ? -38.75300 1.64200 -71.75400 1.000 60.16000 515 VAL B CA 1
ATOM 9750 C C . VAL C 1 515 ? -39.53200 0.53600 -72.45700 1.000 59.25000 515 VAL B C 1
ATOM 9751 O O . VAL C 1 515 ? -38.93800 -0.33500 -73.10600 1.000 62.02000 515 VAL B O 1
ATOM 9755 N N . ALA C 1 516 ? -40.86100 0.58300 -72.34100 1.000 60.54000 516 ALA B N 1
ATOM 9756 C CA . ALA C 1 516 ? -41.71100 -0.45800 -72.90900 1.000 62.25000 516 ALA B CA 1
ATOM 9757 C C . ALA C 1 516 ? -41.47400 -0.56000 -74.41100 1.000 60.53000 516 ALA B C 1
ATOM 9758 O O . ALA C 1 516 ? -41.56100 0.45400 -75.11700 1.000 60.36000 516 ALA B O 1
ATOM 9760 N N . PRO C 1 517 ? -41.19700 -1.75700 -74.93700 1.000 66.03000 517 PRO B N 1
ATOM 9761 C CA . PRO C 1 517 ? -40.59700 -1.85400 -76.28600 1.000 64.66000 517 PRO B CA 1
ATOM 9762 C C . PRO C 1 517 ? -41.50200 -1.38600 -77.41600 1.000 62.72000 517 PRO B C 1
ATOM 9763 O O . PRO C 1 517 ? -40.98300 -1.07700 -78.49800 1.000 65.42000 517 PRO B O 1
ATOM 9767 N N . SER C 1 518 ? -42.82000 -1.31900 -77.21200 1.000 59.95000 518 SER B N 1
ATOM 9768 C CA . SER C 1 518 ? -43.68000 -0.67800 -78.20300 1.000 64.04000 518 SER B CA 1
ATOM 9769 C C . SER C 1 518 ? -43.28800 0.78800 -78.38900 1.000 62.82000 518 SER B C 1
ATOM 9770 O O . SER C 1 518 ? -43.02700 1.23600 -79.51500 1.000 57.41000 518 SER B O 1
ATOM 9773 N N . LYS C 1 519 ? -43.23000 1.54700 -77.28600 1.000 62.10000 519 LYS B N 1
ATOM 9774 C CA . LYS C 1 519 ? -42.76500 2.93200 -77.35200 1.000 60.51000 519 LYS B CA 1
ATOM 9775 C C . LYS C 1 519 ? -41.34600 3.01300 -77.88400 1.000 56.08000 519 LYS B C 1
ATOM 9776 O O . LYS C 1 519 ? -41.02400 3.90800 -78.67400 1.000 54.30000 519 LYS B O 1
ATOM 9782 N N . LEU C 1 520 ? -40.48600 2.08500 -77.45800 1.000 55.05000 520 LEU B N 1
ATOM 9783 C CA . LEU C 1 520 ? -39.07000 2.15000 -77.80400 1.000 57.12000 520 LEU B CA 1
ATOM 9784 C C . LEU C 1 520 ? -38.87700 2.20700 -79.31200 1.000 56.39000 520 LEU B C 1
ATOM 9785 O O . LEU C 1 520 ? -38.15100 3.06700 -79.82800 1.000 53.74000 520 LEU B O 1
ATOM 9790 N N . GLU C 1 521 ? -39.54400 1.31600 -80.04100 1.000 61.37000 521 GLU B N 1
ATOM 9791 C CA . GLU C 1 521 ? -39.40700 1.34900 -81.48800 1.000 60.98000 521 GLU B CA 1
ATOM 9792 C C . GLU C 1 521 ? -40.10000 2.56900 -82.08900 1.000 56.28000 521 GLU B C 1
ATOM 9793 O O . GLU C 1 521 ? -39.57600 3.15700 -83.04400 1.000 57.55000 521 GLU B O 1
ATOM 9799 N N . ALA C 1 522 ? -41.24400 2.98500 -81.53300 1.000 48.49000 522 ALA B N 1
ATOM 9800 C CA . ALA C 1 522 ? -41.91200 4.18400 -82.03800 1.000 51.53000 522 ALA B CA 1
ATOM 9801 C C . ALA C 1 522 ? -41.03000 5.42200 -81.87200 1.000 50.14000 522 ALA B C 1
ATOM 9802 O O . ALA C 1 522 ? -40.92400 6.25900 -82.77800 1.000 43.31000 522 ALA B O 1
ATOM 9804 N N . LEU C 1 523 ? -40.39200 5.55600 -80.71000 1.000 45.66000 523 LEU B N 1
ATOM 9805 C CA . LEU C 1 523 ? -39.46200 6.65400 -80.50400 1.000 40.68000 523 LEU B CA 1
ATOM 9806 C C . LEU C 1 523 ? -38.26900 6.52800 -81.43000 1.000 46.15000 523 LEU B C 1
ATOM 9807 O O . LEU C 1 523 ? -37.78800 7.52500 -81.98500 1.000 43.29000 523 LEU B O 1
ATOM 9812 N N . GLN C 1 524 ? -37.77100 5.30300 -81.60100 1.000 50.75000 524 GLN B N 1
ATOM 9813 C CA . GLN C 1 524 ? -36.65500 5.07200 -82.50500 1.000 50.85000 524 GLN B CA 1
ATOM 9814 C C . GLN C 1 524 ? -36.93800 5.63100 -83.89500 1.000 49.17000 524 GLN B C 1
ATOM 9815 O O . GLN C 1 524 ? -36.07500 6.27500 -84.50100 1.000 50.30000 524 GLN B O 1
ATOM 9821 N N . LYS C 1 525 ? -38.14900 5.41500 -84.40900 1.000 50.37000 525 LYS B N 1
ATOM 9822 C CA . LYS C 1 525 ? -38.49700 5.96000 -85.71600 1.000 52.81000 525 LYS B CA 1
ATOM 9823 C C . LYS C 1 525 ? -38.65800 7.47500 -85.66500 1.000 48.44000 525 LYS B C 1
ATOM 9824 O O . LYS C 1 525 ? -38.27200 8.17500 -86.60600 1.000 52.78000 525 LYS B O 1
ATOM 9830 N N . ALA C 1 526 ? -39.24100 8.00200 -84.58700 1.000 45.76000 526 ALA B N 1
ATOM 9831 C CA . ALA C 1 526 ? -39.41800 9.44500 -84.48700 1.000 40.52000 526 ALA B CA 1
ATOM 9832 C C . ALA C 1 526 ? -38.09300 10.17200 -84.36600 1.000 40.25000 526 ALA B C 1
ATOM 9833 O O . ALA C 1 526 ? -38.03700 11.36800 -84.65400 1.000 41.19000 526 ALA B O 1
ATOM 9835 N N . LEU C 1 527 ? -37.02900 9.48300 -83.94800 1.000 39.52000 527 LEU B N 1
ATOM 9836 C CA . LEU C 1 527 ? -35.71300 10.09100 -83.81200 1.000 39.62000 527 LEU B CA 1
ATOM 9837 C C . LEU C 1 527 ? -34.75600 9.66000 -84.91400 1.000 43.77000 527 LEU B C 1
ATOM 9838 O O . LEU C 1 527 ? -33.54300 9.77200 -84.74500 1.000 47.25000 527 LEU B O 1
ATOM 9843 N N . GLU C 1 528 ? -35.27200 9.18500 -86.04600 1.000 51.85000 528 GLU B N 1
ATOM 9844 C CA . GLU C 1 528 ? -34.40400 8.74900 -87.13100 1.000 51.94000 528 GLU B CA 1
ATOM 9845 C C . GLU C 1 528 ? -33.64300 9.93600 -87.70600 1.000 50.61000 528 GLU B C 1
ATOM 9846 O O . GLU C 1 528 ? -34.13400 11.06800 -87.68300 1.000 52.53000 528 GLU B O 1
ATOM 9852 N N . PRO C 1 529 ? -32.44300 9.70000 -88.22800 1.000 53.49000 529 PRO B N 1
ATOM 9853 C CA . PRO C 1 529 ? -31.65700 10.80000 -88.80700 1.000 60.80000 529 PRO B CA 1
ATOM 9854 C C . PRO C 1 529 ? -32.34400 11.42600 -90.02000 1.000 63.18000 529 PRO B C 1
ATOM 9855 O O . PRO C 1 529 ? -32.73100 10.74100 -90.97000 1.000 51.93000 529 PRO B O 1
ATOM 9859 N N . THR C 1 530 ? -32.49600 12.75400 -89.96200 1.000 72.89000 530 THR B N 1
ATOM 9860 C CA . THR C 1 530 ? -33.23300 13.50700 -90.97400 1.000 74.93000 530 THR B CA 1
ATOM 9861 C C . THR C 1 530 ? -32.62900 13.34800 -92.35800 1.000 78.12000 530 THR B C 1
ATOM 9862 O O . THR C 1 530 ? -33.33400 13.51600 -93.36100 1.000 91.33000 530 THR B O 1
ATOM 9866 N N . GLY C 1 531 ? -31.35100 13.00700 -92.44200 1.000 68.92000 531 GLY B N 1
ATOM 9867 C CA . GLY C 1 531 ? -30.70500 12.97300 -93.73500 1.000 76.74000 531 GLY B CA 1
ATOM 9868 C C . GLY C 1 531 ? -29.82700 14.19000 -93.94300 1.000 78.27000 531 GLY B C 1
ATOM 9869 O O . GLY C 1 531 ? -28.67200 14.05600 -94.36000 1.000 79.94000 531 GLY B O 1
ATOM 9870 N N . GLN C 1 532 ? -30.34700 15.38400 -93.65000 1.000 74.05000 532 GLN B N 1
ATOM 9871 C CA . GLN C 1 532 ? -29.51400 16.57800 -93.65500 1.000 79.05000 532 GLN B CA 1
ATOM 9872 C C . GLN C 1 532 ? -28.84900 16.83400 -92.29900 1.000 76.95000 532 GLN B C 1
ATOM 9873 O O . GLN C 1 532 ? -28.38800 17.95500 -92.04400 1.000 77.97000 532 GLN B O 1
ATOM 9879 N N . SER C 1 533 ? -28.76200 15.81600 -91.44100 1.000 72.45000 533 SER B N 1
ATOM 9880 C CA . SER C 1 533 ? -28.20200 15.96200 -90.10500 1.000 66.94000 533 SER B CA 1
ATOM 9881 C C . SER C 1 533 ? -26.72500 15.56200 -90.06400 1.000 58.82000 533 SER B C 1
ATOM 9882 O O . SER C 1 533 ? -26.15000 15.07000 -91.03900 1.000 57.75000 533 SER B O 1
ATOM 9885 N N . GLY C 1 534 ? -26.11600 15.76000 -88.89500 1.000 49.75000 534 GLY B N 1
ATOM 9886 C CA . GLY C 1 534 ? -24.68400 15.67000 -88.74700 1.000 49.79000 534 GLY B CA 1
ATOM 9887 C C . GLY C 1 534 ? -24.21800 14.35200 -88.15000 1.000 47.52000 534 GLY B C 1
ATOM 9888 O O . GLY C 1 534 ? -24.98800 13.43100 -87.89700 1.000 46.69000 534 GLY B O 1
ATOM 9889 N N . GLU C 1 535 ? -22.90700 14.29400 -87.91100 1.000 45.56000 535 GLU B N 1
ATOM 9890 C CA . GLU C 1 535 ? -22.26800 13.03700 -87.53800 1.000 45.85000 535 GLU B CA 1
ATOM 9891 C C . GLU C 1 535 ? -22.59700 12.61000 -86.10700 1.000 46.43000 535 GLU B C 1
ATOM 9892 O O . GLU C 1 535 ? -22.55300 11.41400 -85.79500 1.000 46.40000 535 GLU B O 1
ATOM 9898 N N . ALA C 1 536 ? -22.92100 13.55300 -85.22200 1.000 41.47000 536 ALA B N 1
ATOM 9899 C CA . ALA C 1 536 ? -23.20800 13.17200 -83.84200 1.000 47.13000 536 ALA B CA 1
ATOM 9900 C C . ALA C 1 536 ? -24.52200 12.39500 -83.75000 1.000 47.51000 536 ALA B C 1
ATOM 9901 O O . ALA C 1 536 ? -24.55700 11.26100 -83.24900 1.000 43.70000 536 ALA B O 1
ATOM 9903 N N . VAL C 1 537 ? -25.61100 13.00400 -84.24100 1.000 46.81000 537 VAL B N 1
ATOM 9904 C CA . VAL C 1 537 ? -26.93100 12.37300 -84.28100 1.000 38.86000 537 VAL B CA 1
ATOM 9905 C C . VAL C 1 537 ? -26.86000 11.00000 -84.94000 1.000 45.93000 537 VAL B C 1
ATOM 9906 O O . VAL C 1 537 ? -27.44300 10.02200 -84.45100 1.000 43.21000 537 VAL B O 1
ATOM 9910 N N . LYS C 1 538 ? -26.15200 10.90700 -86.07300 1.000 48.65000 538 LYS B N 1
ATOM 9911 C CA . LYS C 1 538 ? -26.03200 9.62300 -86.76400 1.000 48.44000 538 LYS B CA 1
ATOM 9912 C C . LYS C 1 538 ? -25.29500 8.59900 -85.90500 1.000 49.55000 538 LYS B C 1
ATOM 9913 O O . LYS C 1 538 ? -25.72500 7.44400 -85.79600 1.000 50.73000 538 LYS B O 1
ATOM 9919 N N . GLU C 1 539 ? -24.18500 9.00600 -85.27400 1.000 50.93000 539 GLU B N 1
ATOM 9920 C CA . GLU C 1 539 ? -23.42500 8.07200 -84.44600 1.000 50.62000 539 GLU B CA 1
ATOM 9921 C C . GLU C 1 539 ? -24.25100 7.60900 -83.26200 1.000 51.11000 539 GLU B C 1
ATOM 9922 O O . GLU C 1 539 ? -24.17400 6.44200 -82.85700 1.000 54.86000 539 GLU B O 1
ATOM 9928 N N . LEU C 1 540 ? -25.05500 8.51000 -82.69600 1.000 49.97000 540 LEU B N 1
ATOM 9929 C CA . LEU C 1 540 ? -25.92000 8.11500 -81.58900 1.000 52.23000 540 LEU B CA 1
ATOM 9930 C C . LEU C 1 540 ? -27.04000 7.19400 -82.06800 1.000 51.33000 540 LEU B C 1
ATOM 9931 O O . LEU C 1 540 ? -27.44000 6.27100 -81.34900 1.000 50.40000 540 LEU B O 1
ATOM 9936 N N . TYR C 1 541 ? -27.55200 7.42000 -83.28400 1.000 50.01000 541 TYR B N 1
ATOM 9937 C CA . TYR C 1 541 ? -28.59500 6.54400 -83.80600 1.000 48.88000 541 TYR B CA 1
ATOM 9938 C C . TYR C 1 541 ? -28.07800 5.12400 -83.96700 1.000 50.80000 541 TYR B C 1
ATOM 9939 O O . TYR C 1 541 ? -28.81000 4.15900 -83.71100 1.000 49.43000 541 TYR B O 1
ATOM 9948 N N . SER C 1 542 ? -26.80900 4.97900 -84.36400 1.000 49.30000 542 SER B N 1
ATOM 9949 C CA . SER C 1 542 ? -26.20400 3.65400 -84.46300 1.000 50.41000 542 SER B CA 1
ATOM 9950 C C . SER C 1 542 ? -26.04200 3.01200 -83.09300 1.000 58.81000 542 SER B C 1
ATOM 9951 O O . SER C 1 542 ? -26.28800 1.81000 -82.94100 1.000 66.00000 542 SER B O 1
ATOM 9954 N N . GLN C 1 543 ? -25.60800 3.78500 -82.08700 1.000 57.72000 543 GLN B N 1
ATOM 9955 C CA . GLN C 1 543 ? -25.47300 3.22500 -80.74400 1.000 56.04000 543 GLN B CA 1
ATOM 9956 C C . GLN C 1 543 ? -26.80500 2.69800 -80.24300 1.000 59.81000 543 GLN B C 1
ATOM 9957 O O . GLN C 1 543 ? -26.85900 1.64400 -79.60100 1.000 65.03000 543 GLN B O 1
ATOM 9963 N N . LEU C 1 544 ? -27.89400 3.41500 -80.53400 1.000 60.64000 544 LEU B N 1
ATOM 9964 C CA . LEU C 1 544 ? -29.21400 2.97800 -80.08800 1.000 65.43000 544 LEU B CA 1
ATOM 9965 C C . LEU C 1 544 ? -29.57300 1.62900 -80.69700 1.000 73.85000 544 LEU B C 1
ATOM 9966 O O . LEU C 1 544 ? -30.02400 0.72100 -79.99100 1.000 78.25000 544 LEU B O 1
ATOM 9971 N N . GLY C 1 545 ? -29.35200 1.47200 -82.00700 1.000 67.96000 545 GLY B N 1
ATOM 9972 C CA . GLY C 1 545 ? -29.65200 0.19800 -82.65100 1.000 73.86000 545 GLY B CA 1
ATOM 9973 C C . GLY C 1 545 ? -28.81600 -0.94900 -82.11200 1.000 76.20000 545 GLY B C 1
ATOM 9974 O O . GLY C 1 545 ? -29.34400 -2.01100 -81.76800 1.000 79.27000 545 GLY B O 1
ATOM 9975 N N . GLU C 1 546 ? -27.49400 -0.75300 -82.04300 1.000 77.08000 546 GLU B N 1
ATOM 9976 C CA . GLU C 1 546 ? -26.60000 -1.77000 -81.49000 1.000 78.41000 546 GLU B CA 1
ATOM 9977 C C . GLU C 1 546 ? -27.03600 -2.21700 -80.09600 1.000 84.80000 546 GLU B C 1
ATOM 9978 O O . GLU C 1 546 ? -26.91100 -3.39600 -79.74600 1.000 91.38000 546 GLU B O 1
ATOM 9984 N N . LYS C 1 547 ? -27.55300 -1.29000 -79.28500 1.000 84.11000 547 LYS B N 1
ATOM 9985 C CA . LYS C 1 547 ? -28.01100 -1.65000 -77.94600 1.000 86.90000 547 LYS B CA 1
ATOM 9986 C C . LYS C 1 547 ? -29.25900 -2.52600 -77.99700 1.000 90.51000 547 LYS B C 1
ATOM 9987 O O . LYS C 1 547 ? -29.37200 -3.49700 -77.24200 1.000 95.85000 547 LYS B O 1
ATOM 9993 N N . LEU C 1 548 ? -30.22200 -2.19700 -78.86800 1.000 87.49000 548 LEU B N 1
ATOM 9994 C CA . LEU C 1 548 ? -31.49100 -2.92500 -78.84900 1.000 89.14000 548 LEU B CA 1
ATOM 9995 C C . LEU C 1 548 ? -31.34300 -4.39100 -79.23700 1.000 95.45000 548 LEU B C 1
ATOM 9996 O O . LEU C 1 548 ? -32.24600 -5.18400 -78.94400 1.000 95.34000 548 LEU B O 1
ATOM 10001 N N . GLU C 1 549 ? -30.24100 -4.77000 -79.89100 1.000 94.60000 549 GLU B N 1
ATOM 10002 C CA . GLU C 1 549 ? -29.95500 -6.18200 -80.12000 1.000 96.08000 549 GLU B CA 1
ATOM 10003 C C . GLU C 1 549 ? -29.08600 -6.80700 -79.02900 1.000 101.43000 549 GLU B C 1
ATOM 10004 O O . GLU C 1 549 ? -29.17100 -8.02300 -78.80900 1.000 102.87000 549 GLU B O 1
ATOM 10010 N N . GLN C 1 550 ? -28.25600 -6.01700 -78.33300 1.000 101.87000 550 GLN B N 1
ATOM 10011 C CA . GLN C 1 550 ? -27.52000 -6.56300 -77.19400 1.000 101.00000 550 GLN B CA 1
ATOM 10012 C C . GLN C 1 550 ? -28.46700 -6.93100 -76.05200 1.000 105.04000 550 GLN B C 1
ATOM 10013 O O . GLN C 1 550 ? -28.27800 -7.96600 -75.40000 1.000 107.72000 550 GLN B O 1
ATOM 10019 N N . LEU C 1 551 ? -29.49900 -6.10900 -75.80600 1.000 102.61000 551 LEU B N 1
ATOM 10020 C CA . LEU C 1 551 ? -30.47600 -6.43300 -74.76800 1.000 103.45000 551 LEU B CA 1
ATOM 10021 C C . LEU C 1 551 ? -31.11600 -7.79000 -75.03400 1.000 105.10000 551 LEU B C 1
ATOM 10022 O O . LEU C 1 551 ? -31.18600 -8.64300 -74.13900 1.000 106.91000 551 LEU B O 1
ATOM 10027 N N . ASP C 1 552 ? -31.56700 -8.01400 -76.27400 1.000 100.37000 552 ASP B N 1
ATOM 10028 C CA . ASP C 1 552 ? -32.28100 -9.24600 -76.59500 1.000 98.49000 552 ASP B CA 1
ATOM 10029 C C . ASP C 1 552 ? -31.38100 -10.47300 -76.47000 1.000 99.15000 552 ASP B C 1
ATOM 10030 O O . ASP C 1 552 ? -31.83400 -11.51700 -75.99400 1.000 93.58000 552 ASP B O 1
ATOM 10035 N N . HIS C 1 553 ? -30.09400 -10.35100 -76.82500 1.000 101.25000 553 HIS B N 1
ATOM 10036 C CA . HIS C 1 553 ? -29.25000 -11.52600 -77.07200 1.000 98.64000 553 HIS B CA 1
ATOM 10037 C C . HIS C 1 553 ? -28.93600 -12.30700 -75.78900 1.000 100.75000 553 HIS B C 1
ATOM 10038 O O . HIS C 1 553 ? -29.16100 -13.52500 -75.72100 1.000 89.33000 553 HIS B O 1
ATOM 10045 N N . ARG C 1 554 ? -28.37600 -11.64100 -74.77500 1.000 109.12000 554 ARG B N 1
ATOM 10046 C CA . ARG C 1 554 ? -27.95000 -12.33800 -73.54800 1.000 102.07000 554 ARG B CA 1
ATOM 10047 C C . ARG C 1 554 ? -28.94700 -12.14900 -72.39400 1.000 102.02000 554 ARG B C 1
ATOM 10048 O O . ARG C 1 554 ? -29.89700 -11.36700 -72.48600 1.000 102.81000 554 ARG B O 1
ATOM 10056 N N . GLY D 2 2 ? 48.71600 -13.10700 -101.97000 1.000 98.51000 37 GLY C N 1
ATOM 10057 C CA . GLY D 2 2 ? 48.34100 -11.79100 -101.47500 1.000 104.88000 37 GLY C CA 1
ATOM 10058 C C . GLY D 2 2 ? 47.35100 -11.84000 -100.32400 1.000 107.74000 37 GLY C C 1
ATOM 10059 O O . GLY D 2 2 ? 47.44900 -12.71300 -99.46000 1.000 111.45000 37 GLY C O 1
ATOM 10060 N N . GLU D 2 3 ? 46.40200 -10.90400 -100.30600 1.000 108.92000 38 GLU C N 1
ATOM 10061 C CA . GLU D 2 3 ? 45.33500 -10.91100 -99.31000 1.000 110.80000 38 GLU C CA 1
ATOM 10062 C C . GLU D 2 3 ? 44.18600 -10.04800 -99.82000 1.000 102.51000 38 GLU C C 1
ATOM 10063 O O . GLU D 2 3 ? 44.31700 -9.32700 -100.81300 1.000 97.39000 38 GLU C O 1
ATOM 10069 N N . ASP D 2 4 ? 43.05100 -10.13300 -99.12300 1.000 105.17000 39 ASP C N 1
ATOM 10070 C CA . ASP D 2 4 ? 41.84000 -9.42000 -99.52800 1.000 101.37000 39 ASP C CA 1
ATOM 10071 C C . ASP D 2 4 ? 41.94300 -7.95500 -99.11300 1.000 93.04000 39 ASP C C 1
ATOM 10072 O O . ASP D 2 4 ? 41.82100 -7.61800 -97.92700 1.000 83.87000 39 ASP C O 1
ATOM 10077 N N . ASP D 2 5 ? 42.16300 -7.08200 -100.10000 1.000 89.56000 40 ASP C N 1
ATOM 10078 C CA . ASP D 2 5 ? 42.17900 -5.64600 -99.86200 1.000 82.92000 40 ASP C CA 1
ATOM 10079 C C . ASP D 2 5 ? 40.79000 -5.08700 -99.57100 1.000 85.00000 40 ASP C C 1
ATOM 10080 O O . ASP D 2 5 ? 40.68200 -3.98200 -99.02700 1.000 86.61000 40 ASP C O 1
ATOM 10085 N N . ALA D 2 6 ? 39.72700 -5.81200 -99.92900 1.000 82.78000 41 ALA C N 1
ATOM 10086 C CA . ALA D 2 6 ? 38.38300 -5.27900 -99.75300 1.000 77.21000 41 ALA C CA 1
ATOM 10087 C C . ALA D 2 6 ? 37.95700 -5.25700 -98.29200 1.000 74.54000 41 ALA C C 1
ATOM 10088 O O . ALA D 2 6 ? 37.03200 -4.52000 -97.94300 1.000 74.92000 41 ALA C O 1
ATOM 10090 N N . GLU D 2 7 ? 38.61100 -6.04300 -97.43500 1.000 78.16000 42 GLU C N 1
ATOM 10091 C CA . GLU D 2 7 ? 38.27300 -6.05500 -96.01500 1.000 81.74000 42 GLU C CA 1
ATOM 10092 C C . GLU D 2 7 ? 38.83200 -4.82100 -95.31100 1.000 78.18000 42 GLU C C 1
ATOM 10093 O O . GLU D 2 7 ? 38.10300 -4.11900 -94.59600 1.000 74.03000 42 GLU C O 1
ATOM 10099 N N . VAL D 2 8 ? 40.12400 -4.53900 -95.51600 1.000 75.58000 43 VAL C N 1
ATOM 10100 C CA . VAL D 2 8 ? 40.74600 -3.35500 -94.92800 1.000 76.23000 43 VAL C CA 1
ATOM 10101 C C . VAL D 2 8 ? 40.15500 -2.07500 -95.51300 1.000 74.56000 43 VAL C C 1
ATOM 10102 O O . VAL D 2 8 ? 40.12900 -1.03400 -94.84500 1.000 72.77000 43 VAL C O 1
ATOM 10106 N N . GLN D 2 9 ? 39.63600 -2.13200 -96.73900 1.000 71.60000 44 GLN C N 1
ATOM 10107 C CA . GLN D 2 9 ? 38.99700 -0.96100 -97.32800 1.000 68.52000 44 GLN C CA 1
ATOM 10108 C C . GLN D 2 9 ? 37.79300 -0.51300 -96.50400 1.000 66.18000 44 GLN C C 1
ATOM 10109 O O . GLN D 2 9 ? 37.72000 0.64100 -96.07000 1.000 64.48000 44 GLN C O 1
ATOM 10115 N N . GLN D 2 10 ? 36.82700 -1.41300 -96.28600 1.000 68.63000 45 GLN C N 1
ATOM 10116 C CA . GLN D 2 10 ? 35.65400 -1.05400 -95.49200 1.000 66.81000 45 GLN C CA 1
ATOM 10117 C C . GLN D 2 10 ? 36.01200 -0.84100 -94.03100 1.000 63.30000 45 GLN C C 1
ATOM 10118 O O . GLN D 2 10 ? 35.23600 -0.22600 -93.29100 1.000 62.89000 45 GLN C O 1
ATOM 10124 N N . GLU D 2 11 ? 37.18100 -1.31600 -93.61100 1.000 66.59000 46 GLU C N 1
ATOM 10125 C CA . GLU D 2 11 ? 37.70600 -0.96000 -92.30000 1.000 66.04000 46 GLU C CA 1
ATOM 10126 C C . GLU D 2 11 ? 38.08600 0.51700 -92.24300 1.000 62.16000 46 GLU C C 1
ATOM 10127 O O . GLU D 2 11 ? 37.64900 1.25100 -91.34900 1.000 62.43000 46 GLU C O 1
ATOM 10133 N N . CYS D 2 12 ? 38.90500 0.97000 -93.19000 1.000 60.08000 47 CYS C N 1
ATOM 10134 C CA . CYS D 2 12 ? 39.32100 2.36600 -93.20200 1.000 53.86000 47 CYS C CA 1
ATOM 10135 C C . CYS D 2 12 ? 38.16000 3.29100 -93.54500 1.000 52.77000 47 CYS C C 1
ATOM 10136 O O . CYS D 2 12 ? 38.08100 4.40900 -93.02200 1.000 51.34000 47 CYS C O 1
ATOM 10139 N N . LEU D 2 13 ? 37.25200 2.85000 -94.42300 1.000 55.30000 48 LEU C N 1
ATOM 10140 C CA . LEU D 2 13 ? 36.06000 3.64500 -94.71200 1.000 50.53000 48 LEU C CA 1
ATOM 10141 C C . LEU D 2 13 ? 35.22300 3.85400 -93.45700 1.000 48.29000 48 LEU C C 1
ATOM 10142 O O . LEU D 2 13 ? 34.60500 4.91000 -93.28400 1.000 44.72000 48 LEU C O 1
ATOM 10147 N N . HIS D 2 14 ? 35.18400 2.86000 -92.57100 1.000 46.87000 49 HIS C N 1
ATOM 10148 C CA . HIS D 2 14 ? 34.41500 3.01800 -91.34300 1.000 50.92000 49 HIS C CA 1
ATOM 10149 C C . HIS D 2 14 ? 35.01500 4.10200 -90.45400 1.000 49.36000 49 HIS C C 1
ATOM 10150 O O . HIS D 2 14 ? 34.30300 4.99600 -89.97600 1.000 47.01000 49 HIS C O 1
ATOM 10157 N N . LYS D 2 15 ? 36.32600 4.03200 -90.21800 1.000 47.93000 50 LYS C N 1
ATOM 10158 C CA . LYS D 2 15 ? 36.99600 5.05600 -89.42800 1.000 41.53000 50 LYS C CA 1
ATOM 10159 C C . LYS D 2 15 ? 36.84300 6.43900 -90.05600 1.000 39.52000 50 LYS C C 1
ATOM 10160 O O . LYS D 2 15 ? 36.62600 7.42400 -89.34100 1.000 38.69000 50 LYS C O 1
ATOM 10166 N N . PHE D 2 16 ? 36.92300 6.53300 -91.38900 1.000 38.14000 51 PHE C N 1
ATOM 10167 C CA . PHE D 2 16 ? 36.75500 7.82500 -92.05200 1.000 36.45000 51 PHE C CA 1
ATOM 10168 C C . PHE D 2 16 ? 35.39200 8.43000 -91.77900 1.000 38.02000 51 PHE C C 1
ATOM 10169 O O . PHE D 2 16 ? 35.21900 9.64400 -91.93800 1.000 38.17000 51 PHE C O 1
ATOM 10177 N N . SER D 2 17 ? 34.42500 7.61000 -91.36700 1.000 40.66000 52 SER C N 1
ATOM 10178 C CA . SER D 2 17 ? 33.06700 8.06800 -91.11400 1.000 39.30000 52 SER C CA 1
ATOM 10179 C C . SER D 2 17 ? 32.85000 8.57000 -89.69800 1.000 38.75000 52 SER C C 1
ATOM 10180 O O . SER D 2 17 ? 31.84500 9.24700 -89.45000 1.000 38.29000 52 SER C O 1
ATOM 10183 N N . THR D 2 18 ? 33.74500 8.24600 -88.76800 1.000 35.91000 53 THR C N 1
ATOM 10184 C CA . THR D 2 18 ? 33.50700 8.55900 -87.36900 1.000 35.70000 53 THR C CA 1
ATOM 10185 C C . THR D 2 18 ? 33.65600 10.05800 -87.11100 1.000 33.43000 53 THR C C 1
ATOM 10186 O O . THR D 2 18 ? 34.24500 10.79900 -87.90100 1.000 38.31000 53 THR C O 1
ATOM 10190 N N . ARG D 2 19 ? 33.10900 10.50400 -85.98500 1.000 31.51000 54 ARG C N 1
ATOM 10191 C CA . ARG D 2 19 ? 33.14000 11.92300 -85.64900 1.000 32.19000 54 ARG C CA 1
ATOM 10192 C C . ARG D 2 19 ? 34.57000 12.46200 -85.61400 1.000 35.06000 54 ARG C C 1
ATOM 10193 O O . ARG D 2 19 ? 35.41500 11.97500 -84.84600 1.000 34.69000 54 ARG C O 1
ATOM 10201 N N . ASP D 2 20 ? 34.84200 13.44800 -86.47500 1.000 27.25000 55 ASP C N 1
ATOM 10202 C CA . ASP D 2 20 ? 36.06500 14.24600 -86.41800 1.000 29.45000 55 ASP C CA 1
ATOM 10203 C C . ASP D 2 20 ? 37.32200 13.41300 -86.61100 1.000 28.31000 55 ASP C C 1
ATOM 10204 O O . ASP D 2 20 ? 38.37300 13.73700 -86.04800 1.000 27.83000 55 ASP C O 1
ATOM 10209 N N . TYR D 2 21 ? 37.24000 12.34400 -87.40300 1.000 25.21000 56 TYR C N 1
ATOM 10210 C CA . TYR D 2 21 ? 38.42300 11.50700 -87.58500 1.000 28.28000 56 TYR C CA 1
ATOM 10211 C C . TYR D 2 21 ? 39.58900 12.27800 -88.19800 1.000 28.81000 56 TYR C C 1
ATOM 10212 O O . TYR D 2 21 ? 40.74500 11.88000 -88.00800 1.000 29.22000 56 TYR C O 1
ATOM 10221 N N . ILE D 2 22 ? 39.31400 13.37500 -88.90900 1.000 25.49000 57 ILE C N 1
ATOM 10222 C CA . ILE D 2 22 ? 40.37600 14.23900 -89.41800 1.000 29.66000 57 ILE C CA 1
ATOM 10223 C C . ILE D 2 22 ? 41.32100 14.66800 -88.29600 1.000 30.20000 57 ILE C C 1
ATOM 10224 O O . ILE D 2 22 ? 42.51300 14.90600 -88.53100 1.000 32.29000 57 ILE C O 1
ATOM 10229 N N . MET D 2 23 ? 40.82300 14.74800 -87.06500 1.000 26.20000 58 MET C N 1
ATOM 10230 C CA . MET D 2 23 ? 41.65000 15.15100 -85.94200 1.000 27.98000 58 MET C CA 1
ATOM 10231 C C . MET D 2 23 ? 42.41800 13.99400 -85.32600 1.000 28.74000 58 MET C C 1
ATOM 10232 O O . MET D 2 23 ? 43.25300 14.21500 -84.44800 1.000 31.48000 58 MET C O 1
ATOM 10237 N N . GLU D 2 24 ? 42.17200 12.82200 -85.73500 1.000 31.21000 59 GLU C N 1
ATOM 10238 C CA . GLU D 2 24 ? 42.83400 11.76600 -84.99200 1.000 34.86000 59 GLU C CA 1
ATOM 10239 C C . GLU D 2 24 ? 44.26300 11.57900 -85.49700 1.000 36.78000 59 GLU C C 1
ATOM 10240 O O . GLU D 2 24 ? 44.50900 11.61200 -86.70300 1.000 34.86000 59 GLU C O 1
ATOM 10246 N N . PRO D 2 25 ? 45.22900 11.41000 -84.59800 1.000 41.50000 60 PRO C N 1
ATOM 10247 C CA . PRO D 2 25 ? 46.57700 11.03300 -85.05000 1.000 43.26000 60 PRO C CA 1
ATOM 10248 C C . PRO D 2 25 ? 46.61300 9.69600 -85.77200 1.000 38.21000 60 PRO C C 1
ATOM 10249 O O . PRO D 2 25 ? 47.54200 9.46700 -86.55000 1.000 38.69000 60 PRO C O 1
ATOM 10253 N N . SER D 2 26 ? 45.61900 8.82300 -85.55800 1.000 40.22000 61 SER C N 1
ATOM 10254 C CA . SER D 2 26 ? 45.55400 7.54500 -86.26400 1.000 37.93000 61 SER C CA 1
ATOM 10255 C C . SER D 2 26 ? 45.48600 7.71400 -87.77200 1.000 42.15000 61 SER C C 1
ATOM 10256 O O . SER D 2 26 ? 45.84300 6.77500 -88.49400 1.000 43.26000 61 SER C O 1
ATOM 10259 N N . ILE D 2 27 ? 45.04000 8.88300 -88.25600 1.000 39.29000 62 ILE C N 1
ATOM 10260 C CA . ILE D 2 27 ? 44.52100 8.99600 -89.62200 1.000 40.39000 62 ILE C CA 1
ATOM 10261 C C . ILE D 2 27 ? 45.60400 8.70900 -90.65200 1.000 41.91000 62 ILE C C 1
ATOM 10262 O O . ILE D 2 27 ? 45.33000 8.11900 -91.70500 1.000 40.06000 62 ILE C O 1
ATOM 10267 N N . PHE D 2 28 ? 46.84700 9.11700 -90.36800 1.000 36.71000 63 PHE C N 1
ATOM 10268 C CA . PHE D 2 28 ? 47.91700 8.89700 -91.32900 1.000 35.85000 63 PHE C CA 1
ATOM 10269 C C . PHE D 2 28 ? 48.17100 7.41200 -91.53500 1.000 42.42000 63 PHE C C 1
ATOM 10270 O O . PHE D 2 28 ? 48.36000 6.96000 -92.67100 1.000 43.83000 63 PHE C O 1
ATOM 10278 N N . ASN D 2 29 ? 48.15700 6.63500 -90.45500 1.000 44.31000 64 ASN C N 1
ATOM 10279 C CA . ASN D 2 29 ? 48.27900 5.19200 -90.59300 1.000 44.57000 64 ASN C CA 1
ATOM 10280 C C . ASN D 2 29 ? 47.11100 4.61800 -91.38400 1.000 50.46000 64 ASN C C 1
ATOM 10281 O O . ASN D 2 29 ? 47.30000 3.77300 -92.26700 1.000 56.61000 64 ASN C O 1
ATOM 10286 N N . THR D 2 30 ? 45.88800 5.05800 -91.07200 1.000 44.54000 65 THR C N 1
ATOM 10287 C CA . THR D 2 30 ? 44.72100 4.52600 -91.76700 1.000 45.63000 65 THR C CA 1
ATOM 10288 C C . THR D 2 30 ? 44.73000 4.90300 -93.24300 1.000 49.41000 65 THR C C 1
ATOM 10289 O O . THR D 2 30 ? 44.20900 4.15600 -94.07600 1.000 47.36000 65 THR C O 1
ATOM 10293 N N . LEU D 2 31 ? 45.31700 6.05400 -93.58400 1.000 50.12000 66 LEU C N 1
ATOM 10294 C CA . LEU D 2 31 ? 45.40900 6.45400 -94.98400 1.000 47.48000 66 LEU C CA 1
ATOM 10295 C C . LEU D 2 31 ? 46.40400 5.58500 -95.74600 1.000 52.38000 66 LEU C C 1
ATOM 10296 O O . LEU D 2 31 ? 46.11900 5.15900 -96.86900 1.000 52.55000 66 LEU C O 1
ATOM 10301 N N . LYS D 2 32 ? 47.57500 5.31700 -95.15500 1.000 50.06000 67 LYS C N 1
ATOM 10302 C CA . LYS D 2 32 ? 48.50200 4.33900 -95.72400 1.000 54.26000 67 LYS C CA 1
ATOM 10303 C C . LYS D 2 32 ? 47.83000 2.98000 -95.91900 1.000 57.17000 67 LYS C C 1
ATOM 10304 O O . LYS D 2 32 ? 47.85800 2.41800 -97.02100 1.000 56.23000 67 LYS C O 1
ATOM 10310 N N . ARG D 2 33 ? 47.23600 2.42700 -94.85000 1.000 52.67000 68 ARG C N 1
ATOM 10311 C CA . ARG D 2 33 ? 46.57700 1.12400 -94.94100 1.000 56.78000 68 ARG C CA 1
ATOM 10312 C C . ARG D 2 33 ? 45.52300 1.10600 -96.04100 1.000 59.29000 68 ARG C C 1
ATOM 10313 O O . ARG D 2 33 ? 45.29200 0.07100 -96.67500 1.000 66.20000 68 ARG C O 1
ATOM 10321 N N . TYR D 2 34 ? 44.89000 2.24800 -96.29200 1.000 57.15000 69 TYR C N 1
ATOM 10322 C CA . TYR D 2 34 ? 43.81100 2.32300 -97.26700 1.000 55.88000 69 TYR C CA 1
ATOM 10323 C C . TYR D 2 34 ? 44.33600 2.26200 -98.69600 1.000 56.33000 69 TYR C C 1
ATOM 10324 O O . TYR D 2 34 ? 43.74100 1.60300 -99.55200 1.000 59.36000 69 TYR C O 1
ATOM 10333 N N . PHE D 2 35 ? 45.44300 2.94500 -98.97300 1.000 58.42000 70 PHE C N 1
ATOM 10334 C CA . PHE D 2 35 ? 45.96500 3.00600 -100.33100 1.000 58.33000 70 PHE C CA 1
ATOM 10335 C C . PHE D 2 35 ? 46.83100 1.79900 -100.67900 1.000 62.04000 70 PHE C C 1
ATOM 10336 O O . PHE D 2 35 ? 46.87500 1.40000 -101.84700 1.000 64.39000 70 PHE C O 1
ATOM 10344 N N . GLN D 2 36 ? 47.52200 1.20100 -99.70000 1.000 63.49000 71 GLN C N 1
ATOM 10345 C CA . GLN D 2 36 ? 48.20300 -0.06500 -99.96000 1.000 64.90000 71 GLN C CA 1
ATOM 10346 C C . GLN D 2 36 ? 47.21400 -1.17700 -100.27600 1.000 69.67000 71 GLN C C 1
ATOM 10347 O O . GLN D 2 36 ? 47.61100 -2.20700 -100.83500 1.000 76.22000 71 GLN C O 1
ATOM 10353 N N . ALA D 2 37 ? 45.94200 -0.99700 -99.91900 1.000 60.54000 72 ALA C N 1
ATOM 10354 C CA . ALA D 2 37 ? 44.86800 -1.87200 -100.35900 1.000 64.42000 72 ALA C CA 1
ATOM 10355 C C . ALA D 2 37 ? 44.12500 -1.29500 -101.55000 1.000 67.25000 72 ALA C C 1
ATOM 10356 O O . ALA D 2 37 ? 42.95000 -1.62500 -101.76200 1.000 68.42000 72 ALA C O 1
ATOM 10358 N N . GLY D 2 38 ? 44.78300 -0.42200 -102.31200 1.000 60.20000 73 GLY C N 1
ATOM 10359 C CA . GLY D 2 38 ? 44.20000 0.15800 -103.50300 1.000 62.46000 73 GLY C CA 1
ATOM 10360 C C . GLY D 2 38 ? 42.82200 0.73000 -103.27200 1.000 65.31000 73 GLY C C 1
ATOM 10361 O O . GLY D 2 38 ? 41.83400 0.25000 -103.83300 1.000 71.65000 73 GLY C O 1
ATOM 10362 N N . GLY D 2 39 ? 42.74100 1.74300 -102.41700 1.000 65.09000 74 GLY C N 1
ATOM 10363 C CA . GLY D 2 39 ? 41.48900 2.41800 -102.16900 1.000 62.59000 74 GLY C CA 1
ATOM 10364 C C . GLY D 2 39 ? 41.35700 3.62800 -103.07500 1.000 63.37000 74 GLY C C 1
ATOM 10365 O O . GLY D 2 39 ? 42.33200 4.32500 -103.34900 1.000 64.27000 74 GLY C O 1
ATOM 10366 N N . SER D 2 40 ? 40.13800 3.85000 -103.55300 1.000 68.66000 75 SER C N 1
ATOM 10367 C CA . SER D 2 40 ? 39.84800 5.05600 -104.30700 1.000 67.62000 75 SER C CA 1
ATOM 10368 C C . SER D 2 40 ? 39.91400 6.26700 -103.37800 1.000 69.41000 75 SER C C 1
ATOM 10369 O O . SER D 2 40 ? 39.41800 6.21400 -102.24500 1.000 66.11000 75 SER C O 1
ATOM 10372 N N . PRO D 2 41 ? 40.51800 7.36100 -103.81700 1.000 68.61000 76 PRO C N 1
ATOM 10373 C CA . PRO D 2 41 ? 40.71400 8.50300 -102.91600 1.000 66.30000 76 PRO C CA 1
ATOM 10374 C C . PRO D 2 41 ? 39.51800 9.43800 -102.79300 1.000 64.44000 76 PRO C C 1
ATOM 10375 O O . PRO D 2 41 ? 39.30500 10.00700 -101.71900 1.000 62.62000 76 PRO C O 1
ATOM 10379 N N . GLU D 2 42 ? 38.73000 9.61700 -103.85600 1.000 67.66000 77 GLU C N 1
ATOM 10380 C CA . GLU D 2 42 ? 37.77800 10.73100 -103.87800 1.000 68.71000 77 GLU C CA 1
ATOM 10381 C C . GLU D 2 42 ? 36.78300 10.65300 -102.72400 1.000 65.49000 77 GLU C C 1
ATOM 10382 O O . GLU D 2 42 ? 36.49800 11.66900 -102.07600 1.000 63.26000 77 GLU C O 1
ATOM 10388 N N . ASN D 2 43 ? 36.25700 9.45900 -102.43800 1.000 60.95000 78 ASN C N 1
ATOM 10389 C CA . ASN D 2 43 ? 35.25700 9.34500 -101.38700 1.000 54.20000 78 ASN C CA 1
ATOM 10390 C C . ASN D 2 43 ? 35.85000 9.57200 -99.99700 1.000 51.88000 78 ASN C C 1
ATOM 10391 O O . ASN D 2 43 ? 35.10000 9.87100 -99.05700 1.000 45.88000 78 ASN C O 1
ATOM 10396 N N . VAL D 2 44 ? 37.17400 9.46600 -99.84100 1.000 47.98000 79 VAL C N 1
ATOM 10397 C CA . VAL D 2 44 ? 37.78500 9.76500 -98.54800 1.000 45.84000 79 VAL C CA 1
ATOM 10398 C C . VAL D 2 44 ? 37.52300 11.22000 -98.16100 1.000 45.60000 79 VAL C C 1
ATOM 10399 O O . VAL D 2 44 ? 37.07300 11.51400 -97.04400 1.000 39.13000 79 VAL C O 1
ATOM 10403 N N . ILE D 2 45 ? 37.78600 12.15300 -99.08100 1.000 39.92000 80 ILE C N 1
ATOM 10404 C CA . ILE D 2 45 ? 37.56900 13.55800 -98.75900 1.000 38.21000 80 ILE C CA 1
ATOM 10405 C C . ILE D 2 45 ? 36.10400 13.81800 -98.43400 1.000 40.65000 80 ILE C C 1
ATOM 10406 O O . ILE D 2 45 ? 35.78400 14.68400 -97.61000 1.000 38.23000 80 ILE C O 1
ATOM 10411 N N . GLN D 2 46 ? 35.19200 13.06900 -99.05400 1.000 42.95000 81 GLN C N 1
ATOM 10412 C CA . GLN D 2 46 ? 33.77600 13.22100 -98.73600 1.000 44.23000 81 GLN C CA 1
ATOM 10413 C C . GLN D 2 46 ? 33.49100 12.79200 -97.30200 1.000 41.49000 81 GLN C C 1
ATOM 10414 O O . GLN D 2 46 ? 32.88400 13.53900 -96.52400 1.000 37.45000 81 GLN C O 1
ATOM 10420 N N . LEU D 2 47 ? 33.93600 11.58600 -96.93900 1.000 39.46000 82 LEU C N 1
ATOM 10421 C CA . LEU D 2 47 ? 33.69900 11.05000 -95.60400 1.000 37.46000 82 LEU C CA 1
ATOM 10422 C C . LEU D 2 47 ? 34.25500 11.97300 -94.51900 1.000 35.20000 82 LEU C C 1
ATOM 10423 O O . LEU D 2 47 ? 33.56900 12.29100 -93.54200 1.000 33.14000 82 LEU C O 1
ATOM 10428 N N . LEU D 2 48 ? 35.49400 12.42800 -94.68600 1.000 33.72000 83 LEU C N 1
ATOM 10429 C CA . LEU D 2 48 ? 36.14000 13.21400 -93.64300 1.000 31.03000 83 LEU C CA 1
ATOM 10430 C C . LEU D 2 48 ? 35.43800 14.54700 -93.41600 1.000 30.94000 83 LEU C C 1
ATOM 10431 O O . LEU D 2 48 ? 35.29700 14.99400 -92.27400 1.000 33.05000 83 LEU C O 1
ATOM 10436 N N . SER D 2 49 ? 35.00900 15.21600 -94.47600 1.000 32.79000 84 SER C N 1
ATOM 10437 C CA . SER D 2 49 ? 34.47000 16.55300 -94.27200 1.000 32.64000 84 SER C CA 1
ATOM 10438 C C . SER D 2 49 ? 33.00800 16.52000 -93.84000 1.000 35.23000 84 SER C C 1
ATOM 10439 O O . SER D 2 49 ? 32.54000 17.43900 -93.15300 1.000 30.40000 84 SER C O 1
ATOM 10442 N N . GLU D 2 50 ? 32.28000 15.47500 -94.23400 1.000 38.05000 85 GLU C N 1
ATOM 10443 C CA . GLU D 2 50 ? 30.87800 15.34200 -93.85700 1.000 37.76000 85 GLU C CA 1
ATOM 10444 C C . GLU D 2 50 ? 30.72900 15.07100 -92.36800 1.000 40.28000 85 GLU C C 1
ATOM 10445 O O . GLU D 2 50 ? 29.77500 15.54000 -91.73100 1.000 37.89000 85 GLU C O 1
ATOM 10451 N N . ASN D 2 51 ? 31.66100 14.31800 -91.79300 1.000 35.23000 86 ASN C N 1
ATOM 10452 C CA . ASN D 2 51 ? 31.58700 13.96700 -90.39100 1.000 31.36000 86 ASN C CA 1
ATOM 10453 C C . ASN D 2 51 ? 32.46800 14.84400 -89.52200 1.000 32.32000 86 ASN C C 1
ATOM 10454 O O . ASN D 2 51 ? 32.73200 14.48700 -88.37100 1.000 32.86000 86 ASN C O 1
ATOM 10459 N N . TYR D 2 52 ? 32.90600 15.99200 -90.03600 1.000 29.56000 87 TYR C N 1
ATOM 10460 C CA . TYR D 2 52 ? 33.66300 16.94600 -89.24200 1.000 30.13000 87 TYR C CA 1
ATOM 10461 C C . TYR D 2 52 ? 32.69900 17.84500 -88.47400 1.000 31.17000 87 TYR C C 1
ATOM 10462 O O . TYR D 2 52 ? 31.90200 18.57000 -89.07200 1.000 33.90000 87 TYR C O 1
ATOM 10471 N N . THR D 2 53 ? 32.80000 17.81600 -87.15200 1.000 33.16000 88 THR C N 1
ATOM 10472 C CA . THR D 2 53 ? 31.92000 18.55900 -86.26400 1.000 34.08000 88 THR C CA 1
ATOM 10473 C C . THR D 2 53 ? 32.64400 19.67000 -85.51900 1.000 33.56000 88 THR C C 1
ATOM 10474 O O . THR D 2 53 ? 31.98900 20.54400 -84.93100 1.000 35.14000 88 THR C O 1
ATOM 10478 N N . ALA D 2 54 ? 33.97600 19.67500 -85.55900 1.000 28.65000 89 ALA C N 1
ATOM 10479 C CA . ALA D 2 54 ? 34.77500 20.72700 -84.95400 1.000 26.60000 89 ALA C CA 1
ATOM 10480 C C . ALA D 2 54 ? 34.58900 20.76200 -83.43200 1.000 27.79000 89 ALA C C 1
ATOM 10481 O O . ALA D 2 54 ? 34.56300 21.82500 -82.81200 1.000 24.44000 89 ALA C O 1
ATOM 10483 N N . VAL D 2 55 ? 34.48500 19.57900 -82.81900 1.000 27.52000 90 VAL C N 1
ATOM 10484 C CA . VAL D 2 55 ? 34.37100 19.50800 -81.36200 1.000 28.07000 90 VAL C CA 1
ATOM 10485 C C . VAL D 2 55 ? 35.48400 20.30600 -80.69700 1.000 29.58000 90 VAL C C 1
ATOM 10486 O O . VAL D 2 55 ? 35.23000 21.16500 -79.84500 1.000 29.40000 90 VAL C O 1
ATOM 10490 N N . ALA D 2 56 ? 36.73700 20.03800 -81.08300 1.000 26.57000 91 ALA C N 1
ATOM 10491 C CA . ALA D 2 56 ? 37.86500 20.71600 -80.44600 1.000 24.10000 91 ALA C CA 1
ATOM 10492 C C . ALA D 2 56 ? 37.76700 22.23900 -80.57800 1.000 24.76000 91 ALA C C 1
ATOM 10493 O O . ALA D 2 56 ? 37.98300 22.95900 -79.59900 1.000 25.63000 91 ALA C O 1
ATOM 10495 N N . GLN D 2 57 ? 37.42600 22.76000 -81.76400 1.000 26.84000 92 GLN C N 1
ATOM 10496 C CA . GLN D 2 57 ? 37.24500 24.21200 -81.86700 1.000 26.76000 92 GLN C CA 1
ATOM 10497 C C . GLN D 2 57 ? 36.04400 24.67300 -81.06400 1.000 24.10000 92 GLN C C 1
ATOM 10498 O O . GLN D 2 57 ? 35.96900 25.82300 -80.63100 1.000 24.60000 92 GLN C O 1
ATOM 10504 N N . THR D 2 58 ? 35.10300 23.78400 -80.85100 1.000 25.28000 93 THR C N 1
ATOM 10505 C CA . THR D 2 58 ? 33.96000 24.10300 -80.02200 1.000 26.13000 93 THR C CA 1
ATOM 10506 C C . THR D 2 58 ? 34.35800 24.25100 -78.55100 1.000 28.92000 93 THR C C 1
ATOM 10507 O O . THR D 2 58 ? 33.74800 25.03900 -77.81000 1.000 24.29000 93 THR C O 1
ATOM 10511 N N . VAL D 2 59 ? 35.40800 23.54100 -78.12800 1.000 28.02000 94 VAL C N 1
ATOM 10512 C CA . VAL D 2 59 ? 35.96500 23.73800 -76.79800 1.000 23.83000 94 VAL C CA 1
ATOM 10513 C C . VAL D 2 59 ? 36.68500 25.08100 -76.71400 1.000 29.21000 94 VAL C C 1
ATOM 10514 O O . VAL D 2 59 ? 36.60200 25.77800 -75.69400 1.000 31.88000 94 VAL C O 1
ATOM 10518 N N . ASN D 2 60 ? 37.39600 25.47400 -77.77800 1.000 25.06000 95 ASN C N 1
ATOM 10519 C CA . ASN D 2 60 ? 38.02800 26.79000 -77.77500 1.000 25.11000 95 ASN C CA 1
ATOM 10520 C C . ASN D 2 60 ? 36.99100 27.88500 -77.60300 1.000 27.97000 95 ASN C C 1
ATOM 10521 O O . ASN D 2 60 ? 37.21800 28.85100 -76.87200 1.000 27.13000 95 ASN C O 1
ATOM 10526 N N . LEU D 2 61 ? 35.84000 27.74200 -78.26800 1.000 28.44000 96 LEU C N 1
ATOM 10527 C CA . LEU D 2 61 ? 34.80700 28.77200 -78.22300 1.000 31.23000 96 LEU C CA 1
ATOM 10528 C C . LEU D 2 61 ? 34.20900 28.89500 -76.82000 1.000 31.58000 96 LEU C C 1
ATOM 10529 O O . LEU D 2 61 ? 34.09800 30.00100 -76.27300 1.000 30.30000 96 LEU C O 1
ATOM 10534 N N . LEU D 2 62 ? 33.83400 27.76400 -76.21500 1.000 28.41000 97 LEU C N 1
ATOM 10535 C CA . LEU D 2 62 ? 33.34100 27.80400 -74.84800 1.000 25.98000 97 LEU C CA 1
ATOM 10536 C C . LEU D 2 62 ? 34.35300 28.45500 -73.91700 1.000 29.49000 97 LEU C C 1
ATOM 10537 O O . LEU D 2 62 ? 33.96700 29.18900 -72.99900 1.000 28.12000 97 LEU C O 1
ATOM 10542 N N . ALA D 2 63 ? 35.65000 28.23300 -74.15700 1.000 27.63000 98 ALA C N 1
ATOM 10543 C CA . ALA D 2 63 ? 36.66900 28.80500 -73.28100 1.000 27.26000 98 ALA C CA 1
ATOM 10544 C C . ALA D 2 63 ? 36.73800 30.31800 -73.42200 1.000 32.15000 98 ALA C C 1
ATOM 10545 O O . ALA D 2 63 ? 36.84900 31.03500 -72.41500 1.000 31.27000 98 ALA C O 1
ATOM 10547 N N . GLU D 2 64 ? 36.69300 30.83300 -74.66300 1.000 30.98000 99 GLU C N 1
ATOM 10548 C CA . GLU D 2 64 ? 36.63100 32.28500 -74.82700 1.000 31.45000 99 GLU C CA 1
ATOM 10549 C C . GLU D 2 64 ? 35.38000 32.83800 -74.16200 1.000 35.34000 99 GLU C C 1
ATOM 10550 O O . GLU D 2 64 ? 35.43600 33.85300 -73.45100 1.000 32.27000 99 GLU C O 1
ATOM 10556 N N . TRP D 2 65 ? 34.24300 32.17200 -74.37300 1.000 31.61000 100 TRP C N 1
ATOM 10557 C CA . TRP D 2 65 ? 32.99300 32.69300 -73.85000 1.000 33.06000 100 TRP C CA 1
ATOM 10558 C C . TRP D 2 65 ? 33.05600 32.78800 -72.33400 1.000 34.72000 100 TRP C C 1
ATOM 10559 O O . TRP D 2 65 ? 32.79300 33.85400 -71.76000 1.000 35.61000 100 TRP C O 1
ATOM 10570 N N . LEU D 2 66 ? 33.45200 31.69300 -71.67500 1.000 31.47000 101 LEU C N 1
ATOM 10571 C CA . LEU D 2 66 ? 33.61100 31.71100 -70.22500 1.000 30.75000 101 LEU C CA 1
ATOM 10572 C C . LEU D 2 66 ? 34.54600 32.83300 -69.79400 1.000 35.10000 101 LEU C C 1
ATOM 10573 O O . LEU D 2 66 ? 34.25000 33.58500 -68.85500 1.000 36.21000 101 LEU C O 1
ATOM 10578 N N . ILE D 2 67 ? 35.67000 32.97600 -70.49300 1.000 34.96000 102 ILE C N 1
ATOM 10579 C CA . ILE D 2 67 ? 36.62000 34.02600 -70.15500 1.000 32.41000 102 ILE C CA 1
ATOM 10580 C C . ILE D 2 67 ? 35.97800 35.39500 -70.34200 1.000 33.45000 102 ILE C C 1
ATOM 10581 O O . ILE D 2 67 ? 36.14000 36.28800 -69.50500 1.000 33.64000 102 ILE C O 1
ATOM 10586 N N . GLN D 2 68 ? 35.19500 35.57200 -71.40900 1.000 39.03000 103 GLN C N 1
ATOM 10587 C CA . GLN D 2 68 ? 34.57200 36.87500 -71.61900 1.000 40.04000 103 GLN C CA 1
ATOM 10588 C C . GLN D 2 68 ? 33.50200 37.16300 -70.56700 1.000 40.79000 103 GLN C C 1
ATOM 10589 O O . GLN D 2 68 ? 33.28700 38.33600 -70.23100 1.000 42.65000 103 GLN C O 1
ATOM 10595 N N . THR D 2 69 ? 32.89600 36.12900 -69.96700 1.000 39.48000 104 THR C N 1
ATOM 10596 C CA . THR D 2 69 ? 31.96800 36.34700 -68.85700 1.000 36.82000 104 THR C CA 1
ATOM 10597 C C . THR D 2 69 ? 32.65300 36.59300 -67.51700 1.000 40.68000 104 THR C C 1
ATOM 10598 O O . THR D 2 69 ? 31.95900 36.78500 -66.51800 1.000 46.95000 104 THR C O 1
ATOM 10602 N N . GLY D 2 70 ? 33.97900 36.56300 -67.44300 1.000 41.94000 105 GLY C N 1
ATOM 10603 C CA . GLY D 2 70 ? 34.67500 36.89100 -66.21500 1.000 42.61000 105 GLY C CA 1
ATOM 10604 C C . GLY D 2 70 ? 35.40900 35.74900 -65.53900 1.000 38.45000 105 GLY C C 1
ATOM 10605 O O . GLY D 2 70 ? 36.06900 35.98800 -64.52100 1.000 34.77000 105 GLY C O 1
ATOM 10606 N N . VAL D 2 71 ? 35.31800 34.52100 -66.05300 1.000 35.85000 106 VAL C N 1
ATOM 10607 C CA . VAL D 2 71 ? 36.15000 33.44600 -65.53100 1.000 32.52000 106 VAL C CA 1
ATOM 10608 C C . VAL D 2 71 ? 37.62200 33.75200 -65.79600 1.000 33.00000 106 VAL C C 1
ATOM 10609 O O . VAL D 2 71 ? 38.00400 34.19900 -66.88500 1.000 31.19000 106 VAL C O 1
ATOM 10613 N N . GLU D 2 72 ? 38.45000 33.54900 -64.77700 1.000 38.16000 107 GLU C N 1
ATOM 10614 C CA . GLU D 2 72 ? 39.88900 33.70000 -64.92600 1.000 34.36000 107 GLU C CA 1
ATOM 10615 C C . GLU D 2 72 ? 40.38200 32.74200 -66.00500 1.000 33.02000 107 GLU C C 1
ATOM 10616 O O . GLU D 2 72 ? 40.05200 31.54900 -65.96400 1.000 30.98000 107 GLU C O 1
ATOM 10622 N N . PRO D 2 73 ? 41.12500 33.21700 -66.99900 1.000 31.30000 108 PRO C N 1
ATOM 10623 C CA . PRO D 2 73 ? 41.60200 32.29800 -68.04400 1.000 31.86000 108 PRO C CA 1
ATOM 10624 C C . PRO D 2 73 ? 42.38400 31.11000 -67.50600 1.000 33.78000 108 PRO C C 1
ATOM 10625 O O . PRO D 2 73 ? 42.12900 29.97800 -67.92800 1.000 35.49000 108 PRO C O 1
ATOM 10629 N N . VAL D 2 74 ? 43.29000 31.31300 -66.55000 1.000 38.08000 109 VAL C N 1
ATOM 10630 C CA . VAL D 2 74 ? 44.04200 30.17500 -66.02200 1.000 40.73000 109 VAL C CA 1
ATOM 10631 C C . VAL D 2 74 ? 43.12700 29.08100 -65.45800 1.000 40.21000 109 VAL C C 1
ATOM 10632 O O . VAL D 2 74 ? 43.49900 27.90300 -65.46900 1.000 41.23000 109 VAL C O 1
ATOM 10636 N N . GLN D 2 75 ? 41.91900 29.43500 -64.98100 1.000 38.15000 110 GLN C N 1
ATOM 10637 C CA . GLN D 2 75 ? 40.99900 28.42900 -64.43900 1.000 38.65000 110 GLN C CA 1
ATOM 10638 C C . GLN D 2 75 ? 40.43700 27.53100 -65.52800 1.000 40.01000 110 GLN C C 1
ATOM 10639 O O . GLN D 2 75 ? 40.28000 26.32400 -65.31700 1.000 39.32000 110 GLN C O 1
ATOM 10645 N N . VAL D 2 76 ? 40.08800 28.10600 -66.68600 1.000 37.66000 111 VAL C N 1
ATOM 10646 C CA . VAL D 2 76 ? 39.67400 27.27900 -67.81500 1.000 36.13000 111 VAL C CA 1
ATOM 10647 C C . VAL D 2 76 ? 40.81500 26.37500 -68.25900 1.000 36.67000 111 VAL C C 1
ATOM 10648 O O . VAL D 2 76 ? 40.61800 25.18000 -68.51300 1.000 39.15000 111 VAL C O 1
ATOM 10652 N N . GLN D 2 77 ? 42.02800 26.92400 -68.34100 1.000 34.50000 112 GLN C N 1
ATOM 10653 C CA . GLN D 2 77 ? 43.18800 26.10900 -68.68400 1.000 37.33000 112 GLN C CA 1
ATOM 10654 C C . GLN D 2 77 ? 43.33500 24.91900 -67.73700 1.000 35.01000 112 GLN C C 1
ATOM 10655 O O . GLN D 2 77 ? 43.60900 23.79600 -68.17700 1.000 29.76000 112 GLN C O 1
ATOM 10661 N N . GLU D 2 78 ? 43.13900 25.14400 -66.43100 1.000 37.79000 113 GLU C N 1
ATOM 10662 C CA . GLU D 2 78 ? 43.35800 24.08100 -65.45800 1.000 34.81000 113 GLU C CA 1
ATOM 10663 C C . GLU D 2 78 ? 42.26300 23.03000 -65.53200 1.000 31.01000 113 GLU C C 1
ATOM 10664 O O . GLU D 2 78 ? 42.53900 21.84200 -65.33900 1.000 29.02000 113 GLU C O 1
ATOM 10670 N N . THR D 2 79 ? 41.03000 23.43500 -65.84300 1.000 35.48000 114 THR C N 1
ATOM 10671 C CA . THR D 2 79 ? 39.97200 22.45400 -66.09700 1.000 33.93000 114 THR C CA 1
ATOM 10672 C C . THR D 2 79 ? 40.32000 21.56000 -67.28200 1.000 32.42000 114 THR C C 1
ATOM 10673 O O . THR D 2 79 ? 40.17700 20.33200 -67.21600 1.000 31.19000 114 THR C O 1
ATOM 10677 N N . VAL D 2 80 ? 40.77700 22.16500 -68.38200 1.000 30.83000 115 VAL C N 1
ATOM 10678 C CA . VAL D 2 80 ? 41.07600 21.39200 -69.58200 1.000 30.82000 115 VAL C CA 1
ATOM 10679 C C . VAL D 2 80 ? 42.21000 20.40700 -69.30900 1.000 32.88000 115 VAL C C 1
ATOM 10680 O O . VAL D 2 80 ? 42.10400 19.21200 -69.61300 1.000 30.61000 115 VAL C O 1
ATOM 10684 N N . GLU D 2 81 ? 43.30900 20.89300 -68.71900 1.000 32.87000 116 GLU C N 1
ATOM 10685 C CA . GLU D 2 81 ? 44.40800 20.00500 -68.34800 1.000 29.91000 116 GLU C CA 1
ATOM 10686 C C . GLU D 2 81 ? 43.91900 18.86200 -67.46100 1.000 33.89000 116 GLU C C 1
ATOM 10687 O O . GLU D 2 81 ? 44.33000 17.70600 -67.64200 1.000 34.52000 116 GLU C O 1
ATOM 10693 N N . ASN D 2 82 ? 43.02200 19.15100 -66.51000 1.000 30.53000 117 ASN C N 1
ATOM 10694 C CA . ASN D 2 82 ? 42.65400 18.11900 -65.55200 1.000 26.23000 117 ASN C CA 1
ATOM 10695 C C . ASN D 2 82 ? 41.82600 17.01900 -66.18800 1.000 29.52000 117 ASN C C 1
ATOM 10696 O O . ASN D 2 82 ? 41.79500 15.91200 -65.65100 1.000 32.95000 117 ASN C O 1
ATOM 10701 N N . HIS D 2 83 ? 41.17300 17.28400 -67.32500 1.000 30.49000 118 HIS C N 1
ATOM 10702 C CA . HIS D 2 83 ? 40.51700 16.20500 -68.05900 1.000 29.99000 118 HIS C CA 1
ATOM 10703 C C . HIS D 2 83 ? 41.52200 15.29800 -68.74800 1.000 36.68000 118 HIS C C 1
ATOM 10704 O O . HIS D 2 83 ? 41.34200 14.07500 -68.77100 1.000 38.61000 118 HIS C O 1
ATOM 10711 N N . LEU D 2 84 ? 42.54800 15.88600 -69.37900 1.000 36.57000 119 LEU C N 1
ATOM 10712 C CA . LEU D 2 84 ? 43.64200 15.08900 -69.91500 1.000 32.70000 119 LEU C CA 1
ATOM 10713 C C . LEU D 2 84 ? 44.26500 14.25400 -68.81500 1.000 38.17000 119 LEU C C 1
ATOM 10714 O O . LEU D 2 84 ? 44.47900 13.04900 -68.98200 1.000 41.90000 119 LEU C O 1
ATOM 10719 N N . LYS D 2 85 ? 44.55000 14.89000 -67.67300 1.000 36.41000 120 LYS C N 1
ATOM 10720 C CA . LYS D 2 85 ? 45.16300 14.19500 -66.54600 1.000 35.53000 120 LYS C CA 1
ATOM 10721 C C . LYS D 2 85 ? 44.30100 13.03500 -66.09500 1.000 36.64000 120 LYS C C 1
ATOM 10722 O O . LYS D 2 85 ? 44.78500 11.91400 -65.91300 1.000 42.43000 120 LYS C O 1
ATOM 10728 N N . SER D 2 86 ? 43.00700 13.28600 -65.93600 1.000 37.36000 121 SER C N 1
ATOM 10729 C CA . SER D 2 86 ? 42.08800 12.24500 -65.50000 1.000 38.60000 121 SER C CA 1
ATOM 10730 C C . SER D 2 86 ? 42.08200 11.05000 -66.45400 1.000 43.22000 121 SER C C 1
ATOM 10731 O O . SER D 2 86 ? 41.99100 9.89900 -66.00700 1.000 44.43000 121 SER C O 1
ATOM 10734 N N . LEU D 2 87 ? 42.20100 11.29800 -67.76900 1.000 40.80000 122 LEU C N 1
ATOM 10735 C CA . LEU D 2 87 ? 42.12600 10.20800 -68.74800 1.000 45.83000 122 LEU C CA 1
ATOM 10736 C C . LEU D 2 87 ? 43.39500 9.35800 -68.76400 1.000 49.01000 122 LEU C C 1
ATOM 10737 O O . LEU D 2 87 ? 43.32400 8.13500 -68.94100 1.000 49.90000 122 LEU C O 1
ATOM 10742 N N . LEU D 2 88 ? 44.56300 9.99100 -68.61000 1.000 45.78000 123 LEU C N 1
ATOM 10743 C CA . LEU D 2 88 ? 45.81500 9.24600 -68.54700 1.000 46.90000 123 LEU C CA 1
ATOM 10744 C C . LEU D 2 88 ? 45.86400 8.33900 -67.32600 1.000 51.89000 123 LEU C C 1
ATOM 10745 O O . LEU D 2 88 ? 46.39700 7.23000 -67.39500 1.000 55.37000 123 LEU C O 1
ATOM 10750 N N . ILE D 2 89 ? 45.32500 8.79200 -66.19500 1.000 45.51000 124 ILE C N 1
ATOM 10751 C CA . ILE D 2 89 ? 45.32700 7.95100 -65.00300 1.000 48.40000 124 ILE C CA 1
ATOM 10752 C C . ILE D 2 89 ? 44.42000 6.74100 -65.19800 1.000 56.43000 124 ILE C C 1
ATOM 10753 O O . ILE D 2 89 ? 44.76100 5.61600 -64.80400 1.000 59.65000 124 ILE C O 1
ATOM 10758 N N . LYS D 2 90 ? 43.25300 6.95300 -65.81300 1.000 58.58000 125 LYS C N 1
ATOM 10759 C CA . LYS D 2 90 ? 42.26000 5.89100 -65.93300 1.000 57.16000 125 LYS C CA 1
ATOM 10760 C C . LYS D 2 90 ? 42.74400 4.77500 -66.84800 1.000 60.53000 125 LYS C C 1
ATOM 10761 O O . LYS D 2 90 ? 42.37900 3.60700 -66.65000 1.000 61.14000 125 LYS C O 1
ATOM 10767 N N . HIS D 2 91 ? 43.58900 5.10800 -67.82600 1.000 54.72000 126 HIS C N 1
ATOM 10768 C CA . HIS D 2 91 ? 44.02700 4.16400 -68.84600 1.000 56.71000 126 HIS C CA 1
ATOM 10769 C C . HIS D 2 91 ? 45.53900 3.97800 -68.85100 1.000 62.72000 126 HIS C C 1
ATOM 10770 O O . HIS D 2 91 ? 46.10900 3.58100 -69.87600 1.000 59.15000 126 HIS C O 1
ATOM 10777 N N . PHE D 2 92 ? 46.20800 4.27000 -67.73700 1.000 66.22000 127 PHE C N 1
ATOM 10778 C CA . PHE D 2 92 ? 47.65500 4.11400 -67.68600 1.000 60.88000 127 PHE C CA 1
ATOM 10779 C C . PHE D 2 92 ? 48.00600 2.64200 -67.59000 1.000 59.82000 127 PHE C C 1
ATOM 10780 O O . PHE D 2 92 ? 47.43900 1.92100 -66.76600 1.000 66.51000 127 PHE C O 1
ATOM 10788 N N . ASP D 2 93 ? 48.94400 2.19300 -68.42000 1.000 56.34000 128 ASP C N 1
ATOM 10789 C CA . ASP D 2 93 ? 49.39300 0.80500 -68.37600 1.000 71.53000 128 ASP C CA 1
ATOM 10790 C C . ASP D 2 93 ? 50.92000 0.80600 -68.46200 1.000 68.87000 128 ASP C C 1
ATOM 10791 O O . ASP D 2 93 ? 51.48300 1.37400 -69.42600 1.000 67.28000 128 ASP C O 1
ATOM 10796 N N . PRO D 2 94 ? 51.61700 0.21500 -67.47700 1.000 70.72000 129 PRO C N 1
ATOM 10797 C CA . PRO D 2 94 ? 53.09500 0.27800 -67.49100 1.000 72.63000 129 PRO C CA 1
ATOM 10798 C C . PRO D 2 94 ? 53.70100 -0.26600 -68.76400 1.000 74.89000 129 PRO C C 1
ATOM 10799 O O . PRO D 2 94 ? 54.69700 0.28300 -69.26900 1.000 67.02000 129 PRO C O 1
ATOM 10803 N N . ARG D 2 95 ? 53.13200 -1.36500 -69.27200 1.000 77.75000 130 ARG C N 1
ATOM 10804 C CA . ARG D 2 95 ? 53.54000 -1.89400 -70.56800 1.000 78.89000 130 ARG C CA 1
ATOM 10805 C C . ARG D 2 95 ? 53.59100 -0.79600 -71.61800 1.000 76.31000 130 ARG C C 1
ATOM 10806 O O . ARG D 2 95 ? 54.63300 -0.56300 -72.24600 1.000 72.60000 130 ARG C O 1
ATOM 10814 N N . LYS D 2 96 ? 52.45600 -0.13000 -71.83600 1.000 70.22000 131 LYS C N 1
ATOM 10815 C CA . LYS D 2 96 ? 52.40100 0.94900 -72.81100 1.000 68.88000 131 LYS C CA 1
ATOM 10816 C C . LYS D 2 96 ? 53.43500 2.02600 -72.49900 1.000 69.85000 131 LYS C C 1
ATOM 10817 O O . LYS D 2 96 ? 54.07100 2.56800 -73.40800 1.000 70.84000 131 LYS C O 1
ATOM 10823 N N . ALA D 2 97 ? 53.64700 2.31900 -71.21400 1.000 70.39000 132 ALA C N 1
ATOM 10824 C CA . ALA D 2 97 ? 54.57300 3.38400 -70.83600 1.000 69.75000 132 ALA C CA 1
ATOM 10825 C C . ALA D 2 97 ? 56.03100 2.98500 -71.05700 1.000 71.55000 132 ALA C C 1
ATOM 10826 O O . ALA D 2 97 ? 56.83300 3.79700 -71.52900 1.000 71.38000 132 ALA C O 1
ATOM 10828 N N . ASP D 2 98 ? 56.40500 1.75000 -70.70700 1.000 74.41000 133 ASP C N 1
ATOM 10829 C CA . ASP D 2 98 ? 57.80100 1.34300 -70.87200 1.000 77.05000 133 ASP C CA 1
ATOM 10830 C C . ASP D 2 98 ? 58.20100 1.27600 -72.33700 1.000 77.73000 133 ASP C C 1
ATOM 10831 O O . ASP D 2 98 ? 59.38900 1.38200 -72.66300 1.000 81.63000 133 ASP C O 1
ATOM 10836 N N . SER D 2 99 ? 57.22200 1.13300 -73.22800 1.000 79.43000 134 SER C N 1
ATOM 10837 C CA . SER D 2 99 ? 57.47800 0.97700 -74.65200 1.000 86.81000 134 SER C CA 1
ATOM 10838 C C . SER D 2 99 ? 58.15600 2.19100 -75.27900 1.000 87.88000 134 SER C C 1
ATOM 10839 O O . SER D 2 99 ? 58.64200 2.08500 -76.40700 1.000 92.98000 134 SER C O 1
ATOM 10842 N N . ILE D 2 100 ? 58.20800 3.33500 -74.58900 1.000 84.77000 135 ILE C N 1
ATOM 10843 C CA . ILE D 2 100 ? 58.87000 4.51700 -75.14100 1.000 85.25000 135 ILE C CA 1
ATOM 10844 C C . ILE D 2 100 ? 60.38300 4.44900 -74.97800 1.000 90.41000 135 ILE C C 1
ATOM 10845 O O . ILE D 2 100 ? 61.11000 5.25100 -75.58600 1.000 84.71000 135 ILE C O 1
ATOM 10850 N N . PHE D 2 101 ? 60.87700 3.51500 -74.16500 1.000 94.45000 136 PHE C N 1
ATOM 10851 C CA . PHE D 2 101 ? 62.32000 3.28500 -74.02700 1.000 97.91000 136 PHE C CA 1
ATOM 10852 C C . PHE D 2 101 ? 62.80200 2.30100 -75.08500 1.000 106.57000 136 PHE C C 1
ATOM 10853 O O . PHE D 2 101 ? 63.46600 2.68400 -76.05300 1.000 106.83000 136 PHE C O 1
ATOM 10861 N N . THR D 2 102 ? 62.43400 1.02300 -74.90400 1.000 111.71000 137 THR C N 1
ATOM 10862 C CA . THR D 2 102 ? 63.09700 -0.10800 -75.55100 1.000 114.54000 137 THR C CA 1
ATOM 10863 C C . THR D 2 102 ? 63.08300 -0.02100 -77.07600 1.000 115.80000 137 THR C C 1
ATOM 10864 O O . THR D 2 102 ? 63.90500 -0.67700 -77.73000 1.000 113.01000 137 THR C O 1
ATOM 10868 N N . GLU D 2 103 ? 62.19000 0.79000 -77.65600 1.000 115.57000 138 GLU C N 1
ATOM 10869 C CA . GLU D 2 103 ? 62.08000 0.91700 -79.10500 1.000 115.20000 138 GLU C CA 1
ATOM 10870 C C . GLU D 2 103 ? 62.99100 1.99600 -79.68900 1.000 116.61000 138 GLU C C 1
ATOM 10871 O O . GLU D 2 103 ? 63.22900 1.99200 -80.90400 1.000 115.37000 138 GLU C O 1
ATOM 10877 N N . GLU D 2 104 ? 63.51900 2.90400 -78.86100 1.000 115.71000 139 GLU C N 1
ATOM 10878 C CA . GLU D 2 104 ? 64.42600 3.95300 -79.32400 1.000 115.78000 139 GLU C CA 1
ATOM 10879 C C . GLU D 2 104 ? 65.69200 4.10400 -78.48400 1.000 111.79000 139 GLU C C 1
ATOM 10880 O O . GLU D 2 104 ? 66.64500 4.73900 -78.95500 1.000 109.92000 139 GLU C O 1
ATOM 10886 N N . GLY D 2 105 ? 65.74900 3.53800 -77.28000 1.000 110.40000 140 GLY C N 1
ATOM 10887 C CA . GLY D 2 105 ? 66.92500 3.68600 -76.44000 1.000 111.83000 140 GLY C CA 1
ATOM 10888 C C . GLY D 2 105 ? 66.95100 4.98700 -75.65700 1.000 111.97000 140 GLY C C 1
ATOM 10889 O O . GLY D 2 105 ? 67.09000 4.97200 -74.43000 1.000 102.44000 140 GLY C O 1
ATOM 10890 N N . GLU D 2 106 ? 66.82000 6.11800 -76.36000 1.000 115.08000 141 GLU C N 1
ATOM 10891 C CA . GLU D 2 106 ? 66.75000 7.43800 -75.74700 1.000 103.68000 141 GLU C CA 1
ATOM 10892 C C . GLU D 2 106 ? 65.29700 7.77500 -75.40400 1.000 93.74000 141 GLU C C 1
ATOM 10893 O O . GLU D 2 106 ? 64.40400 6.92400 -75.48000 1.000 95.91000 141 GLU C O 1
ATOM 10899 N N . THR D 2 107 ? 65.04300 9.03300 -75.02500 1.000 89.33000 142 THR C N 1
ATOM 10900 C CA . THR D 2 107 ? 63.70900 9.42900 -74.59300 1.000 83.99000 142 THR C CA 1
ATOM 10901 C C . THR D 2 107 ? 63.12900 10.51600 -75.50400 1.000 74.05000 142 THR C C 1
ATOM 10902 O O . THR D 2 107 ? 63.86900 11.38100 -75.99200 1.000 71.04000 142 THR C O 1
ATOM 10906 N N . PRO D 2 108 ? 61.82500 10.47600 -75.78100 1.000 65.33000 143 PRO C N 1
ATOM 10907 C CA . PRO D 2 108 ? 61.23900 11.43400 -76.72900 1.000 67.22000 143 PRO C CA 1
ATOM 10908 C C . PRO D 2 108 ? 61.22500 12.85100 -76.17700 1.000 58.85000 143 PRO C C 1
ATOM 10909 O O . PRO D 2 108 ? 61.27800 13.08500 -74.96500 1.000 58.05000 143 PRO C O 1
ATOM 10913 N N . ALA D 2 109 ? 61.15100 13.80900 -77.10700 1.000 51.08000 144 ALA C N 1
ATOM 10914 C CA . ALA D 2 109 ? 61.24400 15.21300 -76.72400 1.000 53.79000 144 ALA C CA 1
ATOM 10915 C C . ALA D 2 109 ? 60.10500 15.62400 -75.79900 1.000 48.09000 144 ALA C C 1
ATOM 10916 O O . ALA D 2 109 ? 60.29900 16.46500 -74.91700 1.000 44.60000 144 ALA C O 1
ATOM 10918 N N . TRP D 2 110 ? 58.92400 15.02500 -75.96500 1.000 46.25000 145 TRP C N 1
ATOM 10919 C CA . TRP D 2 110 ? 57.74900 15.53600 -75.26900 1.000 45.13000 145 TRP C CA 1
ATOM 10920 C C . TRP D 2 110 ? 57.77900 15.20400 -73.78800 1.000 45.17000 145 TRP C C 1
ATOM 10921 O O . TRP D 2 110 ? 57.17500 15.92500 -72.98300 1.000 40.82000 145 TRP C O 1
ATOM 10932 N N . LEU D 2 111 ? 58.45800 14.11800 -73.41100 1.000 45.47000 146 LEU C N 1
ATOM 10933 C CA . LEU D 2 111 ? 58.62600 13.81000 -71.99400 1.000 45.25000 146 LEU C CA 1
ATOM 10934 C C . LEU D 2 111 ? 59.31800 14.95900 -71.26400 1.000 43.87000 146 LEU C C 1
ATOM 10935 O O . LEU D 2 111 ? 58.86900 15.39100 -70.19500 1.000 38.22000 146 LEU C O 1
ATOM 10940 N N . GLU D 2 112 ? 60.39300 15.48900 -71.85100 1.000 45.09000 147 GLU C N 1
ATOM 10941 C CA . GLU D 2 112 ? 61.15500 16.57600 -71.25700 1.000 43.58000 147 GLU C CA 1
ATOM 10942 C C . GLU D 2 112 ? 60.42800 17.90400 -71.34100 1.000 38.54000 147 GLU C C 1
ATOM 10943 O O . GLU D 2 112 ? 60.84300 18.86300 -70.68200 1.000 37.77000 147 GLU C O 1
ATOM 10949 N N . GLN D 2 113 ? 59.37900 18.00300 -72.14800 1.000 38.20000 148 GLN C N 1
ATOM 10950 C CA . GLN D 2 113 ? 58.58600 19.22300 -72.14100 1.000 41.22000 148 GLN C CA 1
ATOM 10951 C C . GLN D 2 113 ? 57.37100 19.13300 -71.24200 1.000 39.79000 148 GLN C C 1
ATOM 10952 O O . GLN D 2 113 ? 56.95400 20.15800 -70.69400 1.000 41.03000 148 GLN C O 1
ATOM 10958 N N . MET D 2 114 ? 56.80000 17.94000 -71.06700 1.000 37.01000 149 MET C N 1
ATOM 10959 C CA . MET D 2 114 ? 55.81600 17.77100 -70.01000 1.000 33.77000 149 MET C CA 1
ATOM 10960 C C . MET D 2 114 ? 56.40200 18.18200 -68.67100 1.000 35.19000 149 MET C C 1
ATOM 10961 O O . MET D 2 114 ? 55.72700 18.83300 -67.87100 1.000 33.88000 149 MET C O 1
ATOM 10966 N N . ILE D 2 115 ? 57.67000 17.83700 -68.42600 1.000 34.92000 150 ILE C N 1
ATOM 10967 C CA . ILE D 2 115 ? 58.31700 18.12800 -67.15600 1.000 27.83000 150 ILE C CA 1
ATOM 10968 C C . ILE D 2 115 ? 58.41000 19.62100 -66.91000 1.000 32.01000 150 ILE C C 1
ATOM 10969 O O . ILE D 2 115 ? 58.45500 20.05000 -65.75100 1.000 36.32000 150 ILE C O 1
ATOM 10974 N N . ALA D 2 116 ? 58.40500 20.43800 -67.96400 1.000 31.17000 151 ALA C N 1
ATOM 10975 C CA . ALA D 2 116 ? 58.40500 21.88700 -67.76400 1.000 35.88000 151 ALA C CA 1
ATOM 10976 C C . ALA D 2 116 ? 57.18600 22.35500 -66.96400 1.000 33.16000 151 ALA C C 1
ATOM 10977 O O . ALA D 2 116 ? 57.30800 23.23200 -66.10100 1.000 37.42000 151 ALA C O 1
ATOM 10979 N N . HIS D 2 117 ? 56.01100 21.78900 -67.22300 1.000 26.29000 152 HIS C N 1
ATOM 10980 C CA . HIS D 2 117 ? 54.78600 22.23800 -66.55800 1.000 31.73000 152 HIS C CA 1
ATOM 10981 C C . HIS D 2 117 ? 54.59600 21.53800 -65.21300 1.000 33.65000 152 HIS C C 1
ATOM 10982 O O . HIS D 2 117 ? 54.71900 20.30700 -65.11500 1.000 34.38000 152 HIS C O 1
ATOM 10989 N N . THR D 2 118 ? 54.29700 22.31600 -64.17000 1.000 27.82000 153 THR C N 1
ATOM 10990 C CA . THR D 2 118 ? 54.25100 21.68900 -62.85500 1.000 27.81000 153 THR C CA 1
ATOM 10991 C C . THR D 2 118 ? 53.01000 20.82000 -62.67800 1.000 28.73000 153 THR C C 1
ATOM 10992 O O . THR D 2 118 ? 53.02900 19.91200 -61.84700 1.000 30.71000 153 THR C O 1
ATOM 10996 N N . THR D 2 119 ? 51.96200 21.02200 -63.48300 1.000 28.12000 154 THR C N 1
ATOM 10997 C CA . THR D 2 119 ? 50.80300 20.13300 -63.41000 1.000 29.14000 154 THR C CA 1
ATOM 10998 C C . THR D 2 119 ? 51.11600 18.73400 -63.95900 1.000 31.52000 154 THR C C 1
ATOM 10999 O O . THR D 2 119 ? 50.56900 17.74400 -63.45600 1.000 30.11000 154 THR C O 1
ATOM 11003 N N . TRP D 2 120 ? 51.99200 18.61700 -64.97300 1.000 30.33000 155 TRP C N 1
ATOM 11004 C CA . TRP D 2 120 ? 52.38200 17.28400 -65.43700 1.000 32.08000 155 TRP C CA 1
ATOM 11005 C C . TRP D 2 120 ? 53.39200 16.62500 -64.50000 1.000 34.27000 155 TRP C C 1
ATOM 11006 O O . TRP D 2 120 ? 53.37300 15.40200 -64.33100 1.000 35.31000 155 TRP C O 1
ATOM 11017 N N . ARG D 2 121 ? 54.28800 17.40000 -63.89600 1.000 33.29000 156 ARG C N 1
ATOM 11018 C CA . ARG D 2 121 ? 55.09300 16.85700 -62.81300 1.000 33.63000 156 ARG C CA 1
ATOM 11019 C C . ARG D 2 121 ? 54.21100 16.28100 -61.71600 1.000 34.88000 156 ARG C C 1
ATOM 11020 O O . ARG D 2 121 ? 54.46500 15.18500 -61.20100 1.000 36.12000 156 ARG C O 1
ATOM 11028 N N . ASP D 2 122 ? 53.17600 17.01800 -61.33000 1.000 35.00000 157 ASP C N 1
ATOM 11029 C CA . ASP D 2 122 ? 52.24500 16.50100 -60.33800 1.000 35.13000 157 ASP C CA 1
ATOM 11030 C C . ASP D 2 122 ? 51.58300 15.21900 -60.83100 1.000 38.14000 157 ASP C C 1
ATOM 11031 O O . ASP D 2 122 ? 51.36000 14.29000 -60.04700 1.000 45.59000 157 ASP C O 1
ATOM 11036 N N . LEU D 2 123 ? 51.28400 15.13700 -62.13400 1.000 34.77000 158 LEU C N 1
ATOM 11037 C CA . LEU D 2 123 ? 50.69500 13.92000 -62.68600 1.000 34.18000 158 LEU C CA 1
ATOM 11038 C C . LEU D 2 123 ? 51.65400 12.73900 -62.57300 1.000 32.96000 158 LEU C C 1
ATOM 11039 O O . LEU D 2 123 ? 51.26800 11.64100 -62.16300 1.000 36.66000 158 LEU C O 1
ATOM 11044 N N . PHE D 2 124 ? 52.90700 12.93700 -62.95100 1.000 37.02000 159 PHE C N 1
ATOM 11045 C CA . PHE D 2 124 ? 53.87100 11.84700 -62.86000 1.000 39.87000 159 PHE C CA 1
ATOM 11046 C C . PHE D 2 124 ? 54.07400 11.40500 -61.40700 1.000 43.05000 159 PHE C C 1
ATOM 11047 O O . PHE D 2 124 ? 54.10100 10.19800 -61.11800 1.000 37.61000 159 PHE C O 1
ATOM 11055 N N . TYR D 2 125 ? 54.20700 12.37700 -60.48200 1.000 42.71000 160 TYR C N 1
ATOM 11056 C CA . TYR D 2 125 ? 54.30700 12.08300 -59.05300 1.000 37.12000 160 TYR C CA 1
ATOM 11057 C C . TYR D 2 125 ? 53.16500 11.17800 -58.59500 1.000 45.78000 160 TYR C C 1
ATOM 11058 O O . TYR D 2 125 ? 53.39000 10.16600 -57.92300 1.000 50.19000 160 TYR C O 1
ATOM 11067 N N . LYS D 2 126 ? 51.92100 11.54300 -58.92700 1.000 44.12000 161 LYS C N 1
ATOM 11068 C CA . LYS D 2 126 ? 50.79000 10.69200 -58.56500 1.000 46.35000 161 LYS C CA 1
ATOM 11069 C C . LYS D 2 126 ? 50.91200 9.32300 -59.21600 1.000 47.52000 161 LYS C C 1
ATOM 11070 O O . LYS D 2 126 ? 50.69800 8.29500 -58.56500 1.000 56.96000 161 LYS C O 1
ATOM 11076 N N . LEU D 2 127 ? 51.24400 9.28900 -60.50700 1.000 40.39000 162 LEU C N 1
ATOM 11077 C CA . LEU D 2 127 ? 51.34100 8.00800 -61.19800 1.000 47.59000 162 LEU C CA 1
ATOM 11078 C C . LEU D 2 127 ? 52.41400 7.12100 -60.57300 1.000 53.63000 162 LEU C C 1
ATOM 11079 O O . LEU D 2 127 ? 52.26400 5.89300 -60.52800 1.000 55.93000 162 LEU C O 1
ATOM 11084 N N . ALA D 2 128 ? 53.50400 7.72500 -60.08800 1.000 51.02000 163 ALA C N 1
ATOM 11085 C CA . ALA D 2 128 ? 54.54700 6.94900 -59.43000 1.000 48.46000 163 ALA C CA 1
ATOM 11086 C C . ALA D 2 128 ? 54.03000 6.26500 -58.16700 1.000 55.56000 163 ALA C C 1
ATOM 11087 O O . ALA D 2 128 ? 54.44700 5.14800 -57.85300 1.000 61.95000 163 ALA C O 1
ATOM 11089 N N . GLU D 2 129 ? 53.11300 6.90000 -57.44000 1.000 54.07000 164 GLU C N 1
ATOM 11090 C CA . GLU D 2 129 ? 52.59100 6.28200 -56.22600 1.000 59.18000 164 GLU C CA 1
ATOM 11091 C C . GLU D 2 129 ? 51.73800 5.05900 -56.54600 1.000 62.04000 164 GLU C C 1
ATOM 11092 O O . GLU D 2 129 ? 51.89300 3.99900 -55.92900 1.000 69.94000 164 GLU C O 1
ATOM 11098 N N . ALA D 2 130 ? 50.82100 5.18800 -57.49900 1.000 54.50000 165 ALA C N 1
ATOM 11099 C CA . ALA D 2 130 ? 49.94700 4.06300 -57.80600 1.000 60.57000 165 ALA C CA 1
ATOM 11100 C C . ALA D 2 130 ? 50.71000 2.89200 -58.41400 1.000 63.35000 165 ALA C C 1
ATOM 11101 O O . ALA D 2 130 ? 50.29000 1.74100 -58.26600 1.000 70.63000 165 ALA C O 1
ATOM 11103 N N . HIS D 2 131 ? 51.82200 3.15300 -59.09200 1.000 65.17000 166 HIS C N 1
ATOM 11104 C CA . HIS D 2 131 ? 52.53600 2.14300 -59.87600 1.000 66.37000 166 HIS C CA 1
ATOM 11105 C C . HIS D 2 131 ? 54.02300 2.22700 -59.55600 1.000 65.05000 166 HIS C C 1
ATOM 11106 O O . HIS D 2 131 ? 54.84400 2.53000 -60.43200 1.000 64.10000 166 HIS C O 1
ATOM 11113 N N . PRO D 2 132 ? 54.40700 1.93200 -58.30600 1.000 64.13000 167 PRO C N 1
ATOM 11114 C CA . PRO D 2 132 ? 55.78800 2.21500 -57.87900 1.000 62.22000 167 PRO C CA 1
ATOM 11115 C C . PRO D 2 132 ? 56.80900 1.38500 -58.61200 1.000 62.92000 167 PRO C C 1
ATOM 11116 O O . PRO D 2 132 ? 57.98000 1.78100 -58.68300 1.000 60.32000 167 PRO C O 1
ATOM 11120 N N . ASP D 2 133 ? 56.39700 0.25700 -59.17900 1.000 64.97000 168 ASP C N 1
ATOM 11121 C CA . ASP D 2 133 ? 57.31200 -0.65300 -59.83900 1.000 66.21000 168 ASP C CA 1
ATOM 11122 C C . ASP D 2 133 ? 57.28900 -0.51500 -61.35100 1.000 65.14000 168 ASP C C 1
ATOM 11123 O O . ASP D 2 133 ? 57.84600 -1.36900 -62.04600 1.000 66.66000 168 ASP C O 1
ATOM 11128 N N . CYS D 2 134 ? 56.66800 0.54300 -61.87500 1.000 64.78000 169 CYS C N 1
ATOM 11129 C CA . CYS D 2 134 ? 56.76400 0.84700 -63.29700 1.000 65.20000 169 CYS C CA 1
ATOM 11130 C C . CYS D 2 134 ? 58.11900 1.48000 -63.60600 1.000 59.39000 169 CYS C C 1
ATOM 11131 O O . CYS D 2 134 ? 58.55500 2.40300 -62.91500 1.000 57.03000 169 CYS C O 1
ATOM 11134 N N . LEU D 2 135 ? 58.78000 0.99600 -64.65700 1.000 57.15000 170 LEU C N 1
ATOM 11135 C CA . LEU D 2 135 ? 60.11400 1.50100 -64.95700 1.000 62.58000 170 LEU C CA 1
ATOM 11136 C C . LEU D 2 135 ? 60.06600 2.91500 -65.52700 1.000 63.72000 170 LEU C C 1
ATOM 11137 O O . LEU D 2 135 ? 60.93400 3.74500 -65.21800 1.000 59.84000 170 LEU C O 1
ATOM 11142 N N . MET D 2 136 ? 59.06800 3.21400 -66.36400 1.000 67.20000 171 MET C N 1
ATOM 11143 C CA . MET D 2 136 ? 59.06100 4.51600 -67.02400 1.000 63.84000 171 MET C CA 1
ATOM 11144 C C . MET D 2 136 ? 58.79700 5.63100 -66.02700 1.000 55.24000 171 MET C C 1
ATOM 11145 O O . MET D 2 136 ? 59.42000 6.69700 -66.10300 1.000 50.50000 171 MET C O 1
ATOM 11150 N N . LEU D 2 137 ? 57.87700 5.39800 -65.08800 1.000 52.07000 172 LEU C N 1
ATOM 11151 C CA . LEU D 2 137 ? 57.59600 6.39600 -64.06100 1.000 55.05000 172 LEU C CA 1
ATOM 11152 C C . LEU D 2 137 ? 58.82200 6.64800 -63.18600 1.000 55.41000 172 LEU C C 1
ATOM 11153 O O . LEU D 2 137 ? 59.16300 7.80400 -62.90300 1.000 55.67000 172 LEU C O 1
ATOM 11158 N N . ASN D 2 138 ? 59.50900 5.57900 -62.76300 1.000 55.95000 173 ASN C N 1
ATOM 11159 C CA . ASN D 2 138 ? 60.71000 5.74200 -61.94800 1.000 54.56000 173 ASN C CA 1
ATOM 11160 C C . ASN D 2 138 ? 61.74000 6.58800 -62.67100 1.000 53.33000 173 ASN C C 1
ATOM 11161 O O . ASN D 2 138 ? 62.33000 7.50100 -62.08100 1.000 54.22000 173 ASN C O 1
ATOM 11166 N N . PHE D 2 139 ? 61.94400 6.31000 -63.96100 1.000 54.04000 174 PHE C N 1
ATOM 11167 C CA . PHE D 2 139 ? 62.86900 7.09000 -64.78100 1.000 55.53000 174 PHE C CA 1
ATOM 11168 C C . PHE D 2 139 ? 62.46400 8.56400 -64.83300 1.000 54.78000 174 PHE C C 1
ATOM 11169 O O . PHE D 2 139 ? 63.32600 9.45400 -64.81500 1.000 52.86000 174 PHE C O 1
ATOM 11177 N N . THR D 2 140 ? 61.15200 8.83600 -64.88700 1.000 52.05000 175 THR C N 1
ATOM 11178 C CA . THR D 2 140 ? 60.65500 10.20100 -65.06600 1.000 51.82000 175 THR C CA 1
ATOM 11179 C C . THR D 2 140 ? 60.82100 11.01700 -63.79000 1.000 49.10000 175 THR C C 1
ATOM 11180 O O . THR D 2 140 ? 61.26400 12.17700 -63.82000 1.000 41.13000 175 THR C O 1
ATOM 11184 N N . VAL D 2 141 ? 60.44100 10.42700 -62.65600 1.000 47.04000 176 VAL C N 1
ATOM 11185 C CA . VAL D 2 141 ? 60.64200 11.08600 -61.37500 1.000 50.89000 176 VAL C CA 1
ATOM 11186 C C . VAL D 2 141 ? 62.12500 11.35000 -61.13900 1.000 51.89000 176 VAL C C 1
ATOM 11187 O O . VAL D 2 141 ? 62.49500 12.36800 -60.54100 1.000 50.54000 176 VAL C O 1
ATOM 11191 N N . LYS D 2 142 ? 62.99800 10.46800 -61.63600 1.000 51.97000 177 LYS C N 1
ATOM 11192 C CA . LYS D 2 142 ? 64.42700 10.75200 -61.60200 1.000 52.93000 177 LYS C CA 1
ATOM 11193 C C . LYS D 2 142 ? 64.77200 11.94400 -62.48600 1.000 48.54000 177 LYS C C 1
ATOM 11194 O O . LYS D 2 142 ? 65.51600 12.83800 -62.07000 1.000 52.36000 177 LYS C O 1
ATOM 11200 N N . LEU D 2 143 ? 64.25300 11.97800 -63.71100 1.000 47.29000 178 LEU C N 1
ATOM 11201 C CA . LEU D 2 143 ? 64.54000 13.13000 -64.55900 1.000 48.41000 178 LEU C CA 1
ATOM 11202 C C . LEU D 2 143 ? 64.08600 14.42000 -63.90000 1.000 50.50000 178 LEU C C 1
ATOM 11203 O O . LEU D 2 143 ? 64.80400 15.42600 -63.94700 1.000 49.67000 178 LEU C O 1
ATOM 11208 N N . ILE D 2 144 ? 62.89300 14.41200 -63.28800 1.000 48.96000 179 ILE C N 1
ATOM 11209 C CA . ILE D 2 144 ? 62.41100 15.60300 -62.58700 1.000 49.13000 179 ILE C CA 1
ATOM 11210 C C . ILE D 2 144 ? 63.36000 15.96000 -61.45500 1.000 51.89000 179 ILE C C 1
ATOM 11211 O O . ILE D 2 144 ? 63.81800 17.10400 -61.34500 1.000 48.63000 179 ILE C O 1
ATOM 11216 N N . SER D 2 145 ? 63.65300 14.97400 -60.59500 1.000 49.98000 180 SER C N 1
ATOM 11217 C CA . SER D 2 145 ? 64.60000 15.12600 -59.49500 1.000 47.58000 180 SER C CA 1
ATOM 11218 C C . SER D 2 145 ? 65.92500 15.71300 -59.96600 1.000 55.50000 180 SER C C 1
ATOM 11219 O O . SER D 2 145 ? 66.37900 16.74700 -59.45900 1.000 58.27000 180 SER C O 1
ATOM 11222 N N . ASP D 2 146 ? 66.56800 15.06100 -60.93700 1.000 52.05000 181 ASP C N 1
ATOM 11223 C CA . ASP D 2 146 ? 67.88500 15.52700 -61.35100 1.000 56.09000 181 ASP C CA 1
ATOM 11224 C C . ASP D 2 146 ? 67.82100 16.86300 -62.07800 1.000 54.39000 181 ASP C C 1
ATOM 11225 O O . ASP D 2 146 ? 68.86600 17.37800 -62.49400 1.000 60.45000 181 ASP C O 1
ATOM 11230 N N . ALA D 2 147 ? 66.62300 17.42500 -62.22700 1.000 50.38000 182 ALA C N 1
ATOM 11231 C CA . ALA D 2 147 ? 66.42500 18.79300 -62.68600 1.000 54.29000 182 ALA C CA 1
ATOM 11232 C C . ALA D 2 147 ? 66.34300 19.75100 -61.49700 1.000 63.07000 182 ALA C C 1
ATOM 11233 O O . ALA D 2 147 ? 66.99200 19.54300 -60.46800 1.000 60.02000 182 ALA C O 1
ATOM 11235 N N . LEU E 3 2 ? -9.13200 32.51800 -20.63600 1.000 70.17000 2 LEU E N 1
ATOM 11236 C CA . LEU E 3 2 ? -8.76800 33.29400 -19.44800 1.000 68.85000 2 LEU E CA 1
ATOM 11237 C C . LEU E 3 2 ? -7.28300 33.14600 -19.12000 1.000 61.68000 2 LEU E C 1
ATOM 11238 O O . LEU E 3 2 ? -6.86700 33.41400 -18.00400 1.000 58.69000 2 LEU E O 1
ATOM 11243 N N . VAL E 3 3 ? -6.48900 32.71400 -20.08900 1.000 55.38000 3 VAL E N 1
ATOM 11244 C CA . VAL E 3 3 ? -5.14400 32.22200 -19.81400 1.000 56.07000 3 VAL E CA 1
ATOM 11245 C C . VAL E 3 3 ? -4.14600 33.35300 -20.01200 1.000 59.23000 3 VAL E C 1
ATOM 11246 O O . VAL E 3 3 ? -4.10500 33.98600 -21.07700 1.000 56.34000 3 VAL E O 1
ATOM 11250 N N . ILE E 3 4 ? -3.33300 33.59600 -18.98600 1.000 60.66000 4 ILE E N 1
ATOM 11251 C CA . ILE E 3 4 ? -2.29700 34.62800 -18.98300 1.000 54.88000 4 ILE E CA 1
ATOM 11252 C C . ILE E 3 4 ? -1.02000 33.98600 -18.45600 1.000 52.43000 4 ILE E C 1
ATOM 11253 O O . ILE E 3 4 ? -1.08100 33.16500 -17.53200 1.000 52.37000 4 ILE E O 1
ATOM 11258 N N . PRO E 3 5 ? 0.14400 34.27900 -19.02500 1.000 52.84000 5 PRO E N 1
ATOM 11259 C CA . PRO E 3 5 ? 1.40500 33.79700 -18.42000 1.000 49.55000 5 PRO E CA 1
ATOM 11260 C C . PRO E 3 5 ? 1.65300 34.48200 -17.08400 1.000 47.56000 5 PRO E C 1
ATOM 11261 O O . PRO E 3 5 ? 1.36900 35.68000 -16.92600 1.000 40.99000 5 PRO E O 1
ATOM 11265 N N . PRO E 3 6 ? 2.17200 33.76000 -16.08500 1.000 47.09000 6 PRO E N 1
ATOM 11266 C CA . PRO E 3 6 ? 2.28400 34.35800 -14.73700 1.000 45.75000 6 PRO E CA 1
ATOM 11267 C C . PRO E 3 6 ? 3.37900 35.40500 -14.61200 1.000 43.01000 6 PRO E C 1
ATOM 11268 O O . PRO E 3 6 ? 3.27200 36.29900 -13.75900 1.000 41.24000 6 PRO E O 1
ATOM 11272 N N . GLY E 3 7 ? 4.42700 35.32500 -15.42600 1.000 36.00000 7 GLY E N 1
ATOM 11273 C CA . GLY E 3 7 ? 5.45300 36.34100 -15.39000 1.000 34.60000 7 GLY E CA 1
ATOM 11274 C C . GLY E 3 7 ? 4.97800 37.66400 -15.96200 1.000 38.57000 7 GLY E C 1
ATOM 11275 O O . GLY E 3 7 ? 4.10600 37.72600 -16.83100 1.000 44.97000 7 GLY E O 1
ATOM 11276 N N . MET E 3 8 ? 5.58600 38.74500 -15.47600 1.000 42.30000 8 MET E N 1
ATOM 11277 C CA . MET E 3 8 ? 5.21000 40.08100 -15.90700 1.000 37.57000 8 MET E CA 1
ATOM 11278 C C . MET E 3 8 ? 5.87800 40.45000 -17.22000 1.000 38.14000 8 MET E C 1
ATOM 11279 O O . MET E 3 8 ? 6.99100 40.01800 -17.53200 1.000 39.30000 8 MET E O 1
ATOM 11284 N N . SER E 3 9 ? 5.16700 41.23800 -18.00600 1.000 36.41000 9 SER E N 1
ATOM 11285 C CA . SER E 3 9 ? 5.72700 41.70200 -19.25500 1.000 39.23000 9 SER E CA 1
ATOM 11286 C C . SER E 3 9 ? 6.63500 42.89000 -18.98600 1.000 37.67000 9 SER E C 1
ATOM 11287 O O . SER E 3 9 ? 6.68600 43.43200 -17.88300 1.000 36.36000 9 SER E O 1
ATOM 11290 N N . GLU E 3 10 ? 7.34700 43.30300 -20.02800 1.000 36.93000 10 GLU E N 1
ATOM 11291 C CA . GLU E 3 10 ? 8.18200 44.48400 -19.91000 1.000 37.59000 10 GLU E CA 1
ATOM 11292 C C . GLU E 3 10 ? 7.36100 45.69400 -19.49900 1.000 37.31000 10 GLU E C 1
ATOM 11293 O O . GLU E 3 10 ? 7.70600 46.39400 -18.54200 1.000 35.63000 10 GLU E O 1
ATOM 11299 N N . GLU E 3 11 ? 6.25700 45.94600 -20.20900 1.000 39.32000 11 GLU E N 1
ATOM 11300 C CA . GLU E 3 11 ? 5.43500 47.11900 -19.93300 1.000 32.56000 11 GLU E CA 1
ATOM 11301 C C . GLU E 3 11 ? 4.87000 47.07800 -18.51900 1.000 39.65000 11 GLU E C 1
ATOM 11302 O O . GLU E 3 11 ? 4.73200 48.12500 -17.87000 1.000 39.09000 11 GLU E O 1
ATOM 11308 N N . GLU E 3 12 ? 4.55800 45.88100 -18.01300 1.000 40.78000 12 GLU E N 1
ATOM 11309 C CA . GLU E 3 12 ? 4.09700 45.76500 -16.63100 1.000 37.44000 12 GLU E CA 1
ATOM 11310 C C . GLU E 3 12 ? 5.18600 46.19400 -15.64300 1.000 40.62000 12 GLU E C 1
ATOM 11311 O O . GLU E 3 12 ? 4.94500 47.03500 -14.76800 1.000 43.61000 12 GLU E O 1
ATOM 11317 N N . GLU E 3 13 ? 6.40200 45.64000 -15.77200 1.000 39.66000 13 GLU E N 1
ATOM 11318 C CA . GLU E 3 13 ? 7.48100 46.02100 -14.85600 1.000 39.28000 13 GLU E CA 1
ATOM 11319 C C . GLU E 3 13 ? 7.81000 47.50600 -14.94800 1.000 38.55000 13 GLU E C 1
ATOM 11320 O O . GLU E 3 13 ? 8.12200 48.12900 -13.93000 1.000 38.23000 13 GLU E O 1
ATOM 11326 N N . ALA E 3 14 ? 7.76400 48.08700 -16.15000 1.000 35.06000 14 ALA E N 1
ATOM 11327 C CA . ALA E 3 14 ? 7.90700 49.53300 -16.26000 1.000 34.82000 14 ALA E CA 1
ATOM 11328 C C . ALA E 3 14 ? 6.81300 50.25400 -15.46400 1.000 42.97000 14 ALA E C 1
ATOM 11329 O O . ALA E 3 14 ? 7.09300 51.22200 -14.73800 1.000 43.53000 14 ALA E O 1
ATOM 11331 N N . LEU E 3 15 ? 5.56500 49.78000 -15.56300 1.000 36.94000 15 LEU E N 1
ATOM 11332 C CA . LEU E 3 15 ? 4.48000 50.38500 -14.79800 1.000 36.27000 15 LEU E CA 1
ATOM 11333 C C . LEU E 3 15 ? 4.76400 50.31800 -13.30700 1.000 37.77000 15 LEU E C 1
ATOM 11334 O O . LEU E 3 15 ? 4.61600 51.31400 -12.58600 1.000 39.46000 15 LEU E O 1
ATOM 11339 N N . GLN E 3 16 ? 5.17200 49.14600 -12.82300 1.000 35.87000 16 GLN E N 1
ATOM 11340 C CA . GLN E 3 16 ? 5.45000 49.01800 -11.40200 1.000 38.75000 16 GLN E CA 1
ATOM 11341 C C . GLN E 3 16 ? 6.62900 49.89000 -10.98000 1.000 39.50000 16 GLN E C 1
ATOM 11342 O O . GLN E 3 16 ? 6.66100 50.38000 -9.84800 1.000 39.64000 16 GLN E O 1
ATOM 11348 N N . LYS E 3 17 ? 7.58300 50.13400 -11.88100 1.000 41.62000 17 LYS E N 1
ATOM 11349 C CA . LYS E 3 17 ? 8.67500 51.05600 -11.56900 1.000 45.88000 17 LYS E CA 1
ATOM 11350 C C . LYS E 3 17 ? 8.18600 52.49900 -11.51200 1.000 44.28000 17 LYS E C 1
ATOM 11351 O O . LYS E 3 17 ? 8.50400 53.23300 -10.56800 1.000 46.34000 17 LYS E O 1
ATOM 11357 N N . LYS E 3 18 ? 7.39800 52.92400 -12.49600 1.000 40.06000 18 LYS E N 1
ATOM 11358 C CA . LYS E 3 18 ? 6.81400 54.25200 -12.40000 1.000 40.28000 18 LYS E CA 1
ATOM 11359 C C . LYS E 3 18 ? 5.95600 54.39000 -11.14600 1.000 43.92000 18 LYS E C 1
ATOM 11360 O O . LYS E 3 18 ? 5.89600 55.47400 -10.55700 1.000 45.54000 18 LYS E O 1
ATOM 11366 N N . PHE E 3 19 ? 5.28700 53.30900 -10.71900 1.000 46.60000 19 PHE E N 1
ATOM 11367 C CA . PHE E 3 19 ? 4.52000 53.35100 -9.47100 1.000 47.35000 19 PHE E CA 1
ATOM 11368 C C . PHE E 3 19 ? 5.40400 53.74300 -8.29900 1.000 46.85000 19 PHE E C 1
ATOM 11369 O O . PHE E 3 19 ? 5.04800 54.62000 -7.50300 1.000 42.65000 19 PHE E O 1
ATOM 11377 N N . MET E 3 20 ? 6.56300 53.08000 -8.17800 1.000 49.61000 20 MET E N 1
ATOM 11378 C CA . MET E 3 20 ? 7.44100 53.29400 -7.03500 1.000 51.07000 20 MET E CA 1
ATOM 11379 C C . MET E 3 20 ? 8.13700 54.63800 -7.13800 1.000 48.60000 20 MET E C 1
ATOM 11380 O O . MET E 3 20 ? 8.30200 55.33700 -6.13400 1.000 51.78000 20 MET E O 1
ATOM 11385 N N . LYS E 3 21 ? 8.52100 55.03000 -8.34900 1.000 47.48000 21 LYS E N 1
ATOM 11386 C CA . LYS E 3 21 ? 9.08400 56.35600 -8.53700 1.000 48.93000 21 LYS E CA 1
ATOM 11387 C C . LYS E 3 21 ? 8.12100 57.42300 -8.04000 1.000 49.40000 21 LYS E C 1
ATOM 11388 O O . LYS E 3 21 ? 8.54400 58.40900 -7.43300 1.000 53.36000 21 LYS E O 1
ATOM 11394 N N . LEU E 3 22 ? 6.81700 57.21600 -8.24500 1.000 49.22000 22 LEU E N 1
ATOM 11395 C CA . LEU E 3 22 ? 5.80800 58.18600 -7.83100 1.000 50.25000 22 LEU E CA 1
ATOM 11396 C C . LEU E 3 22 ? 5.53700 58.13900 -6.33400 1.000 53.30000 22 LEU E C 1
ATOM 11397 O O . LEU E 3 22 ? 5.15300 59.15600 -5.74300 1.000 51.82000 22 LEU E O 1
ATOM 11402 N N . LYS E 3 23 ? 5.69200 56.97100 -5.71400 1.000 51.00000 23 LYS E N 1
ATOM 11403 C CA . LYS E 3 23 ? 5.52100 56.88900 -4.27000 1.000 52.59000 23 LYS E CA 1
ATOM 11404 C C . LYS E 3 23 ? 6.57500 57.73400 -3.56900 1.000 60.61000 23 LYS E C 1
ATOM 11405 O O . LYS E 3 23 ? 6.24800 58.59000 -2.73700 1.000 61.38000 23 LYS E O 1
ATOM 11411 N N . LYS E 3 24 ? 7.84800 57.53300 -3.94000 1.000 58.84000 24 LYS E N 1
ATOM 11412 C CA . LYS E 3 24 ? 8.94900 58.31300 -3.37700 1.000 61.56000 24 LYS E CA 1
ATOM 11413 C C . LYS E 3 24 ? 8.70600 59.80800 -3.52800 1.000 61.29000 24 LYS E C 1
ATOM 11414 O O . LYS E 3 24 ? 8.82600 60.56700 -2.56000 1.000 66.83000 24 LYS E O 1
ATOM 11420 N N . LYS E 3 25 ? 8.37900 60.25100 -4.74300 1.000 54.63000 25 LYS E N 1
ATOM 11421 C CA . LYS E 3 25 ? 8.15600 61.67300 -4.97100 1.000 56.48000 25 LYS E CA 1
ATOM 11422 C C . LYS E 3 25 ? 7.08800 62.21400 -4.03800 1.000 64.67000 25 LYS E C 1
ATOM 11423 O O . LYS E 3 25 ? 7.22500 63.32000 -3.50200 1.000 69.01000 25 LYS E O 1
ATOM 11429 N N . LYS E 3 26 ? 6.01400 61.44400 -3.82900 1.000 63.82000 26 LYS E N 1
ATOM 11430 C CA . LYS E 3 26 ? 4.89400 61.94200 -3.03700 1.000 68.79000 26 LYS E CA 1
ATOM 11431 C C . LYS E 3 26 ? 5.22800 61.96000 -1.55100 1.000 69.48000 26 LYS E C 1
ATOM 11432 O O . LYS E 3 26 ? 4.69400 62.79100 -0.80700 1.000 67.38000 26 LYS E O 1
ATOM 11438 N N . LYS E 3 27 ? 6.11400 61.06200 -1.11100 1.000 69.43000 27 LYS E N 1
ATOM 11439 C CA . LYS E 3 27 ? 6.60300 61.11400 0.26300 1.000 72.83000 27 LYS E CA 1
ATOM 11440 C C . LYS E 3 27 ? 7.50200 62.32500 0.46600 1.000 71.98000 27 LYS E C 1
ATOM 11441 O O . LYS E 3 27 ? 7.28600 63.12100 1.38500 1.000 73.77000 27 LYS E O 1
ATOM 11447 N N . ALA E 3 28 ? 8.50400 62.49100 -0.40400 1.000 71.12000 28 ALA E N 1
ATOM 11448 C CA . ALA E 3 28 ? 9.36100 63.67000 -0.35400 1.000 73.65000 28 ALA E CA 1
ATOM 11449 C C . ALA E 3 28 ? 8.55700 64.96900 -0.43700 1.000 81.41000 28 ALA E C 1
ATOM 11450 O O . ALA E 3 28 ? 8.94600 65.97400 0.17000 1.000 84.67000 28 ALA E O 1
ATOM 11452 N N . LEU E 3 29 ? 7.50200 65.00900 -1.21400 1.000 79.71000 29 LEU E N 1
ATOM 11453 C CA . LEU E 3 29 ? 6.68400 66.19500 -1.27900 1.000 79.61000 29 LEU E CA 1
ATOM 11454 C C . LEU E 3 29 ? 6.03300 66.40200 0.04100 1.000 81.38000 29 LEU E C 1
ATOM 11455 O O . LEU E 3 29 ? 5.82100 67.49800 0.47400 1.000 83.03000 29 LEU E O 1
ATOM 11460 N N . MET E 3 30 ? 5.65400 65.31600 0.66700 1.000 82.00000 30 MET E N 1
ATOM 11461 C CA . MET E 3 30 ? 4.97500 65.41400 1.92900 1.000 84.35000 30 MET E CA 1
ATOM 11462 C C . MET E 3 30 ? 5.81300 66.06700 3.01500 1.000 89.84000 30 MET E C 1
ATOM 11463 O O . MET E 3 30 ? 5.32400 66.89400 3.75900 1.000 91.39000 30 MET E O 1
ATOM 11468 N N . ALA E 3 31 ? 7.08600 65.74600 3.09500 1.000 88.31000 31 ALA E N 1
ATOM 11469 C CA . ALA E 3 31 ? 7.87300 66.30700 4.16300 1.000 88.02000 31 ALA E CA 1
ATOM 11470 C C . ALA E 3 31 ? 8.50500 67.62900 3.78100 1.000 90.92000 31 ALA E C 1
ATOM 11471 O O . ALA E 3 31 ? 8.12500 68.68700 4.27400 1.000 83.48000 31 ALA E O 1
ATOM 11473 N N . LEU E 3 32 ? 9.44700 67.56000 2.86200 1.000 89.72000 32 LEU E N 1
ATOM 11474 C CA . LEU E 3 32 ? 10.09000 68.77100 2.34500 1.000 85.82000 32 LEU E CA 1
ATOM 11475 C C . LEU E 3 32 ? 9.26700 69.43100 1.23700 1.000 84.04000 32 LEU E C 1
ATOM 11476 O O . LEU E 3 32 ? 8.05200 69.58300 1.35200 1.000 82.97000 32 LEU E O 1
ATOM 11481 N N . LEU F 3 2 ? -37.17100 48.42900 -58.15700 1.000 59.68000 2 LEU F N 1
ATOM 11482 C CA . LEU F 3 2 ? -37.01800 49.24400 -56.95100 1.000 62.42000 2 LEU F CA 1
ATOM 11483 C C . LEU F 3 2 ? -38.35900 49.89200 -56.59000 1.000 60.66000 2 LEU F C 1
ATOM 11484 O O . LEU F 3 2 ? -38.74700 49.92000 -55.41200 1.000 56.29000 2 LEU F O 1
ATOM 11489 N N . VAL F 3 3 ? -39.07100 50.40600 -57.59400 1.000 53.43000 3 VAL F N 1
ATOM 11490 C CA . VAL F 3 3 ? -40.38900 50.99200 -57.37100 1.000 51.57000 3 VAL F CA 1
ATOM 11491 C C . VAL F 3 3 ? -41.41400 49.87300 -57.50900 1.000 51.72000 3 VAL F C 1
ATOM 11492 O O . VAL F 3 3 ? -41.66600 49.38200 -58.61300 1.000 52.49000 3 VAL F O 1
ATOM 11496 N N . ILE F 3 4 ? -41.99000 49.45900 -56.38400 1.000 51.91000 4 ILE F N 1
ATOM 11497 C CA . ILE F 3 4 ? -43.07400 48.48000 -56.37100 1.000 48.70000 4 ILE F CA 1
ATOM 11498 C C . ILE F 3 4 ? -44.33000 49.20400 -55.90100 1.000 47.11000 4 ILE F C 1
ATOM 11499 O O . ILE F 3 4 ? -44.26100 50.02800 -54.97800 1.000 46.51000 4 ILE F O 1
ATOM 11504 N N . PRO F 3 5 ? -45.48400 48.95900 -56.50700 1.000 49.58000 5 PRO F N 1
ATOM 11505 C CA . PRO F 3 5 ? -46.73400 49.50300 -55.95800 1.000 44.87000 5 PRO F CA 1
ATOM 11506 C C . PRO F 3 5 ? -47.05700 48.84500 -54.62600 1.000 41.04000 5 PRO F C 1
ATOM 11507 O O . PRO F 3 5 ? -46.84000 47.63900 -54.45000 1.000 41.17000 5 PRO F O 1
ATOM 11511 N N . PRO F 3 6 ? -47.58000 49.59500 -53.65800 1.000 40.85000 6 PRO F N 1
ATOM 11512 C CA . PRO F 3 6 ? -47.71900 49.03100 -52.30000 1.000 40.63000 6 PRO F CA 1
ATOM 11513 C C . PRO F 3 6 ? -48.78700 47.95400 -52.16700 1.000 41.01000 6 PRO F C 1
ATOM 11514 O O . PRO F 3 6 ? -48.62500 47.04800 -51.33700 1.000 42.34000 6 PRO F O 1
ATOM 11518 N N . GLY F 3 7 ? -49.87100 48.01300 -52.93800 1.000 33.83000 7 GLY F N 1
ATOM 11519 C CA . GLY F 3 7 ? -50.89900 47.00000 -52.81900 1.000 33.23000 7 GLY F CA 1
ATOM 11520 C C . GLY F 3 7 ? -50.52700 45.69300 -53.49600 1.000 35.81000 7 GLY F C 1
ATOM 11521 O O . GLY F 3 7 ? -49.81700 45.65700 -54.50200 1.000 45.40000 7 GLY F O 1
ATOM 11522 N N . MET F 3 8 ? -51.05100 44.59900 -52.95000 1.000 37.08000 8 MET F N 1
ATOM 11523 C CA . MET F 3 8 ? -50.71400 43.26500 -53.43200 1.000 38.08000 8 MET F CA 1
ATOM 11524 C C . MET F 3 8 ? -51.47800 42.89400 -54.69700 1.000 35.72000 8 MET F C 1
ATOM 11525 O O . MET F 3 8 ? -52.66100 43.21300 -54.85200 1.000 40.73000 8 MET F O 1
ATOM 11530 N N . SER F 3 9 ? -50.79100 42.19800 -55.59500 1.000 34.89000 9 SER F N 1
ATOM 11531 C CA . SER F 3 9 ? -51.39200 41.69000 -56.81400 1.000 39.56000 9 SER F CA 1
ATOM 11532 C C . SER F 3 9 ? -52.25500 40.46800 -56.51600 1.000 39.61000 9 SER F C 1
ATOM 11533 O O . SER F 3 9 ? -52.29800 39.95400 -55.39300 1.000 39.60000 9 SER F O 1
ATOM 11536 N N . GLU F 3 10 ? -52.94000 39.99200 -57.55500 1.000 37.49000 10 GLU F N 1
ATOM 11537 C CA . GLU F 3 10 ? -53.76500 38.80300 -57.39800 1.000 41.75000 10 GLU F CA 1
ATOM 11538 C C . GLU F 3 10 ? -52.91300 37.60100 -57.02800 1.000 38.69000 10 GLU F C 1
ATOM 11539 O O . GLU F 3 10 ? -53.25100 36.83900 -56.11000 1.000 32.09000 10 GLU F O 1
ATOM 11545 N N . GLU F 3 11 ? -51.78300 37.43400 -57.71000 1.000 36.89000 11 GLU F N 1
ATOM 11546 C CA . GLU F 3 11 ? -50.95700 36.27200 -57.44000 1.000 35.52000 11 GLU F CA 1
ATOM 11547 C C . GLU F 3 11 ? -50.40200 36.28900 -56.01600 1.000 38.94000 11 GLU F C 1
ATOM 11548 O O . GLU F 3 11 ? -50.18900 35.22300 -55.42700 1.000 40.11000 11 GLU F O 1
ATOM 11554 N N . GLU F 3 12 ? -50.20500 37.47000 -55.42000 1.000 37.63000 12 GLU F N 1
ATOM 11555 C CA . GLU F 3 12 ? -49.72100 37.49800 -54.04000 1.000 35.75000 12 GLU F CA 1
ATOM 11556 C C . GLU F 3 12 ? -50.82600 37.09900 -53.05700 1.000 40.22000 12 GLU F C 1
ATOM 11557 O O . GLU F 3 12 ? -50.62200 36.21800 -52.20900 1.000 36.53000 12 GLU F O 1
ATOM 11563 N N . GLU F 3 13 ? -52.01700 37.71300 -53.17000 1.000 43.79000 13 GLU F N 1
ATOM 11564 C CA . GLU F 3 13 ? -53.14300 37.31200 -52.31900 1.000 43.60000 13 GLU F CA 1
ATOM 11565 C C . GLU F 3 13 ? -53.40500 35.81700 -52.41600 1.000 36.32000 13 GLU F C 1
ATOM 11566 O O . GLU F 3 13 ? -53.69300 35.16600 -51.40800 1.000 39.07000 13 GLU F O 1
ATOM 11572 N N . ALA F 3 14 ? -53.32300 35.26100 -53.62500 1.000 36.48000 14 ALA F N 1
ATOM 11573 C CA . ALA F 3 14 ? -53.47000 33.82200 -53.79200 1.000 32.20000 14 ALA F CA 1
ATOM 11574 C C . ALA F 3 14 ? -52.43700 33.07900 -52.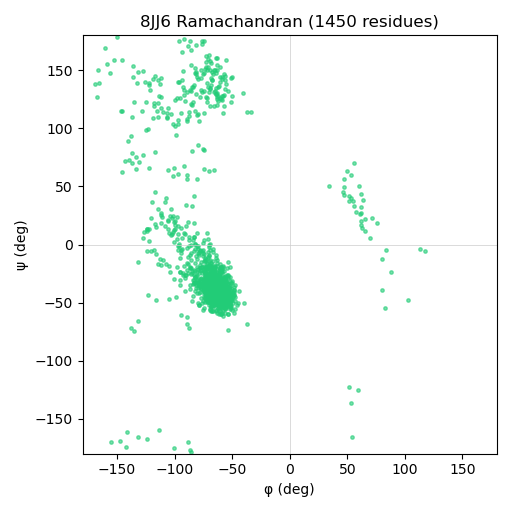96000 1.000 40.10000 14 ALA F C 1
ATOM 11575 O O . ALA F 3 14 ? -52.76900 32.13000 -52.23400 1.000 39.34000 14 ALA F O 1
ATOM 11577 N N . LEU F 3 15 ? -51.17400 33.51400 -53.03900 1.000 36.72000 15 LEU F N 1
ATOM 11578 C CA . LEU F 3 15 ? -50.11400 32.85900 -52.27900 1.000 38.06000 15 LEU F CA 1
ATOM 11579 C C . LEU F 3 15 ? -50.38500 32.92800 -50.78100 1.000 41.01000 15 LEU F C 1
ATOM 11580 O O . LEU F 3 15 ? -50.19800 31.93400 -50.06800 1.000 40.82000 15 LEU F O 1
ATOM 11585 N N . GLN F 3 16 ? -50.82100 34.09300 -50.28400 1.000 38.72000 16 GLN F N 1
ATOM 11586 C CA . GLN F 3 16 ? -51.10000 34.21300 -48.85600 1.000 42.25000 16 GLN F CA 1
ATOM 11587 C C . GLN F 3 16 ? -52.25900 33.31400 -48.43600 1.000 39.11000 16 GLN F C 1
ATOM 11588 O O . GLN F 3 16 ? -52.19900 32.67300 -47.38000 1.000 37.99000 16 GLN F O 1
ATOM 11594 N N . LYS F 3 17 ? -53.30600 33.21600 -49.26000 1.000 39.34000 17 LYS F N 1
ATOM 11595 C CA . LYS F 3 17 ? -54.38500 32.28300 -48.93700 1.000 42.24000 17 LYS F CA 1
ATOM 11596 C C . LYS F 3 17 ? -53.88500 30.84200 -48.92800 1.000 40.05000 17 LYS F C 1
ATOM 11597 O O . LYS F 3 17 ? -54.19300 30.07600 -48.01300 1.000 42.23000 17 LYS F O 1
ATOM 11603 N N . LYS F 3 18 ? -53.02800 30.49900 -49.84200 1.000 40.28000 18 LYS F N 1
ATOM 11604 C CA . LYS F 3 18 ? -52.43200 29.20600 -49.87700 1.000 38.07000 18 LYS F CA 1
ATOM 11605 C C . LYS F 3 18 ? -51.60000 29.02300 -48.64100 1.000 45.32000 18 LYS F C 1
ATOM 11606 O O . LYS F 3 18 ? -51.43700 27.94500 -48.20000 1.000 44.91000 18 LYS F O 1
ATOM 11612 N N . PHE F 3 19 ? -50.96000 30.07100 -48.15100 1.000 46.72000 19 PHE F N 1
ATOM 11613 C CA . PHE F 3 19 ? -50.18900 30.00700 -46.90600 1.000 45.78000 19 PHE F CA 1
ATOM 11614 C C . PHE F 3 19 ? -51.08000 29.64900 -45.72600 1.000 47.53000 19 PHE F C 1
ATOM 11615 O O . PHE F 3 19 ? -50.76000 28.74300 -44.94700 1.000 49.14000 19 PHE F O 1
ATOM 11623 N N . MET F 3 20 ? -52.18300 30.38800 -45.55200 1.000 47.69000 20 MET F N 1
ATOM 11624 C CA . MET F 3 20 ? -53.05800 30.14600 -44.40900 1.000 51.44000 20 MET F CA 1
ATOM 11625 C C . MET F 3 20 ? -53.78900 28.82400 -44.54300 1.000 50.67000 20 MET F C 1
ATOM 11626 O O . MET F 3 20 ? -54.17800 28.23600 -43.53100 1.000 51.50000 20 MET F O 1
ATOM 11631 N N . LYS F 3 21 ? -53.96300 28.33600 -45.77500 1.000 49.91000 21 LYS F N 1
ATOM 11632 C CA . LYS F 3 21 ? -54.62700 27.05700 -45.98800 1.000 47.02000 21 LYS F CA 1
ATOM 11633 C C . LYS F 3 21 ? -53.74100 25.91000 -45.53000 1.000 49.07000 21 LYS F C 1
ATOM 11634 O O . LYS F 3 21 ? -54.21800 24.95100 -44.91800 1.000 56.79000 21 LYS F O 1
ATOM 11640 N N . LEU F 3 22 ? -52.44400 25.99500 -45.80700 1.000 49.84000 22 LEU F N 1
ATOM 11641 C CA . LEU F 3 22 ? -51.53300 24.93400 -45.39100 1.000 52.07000 22 LEU F CA 1
ATOM 11642 C C . LEU F 3 22 ? -51.20400 25.01900 -43.90200 1.000 54.23000 22 LEU F C 1
ATOM 11643 O O . LEU F 3 22 ? -50.82700 24.00300 -43.29000 1.000 54.53000 22 LEU F O 1
ATOM 11648 N N . LYS F 3 23 ? -51.37600 26.20000 -43.29600 1.000 52.77000 23 LYS F N 1
ATOM 11649 C CA . LYS F 3 23 ? -51.33000 26.27500 -41.83900 1.000 57.04000 23 LYS F CA 1
ATOM 11650 C C . LYS F 3 23 ? -52.43300 25.43200 -41.21600 1.000 63.07000 23 LYS F C 1
ATOM 11651 O O . LYS F 3 23 ? -52.17100 24.60700 -40.33200 1.000 63.22000 23 LYS F O 1
ATOM 11657 N N . LYS F 3 24 ? -53.68200 25.63700 -41.66300 1.000 60.53000 24 LYS F N 1
ATOM 11658 C CA . LYS F 3 24 ? -54.82100 24.89400 -41.12200 1.000 64.35000 24 LYS F CA 1
ATOM 11659 C C . LYS F 3 24 ? -54.55700 23.39000 -41.14800 1.000 66.76000 24 LYS F C 1
ATOM 11660 O O . LYS F 3 24 ? -54.77300 22.68900 -40.15200 1.000 66.79000 24 LYS F O 1
ATOM 11666 N N . LYS F 3 25 ? -54.04000 22.88600 -42.27100 1.000 61.42000 25 LYS F N 1
ATOM 11667 C CA . LYS F 3 25 ? -53.80300 21.45300 -42.39000 1.000 59.51000 25 LYS F CA 1
ATOM 11668 C C . LYS F 3 25 ? -52.63200 21.00200 -41.52500 1.000 67.44000 25 LYS F C 1
ATOM 11669 O O . LYS F 3 25 ? -52.69600 19.93600 -40.90300 1.000 75.46000 25 LYS F O 1
ATOM 11675 N N . LYS F 3 26 ? -51.54700 21.78500 -41.47400 1.000 66.96000 26 LYS F N 1
ATOM 11676 C CA . LYS F 3 26 ? -50.35700 21.34700 -40.74300 1.000 69.25000 26 LYS F CA 1
ATOM 11677 C C . LYS F 3 26 ? -50.58800 21.30900 -39.23700 1.000 72.91000 26 LYS F C 1
ATOM 11678 O O . LYS F 3 26 ? -49.88800 20.57200 -38.53200 1.000 74.51000 26 LYS F O 1
ATOM 11684 N N . LYS F 3 27 ? -51.55000 22.08200 -38.72900 1.000 73.33000 27 LYS F N 1
ATOM 11685 C CA . LYS F 3 27 ? -51.87000 22.08200 -37.31000 1.000 74.11000 27 LYS F CA 1
ATOM 11686 C C . LYS F 3 27 ? -53.02700 21.15500 -36.96500 1.000 79.01000 27 LYS F C 1
ATOM 11687 O O . LYS F 3 27 ? -53.26400 20.90300 -35.77900 1.000 82.10000 27 LYS F O 1
ATOM 11693 N N . ALA F 3 28 ? -53.75500 20.65200 -37.96500 1.000 79.12000 28 ALA F N 1
ATOM 11694 C CA . ALA F 3 28 ? -54.64500 19.52000 -37.73900 1.000 81.21000 28 ALA F CA 1
ATOM 11695 C C . ALA F 3 28 ? -53.88800 18.19500 -37.81300 1.000 87.60000 28 ALA F C 1
ATOM 11696 O O . ALA F 3 28 ? -54.30000 17.21600 -37.17700 1.000 86.38000 28 ALA F O 1
ATOM 11698 N N . LEU F 3 29 ? -52.77700 18.15100 -38.56000 1.000 82.78000 29 LEU F N 1
ATOM 11699 C CA . LEU F 3 29 ? -51.96000 16.94100 -38.61200 1.000 86.01000 29 LEU F CA 1
ATOM 11700 C C . LEU F 3 29 ? -51.37200 16.62200 -37.24500 1.000 88.59000 29 LEU F C 1
ATOM 11701 O O . LEU F 3 29 ? -51.57900 15.52800 -36.71200 1.000 91.26000 29 LEU F O 1
ATOM 11706 N N . MET F 3 30 ? -50.63100 17.56400 -36.65800 1.000 89.25000 30 MET F N 1
ATOM 11707 C CA . MET F 3 30 ? -49.98600 17.23800 -35.39200 1.000 92.65000 30 MET F CA 1
ATOM 11708 C C . MET F 3 30 ? -50.98900 17.10500 -34.25100 1.000 93.33000 30 MET F C 1
ATOM 11709 O O . MET F 3 30 ? -50.61800 16.60800 -33.18300 1.000 98.48000 30 MET F O 1
ATOM 11714 N N . ALA F 3 31 ? -52.25300 17.48900 -34.46500 1.000 86.71000 31 ALA F N 1
ATOM 11715 C CA . ALA F 3 31 ? -53.29200 17.22600 -33.47400 1.000 90.63000 31 ALA F CA 1
ATOM 11716 C C . ALA F 3 31 ? -53.75600 15.77300 -33.50600 1.000 96.24000 31 ALA F C 1
ATOM 11717 O O . ALA F 3 31 ? -54.10300 15.20700 -32.45900 1.000 97.64000 31 ALA F O 1
ATOM 11719 N N . LEU F 3 32 ? -53.75200 15.15700 -34.68300 1.000 96.08000 32 LEU F N 1
ATOM 11720 C CA . LEU F 3 32 ? -54.30900 13.82300 -34.86900 1.000 91.54000 32 LEU F CA 1
ATOM 11721 C C . LEU F 3 32 ? -53.22600 12.75000 -34.77300 1.000 87.28000 32 LEU F C 1
ATOM 11722 O O . LEU F 3 32 ? -52.45400 12.72000 -33.81200 1.000 84.88000 32 LEU F O 1
#

B-factor: mean 43.5, std 18.77, range [12.07, 128.51]

Organism: Homo sapiens (NCBI:txid9606)

InterPro domains:
  IPR010405 Cofactor of BRCA1 [PF06209] (108-449)
  IPR010405 Cofactor of BRCA1 [PTHR13503] (1-578)

Secondary structure (DSSP, 8-state):
--THHHHTT---HHHHHHHHTT-SSHHHHHHHHHHHTS---HHHHHHHHHHHHTT--HHHHHHHHHHHHHHHHHHHHHHHHTSS-HHHHHHHHHHHHHHHGGGTTSTTTHHHHHHHHHT-TT--HHHHHHHHHSHHHHHTS-HHHHHHHHTT-HHHHHHHHHHHHHHHHHHHHHHHS-S---SSS-TT-S-HHHHTTSHHHHHHHHHHTT-HHHHHHHHHHHHHHHHHH--THHHHHHHHHHHHHHHTT-HHHHTT-TTHHHHHHHHHHHHHTS--HHHHHHHHHHHHT--TT-TTHHHHHHHHHHSHHHHHHHHHHHHHHHHHHHHTT--GGG-HHHHHHHHHHHHHHHHHHHHHS----PPPP-HHIIIIIHHHHHHHHHHHHHHHHHHTSS---SS--PPP----HHHHHHHHH-HHHHHHHHHHHHHHHHTT-HHHHHHHSTTSSS-GGGGGGSHHHHHHHHHHGGGGGGGGSSHHHHHHHIIIIIHHHTTT-HHHHHHHHHHHHHHTTTS-HHHHHHHHHHT---SS--HHHHHHHHHHHHHHHHGGG-/--THHHHTT---HHHHHHHHTT-SSHHHHHHHHHHHTS---HHHHHHHHHHHHTT--HHHHHHHHHHHHHHHHHHHHHHHHTSS-HHHHHHHHHHHHHHHGGGTTSTTTHHHHHHHHHT-TT--HHHHHHHHHSHHHHHTS-HHHHHHHHTT-HHHHHHHHHHHHHHHHHHHHHHHT-S---SSS-TT-S-HHHHTTSHHHHHHHHHHTT-HHHHHHHHHHHHHHHHHH--THHHHHHHHHHHHHHHTT-HHHHTT-TTHHHHHHHHHHHHHTS--HHHHHHHHHHHHT--TT-TTHHHHHHHHHHSHHHHHHHHHHHHHHHHHHHHTT--GGG-HHHHHHHHHHHHHHTHHHHHHTT---PPPP-HHIIIIIHHHHHHHHHHHHHHHHHHTS---SSS---------HHHHHHHHH-HHHHHHHHHHHHHHHHTT-HHHHHHHGGGGSS-GGGGGGSHHHHHHHHHHTTTTGGGGGSHHHHIIIIIIIIHHHTTT-HHHHHHHHHHHHHTGGGS-HHHHHHHHHHT---SS--HHHHHHHHHHHHHHHHHHH-/---HHHHHHHHHHHHHSTTGGG-TTHHHHHHHHHHTT--SHHHHHHHHHT---HHHHHHHHHHHHHHTT--HHHHHHHHHHHHHHHHHHT--HHHHHHHHHTTSS--HHHHHHTTSHHHHHHHHHHHHH-TT-HHHHHHHHHHHT-/---HHHHHHHHHHHHHSTTGGG-TTHHHHHHHHHHTT--SHHHHHHHHHT---HHHHHHHHHHHHHHTT--HHHHHHHHHHHHHHHHHHT--HHHHHHHHHT-SSPPHHHHHHTTSHHHHHHHHHHHHHSTT-HHHHHHHHHHHT-/----SSPPHHHHHHHHHHHHHHHHHHHHHH-/----SS--HHHHHHHHHHHHHHHHHHHHTT-

Foldseek 3Di:
DDDLCVVVVHDDDVNVVVQQPPPPDNVVSVVVCVQVHDDPDVVVVVCVVVVVVVVDDVCVVVVVVLVVVLVVLLVVLVVLLPDDDDCSSQVVLLVVLVVCVSVCPPVSCVVSNLSSLLSHQCRDVVSLVVQVVDPVSVVPHDLSSVLNVCLPPVVVLCVVLVVLVVVQVVVLVCQLQPLPQAPVDHPLRDALVVVLVDDSLVVLLSNCPLPQSSLVSLVVVLLVCCLVPVPLQSLVSNLSNLVNCVVVVSCSNLVPLLCNVVSVLLSVLLRVLEDDPVSLVVNVVSVVPQDPPNLCVLLVLLSNCLNVSNLSSLLVHLLVVLVVCVVVVHAQVPDPSNVSSVQSNQSNLCNNVCSNPPDRDRDDDDPCCRVPASVVLSVLVVLVVVLVVLVVDPDCDPCSDDRDLDDPPVNLVCFQPPPVSVSSLLVSLLVVLLVVVVSSNLSPQQSLLHGHPNVCQDSVSLSSNLSSCVVVLLVQLDVVSVCCPVVVHLLSCVVPDVVSLSSVLSSCLSNVVNHHVVVLVVVLVSSDPPVPHDPRSVVSNVSSVVVSVVVVVD/DDCLVVLQVVLVVCLQAAQSVPDPCNVVSVVSNVVSPHDCPCSVVRNVVRYDPVVVVLVVVLVVVVVVPDDNVVSVVVVVVVVLVVCLVPPDLVVLCCQCVVDVDHDPVLVVLLVDVVSVVSLVVVCVVPVPRDNSVVSPVVSVVD/DDDLCVVVVHDDPVNVVVQQPPHPDNVVSVVVCVVPHDDPDVVVVVCVVVVVVVVDDVVVVVVVVLVVVLVVLLVVLVCLLPDDDDCSSQVVLLVVLVSQVSVCPPVSCVVVNLSSLQSHQCRDVVVLVVCVVDPVSVVPHDLSSVLNNCLPPVVVLCVVLVVLVVVVVVVLVCQLQPLPLAPVDHPLRDALVRVLPDPSLVVLLSNCPLPQSSLVSLVVVLLVCCLVPVDLQSLVSNLSNLVNCVVVVSCSHLVPLLCNVVSVLLSVLLRVLECDPVSLVVNVVSVVPQDPVNLCVLLNSLSNCLNVSNLSSLLVHLVVVLVVCLVVVHALVPDPSNVSSLQSNQSNVCNSVCSNDPPSDRDDDDPCCRVPQSVVLSVLVVLVVVLVVLQVDDDDPVCNDDRDLDDPPVNLVCQQPPVSSVSNLLVSLLVVLLVVVVSSNLSSLLSLLHGHVNVCQDSVSLSSNLSSCVVVLLVQLDVVSVCCPPVRHLLSCVVPDVVSLSSLLSSCLSSPPNHDVVVNVVVLVSSDDPVPDDDRSVVSNVSSVVVVVVVVPD/DDQLVVLQVVLLVCLQAAQSVPDPCNVVSVVSNVVSPHDCPVSVVRNVVRYDPVVVVLVVVLVVVVVVPPDSVVSVVVVVVVVLVVCLVPPDLVVQCVQPPVPPDHDPVLVVLLVDVVSVVSLVVVCVVCVPRPNSVVSPVVNVVD/DDDDPDDDPVRVVVVVVVVVVVVVVVVVVPD/DDDDPDDDPVVVVVVVVVVVVVVVVVVVVVD